Protein 1Z9V (pdb70)

Sequence (102 aa):
HMTFCLETYLQQSGEYEIHMKRAGFRECAAMIEKKARRVVHIKPGEKILGARIIGIPPVPIGIDEERSTVMIPYTKPCYGTAVVELPVDPEEIERILEVAEPHMTFCLETYLQQSGEYEIHMKRAGFRECAAMIEKKARRVVHIKPGEKILGARIIGIPPVPIGIDEERSTVMIPYTKPCYGTAVVELPVDPEEIERILEVAEPHMTFCLETYLQQSGEYEIHMKRAGFRECAAMIEKKARRVVHIKPGEKILGARIIGIPPVPIGIDEERSTVMIPYTKPCYGTAVVELPVDPEEIERILEVAEPHMTFCLETYLQQSGEYEIHMKRAGFRECAAMIEKKARRVVHIKPGEKILGARIIGIPPVPIGIDEERSTVMIPYTKPCYGTAVVELPVDPEEIERILEVAEPHMTFCLETYLQQSGEYEIHMKRAGFRECAAMIEKKARRVVHIKPGEKILGARIIGIPPVPIGIDEERSTVMIPYTKPCYGTAVVELPVDPEEIERILEVAEPHMTFCLETYLQQSGEYEIHMKRAGFRECAAMIEKKARRVVHIKPGEKILGARIIGIPPVPIGIDEERSTVMIPYTKPCYGTAVVELPVDPEEIERILEVAEPHMTFCLETYLQQSGEYEIHMKRAGFRECAAMIEKKARRVVHIKPGEKILGARIIGIPPVPIGIDEERSTVMIPYTKPCYGTAVVELPVDPEEIERILEVAEPHMTFCLETYLQQSGEYEIHMKRAGFRECAAMIEKKARRVVHIKPGEKILGARIIGIPPVPIGIDEERSTVMIPYTKPCYGTAVVELPVDPEEIERILEVAEPHMTFCLETYLQQSGEYEIHMKRAGFRECAAMIEKKARRVVHIKPGEKILGARIIGIPPVPIGIDEERSTVMIPYTKPCYGTAVVELPVDPEEIERILEVAEPHMTFCLETYLQQSGEYEIHMKRAGFRECAAMIEKKARRVVHIKPGEKILGARIIGIPPVPIGIDEERSTVMIPYTKPCYGTAVVELPVDPEEIERILEVAEPHMTFCLETYLQQSGEYEIHMKRAGFRECAAMIEKKARRVVHIKPGEKILGARIIGIPPVPIGIDEERSTVMIPYTKPCYGTAVVELPVDPEEIERILEVAEPHMTFCLETYLQQSGEYEIHMKRAGFRECAAMIEKKARRVVHIKPGEKILGARIIGIPPVPIGIDEERSTVMIPYTKPCYGTAVVELPVDPEEIERILEVAEPHMTFCLETYLQQSGEYEIHMKRAGFRECAAMIEKKARRVVHIKPGEKILGARIIGIPPVPIGIDEERSTVMIPYTKPCYGTAVVELPVDPEEIERILEVAEPHMTFCLETYLQQSGEYEIHMKRAGFRECAAMIEKKARRVVHIKPGEKILGARIIGIPPVPIGIDEERSTVMIPYTKPCYGTAVVELPVDPEEIERILEVAEPHMTFCLETYLQQSGEYEIHMKRAGFRECAAMIEKKARRVVHIKPGEKILGARIIGIPPVPIGIDEERSTVMIPYTKPCYGTAVVELPVDPEEIERILEVAEPHMTFCLETYLQQSGEYEIHMKRAGFRECAAMIEKKARRVVHIKPGEKILGARIIGIPPVPIGIDEERSTVMIPYTKPCYGTAVVELPVDPEEIERILEVAEPHMTFCLETYLQQSGEYEIHMKRAGFRECAAMIEKKARRVVHIKPGEKILGARIIGIPPVPIGIDEERSTVMIPYTKPCYGTAVVELPVDPEEIERILEVAEPHMTFCLETYLQQSGEYEIHMKRAGFRECAAMIEKKARRVVHIKPGEKILGARIIGIPPVPIGIDEERSTVMIPYTKPCYGTAVVELPVDPEEIERILEVAEPHMTFCLETYLQQSGEYEIHMKRAGFRECAAMIEKKARRVVHIKPGEKILGARIIGIPPVPIGIDEERSTVMIPYTKPCYGTAVVELPVDPEEIERILEVAEPHMTFCLETYLQQSGEYEIHMKRAGFRECAAMIEKKARRVVHIKPGEKILGARIIGIPPVPIGIDEERSTVMIPYTKPCYGTAVVELPVDPEEIERILEVAEP

Nearest PDB structures (foldseek):
  1z9v-assembly1_A  TM=9.921E-01  e=6.029E-21  Methanothermobacter thermautotrophicus str. Delta H
  8i9t-assembly1_LY  TM=3.813E-01  e=9.421E+00  Thermochaetoides thermophila DSM 1495
  8ove-assembly1_BZ  TM=2.164E-01  e=8.304E+00  Trypanosoma brucei brucei
  1z9v-assembly1_A  TM=9.501E-01  e=6.858E-19  Methanothermobacter thermautotrophicus str. Delta H
  8ove-assembly1_BZ  TM=2.519E-01  e=5.359E+00  Trypanosoma brucei brucei

InterPro domains:
  IPR012031 MTH0776-like [PF08979] (3-95)
  IPR012031 MTH0776-like [PIRSF006577] (2-100)

Structure (mmCIF, N/CA/C/O backbone):
data_1Z9V
#
_entry.id   1Z9V
#
_cell.length_a   1.000
_cell.length_b   1.000
_cell.length_c   1.000
_cell.angle_alpha   90.00
_cell.angle_beta   90.00
_cell.angle_gamma   90.00
#
_symmetry.space_group_name_H-M   'P 1'
#
loop_
_atom_site.group_PDB
_atom_site.id
_atom_site.type_symbol
_atom_site.label_atom_id
_atom_site.label_alt_id
_atom_site.label_comp_id
_atom_site.label_asym_id
_atom_site.label_entity_id
_atom_site.label_seq_id
_atom_site.pdbx_PDB_ins_code
_atom_site.Cartn_x
_atom_site.Cartn_y
_atom_site.Cartn_z
_atom_site.occupancy
_atom_site.B_iso_or_equiv
_atom_site.auth_seq_id
_atom_site.auth_comp_id
_atom_site.auth_asym_id
_atom_site.auth_atom_id
_atom_site.pdbx_PDB_model_num
ATOM 1 N N . HIS A 1 20 ? 6.085 9.702 -10.847 1.00 0.00 1 HIS A N 1
ATOM 2 C CA . HIS A 1 20 ? 5.044 8.722 -10.586 1.00 0.00 1 HIS A CA 1
ATOM 3 C C . HIS A 1 20 ? 4.763 8.726 -9.078 1.00 0.00 1 HIS A C 1
ATOM 4 O O . HIS A 1 20 ? 5.615 8.321 -8.293 1.00 0.00 1 HIS A O 1
ATOM 18 N N . MET A 1 21 ? 3.578 9.230 -8.680 1.00 0.00 2 MET A N 1
ATOM 19 C CA . MET A 1 21 ? 3.186 9.352 -7.262 1.00 0.00 2 MET A CA 1
ATOM 20 C C . MET A 1 21 ? 1.773 9.883 -7.134 1.00 0.00 2 MET A C 1
ATOM 21 O O . MET A 1 21 ? 1.298 10.620 -8.000 1.00 0.00 2 MET A O 1
ATOM 35 N N . THR A 1 22 ? 1.088 9.472 -6.092 1.00 0.00 3 THR A N 1
ATOM 36 C CA . THR A 1 22 ? -0.252 9.940 -5.798 1.00 0.00 3 THR A CA 1
ATOM 37 C C . THR A 1 22 ? -0.470 9.943 -4.281 1.00 0.00 3 THR A C 1
ATOM 38 O O . THR A 1 22 ? -0.154 8.964 -3.590 1.00 0.00 3 THR A O 1
ATOM 49 N N . PHE A 1 23 ? -0.966 11.054 -3.776 1.00 0.00 4 PHE A N 1
ATOM 50 C CA . PHE A 1 23 ? -1.182 11.243 -2.349 1.00 0.00 4 PHE A CA 1
ATOM 51 C C . PHE A 1 23 ? -2.668 11.380 -2.035 1.00 0.00 4 PHE A C 1
ATOM 52 O O . PHE A 1 23 ? -3.062 11.650 -0.896 1.00 0.00 4 PHE A O 1
ATOM 69 N N . CYS A 1 24 ? -3.476 11.154 -3.037 1.00 0.00 5 CYS A N 1
ATOM 70 C CA . CYS A 1 24 ? -4.896 11.239 -2.932 1.00 0.00 5 CYS A CA 1
ATOM 71 C C . CYS A 1 24 ? -5.419 9.915 -2.406 1.00 0.00 5 CYS A C 1
ATOM 72 O O . CYS A 1 24 ? -5.239 8.875 -3.042 1.00 0.00 5 CYS A O 1
ATOM 80 N N . LEU A 1 25 ? -5.983 9.947 -1.234 1.00 0.00 6 LEU A N 1
ATOM 81 C CA . LEU A 1 25 ? -6.512 8.761 -0.598 1.00 0.00 6 LEU A CA 1
ATOM 82 C C . LEU A 1 25 ? -8.041 8.668 -0.679 1.00 0.00 6 LEU A C 1
ATOM 83 O O . LEU A 1 25 ? -8.593 7.744 -1.272 1.00 0.00 6 LEU A O 1
ATOM 99 N N . GLU A 1 26 ? -8.677 9.721 -0.246 1.00 0.00 7 GLU A N 1
ATOM 100 C CA . GLU A 1 26 ? -10.118 9.841 -0.140 1.00 0.00 7 GLU A CA 1
ATOM 101 C C . GLU A 1 26 ? -10.763 9.921 -1.526 1.00 0.00 7 GLU A C 1
ATOM 102 O O . GLU A 1 26 ? -11.988 9.750 -1.690 1.00 0.00 7 GLU A O 1
ATOM 114 N N . THR A 1 27 ? -9.945 10.153 -2.523 1.00 0.00 8 THR A N 1
ATOM 115 C CA . THR A 1 27 ? -10.401 10.237 -3.864 1.00 0.00 8 THR A CA 1
ATOM 116 C C . THR A 1 27 ? -10.762 8.851 -4.386 1.00 0.00 8 THR A C 1
ATOM 117 O O . THR A 1 27 ? -11.606 8.715 -5.279 1.00 0.00 8 THR A O 1
ATOM 128 N N . TYR A 1 28 ? -10.152 7.816 -3.801 1.00 0.00 9 TYR A N 1
ATOM 129 C CA . TYR A 1 28 ? -10.413 6.458 -4.222 1.00 0.00 9 TYR A CA 1
ATOM 130 C C . TYR A 1 28 ? -11.779 6.048 -3.723 1.00 0.00 9 TYR A C 1
ATOM 131 O O . TYR A 1 28 ? -12.505 5.296 -4.385 1.00 0.00 9 TYR A O 1
ATOM 149 N N . LEU A 1 29 ? -12.141 6.589 -2.571 1.00 0.00 10 LEU A N 1
ATOM 150 C CA . LEU A 1 29 ? -13.433 6.358 -1.961 1.00 0.00 10 LEU A CA 1
ATOM 151 C C . LEU A 1 29 ? -14.502 6.889 -2.921 1.00 0.00 10 LEU A C 1
ATOM 152 O O . LEU A 1 29 ? -15.489 6.214 -3.212 1.00 0.00 10 LEU A O 1
ATOM 168 N N . GLN A 1 30 ? -14.221 8.062 -3.496 1.00 0.00 11 GLN A N 1
ATOM 169 C CA . GLN A 1 30 ? -15.124 8.755 -4.424 1.00 0.00 11 GLN A CA 1
ATOM 170 C C . GLN A 1 30 ? -15.273 7.981 -5.711 1.00 0.00 11 GLN A C 1
ATOM 171 O O . GLN A 1 30 ? -16.181 8.230 -6.498 1.00 0.00 11 GLN A O 1
ATOM 185 N N . GLN A 1 31 ? -14.366 7.080 -5.938 1.00 0.00 12 GLN A N 1
ATOM 186 C CA . GLN A 1 31 ? -14.388 6.284 -7.116 1.00 0.00 12 GLN A CA 1
ATOM 187 C C . GLN A 1 31 ? -15.077 4.960 -6.867 1.00 0.00 12 GLN A C 1
ATOM 188 O O . GLN A 1 31 ? -15.923 4.532 -7.655 1.00 0.00 12 GLN A O 1
ATOM 202 N N . SER A 1 32 ? -14.750 4.320 -5.769 1.00 0.00 13 SER A N 1
ATOM 203 C CA . SER A 1 32 ? -15.311 3.025 -5.470 1.00 0.00 13 SER A CA 1
ATOM 204 C C . SER A 1 32 ? -15.428 2.811 -3.965 1.00 0.00 13 SER A C 1
ATOM 205 O O . SER A 1 32 ? -16.540 2.786 -3.407 1.00 0.00 13 SER A O 1
ATOM 213 N N . GLY A 1 33 ? -14.304 2.714 -3.311 1.00 0.00 14 GLY A N 1
ATOM 214 C CA . GLY A 1 33 ? -14.284 2.464 -1.899 1.00 0.00 14 GLY A CA 1
ATOM 215 C C . GLY A 1 33 ? -13.008 2.947 -1.292 1.00 0.00 14 GLY A C 1
ATOM 216 O O . GLY A 1 33 ? -12.037 3.185 -2.016 1.00 0.00 14 GLY A O 1
ATOM 220 N N . GLU A 1 34 ? -13.006 3.081 0.005 1.00 0.00 15 GLU A N 1
ATOM 221 C CA . GLU A 1 34 ? -11.865 3.583 0.743 1.00 0.00 15 GLU A CA 1
ATOM 222 C C . GLU A 1 34 ? -10.914 2.432 1.074 1.00 0.00 15 GLU A C 1
ATOM 223 O O . GLU A 1 34 ? -11.351 1.258 1.154 1.00 0.00 15 GLU A O 1
ATOM 235 N N . TYR A 1 35 ? -9.637 2.737 1.229 1.00 0.00 16 TYR A N 1
ATOM 236 C CA . TYR A 1 35 ? -8.639 1.717 1.535 1.00 0.00 16 TYR A CA 1
ATOM 237 C C . TYR A 1 35 ? -7.480 2.324 2.328 1.00 0.00 16 TYR A C 1
ATOM 238 O O . TYR A 1 35 ? -6.459 1.674 2.575 1.00 0.00 16 TYR A O 1
ATOM 256 N N . GLU A 1 36 ? -7.699 3.498 2.813 1.00 0.00 17 GLU A N 1
ATOM 257 C CA . GLU A 1 36 ? -6.714 4.266 3.490 1.00 0.00 17 GLU A CA 1
ATOM 258 C C . GLU A 1 36 ? -7.444 5.030 4.597 1.00 0.00 17 GLU A C 1
ATOM 259 O O . GLU A 1 36 ? -8.681 5.000 4.675 1.00 0.00 17 GLU A O 1
ATOM 271 N N . ILE A 1 37 ? -6.720 5.672 5.473 1.00 0.00 18 ILE A N 1
ATOM 272 C CA . ILE A 1 37 ? -7.361 6.476 6.476 1.00 0.00 18 ILE A CA 1
ATOM 273 C C . ILE A 1 37 ? -7.171 7.924 6.080 1.00 0.00 18 ILE A C 1
ATOM 274 O O . ILE A 1 37 ? -6.189 8.241 5.412 1.00 0.00 18 ILE A O 1
ATOM 290 N N . HIS A 1 38 ? -8.109 8.790 6.450 1.00 0.00 19 HIS A N 1
ATOM 291 C CA . HIS A 1 38 ? -8.095 10.217 6.088 1.00 0.00 19 HIS A CA 1
ATOM 292 C C . HIS A 1 38 ? -6.969 10.956 6.816 1.00 0.00 19 HIS A C 1
ATOM 293 O O . HIS A 1 38 ? -7.184 11.726 7.741 1.00 0.00 19 HIS A O 1
ATOM 307 N N . MET A 1 39 ? -5.793 10.604 6.431 1.00 0.00 20 MET A N 1
ATOM 308 C CA . MET A 1 39 ? -4.551 11.119 6.935 1.00 0.00 20 MET A CA 1
ATOM 309 C C . MET A 1 39 ? -3.732 11.721 5.802 1.00 0.00 20 MET A C 1
ATOM 310 O O . MET A 1 39 ? -4.013 12.830 5.338 1.00 0.00 20 MET A O 1
ATOM 324 N N . LYS A 1 40 ? -2.765 10.980 5.339 1.00 0.00 21 LYS A N 1
ATOM 325 C CA . LYS A 1 40 ? -1.921 11.371 4.235 1.00 0.00 21 LYS A CA 1
ATOM 326 C C . LYS A 1 40 ? -1.306 10.112 3.681 1.00 0.00 21 LYS A C 1
ATOM 327 O O . LYS A 1 40 ? -0.712 9.346 4.430 1.00 0.00 21 LYS A O 1
ATOM 346 N N . ARG A 1 41 ? -1.481 9.861 2.416 1.00 0.00 22 ARG A N 1
ATOM 347 C CA . ARG A 1 41 ? -0.924 8.667 1.838 1.00 0.00 22 ARG A CA 1
ATOM 348 C C . ARG A 1 41 ? 0.233 9.081 0.965 1.00 0.00 22 ARG A C 1
ATOM 349 O O . ARG A 1 41 ? 0.171 10.126 0.327 1.00 0.00 22 ARG A O 1
ATOM 370 N N . ALA A 1 42 ? 1.276 8.325 0.964 1.00 0.00 23 ALA A N 1
ATOM 371 C CA . ALA A 1 42 ? 2.391 8.610 0.118 1.00 0.00 23 ALA A CA 1
ATOM 372 C C . ALA A 1 42 ? 2.553 7.462 -0.819 1.00 0.00 23 ALA A C 1
ATOM 373 O O . ALA A 1 42 ? 3.193 6.503 -0.504 1.00 0.00 23 ALA A O 1
ATOM 380 N N . GLY A 1 43 ? 1.921 7.528 -1.947 1.00 0.00 24 GLY A N 1
ATOM 381 C CA . GLY A 1 43 ? 1.995 6.421 -2.856 1.00 0.00 24 GLY A CA 1
ATOM 382 C C . GLY A 1 43 ? 2.834 6.718 -4.037 1.00 0.00 24 GLY A C 1
ATOM 383 O O . GLY A 1 43 ? 2.302 6.954 -5.107 1.00 0.00 24 GLY A O 1
ATOM 387 N N . PHE A 1 44 ? 4.155 6.707 -3.868 1.00 0.00 25 PHE A N 1
ATOM 388 C CA . PHE A 1 44 ? 5.033 7.011 -4.981 1.00 0.00 25 PHE A CA 1
ATOM 389 C C . PHE A 1 44 ? 4.999 5.884 -5.993 1.00 0.00 25 PHE A C 1
ATOM 390 O O . PHE A 1 44 ? 4.334 5.973 -6.999 1.00 0.00 25 PHE A O 1
ATOM 407 N N . ARG A 1 45 ? 5.640 4.793 -5.678 1.00 0.00 26 ARG A N 1
ATOM 408 C CA . ARG A 1 45 ? 5.676 3.666 -6.598 1.00 0.00 26 ARG A CA 1
ATOM 409 C C . ARG A 1 45 ? 4.410 2.846 -6.514 1.00 0.00 26 ARG A C 1
ATOM 410 O O . ARG A 1 45 ? 3.935 2.336 -7.527 1.00 0.00 26 ARG A O 1
ATOM 431 N N . GLU A 1 46 ? 3.809 2.765 -5.306 1.00 0.00 27 GLU A N 1
ATOM 432 C CA . GLU A 1 46 ? 2.591 1.974 -5.130 1.00 0.00 27 GLU A CA 1
ATOM 433 C C . GLU A 1 46 ? 1.448 2.609 -5.920 1.00 0.00 27 GLU A C 1
ATOM 434 O O . GLU A 1 46 ? 0.433 1.994 -6.139 1.00 0.00 27 GLU A O 1
ATOM 446 N N . CYS A 1 47 ? 1.655 3.849 -6.377 1.00 0.00 28 CYS A N 1
ATOM 447 C CA . CYS A 1 47 ? 0.667 4.527 -7.228 1.00 0.00 28 CYS A CA 1
ATOM 448 C C . CYS A 1 47 ? 0.217 3.598 -8.422 1.00 0.00 28 CYS A C 1
ATOM 449 O O . CYS A 1 47 ? -0.974 3.558 -8.807 1.00 0.00 28 CYS A O 1
ATOM 457 N N . ALA A 1 48 ? 1.155 2.834 -8.968 1.00 0.00 29 ALA A N 1
ATOM 458 C CA . ALA A 1 48 ? 0.836 1.912 -10.043 1.00 0.00 29 ALA A CA 1
ATOM 459 C C . ALA A 1 48 ? 0.058 0.733 -9.513 1.00 0.00 29 ALA A C 1
ATOM 460 O O . ALA A 1 48 ? -0.948 0.310 -10.111 1.00 0.00 29 ALA A O 1
ATOM 467 N N . ALA A 1 49 ? 0.503 0.234 -8.375 1.00 0.00 30 ALA A N 1
ATOM 468 C CA . ALA A 1 49 ? -0.103 -0.895 -7.721 1.00 0.00 30 ALA A CA 1
ATOM 469 C C . ALA A 1 49 ? -1.540 -0.635 -7.357 1.00 0.00 30 ALA A C 1
ATOM 470 O O . ALA A 1 49 ? -2.377 -1.456 -7.630 1.00 0.00 30 ALA A O 1
ATOM 477 N N . MET A 1 50 ? -1.816 0.521 -6.757 1.00 0.00 31 MET A N 1
ATOM 478 C CA . MET A 1 50 ? -3.180 0.875 -6.297 1.00 0.00 31 MET A CA 1
ATOM 479 C C . MET A 1 50 ? -4.206 0.744 -7.406 1.00 0.00 31 MET A C 1
ATOM 480 O O . MET A 1 50 ? -5.313 0.254 -7.183 1.00 0.00 31 MET A O 1
ATOM 494 N N . ILE A 1 51 ? -3.825 1.144 -8.605 1.00 0.00 32 ILE A N 1
ATOM 495 C CA . ILE A 1 51 ? -4.709 1.050 -9.753 1.00 0.00 32 ILE A CA 1
ATOM 496 C C . ILE A 1 51 ? -5.065 -0.424 -10.029 1.00 0.00 32 ILE A C 1
ATOM 497 O O . ILE A 1 51 ? -6.233 -0.779 -10.226 1.00 0.00 32 ILE A O 1
ATOM 513 N N . GLU A 1 52 ? -4.076 -1.271 -9.955 1.00 0.00 33 GLU A N 1
ATOM 514 C CA . GLU A 1 52 ? -4.232 -2.687 -10.228 1.00 0.00 33 GLU A CA 1
ATOM 515 C C . GLU A 1 52 ? -4.842 -3.437 -9.029 1.00 0.00 33 GLU A C 1
ATOM 516 O O . GLU A 1 52 ? -5.563 -4.427 -9.191 1.00 0.00 33 GLU A O 1
ATOM 528 N N . LYS A 1 53 ? -4.589 -2.925 -7.841 1.00 0.00 34 LYS A N 1
ATOM 529 C CA . LYS A 1 53 ? -5.076 -3.496 -6.584 1.00 0.00 34 LYS A CA 1
ATOM 530 C C . LYS A 1 53 ? -6.575 -3.450 -6.489 1.00 0.00 34 LYS A C 1
ATOM 531 O O . LYS A 1 53 ? -7.176 -4.220 -5.749 1.00 0.00 34 LYS A O 1
ATOM 550 N N . LYS A 1 54 ? -7.164 -2.548 -7.233 1.00 0.00 35 LYS A N 1
ATOM 551 C CA . LYS A 1 54 ? -8.593 -2.381 -7.255 1.00 0.00 35 LYS A CA 1
ATOM 552 C C . LYS A 1 54 ? -9.273 -3.609 -7.883 1.00 0.00 35 LYS A C 1
ATOM 553 O O . LYS A 1 54 ? -10.411 -3.949 -7.547 1.00 0.00 35 LYS A O 1
ATOM 572 N N . ALA A 1 55 ? -8.544 -4.297 -8.747 1.00 0.00 36 ALA A N 1
ATOM 573 C CA . ALA A 1 55 ? -9.084 -5.421 -9.456 1.00 0.00 36 ALA A CA 1
ATOM 574 C C . ALA A 1 55 ? -9.219 -6.627 -8.545 1.00 0.00 36 ALA A C 1
ATOM 575 O O . ALA A 1 55 ? -10.322 -7.133 -8.316 1.00 0.00 36 ALA A O 1
ATOM 582 N N . ARG A 1 56 ? -8.116 -7.062 -7.994 1.00 0.00 37 ARG A N 1
ATOM 583 C CA . ARG A 1 56 ? -8.101 -8.230 -7.130 1.00 0.00 37 ARG A CA 1
ATOM 584 C C . ARG A 1 56 ? -7.137 -8.010 -5.974 1.00 0.00 37 ARG A C 1
ATOM 585 O O . ARG A 1 56 ? -7.514 -7.657 -4.857 1.00 0.00 37 ARG A O 1
ATOM 606 N N . ARG A 1 57 ? -5.899 -8.189 -6.294 1.00 0.00 38 ARG A N 1
ATOM 607 C CA . ARG A 1 57 ? -4.785 -8.089 -5.426 1.00 0.00 38 ARG A CA 1
ATOM 608 C C . ARG A 1 57 ? -3.585 -8.148 -6.312 1.00 0.00 38 ARG A C 1
ATOM 609 O O . ARG A 1 57 ? -3.450 -9.069 -7.126 1.00 0.00 38 ARG A O 1
ATOM 630 N N . VAL A 1 58 ? -2.766 -7.163 -6.240 1.00 0.00 39 VAL A N 1
ATOM 631 C CA . VAL A 1 58 ? -1.635 -7.102 -7.115 1.00 0.00 39 VAL A CA 1
ATOM 632 C C . VAL A 1 58 ? -0.377 -6.772 -6.370 1.00 0.00 39 VAL A C 1
ATOM 633 O O . VAL A 1 58 ? -0.402 -6.022 -5.379 1.00 0.00 39 VAL A O 1
ATOM 646 N N . VAL A 1 59 ? 0.691 -7.389 -6.811 1.00 0.00 40 VAL A N 1
ATOM 647 C CA . VAL A 1 59 ? 1.989 -7.169 -6.273 1.00 0.00 40 VAL A CA 1
ATOM 648 C C . VAL A 1 59 ? 2.726 -6.176 -7.156 1.00 0.00 40 VAL A C 1
ATOM 649 O O . VAL A 1 59 ? 2.606 -6.214 -8.387 1.00 0.00 40 VAL A O 1
ATOM 662 N N . HIS A 1 60 ? 3.444 -5.278 -6.549 1.00 0.00 41 HIS A N 1
ATOM 663 C CA . HIS A 1 60 ? 4.167 -4.307 -7.281 1.00 0.00 41 HIS A CA 1
ATOM 664 C C . HIS A 1 60 ? 5.617 -4.412 -6.885 1.00 0.00 41 HIS A C 1
ATOM 665 O O . HIS A 1 60 ? 5.944 -4.410 -5.688 1.00 0.00 41 HIS A O 1
ATOM 679 N N . ILE A 1 61 ? 6.462 -4.592 -7.865 1.00 0.00 42 ILE A N 1
ATOM 680 C CA . ILE A 1 61 ? 7.873 -4.691 -7.637 1.00 0.00 42 ILE A CA 1
ATOM 681 C C . ILE A 1 61 ? 8.450 -3.286 -7.608 1.00 0.00 42 ILE A C 1
ATOM 682 O O . ILE A 1 61 ? 8.072 -2.442 -8.426 1.00 0.00 42 ILE A O 1
ATOM 698 N N . LYS A 1 62 ? 9.331 -3.044 -6.653 1.00 0.00 43 LYS A N 1
ATOM 699 C CA . LYS A 1 62 ? 9.934 -1.727 -6.418 1.00 0.00 43 LYS A CA 1
ATOM 700 C C . LYS A 1 62 ? 8.893 -0.734 -5.904 1.00 0.00 43 LYS A C 1
ATOM 701 O O . LYS A 1 62 ? 8.629 0.269 -6.552 1.00 0.00 43 LYS A O 1
ATOM 720 N N . PRO A 1 63 ? 8.231 -1.027 -4.763 1.00 0.00 44 PRO A N 1
ATOM 721 C CA . PRO A 1 63 ? 7.277 -0.120 -4.192 1.00 0.00 44 PRO A CA 1
ATOM 722 C C . PRO A 1 63 ? 8.002 1.018 -3.444 1.00 0.00 44 PRO A C 1
ATOM 723 O O . PRO A 1 63 ? 9.140 0.842 -2.981 1.00 0.00 44 PRO A O 1
ATOM 734 N N . GLY A 1 64 ? 7.350 2.152 -3.290 1.00 0.00 45 GLY A N 1
ATOM 735 C CA . GLY A 1 64 ? 7.995 3.296 -2.654 1.00 0.00 45 GLY A CA 1
ATOM 736 C C . GLY A 1 64 ? 6.993 4.170 -2.017 1.00 0.00 45 GLY A C 1
ATOM 737 O O . GLY A 1 64 ? 7.039 5.375 -2.129 1.00 0.00 45 GLY A O 1
ATOM 741 N N . GLU A 1 65 ? 6.048 3.553 -1.443 1.00 0.00 46 GLU A N 1
ATOM 742 C CA . GLU A 1 65 ? 4.975 4.204 -0.799 1.00 0.00 46 GLU A CA 1
ATOM 743 C C . GLU A 1 65 ? 5.105 4.131 0.721 1.00 0.00 46 GLU A C 1
ATOM 744 O O . GLU A 1 65 ? 6.016 3.503 1.269 1.00 0.00 46 GLU A O 1
ATOM 756 N N . LYS A 1 66 ? 4.188 4.794 1.351 1.00 0.00 47 LYS A N 1
ATOM 757 C CA . LYS A 1 66 ? 4.009 4.822 2.750 1.00 0.00 47 LYS A CA 1
ATOM 758 C C . LYS A 1 66 ? 2.584 5.213 2.950 1.00 0.00 47 LYS A C 1
ATOM 759 O O . LYS A 1 66 ? 2.201 6.366 2.757 1.00 0.00 47 LYS A O 1
ATOM 778 N N . ILE A 1 67 ? 1.787 4.268 3.257 1.00 0.00 48 ILE A N 1
ATOM 779 C CA . ILE A 1 67 ? 0.403 4.520 3.392 1.00 0.00 48 ILE A CA 1
ATOM 780 C C . ILE A 1 67 ? 0.005 4.853 4.813 1.00 0.00 48 ILE A C 1
ATOM 781 O O . ILE A 1 67 ? 0.074 4.012 5.716 1.00 0.00 48 ILE A O 1
ATOM 797 N N . LEU A 1 68 ? -0.269 6.148 5.002 1.00 0.00 49 LEU A N 1
ATOM 798 C CA . LEU A 1 68 ? -0.772 6.794 6.249 1.00 0.00 49 LEU A CA 1
ATOM 799 C C . LEU A 1 68 ? 0.172 6.685 7.442 1.00 0.00 49 LEU A C 1
ATOM 800 O O . LEU A 1 68 ? -0.119 7.200 8.522 1.00 0.00 49 LEU A O 1
ATOM 816 N N . GLY A 1 69 ? 1.271 6.032 7.262 1.00 0.00 50 GLY A N 1
ATOM 817 C CA . GLY A 1 69 ? 2.185 5.805 8.341 1.00 0.00 50 GLY A CA 1
ATOM 818 C C . GLY A 1 69 ? 1.938 4.421 8.893 1.00 0.00 50 GLY A C 1
ATOM 819 O O . GLY A 1 69 ? 2.866 3.685 9.189 1.00 0.00 50 GLY A O 1
ATOM 823 N N . ALA A 1 70 ? 0.672 4.067 8.953 1.00 0.00 51 ALA A N 1
ATOM 824 C CA . ALA A 1 70 ? 0.194 2.783 9.397 1.00 0.00 51 ALA A CA 1
ATOM 825 C C . ALA A 1 70 ? -0.915 2.382 8.446 1.00 0.00 51 ALA A C 1
ATOM 826 O O . ALA A 1 70 ? -1.710 3.233 8.044 1.00 0.00 51 ALA A O 1
ATOM 833 N N . ARG A 1 71 ? -0.972 1.124 8.073 1.00 0.00 52 ARG A N 1
ATOM 834 C CA . ARG A 1 71 ? -1.970 0.671 7.115 1.00 0.00 52 ARG A CA 1
ATOM 835 C C . ARG A 1 71 ? -3.354 0.549 7.740 1.00 0.00 52 ARG A C 1
ATOM 836 O O . ARG A 1 71 ? -3.631 -0.391 8.495 1.00 0.00 52 ARG A O 1
ATOM 857 N N . ILE A 1 72 ? -4.201 1.496 7.445 1.00 0.00 53 ILE A N 1
ATOM 858 C CA . ILE A 1 72 ? -5.554 1.482 7.906 1.00 0.00 53 ILE A CA 1
ATOM 859 C C . ILE A 1 72 ? -6.415 1.584 6.685 1.00 0.00 53 ILE A C 1
ATOM 860 O O . ILE A 1 72 ? -6.293 2.531 5.950 1.00 0.00 53 ILE A O 1
ATOM 876 N N . ILE A 1 73 ? -7.232 0.593 6.465 1.00 0.00 54 ILE A N 1
ATOM 877 C CA . ILE A 1 73 ? -8.103 0.548 5.304 1.00 0.00 54 ILE A CA 1
ATOM 878 C C . ILE A 1 73 ? -9.309 1.459 5.515 1.00 0.00 54 ILE A C 1
ATOM 879 O O . ILE A 1 73 ? -9.863 2.009 4.585 1.00 0.00 54 ILE A O 1
ATOM 895 N N . GLY A 1 74 ? -9.745 1.564 6.745 1.00 0.00 55 GLY A N 1
ATOM 896 C CA . GLY A 1 74 ? -10.884 2.406 7.047 1.00 0.00 55 GLY A CA 1
ATOM 897 C C . GLY A 1 74 ? -12.160 1.607 6.980 1.00 0.00 55 GLY A C 1
ATOM 898 O O . GLY A 1 74 ? -13.163 1.931 7.626 1.00 0.00 55 GLY A O 1
ATOM 902 N N . ILE A 1 75 ? -12.114 0.565 6.209 1.00 0.00 56 ILE A N 1
ATOM 903 C CA . ILE A 1 75 ? -13.204 -0.346 6.051 1.00 0.00 56 ILE A CA 1
ATOM 904 C C . ILE A 1 75 ? -12.864 -1.553 6.906 1.00 0.00 56 ILE A C 1
ATOM 905 O O . ILE A 1 75 ? -11.716 -1.995 6.862 1.00 0.00 56 ILE A O 1
ATOM 921 N N . PRO A 1 76 ? -13.794 -2.040 7.751 1.00 0.00 57 PRO A N 1
ATOM 922 C CA . PRO A 1 76 ? -13.567 -3.234 8.588 1.00 0.00 57 PRO A CA 1
ATOM 923 C C . PRO A 1 76 ? -13.239 -4.464 7.729 1.00 0.00 57 PRO A C 1
ATOM 924 O O . PRO A 1 76 ? -14.085 -4.940 6.950 1.00 0.00 57 PRO A O 1
ATOM 935 N N . PRO A 1 77 ? -11.993 -4.946 7.781 1.00 0.00 58 PRO A N 1
ATOM 936 C CA . PRO A 1 77 ? -11.564 -6.070 7.012 1.00 0.00 58 PRO A CA 1
ATOM 937 C C . PRO A 1 77 ? -11.284 -7.309 7.871 1.00 0.00 58 PRO A C 1
ATOM 938 O O . PRO A 1 77 ? -11.489 -7.320 9.091 1.00 0.00 58 PRO A O 1
ATOM 949 N N . VAL A 1 78 ? -10.834 -8.338 7.219 1.00 0.00 59 VAL A N 1
ATOM 950 C CA . VAL A 1 78 ? -10.437 -9.554 7.878 1.00 0.00 59 VAL A CA 1
ATOM 951 C C . VAL A 1 78 ? -8.967 -9.352 8.258 1.00 0.00 59 VAL A C 1
ATOM 952 O O . VAL A 1 78 ? -8.151 -9.080 7.398 1.00 0.00 59 VAL A O 1
ATOM 965 N N . PRO A 1 79 ? -8.624 -9.435 9.537 1.00 0.00 60 PRO A N 1
ATOM 966 C CA . PRO A 1 79 ? -7.277 -9.091 10.033 1.00 0.00 60 PRO A CA 1
ATOM 967 C C . PRO A 1 79 ? -6.222 -10.199 9.858 1.00 0.00 60 PRO A C 1
ATOM 968 O O . PRO A 1 79 ? -5.348 -10.374 10.717 1.00 0.00 60 PRO A O 1
ATOM 979 N N . ILE A 1 80 ? -6.236 -10.882 8.745 1.00 0.00 61 ILE A N 1
ATOM 980 C CA . ILE A 1 80 ? -5.279 -11.944 8.532 1.00 0.00 61 ILE A CA 1
ATOM 981 C C . ILE A 1 80 ? -4.248 -11.444 7.532 1.00 0.00 61 ILE A C 1
ATOM 982 O O . ILE A 1 80 ? -4.576 -10.642 6.666 1.00 0.00 61 ILE A O 1
ATOM 998 N N . GLY A 1 81 ? -3.017 -11.843 7.665 1.00 0.00 62 GLY A N 1
ATOM 999 C CA . GLY A 1 81 ? -2.034 -11.412 6.719 1.00 0.00 62 GLY A CA 1
ATOM 1000 C C . GLY A 1 81 ? -0.664 -11.931 7.043 1.00 0.00 62 GLY A C 1
ATOM 1001 O O . GLY A 1 81 ? -0.306 -12.081 8.212 1.00 0.00 62 GLY A O 1
ATOM 1005 N N . ILE A 1 82 ? 0.085 -12.215 6.015 1.00 0.00 63 ILE A N 1
ATOM 1006 C CA . ILE A 1 82 ? 1.411 -12.760 6.128 1.00 0.00 63 ILE A CA 1
ATOM 1007 C C . ILE A 1 82 ? 2.429 -11.746 5.581 1.00 0.00 63 ILE A C 1
ATOM 1008 O O . ILE A 1 82 ? 2.731 -11.735 4.388 1.00 0.00 63 ILE A O 1
ATOM 1024 N N . ASP A 1 83 ? 2.878 -10.848 6.415 1.00 0.00 64 ASP A N 1
ATOM 1025 C CA . ASP A 1 83 ? 3.884 -9.878 5.999 1.00 0.00 64 ASP A CA 1
ATOM 1026 C C . ASP A 1 83 ? 5.258 -10.395 6.383 1.00 0.00 64 ASP A C 1
ATOM 1027 O O . ASP A 1 83 ? 5.571 -10.582 7.570 1.00 0.00 64 ASP A O 1
ATOM 1036 N N . GLU A 1 84 ? 6.062 -10.670 5.385 1.00 0.00 65 GLU A N 1
ATOM 1037 C CA . GLU A 1 84 ? 7.378 -11.236 5.617 1.00 0.00 65 GLU A CA 1
ATOM 1038 C C . GLU A 1 84 ? 8.458 -10.183 5.785 1.00 0.00 65 GLU A C 1
ATOM 1039 O O . GLU A 1 84 ? 8.969 -9.969 6.887 1.00 0.00 65 GLU A O 1
ATOM 1051 N N . GLU A 1 85 ? 8.772 -9.510 4.731 1.00 0.00 66 GLU A N 1
ATOM 1052 C CA . GLU A 1 85 ? 9.825 -8.524 4.729 1.00 0.00 66 GLU A CA 1
ATOM 1053 C C . GLU A 1 85 ? 9.405 -7.474 3.734 1.00 0.00 66 GLU A C 1
ATOM 1054 O O . GLU A 1 85 ? 8.462 -7.704 2.996 1.00 0.00 66 GLU A O 1
ATOM 1066 N N . ARG A 1 86 ? 10.069 -6.352 3.710 1.00 0.00 67 ARG A N 1
ATOM 1067 C CA . ARG A 1 86 ? 9.715 -5.290 2.774 1.00 0.00 67 ARG A CA 1
ATOM 1068 C C . ARG A 1 86 ? 10.303 -5.654 1.419 1.00 0.00 67 ARG A C 1
ATOM 1069 O O . ARG A 1 86 ? 9.743 -5.367 0.363 1.00 0.00 67 ARG A O 1
ATOM 1090 N N . SER A 1 87 ? 11.423 -6.304 1.475 1.00 0.00 68 SER A N 1
ATOM 1091 C CA . SER A 1 87 ? 12.133 -6.782 0.324 1.00 0.00 68 SER A CA 1
ATOM 1092 C C . SER A 1 87 ? 11.698 -8.199 -0.052 1.00 0.00 68 SER A C 1
ATOM 1093 O O . SER A 1 87 ? 12.428 -8.972 -0.672 1.00 0.00 68 SER A O 1
ATOM 1101 N N . THR A 1 88 ? 10.495 -8.482 0.273 1.00 0.00 69 THR A N 1
ATOM 1102 C CA . THR A 1 88 ? 9.849 -9.730 0.033 1.00 0.00 69 THR A CA 1
ATOM 1103 C C . THR A 1 88 ? 8.365 -9.378 -0.077 1.00 0.00 69 THR A C 1
ATOM 1104 O O . THR A 1 88 ? 8.000 -8.247 0.229 1.00 0.00 69 THR A O 1
ATOM 1115 N N . VAL A 1 89 ? 7.543 -10.279 -0.531 1.00 0.00 70 VAL A N 1
ATOM 1116 C CA . VAL A 1 89 ? 6.131 -10.008 -0.650 1.00 0.00 70 VAL A CA 1
ATOM 1117 C C . VAL A 1 89 ? 5.432 -10.120 0.690 1.00 0.00 70 VAL A C 1
ATOM 1118 O O . VAL A 1 89 ? 5.918 -10.771 1.633 1.00 0.00 70 VAL A O 1
ATOM 1131 N N . MET A 1 90 ? 4.332 -9.453 0.778 1.00 0.00 71 MET A N 1
ATOM 1132 C CA . MET A 1 90 ? 3.483 -9.526 1.919 1.00 0.00 71 MET A CA 1
ATOM 1133 C C . MET A 1 90 ? 2.177 -10.051 1.388 1.00 0.00 71 MET A C 1
ATOM 1134 O O . MET A 1 90 ? 1.649 -9.520 0.417 1.00 0.00 71 MET A O 1
ATOM 1148 N N . ILE A 1 91 ? 1.706 -11.112 1.946 1.00 0.00 72 ILE A N 1
ATOM 1149 C CA . ILE A 1 91 ? 0.494 -11.745 1.483 1.00 0.00 72 ILE A CA 1
ATOM 1150 C C . ILE A 1 91 ? -0.628 -11.500 2.496 1.00 0.00 72 ILE A C 1
ATOM 1151 O O . ILE A 1 91 ? -0.798 -12.267 3.437 1.00 0.00 72 ILE A O 1
ATOM 1167 N N . PRO A 1 92 ? -1.358 -10.393 2.383 1.00 0.00 73 PRO A N 1
ATOM 1168 C CA . PRO A 1 92 ? -2.410 -10.077 3.309 1.00 0.00 73 PRO A CA 1
ATOM 1169 C C . PRO A 1 92 ? -3.710 -10.794 2.974 1.00 0.00 73 PRO A C 1
ATOM 1170 O O . PRO A 1 92 ? -4.086 -10.959 1.798 1.00 0.00 73 PRO A O 1
ATOM 1181 N N . TYR A 1 93 ? -4.392 -11.212 3.992 1.00 0.00 74 TYR A N 1
ATOM 1182 C CA . TYR A 1 93 ? -5.656 -11.859 3.856 1.00 0.00 74 TYR A CA 1
ATOM 1183 C C . TYR A 1 93 ? -6.689 -10.987 4.501 1.00 0.00 74 TYR A C 1
ATOM 1184 O O . TYR A 1 93 ? -7.451 -11.389 5.387 1.00 0.00 74 TYR A O 1
ATOM 1202 N N . THR A 1 94 ? -6.623 -9.761 4.107 1.00 0.00 75 THR A N 1
ATOM 1203 C CA . THR A 1 94 ? -7.514 -8.769 4.538 1.00 0.00 75 THR A CA 1
ATOM 1204 C C . THR A 1 94 ? -8.559 -8.612 3.470 1.00 0.00 75 THR A C 1
ATOM 1205 O O . THR A 1 94 ? -8.215 -8.329 2.321 1.00 0.00 75 THR A O 1
ATOM 1216 N N . LYS A 1 95 ? -9.801 -8.838 3.801 1.00 0.00 76 LYS A N 1
ATOM 1217 C CA . LYS A 1 95 ? -10.849 -8.708 2.827 1.00 0.00 76 LYS A CA 1
ATOM 1218 C C . LYS A 1 95 ? -11.558 -7.375 3.001 1.00 0.00 76 LYS A C 1
ATOM 1219 O O . LYS A 1 95 ? -12.318 -7.187 3.956 1.00 0.00 76 LYS A O 1
ATOM 1238 N N . PRO A 1 96 ? -11.255 -6.401 2.150 1.00 0.00 77 PRO A N 1
ATOM 1239 C CA . PRO A 1 96 ? -11.882 -5.125 2.176 1.00 0.00 77 PRO A CA 1
ATOM 1240 C C . PRO A 1 96 ? -12.900 -4.987 1.045 1.00 0.00 77 PRO A C 1
ATOM 1241 O O . PRO A 1 96 ? -13.295 -5.967 0.410 1.00 0.00 77 PRO A O 1
ATOM 1252 N N . CYS A 1 97 ? -13.277 -3.783 0.790 1.00 0.00 78 CYS A N 1
ATOM 1253 C CA . CYS A 1 97 ? -14.216 -3.451 -0.242 1.00 0.00 78 CYS A CA 1
ATOM 1254 C C . CYS A 1 97 ? -13.461 -2.731 -1.361 1.00 0.00 78 CYS A C 1
ATOM 1255 O O . CYS A 1 97 ? -13.985 -1.860 -2.047 1.00 0.00 78 CYS A O 1
ATOM 1263 N N . TYR A 1 98 ? -12.236 -3.167 -1.567 1.00 0.00 79 TYR A N 1
ATOM 1264 C CA . TYR A 1 98 ? -11.339 -2.566 -2.538 1.00 0.00 79 TYR A CA 1
ATOM 1265 C C . TYR A 1 98 ? -10.505 -3.648 -3.246 1.00 0.00 79 TYR A C 1
ATOM 1266 O O . TYR A 1 98 ? -10.742 -3.973 -4.405 1.00 0.00 79 TYR A O 1
ATOM 1284 N N . GLY A 1 99 ? -9.573 -4.218 -2.523 1.00 0.00 80 GLY A N 1
ATOM 1285 C CA . GLY A 1 99 ? -8.688 -5.210 -3.061 1.00 0.00 80 GLY A CA 1
ATOM 1286 C C . GLY A 1 99 ? -7.528 -5.385 -2.128 1.00 0.00 80 GLY A C 1
ATOM 1287 O O . GLY A 1 99 ? -7.496 -4.751 -1.071 1.00 0.00 80 GLY A O 1
ATOM 1291 N N . THR A 1 100 ? -6.579 -6.185 -2.476 1.00 0.00 81 THR A N 1
ATOM 1292 C CA . THR A 1 100 ? -5.469 -6.429 -1.592 1.00 0.00 81 THR A CA 1
ATOM 1293 C C . THR A 1 100 ? -4.145 -5.908 -2.199 1.00 0.00 81 THR A C 1
ATOM 1294 O O . THR A 1 100 ? -3.980 -5.871 -3.421 1.00 0.00 81 THR A O 1
ATOM 1305 N N . ALA A 1 101 ? -3.233 -5.494 -1.339 1.00 0.00 82 ALA A N 1
ATOM 1306 C CA . ALA A 1 101 ? -1.968 -4.935 -1.750 1.00 0.00 82 ALA A CA 1
ATOM 1307 C C . ALA A 1 101 ? -0.832 -5.862 -1.408 1.00 0.00 82 ALA A C 1
ATOM 1308 O O . ALA A 1 101 ? -0.678 -6.252 -0.259 1.00 0.00 82 ALA A O 1
ATOM 1315 N N . VAL A 1 102 ? -0.059 -6.209 -2.387 1.00 0.00 83 VAL A N 1
ATOM 1316 C CA . VAL A 1 102 ? 1.101 -7.029 -2.198 1.00 0.00 83 VAL A CA 1
ATOM 1317 C C . VAL A 1 102 ? 2.266 -6.214 -2.728 1.00 0.00 83 VAL A C 1
ATOM 1318 O O . VAL A 1 102 ? 2.214 -5.709 -3.834 1.00 0.00 83 VAL A O 1
ATOM 1331 N N . VAL A 1 103 ? 3.260 -6.002 -1.938 1.00 0.00 84 VAL A N 1
ATOM 1332 C CA . VAL A 1 103 ? 4.386 -5.211 -2.371 1.00 0.00 84 VAL A CA 1
ATOM 1333 C C . VAL A 1 103 ? 5.652 -6.030 -2.180 1.00 0.00 84 VAL A C 1
ATOM 1334 O O . VAL A 1 103 ? 5.695 -6.874 -1.280 1.00 0.00 84 VAL A O 1
ATOM 1347 N N . GLU A 1 104 ? 6.624 -5.863 -3.064 1.00 0.00 85 GLU A N 1
ATOM 1348 C CA . GLU A 1 104 ? 7.894 -6.556 -2.937 1.00 0.00 85 GLU A CA 1
ATOM 1349 C C . GLU A 1 104 ? 9.011 -5.701 -3.482 1.00 0.00 85 GLU A C 1
ATOM 1350 O O . GLU A 1 104 ? 9.018 -5.318 -4.664 1.00 0.00 85 GLU A O 1
ATOM 1362 N N . LEU A 1 105 ? 9.925 -5.369 -2.635 1.00 0.00 86 LEU A N 1
ATOM 1363 C CA . LEU A 1 105 ? 11.039 -4.565 -3.012 1.00 0.00 86 LEU A CA 1
ATOM 1364 C C . LEU A 1 105 ? 12.233 -5.481 -3.345 1.00 0.00 86 LEU A C 1
ATOM 1365 O O . LEU A 1 105 ? 12.591 -6.321 -2.553 1.00 0.00 86 LEU A O 1
ATOM 1381 N N . PRO A 1 106 ? 12.836 -5.350 -4.541 1.00 0.00 87 PRO A N 1
ATOM 1382 C CA . PRO A 1 106 ? 14.016 -6.153 -4.921 1.00 0.00 87 PRO A CA 1
ATOM 1383 C C . PRO A 1 106 ? 15.309 -5.522 -4.391 1.00 0.00 87 PRO A C 1
ATOM 1384 O O . PRO A 1 106 ? 16.423 -6.007 -4.635 1.00 0.00 87 PRO A O 1
ATOM 1395 N N . VAL A 1 107 ? 15.134 -4.434 -3.700 1.00 0.00 88 VAL A N 1
ATOM 1396 C CA . VAL A 1 107 ? 16.194 -3.695 -3.074 1.00 0.00 88 VAL A CA 1
ATOM 1397 C C . VAL A 1 107 ? 16.165 -4.099 -1.600 1.00 0.00 88 VAL A C 1
ATOM 1398 O O . VAL A 1 107 ? 15.163 -4.656 -1.152 1.00 0.00 88 VAL A O 1
ATOM 1411 N N . ASP A 1 108 ? 17.211 -3.816 -0.862 1.00 0.00 89 ASP A N 1
ATOM 1412 C CA . ASP A 1 108 ? 17.294 -4.200 0.543 1.00 0.00 89 ASP A CA 1
ATOM 1413 C C . ASP A 1 108 ? 16.323 -3.374 1.369 1.00 0.00 89 ASP A C 1
ATOM 1414 O O . ASP A 1 108 ? 15.892 -2.296 0.930 1.00 0.00 89 ASP A O 1
ATOM 1423 N N . PRO A 1 109 ? 15.984 -3.814 2.604 1.00 0.00 90 PRO A N 1
ATOM 1424 C CA . PRO A 1 109 ? 15.089 -3.069 3.507 1.00 0.00 90 PRO A CA 1
ATOM 1425 C C . PRO A 1 109 ? 15.736 -1.761 4.024 1.00 0.00 90 PRO A C 1
ATOM 1426 O O . PRO A 1 109 ? 15.270 -1.154 4.982 1.00 0.00 90 PRO A O 1
ATOM 1437 N N . GLU A 1 110 ? 16.796 -1.328 3.359 1.00 0.00 91 GLU A N 1
ATOM 1438 C CA . GLU A 1 110 ? 17.497 -0.098 3.667 1.00 0.00 91 GLU A CA 1
ATOM 1439 C C . GLU A 1 110 ? 16.624 1.080 3.284 1.00 0.00 91 GLU A C 1
ATOM 1440 O O . GLU A 1 110 ? 16.779 2.203 3.785 1.00 0.00 91 GLU A O 1
ATOM 1452 N N . GLU A 1 111 ? 15.673 0.783 2.415 1.00 0.00 92 GLU A N 1
ATOM 1453 C CA . GLU A 1 111 ? 14.690 1.728 1.953 1.00 0.00 92 GLU A CA 1
ATOM 1454 C C . GLU A 1 111 ? 13.778 2.148 3.114 1.00 0.00 92 GLU A C 1
ATOM 1455 O O . GLU A 1 111 ? 13.243 3.259 3.124 1.00 0.00 92 GLU A O 1
ATOM 1467 N N . ILE A 1 112 ? 13.677 1.281 4.133 1.00 0.00 93 ILE A N 1
ATOM 1468 C CA . ILE A 1 112 ? 12.817 1.515 5.283 1.00 0.00 93 ILE A CA 1
ATOM 1469 C C . ILE A 1 112 ? 13.189 2.809 6.020 1.00 0.00 93 ILE A C 1
ATOM 1470 O O . ILE A 1 112 ? 12.330 3.471 6.575 1.00 0.00 93 ILE A O 1
ATOM 1486 N N . GLU A 1 113 ? 14.452 3.216 5.924 1.00 0.00 94 GLU A N 1
ATOM 1487 C CA . GLU A 1 113 ? 14.902 4.431 6.588 1.00 0.00 94 GLU A CA 1
ATOM 1488 C C . GLU A 1 113 ? 14.185 5.644 6.019 1.00 0.00 94 GLU A C 1
ATOM 1489 O O . GLU A 1 113 ? 13.708 6.514 6.764 1.00 0.00 94 GLU A O 1
ATOM 1501 N N . ARG A 1 114 ? 14.023 5.658 4.709 1.00 0.00 95 ARG A N 1
ATOM 1502 C CA . ARG A 1 114 ? 13.349 6.770 4.068 1.00 0.00 95 ARG A CA 1
ATOM 1503 C C . ARG A 1 114 ? 11.892 6.629 4.343 1.00 0.00 95 ARG A C 1
ATOM 1504 O O . ARG A 1 114 ? 11.234 7.572 4.659 1.00 0.00 95 ARG A O 1
ATOM 1525 N N . ILE A 1 115 ? 11.437 5.395 4.306 1.00 0.00 96 ILE A N 1
ATOM 1526 C CA . ILE A 1 115 ? 10.048 5.025 4.528 1.00 0.00 96 ILE A CA 1
ATOM 1527 C C . ILE A 1 115 ? 9.560 5.484 5.921 1.00 0.00 96 ILE A C 1
ATOM 1528 O O . ILE A 1 115 ? 8.412 5.876 6.089 1.00 0.00 96 ILE A O 1
ATOM 1544 N N . LEU A 1 116 ? 10.456 5.463 6.893 1.00 0.00 97 LEU A N 1
ATOM 1545 C CA . LEU A 1 116 ? 10.144 5.912 8.248 1.00 0.00 97 LEU A CA 1
ATOM 1546 C C . LEU A 1 116 ? 9.821 7.413 8.237 1.00 0.00 97 LEU A C 1
ATOM 1547 O O . LEU A 1 116 ? 8.910 7.881 8.920 1.00 0.00 97 LEU A O 1
ATOM 1563 N N . GLU A 1 117 ? 10.551 8.141 7.424 1.00 0.00 98 GLU A N 1
ATOM 1564 C CA . GLU A 1 117 ? 10.385 9.579 7.292 1.00 0.00 98 GLU A CA 1
ATOM 1565 C C . GLU A 1 117 ? 9.184 9.875 6.386 1.00 0.00 98 GLU A C 1
ATOM 1566 O O . GLU A 1 117 ? 8.340 10.724 6.677 1.00 0.00 98 GLU A O 1
ATOM 1578 N N . VAL A 1 118 ? 9.106 9.117 5.324 1.00 0.00 99 VAL A N 1
ATOM 1579 C CA . VAL A 1 118 ? 8.096 9.230 4.292 1.00 0.00 99 VAL A CA 1
ATOM 1580 C C . VAL A 1 118 ? 6.713 8.707 4.781 1.00 0.00 99 VAL A C 1
ATOM 1581 O O . VAL A 1 118 ? 5.746 8.717 4.035 1.00 0.00 99 VAL A O 1
ATOM 1594 N N . ALA A 1 119 ? 6.646 8.297 6.081 1.00 0.00 100 ALA A N 1
ATOM 1595 C CA . ALA A 1 119 ? 5.412 7.823 6.749 1.00 0.00 100 ALA A CA 1
ATOM 1596 C C . ALA A 1 119 ? 4.230 8.694 6.374 1.00 0.00 100 ALA A C 1
ATOM 1597 O O . ALA A 1 119 ? 3.142 8.200 6.059 1.00 0.00 100 ALA A O 1
ATOM 1604 N N . GLU A 1 120 ? 4.477 9.971 6.394 1.00 0.00 101 GLU A N 1
ATOM 1605 C CA . GLU A 1 120 ? 3.564 10.956 5.994 1.00 0.00 101 GLU A CA 1
ATOM 1606 C C . GLU A 1 120 ? 4.381 12.227 5.694 1.00 0.00 101 GLU A C 1
ATOM 1607 O O . GLU A 1 120 ? 4.876 12.890 6.590 1.00 0.00 101 GLU A O 1
ATOM 1619 N N . PRO A 1 121 ? 4.678 12.460 4.409 1.00 0.00 102 PRO A N 1
ATOM 1620 C CA . PRO A 1 121 ? 5.486 13.605 3.955 1.00 0.00 102 PRO A CA 1
ATOM 1621 C C . PRO A 1 121 ? 4.912 14.945 4.401 1.00 0.00 102 PRO A C 1
ATOM 1622 O O . PRO A 1 121 ? 5.374 15.482 5.422 1.00 0.00 102 PRO A O 1
ATOM 1634 N N . HIS A 1 20 ? 4.185 7.427 -12.719 1.00 0.00 1 HIS A N 2
ATOM 1635 C CA . HIS A 1 20 ? 2.932 7.622 -12.003 1.00 0.00 1 HIS A CA 2
ATOM 1636 C C . HIS A 1 20 ? 3.215 7.781 -10.532 1.00 0.00 1 HIS A C 2
ATOM 1637 O O . HIS A 1 20 ? 4.105 7.134 -10.013 1.00 0.00 1 HIS A O 2
ATOM 1651 N N . MET A 1 21 ? 2.473 8.659 -9.881 1.00 0.00 2 MET A N 2
ATOM 1652 C CA . MET A 1 21 ? 2.580 8.944 -8.461 1.00 0.00 2 MET A CA 2
ATOM 1653 C C . MET A 1 21 ? 1.171 9.237 -7.969 1.00 0.00 2 MET A C 2
ATOM 1654 O O . MET A 1 21 ? 0.471 10.054 -8.576 1.00 0.00 2 MET A O 2
ATOM 1668 N N . THR A 1 22 ? 0.747 8.590 -6.920 1.00 0.00 3 THR A N 2
ATOM 1669 C CA . THR A 1 22 ? -0.592 8.770 -6.426 1.00 0.00 3 THR A CA 2
ATOM 1670 C C . THR A 1 22 ? -0.591 9.453 -5.059 1.00 0.00 3 THR A C 2
ATOM 1671 O O . THR A 1 22 ? 0.190 9.085 -4.152 1.00 0.00 3 THR A O 2
ATOM 1682 N N . PHE A 1 23 ? -1.417 10.476 -4.920 1.00 0.00 4 PHE A N 2
ATOM 1683 C CA . PHE A 1 23 ? -1.524 11.210 -3.676 1.00 0.00 4 PHE A CA 2
ATOM 1684 C C . PHE A 1 23 ? -2.980 11.430 -3.287 1.00 0.00 4 PHE A C 2
ATOM 1685 O O . PHE A 1 23 ? -3.273 12.033 -2.262 1.00 0.00 4 PHE A O 2
ATOM 1702 N N . CYS A 1 24 ? -3.878 10.894 -4.068 1.00 0.00 5 CYS A N 2
ATOM 1703 C CA . CYS A 1 24 ? -5.285 11.021 -3.791 1.00 0.00 5 CYS A CA 2
ATOM 1704 C C . CYS A 1 24 ? -5.784 9.809 -3.001 1.00 0.00 5 CYS A C 2
ATOM 1705 O O . CYS A 1 24 ? -5.924 8.710 -3.544 1.00 0.00 5 CYS A O 2
ATOM 1713 N N . LEU A 1 25 ? -5.989 9.973 -1.711 1.00 0.00 6 LEU A N 2
ATOM 1714 C CA . LEU A 1 25 ? -6.514 8.875 -0.923 1.00 0.00 6 LEU A CA 2
ATOM 1715 C C . LEU A 1 25 ? -7.984 9.043 -0.608 1.00 0.00 6 LEU A C 2
ATOM 1716 O O . LEU A 1 25 ? -8.763 8.097 -0.672 1.00 0.00 6 LEU A O 2
ATOM 1732 N N . GLU A 1 26 ? -8.373 10.268 -0.373 1.00 0.00 7 GLU A N 2
ATOM 1733 C CA . GLU A 1 26 ? -9.719 10.582 0.007 1.00 0.00 7 GLU A CA 2
ATOM 1734 C C . GLU A 1 26 ? -10.629 10.497 -1.196 1.00 0.00 7 GLU A C 2
ATOM 1735 O O . GLU A 1 26 ? -11.819 10.279 -1.066 1.00 0.00 7 GLU A O 2
ATOM 1747 N N . THR A 1 27 ? -10.045 10.603 -2.365 1.00 0.00 8 THR A N 2
ATOM 1748 C CA . THR A 1 27 ? -10.766 10.483 -3.588 1.00 0.00 8 THR A CA 2
ATOM 1749 C C . THR A 1 27 ? -11.277 9.057 -3.680 1.00 0.00 8 THR A C 2
ATOM 1750 O O . THR A 1 27 ? -12.417 8.820 -4.017 1.00 0.00 8 THR A O 2
ATOM 1761 N N . TYR A 1 28 ? -10.434 8.125 -3.268 1.00 0.00 9 TYR A N 2
ATOM 1762 C CA . TYR A 1 28 ? -10.778 6.725 -3.275 1.00 0.00 9 TYR A CA 2
ATOM 1763 C C . TYR A 1 28 ? -11.749 6.414 -2.182 1.00 0.00 9 TYR A C 2
ATOM 1764 O O . TYR A 1 28 ? -12.635 5.591 -2.342 1.00 0.00 9 TYR A O 2
ATOM 1782 N N . LEU A 1 29 ? -11.602 7.121 -1.097 1.00 0.00 10 LEU A N 2
ATOM 1783 C CA . LEU A 1 29 ? -12.466 6.994 0.044 1.00 0.00 10 LEU A CA 2
ATOM 1784 C C . LEU A 1 29 ? -13.884 7.455 -0.357 1.00 0.00 10 LEU A C 2
ATOM 1785 O O . LEU A 1 29 ? -14.879 6.856 0.003 1.00 0.00 10 LEU A O 2
ATOM 1801 N N . GLN A 1 30 ? -13.940 8.486 -1.160 1.00 0.00 11 GLN A N 2
ATOM 1802 C CA . GLN A 1 30 ? -15.180 9.018 -1.670 1.00 0.00 11 GLN A CA 2
ATOM 1803 C C . GLN A 1 30 ? -15.753 8.101 -2.735 1.00 0.00 11 GLN A C 2
ATOM 1804 O O . GLN A 1 30 ? -16.966 7.871 -2.789 1.00 0.00 11 GLN A O 2
ATOM 1818 N N . GLN A 1 31 ? -14.871 7.534 -3.540 1.00 0.00 12 GLN A N 2
ATOM 1819 C CA . GLN A 1 31 ? -15.263 6.649 -4.626 1.00 0.00 12 GLN A CA 2
ATOM 1820 C C . GLN A 1 31 ? -15.654 5.273 -4.138 1.00 0.00 12 GLN A C 2
ATOM 1821 O O . GLN A 1 31 ? -16.271 4.505 -4.889 1.00 0.00 12 GLN A O 2
ATOM 1835 N N . SER A 1 32 ? -15.289 4.972 -2.901 1.00 0.00 13 SER A N 2
ATOM 1836 C CA . SER A 1 32 ? -15.539 3.705 -2.258 1.00 0.00 13 SER A CA 2
ATOM 1837 C C . SER A 1 32 ? -14.602 2.645 -2.819 1.00 0.00 13 SER A C 2
ATOM 1838 O O . SER A 1 32 ? -14.734 2.204 -3.968 1.00 0.00 13 SER A O 2
ATOM 1846 N N . GLY A 1 33 ? -13.653 2.271 -2.033 1.00 0.00 14 GLY A N 2
ATOM 1847 C CA . GLY A 1 33 ? -12.673 1.328 -2.458 1.00 0.00 14 GLY A CA 2
ATOM 1848 C C . GLY A 1 33 ? -11.325 1.787 -2.029 1.00 0.00 14 GLY A C 2
ATOM 1849 O O . GLY A 1 33 ? -10.375 1.772 -2.798 1.00 0.00 14 GLY A O 2
ATOM 1853 N N . GLU A 1 34 ? -11.268 2.212 -0.807 1.00 0.00 15 GLU A N 2
ATOM 1854 C CA . GLU A 1 34 ? -10.102 2.744 -0.194 1.00 0.00 15 GLU A CA 2
ATOM 1855 C C . GLU A 1 34 ? -9.423 1.705 0.704 1.00 0.00 15 GLU A C 2
ATOM 1856 O O . GLU A 1 34 ? -10.046 0.708 1.116 1.00 0.00 15 GLU A O 2
ATOM 1868 N N . TYR A 1 35 ? -8.159 1.930 0.961 1.00 0.00 16 TYR A N 2
ATOM 1869 C CA . TYR A 1 35 ? -7.321 1.106 1.844 1.00 0.00 16 TYR A CA 2
ATOM 1870 C C . TYR A 1 35 ? -6.502 2.119 2.625 1.00 0.00 16 TYR A C 2
ATOM 1871 O O . TYR A 1 35 ? -5.452 1.826 3.207 1.00 0.00 16 TYR A O 2
ATOM 1889 N N . GLU A 1 36 ? -7.080 3.297 2.712 1.00 0.00 17 GLU A N 2
ATOM 1890 C CA . GLU A 1 36 ? -6.451 4.438 3.287 1.00 0.00 17 GLU A CA 2
ATOM 1891 C C . GLU A 1 36 ? -7.438 5.159 4.167 1.00 0.00 17 GLU A C 2
ATOM 1892 O O . GLU A 1 36 ? -8.643 4.903 4.094 1.00 0.00 17 GLU A O 2
ATOM 1904 N N . ILE A 1 37 ? -6.951 6.081 4.963 1.00 0.00 18 ILE A N 2
ATOM 1905 C CA . ILE A 1 37 ? -7.827 6.820 5.819 1.00 0.00 18 ILE A CA 2
ATOM 1906 C C . ILE A 1 37 ? -7.669 8.314 5.462 1.00 0.00 18 ILE A C 2
ATOM 1907 O O . ILE A 1 37 ? -6.939 8.619 4.530 1.00 0.00 18 ILE A O 2
ATOM 1923 N N . HIS A 1 38 ? -8.307 9.233 6.187 1.00 0.00 19 HIS A N 2
ATOM 1924 C CA . HIS A 1 38 ? -8.224 10.702 5.897 1.00 0.00 19 HIS A CA 2
ATOM 1925 C C . HIS A 1 38 ? -6.846 11.308 6.288 1.00 0.00 19 HIS A C 2
ATOM 1926 O O . HIS A 1 38 ? -6.762 12.419 6.817 1.00 0.00 19 HIS A O 2
ATOM 1940 N N . MET A 1 39 ? -5.806 10.601 5.963 1.00 0.00 20 MET A N 2
ATOM 1941 C CA . MET A 1 39 ? -4.435 10.972 6.234 1.00 0.00 20 MET A CA 2
ATOM 1942 C C . MET A 1 39 ? -3.746 11.363 4.921 1.00 0.00 20 MET A C 2
ATOM 1943 O O . MET A 1 39 ? -4.387 11.939 4.046 1.00 0.00 20 MET A O 2
ATOM 1957 N N . LYS A 1 40 ? -2.463 11.077 4.772 1.00 0.00 21 LYS A N 2
ATOM 1958 C CA . LYS A 1 40 ? -1.755 11.457 3.569 1.00 0.00 21 LYS A CA 2
ATOM 1959 C C . LYS A 1 40 ? -1.182 10.192 2.909 1.00 0.00 21 LYS A C 2
ATOM 1960 O O . LYS A 1 40 ? -0.632 9.324 3.595 1.00 0.00 21 LYS A O 2
ATOM 1979 N N . ARG A 1 41 ? -1.354 10.060 1.600 1.00 0.00 22 ARG A N 2
ATOM 1980 C CA . ARG A 1 41 ? -0.831 8.905 0.893 1.00 0.00 22 ARG A CA 2
ATOM 1981 C C . ARG A 1 41 ? 0.321 9.357 0.012 1.00 0.00 22 ARG A C 2
ATOM 1982 O O . ARG A 1 41 ? 0.347 10.500 -0.468 1.00 0.00 22 ARG A O 2
ATOM 2003 N N . ALA A 1 42 ? 1.266 8.515 -0.171 1.00 0.00 23 ALA A N 2
ATOM 2004 C CA . ALA A 1 42 ? 2.371 8.832 -1.042 1.00 0.00 23 ALA A CA 2
ATOM 2005 C C . ALA A 1 42 ? 2.757 7.614 -1.832 1.00 0.00 23 ALA A C 2
ATOM 2006 O O . ALA A 1 42 ? 3.649 6.866 -1.446 1.00 0.00 23 ALA A O 2
ATOM 2013 N N . GLY A 1 43 ? 2.066 7.400 -2.915 1.00 0.00 24 GLY A N 2
ATOM 2014 C CA . GLY A 1 43 ? 2.293 6.237 -3.716 1.00 0.00 24 GLY A CA 2
ATOM 2015 C C . GLY A 1 43 ? 3.080 6.513 -4.936 1.00 0.00 24 GLY A C 2
ATOM 2016 O O . GLY A 1 43 ? 2.535 6.605 -6.019 1.00 0.00 24 GLY A O 2
ATOM 2020 N N . PHE A 1 44 ? 4.361 6.625 -4.778 1.00 0.00 25 PHE A N 2
ATOM 2021 C CA . PHE A 1 44 ? 5.227 6.908 -5.897 1.00 0.00 25 PHE A CA 2
ATOM 2022 C C . PHE A 1 44 ? 5.391 5.654 -6.737 1.00 0.00 25 PHE A C 2
ATOM 2023 O O . PHE A 1 44 ? 4.936 5.586 -7.862 1.00 0.00 25 PHE A O 2
ATOM 2040 N N . ARG A 1 45 ? 5.945 4.620 -6.148 1.00 0.00 26 ARG A N 2
ATOM 2041 C CA . ARG A 1 45 ? 6.187 3.412 -6.918 1.00 0.00 26 ARG A CA 2
ATOM 2042 C C . ARG A 1 45 ? 4.942 2.584 -7.009 1.00 0.00 26 ARG A C 2
ATOM 2043 O O . ARG A 1 45 ? 4.579 2.094 -8.069 1.00 0.00 26 ARG A O 2
ATOM 2064 N N . GLU A 1 46 ? 4.242 2.501 -5.912 1.00 0.00 27 GLU A N 2
ATOM 2065 C CA . GLU A 1 46 ? 3.044 1.695 -5.834 1.00 0.00 27 GLU A CA 2
ATOM 2066 C C . GLU A 1 46 ? 1.843 2.306 -6.506 1.00 0.00 27 GLU A C 2
ATOM 2067 O O . GLU A 1 46 ? 0.784 1.731 -6.435 1.00 0.00 27 GLU A O 2
ATOM 2079 N N . CYS A 1 47 ? 1.983 3.478 -7.112 1.00 0.00 28 CYS A N 2
ATOM 2080 C CA . CYS A 1 47 ? 0.857 4.059 -7.860 1.00 0.00 28 CYS A CA 2
ATOM 2081 C C . CYS A 1 47 ? 0.377 3.075 -8.949 1.00 0.00 28 CYS A C 2
ATOM 2082 O O . CYS A 1 47 ? -0.823 2.884 -9.147 1.00 0.00 28 CYS A O 2
ATOM 2090 N N . ALA A 1 48 ? 1.328 2.434 -9.627 1.00 0.00 29 ALA A N 2
ATOM 2091 C CA . ALA A 1 48 ? 1.006 1.451 -10.637 1.00 0.00 29 ALA A CA 2
ATOM 2092 C C . ALA A 1 48 ? 0.376 0.247 -9.993 1.00 0.00 29 ALA A C 2
ATOM 2093 O O . ALA A 1 48 ? -0.613 -0.302 -10.493 1.00 0.00 29 ALA A O 2
ATOM 2100 N N . ALA A 1 49 ? 0.908 -0.121 -8.853 1.00 0.00 30 ALA A N 2
ATOM 2101 C CA . ALA A 1 49 ? 0.408 -1.225 -8.097 1.00 0.00 30 ALA A CA 2
ATOM 2102 C C . ALA A 1 49 ? -1.003 -0.994 -7.668 1.00 0.00 30 ALA A C 2
ATOM 2103 O O . ALA A 1 49 ? -1.852 -1.779 -7.997 1.00 0.00 30 ALA A O 2
ATOM 2110 N N . MET A 1 50 ? -1.243 0.151 -7.007 1.00 0.00 31 MET A N 2
ATOM 2111 C CA . MET A 1 50 ? -2.552 0.512 -6.424 1.00 0.00 31 MET A CA 2
ATOM 2112 C C . MET A 1 50 ? -3.710 0.306 -7.372 1.00 0.00 31 MET A C 2
ATOM 2113 O O . MET A 1 50 ? -4.761 -0.148 -6.962 1.00 0.00 31 MET A O 2
ATOM 2127 N N . ILE A 1 51 ? -3.486 0.571 -8.634 1.00 0.00 32 ILE A N 2
ATOM 2128 C CA . ILE A 1 51 ? -4.527 0.465 -9.621 1.00 0.00 32 ILE A CA 2
ATOM 2129 C C . ILE A 1 51 ? -5.029 -0.978 -9.726 1.00 0.00 32 ILE A C 2
ATOM 2130 O O . ILE A 1 51 ? -6.223 -1.252 -9.612 1.00 0.00 32 ILE A O 2
ATOM 2146 N N . GLU A 1 52 ? -4.119 -1.886 -9.847 1.00 0.00 33 GLU A N 2
ATOM 2147 C CA . GLU A 1 52 ? -4.462 -3.274 -10.002 1.00 0.00 33 GLU A CA 2
ATOM 2148 C C . GLU A 1 52 ? -4.584 -3.944 -8.616 1.00 0.00 33 GLU A C 2
ATOM 2149 O O . GLU A 1 52 ? -5.202 -4.992 -8.455 1.00 0.00 33 GLU A O 2
ATOM 2161 N N . LYS A 1 53 ? -4.036 -3.271 -7.623 1.00 0.00 34 LYS A N 2
ATOM 2162 C CA . LYS A 1 53 ? -4.066 -3.676 -6.224 1.00 0.00 34 LYS A CA 2
ATOM 2163 C C . LYS A 1 53 ? -5.497 -3.520 -5.740 1.00 0.00 34 LYS A C 2
ATOM 2164 O O . LYS A 1 53 ? -5.951 -4.215 -4.840 1.00 0.00 34 LYS A O 2
ATOM 2183 N N . LYS A 1 54 ? -6.199 -2.589 -6.370 1.00 0.00 35 LYS A N 2
ATOM 2184 C CA . LYS A 1 54 ? -7.577 -2.348 -6.073 1.00 0.00 35 LYS A CA 2
ATOM 2185 C C . LYS A 1 54 ? -8.479 -3.299 -6.900 1.00 0.00 35 LYS A C 2
ATOM 2186 O O . LYS A 1 54 ? -9.649 -3.492 -6.583 1.00 0.00 35 LYS A O 2
ATOM 2205 N N . ALA A 1 55 ? -7.919 -3.921 -7.933 1.00 0.00 36 ALA A N 2
ATOM 2206 C CA . ALA A 1 55 ? -8.688 -4.850 -8.761 1.00 0.00 36 ALA A CA 2
ATOM 2207 C C . ALA A 1 55 ? -9.002 -6.106 -7.962 1.00 0.00 36 ALA A C 2
ATOM 2208 O O . ALA A 1 55 ? -10.153 -6.555 -7.900 1.00 0.00 36 ALA A O 2
ATOM 2215 N N . ARG A 1 56 ? -7.984 -6.654 -7.339 1.00 0.00 37 ARG A N 2
ATOM 2216 C CA . ARG A 1 56 ? -8.136 -7.815 -6.488 1.00 0.00 37 ARG A CA 2
ATOM 2217 C C . ARG A 1 56 ? -6.926 -7.931 -5.606 1.00 0.00 37 ARG A C 2
ATOM 2218 O O . ARG A 1 56 ? -6.983 -7.631 -4.438 1.00 0.00 37 ARG A O 2
ATOM 2239 N N . ARG A 1 57 ? -5.825 -8.336 -6.192 1.00 0.00 38 ARG A N 2
ATOM 2240 C CA . ARG A 1 57 ? -4.593 -8.492 -5.478 1.00 0.00 38 ARG A CA 2
ATOM 2241 C C . ARG A 1 57 ? -3.450 -8.476 -6.464 1.00 0.00 38 ARG A C 2
ATOM 2242 O O . ARG A 1 57 ? -3.400 -9.300 -7.382 1.00 0.00 38 ARG A O 2
ATOM 2263 N N . VAL A 1 58 ? -2.570 -7.533 -6.320 1.00 0.00 39 VAL A N 2
ATOM 2264 C CA . VAL A 1 58 ? -1.453 -7.407 -7.227 1.00 0.00 39 VAL A CA 2
ATOM 2265 C C . VAL A 1 58 ? -0.190 -7.135 -6.474 1.00 0.00 39 VAL A C 2
ATOM 2266 O O . VAL A 1 58 ? -0.220 -6.492 -5.416 1.00 0.00 39 VAL A O 2
ATOM 2279 N N . VAL A 1 59 ? 0.897 -7.646 -7.008 1.00 0.00 40 VAL A N 2
ATOM 2280 C CA . VAL A 1 59 ? 2.206 -7.464 -6.445 1.00 0.00 40 VAL A CA 2
ATOM 2281 C C . VAL A 1 59 ? 2.985 -6.482 -7.314 1.00 0.00 40 VAL A C 2
ATOM 2282 O O . VAL A 1 59 ? 2.798 -6.450 -8.540 1.00 0.00 40 VAL A O 2
ATOM 2295 N N . HIS A 1 60 ? 3.826 -5.678 -6.713 1.00 0.00 41 HIS A N 2
ATOM 2296 C CA . HIS A 1 60 ? 4.588 -4.734 -7.467 1.00 0.00 41 HIS A CA 2
ATOM 2297 C C . HIS A 1 60 ? 6.017 -4.835 -7.025 1.00 0.00 41 HIS A C 2
ATOM 2298 O O . HIS A 1 60 ? 6.292 -4.808 -5.810 1.00 0.00 41 HIS A O 2
ATOM 2312 N N . ILE A 1 61 ? 6.909 -5.014 -7.965 1.00 0.00 42 ILE A N 2
ATOM 2313 C CA . ILE A 1 61 ? 8.311 -5.053 -7.650 1.00 0.00 42 ILE A CA 2
ATOM 2314 C C . ILE A 1 61 ? 8.746 -3.597 -7.559 1.00 0.00 42 ILE A C 2
ATOM 2315 O O . ILE A 1 61 ? 8.317 -2.774 -8.389 1.00 0.00 42 ILE A O 2
ATOM 2331 N N . LYS A 1 62 ? 9.535 -3.266 -6.543 1.00 0.00 43 LYS A N 2
ATOM 2332 C CA . LYS A 1 62 ? 9.938 -1.880 -6.285 1.00 0.00 43 LYS A CA 2
ATOM 2333 C C . LYS A 1 62 ? 8.700 -1.053 -5.960 1.00 0.00 43 LYS A C 2
ATOM 2334 O O . LYS A 1 62 ? 8.228 -0.267 -6.779 1.00 0.00 43 LYS A O 2
ATOM 2353 N N . PRO A 1 63 ? 8.064 -1.347 -4.819 1.00 0.00 44 PRO A N 2
ATOM 2354 C CA . PRO A 1 63 ? 6.914 -0.639 -4.368 1.00 0.00 44 PRO A CA 2
ATOM 2355 C C . PRO A 1 63 ? 7.289 0.464 -3.380 1.00 0.00 44 PRO A C 2
ATOM 2356 O O . PRO A 1 63 ? 8.257 0.333 -2.616 1.00 0.00 44 PRO A O 2
ATOM 2367 N N . GLY A 1 64 ? 6.534 1.527 -3.372 1.00 0.00 45 GLY A N 2
ATOM 2368 C CA . GLY A 1 64 ? 6.856 2.618 -2.515 1.00 0.00 45 GLY A CA 2
ATOM 2369 C C . GLY A 1 64 ? 5.705 3.541 -2.298 1.00 0.00 45 GLY A C 2
ATOM 2370 O O . GLY A 1 64 ? 5.695 4.659 -2.826 1.00 0.00 45 GLY A O 2
ATOM 2374 N N . GLU A 1 65 ? 4.694 3.036 -1.669 1.00 0.00 46 GLU A N 2
ATOM 2375 C CA . GLU A 1 65 ? 3.562 3.817 -1.300 1.00 0.00 46 GLU A CA 2
ATOM 2376 C C . GLU A 1 65 ? 3.449 3.926 0.204 1.00 0.00 46 GLU A C 2
ATOM 2377 O O . GLU A 1 65 ? 3.198 2.946 0.918 1.00 0.00 46 GLU A O 2
ATOM 2389 N N . LYS A 1 66 ? 3.664 5.124 0.668 1.00 0.00 47 LYS A N 2
ATOM 2390 C CA . LYS A 1 66 ? 3.590 5.465 2.036 1.00 0.00 47 LYS A CA 2
ATOM 2391 C C . LYS A 1 66 ? 2.247 5.970 2.285 1.00 0.00 47 LYS A C 2
ATOM 2392 O O . LYS A 1 66 ? 1.944 7.152 2.185 1.00 0.00 47 LYS A O 2
ATOM 2411 N N . ILE A 1 67 ? 1.439 5.067 2.453 1.00 0.00 48 ILE A N 2
ATOM 2412 C CA . ILE A 1 67 ? 0.074 5.313 2.714 1.00 0.00 48 ILE A CA 2
ATOM 2413 C C . ILE A 1 67 ? -0.152 5.412 4.167 1.00 0.00 48 ILE A C 2
ATOM 2414 O O . ILE A 1 67 ? -0.064 4.412 4.869 1.00 0.00 48 ILE A O 2
ATOM 2430 N N . LEU A 1 68 ? -0.332 6.651 4.646 1.00 0.00 49 LEU A N 2
ATOM 2431 C CA . LEU A 1 68 ? -0.652 6.964 6.058 1.00 0.00 49 LEU A CA 2
ATOM 2432 C C . LEU A 1 68 ? 0.496 6.639 7.021 1.00 0.00 49 LEU A C 2
ATOM 2433 O O . LEU A 1 68 ? 0.502 7.082 8.158 1.00 0.00 49 LEU A O 2
ATOM 2449 N N . GLY A 1 69 ? 1.442 5.856 6.567 1.00 0.00 50 GLY A N 2
ATOM 2450 C CA . GLY A 1 69 ? 2.502 5.398 7.417 1.00 0.00 50 GLY A CA 2
ATOM 2451 C C . GLY A 1 69 ? 2.052 4.101 8.103 1.00 0.00 50 GLY A C 2
ATOM 2452 O O . GLY A 1 69 ? 2.835 3.426 8.786 1.00 0.00 50 GLY A O 2
ATOM 2456 N N . ALA A 1 70 ? 0.780 3.755 7.877 1.00 0.00 51 ALA A N 2
ATOM 2457 C CA . ALA A 1 70 ? 0.114 2.601 8.433 1.00 0.00 51 ALA A CA 2
ATOM 2458 C C . ALA A 1 70 ? -1.037 2.246 7.513 1.00 0.00 51 ALA A C 2
ATOM 2459 O O . ALA A 1 70 ? -1.681 3.128 6.981 1.00 0.00 51 ALA A O 2
ATOM 2466 N N . ARG A 1 71 ? -1.291 0.988 7.317 1.00 0.00 52 ARG A N 2
ATOM 2467 C CA . ARG A 1 71 ? -2.369 0.580 6.430 1.00 0.00 52 ARG A CA 2
ATOM 2468 C C . ARG A 1 71 ? -3.684 0.578 7.190 1.00 0.00 52 ARG A C 2
ATOM 2469 O O . ARG A 1 71 ? -3.958 -0.341 7.979 1.00 0.00 52 ARG A O 2
ATOM 2490 N N . ILE A 1 72 ? -4.473 1.605 6.992 1.00 0.00 53 ILE A N 2
ATOM 2491 C CA . ILE A 1 72 ? -5.740 1.732 7.654 1.00 0.00 53 ILE A CA 2
ATOM 2492 C C . ILE A 1 72 ? -6.767 1.922 6.580 1.00 0.00 53 ILE A C 2
ATOM 2493 O O . ILE A 1 72 ? -6.816 2.955 5.973 1.00 0.00 53 ILE A O 2
ATOM 2509 N N . ILE A 1 73 ? -7.552 0.911 6.344 1.00 0.00 54 ILE A N 2
ATOM 2510 C CA . ILE A 1 73 ? -8.561 0.920 5.305 1.00 0.00 54 ILE A CA 2
ATOM 2511 C C . ILE A 1 73 ? -9.684 1.863 5.717 1.00 0.00 54 ILE A C 2
ATOM 2512 O O . ILE A 1 73 ? -10.283 2.557 4.913 1.00 0.00 54 ILE A O 2
ATOM 2528 N N . GLY A 1 74 ? -9.956 1.842 6.983 1.00 0.00 55 GLY A N 2
ATOM 2529 C CA . GLY A 1 74 ? -11.026 2.623 7.573 1.00 0.00 55 GLY A CA 2
ATOM 2530 C C . GLY A 1 74 ? -12.265 1.770 7.669 1.00 0.00 55 GLY A C 2
ATOM 2531 O O . GLY A 1 74 ? -13.071 1.883 8.599 1.00 0.00 55 GLY A O 2
ATOM 2535 N N . ILE A 1 75 ? -12.375 0.890 6.722 1.00 0.00 56 ILE A N 2
ATOM 2536 C CA . ILE A 1 75 ? -13.443 -0.055 6.626 1.00 0.00 56 ILE A CA 2
ATOM 2537 C C . ILE A 1 75 ? -12.955 -1.353 7.257 1.00 0.00 56 ILE A C 2
ATOM 2538 O O . ILE A 1 75 ? -11.781 -1.687 7.103 1.00 0.00 56 ILE A O 2
ATOM 2554 N N . PRO A 1 76 ? -13.786 -2.045 8.052 1.00 0.00 57 PRO A N 2
ATOM 2555 C CA . PRO A 1 76 ? -13.414 -3.325 8.649 1.00 0.00 57 PRO A CA 2
ATOM 2556 C C . PRO A 1 76 ? -13.402 -4.442 7.595 1.00 0.00 57 PRO A C 2
ATOM 2557 O O . PRO A 1 76 ? -14.462 -4.828 7.073 1.00 0.00 57 PRO A O 2
ATOM 2568 N N . PRO A 1 77 ? -12.217 -4.937 7.225 1.00 0.00 58 PRO A N 2
ATOM 2569 C CA . PRO A 1 77 ? -12.070 -5.975 6.244 1.00 0.00 58 PRO A CA 2
ATOM 2570 C C . PRO A 1 77 ? -11.765 -7.308 6.899 1.00 0.00 58 PRO A C 2
ATOM 2571 O O . PRO A 1 77 ? -11.964 -7.485 8.104 1.00 0.00 58 PRO A O 2
ATOM 2582 N N . VAL A 1 78 ? -11.316 -8.238 6.109 1.00 0.00 59 VAL A N 2
ATOM 2583 C CA . VAL A 1 78 ? -10.921 -9.525 6.612 1.00 0.00 59 VAL A CA 2
ATOM 2584 C C . VAL A 1 78 ? -9.515 -9.385 7.228 1.00 0.00 59 VAL A C 2
ATOM 2585 O O . VAL A 1 78 ? -8.560 -9.088 6.524 1.00 0.00 59 VAL A O 2
ATOM 2598 N N . PRO A 1 79 ? -9.390 -9.563 8.543 1.00 0.00 60 PRO A N 2
ATOM 2599 C CA . PRO A 1 79 ? -8.129 -9.351 9.277 1.00 0.00 60 PRO A CA 2
ATOM 2600 C C . PRO A 1 79 ? -7.158 -10.547 9.197 1.00 0.00 60 PRO A C 2
ATOM 2601 O O . PRO A 1 79 ? -6.612 -10.997 10.217 1.00 0.00 60 PRO A O 2
ATOM 2612 N N . ILE A 1 80 ? -6.914 -11.038 8.008 1.00 0.00 61 ILE A N 2
ATOM 2613 C CA . ILE A 1 80 ? -5.984 -12.131 7.830 1.00 0.00 61 ILE A CA 2
ATOM 2614 C C . ILE A 1 80 ? -4.792 -11.592 7.030 1.00 0.00 61 ILE A C 2
ATOM 2615 O O . ILE A 1 80 ? -4.918 -10.551 6.377 1.00 0.00 61 ILE A O 2
ATOM 2631 N N . GLY A 1 81 ? -3.635 -12.208 7.119 1.00 0.00 62 GLY A N 2
ATOM 2632 C CA . GLY A 1 81 ? -2.530 -11.733 6.337 1.00 0.00 62 GLY A CA 2
ATOM 2633 C C . GLY A 1 81 ? -1.222 -12.299 6.733 1.00 0.00 62 GLY A C 2
ATOM 2634 O O . GLY A 1 81 ? -1.062 -12.793 7.853 1.00 0.00 62 GLY A O 2
ATOM 2638 N N . ILE A 1 82 ? -0.299 -12.285 5.798 1.00 0.00 63 ILE A N 2
ATOM 2639 C CA . ILE A 1 82 ? 1.033 -12.748 6.029 1.00 0.00 63 ILE A CA 2
ATOM 2640 C C . ILE A 1 82 ? 2.074 -11.703 5.611 1.00 0.00 63 ILE A C 2
ATOM 2641 O O . ILE A 1 82 ? 2.447 -11.579 4.433 1.00 0.00 63 ILE A O 2
ATOM 2657 N N . ASP A 1 83 ? 2.475 -10.899 6.553 1.00 0.00 64 ASP A N 2
ATOM 2658 C CA . ASP A 1 83 ? 3.509 -9.918 6.305 1.00 0.00 64 ASP A CA 2
ATOM 2659 C C . ASP A 1 83 ? 4.830 -10.606 6.550 1.00 0.00 64 ASP A C 2
ATOM 2660 O O . ASP A 1 83 ? 5.250 -10.773 7.701 1.00 0.00 64 ASP A O 2
ATOM 2669 N N . GLU A 1 84 ? 5.439 -11.092 5.491 1.00 0.00 65 GLU A N 2
ATOM 2670 C CA . GLU A 1 84 ? 6.676 -11.823 5.609 1.00 0.00 65 GLU A CA 2
ATOM 2671 C C . GLU A 1 84 ? 7.839 -10.907 5.879 1.00 0.00 65 GLU A C 2
ATOM 2672 O O . GLU A 1 84 ? 8.546 -11.049 6.887 1.00 0.00 65 GLU A O 2
ATOM 2684 N N . GLU A 1 85 ? 8.018 -9.976 4.998 1.00 0.00 66 GLU A N 2
ATOM 2685 C CA . GLU A 1 85 ? 9.091 -9.045 5.050 1.00 0.00 66 GLU A CA 2
ATOM 2686 C C . GLU A 1 85 ? 8.712 -8.001 4.020 1.00 0.00 66 GLU A C 2
ATOM 2687 O O . GLU A 1 85 ? 7.773 -8.239 3.248 1.00 0.00 66 GLU A O 2
ATOM 2699 N N . ARG A 1 86 ? 9.384 -6.897 3.984 1.00 0.00 67 ARG A N 2
ATOM 2700 C CA . ARG A 1 86 ? 9.033 -5.846 3.066 1.00 0.00 67 ARG A CA 2
ATOM 2701 C C . ARG A 1 86 ? 9.725 -6.090 1.746 1.00 0.00 67 ARG A C 2
ATOM 2702 O O . ARG A 1 86 ? 9.202 -5.786 0.665 1.00 0.00 67 ARG A O 2
ATOM 2723 N N . SER A 1 87 ? 10.876 -6.654 1.836 1.00 0.00 68 SER A N 2
ATOM 2724 C CA . SER A 1 87 ? 11.663 -6.984 0.693 1.00 0.00 68 SER A CA 2
ATOM 2725 C C . SER A 1 87 ? 11.383 -8.426 0.268 1.00 0.00 68 SER A C 2
ATOM 2726 O O . SER A 1 87 ? 12.220 -9.129 -0.285 1.00 0.00 68 SER A O 2
ATOM 2734 N N . THR A 1 88 ? 10.173 -8.815 0.500 1.00 0.00 69 THR A N 2
ATOM 2735 C CA . THR A 1 88 ? 9.644 -10.108 0.188 1.00 0.00 69 THR A CA 2
ATOM 2736 C C . THR A 1 88 ? 8.146 -9.882 -0.051 1.00 0.00 69 THR A C 2
ATOM 2737 O O . THR A 1 88 ? 7.653 -8.803 0.258 1.00 0.00 69 THR A O 2
ATOM 2748 N N . VAL A 1 89 ? 7.443 -10.848 -0.584 1.00 0.00 70 VAL A N 2
ATOM 2749 C CA . VAL A 1 89 ? 6.042 -10.680 -0.883 1.00 0.00 70 VAL A CA 2
ATOM 2750 C C . VAL A 1 89 ? 5.166 -10.750 0.356 1.00 0.00 70 VAL A C 2
ATOM 2751 O O . VAL A 1 89 ? 4.998 -11.813 0.973 1.00 0.00 70 VAL A O 2
ATOM 2764 N N . MET A 1 90 ? 4.675 -9.613 0.764 1.00 0.00 71 MET A N 2
ATOM 2765 C CA . MET A 1 90 ? 3.765 -9.572 1.875 1.00 0.00 71 MET A CA 2
ATOM 2766 C C . MET A 1 90 ? 2.380 -9.768 1.308 1.00 0.00 71 MET A C 2
ATOM 2767 O O . MET A 1 90 ? 1.983 -9.064 0.378 1.00 0.00 71 MET A O 2
ATOM 2781 N N . ILE A 1 91 ? 1.674 -10.740 1.798 1.00 0.00 72 ILE A N 2
ATOM 2782 C CA . ILE A 1 91 ? 0.366 -11.021 1.274 1.00 0.00 72 ILE A CA 2
ATOM 2783 C C . ILE A 1 91 ? -0.669 -10.919 2.390 1.00 0.00 72 ILE A C 2
ATOM 2784 O O . ILE A 1 91 ? -0.932 -11.886 3.103 1.00 0.00 72 ILE A O 2
ATOM 2800 N N . PRO A 1 92 ? -1.204 -9.739 2.632 1.00 0.00 73 PRO A N 2
ATOM 2801 C CA . PRO A 1 92 ? -2.216 -9.567 3.625 1.00 0.00 73 PRO A CA 2
ATOM 2802 C C . PRO A 1 92 ? -3.566 -9.955 3.033 1.00 0.00 73 PRO A C 2
ATOM 2803 O O . PRO A 1 92 ? -4.030 -9.347 2.076 1.00 0.00 73 PRO A O 2
ATOM 2814 N N . TYR A 1 93 ? -4.208 -10.935 3.615 1.00 0.00 74 TYR A N 2
ATOM 2815 C CA . TYR A 1 93 ? -5.462 -11.437 3.114 1.00 0.00 74 TYR A CA 2
ATOM 2816 C C . TYR A 1 93 ? -6.574 -10.609 3.695 1.00 0.00 74 TYR A C 2
ATOM 2817 O O . TYR A 1 93 ? -7.426 -11.084 4.468 1.00 0.00 74 TYR A O 2
ATOM 2835 N N . THR A 1 94 ? -6.500 -9.366 3.395 1.00 0.00 75 THR A N 2
ATOM 2836 C CA . THR A 1 94 ? -7.440 -8.431 3.806 1.00 0.00 75 THR A CA 2
ATOM 2837 C C . THR A 1 94 ? -8.329 -8.148 2.633 1.00 0.00 75 THR A C 2
ATOM 2838 O O . THR A 1 94 ? -7.835 -7.763 1.560 1.00 0.00 75 THR A O 2
ATOM 2849 N N . LYS A 1 95 ? -9.596 -8.388 2.795 1.00 0.00 76 LYS A N 2
ATOM 2850 C CA . LYS A 1 95 ? -10.551 -8.148 1.747 1.00 0.00 76 LYS A CA 2
ATOM 2851 C C . LYS A 1 95 ? -11.404 -6.943 2.111 1.00 0.00 76 LYS A C 2
ATOM 2852 O O . LYS A 1 95 ? -12.325 -7.062 2.915 1.00 0.00 76 LYS A O 2
ATOM 2871 N N . PRO A 1 96 ? -11.008 -5.755 1.660 1.00 0.00 77 PRO A N 2
ATOM 2872 C CA . PRO A 1 96 ? -11.742 -4.542 1.862 1.00 0.00 77 PRO A CA 2
ATOM 2873 C C . PRO A 1 96 ? -12.410 -4.111 0.583 1.00 0.00 77 PRO A C 2
ATOM 2874 O O . PRO A 1 96 ? -12.451 -4.856 -0.414 1.00 0.00 77 PRO A O 2
ATOM 2885 N N . CYS A 1 97 ? -12.891 -2.917 0.583 1.00 0.00 78 CYS A N 2
ATOM 2886 C CA . CYS A 1 97 ? -13.499 -2.376 -0.580 1.00 0.00 78 CYS A CA 2
ATOM 2887 C C . CYS A 1 97 ? -12.428 -2.016 -1.623 1.00 0.00 78 CYS A C 2
ATOM 2888 O O . CYS A 1 97 ? -12.714 -1.845 -2.804 1.00 0.00 78 CYS A O 2
ATOM 2896 N N . TYR A 1 98 ? -11.193 -1.930 -1.167 1.00 0.00 79 TYR A N 2
ATOM 2897 C CA . TYR A 1 98 ? -10.072 -1.650 -2.027 1.00 0.00 79 TYR A CA 2
ATOM 2898 C C . TYR A 1 98 ? -9.631 -2.922 -2.740 1.00 0.00 79 TYR A C 2
ATOM 2899 O O . TYR A 1 98 ? -10.061 -3.182 -3.856 1.00 0.00 79 TYR A O 2
ATOM 2917 N N . GLY A 1 99 ? -8.838 -3.724 -2.050 1.00 0.00 80 GLY A N 2
ATOM 2918 C CA . GLY A 1 99 ? -8.294 -4.936 -2.585 1.00 0.00 80 GLY A CA 2
ATOM 2919 C C . GLY A 1 99 ? -7.126 -5.376 -1.724 1.00 0.00 80 GLY A C 2
ATOM 2920 O O . GLY A 1 99 ? -6.984 -4.901 -0.588 1.00 0.00 80 GLY A O 2
ATOM 2924 N N . THR A 1 100 ? -6.302 -6.225 -2.239 1.00 0.00 81 THR A N 2
ATOM 2925 C CA . THR A 1 100 ? -5.183 -6.757 -1.525 1.00 0.00 81 THR A CA 2
ATOM 2926 C C . THR A 1 100 ? -3.880 -6.218 -2.121 1.00 0.00 81 THR A C 2
ATOM 2927 O O . THR A 1 100 ? -3.701 -6.181 -3.349 1.00 0.00 81 THR A O 2
ATOM 2938 N N . ALA A 1 101 ? -2.986 -5.821 -1.260 1.00 0.00 82 ALA A N 2
ATOM 2939 C CA . ALA A 1 101 ? -1.738 -5.241 -1.664 1.00 0.00 82 ALA A CA 2
ATOM 2940 C C . ALA A 1 101 ? -0.587 -6.160 -1.382 1.00 0.00 82 ALA A C 2
ATOM 2941 O O . ALA A 1 101 ? -0.238 -6.387 -0.236 1.00 0.00 82 ALA A O 2
ATOM 2948 N N . VAL A 1 102 ? -0.023 -6.691 -2.416 1.00 0.00 83 VAL A N 2
ATOM 2949 C CA . VAL A 1 102 ? 1.126 -7.530 -2.302 1.00 0.00 83 VAL A CA 2
ATOM 2950 C C . VAL A 1 102 ? 2.266 -6.707 -2.860 1.00 0.00 83 VAL A C 2
ATOM 2951 O O . VAL A 1 102 ? 2.166 -6.179 -3.948 1.00 0.00 83 VAL A O 2
ATOM 2964 N N . VAL A 1 103 ? 3.284 -6.500 -2.116 1.00 0.00 84 VAL A N 2
ATOM 2965 C CA . VAL A 1 103 ? 4.371 -5.680 -2.594 1.00 0.00 84 VAL A CA 2
ATOM 2966 C C . VAL A 1 103 ? 5.678 -6.377 -2.281 1.00 0.00 84 VAL A C 2
ATOM 2967 O O . VAL A 1 103 ? 5.785 -7.050 -1.247 1.00 0.00 84 VAL A O 2
ATOM 2980 N N . GLU A 1 104 ? 6.635 -6.287 -3.191 1.00 0.00 85 GLU A N 2
ATOM 2981 C CA . GLU A 1 104 ? 7.922 -6.914 -2.994 1.00 0.00 85 GLU A CA 2
ATOM 2982 C C . GLU A 1 104 ? 9.017 -5.938 -3.369 1.00 0.00 85 GLU A C 2
ATOM 2983 O O . GLU A 1 104 ? 9.108 -5.480 -4.518 1.00 0.00 85 GLU A O 2
ATOM 2995 N N . LEU A 1 105 ? 9.822 -5.591 -2.424 1.00 0.00 86 LEU A N 2
ATOM 2996 C CA . LEU A 1 105 ? 10.901 -4.691 -2.674 1.00 0.00 86 LEU A CA 2
ATOM 2997 C C . LEU A 1 105 ? 12.186 -5.504 -2.927 1.00 0.00 86 LEU A C 2
ATOM 2998 O O . LEU A 1 105 ? 12.485 -6.418 -2.190 1.00 0.00 86 LEU A O 2
ATOM 3014 N N . PRO A 1 106 ? 12.924 -5.224 -4.009 1.00 0.00 87 PRO A N 2
ATOM 3015 C CA . PRO A 1 106 ? 14.189 -5.904 -4.304 1.00 0.00 87 PRO A CA 2
ATOM 3016 C C . PRO A 1 106 ? 15.379 -5.096 -3.755 1.00 0.00 87 PRO A C 2
ATOM 3017 O O . PRO A 1 106 ? 16.487 -5.103 -4.314 1.00 0.00 87 PRO A O 2
ATOM 3028 N N . VAL A 1 107 ? 15.120 -4.412 -2.673 1.00 0.00 88 VAL A N 2
ATOM 3029 C CA . VAL A 1 107 ? 16.067 -3.588 -1.962 1.00 0.00 88 VAL A CA 2
ATOM 3030 C C . VAL A 1 107 ? 15.835 -3.962 -0.519 1.00 0.00 88 VAL A C 2
ATOM 3031 O O . VAL A 1 107 ? 14.739 -4.387 -0.206 1.00 0.00 88 VAL A O 2
ATOM 3044 N N . ASP A 1 108 ? 16.803 -3.803 0.334 1.00 0.00 89 ASP A N 2
ATOM 3045 C CA . ASP A 1 108 ? 16.674 -4.212 1.743 1.00 0.00 89 ASP A CA 2
ATOM 3046 C C . ASP A 1 108 ? 15.692 -3.366 2.544 1.00 0.00 89 ASP A C 2
ATOM 3047 O O . ASP A 1 108 ? 15.483 -2.179 2.237 1.00 0.00 89 ASP A O 2
ATOM 3056 N N . PRO A 1 109 ? 15.075 -3.968 3.615 1.00 0.00 90 PRO A N 2
ATOM 3057 C CA . PRO A 1 109 ? 14.072 -3.305 4.477 1.00 0.00 90 PRO A CA 2
ATOM 3058 C C . PRO A 1 109 ? 14.612 -2.053 5.188 1.00 0.00 90 PRO A C 2
ATOM 3059 O O . PRO A 1 109 ? 13.864 -1.325 5.818 1.00 0.00 90 PRO A O 2
ATOM 3070 N N . GLU A 1 110 ? 15.916 -1.807 5.074 1.00 0.00 91 GLU A N 2
ATOM 3071 C CA . GLU A 1 110 ? 16.556 -0.614 5.640 1.00 0.00 91 GLU A CA 2
ATOM 3072 C C . GLU A 1 110 ? 15.905 0.646 5.048 1.00 0.00 91 GLU A C 2
ATOM 3073 O O . GLU A 1 110 ? 15.875 1.719 5.675 1.00 0.00 91 GLU A O 2
ATOM 3085 N N . GLU A 1 111 ? 15.349 0.466 3.849 1.00 0.00 92 GLU A N 2
ATOM 3086 C CA . GLU A 1 111 ? 14.629 1.481 3.103 1.00 0.00 92 GLU A CA 2
ATOM 3087 C C . GLU A 1 111 ? 13.432 1.977 3.928 1.00 0.00 92 GLU A C 2
ATOM 3088 O O . GLU A 1 111 ? 13.022 3.124 3.812 1.00 0.00 92 GLU A O 2
ATOM 3100 N N . ILE A 1 112 ? 12.917 1.116 4.802 1.00 0.00 93 ILE A N 2
ATOM 3101 C CA . ILE A 1 112 ? 11.776 1.443 5.632 1.00 0.00 93 ILE A CA 2
ATOM 3102 C C . ILE A 1 112 ? 12.112 2.556 6.597 1.00 0.00 93 ILE A C 2
ATOM 3103 O O . ILE A 1 112 ? 11.325 3.430 6.777 1.00 0.00 93 ILE A O 2
ATOM 3119 N N . GLU A 1 113 ? 13.313 2.549 7.179 1.00 0.00 94 GLU A N 2
ATOM 3120 C CA . GLU A 1 113 ? 13.688 3.611 8.132 1.00 0.00 94 GLU A CA 2
ATOM 3121 C C . GLU A 1 113 ? 13.681 4.956 7.434 1.00 0.00 94 GLU A C 2
ATOM 3122 O O . GLU A 1 113 ? 13.272 5.982 7.997 1.00 0.00 94 GLU A O 2
ATOM 3134 N N . ARG A 1 114 ? 14.106 4.936 6.199 1.00 0.00 95 ARG A N 2
ATOM 3135 C CA . ARG A 1 114 ? 14.127 6.103 5.368 1.00 0.00 95 ARG A CA 2
ATOM 3136 C C . ARG A 1 114 ? 12.687 6.520 5.108 1.00 0.00 95 ARG A C 2
ATOM 3137 O O . ARG A 1 114 ? 12.284 7.619 5.410 1.00 0.00 95 ARG A O 2
ATOM 3158 N N . ILE A 1 115 ? 11.918 5.572 4.660 1.00 0.00 96 ILE A N 2
ATOM 3159 C CA . ILE A 1 115 ? 10.512 5.723 4.330 1.00 0.00 96 ILE A CA 2
ATOM 3160 C C . ILE A 1 115 ? 9.637 6.059 5.572 1.00 0.00 96 ILE A C 2
ATOM 3161 O O . ILE A 1 115 ? 8.569 6.613 5.447 1.00 0.00 96 ILE A O 2
ATOM 3177 N N . LEU A 1 116 ? 10.129 5.741 6.740 1.00 0.00 97 LEU A N 2
ATOM 3178 C CA . LEU A 1 116 ? 9.451 6.019 7.997 1.00 0.00 97 LEU A CA 2
ATOM 3179 C C . LEU A 1 116 ? 9.574 7.498 8.309 1.00 0.00 97 LEU A C 2
ATOM 3180 O O . LEU A 1 116 ? 8.639 8.136 8.818 1.00 0.00 97 LEU A O 2
ATOM 3196 N N . GLU A 1 117 ? 10.712 8.039 7.968 1.00 0.00 98 GLU A N 2
ATOM 3197 C CA . GLU A 1 117 ? 10.998 9.426 8.195 1.00 0.00 98 GLU A CA 2
ATOM 3198 C C . GLU A 1 117 ? 10.392 10.233 7.058 1.00 0.00 98 GLU A C 2
ATOM 3199 O O . GLU A 1 117 ? 9.874 11.310 7.247 1.00 0.00 98 GLU A O 2
ATOM 3211 N N . VAL A 1 118 ? 10.419 9.647 5.893 1.00 0.00 99 VAL A N 2
ATOM 3212 C CA . VAL A 1 118 ? 9.925 10.243 4.670 1.00 0.00 99 VAL A CA 2
ATOM 3213 C C . VAL A 1 118 ? 8.478 9.722 4.400 1.00 0.00 99 VAL A C 2
ATOM 3214 O O . VAL A 1 118 ? 7.995 9.719 3.287 1.00 0.00 99 VAL A O 2
ATOM 3227 N N . ALA A 1 119 ? 7.793 9.346 5.464 1.00 0.00 100 ALA A N 2
ATOM 3228 C CA . ALA A 1 119 ? 6.424 8.774 5.389 1.00 0.00 100 ALA A CA 2
ATOM 3229 C C . ALA A 1 119 ? 5.393 9.723 4.782 1.00 0.00 100 ALA A C 2
ATOM 3230 O O . ALA A 1 119 ? 4.446 9.279 4.138 1.00 0.00 100 ALA A O 2
ATOM 3237 N N . GLU A 1 120 ? 5.572 11.004 4.977 1.00 0.00 101 GLU A N 2
ATOM 3238 C CA . GLU A 1 120 ? 4.626 11.969 4.478 1.00 0.00 101 GLU A CA 2
ATOM 3239 C C . GLU A 1 120 ? 4.979 12.511 3.100 1.00 0.00 101 GLU A C 2
ATOM 3240 O O . GLU A 1 120 ? 4.075 12.670 2.289 1.00 0.00 101 GLU A O 2
ATOM 3252 N N . PRO A 1 121 ? 6.259 12.891 2.818 1.00 0.00 102 PRO A N 2
ATOM 3253 C CA . PRO A 1 121 ? 6.654 13.345 1.485 1.00 0.00 102 PRO A CA 2
ATOM 3254 C C . PRO A 1 121 ? 6.241 12.366 0.366 1.00 0.00 102 PRO A C 2
ATOM 3255 O O . PRO A 1 121 ? 6.995 11.410 0.089 1.00 0.00 102 PRO A O 2
ATOM 3267 N N . HIS A 1 20 ? 4.849 7.431 -12.511 1.00 0.00 1 HIS A N 3
ATOM 3268 C CA . HIS A 1 20 ? 3.541 7.388 -11.874 1.00 0.00 1 HIS A CA 3
ATOM 3269 C C . HIS A 1 20 ? 3.727 7.784 -10.434 1.00 0.00 1 HIS A C 3
ATOM 3270 O O . HIS A 1 20 ? 4.711 7.404 -9.822 1.00 0.00 1 HIS A O 3
ATOM 3284 N N . MET A 1 21 ? 2.820 8.566 -9.905 1.00 0.00 2 MET A N 3
ATOM 3285 C CA . MET A 1 21 ? 2.864 9.002 -8.518 1.00 0.00 2 MET A CA 3
ATOM 3286 C C . MET A 1 21 ? 1.449 9.274 -8.053 1.00 0.00 2 MET A C 3
ATOM 3287 O O . MET A 1 21 ? 0.735 10.090 -8.655 1.00 0.00 2 MET A O 3
ATOM 3301 N N . THR A 1 22 ? 1.037 8.607 -7.022 1.00 0.00 3 THR A N 3
ATOM 3302 C CA . THR A 1 22 ? -0.289 8.795 -6.502 1.00 0.00 3 THR A CA 3
ATOM 3303 C C . THR A 1 22 ? -0.247 9.474 -5.139 1.00 0.00 3 THR A C 3
ATOM 3304 O O . THR A 1 22 ? 0.474 9.043 -4.221 1.00 0.00 3 THR A O 3
ATOM 3315 N N . PHE A 1 23 ? -0.961 10.573 -5.027 1.00 0.00 4 PHE A N 3
ATOM 3316 C CA . PHE A 1 23 ? -1.058 11.298 -3.779 1.00 0.00 4 PHE A CA 3
ATOM 3317 C C . PHE A 1 23 ? -2.512 11.496 -3.425 1.00 0.00 4 PHE A C 3
ATOM 3318 O O . PHE A 1 23 ? -2.858 12.139 -2.434 1.00 0.00 4 PHE A O 3
ATOM 3335 N N . CYS A 1 24 ? -3.351 10.860 -4.204 1.00 0.00 5 CYS A N 3
ATOM 3336 C CA . CYS A 1 24 ? -4.768 10.930 -4.032 1.00 0.00 5 CYS A CA 3
ATOM 3337 C C . CYS A 1 24 ? -5.247 9.743 -3.191 1.00 0.00 5 CYS A C 3
ATOM 3338 O O . CYS A 1 24 ? -5.379 8.625 -3.686 1.00 0.00 5 CYS A O 3
ATOM 3346 N N . LEU A 1 25 ? -5.408 9.956 -1.913 1.00 0.00 6 LEU A N 3
ATOM 3347 C CA . LEU A 1 25 ? -5.899 8.915 -1.038 1.00 0.00 6 LEU A CA 3
ATOM 3348 C C . LEU A 1 25 ? -7.374 9.115 -0.757 1.00 0.00 6 LEU A C 3
ATOM 3349 O O . LEU A 1 25 ? -8.178 8.193 -0.823 1.00 0.00 6 LEU A O 3
ATOM 3365 N N . GLU A 1 26 ? -7.727 10.356 -0.585 1.00 0.00 7 GLU A N 3
ATOM 3366 C CA . GLU A 1 26 ? -9.053 10.757 -0.218 1.00 0.00 7 GLU A CA 3
ATOM 3367 C C . GLU A 1 26 ? -9.988 10.710 -1.409 1.00 0.00 7 GLU A C 3
ATOM 3368 O O . GLU A 1 26 ? -11.187 10.720 -1.255 1.00 0.00 7 GLU A O 3
ATOM 3380 N N . THR A 1 27 ? -9.433 10.602 -2.583 1.00 0.00 8 THR A N 3
ATOM 3381 C CA . THR A 1 27 ? -10.209 10.487 -3.787 1.00 0.00 8 THR A CA 3
ATOM 3382 C C . THR A 1 27 ? -10.911 9.128 -3.775 1.00 0.00 8 THR A C 3
ATOM 3383 O O . THR A 1 27 ? -12.051 8.981 -4.206 1.00 0.00 8 THR A O 3
ATOM 3394 N N . TYR A 1 28 ? -10.232 8.162 -3.199 1.00 0.00 9 TYR A N 3
ATOM 3395 C CA . TYR A 1 28 ? -10.755 6.836 -3.080 1.00 0.00 9 TYR A CA 3
ATOM 3396 C C . TYR A 1 28 ? -11.715 6.770 -1.908 1.00 0.00 9 TYR A C 3
ATOM 3397 O O . TYR A 1 28 ? -12.670 5.999 -1.901 1.00 0.00 9 TYR A O 3
ATOM 3415 N N . LEU A 1 29 ? -11.487 7.653 -0.961 1.00 0.00 10 LEU A N 3
ATOM 3416 C CA . LEU A 1 29 ? -12.317 7.799 0.218 1.00 0.00 10 LEU A CA 3
ATOM 3417 C C . LEU A 1 29 ? -13.642 8.477 -0.202 1.00 0.00 10 LEU A C 3
ATOM 3418 O O . LEU A 1 29 ? -14.694 8.254 0.391 1.00 0.00 10 LEU A O 3
ATOM 3434 N N . GLN A 1 30 ? -13.578 9.262 -1.284 1.00 0.00 11 GLN A N 3
ATOM 3435 C CA . GLN A 1 30 ? -14.747 9.924 -1.853 1.00 0.00 11 GLN A CA 3
ATOM 3436 C C . GLN A 1 30 ? -15.646 8.872 -2.455 1.00 0.00 11 GLN A C 3
ATOM 3437 O O . GLN A 1 30 ? -16.855 9.007 -2.494 1.00 0.00 11 GLN A O 3
ATOM 3451 N N . GLN A 1 31 ? -15.028 7.805 -2.910 1.00 0.00 12 GLN A N 3
ATOM 3452 C CA . GLN A 1 31 ? -15.742 6.717 -3.525 1.00 0.00 12 GLN A CA 3
ATOM 3453 C C . GLN A 1 31 ? -16.083 5.645 -2.508 1.00 0.00 12 GLN A C 3
ATOM 3454 O O . GLN A 1 31 ? -16.800 4.688 -2.813 1.00 0.00 12 GLN A O 3
ATOM 3468 N N . SER A 1 32 ? -15.552 5.820 -1.303 1.00 0.00 13 SER A N 3
ATOM 3469 C CA . SER A 1 32 ? -15.783 4.937 -0.179 1.00 0.00 13 SER A CA 3
ATOM 3470 C C . SER A 1 32 ? -15.229 3.543 -0.457 1.00 0.00 13 SER A C 3
ATOM 3471 O O . SER A 1 32 ? -15.791 2.510 -0.049 1.00 0.00 13 SER A O 3
ATOM 3479 N N . GLY A 1 33 ? -14.101 3.547 -1.115 1.00 0.00 14 GLY A N 3
ATOM 3480 C CA . GLY A 1 33 ? -13.400 2.367 -1.442 1.00 0.00 14 GLY A CA 3
ATOM 3481 C C . GLY A 1 33 ? -11.940 2.638 -1.333 1.00 0.00 14 GLY A C 3
ATOM 3482 O O . GLY A 1 33 ? -11.200 2.513 -2.311 1.00 0.00 14 GLY A O 3
ATOM 3486 N N . GLU A 1 34 ? -11.546 3.096 -0.174 1.00 0.00 15 GLU A N 3
ATOM 3487 C CA . GLU A 1 34 ? -10.184 3.436 0.112 1.00 0.00 15 GLU A CA 3
ATOM 3488 C C . GLU A 1 34 ? -9.476 2.313 0.900 1.00 0.00 15 GLU A C 3
ATOM 3489 O O . GLU A 1 34 ? -10.096 1.297 1.275 1.00 0.00 15 GLU A O 3
ATOM 3501 N N . TYR A 1 35 ? -8.186 2.493 1.102 1.00 0.00 16 TYR A N 3
ATOM 3502 C CA . TYR A 1 35 ? -7.334 1.595 1.880 1.00 0.00 16 TYR A CA 3
ATOM 3503 C C . TYR A 1 35 ? -6.333 2.505 2.569 1.00 0.00 16 TYR A C 3
ATOM 3504 O O . TYR A 1 35 ? -5.235 2.106 2.977 1.00 0.00 16 TYR A O 3
ATOM 3522 N N . GLU A 1 36 ? -6.768 3.730 2.745 1.00 0.00 17 GLU A N 3
ATOM 3523 C CA . GLU A 1 36 ? -5.956 4.766 3.287 1.00 0.00 17 GLU A CA 3
ATOM 3524 C C . GLU A 1 36 ? -6.778 5.604 4.283 1.00 0.00 17 GLU A C 3
ATOM 3525 O O . GLU A 1 36 ? -8.017 5.551 4.289 1.00 0.00 17 GLU A O 3
ATOM 3537 N N . ILE A 1 37 ? -6.093 6.383 5.103 1.00 0.00 18 ILE A N 3
ATOM 3538 C CA . ILE A 1 37 ? -6.756 7.231 6.085 1.00 0.00 18 ILE A CA 3
ATOM 3539 C C . ILE A 1 37 ? -6.469 8.707 5.735 1.00 0.00 18 ILE A C 3
ATOM 3540 O O . ILE A 1 37 ? -5.592 8.957 4.893 1.00 0.00 18 ILE A O 3
ATOM 3556 N N . HIS A 1 38 ? -7.225 9.676 6.323 1.00 0.00 19 HIS A N 3
ATOM 3557 C CA . HIS A 1 38 ? -7.009 11.126 6.111 1.00 0.00 19 HIS A CA 3
ATOM 3558 C C . HIS A 1 38 ? -5.665 11.542 6.691 1.00 0.00 19 HIS A C 3
ATOM 3559 O O . HIS A 1 38 ? -5.568 12.131 7.777 1.00 0.00 19 HIS A O 3
ATOM 3573 N N . MET A 1 39 ? -4.679 11.129 6.025 1.00 0.00 20 MET A N 3
ATOM 3574 C CA . MET A 1 39 ? -3.301 11.398 6.300 1.00 0.00 20 MET A CA 3
ATOM 3575 C C . MET A 1 39 ? -2.644 11.743 4.970 1.00 0.00 20 MET A C 3
ATOM 3576 O O . MET A 1 39 ? -3.319 12.293 4.093 1.00 0.00 20 MET A O 3
ATOM 3590 N N . LYS A 1 40 ? -1.385 11.431 4.786 1.00 0.00 21 LYS A N 3
ATOM 3591 C CA . LYS A 1 40 ? -0.719 11.785 3.556 1.00 0.00 21 LYS A CA 3
ATOM 3592 C C . LYS A 1 40 ? -0.133 10.505 2.922 1.00 0.00 21 LYS A C 3
ATOM 3593 O O . LYS A 1 40 ? 0.614 9.778 3.577 1.00 0.00 21 LYS A O 3
ATOM 3612 N N . ARG A 1 41 ? -0.514 10.209 1.675 1.00 0.00 22 ARG A N 3
ATOM 3613 C CA . ARG A 1 41 ? -0.030 9.007 1.000 1.00 0.00 22 ARG A CA 3
ATOM 3614 C C . ARG A 1 41 ? 1.124 9.401 0.080 1.00 0.00 22 ARG A C 3
ATOM 3615 O O . ARG A 1 41 ? 1.310 10.603 -0.221 1.00 0.00 22 ARG A O 3
ATOM 3636 N N . ALA A 1 42 ? 1.865 8.444 -0.387 1.00 0.00 23 ALA A N 3
ATOM 3637 C CA . ALA A 1 42 ? 2.954 8.744 -1.323 1.00 0.00 23 ALA A CA 3
ATOM 3638 C C . ALA A 1 42 ? 3.313 7.534 -2.164 1.00 0.00 23 ALA A C 3
ATOM 3639 O O . ALA A 1 42 ? 4.282 6.825 -1.876 1.00 0.00 23 ALA A O 3
ATOM 3646 N N . GLY A 1 43 ? 2.534 7.301 -3.195 1.00 0.00 24 GLY A N 3
ATOM 3647 C CA . GLY A 1 43 ? 2.714 6.137 -4.021 1.00 0.00 24 GLY A CA 3
ATOM 3648 C C . GLY A 1 43 ? 3.496 6.358 -5.250 1.00 0.00 24 GLY A C 3
ATOM 3649 O O . GLY A 1 43 ? 2.942 6.496 -6.321 1.00 0.00 24 GLY A O 3
ATOM 3653 N N . PHE A 1 44 ? 4.778 6.338 -5.114 1.00 0.00 25 PHE A N 3
ATOM 3654 C CA . PHE A 1 44 ? 5.657 6.538 -6.235 1.00 0.00 25 PHE A CA 3
ATOM 3655 C C . PHE A 1 44 ? 5.717 5.274 -7.091 1.00 0.00 25 PHE A C 3
ATOM 3656 O O . PHE A 1 44 ? 5.187 5.226 -8.185 1.00 0.00 25 PHE A O 3
ATOM 3673 N N . ARG A 1 45 ? 6.257 4.214 -6.546 1.00 0.00 26 ARG A N 3
ATOM 3674 C CA . ARG A 1 45 ? 6.399 2.997 -7.347 1.00 0.00 26 ARG A CA 3
ATOM 3675 C C . ARG A 1 45 ? 5.150 2.178 -7.302 1.00 0.00 26 ARG A C 3
ATOM 3676 O O . ARG A 1 45 ? 4.738 1.573 -8.287 1.00 0.00 26 ARG A O 3
ATOM 3697 N N . GLU A 1 46 ? 4.513 2.208 -6.175 1.00 0.00 27 GLU A N 3
ATOM 3698 C CA . GLU A 1 46 ? 3.335 1.407 -5.969 1.00 0.00 27 GLU A CA 3
ATOM 3699 C C . GLU A 1 46 ? 2.088 2.049 -6.619 1.00 0.00 27 GLU A C 3
ATOM 3700 O O . GLU A 1 46 ? 0.999 1.477 -6.563 1.00 0.00 27 GLU A O 3
ATOM 3712 N N . CYS A 1 47 ? 2.244 3.257 -7.214 1.00 0.00 28 CYS A N 3
ATOM 3713 C CA . CYS A 1 47 ? 1.140 3.902 -7.934 1.00 0.00 28 CYS A CA 3
ATOM 3714 C C . CYS A 1 47 ? 0.574 2.936 -8.985 1.00 0.00 28 CYS A C 3
ATOM 3715 O O . CYS A 1 47 ? -0.636 2.805 -9.137 1.00 0.00 28 CYS A O 3
ATOM 3723 N N . ALA A 1 48 ? 1.471 2.237 -9.677 1.00 0.00 29 ALA A N 3
ATOM 3724 C CA . ALA A 1 48 ? 1.071 1.262 -10.683 1.00 0.00 29 ALA A CA 3
ATOM 3725 C C . ALA A 1 48 ? 0.322 0.102 -10.055 1.00 0.00 29 ALA A C 3
ATOM 3726 O O . ALA A 1 48 ? -0.708 -0.347 -10.574 1.00 0.00 29 ALA A O 3
ATOM 3733 N N . ALA A 1 49 ? 0.821 -0.347 -8.925 1.00 0.00 30 ALA A N 3
ATOM 3734 C CA . ALA A 1 49 ? 0.234 -1.440 -8.195 1.00 0.00 30 ALA A CA 3
ATOM 3735 C C . ALA A 1 49 ? -1.160 -1.131 -7.730 1.00 0.00 30 ALA A C 3
ATOM 3736 O O . ALA A 1 49 ? -2.044 -1.945 -7.897 1.00 0.00 30 ALA A O 3
ATOM 3743 N N . MET A 1 50 ? -1.362 0.068 -7.163 1.00 0.00 31 MET A N 3
ATOM 3744 C CA . MET A 1 50 ? -2.670 0.438 -6.597 1.00 0.00 31 MET A CA 3
ATOM 3745 C C . MET A 1 50 ? -3.795 0.317 -7.601 1.00 0.00 31 MET A C 3
ATOM 3746 O O . MET A 1 50 ? -4.887 -0.110 -7.252 1.00 0.00 31 MET A O 3
ATOM 3760 N N . ILE A 1 51 ? -3.491 0.635 -8.848 1.00 0.00 32 ILE A N 3
ATOM 3761 C CA . ILE A 1 51 ? -4.458 0.580 -9.930 1.00 0.00 32 ILE A CA 3
ATOM 3762 C C . ILE A 1 51 ? -4.992 -0.843 -10.079 1.00 0.00 32 ILE A C 3
ATOM 3763 O O . ILE A 1 51 ? -6.199 -1.075 -10.138 1.00 0.00 32 ILE A O 3
ATOM 3779 N N . GLU A 1 52 ? -4.094 -1.786 -10.071 1.00 0.00 33 GLU A N 3
ATOM 3780 C CA . GLU A 1 52 ? -4.458 -3.160 -10.245 1.00 0.00 33 GLU A CA 3
ATOM 3781 C C . GLU A 1 52 ? -4.936 -3.778 -8.926 1.00 0.00 33 GLU A C 3
ATOM 3782 O O . GLU A 1 52 ? -5.789 -4.662 -8.922 1.00 0.00 33 GLU A O 3
ATOM 3794 N N . LYS A 1 53 ? -4.425 -3.256 -7.801 1.00 0.00 34 LYS A N 3
ATOM 3795 C CA . LYS A 1 53 ? -4.810 -3.697 -6.444 1.00 0.00 34 LYS A CA 3
ATOM 3796 C C . LYS A 1 53 ? -6.309 -3.561 -6.234 1.00 0.00 34 LYS A C 3
ATOM 3797 O O . LYS A 1 53 ? -6.903 -4.326 -5.479 1.00 0.00 34 LYS A O 3
ATOM 3816 N N . LYS A 1 54 ? -6.904 -2.623 -6.970 1.00 0.00 35 LYS A N 3
ATOM 3817 C CA . LYS A 1 54 ? -8.326 -2.313 -6.912 1.00 0.00 35 LYS A CA 3
ATOM 3818 C C . LYS A 1 54 ? -9.188 -3.533 -7.350 1.00 0.00 35 LYS A C 3
ATOM 3819 O O . LYS A 1 54 ? -10.355 -3.643 -6.988 1.00 0.00 35 LYS A O 3
ATOM 3838 N N . ALA A 1 55 ? -8.596 -4.457 -8.092 1.00 0.00 36 ALA A N 3
ATOM 3839 C CA . ALA A 1 55 ? -9.325 -5.622 -8.574 1.00 0.00 36 ALA A CA 3
ATOM 3840 C C . ALA A 1 55 ? -9.624 -6.597 -7.432 1.00 0.00 36 ALA A C 3
ATOM 3841 O O . ALA A 1 55 ? -10.729 -7.164 -7.349 1.00 0.00 36 ALA A O 3
ATOM 3848 N N . ARG A 1 56 ? -8.660 -6.758 -6.535 1.00 0.00 37 ARG A N 3
ATOM 3849 C CA . ARG A 1 56 ? -8.776 -7.677 -5.408 1.00 0.00 37 ARG A CA 3
ATOM 3850 C C . ARG A 1 56 ? -7.554 -7.542 -4.544 1.00 0.00 37 ARG A C 3
ATOM 3851 O O . ARG A 1 56 ? -7.627 -7.136 -3.398 1.00 0.00 37 ARG A O 3
ATOM 3872 N N . ARG A 1 57 ? -6.442 -7.919 -5.114 1.00 0.00 38 ARG A N 3
ATOM 3873 C CA . ARG A 1 57 ? -5.150 -7.866 -4.512 1.00 0.00 38 ARG A CA 3
ATOM 3874 C C . ARG A 1 57 ? -4.161 -8.151 -5.620 1.00 0.00 38 ARG A C 3
ATOM 3875 O O . ARG A 1 57 ? -4.396 -9.054 -6.423 1.00 0.00 38 ARG A O 3
ATOM 3896 N N . VAL A 1 58 ? -3.134 -7.358 -5.727 1.00 0.00 39 VAL A N 3
ATOM 3897 C CA . VAL A 1 58 ? -2.154 -7.516 -6.792 1.00 0.00 39 VAL A CA 3
ATOM 3898 C C . VAL A 1 58 ? -0.764 -7.338 -6.246 1.00 0.00 39 VAL A C 3
ATOM 3899 O O . VAL A 1 58 ? -0.560 -6.550 -5.301 1.00 0.00 39 VAL A O 3
ATOM 3912 N N . VAL A 1 59 ? 0.166 -8.081 -6.807 1.00 0.00 40 VAL A N 3
ATOM 3913 C CA . VAL A 1 59 ? 1.536 -8.012 -6.409 1.00 0.00 40 VAL A CA 3
ATOM 3914 C C . VAL A 1 59 ? 2.311 -7.118 -7.365 1.00 0.00 40 VAL A C 3
ATOM 3915 O O . VAL A 1 59 ? 2.066 -7.132 -8.583 1.00 0.00 40 VAL A O 3
ATOM 3928 N N . HIS A 1 60 ? 3.196 -6.315 -6.826 1.00 0.00 41 HIS A N 3
ATOM 3929 C CA . HIS A 1 60 ? 3.966 -5.427 -7.632 1.00 0.00 41 HIS A CA 3
ATOM 3930 C C . HIS A 1 60 ? 5.385 -5.455 -7.129 1.00 0.00 41 HIS A C 3
ATOM 3931 O O . HIS A 1 60 ? 5.628 -5.235 -5.926 1.00 0.00 41 HIS A O 3
ATOM 3945 N N . ILE A 1 61 ? 6.298 -5.774 -8.000 1.00 0.00 42 ILE A N 3
ATOM 3946 C CA . ILE A 1 61 ? 7.691 -5.781 -7.648 1.00 0.00 42 ILE A CA 3
ATOM 3947 C C . ILE A 1 61 ? 8.181 -4.340 -7.693 1.00 0.00 42 ILE A C 3
ATOM 3948 O O . ILE A 1 61 ? 7.781 -3.574 -8.584 1.00 0.00 42 ILE A O 3
ATOM 3964 N N . LYS A 1 62 ? 8.982 -3.962 -6.708 1.00 0.00 43 LYS A N 3
ATOM 3965 C CA . LYS A 1 62 ? 9.487 -2.601 -6.569 1.00 0.00 43 LYS A CA 3
ATOM 3966 C C . LYS A 1 62 ? 8.352 -1.621 -6.256 1.00 0.00 43 LYS A C 3
ATOM 3967 O O . LYS A 1 62 ? 7.955 -0.836 -7.096 1.00 0.00 43 LYS A O 3
ATOM 3986 N N . PRO A 1 63 ? 7.696 -1.770 -5.093 1.00 0.00 44 PRO A N 3
ATOM 3987 C CA . PRO A 1 63 ? 6.675 -0.864 -4.676 1.00 0.00 44 PRO A CA 3
ATOM 3988 C C . PRO A 1 63 ? 7.242 0.215 -3.752 1.00 0.00 44 PRO A C 3
ATOM 3989 O O . PRO A 1 63 ? 8.158 -0.035 -2.965 1.00 0.00 44 PRO A O 3
ATOM 4000 N N . GLY A 1 64 ? 6.664 1.378 -3.802 1.00 0.00 45 GLY A N 3
ATOM 4001 C CA . GLY A 1 64 ? 7.163 2.471 -3.037 1.00 0.00 45 GLY A CA 3
ATOM 4002 C C . GLY A 1 64 ? 6.091 3.456 -2.742 1.00 0.00 45 GLY A C 3
ATOM 4003 O O . GLY A 1 64 ? 6.076 4.551 -3.298 1.00 0.00 45 GLY A O 3
ATOM 4007 N N . GLU A 1 65 ? 5.146 3.012 -1.993 1.00 0.00 46 GLU A N 3
ATOM 4008 C CA . GLU A 1 65 ? 4.046 3.810 -1.527 1.00 0.00 46 GLU A CA 3
ATOM 4009 C C . GLU A 1 65 ? 4.133 3.943 -0.031 1.00 0.00 46 GLU A C 3
ATOM 4010 O O . GLU A 1 65 ? 4.213 2.956 0.701 1.00 0.00 46 GLU A O 3
ATOM 4022 N N . LYS A 1 66 ? 4.174 5.153 0.402 1.00 0.00 47 LYS A N 3
ATOM 4023 C CA . LYS A 1 66 ? 4.267 5.471 1.776 1.00 0.00 47 LYS A CA 3
ATOM 4024 C C . LYS A 1 66 ? 2.964 5.982 2.206 1.00 0.00 47 LYS A C 3
ATOM 4025 O O . LYS A 1 66 ? 2.726 7.182 2.364 1.00 0.00 47 LYS A O 3
ATOM 4044 N N . ILE A 1 67 ? 2.119 5.079 2.277 1.00 0.00 48 ILE A N 3
ATOM 4045 C CA . ILE A 1 67 ? 0.762 5.321 2.635 1.00 0.00 48 ILE A CA 3
ATOM 4046 C C . ILE A 1 67 ? 0.610 5.569 4.099 1.00 0.00 48 ILE A C 3
ATOM 4047 O O . ILE A 1 67 ? 0.599 4.633 4.888 1.00 0.00 48 ILE A O 3
ATOM 4063 N N . LEU A 1 68 ? 0.615 6.834 4.463 1.00 0.00 49 LEU A N 3
ATOM 4064 C CA . LEU A 1 68 ? 0.382 7.339 5.839 1.00 0.00 49 LEU A CA 3
ATOM 4065 C C . LEU A 1 68 ? 1.461 6.898 6.841 1.00 0.00 49 LEU A C 3
ATOM 4066 O O . LEU A 1 68 ? 1.475 7.337 7.990 1.00 0.00 49 LEU A O 3
ATOM 4082 N N . GLY A 1 69 ? 2.322 6.030 6.423 1.00 0.00 50 GLY A N 3
ATOM 4083 C CA . GLY A 1 69 ? 3.331 5.488 7.291 1.00 0.00 50 GLY A CA 3
ATOM 4084 C C . GLY A 1 69 ? 2.842 4.191 7.946 1.00 0.00 50 GLY A C 3
ATOM 4085 O O . GLY A 1 69 ? 3.605 3.505 8.624 1.00 0.00 50 GLY A O 3
ATOM 4089 N N . ALA A 1 70 ? 1.567 3.857 7.723 1.00 0.00 51 ALA A N 3
ATOM 4090 C CA . ALA A 1 70 ? 0.943 2.669 8.267 1.00 0.00 51 ALA A CA 3
ATOM 4091 C C . ALA A 1 70 ? -0.298 2.391 7.450 1.00 0.00 51 ALA A C 3
ATOM 4092 O O . ALA A 1 70 ? -0.891 3.316 6.908 1.00 0.00 51 ALA A O 3
ATOM 4099 N N . ARG A 1 71 ? -0.700 1.157 7.365 1.00 0.00 52 ARG A N 3
ATOM 4100 C CA . ARG A 1 71 ? -1.842 0.800 6.554 1.00 0.00 52 ARG A CA 3
ATOM 4101 C C . ARG A 1 71 ? -3.141 0.889 7.339 1.00 0.00 52 ARG A C 3
ATOM 4102 O O . ARG A 1 71 ? -3.467 -0.004 8.124 1.00 0.00 52 ARG A O 3
ATOM 4123 N N . ILE A 1 72 ? -3.850 1.959 7.157 1.00 0.00 53 ILE A N 3
ATOM 4124 C CA . ILE A 1 72 ? -5.133 2.133 7.776 1.00 0.00 53 ILE A CA 3
ATOM 4125 C C . ILE A 1 72 ? -6.098 2.152 6.637 1.00 0.00 53 ILE A C 3
ATOM 4126 O O . ILE A 1 72 ? -6.005 3.006 5.793 1.00 0.00 53 ILE A O 3
ATOM 4142 N N . ILE A 1 73 ? -6.994 1.210 6.609 1.00 0.00 54 ILE A N 3
ATOM 4143 C CA . ILE A 1 73 ? -7.925 1.071 5.526 1.00 0.00 54 ILE A CA 3
ATOM 4144 C C . ILE A 1 73 ? -9.020 2.129 5.616 1.00 0.00 54 ILE A C 3
ATOM 4145 O O . ILE A 1 73 ? -9.413 2.718 4.630 1.00 0.00 54 ILE A O 3
ATOM 4161 N N . GLY A 1 74 ? -9.514 2.329 6.811 1.00 0.00 55 GLY A N 3
ATOM 4162 C CA . GLY A 1 74 ? -10.597 3.266 7.032 1.00 0.00 55 GLY A CA 3
ATOM 4163 C C . GLY A 1 74 ? -11.944 2.579 6.889 1.00 0.00 55 GLY A C 3
ATOM 4164 O O . GLY A 1 74 ? -13.001 3.155 7.185 1.00 0.00 55 GLY A O 3
ATOM 4168 N N . ILE A 1 75 ? -11.889 1.363 6.414 1.00 0.00 56 ILE A N 3
ATOM 4169 C CA . ILE A 1 75 ? -13.019 0.498 6.228 1.00 0.00 56 ILE A CA 3
ATOM 4170 C C . ILE A 1 75 ? -12.704 -0.765 6.988 1.00 0.00 56 ILE A C 3
ATOM 4171 O O . ILE A 1 75 ? -11.588 -1.240 6.871 1.00 0.00 56 ILE A O 3
ATOM 4187 N N . PRO A 1 76 ? -13.613 -1.289 7.829 1.00 0.00 57 PRO A N 3
ATOM 4188 C CA . PRO A 1 76 ? -13.371 -2.552 8.529 1.00 0.00 57 PRO A CA 3
ATOM 4189 C C . PRO A 1 76 ? -13.406 -3.710 7.514 1.00 0.00 57 PRO A C 3
ATOM 4190 O O . PRO A 1 76 ? -14.465 -4.034 6.973 1.00 0.00 57 PRO A O 3
ATOM 4201 N N . PRO A 1 77 ? -12.255 -4.299 7.182 1.00 0.00 58 PRO A N 3
ATOM 4202 C CA . PRO A 1 77 ? -12.174 -5.347 6.209 1.00 0.00 58 PRO A CA 3
ATOM 4203 C C . PRO A 1 77 ? -12.012 -6.699 6.864 1.00 0.00 58 PRO A C 3
ATOM 4204 O O . PRO A 1 77 ? -12.282 -6.867 8.061 1.00 0.00 58 PRO A O 3
ATOM 4215 N N . VAL A 1 78 ? -11.614 -7.651 6.078 1.00 0.00 59 VAL A N 3
ATOM 4216 C CA . VAL A 1 78 ? -11.337 -8.962 6.570 1.00 0.00 59 VAL A CA 3
ATOM 4217 C C . VAL A 1 78 ? -9.987 -8.859 7.281 1.00 0.00 59 VAL A C 3
ATOM 4218 O O . VAL A 1 78 ? -9.007 -8.511 6.665 1.00 0.00 59 VAL A O 3
ATOM 4231 N N . PRO A 1 79 ? -9.929 -9.097 8.580 1.00 0.00 60 PRO A N 3
ATOM 4232 C CA . PRO A 1 79 ? -8.714 -8.868 9.370 1.00 0.00 60 PRO A CA 3
ATOM 4233 C C . PRO A 1 79 ? -7.713 -10.035 9.329 1.00 0.00 60 PRO A C 3
ATOM 4234 O O . PRO A 1 79 ? -7.115 -10.384 10.349 1.00 0.00 60 PRO A O 3
ATOM 4245 N N . ILE A 1 80 ? -7.475 -10.596 8.162 1.00 0.00 61 ILE A N 3
ATOM 4246 C CA . ILE A 1 80 ? -6.558 -11.718 8.065 1.00 0.00 61 ILE A CA 3
ATOM 4247 C C . ILE A 1 80 ? -5.349 -11.268 7.224 1.00 0.00 61 ILE A C 3
ATOM 4248 O O . ILE A 1 80 ? -5.400 -10.203 6.593 1.00 0.00 61 ILE A O 3
ATOM 4264 N N . GLY A 1 81 ? -4.255 -11.998 7.245 1.00 0.00 62 GLY A N 3
ATOM 4265 C CA . GLY A 1 81 ? -3.141 -11.622 6.422 1.00 0.00 62 GLY A CA 3
ATOM 4266 C C . GLY A 1 81 ? -1.863 -12.319 6.766 1.00 0.00 62 GLY A C 3
ATOM 4267 O O . GLY A 1 81 ? -1.698 -12.822 7.882 1.00 0.00 62 GLY A O 3
ATOM 4271 N N . ILE A 1 82 ? -0.977 -12.402 5.792 1.00 0.00 63 ILE A N 3
ATOM 4272 C CA . ILE A 1 82 ? 0.319 -12.981 5.990 1.00 0.00 63 ILE A CA 3
ATOM 4273 C C . ILE A 1 82 ? 1.432 -12.021 5.550 1.00 0.00 63 ILE A C 3
ATOM 4274 O O . ILE A 1 82 ? 1.883 -12.018 4.388 1.00 0.00 63 ILE A O 3
ATOM 4290 N N . ASP A 1 83 ? 1.805 -11.142 6.451 1.00 0.00 64 ASP A N 3
ATOM 4291 C CA . ASP A 1 83 ? 2.894 -10.214 6.195 1.00 0.00 64 ASP A CA 3
ATOM 4292 C C . ASP A 1 83 ? 4.171 -10.952 6.463 1.00 0.00 64 ASP A C 3
ATOM 4293 O O . ASP A 1 83 ? 4.573 -11.108 7.620 1.00 0.00 64 ASP A O 3
ATOM 4302 N N . GLU A 1 84 ? 4.772 -11.490 5.426 1.00 0.00 65 GLU A N 3
ATOM 4303 C CA . GLU A 1 84 ? 5.968 -12.260 5.601 1.00 0.00 65 GLU A CA 3
ATOM 4304 C C . GLU A 1 84 ? 7.153 -11.361 5.827 1.00 0.00 65 GLU A C 3
ATOM 4305 O O . GLU A 1 84 ? 7.808 -11.435 6.860 1.00 0.00 65 GLU A O 3
ATOM 4317 N N . GLU A 1 85 ? 7.381 -10.483 4.902 1.00 0.00 66 GLU A N 3
ATOM 4318 C CA . GLU A 1 85 ? 8.491 -9.575 4.943 1.00 0.00 66 GLU A CA 3
ATOM 4319 C C . GLU A 1 85 ? 8.179 -8.546 3.865 1.00 0.00 66 GLU A C 3
ATOM 4320 O O . GLU A 1 85 ? 7.243 -8.769 3.090 1.00 0.00 66 GLU A O 3
ATOM 4332 N N . ARG A 1 86 ? 8.910 -7.469 3.792 1.00 0.00 67 ARG A N 3
ATOM 4333 C CA . ARG A 1 86 ? 8.615 -6.420 2.825 1.00 0.00 67 ARG A CA 3
ATOM 4334 C C . ARG A 1 86 ? 9.342 -6.733 1.546 1.00 0.00 67 ARG A C 3
ATOM 4335 O O . ARG A 1 86 ? 8.884 -6.433 0.436 1.00 0.00 67 ARG A O 3
ATOM 4356 N N . SER A 1 87 ? 10.455 -7.347 1.707 1.00 0.00 68 SER A N 3
ATOM 4357 C CA . SER A 1 87 ? 11.266 -7.768 0.626 1.00 0.00 68 SER A CA 3
ATOM 4358 C C . SER A 1 87 ? 10.923 -9.218 0.274 1.00 0.00 68 SER A C 3
ATOM 4359 O O . SER A 1 87 ? 11.754 -10.016 -0.148 1.00 0.00 68 SER A O 3
ATOM 4367 N N . THR A 1 88 ? 9.675 -9.512 0.429 1.00 0.00 69 THR A N 3
ATOM 4368 C CA . THR A 1 88 ? 9.072 -10.781 0.157 1.00 0.00 69 THR A CA 3
ATOM 4369 C C . THR A 1 88 ? 7.607 -10.460 -0.129 1.00 0.00 69 THR A C 3
ATOM 4370 O O . THR A 1 88 ? 7.178 -9.342 0.143 1.00 0.00 69 THR A O 3
ATOM 4381 N N . VAL A 1 89 ? 6.858 -11.385 -0.666 1.00 0.00 70 VAL A N 3
ATOM 4382 C CA . VAL A 1 89 ? 5.492 -11.122 -0.994 1.00 0.00 70 VAL A CA 3
ATOM 4383 C C . VAL A 1 89 ? 4.614 -11.179 0.246 1.00 0.00 70 VAL A C 3
ATOM 4384 O O . VAL A 1 89 ? 4.396 -12.246 0.848 1.00 0.00 70 VAL A O 3
ATOM 4397 N N . MET A 1 90 ? 4.206 -10.031 0.693 1.00 0.00 71 MET A N 3
ATOM 4398 C CA . MET A 1 90 ? 3.313 -9.956 1.812 1.00 0.00 71 MET A CA 3
ATOM 4399 C C . MET A 1 90 ? 1.918 -10.077 1.271 1.00 0.00 71 MET A C 3
ATOM 4400 O O . MET A 1 90 ? 1.530 -9.326 0.379 1.00 0.00 71 MET A O 3
ATOM 4414 N N . ILE A 1 91 ? 1.182 -11.029 1.749 1.00 0.00 72 ILE A N 3
ATOM 4415 C CA . ILE A 1 91 ? -0.144 -11.226 1.242 1.00 0.00 72 ILE A CA 3
ATOM 4416 C C . ILE A 1 91 ? -1.152 -11.047 2.356 1.00 0.00 72 ILE A C 3
ATOM 4417 O O . ILE A 1 91 ? -1.481 -11.989 3.077 1.00 0.00 72 ILE A O 3
ATOM 4433 N N . PRO A 1 92 ? -1.583 -9.825 2.611 1.00 0.00 73 PRO A N 3
ATOM 4434 C CA . PRO A 1 92 ? -2.579 -9.591 3.599 1.00 0.00 73 PRO A CA 3
ATOM 4435 C C . PRO A 1 92 ? -3.920 -10.023 3.037 1.00 0.00 73 PRO A C 3
ATOM 4436 O O . PRO A 1 92 ? -4.147 -9.984 1.829 1.00 0.00 73 PRO A O 3
ATOM 4447 N N . TYR A 1 93 ? -4.779 -10.446 3.879 1.00 0.00 74 TYR A N 3
ATOM 4448 C CA . TYR A 1 93 ? -6.058 -10.906 3.469 1.00 0.00 74 TYR A CA 3
ATOM 4449 C C . TYR A 1 93 ? -7.080 -9.947 3.992 1.00 0.00 74 TYR A C 3
ATOM 4450 O O . TYR A 1 93 ? -8.119 -10.321 4.529 1.00 0.00 74 TYR A O 3
ATOM 4468 N N . THR A 1 94 ? -6.736 -8.696 3.889 1.00 0.00 75 THR A N 3
ATOM 4469 C CA . THR A 1 94 ? -7.607 -7.670 4.267 1.00 0.00 75 THR A CA 3
ATOM 4470 C C . THR A 1 94 ? -8.323 -7.226 3.030 1.00 0.00 75 THR A C 3
ATOM 4471 O O . THR A 1 94 ? -7.740 -6.543 2.172 1.00 0.00 75 THR A O 3
ATOM 4482 N N . LYS A 1 95 ? -9.532 -7.645 2.899 1.00 0.00 76 LYS A N 3
ATOM 4483 C CA . LYS A 1 95 ? -10.311 -7.343 1.740 1.00 0.00 76 LYS A CA 3
ATOM 4484 C C . LYS A 1 95 ? -11.285 -6.231 2.055 1.00 0.00 76 LYS A C 3
ATOM 4485 O O . LYS A 1 95 ? -12.255 -6.445 2.777 1.00 0.00 76 LYS A O 3
ATOM 4504 N N . PRO A 1 96 ? -10.977 -5.012 1.618 1.00 0.00 77 PRO A N 3
ATOM 4505 C CA . PRO A 1 96 ? -11.830 -3.879 1.791 1.00 0.00 77 PRO A CA 3
ATOM 4506 C C . PRO A 1 96 ? -12.546 -3.571 0.509 1.00 0.00 77 PRO A C 3
ATOM 4507 O O . PRO A 1 96 ? -12.634 -4.413 -0.384 1.00 0.00 77 PRO A O 3
ATOM 4518 N N . CYS A 1 97 ? -13.005 -2.377 0.393 1.00 0.00 78 CYS A N 3
ATOM 4519 C CA . CYS A 1 97 ? -13.719 -1.953 -0.781 1.00 0.00 78 CYS A CA 3
ATOM 4520 C C . CYS A 1 97 ? -12.755 -1.291 -1.777 1.00 0.00 78 CYS A C 3
ATOM 4521 O O . CYS A 1 97 ? -13.142 -0.510 -2.636 1.00 0.00 78 CYS A O 3
ATOM 4529 N N . TYR A 1 98 ? -11.518 -1.679 -1.666 1.00 0.00 79 TYR A N 3
ATOM 4530 C CA . TYR A 1 98 ? -10.431 -1.175 -2.462 1.00 0.00 79 TYR A CA 3
ATOM 4531 C C . TYR A 1 98 ? -9.704 -2.360 -3.056 1.00 0.00 79 TYR A C 3
ATOM 4532 O O . TYR A 1 98 ? -9.893 -2.698 -4.212 1.00 0.00 79 TYR A O 3
ATOM 4550 N N . GLY A 1 99 ? -8.948 -3.024 -2.223 1.00 0.00 80 GLY A N 3
ATOM 4551 C CA . GLY A 1 99 ? -8.185 -4.148 -2.623 1.00 0.00 80 GLY A CA 3
ATOM 4552 C C . GLY A 1 99 ? -7.060 -4.337 -1.653 1.00 0.00 80 GLY A C 3
ATOM 4553 O O . GLY A 1 99 ? -6.994 -3.627 -0.641 1.00 0.00 80 GLY A O 3
ATOM 4557 N N . THR A 1 100 ? -6.199 -5.254 -1.917 1.00 0.00 81 THR A N 3
ATOM 4558 C CA . THR A 1 100 ? -5.112 -5.522 -1.032 1.00 0.00 81 THR A CA 3
ATOM 4559 C C . THR A 1 100 ? -3.784 -5.339 -1.777 1.00 0.00 81 THR A C 3
ATOM 4560 O O . THR A 1 100 ? -3.719 -5.513 -3.001 1.00 0.00 81 THR A O 3
ATOM 4571 N N . ALA A 1 101 ? -2.751 -4.992 -1.050 1.00 0.00 82 ALA A N 3
ATOM 4572 C CA . ALA A 1 101 ? -1.456 -4.742 -1.619 1.00 0.00 82 ALA A CA 3
ATOM 4573 C C . ALA A 1 101 ? -0.505 -5.876 -1.340 1.00 0.00 82 ALA A C 3
ATOM 4574 O O . ALA A 1 101 ? -0.152 -6.122 -0.190 1.00 0.00 82 ALA A O 3
ATOM 4581 N N . VAL A 1 102 ? -0.137 -6.586 -2.362 1.00 0.00 83 VAL A N 3
ATOM 4582 C CA . VAL A 1 102 ? 0.836 -7.626 -2.229 1.00 0.00 83 VAL A CA 3
ATOM 4583 C C . VAL A 1 102 ? 2.094 -7.002 -2.778 1.00 0.00 83 VAL A C 3
ATOM 4584 O O . VAL A 1 102 ? 2.326 -6.964 -3.959 1.00 0.00 83 VAL A O 3
ATOM 4597 N N . VAL A 1 103 ? 2.831 -6.403 -1.940 1.00 0.00 84 VAL A N 3
ATOM 4598 C CA . VAL A 1 103 ? 3.987 -5.708 -2.383 1.00 0.00 84 VAL A CA 3
ATOM 4599 C C . VAL A 1 103 ? 5.246 -6.472 -2.064 1.00 0.00 84 VAL A C 3
ATOM 4600 O O . VAL A 1 103 ? 5.374 -7.054 -0.983 1.00 0.00 84 VAL A O 3
ATOM 4613 N N . GLU A 1 104 ? 6.136 -6.537 -3.027 1.00 0.00 85 GLU A N 3
ATOM 4614 C CA . GLU A 1 104 ? 7.392 -7.190 -2.834 1.00 0.00 85 GLU A CA 3
ATOM 4615 C C . GLU A 1 104 ? 8.501 -6.288 -3.314 1.00 0.00 85 GLU A C 3
ATOM 4616 O O . GLU A 1 104 ? 8.579 -5.929 -4.502 1.00 0.00 85 GLU A O 3
ATOM 4628 N N . LEU A 1 105 ? 9.324 -5.885 -2.415 1.00 0.00 86 LEU A N 3
ATOM 4629 C CA . LEU A 1 105 ? 10.414 -5.034 -2.746 1.00 0.00 86 LEU A CA 3
ATOM 4630 C C . LEU A 1 105 ? 11.672 -5.894 -2.867 1.00 0.00 86 LEU A C 3
ATOM 4631 O O . LEU A 1 105 ? 11.998 -6.612 -1.957 1.00 0.00 86 LEU A O 3
ATOM 4647 N N . PRO A 1 106 ? 12.384 -5.843 -3.995 1.00 0.00 87 PRO A N 3
ATOM 4648 C CA . PRO A 1 106 ? 13.617 -6.629 -4.186 1.00 0.00 87 PRO A CA 3
ATOM 4649 C C . PRO A 1 106 ? 14.829 -5.954 -3.533 1.00 0.00 87 PRO A C 3
ATOM 4650 O O . PRO A 1 106 ? 15.973 -6.359 -3.725 1.00 0.00 87 PRO A O 3
ATOM 4661 N N . VAL A 1 107 ? 14.549 -4.917 -2.786 1.00 0.00 88 VAL A N 3
ATOM 4662 C CA . VAL A 1 107 ? 15.542 -4.183 -2.047 1.00 0.00 88 VAL A CA 3
ATOM 4663 C C . VAL A 1 107 ? 15.349 -4.629 -0.617 1.00 0.00 88 VAL A C 3
ATOM 4664 O O . VAL A 1 107 ? 14.276 -5.110 -0.294 1.00 0.00 88 VAL A O 3
ATOM 4677 N N . ASP A 1 108 ? 16.342 -4.494 0.208 1.00 0.00 89 ASP A N 3
ATOM 4678 C CA . ASP A 1 108 ? 16.268 -4.942 1.595 1.00 0.00 89 ASP A CA 3
ATOM 4679 C C . ASP A 1 108 ? 15.262 -4.141 2.416 1.00 0.00 89 ASP A C 3
ATOM 4680 O O . ASP A 1 108 ? 15.019 -2.953 2.138 1.00 0.00 89 ASP A O 3
ATOM 4689 N N . PRO A 1 109 ? 14.688 -4.765 3.479 1.00 0.00 90 PRO A N 3
ATOM 4690 C CA . PRO A 1 109 ? 13.668 -4.137 4.343 1.00 0.00 90 PRO A CA 3
ATOM 4691 C C . PRO A 1 109 ? 14.229 -2.972 5.152 1.00 0.00 90 PRO A C 3
ATOM 4692 O O . PRO A 1 109 ? 13.492 -2.236 5.798 1.00 0.00 90 PRO A O 3
ATOM 4703 N N . GLU A 1 110 ? 15.540 -2.802 5.083 1.00 0.00 91 GLU A N 3
ATOM 4704 C CA . GLU A 1 110 ? 16.243 -1.721 5.747 1.00 0.00 91 GLU A CA 3
ATOM 4705 C C . GLU A 1 110 ? 15.724 -0.368 5.249 1.00 0.00 91 GLU A C 3
ATOM 4706 O O . GLU A 1 110 ? 15.798 0.641 5.952 1.00 0.00 91 GLU A O 3
ATOM 4718 N N . GLU A 1 111 ? 15.173 -0.368 4.040 1.00 0.00 92 GLU A N 3
ATOM 4719 C CA . GLU A 1 111 ? 14.609 0.819 3.441 1.00 0.00 92 GLU A CA 3
ATOM 4720 C C . GLU A 1 111 ? 13.403 1.340 4.244 1.00 0.00 92 GLU A C 3
ATOM 4721 O O . GLU A 1 111 ? 13.155 2.532 4.278 1.00 0.00 92 GLU A O 3
ATOM 4733 N N . ILE A 1 112 ? 12.707 0.445 4.941 1.00 0.00 93 ILE A N 3
ATOM 4734 C CA . ILE A 1 112 ? 11.508 0.813 5.714 1.00 0.00 93 ILE A CA 3
ATOM 4735 C C . ILE A 1 112 ? 11.839 1.862 6.768 1.00 0.00 93 ILE A C 3
ATOM 4736 O O . ILE A 1 112 ? 11.101 2.805 6.936 1.00 0.00 93 ILE A O 3
ATOM 4752 N N . GLU A 1 113 ? 12.980 1.704 7.426 1.00 0.00 94 GLU A N 3
ATOM 4753 C CA . GLU A 1 113 ? 13.403 2.621 8.496 1.00 0.00 94 GLU A CA 3
ATOM 4754 C C . GLU A 1 113 ? 13.530 4.028 7.942 1.00 0.00 94 GLU A C 3
ATOM 4755 O O . GLU A 1 113 ? 12.987 4.998 8.486 1.00 0.00 94 GLU A O 3
ATOM 4767 N N . ARG A 1 114 ? 14.192 4.103 6.817 1.00 0.00 95 ARG A N 3
ATOM 4768 C CA . ARG A 1 114 ? 14.452 5.339 6.147 1.00 0.00 95 ARG A CA 3
ATOM 4769 C C . ARG A 1 114 ? 13.114 5.890 5.619 1.00 0.00 95 ARG A C 3
ATOM 4770 O O . ARG A 1 114 ? 12.810 7.079 5.768 1.00 0.00 95 ARG A O 3
ATOM 4791 N N . ILE A 1 115 ? 12.308 4.995 5.082 1.00 0.00 96 ILE A N 3
ATOM 4792 C CA . ILE A 1 115 ? 10.996 5.300 4.545 1.00 0.00 96 ILE A CA 3
ATOM 4793 C C . ILE A 1 115 ? 10.001 5.758 5.611 1.00 0.00 96 ILE A C 3
ATOM 4794 O O . ILE A 1 115 ? 9.120 6.520 5.317 1.00 0.00 96 ILE A O 3
ATOM 4810 N N . LEU A 1 116 ? 10.163 5.315 6.834 1.00 0.00 97 LEU A N 3
ATOM 4811 C CA . LEU A 1 116 ? 9.255 5.690 7.911 1.00 0.00 97 LEU A CA 3
ATOM 4812 C C . LEU A 1 116 ? 9.375 7.182 8.211 1.00 0.00 97 LEU A C 3
ATOM 4813 O O . LEU A 1 116 ? 8.385 7.859 8.483 1.00 0.00 97 LEU A O 3
ATOM 4829 N N . GLU A 1 117 ? 10.584 7.690 8.128 1.00 0.00 98 GLU A N 3
ATOM 4830 C CA . GLU A 1 117 ? 10.842 9.100 8.359 1.00 0.00 98 GLU A CA 3
ATOM 4831 C C . GLU A 1 117 ? 10.439 9.889 7.116 1.00 0.00 98 GLU A C 3
ATOM 4832 O O . GLU A 1 117 ? 9.866 10.977 7.186 1.00 0.00 98 GLU A O 3
ATOM 4844 N N . VAL A 1 118 ? 10.693 9.286 5.989 1.00 0.00 99 VAL A N 3
ATOM 4845 C CA . VAL A 1 118 ? 10.444 9.873 4.692 1.00 0.00 99 VAL A CA 3
ATOM 4846 C C . VAL A 1 118 ? 9.014 9.501 4.196 1.00 0.00 99 VAL A C 3
ATOM 4847 O O . VAL A 1 118 ? 8.687 9.668 3.046 1.00 0.00 99 VAL A O 3
ATOM 4860 N N . ALA A 1 119 ? 8.166 9.058 5.110 1.00 0.00 100 ALA A N 3
ATOM 4861 C CA . ALA A 1 119 ? 6.791 8.611 4.797 1.00 0.00 100 ALA A CA 3
ATOM 4862 C C . ALA A 1 119 ? 5.970 9.639 4.025 1.00 0.00 100 ALA A C 3
ATOM 4863 O O . ALA A 1 119 ? 5.378 9.326 3.005 1.00 0.00 100 ALA A O 3
ATOM 4870 N N . GLU A 1 120 ? 5.973 10.850 4.477 1.00 0.00 101 GLU A N 3
ATOM 4871 C CA . GLU A 1 120 ? 5.192 11.863 3.830 1.00 0.00 101 GLU A CA 3
ATOM 4872 C C . GLU A 1 120 ? 5.931 12.506 2.651 1.00 0.00 101 GLU A C 3
ATOM 4873 O O . GLU A 1 120 ? 5.324 12.633 1.588 1.00 0.00 101 GLU A O 3
ATOM 4885 N N . PRO A 1 121 ? 7.240 12.939 2.818 1.00 0.00 102 PRO A N 3
ATOM 4886 C CA . PRO A 1 121 ? 8.047 13.523 1.742 1.00 0.00 102 PRO A CA 3
ATOM 4887 C C . PRO A 1 121 ? 7.811 12.920 0.340 1.00 0.00 102 PRO A C 3
ATOM 4888 O O . PRO A 1 121 ? 8.268 11.782 0.058 1.00 0.00 102 PRO A O 3
ATOM 4900 N N . HIS A 1 20 ? 2.509 8.852 -12.198 1.00 0.00 1 HIS A N 4
ATOM 4901 C CA . HIS A 1 20 ? 1.659 7.744 -11.792 1.00 0.00 1 HIS A CA 4
ATOM 4902 C C . HIS A 1 20 ? 1.809 7.543 -10.283 1.00 0.00 1 HIS A C 4
ATOM 4903 O O . HIS A 1 20 ? 2.595 6.733 -9.819 1.00 0.00 1 HIS A O 4
ATOM 4917 N N . MET A 1 21 ? 1.118 8.375 -9.547 1.00 0.00 2 MET A N 4
ATOM 4918 C CA . MET A 1 21 ? 1.127 8.407 -8.104 1.00 0.00 2 MET A CA 4
ATOM 4919 C C . MET A 1 21 ? -0.325 8.406 -7.689 1.00 0.00 2 MET A C 4
ATOM 4920 O O . MET A 1 21 ? -1.132 9.074 -8.334 1.00 0.00 2 MET A O 4
ATOM 4934 N N . THR A 1 22 ? -0.676 7.686 -6.668 1.00 0.00 3 THR A N 4
ATOM 4935 C CA . THR A 1 22 ? -2.059 7.610 -6.276 1.00 0.00 3 THR A CA 4
ATOM 4936 C C . THR A 1 22 ? -2.322 8.379 -4.999 1.00 0.00 3 THR A C 4
ATOM 4937 O O . THR A 1 22 ? -1.651 8.177 -3.965 1.00 0.00 3 THR A O 4
ATOM 4948 N N . PHE A 1 23 ? -3.244 9.301 -5.091 1.00 0.00 4 PHE A N 4
ATOM 4949 C CA . PHE A 1 23 ? -3.658 10.097 -3.968 1.00 0.00 4 PHE A CA 4
ATOM 4950 C C . PHE A 1 23 ? -5.175 10.077 -3.866 1.00 0.00 4 PHE A C 4
ATOM 4951 O O . PHE A 1 23 ? -5.761 10.680 -2.976 1.00 0.00 4 PHE A O 4
ATOM 4968 N N . CYS A 1 24 ? -5.799 9.377 -4.786 1.00 0.00 5 CYS A N 4
ATOM 4969 C CA . CYS A 1 24 ? -7.226 9.234 -4.823 1.00 0.00 5 CYS A CA 4
ATOM 4970 C C . CYS A 1 24 ? -7.644 8.058 -3.958 1.00 0.00 5 CYS A C 4
ATOM 4971 O O . CYS A 1 24 ? -7.471 6.899 -4.336 1.00 0.00 5 CYS A O 4
ATOM 4979 N N . LEU A 1 25 ? -8.117 8.355 -2.777 1.00 0.00 6 LEU A N 4
ATOM 4980 C CA . LEU A 1 25 ? -8.509 7.326 -1.854 1.00 0.00 6 LEU A CA 4
ATOM 4981 C C . LEU A 1 25 ? -9.995 7.046 -1.870 1.00 0.00 6 LEU A C 4
ATOM 4982 O O . LEU A 1 25 ? -10.433 5.899 -1.993 1.00 0.00 6 LEU A O 4
ATOM 4998 N N . GLU A 1 26 ? -10.762 8.091 -1.873 1.00 0.00 7 GLU A N 4
ATOM 4999 C CA . GLU A 1 26 ? -12.187 7.972 -1.798 1.00 0.00 7 GLU A CA 4
ATOM 5000 C C . GLU A 1 26 ? -12.818 7.658 -3.161 1.00 0.00 7 GLU A C 4
ATOM 5001 O O . GLU A 1 26 ? -14.002 7.368 -3.253 1.00 0.00 7 GLU A O 4
ATOM 5013 N N . THR A 1 27 ? -12.021 7.637 -4.204 1.00 0.00 8 THR A N 4
ATOM 5014 C CA . THR A 1 27 ? -12.527 7.299 -5.514 1.00 0.00 8 THR A CA 4
ATOM 5015 C C . THR A 1 27 ? -12.863 5.808 -5.564 1.00 0.00 8 THR A C 4
ATOM 5016 O O . THR A 1 27 ? -13.737 5.359 -6.319 1.00 0.00 8 THR A O 4
ATOM 5027 N N . TYR A 1 28 ? -12.197 5.051 -4.699 1.00 0.00 9 TYR A N 4
ATOM 5028 C CA . TYR A 1 28 ? -12.415 3.637 -4.611 1.00 0.00 9 TYR A CA 4
ATOM 5029 C C . TYR A 1 28 ? -13.706 3.356 -3.822 1.00 0.00 9 TYR A C 4
ATOM 5030 O O . TYR A 1 28 ? -14.349 2.316 -4.003 1.00 0.00 9 TYR A O 4
ATOM 5048 N N . LEU A 1 29 ? -14.121 4.331 -3.008 1.00 0.00 10 LEU A N 4
ATOM 5049 C CA . LEU A 1 29 ? -15.342 4.228 -2.198 1.00 0.00 10 LEU A CA 4
ATOM 5050 C C . LEU A 1 29 ? -16.555 4.108 -3.129 1.00 0.00 10 LEU A C 4
ATOM 5051 O O . LEU A 1 29 ? -17.480 3.329 -2.869 1.00 0.00 10 LEU A O 4
ATOM 5067 N N . GLN A 1 30 ? -16.478 4.803 -4.268 1.00 0.00 11 GLN A N 4
ATOM 5068 C CA . GLN A 1 30 ? -17.525 4.795 -5.292 1.00 0.00 11 GLN A CA 4
ATOM 5069 C C . GLN A 1 30 ? -17.642 3.433 -5.942 1.00 0.00 11 GLN A C 4
ATOM 5070 O O . GLN A 1 30 ? -18.615 3.141 -6.645 1.00 0.00 11 GLN A O 4
ATOM 5084 N N . GLN A 1 31 ? -16.661 2.605 -5.722 1.00 0.00 12 GLN A N 4
ATOM 5085 C CA . GLN A 1 31 ? -16.644 1.314 -6.323 1.00 0.00 12 GLN A CA 4
ATOM 5086 C C . GLN A 1 31 ? -17.301 0.317 -5.381 1.00 0.00 12 GLN A C 4
ATOM 5087 O O . GLN A 1 31 ? -18.143 -0.478 -5.794 1.00 0.00 12 GLN A O 4
ATOM 5101 N N . SER A 1 32 ? -16.924 0.377 -4.107 1.00 0.00 13 SER A N 4
ATOM 5102 C CA . SER A 1 32 ? -17.470 -0.499 -3.063 1.00 0.00 13 SER A CA 4
ATOM 5103 C C . SER A 1 32 ? -17.151 0.088 -1.689 1.00 0.00 13 SER A C 4
ATOM 5104 O O . SER A 1 32 ? -18.038 0.579 -0.972 1.00 0.00 13 SER A O 4
ATOM 5112 N N . GLY A 1 33 ? -15.890 0.085 -1.368 1.00 0.00 14 GLY A N 4
ATOM 5113 C CA . GLY A 1 33 ? -15.415 0.573 -0.113 1.00 0.00 14 GLY A CA 4
ATOM 5114 C C . GLY A 1 33 ? -14.116 1.259 -0.324 1.00 0.00 14 GLY A C 4
ATOM 5115 O O . GLY A 1 33 ? -13.666 1.316 -1.445 1.00 0.00 14 GLY A O 4
ATOM 5119 N N . GLU A 1 34 ? -13.521 1.770 0.702 1.00 0.00 15 GLU A N 4
ATOM 5120 C CA . GLU A 1 34 ? -12.262 2.470 0.565 1.00 0.00 15 GLU A CA 4
ATOM 5121 C C . GLU A 1 34 ? -11.101 1.486 0.905 1.00 0.00 15 GLU A C 4
ATOM 5122 O O . GLU A 1 34 ? -11.349 0.305 1.211 1.00 0.00 15 GLU A O 4
ATOM 5134 N N . TYR A 1 35 ? -9.872 1.946 0.782 1.00 0.00 16 TYR A N 4
ATOM 5135 C CA . TYR A 1 35 ? -8.669 1.158 1.082 1.00 0.00 16 TYR A CA 4
ATOM 5136 C C . TYR A 1 35 ? -7.772 1.975 2.020 1.00 0.00 16 TYR A C 4
ATOM 5137 O O . TYR A 1 35 ? -6.650 1.611 2.343 1.00 0.00 16 TYR A O 4
ATOM 5155 N N . GLU A 1 36 ? -8.372 2.992 2.562 1.00 0.00 17 GLU A N 4
ATOM 5156 C CA . GLU A 1 36 ? -7.724 3.947 3.404 1.00 0.00 17 GLU A CA 4
ATOM 5157 C C . GLU A 1 36 ? -8.562 4.172 4.656 1.00 0.00 17 GLU A C 4
ATOM 5158 O O . GLU A 1 36 ? -9.475 3.406 4.937 1.00 0.00 17 GLU A O 4
ATOM 5170 N N . ILE A 1 37 ? -8.242 5.203 5.437 1.00 0.00 18 ILE A N 4
ATOM 5171 C CA . ILE A 1 37 ? -9.051 5.504 6.593 1.00 0.00 18 ILE A CA 4
ATOM 5172 C C . ILE A 1 37 ? -9.598 6.954 6.520 1.00 0.00 18 ILE A C 4
ATOM 5173 O O . ILE A 1 37 ? -9.548 7.730 7.482 1.00 0.00 18 ILE A O 4
ATOM 5189 N N . HIS A 1 38 ? -10.104 7.302 5.330 1.00 0.00 19 HIS A N 4
ATOM 5190 C CA . HIS A 1 38 ? -10.687 8.633 5.012 1.00 0.00 19 HIS A CA 4
ATOM 5191 C C . HIS A 1 38 ? -9.684 9.764 5.280 1.00 0.00 19 HIS A C 4
ATOM 5192 O O . HIS A 1 38 ? -10.061 10.907 5.573 1.00 0.00 19 HIS A O 4
ATOM 5206 N N . MET A 1 39 ? -8.429 9.441 5.105 1.00 0.00 20 MET A N 4
ATOM 5207 C CA . MET A 1 39 ? -7.307 10.345 5.331 1.00 0.00 20 MET A CA 4
ATOM 5208 C C . MET A 1 39 ? -6.530 10.448 4.009 1.00 0.00 20 MET A C 4
ATOM 5209 O O . MET A 1 39 ? -7.025 9.956 3.014 1.00 0.00 20 MET A O 4
ATOM 5223 N N . LYS A 1 40 ? -5.332 11.017 3.968 1.00 0.00 21 LYS A N 4
ATOM 5224 C CA . LYS A 1 40 ? -4.657 11.150 2.663 1.00 0.00 21 LYS A CA 4
ATOM 5225 C C . LYS A 1 40 ? -3.817 9.938 2.350 1.00 0.00 21 LYS A C 4
ATOM 5226 O O . LYS A 1 40 ? -3.120 9.406 3.213 1.00 0.00 21 LYS A O 4
ATOM 5245 N N . ARG A 1 41 ? -3.870 9.504 1.131 1.00 0.00 22 ARG A N 4
ATOM 5246 C CA . ARG A 1 41 ? -3.093 8.375 0.723 1.00 0.00 22 ARG A CA 4
ATOM 5247 C C . ARG A 1 41 ? -1.963 8.888 -0.155 1.00 0.00 22 ARG A C 4
ATOM 5248 O O . ARG A 1 41 ? -2.169 9.828 -0.922 1.00 0.00 22 ARG A O 4
ATOM 5269 N N . ALA A 1 42 ? -0.790 8.339 -0.020 1.00 0.00 23 ALA A N 4
ATOM 5270 C CA . ALA A 1 42 ? 0.303 8.753 -0.854 1.00 0.00 23 ALA A CA 4
ATOM 5271 C C . ALA A 1 42 ? 1.035 7.553 -1.435 1.00 0.00 23 ALA A C 4
ATOM 5272 O O . ALA A 1 42 ? 1.974 7.024 -0.839 1.00 0.00 23 ALA A O 4
ATOM 5279 N N . GLY A 1 43 ? 0.575 7.102 -2.576 1.00 0.00 24 GLY A N 4
ATOM 5280 C CA . GLY A 1 43 ? 1.161 5.973 -3.224 1.00 0.00 24 GLY A CA 4
ATOM 5281 C C . GLY A 1 43 ? 1.908 6.369 -4.451 1.00 0.00 24 GLY A C 4
ATOM 5282 O O . GLY A 1 43 ? 1.426 6.192 -5.545 1.00 0.00 24 GLY A O 4
ATOM 5286 N N . PHE A 1 44 ? 3.095 6.875 -4.276 1.00 0.00 25 PHE A N 4
ATOM 5287 C CA . PHE A 1 44 ? 3.889 7.357 -5.397 1.00 0.00 25 PHE A CA 4
ATOM 5288 C C . PHE A 1 44 ? 4.398 6.220 -6.254 1.00 0.00 25 PHE A C 4
ATOM 5289 O O . PHE A 1 44 ? 4.134 6.151 -7.439 1.00 0.00 25 PHE A O 4
ATOM 5306 N N . ARG A 1 45 ? 5.102 5.332 -5.632 1.00 0.00 26 ARG A N 4
ATOM 5307 C CA . ARG A 1 45 ? 5.718 4.223 -6.324 1.00 0.00 26 ARG A CA 4
ATOM 5308 C C . ARG A 1 45 ? 4.864 2.981 -6.305 1.00 0.00 26 ARG A C 4
ATOM 5309 O O . ARG A 1 45 ? 4.821 2.228 -7.263 1.00 0.00 26 ARG A O 4
ATOM 5330 N N . GLU A 1 46 ? 4.129 2.794 -5.237 1.00 0.00 27 GLU A N 4
ATOM 5331 C CA . GLU A 1 46 ? 3.323 1.599 -5.100 1.00 0.00 27 GLU A CA 4
ATOM 5332 C C . GLU A 1 46 ? 1.995 1.770 -5.861 1.00 0.00 27 GLU A C 4
ATOM 5333 O O . GLU A 1 46 ? 1.164 0.881 -5.862 1.00 0.00 27 GLU A O 4
ATOM 5345 N N . CYS A 1 47 ? 1.802 2.947 -6.492 1.00 0.00 28 CYS A N 4
ATOM 5346 C CA . CYS A 1 47 ? 0.618 3.204 -7.318 1.00 0.00 28 CYS A CA 4
ATOM 5347 C C . CYS A 1 47 ? 0.516 2.157 -8.433 1.00 0.00 28 CYS A C 4
ATOM 5348 O O . CYS A 1 47 ? -0.563 1.683 -8.760 1.00 0.00 28 CYS A O 4
ATOM 5356 N N . ALA A 1 48 ? 1.656 1.777 -8.989 1.00 0.00 29 ALA A N 4
ATOM 5357 C CA . ALA A 1 48 ? 1.681 0.792 -10.042 1.00 0.00 29 ALA A CA 4
ATOM 5358 C C . ALA A 1 48 ? 1.271 -0.549 -9.482 1.00 0.00 29 ALA A C 4
ATOM 5359 O O . ALA A 1 48 ? 0.487 -1.286 -10.086 1.00 0.00 29 ALA A O 4
ATOM 5366 N N . ALA A 1 49 ? 1.778 -0.837 -8.304 1.00 0.00 30 ALA A N 4
ATOM 5367 C CA . ALA A 1 49 ? 1.459 -2.040 -7.589 1.00 0.00 30 ALA A CA 4
ATOM 5368 C C . ALA A 1 49 ? -0.022 -2.101 -7.244 1.00 0.00 30 ALA A C 4
ATOM 5369 O O . ALA A 1 49 ? -0.636 -3.149 -7.388 1.00 0.00 30 ALA A O 4
ATOM 5376 N N . MET A 1 50 ? -0.602 -0.952 -6.818 1.00 0.00 31 MET A N 4
ATOM 5377 C CA . MET A 1 50 ? -2.015 -0.891 -6.380 1.00 0.00 31 MET A CA 4
ATOM 5378 C C . MET A 1 50 ? -2.956 -1.432 -7.440 1.00 0.00 31 MET A C 4
ATOM 5379 O O . MET A 1 50 ? -3.945 -2.096 -7.121 1.00 0.00 31 MET A O 4
ATOM 5393 N N . ILE A 1 51 ? -2.606 -1.190 -8.684 1.00 0.00 32 ILE A N 4
ATOM 5394 C CA . ILE A 1 51 ? -3.401 -1.599 -9.818 1.00 0.00 32 ILE A CA 4
ATOM 5395 C C . ILE A 1 51 ? -3.511 -3.117 -9.870 1.00 0.00 32 ILE A C 4
ATOM 5396 O O . ILE A 1 51 ? -4.558 -3.658 -10.095 1.00 0.00 32 ILE A O 4
ATOM 5412 N N . GLU A 1 52 ? -2.460 -3.785 -9.571 1.00 0.00 33 GLU A N 4
ATOM 5413 C CA . GLU A 1 52 ? -2.477 -5.221 -9.643 1.00 0.00 33 GLU A CA 4
ATOM 5414 C C . GLU A 1 52 ? -2.943 -5.795 -8.307 1.00 0.00 33 GLU A C 4
ATOM 5415 O O . GLU A 1 52 ? -3.561 -6.864 -8.248 1.00 0.00 33 GLU A O 4
ATOM 5427 N N . LYS A 1 53 ? -2.698 -5.037 -7.250 1.00 0.00 34 LYS A N 4
ATOM 5428 C CA . LYS A 1 53 ? -3.090 -5.384 -5.886 1.00 0.00 34 LYS A CA 4
ATOM 5429 C C . LYS A 1 53 ? -4.589 -5.559 -5.750 1.00 0.00 34 LYS A C 4
ATOM 5430 O O . LYS A 1 53 ? -5.050 -6.175 -4.795 1.00 0.00 34 LYS A O 4
ATOM 5449 N N . LYS A 1 54 ? -5.351 -5.031 -6.711 1.00 0.00 35 LYS A N 4
ATOM 5450 C CA . LYS A 1 54 ? -6.801 -5.181 -6.658 1.00 0.00 35 LYS A CA 4
ATOM 5451 C C . LYS A 1 54 ? -7.273 -6.640 -6.885 1.00 0.00 35 LYS A C 4
ATOM 5452 O O . LYS A 1 54 ? -8.438 -6.973 -6.635 1.00 0.00 35 LYS A O 4
ATOM 5471 N N . ALA A 1 55 ? -6.378 -7.490 -7.379 1.00 0.00 36 ALA A N 4
ATOM 5472 C CA . ALA A 1 55 ? -6.713 -8.877 -7.666 1.00 0.00 36 ALA A CA 4
ATOM 5473 C C . ALA A 1 55 ? -6.764 -9.707 -6.390 1.00 0.00 36 ALA A C 4
ATOM 5474 O O . ALA A 1 55 ? -7.780 -10.347 -6.091 1.00 0.00 36 ALA A O 4
ATOM 5481 N N . ARG A 1 56 ? -5.679 -9.691 -5.640 1.00 0.00 37 ARG A N 4
ATOM 5482 C CA . ARG A 1 56 ? -5.590 -10.411 -4.378 1.00 0.00 37 ARG A CA 4
ATOM 5483 C C . ARG A 1 56 ? -4.354 -9.930 -3.656 1.00 0.00 37 ARG A C 4
ATOM 5484 O O . ARG A 1 56 ? -4.441 -9.339 -2.598 1.00 0.00 37 ARG A O 4
ATOM 5505 N N . ARG A 1 57 ? -3.204 -10.191 -4.244 1.00 0.00 38 ARG A N 4
ATOM 5506 C CA . ARG A 1 57 ? -1.940 -9.737 -3.725 1.00 0.00 38 ARG A CA 4
ATOM 5507 C C . ARG A 1 57 ? -0.893 -9.833 -4.811 1.00 0.00 38 ARG A C 4
ATOM 5508 O O . ARG A 1 57 ? -0.725 -10.887 -5.425 1.00 0.00 38 ARG A O 4
ATOM 5529 N N . VAL A 1 58 ? -0.236 -8.736 -5.091 1.00 0.00 39 VAL A N 4
ATOM 5530 C CA . VAL A 1 58 ? 0.764 -8.699 -6.148 1.00 0.00 39 VAL A CA 4
ATOM 5531 C C . VAL A 1 58 ? 2.012 -7.998 -5.641 1.00 0.00 39 VAL A C 4
ATOM 5532 O O . VAL A 1 58 ? 1.924 -7.151 -4.728 1.00 0.00 39 VAL A O 4
ATOM 5545 N N . VAL A 1 59 ? 3.153 -8.362 -6.201 1.00 0.00 40 VAL A N 4
ATOM 5546 C CA . VAL A 1 59 ? 4.416 -7.814 -5.811 1.00 0.00 40 VAL A CA 4
ATOM 5547 C C . VAL A 1 59 ? 4.872 -6.773 -6.822 1.00 0.00 40 VAL A C 4
ATOM 5548 O O . VAL A 1 59 ? 4.545 -6.855 -8.019 1.00 0.00 40 VAL A O 4
ATOM 5561 N N . HIS A 1 60 ? 5.581 -5.800 -6.339 1.00 0.00 41 HIS A N 4
ATOM 5562 C CA . HIS A 1 60 ? 6.115 -4.764 -7.155 1.00 0.00 41 HIS A CA 4
ATOM 5563 C C . HIS A 1 60 ? 7.473 -4.382 -6.579 1.00 0.00 41 HIS A C 4
ATOM 5564 O O . HIS A 1 60 ? 7.664 -4.449 -5.355 1.00 0.00 41 HIS A O 4
ATOM 5578 N N . ILE A 1 61 ? 8.417 -4.055 -7.430 1.00 0.00 42 ILE A N 4
ATOM 5579 C CA . ILE A 1 61 ? 9.718 -3.626 -6.976 1.00 0.00 42 ILE A CA 4
ATOM 5580 C C . ILE A 1 61 ? 9.755 -2.100 -7.031 1.00 0.00 42 ILE A C 4
ATOM 5581 O O . ILE A 1 61 ? 9.116 -1.496 -7.908 1.00 0.00 42 ILE A O 4
ATOM 5597 N N . LYS A 1 62 ? 10.475 -1.494 -6.087 1.00 0.00 43 LYS A N 4
ATOM 5598 C CA . LYS A 1 62 ? 10.576 -0.033 -5.940 1.00 0.00 43 LYS A CA 4
ATOM 5599 C C . LYS A 1 62 ? 9.203 0.576 -5.562 1.00 0.00 43 LYS A C 4
ATOM 5600 O O . LYS A 1 62 ? 8.776 1.524 -6.192 1.00 0.00 43 LYS A O 4
ATOM 5619 N N . PRO A 1 63 ? 8.473 0.033 -4.553 1.00 0.00 44 PRO A N 4
ATOM 5620 C CA . PRO A 1 63 ? 7.180 0.553 -4.157 1.00 0.00 44 PRO A CA 4
ATOM 5621 C C . PRO A 1 63 ? 7.327 1.642 -3.090 1.00 0.00 44 PRO A C 4
ATOM 5622 O O . PRO A 1 63 ? 8.338 1.707 -2.398 1.00 0.00 44 PRO A O 4
ATOM 5633 N N . GLY A 1 64 ? 6.309 2.440 -2.909 1.00 0.00 45 GLY A N 4
ATOM 5634 C CA . GLY A 1 64 ? 6.390 3.518 -1.978 1.00 0.00 45 GLY A CA 4
ATOM 5635 C C . GLY A 1 64 ? 5.060 4.169 -1.790 1.00 0.00 45 GLY A C 4
ATOM 5636 O O . GLY A 1 64 ? 4.761 5.194 -2.413 1.00 0.00 45 GLY A O 4
ATOM 5640 N N . GLU A 1 65 ? 4.226 3.498 -1.069 1.00 0.00 46 GLU A N 4
ATOM 5641 C CA . GLU A 1 65 ? 2.924 3.996 -0.711 1.00 0.00 46 GLU A CA 4
ATOM 5642 C C . GLU A 1 65 ? 2.785 4.061 0.785 1.00 0.00 46 GLU A C 4
ATOM 5643 O O . GLU A 1 65 ? 3.003 3.073 1.504 1.00 0.00 46 GLU A O 4
ATOM 5655 N N . LYS A 1 66 ? 2.475 5.224 1.240 1.00 0.00 47 LYS A N 4
ATOM 5656 C CA . LYS A 1 66 ? 2.286 5.494 2.594 1.00 0.00 47 LYS A CA 4
ATOM 5657 C C . LYS A 1 66 ? 0.926 6.065 2.665 1.00 0.00 47 LYS A C 4
ATOM 5658 O O . LYS A 1 66 ? 0.688 7.170 2.206 1.00 0.00 47 LYS A O 4
ATOM 5677 N N . ILE A 1 67 ? 0.017 5.301 3.110 1.00 0.00 48 ILE A N 4
ATOM 5678 C CA . ILE A 1 67 ? -1.301 5.777 3.184 1.00 0.00 48 ILE A CA 4
ATOM 5679 C C . ILE A 1 67 ? -1.659 6.043 4.594 1.00 0.00 48 ILE A C 4
ATOM 5680 O O . ILE A 1 67 ? -1.313 5.262 5.463 1.00 0.00 48 ILE A O 4
ATOM 5696 N N . LEU A 1 68 ? -2.206 7.231 4.814 1.00 0.00 49 LEU A N 4
ATOM 5697 C CA . LEU A 1 68 ? -2.737 7.747 6.102 1.00 0.00 49 LEU A CA 4
ATOM 5698 C C . LEU A 1 68 ? -1.715 7.697 7.223 1.00 0.00 49 LEU A C 4
ATOM 5699 O O . LEU A 1 68 ? -2.068 7.810 8.390 1.00 0.00 49 LEU A O 4
ATOM 5715 N N . GLY A 1 69 ? -0.467 7.535 6.888 1.00 0.00 50 GLY A N 4
ATOM 5716 C CA . GLY A 1 69 ? 0.549 7.409 7.918 1.00 0.00 50 GLY A CA 4
ATOM 5717 C C . GLY A 1 69 ? 0.628 5.977 8.480 1.00 0.00 50 GLY A C 4
ATOM 5718 O O . GLY A 1 69 ? 1.675 5.551 8.966 1.00 0.00 50 GLY A O 4
ATOM 5722 N N . ALA A 1 70 ? -0.462 5.244 8.385 1.00 0.00 51 ALA A N 4
ATOM 5723 C CA . ALA A 1 70 ? -0.562 3.874 8.833 1.00 0.00 51 ALA A CA 4
ATOM 5724 C C . ALA A 1 70 ? -1.458 3.122 7.846 1.00 0.00 51 ALA A C 4
ATOM 5725 O O . ALA A 1 70 ? -2.396 3.701 7.316 1.00 0.00 51 ALA A O 4
ATOM 5732 N N . ARG A 1 71 ? -1.171 1.860 7.595 1.00 0.00 52 ARG A N 4
ATOM 5733 C CA . ARG A 1 71 ? -1.929 1.074 6.604 1.00 0.00 52 ARG A CA 4
ATOM 5734 C C . ARG A 1 71 ? -3.325 0.682 7.151 1.00 0.00 52 ARG A C 4
ATOM 5735 O O . ARG A 1 71 ? -3.458 -0.359 7.806 1.00 0.00 52 ARG A O 4
ATOM 5756 N N . ILE A 1 72 ? -4.341 1.516 6.951 1.00 0.00 53 ILE A N 4
ATOM 5757 C CA . ILE A 1 72 ? -5.673 1.160 7.369 1.00 0.00 53 ILE A CA 4
ATOM 5758 C C . ILE A 1 72 ? -6.485 1.086 6.125 1.00 0.00 53 ILE A C 4
ATOM 5759 O O . ILE A 1 72 ? -6.455 2.005 5.351 1.00 0.00 53 ILE A O 4
ATOM 5775 N N . ILE A 1 73 ? -7.171 0.001 5.929 1.00 0.00 54 ILE A N 4
ATOM 5776 C CA . ILE A 1 73 ? -7.993 -0.179 4.755 1.00 0.00 54 ILE A CA 4
ATOM 5777 C C . ILE A 1 73 ? -9.414 0.305 5.072 1.00 0.00 54 ILE A C 4
ATOM 5778 O O . ILE A 1 73 ? -10.237 0.524 4.194 1.00 0.00 54 ILE A O 4
ATOM 5794 N N . GLY A 1 74 ? -9.698 0.431 6.361 1.00 0.00 55 GLY A N 4
ATOM 5795 C CA . GLY A 1 74 ? -10.989 0.930 6.825 1.00 0.00 55 GLY A CA 4
ATOM 5796 C C . GLY A 1 74 ? -11.986 -0.182 6.956 1.00 0.00 55 GLY A C 4
ATOM 5797 O O . GLY A 1 74 ? -13.026 -0.056 7.626 1.00 0.00 55 GLY A O 4
ATOM 5801 N N . ILE A 1 75 ? -11.661 -1.254 6.318 1.00 0.00 56 ILE A N 4
ATOM 5802 C CA . ILE A 1 75 ? -12.429 -2.439 6.281 1.00 0.00 56 ILE A CA 4
ATOM 5803 C C . ILE A 1 75 ? -11.558 -3.526 6.869 1.00 0.00 56 ILE A C 4
ATOM 5804 O O . ILE A 1 75 ? -10.589 -3.937 6.229 1.00 0.00 56 ILE A O 4
ATOM 5820 N N . PRO A 1 76 ? -11.852 -3.944 8.123 1.00 0.00 57 PRO A N 4
ATOM 5821 C CA . PRO A 1 76 ? -11.068 -4.955 8.851 1.00 0.00 57 PRO A CA 4
ATOM 5822 C C . PRO A 1 76 ? -10.893 -6.238 8.055 1.00 0.00 57 PRO A C 4
ATOM 5823 O O . PRO A 1 76 ? -11.861 -6.965 7.817 1.00 0.00 57 PRO A O 4
ATOM 5834 N N . PRO A 1 77 ? -9.683 -6.520 7.597 1.00 0.00 58 PRO A N 4
ATOM 5835 C CA . PRO A 1 77 ? -9.401 -7.690 6.833 1.00 0.00 58 PRO A CA 4
ATOM 5836 C C . PRO A 1 77 ? -8.871 -8.810 7.699 1.00 0.00 58 PRO A C 4
ATOM 5837 O O . PRO A 1 77 ? -8.696 -8.648 8.909 1.00 0.00 58 PRO A O 4
ATOM 5848 N N . VAL A 1 78 ? -8.677 -9.949 7.095 1.00 0.00 59 VAL A N 4
ATOM 5849 C CA . VAL A 1 78 ? -8.093 -11.082 7.774 1.00 0.00 59 VAL A CA 4
ATOM 5850 C C . VAL A 1 78 ? -6.582 -10.898 7.667 1.00 0.00 59 VAL A C 4
ATOM 5851 O O . VAL A 1 78 ? -6.047 -11.018 6.575 1.00 0.00 59 VAL A O 4
ATOM 5864 N N . PRO A 1 79 ? -5.885 -10.526 8.748 1.00 0.00 60 PRO A N 4
ATOM 5865 C CA . PRO A 1 79 ? -4.474 -10.234 8.694 1.00 0.00 60 PRO A CA 4
ATOM 5866 C C . PRO A 1 79 ? -3.586 -11.450 8.954 1.00 0.00 60 PRO A C 4
ATOM 5867 O O . PRO A 1 79 ? -3.412 -11.888 10.103 1.00 0.00 60 PRO A O 4
ATOM 5878 N N . ILE A 1 80 ? -3.068 -12.018 7.887 1.00 0.00 61 ILE A N 4
ATOM 5879 C CA . ILE A 1 80 ? -2.162 -13.152 7.966 1.00 0.00 61 ILE A CA 4
ATOM 5880 C C . ILE A 1 80 ? -0.998 -12.872 7.018 1.00 0.00 61 ILE A C 4
ATOM 5881 O O . ILE A 1 80 ? -1.031 -13.254 5.853 1.00 0.00 61 ILE A O 4
ATOM 5897 N N . GLY A 1 81 ? 0.003 -12.182 7.477 1.00 0.00 62 GLY A N 4
ATOM 5898 C CA . GLY A 1 81 ? 1.060 -11.848 6.576 1.00 0.00 62 GLY A CA 4
ATOM 5899 C C . GLY A 1 81 ? 2.446 -12.022 7.116 1.00 0.00 62 GLY A C 4
ATOM 5900 O O . GLY A 1 81 ? 2.677 -11.876 8.323 1.00 0.00 62 GLY A O 4
ATOM 5904 N N . ILE A 1 82 ? 3.367 -12.297 6.217 1.00 0.00 63 ILE A N 4
ATOM 5905 C CA . ILE A 1 82 ? 4.756 -12.508 6.536 1.00 0.00 63 ILE A CA 4
ATOM 5906 C C . ILE A 1 82 ? 5.544 -11.243 6.185 1.00 0.00 63 ILE A C 4
ATOM 5907 O O . ILE A 1 82 ? 5.789 -10.947 5.007 1.00 0.00 63 ILE A O 4
ATOM 5923 N N . ASP A 1 83 ? 5.900 -10.492 7.184 1.00 0.00 64 ASP A N 4
ATOM 5924 C CA . ASP A 1 83 ? 6.654 -9.264 6.991 1.00 0.00 64 ASP A CA 4
ATOM 5925 C C . ASP A 1 83 ? 8.128 -9.532 7.111 1.00 0.00 64 ASP A C 4
ATOM 5926 O O . ASP A 1 83 ? 8.654 -9.647 8.229 1.00 0.00 64 ASP A O 4
ATOM 5935 N N . GLU A 1 84 ? 8.802 -9.672 5.974 1.00 0.00 65 GLU A N 4
ATOM 5936 C CA . GLU A 1 84 ? 10.219 -9.902 5.977 1.00 0.00 65 GLU A CA 4
ATOM 5937 C C . GLU A 1 84 ? 10.948 -8.610 6.277 1.00 0.00 65 GLU A C 4
ATOM 5938 O O . GLU A 1 84 ? 11.490 -8.412 7.372 1.00 0.00 65 GLU A O 4
ATOM 5950 N N . GLU A 1 85 ? 10.897 -7.725 5.341 1.00 0.00 66 GLU A N 4
ATOM 5951 C CA . GLU A 1 85 ? 11.555 -6.463 5.416 1.00 0.00 66 GLU A CA 4
ATOM 5952 C C . GLU A 1 85 ? 10.903 -5.639 4.337 1.00 0.00 66 GLU A C 4
ATOM 5953 O O . GLU A 1 85 ? 10.154 -6.192 3.538 1.00 0.00 66 GLU A O 4
ATOM 5965 N N . ARG A 1 86 ? 11.138 -4.364 4.315 1.00 0.00 67 ARG A N 4
ATOM 5966 C CA . ARG A 1 86 ? 10.530 -3.511 3.309 1.00 0.00 67 ARG A CA 4
ATOM 5967 C C . ARG A 1 86 ? 11.341 -3.614 2.044 1.00 0.00 67 ARG A C 4
ATOM 5968 O O . ARG A 1 86 ? 10.832 -3.507 0.928 1.00 0.00 67 ARG A O 4
ATOM 5989 N N . SER A 1 87 ? 12.593 -3.832 2.235 1.00 0.00 68 SER A N 4
ATOM 5990 C CA . SER A 1 87 ? 13.541 -3.979 1.188 1.00 0.00 68 SER A CA 4
ATOM 5991 C C . SER A 1 87 ? 13.712 -5.448 0.791 1.00 0.00 68 SER A C 4
ATOM 5992 O O . SER A 1 87 ? 14.741 -5.878 0.269 1.00 0.00 68 SER A O 4
ATOM 6000 N N . THR A 1 88 ? 12.668 -6.162 0.992 1.00 0.00 69 THR A N 4
ATOM 6001 C CA . THR A 1 88 ? 12.551 -7.564 0.717 1.00 0.00 69 THR A CA 4
ATOM 6002 C C . THR A 1 88 ? 11.069 -7.764 0.448 1.00 0.00 69 THR A C 4
ATOM 6003 O O . THR A 1 88 ? 10.298 -6.860 0.744 1.00 0.00 69 THR A O 4
ATOM 6014 N N . VAL A 1 89 ? 10.668 -8.888 -0.094 1.00 0.00 70 VAL A N 4
ATOM 6015 C CA . VAL A 1 89 ? 9.286 -9.107 -0.398 1.00 0.00 70 VAL A CA 4
ATOM 6016 C C . VAL A 1 89 ? 8.505 -9.435 0.849 1.00 0.00 70 VAL A C 4
ATOM 6017 O O . VAL A 1 89 ? 8.636 -10.516 1.429 1.00 0.00 70 VAL A O 4
ATOM 6030 N N . MET A 1 90 ? 7.769 -8.482 1.335 1.00 0.00 71 MET A N 4
ATOM 6031 C CA . MET A 1 90 ? 6.943 -8.776 2.454 1.00 0.00 71 MET A CA 4
ATOM 6032 C C . MET A 1 90 ? 5.714 -9.383 1.843 1.00 0.00 71 MET A C 4
ATOM 6033 O O . MET A 1 90 ? 5.087 -8.770 0.982 1.00 0.00 71 MET A O 4
ATOM 6047 N N . ILE A 1 91 ? 5.425 -10.599 2.185 1.00 0.00 72 ILE A N 4
ATOM 6048 C CA . ILE A 1 91 ? 4.306 -11.282 1.594 1.00 0.00 72 ILE A CA 4
ATOM 6049 C C . ILE A 1 91 ? 3.195 -11.427 2.614 1.00 0.00 72 ILE A C 4
ATOM 6050 O O . ILE A 1 91 ? 3.163 -12.392 3.388 1.00 0.00 72 ILE A O 4
ATOM 6066 N N . PRO A 1 92 ? 2.311 -10.445 2.712 1.00 0.00 73 PRO A N 4
ATOM 6067 C CA . PRO A 1 92 ? 1.227 -10.507 3.601 1.00 0.00 73 PRO A CA 4
ATOM 6068 C C . PRO A 1 92 ? -0.023 -11.002 2.903 1.00 0.00 73 PRO A C 4
ATOM 6069 O O . PRO A 1 92 ? -0.065 -11.132 1.665 1.00 0.00 73 PRO A O 4
ATOM 6080 N N . TYR A 1 93 ? -0.999 -11.332 3.663 1.00 0.00 74 TYR A N 4
ATOM 6081 C CA . TYR A 1 93 ? -2.239 -11.739 3.135 1.00 0.00 74 TYR A CA 4
ATOM 6082 C C . TYR A 1 93 ? -3.295 -11.145 3.987 1.00 0.00 74 TYR A C 4
ATOM 6083 O O . TYR A 1 93 ? -3.381 -11.434 5.178 1.00 0.00 74 TYR A O 4
ATOM 6101 N N . THR A 1 94 ? -4.019 -10.260 3.428 1.00 0.00 75 THR A N 4
ATOM 6102 C CA . THR A 1 94 ? -5.082 -9.657 4.115 1.00 0.00 75 THR A CA 4
ATOM 6103 C C . THR A 1 94 ? -6.299 -9.788 3.238 1.00 0.00 75 THR A C 4
ATOM 6104 O O . THR A 1 94 ? -6.181 -9.683 2.018 1.00 0.00 75 THR A O 4
ATOM 6115 N N . LYS A 1 95 ? -7.435 -10.072 3.797 1.00 0.00 76 LYS A N 4
ATOM 6116 C CA . LYS A 1 95 ? -8.615 -10.163 2.970 1.00 0.00 76 LYS A CA 4
ATOM 6117 C C . LYS A 1 95 ? -9.603 -9.031 3.269 1.00 0.00 76 LYS A C 4
ATOM 6118 O O . LYS A 1 95 ? -10.424 -9.136 4.188 1.00 0.00 76 LYS A O 4
ATOM 6137 N N . PRO A 1 96 ? -9.455 -7.886 2.574 1.00 0.00 77 PRO A N 4
ATOM 6138 C CA . PRO A 1 96 ? -10.329 -6.749 2.703 1.00 0.00 77 PRO A CA 4
ATOM 6139 C C . PRO A 1 96 ? -11.236 -6.648 1.470 1.00 0.00 77 PRO A C 4
ATOM 6140 O O . PRO A 1 96 ? -11.527 -7.648 0.828 1.00 0.00 77 PRO A O 4
ATOM 6151 N N . CYS A 1 97 ? -11.656 -5.448 1.136 1.00 0.00 78 CYS A N 4
ATOM 6152 C CA . CYS A 1 97 ? -12.472 -5.235 -0.040 1.00 0.00 78 CYS A CA 4
ATOM 6153 C C . CYS A 1 97 ? -11.574 -4.696 -1.186 1.00 0.00 78 CYS A C 4
ATOM 6154 O O . CYS A 1 97 ? -12.062 -4.224 -2.221 1.00 0.00 78 CYS A O 4
ATOM 6162 N N . TYR A 1 98 ? -10.255 -4.793 -0.997 1.00 0.00 79 TYR A N 4
ATOM 6163 C CA . TYR A 1 98 ? -9.301 -4.316 -1.988 1.00 0.00 79 TYR A CA 4
ATOM 6164 C C . TYR A 1 98 ? -8.334 -5.435 -2.386 1.00 0.00 79 TYR A C 4
ATOM 6165 O O . TYR A 1 98 ? -8.543 -6.106 -3.398 1.00 0.00 79 TYR A O 4
ATOM 6183 N N . GLY A 1 99 ? -7.314 -5.644 -1.565 1.00 0.00 80 GLY A N 4
ATOM 6184 C CA . GLY A 1 99 ? -6.305 -6.632 -1.827 1.00 0.00 80 GLY A CA 4
ATOM 6185 C C . GLY A 1 99 ? -5.109 -6.376 -0.937 1.00 0.00 80 GLY A C 4
ATOM 6186 O O . GLY A 1 99 ? -5.168 -5.488 -0.082 1.00 0.00 80 GLY A O 4
ATOM 6190 N N . THR A 1 100 ? -4.044 -7.116 -1.132 1.00 0.00 81 THR A N 4
ATOM 6191 C CA . THR A 1 100 ? -2.850 -7.003 -0.321 1.00 0.00 81 THR A CA 4
ATOM 6192 C C . THR A 1 100 ? -1.640 -6.589 -1.202 1.00 0.00 81 THR A C 4
ATOM 6193 O O . THR A 1 100 ? -1.643 -6.804 -2.426 1.00 0.00 81 THR A O 4
ATOM 6204 N N . ALA A 1 101 ? -0.620 -6.021 -0.576 1.00 0.00 82 ALA A N 4
ATOM 6205 C CA . ALA A 1 101 ? 0.550 -5.543 -1.270 1.00 0.00 82 ALA A CA 4
ATOM 6206 C C . ALA A 1 101 ? 1.790 -6.314 -0.893 1.00 0.00 82 ALA A C 4
ATOM 6207 O O . ALA A 1 101 ? 2.110 -6.433 0.283 1.00 0.00 82 ALA A O 4
ATOM 6214 N N . VAL A 1 102 ? 2.461 -6.839 -1.872 1.00 0.00 83 VAL A N 4
ATOM 6215 C CA . VAL A 1 102 ? 3.714 -7.509 -1.661 1.00 0.00 83 VAL A CA 4
ATOM 6216 C C . VAL A 1 102 ? 4.720 -6.536 -2.225 1.00 0.00 83 VAL A C 4
ATOM 6217 O O . VAL A 1 102 ? 4.767 -6.298 -3.420 1.00 0.00 83 VAL A O 4
ATOM 6230 N N . VAL A 1 103 ? 5.449 -5.918 -1.389 1.00 0.00 84 VAL A N 4
ATOM 6231 C CA . VAL A 1 103 ? 6.358 -4.903 -1.833 1.00 0.00 84 VAL A CA 4
ATOM 6232 C C . VAL A 1 103 ? 7.794 -5.309 -1.603 1.00 0.00 84 VAL A C 4
ATOM 6233 O O . VAL A 1 103 ? 8.087 -5.991 -0.627 1.00 0.00 84 VAL A O 4
ATOM 6246 N N . GLU A 1 104 ? 8.658 -4.964 -2.544 1.00 0.00 85 GLU A N 4
ATOM 6247 C CA . GLU A 1 104 ? 10.076 -5.215 -2.424 1.00 0.00 85 GLU A CA 4
ATOM 6248 C C . GLU A 1 104 ? 10.815 -3.961 -2.840 1.00 0.00 85 GLU A C 4
ATOM 6249 O O . GLU A 1 104 ? 10.807 -3.575 -4.018 1.00 0.00 85 GLU A O 4
ATOM 6261 N N . LEU A 1 105 ? 11.392 -3.293 -1.907 1.00 0.00 86 LEU A N 4
ATOM 6262 C CA . LEU A 1 105 ? 12.124 -2.099 -2.207 1.00 0.00 86 LEU A CA 4
ATOM 6263 C C . LEU A 1 105 ? 13.620 -2.454 -2.367 1.00 0.00 86 LEU A C 4
ATOM 6264 O O . LEU A 1 105 ? 14.177 -3.124 -1.528 1.00 0.00 86 LEU A O 4
ATOM 6280 N N . PRO A 1 106 ? 14.277 -2.038 -3.462 1.00 0.00 87 PRO A N 4
ATOM 6281 C CA . PRO A 1 106 ? 15.716 -2.293 -3.666 1.00 0.00 87 PRO A CA 4
ATOM 6282 C C . PRO A 1 106 ? 16.563 -1.182 -3.030 1.00 0.00 87 PRO A C 4
ATOM 6283 O O . PRO A 1 106 ? 17.763 -1.042 -3.293 1.00 0.00 87 PRO A O 4
ATOM 6294 N N . VAL A 1 107 ? 15.912 -0.402 -2.217 1.00 0.00 88 VAL A N 4
ATOM 6295 C CA . VAL A 1 107 ? 16.511 0.679 -1.496 1.00 0.00 88 VAL A CA 4
ATOM 6296 C C . VAL A 1 107 ? 16.388 0.312 -0.028 1.00 0.00 88 VAL A C 4
ATOM 6297 O O . VAL A 1 107 ? 15.581 -0.560 0.318 1.00 0.00 88 VAL A O 4
ATOM 6310 N N . ASP A 1 108 ? 17.191 0.902 0.802 1.00 0.00 89 ASP A N 4
ATOM 6311 C CA . ASP A 1 108 ? 17.158 0.646 2.235 1.00 0.00 89 ASP A CA 4
ATOM 6312 C C . ASP A 1 108 ? 15.821 1.141 2.831 1.00 0.00 89 ASP A C 4
ATOM 6313 O O . ASP A 1 108 ? 15.254 2.142 2.342 1.00 0.00 89 ASP A O 4
ATOM 6322 N N . PRO A 1 109 ? 15.279 0.440 3.875 1.00 0.00 90 PRO A N 4
ATOM 6323 C CA . PRO A 1 109 ? 14.026 0.815 4.552 1.00 0.00 90 PRO A CA 4
ATOM 6324 C C . PRO A 1 109 ? 14.010 2.269 5.079 1.00 0.00 90 PRO A C 4
ATOM 6325 O O . PRO A 1 109 ? 12.951 2.786 5.419 1.00 0.00 90 PRO A O 4
ATOM 6336 N N . GLU A 1 110 ? 15.180 2.923 5.130 1.00 0.00 91 GLU A N 4
ATOM 6337 C CA . GLU A 1 110 ? 15.289 4.329 5.548 1.00 0.00 91 GLU A CA 4
ATOM 6338 C C . GLU A 1 110 ? 14.496 5.228 4.599 1.00 0.00 91 GLU A C 4
ATOM 6339 O O . GLU A 1 110 ? 14.110 6.341 4.954 1.00 0.00 91 GLU A O 4
ATOM 6351 N N . GLU A 1 111 ? 14.229 4.723 3.392 1.00 0.00 92 GLU A N 4
ATOM 6352 C CA . GLU A 1 111 ? 13.458 5.458 2.415 1.00 0.00 92 GLU A CA 4
ATOM 6353 C C . GLU A 1 111 ? 12.043 5.650 2.955 1.00 0.00 92 GLU A C 4
ATOM 6354 O O . GLU A 1 111 ? 11.395 6.668 2.722 1.00 0.00 92 GLU A O 4
ATOM 6366 N N . ILE A 1 112 ? 11.614 4.688 3.751 1.00 0.00 93 ILE A N 4
ATOM 6367 C CA . ILE A 1 112 ? 10.313 4.701 4.356 1.00 0.00 93 ILE A CA 4
ATOM 6368 C C . ILE A 1 112 ? 10.246 5.781 5.413 1.00 0.00 93 ILE A C 4
ATOM 6369 O O . ILE A 1 112 ? 9.224 6.379 5.592 1.00 0.00 93 ILE A O 4
ATOM 6385 N N . GLU A 1 113 ? 11.368 6.060 6.066 1.00 0.00 94 GLU A N 4
ATOM 6386 C CA . GLU A 1 113 ? 11.429 7.089 7.104 1.00 0.00 94 GLU A CA 4
ATOM 6387 C C . GLU A 1 113 ? 11.110 8.458 6.484 1.00 0.00 94 GLU A C 4
ATOM 6388 O O . GLU A 1 113 ? 10.384 9.280 7.070 1.00 0.00 94 GLU A O 4
ATOM 6400 N N . ARG A 1 114 ? 11.628 8.664 5.276 1.00 0.00 95 ARG A N 4
ATOM 6401 C CA . ARG A 1 114 ? 11.383 9.878 4.500 1.00 0.00 95 ARG A CA 4
ATOM 6402 C C . ARG A 1 114 ? 9.897 9.929 4.152 1.00 0.00 95 ARG A C 4
ATOM 6403 O O . ARG A 1 114 ? 9.201 10.919 4.372 1.00 0.00 95 ARG A O 4
ATOM 6424 N N . ILE A 1 115 ? 9.420 8.812 3.652 1.00 0.00 96 ILE A N 4
ATOM 6425 C CA . ILE A 1 115 ? 8.056 8.648 3.210 1.00 0.00 96 ILE A CA 4
ATOM 6426 C C . ILE A 1 115 ? 7.068 8.673 4.417 1.00 0.00 96 ILE A C 4
ATOM 6427 O O . ILE A 1 115 ? 5.892 8.962 4.271 1.00 0.00 96 ILE A O 4
ATOM 6443 N N . LEU A 1 116 ? 7.596 8.431 5.603 1.00 0.00 97 LEU A N 4
ATOM 6444 C CA . LEU A 1 116 ? 6.844 8.466 6.855 1.00 0.00 97 LEU A CA 4
ATOM 6445 C C . LEU A 1 116 ? 6.620 9.910 7.272 1.00 0.00 97 LEU A C 4
ATOM 6446 O O . LEU A 1 116 ? 5.661 10.223 7.965 1.00 0.00 97 LEU A O 4
ATOM 6462 N N . GLU A 1 117 ? 7.514 10.779 6.842 1.00 0.00 98 GLU A N 4
ATOM 6463 C CA . GLU A 1 117 ? 7.397 12.201 7.127 1.00 0.00 98 GLU A CA 4
ATOM 6464 C C . GLU A 1 117 ? 6.341 12.755 6.237 1.00 0.00 98 GLU A C 4
ATOM 6465 O O . GLU A 1 117 ? 5.554 13.629 6.640 1.00 0.00 98 GLU A O 4
ATOM 6477 N N . VAL A 1 118 ? 6.333 12.234 5.034 1.00 0.00 99 VAL A N 4
ATOM 6478 C CA . VAL A 1 118 ? 5.351 12.556 4.064 1.00 0.00 99 VAL A CA 4
ATOM 6479 C C . VAL A 1 118 ? 4.046 12.104 4.639 1.00 0.00 99 VAL A C 4
ATOM 6480 O O . VAL A 1 118 ? 3.233 12.932 5.041 1.00 0.00 99 VAL A O 4
ATOM 6493 N N . ALA A 1 119 ? 3.936 10.801 4.795 1.00 0.00 100 ALA A N 4
ATOM 6494 C CA . ALA A 1 119 ? 2.813 10.086 5.387 1.00 0.00 100 ALA A CA 4
ATOM 6495 C C . ALA A 1 119 ? 1.479 10.299 4.692 1.00 0.00 100 ALA A C 4
ATOM 6496 O O . ALA A 1 119 ? 0.823 9.344 4.283 1.00 0.00 100 ALA A O 4
ATOM 6503 N N . GLU A 1 120 ? 1.095 11.525 4.617 1.00 0.00 101 GLU A N 4
ATOM 6504 C CA . GLU A 1 120 ? -0.145 11.938 4.010 1.00 0.00 101 GLU A CA 4
ATOM 6505 C C . GLU A 1 120 ? 0.052 13.044 2.959 1.00 0.00 101 GLU A C 4
ATOM 6506 O O . GLU A 1 120 ? -0.127 12.777 1.773 1.00 0.00 101 GLU A O 4
ATOM 6518 N N . PRO A 1 121 ? 0.415 14.303 3.334 1.00 0.00 102 PRO A N 4
ATOM 6519 C CA . PRO A 1 121 ? 0.606 15.342 2.360 1.00 0.00 102 PRO A CA 4
ATOM 6520 C C . PRO A 1 121 ? 2.044 15.400 1.837 1.00 0.00 102 PRO A C 4
ATOM 6521 O O . PRO A 1 121 ? 2.276 15.020 0.666 1.00 0.00 102 PRO A O 4
ATOM 6533 N N . HIS A 1 20 ? 2.743 6.568 -12.834 1.00 0.00 1 HIS A N 5
ATOM 6534 C CA . HIS A 1 20 ? 2.167 5.920 -11.662 1.00 0.00 1 HIS A CA 5
ATOM 6535 C C . HIS A 1 20 ? 2.959 6.286 -10.440 1.00 0.00 1 HIS A C 5
ATOM 6536 O O . HIS A 1 20 ? 4.014 5.723 -10.187 1.00 0.00 1 HIS A O 5
ATOM 6550 N N . MET A 1 21 ? 2.485 7.291 -9.733 1.00 0.00 2 MET A N 5
ATOM 6551 C CA . MET A 1 21 ? 3.065 7.768 -8.496 1.00 0.00 2 MET A CA 5
ATOM 6552 C C . MET A 1 21 ? 1.950 8.402 -7.676 1.00 0.00 2 MET A C 5
ATOM 6553 O O . MET A 1 21 ? 1.192 9.228 -8.193 1.00 0.00 2 MET A O 5
ATOM 6567 N N . THR A 1 22 ? 1.822 8.003 -6.455 1.00 0.00 3 THR A N 5
ATOM 6568 C CA . THR A 1 22 ? 0.796 8.529 -5.573 1.00 0.00 3 THR A CA 5
ATOM 6569 C C . THR A 1 22 ? 1.422 9.461 -4.538 1.00 0.00 3 THR A C 5
ATOM 6570 O O . THR A 1 22 ? 2.203 9.016 -3.697 1.00 0.00 3 THR A O 5
ATOM 6581 N N . PHE A 1 23 ? 1.135 10.751 -4.633 1.00 0.00 4 PHE A N 5
ATOM 6582 C CA . PHE A 1 23 ? 1.659 11.699 -3.661 1.00 0.00 4 PHE A CA 5
ATOM 6583 C C . PHE A 1 23 ? 0.549 12.565 -3.086 1.00 0.00 4 PHE A C 5
ATOM 6584 O O . PHE A 1 23 ? 0.802 13.524 -2.357 1.00 0.00 4 PHE A O 5
ATOM 6601 N N . CYS A 1 24 ? -0.665 12.206 -3.366 1.00 0.00 5 CYS A N 5
ATOM 6602 C CA . CYS A 1 24 ? -1.812 12.911 -2.845 1.00 0.00 5 CYS A CA 5
ATOM 6603 C C . CYS A 1 24 ? -2.777 11.875 -2.274 1.00 0.00 5 CYS A C 5
ATOM 6604 O O . CYS A 1 24 ? -3.429 11.155 -3.041 1.00 0.00 5 CYS A O 5
ATOM 6612 N N . LEU A 1 25 ? -2.872 11.795 -0.940 1.00 0.00 6 LEU A N 5
ATOM 6613 C CA . LEU A 1 25 ? -3.707 10.773 -0.320 1.00 0.00 6 LEU A CA 5
ATOM 6614 C C . LEU A 1 25 ? -5.180 11.185 -0.311 1.00 0.00 6 LEU A C 5
ATOM 6615 O O . LEU A 1 25 ? -6.085 10.386 -0.555 1.00 0.00 6 LEU A O 5
ATOM 6631 N N . GLU A 1 26 ? -5.399 12.467 -0.091 1.00 0.00 7 GLU A N 5
ATOM 6632 C CA . GLU A 1 26 ? -6.724 13.044 0.009 1.00 0.00 7 GLU A CA 5
ATOM 6633 C C . GLU A 1 26 ? -7.395 13.072 -1.365 1.00 0.00 7 GLU A C 5
ATOM 6634 O O . GLU A 1 26 ? -8.614 13.107 -1.480 1.00 0.00 7 GLU A O 5
ATOM 6646 N N . THR A 1 27 ? -6.602 12.971 -2.401 1.00 0.00 8 THR A N 5
ATOM 6647 C CA . THR A 1 27 ? -7.136 12.926 -3.718 1.00 0.00 8 THR A CA 5
ATOM 6648 C C . THR A 1 27 ? -7.787 11.559 -3.938 1.00 0.00 8 THR A C 5
ATOM 6649 O O . THR A 1 27 ? -8.807 11.461 -4.587 1.00 0.00 8 THR A O 5
ATOM 6660 N N . TYR A 1 28 ? -7.238 10.522 -3.298 1.00 0.00 9 TYR A N 5
ATOM 6661 C CA . TYR A 1 28 ? -7.808 9.189 -3.391 1.00 0.00 9 TYR A CA 5
ATOM 6662 C C . TYR A 1 28 ? -9.110 9.132 -2.647 1.00 0.00 9 TYR A C 5
ATOM 6663 O O . TYR A 1 28 ? -10.039 8.415 -3.038 1.00 0.00 9 TYR A O 5
ATOM 6681 N N . LEU A 1 29 ? -9.199 9.949 -1.610 1.00 0.00 10 LEU A N 5
ATOM 6682 C CA . LEU A 1 29 ? -10.403 10.071 -0.814 1.00 0.00 10 LEU A CA 5
ATOM 6683 C C . LEU A 1 29 ? -11.512 10.576 -1.745 1.00 0.00 10 LEU A C 5
ATOM 6684 O O . LEU A 1 29 ? -12.624 10.039 -1.784 1.00 0.00 10 LEU A O 5
ATOM 6700 N N . GLN A 1 30 ? -11.142 11.548 -2.552 1.00 0.00 11 GLN A N 5
ATOM 6701 C CA . GLN A 1 30 ? -12.024 12.220 -3.485 1.00 0.00 11 GLN A CA 5
ATOM 6702 C C . GLN A 1 30 ? -12.245 11.413 -4.759 1.00 0.00 11 GLN A C 5
ATOM 6703 O O . GLN A 1 30 ? -13.108 11.749 -5.579 1.00 0.00 11 GLN A O 5
ATOM 6717 N N . GLN A 1 31 ? -11.458 10.387 -4.944 1.00 0.00 12 GLN A N 5
ATOM 6718 C CA . GLN A 1 31 ? -11.610 9.523 -6.086 1.00 0.00 12 GLN A CA 5
ATOM 6719 C C . GLN A 1 31 ? -12.561 8.395 -5.775 1.00 0.00 12 GLN A C 5
ATOM 6720 O O . GLN A 1 31 ? -13.300 7.941 -6.645 1.00 0.00 12 GLN A O 5
ATOM 6734 N N . SER A 1 32 ? -12.565 7.956 -4.534 1.00 0.00 13 SER A N 5
ATOM 6735 C CA . SER A 1 32 ? -13.421 6.880 -4.132 1.00 0.00 13 SER A CA 5
ATOM 6736 C C . SER A 1 32 ? -13.511 6.832 -2.617 1.00 0.00 13 SER A C 5
ATOM 6737 O O . SER A 1 32 ? -14.553 7.158 -2.036 1.00 0.00 13 SER A O 5
ATOM 6745 N N . GLY A 1 33 ? -12.416 6.509 -1.995 1.00 0.00 14 GLY A N 5
ATOM 6746 C CA . GLY A 1 33 ? -12.360 6.380 -0.573 1.00 0.00 14 GLY A CA 5
ATOM 6747 C C . GLY A 1 33 ? -10.938 6.330 -0.136 1.00 0.00 14 GLY A C 5
ATOM 6748 O O . GLY A 1 33 ? -10.047 6.166 -0.977 1.00 0.00 14 GLY A O 5
ATOM 6752 N N . GLU A 1 34 ? -10.706 6.496 1.139 1.00 0.00 15 GLU A N 5
ATOM 6753 C CA . GLU A 1 34 ? -9.368 6.484 1.675 1.00 0.00 15 GLU A CA 5
ATOM 6754 C C . GLU A 1 34 ? -8.733 5.099 1.579 1.00 0.00 15 GLU A C 5
ATOM 6755 O O . GLU A 1 34 ? -9.393 4.068 1.752 1.00 0.00 15 GLU A O 5
ATOM 6767 N N . TYR A 1 35 ? -7.478 5.100 1.272 1.00 0.00 16 TYR A N 5
ATOM 6768 C CA . TYR A 1 35 ? -6.670 3.903 1.170 1.00 0.00 16 TYR A CA 5
ATOM 6769 C C . TYR A 1 35 ? -5.312 4.222 1.785 1.00 0.00 16 TYR A C 5
ATOM 6770 O O . TYR A 1 35 ? -4.392 3.400 1.817 1.00 0.00 16 TYR A O 5
ATOM 6788 N N . GLU A 1 36 ? -5.275 5.392 2.391 1.00 0.00 17 GLU A N 5
ATOM 6789 C CA . GLU A 1 36 ? -4.117 5.974 2.970 1.00 0.00 17 GLU A CA 5
ATOM 6790 C C . GLU A 1 36 ? -4.600 6.895 4.089 1.00 0.00 17 GLU A C 5
ATOM 6791 O O . GLU A 1 36 ? -5.722 7.445 4.013 1.00 0.00 17 GLU A O 5
ATOM 6803 N N . ILE A 1 37 ? -3.809 7.045 5.120 1.00 0.00 18 ILE A N 5
ATOM 6804 C CA . ILE A 1 37 ? -4.159 7.932 6.212 1.00 0.00 18 ILE A CA 5
ATOM 6805 C C . ILE A 1 37 ? -3.622 9.342 5.906 1.00 0.00 18 ILE A C 5
ATOM 6806 O O . ILE A 1 37 ? -2.754 9.480 5.053 1.00 0.00 18 ILE A O 5
ATOM 6822 N N . HIS A 1 38 ? -4.157 10.391 6.547 1.00 0.00 19 HIS A N 5
ATOM 6823 C CA . HIS A 1 38 ? -3.707 11.770 6.312 1.00 0.00 19 HIS A CA 5
ATOM 6824 C C . HIS A 1 38 ? -2.324 11.980 6.928 1.00 0.00 19 HIS A C 5
ATOM 6825 O O . HIS A 1 38 ? -2.152 12.570 7.992 1.00 0.00 19 HIS A O 5
ATOM 6839 N N . MET A 1 39 ? -1.403 11.364 6.300 1.00 0.00 20 MET A N 5
ATOM 6840 C CA . MET A 1 39 ? -0.003 11.376 6.610 1.00 0.00 20 MET A CA 5
ATOM 6841 C C . MET A 1 39 ? 0.725 11.529 5.278 1.00 0.00 20 MET A C 5
ATOM 6842 O O . MET A 1 39 ? 0.047 11.662 4.242 1.00 0.00 20 MET A O 5
ATOM 6856 N N . LYS A 1 40 ? 2.051 11.481 5.249 1.00 0.00 21 LYS A N 5
ATOM 6857 C CA . LYS A 1 40 ? 2.750 11.684 3.980 1.00 0.00 21 LYS A CA 5
ATOM 6858 C C . LYS A 1 40 ? 2.834 10.409 3.205 1.00 0.00 21 LYS A C 5
ATOM 6859 O O . LYS A 1 40 ? 3.416 9.437 3.654 1.00 0.00 21 LYS A O 5
ATOM 6878 N N . ARG A 1 41 ? 2.242 10.413 2.056 1.00 0.00 22 ARG A N 5
ATOM 6879 C CA . ARG A 1 41 ? 2.189 9.259 1.238 1.00 0.00 22 ARG A CA 5
ATOM 6880 C C . ARG A 1 41 ? 3.096 9.425 0.026 1.00 0.00 22 ARG A C 5
ATOM 6881 O O . ARG A 1 41 ? 3.176 10.518 -0.562 1.00 0.00 22 ARG A O 5
ATOM 6902 N N . ALA A 1 42 ? 3.824 8.399 -0.292 1.00 0.00 23 ALA A N 5
ATOM 6903 C CA . ALA A 1 42 ? 4.659 8.414 -1.445 1.00 0.00 23 ALA A CA 5
ATOM 6904 C C . ALA A 1 42 ? 4.622 7.032 -2.042 1.00 0.00 23 ALA A C 5
ATOM 6905 O O . ALA A 1 42 ? 5.305 6.114 -1.585 1.00 0.00 23 ALA A O 5
ATOM 6912 N N . GLY A 1 43 ? 3.776 6.862 -3.011 1.00 0.00 24 GLY A N 5
ATOM 6913 C CA . GLY A 1 43 ? 3.603 5.576 -3.596 1.00 0.00 24 GLY A CA 5
ATOM 6914 C C . GLY A 1 43 ? 4.031 5.483 -5.020 1.00 0.00 24 GLY A C 5
ATOM 6915 O O . GLY A 1 43 ? 3.212 5.593 -5.901 1.00 0.00 24 GLY A O 5
ATOM 6919 N N . PHE A 1 44 ? 5.305 5.241 -5.249 1.00 0.00 25 PHE A N 5
ATOM 6920 C CA . PHE A 1 44 ? 5.828 5.159 -6.614 1.00 0.00 25 PHE A CA 5
ATOM 6921 C C . PHE A 1 44 ? 5.323 3.912 -7.352 1.00 0.00 25 PHE A C 5
ATOM 6922 O O . PHE A 1 44 ? 4.350 3.978 -8.073 1.00 0.00 25 PHE A O 5
ATOM 6939 N N . ARG A 1 45 ? 5.935 2.765 -7.117 1.00 0.00 26 ARG A N 5
ATOM 6940 C CA . ARG A 1 45 ? 5.527 1.567 -7.858 1.00 0.00 26 ARG A CA 5
ATOM 6941 C C . ARG A 1 45 ? 4.189 1.004 -7.417 1.00 0.00 26 ARG A C 5
ATOM 6942 O O . ARG A 1 45 ? 3.422 0.535 -8.242 1.00 0.00 26 ARG A O 5
ATOM 6963 N N . GLU A 1 46 ? 3.858 1.127 -6.132 1.00 0.00 27 GLU A N 5
ATOM 6964 C CA . GLU A 1 46 ? 2.610 0.569 -5.641 1.00 0.00 27 GLU A CA 5
ATOM 6965 C C . GLU A 1 46 ? 1.431 1.375 -6.192 1.00 0.00 27 GLU A C 5
ATOM 6966 O O . GLU A 1 46 ? 0.294 0.934 -6.148 1.00 0.00 27 GLU A O 5
ATOM 6978 N N . CYS A 1 47 ? 1.722 2.569 -6.753 1.00 0.00 28 CYS A N 5
ATOM 6979 C CA . CYS A 1 47 ? 0.680 3.353 -7.388 1.00 0.00 28 CYS A CA 5
ATOM 6980 C C . CYS A 1 47 ? 0.073 2.545 -8.557 1.00 0.00 28 CYS A C 5
ATOM 6981 O O . CYS A 1 47 ? -1.113 2.639 -8.849 1.00 0.00 28 CYS A O 5
ATOM 6989 N N . ALA A 1 48 ? 0.908 1.720 -9.190 1.00 0.00 29 ALA A N 5
ATOM 6990 C CA . ALA A 1 48 ? 0.483 0.900 -10.293 1.00 0.00 29 ALA A CA 5
ATOM 6991 C C . ALA A 1 48 ? -0.448 -0.168 -9.814 1.00 0.00 29 ALA A C 5
ATOM 6992 O O . ALA A 1 48 ? -1.536 -0.378 -10.374 1.00 0.00 29 ALA A O 5
ATOM 6999 N N . ALA A 1 49 ? -0.058 -0.786 -8.756 1.00 0.00 30 ALA A N 5
ATOM 7000 C CA . ALA A 1 49 ? -0.794 -1.842 -8.162 1.00 0.00 30 ALA A CA 5
ATOM 7001 C C . ALA A 1 49 ? -2.115 -1.399 -7.582 1.00 0.00 30 ALA A C 5
ATOM 7002 O O . ALA A 1 49 ? -3.125 -2.072 -7.776 1.00 0.00 30 ALA A O 5
ATOM 7009 N N . MET A 1 50 ? -2.109 -0.281 -6.862 1.00 0.00 31 MET A N 5
ATOM 7010 C CA . MET A 1 50 ? -3.314 0.227 -6.205 1.00 0.00 31 MET A CA 5
ATOM 7011 C C . MET A 1 50 ? -4.456 0.441 -7.184 1.00 0.00 31 MET A C 5
ATOM 7012 O O . MET A 1 50 ? -5.619 0.247 -6.836 1.00 0.00 31 MET A O 5
ATOM 7026 N N . ILE A 1 51 ? -4.119 0.778 -8.424 1.00 0.00 32 ILE A N 5
ATOM 7027 C CA . ILE A 1 51 ? -5.113 0.959 -9.471 1.00 0.00 32 ILE A CA 5
ATOM 7028 C C . ILE A 1 51 ? -5.879 -0.364 -9.690 1.00 0.00 32 ILE A C 5
ATOM 7029 O O . ILE A 1 51 ? -7.104 -0.390 -9.803 1.00 0.00 32 ILE A O 5
ATOM 7045 N N . GLU A 1 52 ? -5.149 -1.451 -9.661 1.00 0.00 33 GLU A N 5
ATOM 7046 C CA . GLU A 1 52 ? -5.711 -2.772 -9.876 1.00 0.00 33 GLU A CA 5
ATOM 7047 C C . GLU A 1 52 ? -6.373 -3.283 -8.592 1.00 0.00 33 GLU A C 5
ATOM 7048 O O . GLU A 1 52 ? -7.416 -3.944 -8.625 1.00 0.00 33 GLU A O 5
ATOM 7060 N N . LYS A 1 53 ? -5.787 -2.915 -7.460 1.00 0.00 34 LYS A N 5
ATOM 7061 C CA . LYS A 1 53 ? -6.257 -3.318 -6.122 1.00 0.00 34 LYS A CA 5
ATOM 7062 C C . LYS A 1 53 ? -7.584 -2.686 -5.777 1.00 0.00 34 LYS A C 5
ATOM 7063 O O . LYS A 1 53 ? -8.267 -3.107 -4.845 1.00 0.00 34 LYS A O 5
ATOM 7082 N N . LYS A 1 54 ? -7.943 -1.705 -6.564 1.00 0.00 35 LYS A N 5
ATOM 7083 C CA . LYS A 1 54 ? -9.185 -0.992 -6.453 1.00 0.00 35 LYS A CA 5
ATOM 7084 C C . LYS A 1 54 ? -10.373 -1.933 -6.727 1.00 0.00 35 LYS A C 5
ATOM 7085 O O . LYS A 1 54 ? -11.457 -1.765 -6.168 1.00 0.00 35 LYS A O 5
ATOM 7104 N N . ALA A 1 55 ? -10.147 -2.928 -7.571 1.00 0.00 36 ALA A N 5
ATOM 7105 C CA . ALA A 1 55 ? -11.188 -3.854 -7.959 1.00 0.00 36 ALA A CA 5
ATOM 7106 C C . ALA A 1 55 ? -11.487 -4.865 -6.848 1.00 0.00 36 ALA A C 5
ATOM 7107 O O . ALA A 1 55 ? -12.652 -5.113 -6.512 1.00 0.00 36 ALA A O 5
ATOM 7114 N N . ARG A 1 56 ? -10.446 -5.447 -6.280 1.00 0.00 37 ARG A N 5
ATOM 7115 C CA . ARG A 1 56 ? -10.601 -6.412 -5.197 1.00 0.00 37 ARG A CA 5
ATOM 7116 C C . ARG A 1 56 ? -9.312 -6.576 -4.448 1.00 0.00 37 ARG A C 5
ATOM 7117 O O . ARG A 1 56 ? -9.165 -6.082 -3.360 1.00 0.00 37 ARG A O 5
ATOM 7138 N N . ARG A 1 57 ? -8.376 -7.266 -5.060 1.00 0.00 38 ARG A N 5
ATOM 7139 C CA . ARG A 1 57 ? -7.108 -7.557 -4.460 1.00 0.00 38 ARG A CA 5
ATOM 7140 C C . ARG A 1 57 ? -6.182 -8.040 -5.542 1.00 0.00 38 ARG A C 5
ATOM 7141 O O . ARG A 1 57 ? -6.522 -8.968 -6.261 1.00 0.00 38 ARG A O 5
ATOM 7162 N N . VAL A 1 58 ? -5.053 -7.405 -5.685 1.00 0.00 39 VAL A N 5
ATOM 7163 C CA . VAL A 1 58 ? -4.084 -7.767 -6.722 1.00 0.00 39 VAL A CA 5
ATOM 7164 C C . VAL A 1 58 ? -2.679 -7.756 -6.088 1.00 0.00 39 VAL A C 5
ATOM 7165 O O . VAL A 1 58 ? -2.524 -7.260 -4.961 1.00 0.00 39 VAL A O 5
ATOM 7178 N N . VAL A 1 59 ? -1.698 -8.325 -6.767 1.00 0.00 40 VAL A N 5
ATOM 7179 C CA . VAL A 1 59 ? -0.320 -8.385 -6.291 1.00 0.00 40 VAL A CA 5
ATOM 7180 C C . VAL A 1 59 ? 0.583 -7.510 -7.185 1.00 0.00 40 VAL A C 5
ATOM 7181 O O . VAL A 1 59 ? 0.291 -7.326 -8.366 1.00 0.00 40 VAL A O 5
ATOM 7194 N N . HIS A 1 60 ? 1.639 -6.946 -6.616 1.00 0.00 41 HIS A N 5
ATOM 7195 C CA . HIS A 1 60 ? 2.574 -6.148 -7.364 1.00 0.00 41 HIS A CA 5
ATOM 7196 C C . HIS A 1 60 ? 3.938 -6.487 -6.833 1.00 0.00 41 HIS A C 5
ATOM 7197 O O . HIS A 1 60 ? 4.143 -6.514 -5.605 1.00 0.00 41 HIS A O 5
ATOM 7211 N N . ILE A 1 61 ? 4.825 -6.807 -7.717 1.00 0.00 42 ILE A N 5
ATOM 7212 C CA . ILE A 1 61 ? 6.153 -7.194 -7.361 1.00 0.00 42 ILE A CA 5
ATOM 7213 C C . ILE A 1 61 ? 7.039 -5.973 -7.520 1.00 0.00 42 ILE A C 5
ATOM 7214 O O . ILE A 1 61 ? 6.907 -5.242 -8.510 1.00 0.00 42 ILE A O 5
ATOM 7230 N N . LYS A 1 62 ? 7.920 -5.760 -6.544 1.00 0.00 43 LYS A N 5
ATOM 7231 C CA . LYS A 1 62 ? 8.823 -4.596 -6.462 1.00 0.00 43 LYS A CA 5
ATOM 7232 C C . LYS A 1 62 ? 8.031 -3.326 -6.110 1.00 0.00 43 LYS A C 5
ATOM 7233 O O . LYS A 1 62 ? 8.055 -2.356 -6.860 1.00 0.00 43 LYS A O 5
ATOM 7252 N N . PRO A 1 63 ? 7.280 -3.306 -5.002 1.00 0.00 44 PRO A N 5
ATOM 7253 C CA . PRO A 1 63 ? 6.560 -2.123 -4.617 1.00 0.00 44 PRO A CA 5
ATOM 7254 C C . PRO A 1 63 ? 7.542 -1.076 -4.057 1.00 0.00 44 PRO A C 5
ATOM 7255 O O . PRO A 1 63 ? 8.465 -1.398 -3.290 1.00 0.00 44 PRO A O 5
ATOM 7266 N N . GLY A 1 64 ? 7.379 0.147 -4.473 1.00 0.00 45 GLY A N 5
ATOM 7267 C CA . GLY A 1 64 ? 8.277 1.193 -4.058 1.00 0.00 45 GLY A CA 5
ATOM 7268 C C . GLY A 1 64 ? 7.516 2.304 -3.447 1.00 0.00 45 GLY A C 5
ATOM 7269 O O . GLY A 1 64 ? 7.662 3.465 -3.821 1.00 0.00 45 GLY A O 5
ATOM 7273 N N . GLU A 1 65 ? 6.632 1.949 -2.591 1.00 0.00 46 GLU A N 5
ATOM 7274 C CA . GLU A 1 65 ? 5.823 2.887 -1.924 1.00 0.00 46 GLU A CA 5
ATOM 7275 C C . GLU A 1 65 ? 6.152 2.921 -0.438 1.00 0.00 46 GLU A C 5
ATOM 7276 O O . GLU A 1 65 ? 6.666 1.965 0.128 1.00 0.00 46 GLU A O 5
ATOM 7288 N N . LYS A 1 66 ? 5.906 4.033 0.146 1.00 0.00 47 LYS A N 5
ATOM 7289 C CA . LYS A 1 66 ? 6.047 4.229 1.560 1.00 0.00 47 LYS A CA 5
ATOM 7290 C C . LYS A 1 66 ? 4.915 5.076 1.950 1.00 0.00 47 LYS A C 5
ATOM 7291 O O . LYS A 1 66 ? 5.044 6.240 2.287 1.00 0.00 47 LYS A O 5
ATOM 7310 N N . ILE A 1 67 ? 3.791 4.515 1.723 1.00 0.00 48 ILE A N 5
ATOM 7311 C CA . ILE A 1 67 ? 2.555 5.126 1.995 1.00 0.00 48 ILE A CA 5
ATOM 7312 C C . ILE A 1 67 ? 2.392 5.356 3.477 1.00 0.00 48 ILE A C 5
ATOM 7313 O O . ILE A 1 67 ? 2.307 4.418 4.273 1.00 0.00 48 ILE A O 5
ATOM 7329 N N . LEU A 1 68 ? 2.537 6.617 3.835 1.00 0.00 49 LEU A N 5
ATOM 7330 C CA . LEU A 1 68 ? 2.359 7.180 5.182 1.00 0.00 49 LEU A CA 5
ATOM 7331 C C . LEU A 1 68 ? 3.444 6.774 6.164 1.00 0.00 49 LEU A C 5
ATOM 7332 O O . LEU A 1 68 ? 3.539 7.330 7.268 1.00 0.00 49 LEU A O 5
ATOM 7348 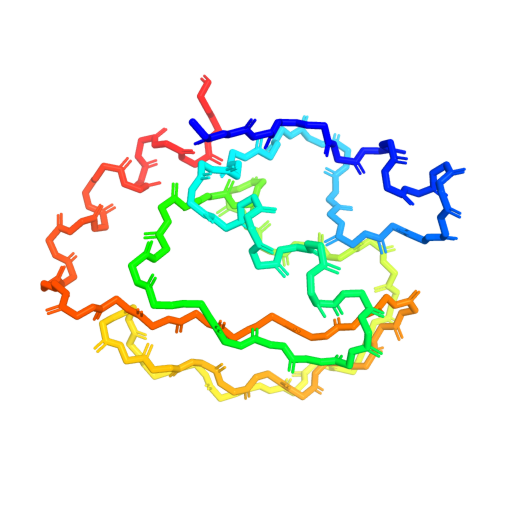N N . GLY A 1 69 ? 4.256 5.838 5.762 1.00 0.00 50 GLY A N 5
ATOM 7349 C CA . GLY A 1 69 ? 5.270 5.288 6.629 1.00 0.00 50 GLY A CA 5
ATOM 7350 C C . GLY A 1 69 ? 4.644 4.169 7.445 1.00 0.00 50 GLY A C 5
ATOM 7351 O O . GLY A 1 69 ? 5.301 3.507 8.243 1.00 0.00 50 GLY A O 5
ATOM 7355 N N . ALA A 1 70 ? 3.355 3.979 7.201 1.00 0.00 51 ALA A N 5
ATOM 7356 C CA . ALA A 1 70 ? 2.515 3.018 7.848 1.00 0.00 51 ALA A CA 5
ATOM 7357 C C . ALA A 1 70 ? 1.321 2.795 6.948 1.00 0.00 51 ALA A C 5
ATOM 7358 O O . ALA A 1 70 ? 0.606 3.743 6.617 1.00 0.00 51 ALA A O 5
ATOM 7365 N N . ARG A 1 71 ? 1.123 1.581 6.525 1.00 0.00 52 ARG A N 5
ATOM 7366 C CA . ARG A 1 71 ? 0.033 1.249 5.615 1.00 0.00 52 ARG A CA 5
ATOM 7367 C C . ARG A 1 71 ? -1.325 1.231 6.319 1.00 0.00 52 ARG A C 5
ATOM 7368 O O . ARG A 1 71 ? -1.772 0.199 6.822 1.00 0.00 52 ARG A O 5
ATOM 7389 N N . ILE A 1 72 ? -1.953 2.378 6.381 1.00 0.00 53 ILE A N 5
ATOM 7390 C CA . ILE A 1 72 ? -3.231 2.525 7.025 1.00 0.00 53 ILE A CA 5
ATOM 7391 C C . ILE A 1 72 ? -4.238 2.934 5.979 1.00 0.00 53 ILE A C 5
ATOM 7392 O O . ILE A 1 72 ? -3.978 3.852 5.220 1.00 0.00 53 ILE A O 5
ATOM 7408 N N . ILE A 1 73 ? -5.361 2.243 5.933 1.00 0.00 54 ILE A N 5
ATOM 7409 C CA . ILE A 1 73 ? -6.407 2.527 4.961 1.00 0.00 54 ILE A CA 5
ATOM 7410 C C . ILE A 1 73 ? -7.104 3.838 5.326 1.00 0.00 54 ILE A C 5
ATOM 7411 O O . ILE A 1 73 ? -7.405 4.658 4.475 1.00 0.00 54 ILE A O 5
ATOM 7427 N N . GLY A 1 74 ? -7.335 4.024 6.600 1.00 0.00 55 GLY A N 5
ATOM 7428 C CA . GLY A 1 74 ? -7.998 5.225 7.064 1.00 0.00 55 GLY A CA 5
ATOM 7429 C C . GLY A 1 74 ? -9.485 4.999 7.221 1.00 0.00 55 GLY A C 5
ATOM 7430 O O . GLY A 1 74 ? -10.247 5.901 7.595 1.00 0.00 55 GLY A O 5
ATOM 7434 N N . ILE A 1 75 ? -9.891 3.807 6.927 1.00 0.00 56 ILE A N 5
ATOM 7435 C CA . ILE A 1 75 ? -11.257 3.401 7.020 1.00 0.00 56 ILE A CA 5
ATOM 7436 C C . ILE A 1 75 ? -11.253 2.115 7.790 1.00 0.00 56 ILE A C 5
ATOM 7437 O O . ILE A 1 75 ? -10.444 1.252 7.465 1.00 0.00 56 ILE A O 5
ATOM 7453 N N . PRO A 1 76 ? -12.080 1.978 8.846 1.00 0.00 57 PRO A N 5
ATOM 7454 C CA . PRO A 1 76 ? -12.177 0.729 9.610 1.00 0.00 57 PRO A CA 5
ATOM 7455 C C . PRO A 1 76 ? -12.779 -0.372 8.740 1.00 0.00 57 PRO A C 5
ATOM 7456 O O . PRO A 1 76 ? -13.975 -0.337 8.424 1.00 0.00 57 PRO A O 5
ATOM 7467 N N . PRO A 1 77 ? -11.975 -1.333 8.303 1.00 0.00 58 PRO A N 5
ATOM 7468 C CA . PRO A 1 77 ? -12.425 -2.379 7.439 1.00 0.00 58 PRO A CA 5
ATOM 7469 C C . PRO A 1 77 ? -12.604 -3.675 8.193 1.00 0.00 58 PRO A C 5
ATOM 7470 O O . PRO A 1 77 ? -12.642 -3.695 9.427 1.00 0.00 58 PRO A O 5
ATOM 7481 N N . VAL A 1 78 ? -12.766 -4.732 7.463 1.00 0.00 59 VAL A N 5
ATOM 7482 C CA . VAL A 1 78 ? -12.851 -6.037 8.045 1.00 0.00 59 VAL A CA 5
ATOM 7483 C C . VAL A 1 78 ? -11.462 -6.640 7.884 1.00 0.00 59 VAL A C 5
ATOM 7484 O O . VAL A 1 78 ? -11.090 -7.006 6.773 1.00 0.00 59 VAL A O 5
ATOM 7497 N N . PRO A 1 79 ? -10.633 -6.639 8.944 1.00 0.00 60 PRO A N 5
ATOM 7498 C CA . PRO A 1 79 ? -9.273 -7.111 8.870 1.00 0.00 60 PRO A CA 5
ATOM 7499 C C . PRO A 1 79 ? -9.134 -8.606 9.119 1.00 0.00 60 PRO A C 5
ATOM 7500 O O . PRO A 1 79 ? -9.247 -9.089 10.252 1.00 0.00 60 PRO A O 5
ATOM 7511 N N . ILE A 1 80 ? -8.961 -9.321 8.054 1.00 0.00 61 ILE A N 5
ATOM 7512 C CA . ILE A 1 80 ? -8.749 -10.746 8.060 1.00 0.00 61 ILE A CA 5
ATOM 7513 C C . ILE A 1 80 ? -7.555 -10.963 7.131 1.00 0.00 61 ILE A C 5
ATOM 7514 O O . ILE A 1 80 ? -7.165 -10.016 6.426 1.00 0.00 61 ILE A O 5
ATOM 7530 N N . GLY A 1 81 ? -6.927 -12.105 7.160 1.00 0.00 62 GLY A N 5
ATOM 7531 C CA . GLY A 1 81 ? -5.857 -12.340 6.244 1.00 0.00 62 GLY A CA 5
ATOM 7532 C C . GLY A 1 81 ? -4.639 -12.919 6.885 1.00 0.00 62 GLY A C 5
ATOM 7533 O O . GLY A 1 81 ? -4.654 -13.258 8.067 1.00 0.00 62 GLY A O 5
ATOM 7537 N N . ILE A 1 82 ? -3.594 -13.059 6.101 1.00 0.00 63 ILE A N 5
ATOM 7538 C CA . ILE A 1 82 ? -2.327 -13.593 6.554 1.00 0.00 63 ILE A CA 5
ATOM 7539 C C . ILE A 1 82 ? -1.212 -12.748 5.952 1.00 0.00 63 ILE A C 5
ATOM 7540 O O . ILE A 1 82 ? -0.944 -12.803 4.734 1.00 0.00 63 ILE A O 5
ATOM 7556 N N . ASP A 1 83 ? -0.603 -11.956 6.782 1.00 0.00 64 ASP A N 5
ATOM 7557 C CA . ASP A 1 83 ? 0.448 -11.042 6.370 1.00 0.00 64 ASP A CA 5
ATOM 7558 C C . ASP A 1 83 ? 1.796 -11.673 6.707 1.00 0.00 64 ASP A C 5
ATOM 7559 O O . ASP A 1 83 ? 2.141 -11.808 7.886 1.00 0.00 64 ASP A O 5
ATOM 7568 N N . GLU A 1 84 ? 2.540 -12.108 5.701 1.00 0.00 65 GLU A N 5
ATOM 7569 C CA . GLU A 1 84 ? 3.810 -12.770 5.954 1.00 0.00 65 GLU A CA 5
ATOM 7570 C C . GLU A 1 84 ? 4.986 -11.829 6.124 1.00 0.00 65 GLU A C 5
ATOM 7571 O O . GLU A 1 84 ? 5.680 -11.874 7.159 1.00 0.00 65 GLU A O 5
ATOM 7583 N N . GLU A 1 85 ? 5.209 -10.994 5.143 1.00 0.00 66 GLU A N 5
ATOM 7584 C CA . GLU A 1 85 ? 6.323 -10.071 5.138 1.00 0.00 66 GLU A CA 5
ATOM 7585 C C . GLU A 1 85 ? 6.144 -9.138 3.954 1.00 0.00 66 GLU A C 5
ATOM 7586 O O . GLU A 1 85 ? 5.317 -9.402 3.087 1.00 0.00 66 GLU A O 5
ATOM 7598 N N . ARG A 1 86 ? 6.903 -8.070 3.935 1.00 0.00 67 ARG A N 5
ATOM 7599 C CA . ARG A 1 86 ? 6.887 -7.071 2.870 1.00 0.00 67 ARG A CA 5
ATOM 7600 C C . ARG A 1 86 ? 7.499 -7.726 1.624 1.00 0.00 67 ARG A C 5
ATOM 7601 O O . ARG A 1 86 ? 7.086 -7.496 0.488 1.00 0.00 67 ARG A O 5
ATOM 7622 N N . SER A 1 87 ? 8.466 -8.557 1.875 1.00 0.00 68 SER A N 5
ATOM 7623 C CA . SER A 1 87 ? 9.208 -9.241 0.859 1.00 0.00 68 SER A CA 5
ATOM 7624 C C . SER A 1 87 ? 8.661 -10.644 0.612 1.00 0.00 68 SER A C 5
ATOM 7625 O O . SER A 1 87 ? 9.374 -11.574 0.212 1.00 0.00 68 SER A O 5
ATOM 7633 N N . THR A 1 88 ? 7.406 -10.768 0.796 1.00 0.00 69 THR A N 5
ATOM 7634 C CA . THR A 1 88 ? 6.698 -12.002 0.609 1.00 0.00 69 THR A CA 5
ATOM 7635 C C . THR A 1 88 ? 5.292 -11.611 0.221 1.00 0.00 69 THR A C 5
ATOM 7636 O O . THR A 1 88 ? 4.912 -10.469 0.435 1.00 0.00 69 THR A O 5
ATOM 7647 N N . VAL A 1 89 ? 4.539 -12.502 -0.354 1.00 0.00 70 VAL A N 5
ATOM 7648 C CA . VAL A 1 89 ? 3.192 -12.177 -0.700 1.00 0.00 70 VAL A CA 5
ATOM 7649 C C . VAL A 1 89 ? 2.322 -12.216 0.533 1.00 0.00 70 VAL A C 5
ATOM 7650 O O . VAL A 1 89 ? 2.160 -13.258 1.192 1.00 0.00 70 VAL A O 5
ATOM 7663 N N . MET A 1 90 ? 1.864 -11.079 0.894 1.00 0.00 71 MET A N 5
ATOM 7664 C CA . MET A 1 90 ? 0.968 -10.934 1.993 1.00 0.00 71 MET A CA 5
ATOM 7665 C C . MET A 1 90 ? -0.426 -11.038 1.428 1.00 0.00 71 MET A C 5
ATOM 7666 O O . MET A 1 90 ? -0.763 -10.322 0.499 1.00 0.00 71 MET A O 5
ATOM 7680 N N . ILE A 1 91 ? -1.213 -11.954 1.912 1.00 0.00 72 ILE A N 5
ATOM 7681 C CA . ILE A 1 91 ? -2.548 -12.091 1.385 1.00 0.00 72 ILE A CA 5
ATOM 7682 C C . ILE A 1 91 ? -3.540 -11.701 2.447 1.00 0.00 72 ILE A C 5
ATOM 7683 O O . ILE A 1 91 ? -3.930 -12.534 3.291 1.00 0.00 72 ILE A O 5
ATOM 7699 N N . PRO A 1 92 ? -3.894 -10.429 2.508 1.00 0.00 73 PRO A N 5
ATOM 7700 C CA . PRO A 1 92 ? -4.866 -9.966 3.430 1.00 0.00 73 PRO A CA 5
ATOM 7701 C C . PRO A 1 92 ? -6.255 -10.149 2.855 1.00 0.00 73 PRO A C 5
ATOM 7702 O O . PRO A 1 92 ? -6.437 -10.250 1.632 1.00 0.00 73 PRO A O 5
ATOM 7713 N N . TYR A 1 93 ? -7.198 -10.232 3.702 1.00 0.00 74 TYR A N 5
ATOM 7714 C CA . TYR A 1 93 ? -8.550 -10.340 3.311 1.00 0.00 74 TYR A CA 5
ATOM 7715 C C . TYR A 1 93 ? -9.244 -9.223 4.009 1.00 0.00 74 TYR A C 5
ATOM 7716 O O . TYR A 1 93 ? -9.846 -9.393 5.066 1.00 0.00 74 TYR A O 5
ATOM 7734 N N . THR A 1 94 ? -9.049 -8.066 3.504 1.00 0.00 75 THR A N 5
ATOM 7735 C CA . THR A 1 94 ? -9.603 -6.933 4.113 1.00 0.00 75 THR A CA 5
ATOM 7736 C C . THR A 1 94 ? -10.757 -6.419 3.310 1.00 0.00 75 THR A C 5
ATOM 7737 O O . THR A 1 94 ? -10.686 -6.357 2.089 1.00 0.00 75 THR A O 5
ATOM 7748 N N . LYS A 1 95 ? -11.826 -6.103 3.964 1.00 0.00 76 LYS A N 5
ATOM 7749 C CA . LYS A 1 95 ? -12.956 -5.544 3.277 1.00 0.00 76 LYS A CA 5
ATOM 7750 C C . LYS A 1 95 ? -13.130 -4.083 3.670 1.00 0.00 76 LYS A C 5
ATOM 7751 O O . LYS A 1 95 ? -13.755 -3.785 4.690 1.00 0.00 76 LYS A O 5
ATOM 7770 N N . PRO A 1 96 ? -12.472 -3.157 2.945 1.00 0.00 77 PRO A N 5
ATOM 7771 C CA . PRO A 1 96 ? -12.585 -1.743 3.169 1.00 0.00 77 PRO A CA 5
ATOM 7772 C C . PRO A 1 96 ? -13.482 -1.121 2.103 1.00 0.00 77 PRO A C 5
ATOM 7773 O O . PRO A 1 96 ? -14.248 -1.819 1.443 1.00 0.00 77 PRO A O 5
ATOM 7784 N N . CYS A 1 97 ? -13.362 0.162 1.901 1.00 0.00 78 CYS A N 5
ATOM 7785 C CA . CYS A 1 97 ? -14.154 0.819 0.891 1.00 0.00 78 CYS A CA 5
ATOM 7786 C C . CYS A 1 97 ? -13.346 0.901 -0.415 1.00 0.00 78 CYS A C 5
ATOM 7787 O O . CYS A 1 97 ? -13.781 1.476 -1.396 1.00 0.00 78 CYS A O 5
ATOM 7795 N N . TYR A 1 98 ? -12.173 0.287 -0.420 1.00 0.00 79 TYR A N 5
ATOM 7796 C CA . TYR A 1 98 ? -11.312 0.328 -1.583 1.00 0.00 79 TYR A CA 5
ATOM 7797 C C . TYR A 1 98 ? -11.040 -1.095 -2.090 1.00 0.00 79 TYR A C 5
ATOM 7798 O O . TYR A 1 98 ? -11.760 -1.600 -2.950 1.00 0.00 79 TYR A O 5
ATOM 7816 N N . GLY A 1 99 ? -10.059 -1.750 -1.505 1.00 0.00 80 GLY A N 5
ATOM 7817 C CA . GLY A 1 99 ? -9.693 -3.079 -1.903 1.00 0.00 80 GLY A CA 5
ATOM 7818 C C . GLY A 1 99 ? -8.539 -3.556 -1.071 1.00 0.00 80 GLY A C 5
ATOM 7819 O O . GLY A 1 99 ? -8.193 -2.908 -0.083 1.00 0.00 80 GLY A O 5
ATOM 7823 N N . THR A 1 100 ? -7.944 -4.647 -1.452 1.00 0.00 81 THR A N 5
ATOM 7824 C CA . THR A 1 100 ? -6.858 -5.222 -0.721 1.00 0.00 81 THR A CA 5
ATOM 7825 C C . THR A 1 100 ? -5.586 -5.222 -1.580 1.00 0.00 81 THR A C 5
ATOM 7826 O O . THR A 1 100 ? -5.637 -5.394 -2.808 1.00 0.00 81 THR A O 5
ATOM 7837 N N . ALA A 1 101 ? -4.465 -5.081 -0.929 1.00 0.00 82 ALA A N 5
ATOM 7838 C CA . ALA A 1 101 ? -3.205 -4.975 -1.588 1.00 0.00 82 ALA A CA 5
ATOM 7839 C C . ALA A 1 101 ? -2.234 -6.071 -1.200 1.00 0.00 82 ALA A C 5
ATOM 7840 O O . ALA A 1 101 ? -1.922 -6.244 -0.033 1.00 0.00 82 ALA A O 5
ATOM 7847 N N . VAL A 1 102 ? -1.788 -6.813 -2.177 1.00 0.00 83 VAL A N 5
ATOM 7848 C CA . VAL A 1 102 ? -0.780 -7.816 -1.974 1.00 0.00 83 VAL A CA 5
ATOM 7849 C C . VAL A 1 102 ? 0.509 -7.225 -2.540 1.00 0.00 83 VAL A C 5
ATOM 7850 O O . VAL A 1 102 ? 0.639 -7.042 -3.757 1.00 0.00 83 VAL A O 5
ATOM 7863 N N . VAL A 1 103 ? 1.389 -6.805 -1.684 1.00 0.00 84 VAL A N 5
ATOM 7864 C CA . VAL A 1 103 ? 2.644 -6.248 -2.122 1.00 0.00 84 VAL A CA 5
ATOM 7865 C C . VAL A 1 103 ? 3.736 -7.321 -1.912 1.00 0.00 84 VAL A C 5
ATOM 7866 O O . VAL A 1 103 ? 3.716 -8.017 -0.896 1.00 0.00 84 VAL A O 5
ATOM 7879 N N . GLU A 1 104 ? 4.591 -7.542 -2.894 1.00 0.00 85 GLU A N 5
ATOM 7880 C CA . GLU A 1 104 ? 5.687 -8.496 -2.736 1.00 0.00 85 GLU A CA 5
ATOM 7881 C C . GLU A 1 104 ? 6.981 -7.872 -3.219 1.00 0.00 85 GLU A C 5
ATOM 7882 O O . GLU A 1 104 ? 7.133 -7.540 -4.401 1.00 0.00 85 GLU A O 5
ATOM 7894 N N . LEU A 1 105 ? 7.889 -7.684 -2.326 1.00 0.00 86 LEU A N 5
ATOM 7895 C CA . LEU A 1 105 ? 9.154 -7.100 -2.656 1.00 0.00 86 LEU A CA 5
ATOM 7896 C C . LEU A 1 105 ? 10.205 -8.209 -2.815 1.00 0.00 86 LEU A C 5
ATOM 7897 O O . LEU A 1 105 ? 10.273 -9.107 -1.995 1.00 0.00 86 LEU A O 5
ATOM 7913 N N . PRO A 1 106 ? 11.018 -8.188 -3.886 1.00 0.00 87 PRO A N 5
ATOM 7914 C CA . PRO A 1 106 ? 12.081 -9.189 -4.088 1.00 0.00 87 PRO A CA 5
ATOM 7915 C C . PRO A 1 106 ? 13.360 -8.827 -3.319 1.00 0.00 87 PRO A C 5
ATOM 7916 O O . PRO A 1 106 ? 14.337 -9.575 -3.310 1.00 0.00 87 PRO A O 5
ATOM 7927 N N . VAL A 1 107 ? 13.328 -7.687 -2.684 1.00 0.00 88 VAL A N 5
ATOM 7928 C CA . VAL A 1 107 ? 14.440 -7.179 -1.908 1.00 0.00 88 VAL A CA 5
ATOM 7929 C C . VAL A 1 107 ? 14.179 -7.573 -0.455 1.00 0.00 88 VAL A C 5
ATOM 7930 O O . VAL A 1 107 ? 13.058 -7.928 -0.121 1.00 0.00 88 VAL A O 5
ATOM 7943 N N . ASP A 1 108 ? 15.182 -7.502 0.378 1.00 0.00 89 ASP A N 5
ATOM 7944 C CA . ASP A 1 108 ? 15.086 -7.894 1.777 1.00 0.00 89 ASP A CA 5
ATOM 7945 C C . ASP A 1 108 ? 14.185 -6.916 2.558 1.00 0.00 89 ASP A C 5
ATOM 7946 O O . ASP A 1 108 ? 14.131 -5.720 2.222 1.00 0.00 89 ASP A O 5
ATOM 7955 N N . PRO A 1 109 ? 13.438 -7.415 3.586 1.00 0.00 90 PRO A N 5
ATOM 7956 C CA . PRO A 1 109 ? 12.562 -6.593 4.452 1.00 0.00 90 PRO A CA 5
ATOM 7957 C C . PRO A 1 109 ? 13.255 -5.373 5.102 1.00 0.00 90 PRO A C 5
ATOM 7958 O O . PRO A 1 109 ? 12.576 -4.504 5.654 1.00 0.00 90 PRO A O 5
ATOM 7969 N N . GLU A 1 110 ? 14.600 -5.299 5.014 1.00 0.00 91 GLU A N 5
ATOM 7970 C CA . GLU A 1 110 ? 15.383 -4.163 5.532 1.00 0.00 91 GLU A CA 5
ATOM 7971 C C . GLU A 1 110 ? 14.893 -2.845 4.929 1.00 0.00 91 GLU A C 5
ATOM 7972 O O . GLU A 1 110 ? 15.094 -1.771 5.505 1.00 0.00 91 GLU A O 5
ATOM 7984 N N . GLU A 1 111 ? 14.241 -2.939 3.769 1.00 0.00 92 GLU A N 5
ATOM 7985 C CA . GLU A 1 111 ? 13.662 -1.790 3.101 1.00 0.00 92 GLU A CA 5
ATOM 7986 C C . GLU A 1 111 ? 12.636 -1.084 3.975 1.00 0.00 92 GLU A C 5
ATOM 7987 O O . GLU A 1 111 ? 12.392 0.083 3.784 1.00 0.00 92 GLU A O 5
ATOM 7999 N N . ILE A 1 112 ? 12.056 -1.791 4.945 1.00 0.00 93 ILE A N 5
ATOM 8000 C CA . ILE A 1 112 ? 11.091 -1.183 5.867 1.00 0.00 93 ILE A CA 5
ATOM 8001 C C . ILE A 1 112 ? 11.764 -0.086 6.689 1.00 0.00 93 ILE A C 5
ATOM 8002 O O . ILE A 1 112 ? 11.218 1.002 6.840 1.00 0.00 93 ILE A O 5
ATOM 8018 N N . GLU A 1 113 ? 12.983 -0.350 7.145 1.00 0.00 94 GLU A N 5
ATOM 8019 C CA . GLU A 1 113 ? 13.720 0.625 7.941 1.00 0.00 94 GLU A CA 5
ATOM 8020 C C . GLU A 1 113 ? 14.024 1.838 7.088 1.00 0.00 94 GLU A C 5
ATOM 8021 O O . GLU A 1 113 ? 13.944 2.983 7.544 1.00 0.00 94 GLU A O 5
ATOM 8033 N N . ARG A 1 114 ? 14.325 1.573 5.824 1.00 0.00 95 ARG A N 5
ATOM 8034 C CA . ARG A 1 114 ? 14.569 2.621 4.866 1.00 0.00 95 ARG A CA 5
ATOM 8035 C C . ARG A 1 114 ? 13.285 3.411 4.697 1.00 0.00 95 ARG A C 5
ATOM 8036 O O . ARG A 1 114 ? 13.262 4.599 4.864 1.00 0.00 95 ARG A O 5
ATOM 8057 N N . ILE A 1 115 ? 12.221 2.693 4.448 1.00 0.00 96 ILE A N 5
ATOM 8058 C CA . ILE A 1 115 ? 10.888 3.210 4.205 1.00 0.00 96 ILE A CA 5
ATOM 8059 C C . ILE A 1 115 ? 10.357 4.048 5.355 1.00 0.00 96 ILE A C 5
ATOM 8060 O O . ILE A 1 115 ? 9.596 4.952 5.138 1.00 0.00 96 ILE A O 5
ATOM 8076 N N . LEU A 1 116 ? 10.778 3.757 6.555 1.00 0.00 97 LEU A N 5
ATOM 8077 C CA . LEU A 1 116 ? 10.328 4.517 7.707 1.00 0.00 97 LEU A CA 5
ATOM 8078 C C . LEU A 1 116 ? 10.894 5.957 7.667 1.00 0.00 97 LEU A C 5
ATOM 8079 O O . LEU A 1 116 ? 10.206 6.928 8.014 1.00 0.00 97 LEU A O 5
ATOM 8095 N N . GLU A 1 117 ? 12.123 6.085 7.199 1.00 0.00 98 GLU A N 5
ATOM 8096 C CA . GLU A 1 117 ? 12.783 7.386 7.073 1.00 0.00 98 GLU A CA 5
ATOM 8097 C C . GLU A 1 117 ? 12.441 8.017 5.710 1.00 0.00 98 GLU A C 5
ATOM 8098 O O . GLU A 1 117 ? 12.041 9.181 5.605 1.00 0.00 98 GLU A O 5
ATOM 8110 N N . VAL A 1 118 ? 12.525 7.194 4.703 1.00 0.00 99 VAL A N 5
ATOM 8111 C CA . VAL A 1 118 ? 12.320 7.539 3.300 1.00 0.00 99 VAL A CA 5
ATOM 8112 C C . VAL A 1 118 ? 10.804 7.569 2.946 1.00 0.00 99 VAL A C 5
ATOM 8113 O O . VAL A 1 118 ? 10.413 7.651 1.790 1.00 0.00 99 VAL A O 5
ATOM 8126 N N . ALA A 1 119 ? 9.979 7.571 3.976 1.00 0.00 100 ALA A N 5
ATOM 8127 C CA . ALA A 1 119 ? 8.530 7.583 3.862 1.00 0.00 100 ALA A CA 5
ATOM 8128 C C . ALA A 1 119 ? 8.018 8.833 3.214 1.00 0.00 100 ALA A C 5
ATOM 8129 O O . ALA A 1 119 ? 7.061 8.805 2.447 1.00 0.00 100 ALA A O 5
ATOM 8136 N N . GLU A 1 120 ? 8.663 9.909 3.506 1.00 0.00 101 GLU A N 5
ATOM 8137 C CA . GLU A 1 120 ? 8.241 11.162 3.011 1.00 0.00 101 GLU A CA 5
ATOM 8138 C C . GLU A 1 120 ? 8.885 11.450 1.637 1.00 0.00 101 GLU A C 5
ATOM 8139 O O . GLU A 1 120 ? 8.167 11.771 0.684 1.00 0.00 101 GLU A O 5
ATOM 8151 N N . PRO A 1 121 ? 10.239 11.359 1.485 1.00 0.00 102 PRO A N 5
ATOM 8152 C CA . PRO A 1 121 ? 10.876 11.575 0.228 1.00 0.00 102 PRO A CA 5
ATOM 8153 C C . PRO A 1 121 ? 11.382 10.253 -0.413 1.00 0.00 102 PRO A C 5
ATOM 8154 O O . PRO A 1 121 ? 10.583 9.533 -1.057 1.00 0.00 102 PRO A O 5
ATOM 8166 N N . HIS A 1 20 ? 3.319 7.182 -12.244 1.00 0.00 1 HIS A N 6
ATOM 8167 C CA . HIS A 1 20 ? 2.686 6.590 -11.080 1.00 0.00 1 HIS A CA 6
ATOM 8168 C C . HIS A 1 20 ? 3.534 6.743 -9.853 1.00 0.00 1 HIS A C 6
ATOM 8169 O O . HIS A 1 20 ? 4.484 6.000 -9.647 1.00 0.00 1 HIS A O 6
ATOM 8183 N N . MET A 1 21 ? 3.209 7.752 -9.079 1.00 0.00 2 MET A N 6
ATOM 8184 C CA . MET A 1 21 ? 3.832 8.067 -7.815 1.00 0.00 2 MET A CA 6
ATOM 8185 C C . MET A 1 21 ? 2.770 8.778 -6.992 1.00 0.00 2 MET A C 6
ATOM 8186 O O . MET A 1 21 ? 2.199 9.769 -7.447 1.00 0.00 2 MET A O 6
ATOM 8200 N N . THR A 1 22 ? 2.484 8.272 -5.835 1.00 0.00 3 THR A N 6
ATOM 8201 C CA . THR A 1 22 ? 1.450 8.827 -4.989 1.00 0.00 3 THR A CA 6
ATOM 8202 C C . THR A 1 22 ? 2.043 9.685 -3.899 1.00 0.00 3 THR A C 6
ATOM 8203 O O . THR A 1 22 ? 2.844 9.205 -3.093 1.00 0.00 3 THR A O 6
ATOM 8214 N N . PHE A 1 23 ? 1.695 10.956 -3.898 1.00 0.00 4 PHE A N 6
ATOM 8215 C CA . PHE A 1 23 ? 2.156 11.859 -2.862 1.00 0.00 4 PHE A CA 6
ATOM 8216 C C . PHE A 1 23 ? 0.986 12.713 -2.370 1.00 0.00 4 PHE A C 6
ATOM 8217 O O . PHE A 1 23 ? 1.169 13.709 -1.652 1.00 0.00 4 PHE A O 6
ATOM 8234 N N . CYS A 1 24 ? -0.211 12.298 -2.719 1.00 0.00 5 CYS A N 6
ATOM 8235 C CA . CYS A 1 24 ? -1.427 12.969 -2.302 1.00 0.00 5 CYS A CA 6
ATOM 8236 C C . CYS A 1 24 ? -2.423 11.907 -1.843 1.00 0.00 5 CYS A C 6
ATOM 8237 O O . CYS A 1 24 ? -3.048 11.254 -2.674 1.00 0.00 5 CYS A O 6
ATOM 8245 N N . LEU A 1 25 ? -2.578 11.744 -0.526 1.00 0.00 6 LEU A N 6
ATOM 8246 C CA . LEU A 1 25 ? -3.445 10.690 -0.009 1.00 0.00 6 LEU A CA 6
ATOM 8247 C C . LEU A 1 25 ? -4.922 11.059 -0.149 1.00 0.00 6 LEU A C 6
ATOM 8248 O O . LEU A 1 25 ? -5.791 10.222 -0.419 1.00 0.00 6 LEU A O 6
ATOM 8264 N N . GLU A 1 26 ? -5.181 12.337 -0.023 1.00 0.00 7 GLU A N 6
ATOM 8265 C CA . GLU A 1 26 ? -6.517 12.878 -0.049 1.00 0.00 7 GLU A CA 6
ATOM 8266 C C . GLU A 1 26 ? -7.100 12.875 -1.455 1.00 0.00 7 GLU A C 6
ATOM 8267 O O . GLU A 1 26 ? -8.309 12.820 -1.633 1.00 0.00 7 GLU A O 6
ATOM 8279 N N . THR A 1 27 ? -6.255 12.839 -2.446 1.00 0.00 8 THR A N 6
ATOM 8280 C CA . THR A 1 27 ? -6.722 12.786 -3.794 1.00 0.00 8 THR A CA 6
ATOM 8281 C C . THR A 1 27 ? -7.383 11.421 -4.041 1.00 0.00 8 THR A C 6
ATOM 8282 O O . THR A 1 27 ? -8.371 11.318 -4.757 1.00 0.00 8 THR A O 6
ATOM 8293 N N . TYR A 1 28 ? -6.891 10.403 -3.346 1.00 0.00 9 TYR A N 6
ATOM 8294 C CA . TYR A 1 28 ? -7.443 9.074 -3.445 1.00 0.00 9 TYR A CA 6
ATOM 8295 C C . TYR A 1 28 ? -8.757 8.980 -2.727 1.00 0.00 9 TYR A C 6
ATOM 8296 O O . TYR A 1 28 ? -9.646 8.214 -3.126 1.00 0.00 9 TYR A O 6
ATOM 8314 N N . LEU A 1 29 ? -8.898 9.799 -1.697 1.00 0.00 10 LEU A N 6
ATOM 8315 C CA . LEU A 1 29 ? -10.121 9.882 -0.932 1.00 0.00 10 LEU A CA 6
ATOM 8316 C C . LEU A 1 29 ? -11.216 10.350 -1.896 1.00 0.00 10 LEU A C 6
ATOM 8317 O O . LEU A 1 29 ? -12.294 9.754 -1.998 1.00 0.00 10 LEU A O 6
ATOM 8333 N N . GLN A 1 30 ? -10.851 11.357 -2.669 1.00 0.00 11 GLN A N 6
ATOM 8334 C CA . GLN A 1 30 ? -11.703 11.997 -3.646 1.00 0.00 11 GLN A CA 6
ATOM 8335 C C . GLN A 1 30 ? -12.002 11.074 -4.792 1.00 0.00 11 GLN A C 6
ATOM 8336 O O . GLN A 1 30 ? -13.105 11.098 -5.358 1.00 0.00 11 GLN A O 6
ATOM 8350 N N . GLN A 1 31 ? -11.027 10.274 -5.136 1.00 0.00 12 GLN A N 6
ATOM 8351 C CA . GLN A 1 31 ? -11.156 9.326 -6.193 1.00 0.00 12 GLN A CA 6
ATOM 8352 C C . GLN A 1 31 ? -12.159 8.268 -5.836 1.00 0.00 12 GLN A C 6
ATOM 8353 O O . GLN A 1 31 ? -13.039 7.942 -6.632 1.00 0.00 12 GLN A O 6
ATOM 8367 N N . SER A 1 32 ? -12.062 7.738 -4.640 1.00 0.00 13 SER A N 6
ATOM 8368 C CA . SER A 1 32 ? -12.963 6.700 -4.214 1.00 0.00 13 SER A CA 6
ATOM 8369 C C . SER A 1 32 ? -13.073 6.675 -2.704 1.00 0.00 13 SER A C 6
ATOM 8370 O O . SER A 1 32 ? -14.112 7.040 -2.127 1.00 0.00 13 SER A O 6
ATOM 8378 N N . GLY A 1 33 ? -12.006 6.307 -2.083 1.00 0.00 14 GLY A N 6
ATOM 8379 C CA . GLY A 1 33 ? -11.960 6.185 -0.676 1.00 0.00 14 GLY A CA 6
ATOM 8380 C C . GLY A 1 33 ? -10.546 6.150 -0.250 1.00 0.00 14 GLY A C 6
ATOM 8381 O O . GLY A 1 33 ? -9.660 6.000 -1.094 1.00 0.00 14 GLY A O 6
ATOM 8385 N N . GLU A 1 34 ? -10.319 6.304 1.006 1.00 0.00 15 GLU A N 6
ATOM 8386 C CA . GLU A 1 34 ? -8.989 6.333 1.542 1.00 0.00 15 GLU A CA 6
ATOM 8387 C C . GLU A 1 34 ? -8.296 4.967 1.421 1.00 0.00 15 GLU A C 6
ATOM 8388 O O . GLU A 1 34 ? -8.928 3.913 1.520 1.00 0.00 15 GLU A O 6
ATOM 8400 N N . TYR A 1 35 ? -7.018 5.010 1.160 1.00 0.00 16 TYR A N 6
ATOM 8401 C CA . TYR A 1 35 ? -6.181 3.822 1.085 1.00 0.00 16 TYR A CA 6
ATOM 8402 C C . TYR A 1 35 ? -4.901 4.112 1.879 1.00 0.00 16 TYR A C 6
ATOM 8403 O O . TYR A 1 35 ? -4.016 3.265 2.054 1.00 0.00 16 TYR A O 6
ATOM 8421 N N . GLU A 1 36 ? -4.913 5.278 2.473 1.00 0.00 17 GLU A N 6
ATOM 8422 C CA . GLU A 1 36 ? -3.828 5.839 3.197 1.00 0.00 17 GLU A CA 6
ATOM 8423 C C . GLU A 1 36 ? -4.457 6.751 4.251 1.00 0.00 17 GLU A C 6
ATOM 8424 O O . GLU A 1 36 ? -5.609 7.204 4.072 1.00 0.00 17 GLU A O 6
ATOM 8436 N N . ILE A 1 37 ? -3.765 7.007 5.339 1.00 0.00 18 ILE A N 6
ATOM 8437 C CA . ILE A 1 37 ? -4.293 7.907 6.336 1.00 0.00 18 ILE A CA 6
ATOM 8438 C C . ILE A 1 37 ? -3.734 9.314 6.078 1.00 0.00 18 ILE A C 6
ATOM 8439 O O . ILE A 1 37 ? -2.825 9.454 5.279 1.00 0.00 18 ILE A O 6
ATOM 8455 N N . HIS A 1 38 ? -4.282 10.353 6.704 1.00 0.00 19 HIS A N 6
ATOM 8456 C CA . HIS A 1 38 ? -3.833 11.721 6.464 1.00 0.00 19 HIS A CA 6
ATOM 8457 C C . HIS A 1 38 ? -2.498 11.960 7.173 1.00 0.00 19 HIS A C 6
ATOM 8458 O O . HIS A 1 38 ? -2.421 12.538 8.256 1.00 0.00 19 HIS A O 6
ATOM 8472 N N . MET A 1 39 ? -1.516 11.359 6.603 1.00 0.00 20 MET A N 6
ATOM 8473 C CA . MET A 1 39 ? -0.127 11.408 7.000 1.00 0.00 20 MET A CA 6
ATOM 8474 C C . MET A 1 39 ? 0.713 11.540 5.743 1.00 0.00 20 MET A C 6
ATOM 8475 O O . MET A 1 39 ? 0.135 11.612 4.647 1.00 0.00 20 MET A O 6
ATOM 8489 N N . LYS A 1 40 ? 2.044 11.531 5.855 1.00 0.00 21 LYS A N 6
ATOM 8490 C CA . LYS A 1 40 ? 2.890 11.712 4.674 1.00 0.00 21 LYS A CA 6
ATOM 8491 C C . LYS A 1 40 ? 2.956 10.434 3.889 1.00 0.00 21 LYS A C 6
ATOM 8492 O O . LYS A 1 40 ? 3.530 9.451 4.330 1.00 0.00 21 LYS A O 6
ATOM 8511 N N . ARG A 1 41 ? 2.373 10.448 2.749 1.00 0.00 22 ARG A N 6
ATOM 8512 C CA . ARG A 1 41 ? 2.301 9.307 1.930 1.00 0.00 22 ARG A CA 6
ATOM 8513 C C . ARG A 1 41 ? 3.307 9.415 0.771 1.00 0.00 22 ARG A C 6
ATOM 8514 O O . ARG A 1 41 ? 3.448 10.473 0.149 1.00 0.00 22 ARG A O 6
ATOM 8535 N N . ALA A 1 42 ? 4.059 8.375 0.545 1.00 0.00 23 ALA A N 6
ATOM 8536 C CA . ALA A 1 42 ? 4.984 8.355 -0.545 1.00 0.00 23 ALA A CA 6
ATOM 8537 C C . ALA A 1 42 ? 4.890 7.005 -1.184 1.00 0.00 23 ALA A C 6
ATOM 8538 O O . ALA A 1 42 ? 5.438 6.026 -0.682 1.00 0.00 23 ALA A O 6
ATOM 8545 N N . GLY A 1 43 ? 4.158 6.924 -2.242 1.00 0.00 24 GLY A N 6
ATOM 8546 C CA . GLY A 1 43 ? 3.958 5.666 -2.867 1.00 0.00 24 GLY A CA 6
ATOM 8547 C C . GLY A 1 43 ? 4.413 5.609 -4.286 1.00 0.00 24 GLY A C 6
ATOM 8548 O O . GLY A 1 43 ? 3.621 5.807 -5.182 1.00 0.00 24 GLY A O 6
ATOM 8552 N N . PHE A 1 44 ? 5.676 5.302 -4.501 1.00 0.00 25 PHE A N 6
ATOM 8553 C CA . PHE A 1 44 ? 6.220 5.250 -5.854 1.00 0.00 25 PHE A CA 6
ATOM 8554 C C . PHE A 1 44 ? 5.687 4.032 -6.597 1.00 0.00 25 PHE A C 6
ATOM 8555 O O . PHE A 1 44 ? 4.760 4.126 -7.381 1.00 0.00 25 PHE A O 6
ATOM 8572 N N . ARG A 1 45 ? 6.219 2.884 -6.264 1.00 0.00 26 ARG A N 6
ATOM 8573 C CA . ARG A 1 45 ? 5.848 1.654 -6.935 1.00 0.00 26 ARG A CA 6
ATOM 8574 C C . ARG A 1 45 ? 4.451 1.200 -6.618 1.00 0.00 26 ARG A C 6
ATOM 8575 O O . ARG A 1 45 ? 3.729 0.764 -7.503 1.00 0.00 26 ARG A O 6
ATOM 8596 N N . GLU A 1 46 ? 4.023 1.365 -5.374 1.00 0.00 27 GLU A N 6
ATOM 8597 C CA . GLU A 1 46 ? 2.716 0.867 -5.012 1.00 0.00 27 GLU A CA 6
ATOM 8598 C C . GLU A 1 46 ? 1.612 1.765 -5.575 1.00 0.00 27 GLU A C 6
ATOM 8599 O O . GLU A 1 46 ? 0.446 1.418 -5.535 1.00 0.00 27 GLU A O 6
ATOM 8611 N N . CYS A 1 47 ? 2.000 2.923 -6.130 1.00 0.00 28 CYS A N 6
ATOM 8612 C CA . CYS A 1 47 ? 1.025 3.802 -6.785 1.00 0.00 28 CYS A CA 6
ATOM 8613 C C . CYS A 1 47 ? 0.320 3.039 -7.921 1.00 0.00 28 CYS A C 6
ATOM 8614 O O . CYS A 1 47 ? -0.871 3.215 -8.160 1.00 0.00 28 CYS A O 6
ATOM 8622 N N . ALA A 1 48 ? 1.067 2.163 -8.588 1.00 0.00 29 ALA A N 6
ATOM 8623 C CA . ALA A 1 48 ? 0.521 1.369 -9.666 1.00 0.00 29 ALA A CA 6
ATOM 8624 C C . ALA A 1 48 ? -0.479 0.372 -9.126 1.00 0.00 29 ALA A C 6
ATOM 8625 O O . ALA A 1 48 ? -1.575 0.198 -9.669 1.00 0.00 29 ALA A O 6
ATOM 8632 N N . ALA A 1 49 ? -0.116 -0.229 -8.026 1.00 0.00 30 ALA A N 6
ATOM 8633 C CA . ALA A 1 49 ? -0.917 -1.220 -7.372 1.00 0.00 30 ALA A CA 6
ATOM 8634 C C . ALA A 1 49 ? -2.229 -0.682 -6.870 1.00 0.00 30 ALA A C 6
ATOM 8635 O O . ALA A 1 49 ? -3.267 -1.286 -7.097 1.00 0.00 30 ALA A O 6
ATOM 8642 N N . MET A 1 50 ? -2.179 0.434 -6.167 1.00 0.00 31 MET A N 6
ATOM 8643 C CA . MET A 1 50 ? -3.377 1.039 -5.575 1.00 0.00 31 MET A CA 6
ATOM 8644 C C . MET A 1 50 ? -4.448 1.342 -6.619 1.00 0.00 31 MET A C 6
ATOM 8645 O O . MET A 1 50 ? -5.645 1.187 -6.349 1.00 0.00 31 MET A O 6
ATOM 8659 N N . ILE A 1 51 ? -4.020 1.687 -7.824 1.00 0.00 32 ILE A N 6
ATOM 8660 C CA . ILE A 1 51 ? -4.941 1.959 -8.920 1.00 0.00 32 ILE A CA 6
ATOM 8661 C C . ILE A 1 51 ? -5.697 0.675 -9.289 1.00 0.00 32 ILE A C 6
ATOM 8662 O O . ILE A 1 51 ? -6.911 0.682 -9.535 1.00 0.00 32 ILE A O 6
ATOM 8678 N N . GLU A 1 52 ? -4.989 -0.427 -9.266 1.00 0.00 33 GLU A N 6
ATOM 8679 C CA . GLU A 1 52 ? -5.556 -1.704 -9.612 1.00 0.00 33 GLU A CA 6
ATOM 8680 C C . GLU A 1 52 ? -6.363 -2.270 -8.442 1.00 0.00 33 GLU A C 6
ATOM 8681 O O . GLU A 1 52 ? -7.386 -2.915 -8.635 1.00 0.00 33 GLU A O 6
ATOM 8693 N N . LYS A 1 53 ? -5.934 -1.956 -7.227 1.00 0.00 34 LYS A N 6
ATOM 8694 C CA . LYS A 1 53 ? -6.605 -2.418 -6.006 1.00 0.00 34 LYS A CA 6
ATOM 8695 C C . LYS A 1 53 ? -7.981 -1.811 -5.869 1.00 0.00 34 LYS A C 6
ATOM 8696 O O . LYS A 1 53 ? -8.841 -2.358 -5.198 1.00 0.00 34 LYS A O 6
ATOM 8715 N N . LYS A 1 54 ? -8.184 -0.694 -6.554 1.00 0.00 35 LYS A N 6
ATOM 8716 C CA . LYS A 1 54 ? -9.460 0.000 -6.593 1.00 0.00 35 LYS A CA 6
ATOM 8717 C C . LYS A 1 54 ? -10.553 -0.905 -7.194 1.00 0.00 35 LYS A C 6
ATOM 8718 O O . LYS A 1 54 ? -11.749 -0.759 -6.883 1.00 0.00 35 LYS A O 6
ATOM 8737 N N . ALA A 1 55 ? -10.131 -1.858 -8.021 1.00 0.00 36 ALA A N 6
ATOM 8738 C CA . ALA A 1 55 ? -11.045 -2.752 -8.672 1.00 0.00 36 ALA A CA 6
ATOM 8739 C C . ALA A 1 55 ? -11.589 -3.768 -7.681 1.00 0.00 36 ALA A C 6
ATOM 8740 O O . ALA A 1 55 ? -12.807 -3.932 -7.564 1.00 0.00 36 ALA A O 6
ATOM 8747 N N . ARG A 1 56 ? -10.702 -4.413 -6.922 1.00 0.00 37 ARG A N 6
ATOM 8748 C CA . ARG A 1 56 ? -11.132 -5.425 -5.965 1.00 0.00 37 ARG A CA 6
ATOM 8749 C C . ARG A 1 56 ? -10.006 -5.772 -4.997 1.00 0.00 37 ARG A C 6
ATOM 8750 O O . ARG A 1 56 ? -10.049 -5.407 -3.841 1.00 0.00 37 ARG A O 6
ATOM 8771 N N . ARG A 1 57 ? -8.999 -6.464 -5.497 1.00 0.00 38 ARG A N 6
ATOM 8772 C CA . ARG A 1 57 ? -7.858 -6.899 -4.703 1.00 0.00 38 ARG A CA 6
ATOM 8773 C C . ARG A 1 57 ? -6.746 -7.303 -5.646 1.00 0.00 38 ARG A C 6
ATOM 8774 O O . ARG A 1 57 ? -6.874 -8.291 -6.358 1.00 0.00 38 ARG A O 6
ATOM 8795 N N . VAL A 1 58 ? -5.682 -6.549 -5.674 1.00 0.00 39 VAL A N 6
ATOM 8796 C CA . VAL A 1 58 ? -4.591 -6.825 -6.602 1.00 0.00 39 VAL A CA 6
ATOM 8797 C C . VAL A 1 58 ? -3.241 -6.851 -5.877 1.00 0.00 39 VAL A C 6
ATOM 8798 O O . VAL A 1 58 ? -3.068 -6.192 -4.831 1.00 0.00 39 VAL A O 6
ATOM 8811 N N . VAL A 1 59 ? -2.320 -7.637 -6.404 1.00 0.00 40 VAL A N 6
ATOM 8812 C CA . VAL A 1 59 ? -0.978 -7.743 -5.880 1.00 0.00 40 VAL A CA 6
ATOM 8813 C C . VAL A 1 59 ? -0.016 -6.955 -6.769 1.00 0.00 40 VAL A C 6
ATOM 8814 O O . VAL A 1 59 ? -0.227 -6.825 -7.978 1.00 0.00 40 VAL A O 6
ATOM 8827 N N . HIS A 1 60 ? 1.005 -6.412 -6.178 1.00 0.00 41 HIS A N 6
ATOM 8828 C CA . HIS A 1 60 ? 1.986 -5.696 -6.904 1.00 0.00 41 HIS A CA 6
ATOM 8829 C C . HIS A 1 60 ? 3.307 -6.179 -6.420 1.00 0.00 41 HIS A C 6
ATOM 8830 O O . HIS A 1 60 ? 3.655 -6.018 -5.232 1.00 0.00 41 HIS A O 6
ATOM 8844 N N . ILE A 1 61 ? 3.978 -6.849 -7.285 1.00 0.00 42 ILE A N 6
ATOM 8845 C CA . ILE A 1 61 ? 5.261 -7.378 -7.008 1.00 0.00 42 ILE A CA 6
ATOM 8846 C C . ILE A 1 61 ? 6.241 -6.245 -7.232 1.00 0.00 42 ILE A C 6
ATOM 8847 O O . ILE A 1 61 ? 6.070 -5.465 -8.178 1.00 0.00 42 ILE A O 6
ATOM 8863 N N . LYS A 1 62 ? 7.211 -6.136 -6.342 1.00 0.00 43 LYS A N 6
ATOM 8864 C CA . LYS A 1 62 ? 8.212 -5.073 -6.335 1.00 0.00 43 LYS A CA 6
ATOM 8865 C C . LYS A 1 62 ? 7.574 -3.723 -5.948 1.00 0.00 43 LYS A C 6
ATOM 8866 O O . LYS A 1 62 ? 7.575 -2.781 -6.747 1.00 0.00 43 LYS A O 6
ATOM 8885 N N . PRO A 1 63 ? 6.957 -3.623 -4.737 1.00 0.00 44 PRO A N 6
ATOM 8886 C CA . PRO A 1 63 ? 6.370 -2.384 -4.274 1.00 0.00 44 PRO A CA 6
ATOM 8887 C C . PRO A 1 63 ? 7.444 -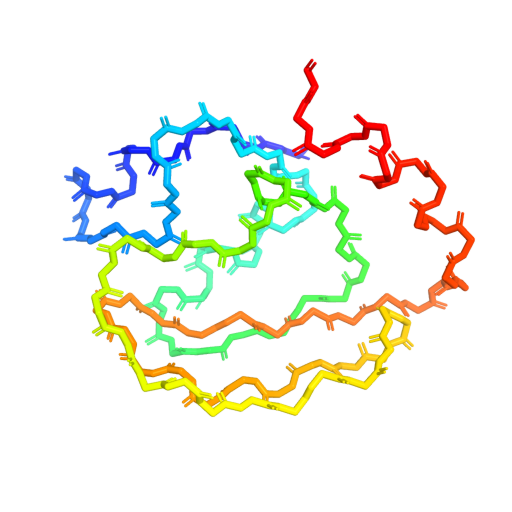1.433 -3.738 1.00 0.00 44 PRO A C 6
ATOM 8888 O O . PRO A 1 63 ? 8.580 -1.841 -3.472 1.00 0.00 44 PRO A O 6
ATOM 8899 N N . GLY A 1 64 ? 7.080 -0.193 -3.558 1.00 0.00 45 GLY A N 6
ATOM 8900 C CA . GLY A 1 64 ? 8.023 0.785 -3.112 1.00 0.00 45 GLY A CA 6
ATOM 8901 C C . GLY A 1 64 ? 7.316 1.971 -2.578 1.00 0.00 45 GLY A C 6
ATOM 8902 O O . GLY A 1 64 ? 7.469 3.091 -3.075 1.00 0.00 45 GLY A O 6
ATOM 8906 N N . GLU A 1 65 ? 6.428 1.719 -1.682 1.00 0.00 46 GLU A N 6
ATOM 8907 C CA . GLU A 1 65 ? 5.713 2.758 -1.041 1.00 0.00 46 GLU A CA 6
ATOM 8908 C C . GLU A 1 65 ? 6.035 2.771 0.456 1.00 0.00 46 GLU A C 6
ATOM 8909 O O . GLU A 1 65 ? 6.429 1.755 1.028 1.00 0.00 46 GLU A O 6
ATOM 8921 N N . LYS A 1 66 ? 5.934 3.926 1.034 1.00 0.00 47 LYS A N 6
ATOM 8922 C CA . LYS A 1 66 ? 6.105 4.141 2.458 1.00 0.00 47 LYS A CA 6
ATOM 8923 C C . LYS A 1 66 ? 5.038 5.085 2.811 1.00 0.00 47 LYS A C 6
ATOM 8924 O O . LYS A 1 66 ? 5.253 6.244 3.145 1.00 0.00 47 LYS A O 6
ATOM 8943 N N . ILE A 1 67 ? 3.880 4.615 2.567 1.00 0.00 48 ILE A N 6
ATOM 8944 C CA . ILE A 1 67 ? 2.704 5.339 2.774 1.00 0.00 48 ILE A CA 6
ATOM 8945 C C . ILE A 1 67 ? 2.460 5.533 4.244 1.00 0.00 48 ILE A C 6
ATOM 8946 O O . ILE A 1 67 ? 2.337 4.576 5.014 1.00 0.00 48 ILE A O 6
ATOM 8962 N N . LEU A 1 68 ? 2.573 6.775 4.634 1.00 0.00 49 LEU A N 6
ATOM 8963 C CA . LEU A 1 68 ? 2.326 7.296 5.980 1.00 0.00 49 LEU A CA 6
ATOM 8964 C C . LEU A 1 68 ? 3.438 6.971 6.958 1.00 0.00 49 LEU A C 6
ATOM 8965 O O . LEU A 1 68 ? 3.575 7.615 7.996 1.00 0.00 49 LEU A O 6
ATOM 8981 N N . GLY A 1 69 ? 4.217 5.993 6.614 1.00 0.00 50 GLY A N 6
ATOM 8982 C CA . GLY A 1 69 ? 5.273 5.526 7.466 1.00 0.00 50 GLY A CA 6
ATOM 8983 C C . GLY A 1 69 ? 4.811 4.284 8.192 1.00 0.00 50 GLY A C 6
ATOM 8984 O O . GLY A 1 69 ? 5.590 3.591 8.844 1.00 0.00 50 GLY A O 6
ATOM 8988 N N . ALA A 1 70 ? 3.531 4.026 8.061 1.00 0.00 51 ALA A N 6
ATOM 8989 C CA . ALA A 1 70 ? 2.849 2.899 8.603 1.00 0.00 51 ALA A CA 6
ATOM 8990 C C . ALA A 1 70 ? 1.591 2.822 7.805 1.00 0.00 51 ALA A C 6
ATOM 8991 O O . ALA A 1 70 ? 0.806 3.780 7.813 1.00 0.00 51 ALA A O 6
ATOM 8998 N N . ARG A 1 71 ? 1.414 1.764 7.055 1.00 0.00 52 ARG A N 6
ATOM 8999 C CA . ARG A 1 71 ? 0.246 1.679 6.219 1.00 0.00 52 ARG A CA 6
ATOM 9000 C C . ARG A 1 71 ? -1.033 1.545 6.986 1.00 0.00 52 ARG A C 6
ATOM 9001 O O . ARG A 1 71 ? -1.208 0.654 7.814 1.00 0.00 52 ARG A O 6
ATOM 9022 N N . ILE A 1 72 ? -1.892 2.463 6.718 1.00 0.00 53 ILE A N 6
ATOM 9023 C CA . ILE A 1 72 ? -3.205 2.522 7.280 1.00 0.00 53 ILE A CA 6
ATOM 9024 C C . ILE A 1 72 ? -4.101 2.874 6.138 1.00 0.00 53 ILE A C 6
ATOM 9025 O O . ILE A 1 72 ? -3.808 3.812 5.423 1.00 0.00 53 ILE A O 6
ATOM 9041 N N . ILE A 1 73 ? -5.147 2.115 5.941 1.00 0.00 54 ILE A N 6
ATOM 9042 C CA . ILE A 1 73 ? -6.056 2.347 4.832 1.00 0.00 54 ILE A CA 6
ATOM 9043 C C . ILE A 1 73 ? -6.873 3.602 5.099 1.00 0.00 54 ILE A C 6
ATOM 9044 O O . ILE A 1 73 ? -7.172 4.360 4.210 1.00 0.00 54 ILE A O 6
ATOM 9060 N N . GLY A 1 74 ? -7.232 3.800 6.333 1.00 0.00 55 GLY A N 6
ATOM 9061 C CA . GLY A 1 74 ? -8.031 4.945 6.686 1.00 0.00 55 GLY A CA 6
ATOM 9062 C C . GLY A 1 74 ? -9.445 4.511 6.824 1.00 0.00 55 GLY A C 6
ATOM 9063 O O . GLY A 1 74 ? -10.178 4.975 7.686 1.00 0.00 55 GLY A O 6
ATOM 9067 N N . ILE A 1 75 ? -9.809 3.581 5.983 1.00 0.00 56 ILE A N 6
ATOM 9068 C CA . ILE A 1 75 ? -11.101 2.999 6.000 1.00 0.00 56 ILE A CA 6
ATOM 9069 C C . ILE A 1 75 ? -10.989 1.772 6.857 1.00 0.00 56 ILE A C 6
ATOM 9070 O O . ILE A 1 75 ? -10.129 0.921 6.581 1.00 0.00 56 ILE A O 6
ATOM 9086 N N . PRO A 1 76 ? -11.755 1.684 7.939 1.00 0.00 57 PRO A N 6
ATOM 9087 C CA . PRO A 1 76 ? -11.759 0.506 8.791 1.00 0.00 57 PRO A CA 6
ATOM 9088 C C . PRO A 1 76 ? -12.363 -0.686 8.036 1.00 0.00 57 PRO A C 6
ATOM 9089 O O . PRO A 1 76 ? -13.552 -0.673 7.680 1.00 0.00 57 PRO A O 6
ATOM 9100 N N . PRO A 1 77 ? -11.559 -1.691 7.703 1.00 0.00 58 PRO A N 6
ATOM 9101 C CA . PRO A 1 77 ? -12.023 -2.848 6.999 1.00 0.00 58 PRO A CA 6
ATOM 9102 C C . PRO A 1 77 ? -12.214 -4.028 7.939 1.00 0.00 58 PRO A C 6
ATOM 9103 O O . PRO A 1 77 ? -12.079 -3.894 9.164 1.00 0.00 58 PRO A O 6
ATOM 9114 N N . VAL A 1 78 ? -12.559 -5.154 7.377 1.00 0.00 59 VAL A N 6
ATOM 9115 C CA . VAL A 1 78 ? -12.697 -6.369 8.140 1.00 0.00 59 VAL A CA 6
ATOM 9116 C C . VAL A 1 78 ? -11.283 -6.915 8.347 1.00 0.00 59 VAL A C 6
ATOM 9117 O O . VAL A 1 78 ? -10.632 -7.257 7.380 1.00 0.00 59 VAL A O 6
ATOM 9130 N N . PRO A 1 79 ? -10.774 -6.955 9.588 1.00 0.00 60 PRO A N 6
ATOM 9131 C CA . PRO A 1 79 ? -9.374 -7.331 9.875 1.00 0.00 60 PRO A CA 6
ATOM 9132 C C . PRO A 1 79 ? -9.048 -8.830 9.712 1.00 0.00 60 PRO A C 6
ATOM 9133 O O . PRO A 1 79 ? -8.477 -9.439 10.612 1.00 0.00 60 PRO A O 6
ATOM 9144 N N . ILE A 1 80 ? -9.356 -9.420 8.577 1.00 0.00 61 ILE A N 6
ATOM 9145 C CA . ILE A 1 80 ? -9.014 -10.806 8.361 1.00 0.00 61 ILE A CA 6
ATOM 9146 C C . ILE A 1 80 ? -7.934 -10.835 7.274 1.00 0.00 61 ILE A C 6
ATOM 9147 O O . ILE A 1 80 ? -7.830 -9.892 6.499 1.00 0.00 61 ILE A O 6
ATOM 9163 N N . GLY A 1 81 ? -7.102 -11.848 7.237 1.00 0.00 62 GLY A N 6
ATOM 9164 C CA . GLY A 1 81 ? -6.100 -11.894 6.213 1.00 0.00 62 GLY A CA 6
ATOM 9165 C C . GLY A 1 81 ? -4.857 -12.609 6.630 1.00 0.00 62 GLY A C 6
ATOM 9166 O O . GLY A 1 81 ? -4.715 -13.003 7.800 1.00 0.00 62 GLY A O 6
ATOM 9170 N N . ILE A 1 82 ? -3.956 -12.795 5.686 1.00 0.00 63 ILE A N 6
ATOM 9171 C CA . ILE A 1 82 ? -2.705 -13.455 5.944 1.00 0.00 63 ILE A CA 6
ATOM 9172 C C . ILE A 1 82 ? -1.552 -12.526 5.573 1.00 0.00 63 ILE A C 6
ATOM 9173 O O . ILE A 1 82 ? -1.116 -12.475 4.405 1.00 0.00 63 ILE A O 6
ATOM 9189 N N . ASP A 1 83 ? -1.104 -11.756 6.529 1.00 0.00 64 ASP A N 6
ATOM 9190 C CA . ASP A 1 83 ? 0.018 -10.856 6.321 1.00 0.00 64 ASP A CA 6
ATOM 9191 C C . ASP A 1 83 ? 1.277 -11.601 6.650 1.00 0.00 64 ASP A C 6
ATOM 9192 O O . ASP A 1 83 ? 1.598 -11.813 7.829 1.00 0.00 64 ASP A O 6
ATOM 9201 N N . GLU A 1 84 ? 1.955 -12.048 5.628 1.00 0.00 65 GLU A N 6
ATOM 9202 C CA . GLU A 1 84 ? 3.159 -12.831 5.780 1.00 0.00 65 GLU A CA 6
ATOM 9203 C C . GLU A 1 84 ? 4.362 -11.957 6.038 1.00 0.00 65 GLU A C 6
ATOM 9204 O O . GLU A 1 84 ? 4.872 -11.902 7.144 1.00 0.00 65 GLU A O 6
ATOM 9216 N N . GLU A 1 85 ? 4.762 -11.247 5.035 1.00 0.00 66 GLU A N 6
ATOM 9217 C CA . GLU A 1 85 ? 5.917 -10.395 5.087 1.00 0.00 66 GLU A CA 6
ATOM 9218 C C . GLU A 1 85 ? 5.799 -9.437 3.918 1.00 0.00 66 GLU A C 6
ATOM 9219 O O . GLU A 1 85 ? 4.913 -9.603 3.084 1.00 0.00 66 GLU A O 6
ATOM 9231 N N . ARG A 1 86 ? 6.649 -8.454 3.874 1.00 0.00 67 ARG A N 6
ATOM 9232 C CA . ARG A 1 86 ? 6.663 -7.443 2.844 1.00 0.00 67 ARG A CA 6
ATOM 9233 C C . ARG A 1 86 ? 7.180 -8.086 1.554 1.00 0.00 67 ARG A C 6
ATOM 9234 O O . ARG A 1 86 ? 6.809 -7.712 0.440 1.00 0.00 67 ARG A O 6
ATOM 9255 N N . SER A 1 87 ? 8.010 -9.063 1.735 1.00 0.00 68 SER A N 6
ATOM 9256 C CA . SER A 1 87 ? 8.650 -9.768 0.664 1.00 0.00 68 SER A CA 6
ATOM 9257 C C . SER A 1 87 ? 7.944 -11.077 0.371 1.00 0.00 68 SER A C 6
ATOM 9258 O O . SER A 1 87 ? 8.516 -12.029 -0.163 1.00 0.00 68 SER A O 6
ATOM 9266 N N . THR A 1 88 ? 6.704 -11.083 0.661 1.00 0.00 69 THR A N 6
ATOM 9267 C CA . THR A 1 88 ? 5.862 -12.227 0.494 1.00 0.00 69 THR A CA 6
ATOM 9268 C C . THR A 1 88 ? 4.485 -11.675 0.186 1.00 0.00 69 THR A C 6
ATOM 9269 O O . THR A 1 88 ? 4.231 -10.513 0.483 1.00 0.00 69 THR A O 6
ATOM 9280 N N . VAL A 1 89 ? 3.620 -12.449 -0.411 1.00 0.00 70 VAL A N 6
ATOM 9281 C CA . VAL A 1 89 ? 2.306 -11.948 -0.712 1.00 0.00 70 VAL A CA 6
ATOM 9282 C C . VAL A 1 89 ? 1.455 -11.858 0.540 1.00 0.00 70 VAL A C 6
ATOM 9283 O O . VAL A 1 89 ? 1.197 -12.855 1.234 1.00 0.00 70 VAL A O 6
ATOM 9296 N N . MET A 1 90 ? 1.114 -10.668 0.889 1.00 0.00 71 MET A N 6
ATOM 9297 C CA . MET A 1 90 ? 0.240 -10.460 1.998 1.00 0.00 71 MET A CA 6
ATOM 9298 C C . MET A 1 90 ? -1.161 -10.392 1.437 1.00 0.00 71 MET A C 6
ATOM 9299 O O . MET A 1 90 ? -1.563 -9.388 0.872 1.00 0.00 71 MET A O 6
ATOM 9313 N N . ILE A 1 91 ? -1.858 -11.500 1.478 1.00 0.00 72 ILE A N 6
ATOM 9314 C CA . ILE A 1 91 ? -3.181 -11.554 0.932 1.00 0.00 72 ILE A CA 6
ATOM 9315 C C . ILE A 1 91 ? -4.168 -11.472 2.065 1.00 0.00 72 ILE A C 6
ATOM 9316 O O . ILE A 1 91 ? -4.405 -12.464 2.779 1.00 0.00 72 ILE A O 6
ATOM 9332 N N . PRO A 1 92 ? -4.708 -10.297 2.320 1.00 0.00 73 PRO A N 6
ATOM 9333 C CA . PRO A 1 92 ? -5.633 -10.123 3.354 1.00 0.00 73 PRO A CA 6
ATOM 9334 C C . PRO A 1 92 ? -7.057 -10.288 2.876 1.00 0.00 73 PRO A C 6
ATOM 9335 O O . PRO A 1 92 ? -7.341 -10.379 1.662 1.00 0.00 73 PRO A O 6
ATOM 9346 N N . TYR A 1 93 ? -7.923 -10.314 3.813 1.00 0.00 74 TYR A N 6
ATOM 9347 C CA . TYR A 1 93 ? -9.314 -10.427 3.609 1.00 0.00 74 TYR A CA 6
ATOM 9348 C C . TYR A 1 93 ? -9.886 -9.228 4.317 1.00 0.00 74 TYR A C 6
ATOM 9349 O O . TYR A 1 93 ? -10.761 -9.312 5.187 1.00 0.00 74 TYR A O 6
ATOM 9367 N N . THR A 1 94 ? -9.274 -8.125 4.023 1.00 0.00 75 THR A N 6
ATOM 9368 C CA . THR A 1 94 ? -9.674 -6.902 4.535 1.00 0.00 75 THR A CA 6
ATOM 9369 C C . THR A 1 94 ? -10.525 -6.217 3.500 1.00 0.00 75 THR A C 6
ATOM 9370 O O . THR A 1 94 ? -10.051 -5.864 2.416 1.00 0.00 75 THR A O 6
ATOM 9381 N N . LYS A 1 95 ? -11.777 -6.093 3.785 1.00 0.00 76 LYS A N 6
ATOM 9382 C CA . LYS A 1 95 ? -12.673 -5.485 2.849 1.00 0.00 76 LYS A CA 6
ATOM 9383 C C . LYS A 1 95 ? -13.011 -4.074 3.267 1.00 0.00 76 LYS A C 6
ATOM 9384 O O . LYS A 1 95 ? -13.733 -3.875 4.243 1.00 0.00 76 LYS A O 6
ATOM 9403 N N . PRO A 1 96 ? -12.424 -3.074 2.620 1.00 0.00 77 PRO A N 6
ATOM 9404 C CA . PRO A 1 96 ? -12.748 -1.714 2.874 1.00 0.00 77 PRO A CA 6
ATOM 9405 C C . PRO A 1 96 ? -13.760 -1.256 1.817 1.00 0.00 77 PRO A C 6
ATOM 9406 O O . PRO A 1 96 ? -14.337 -2.087 1.096 1.00 0.00 77 PRO A O 6
ATOM 9417 N N . CYS A 1 97 ? -13.952 0.027 1.690 1.00 0.00 78 CYS A N 6
ATOM 9418 C CA . CYS A 1 97 ? -14.858 0.548 0.692 1.00 0.00 78 CYS A CA 6
ATOM 9419 C C . CYS A 1 97 ? -14.044 1.002 -0.541 1.00 0.00 78 CYS A C 6
ATOM 9420 O O . CYS A 1 97 ? -14.540 1.687 -1.441 1.00 0.00 78 CYS A O 6
ATOM 9428 N N . TYR A 1 98 ? -12.790 0.579 -0.573 1.00 0.00 79 TYR A N 6
ATOM 9429 C CA . TYR A 1 98 ? -11.897 0.874 -1.673 1.00 0.00 79 TYR A CA 6
ATOM 9430 C C . TYR A 1 98 ? -11.527 -0.439 -2.382 1.00 0.00 79 TYR A C 6
ATOM 9431 O O . TYR A 1 98 ? -12.130 -0.795 -3.402 1.00 0.00 79 TYR A O 6
ATOM 9449 N N . GLY A 1 99 ? -10.600 -1.177 -1.801 1.00 0.00 80 GLY A N 6
ATOM 9450 C CA . GLY A 1 99 ? -10.176 -2.440 -2.344 1.00 0.00 80 GLY A CA 6
ATOM 9451 C C . GLY A 1 99 ? -9.131 -3.043 -1.452 1.00 0.00 80 GLY A C 6
ATOM 9452 O O . GLY A 1 99 ? -8.570 -2.337 -0.605 1.00 0.00 80 GLY A O 6
ATOM 9456 N N . THR A 1 100 ? -8.872 -4.307 -1.616 1.00 0.00 81 THR A N 6
ATOM 9457 C CA . THR A 1 100 ? -7.929 -4.995 -0.794 1.00 0.00 81 THR A CA 6
ATOM 9458 C C . THR A 1 100 ? -6.557 -4.920 -1.460 1.00 0.00 81 THR A C 6
ATOM 9459 O O . THR A 1 100 ? -6.452 -4.842 -2.697 1.00 0.00 81 THR A O 6
ATOM 9470 N N . ALA A 1 101 ? -5.521 -4.976 -0.675 1.00 0.00 82 ALA A N 6
ATOM 9471 C CA . ALA A 1 101 ? -4.213 -4.810 -1.191 1.00 0.00 82 ALA A CA 6
ATOM 9472 C C . ALA A 1 101 ? -3.287 -5.957 -0.880 1.00 0.00 82 ALA A C 6
ATOM 9473 O O . ALA A 1 101 ? -3.252 -6.438 0.229 1.00 0.00 82 ALA A O 6
ATOM 9480 N N . VAL A 1 102 ? -2.543 -6.375 -1.877 1.00 0.00 83 VAL A N 6
ATOM 9481 C CA . VAL A 1 102 ? -1.538 -7.400 -1.730 1.00 0.00 83 VAL A CA 6
ATOM 9482 C C . VAL A 1 102 ? -0.241 -6.812 -2.311 1.00 0.00 83 VAL A C 6
ATOM 9483 O O . VAL A 1 102 ? -0.267 -6.187 -3.377 1.00 0.00 83 VAL A O 6
ATOM 9496 N N . VAL A 1 103 ? 0.848 -6.920 -1.601 1.00 0.00 84 VAL A N 6
ATOM 9497 C CA . VAL A 1 103 ? 2.146 -6.434 -2.081 1.00 0.00 84 VAL A CA 6
ATOM 9498 C C . VAL A 1 103 ? 3.151 -7.551 -1.861 1.00 0.00 84 VAL A C 6
ATOM 9499 O O . VAL A 1 103 ? 2.961 -8.353 -0.947 1.00 0.00 84 VAL A O 6
ATOM 9512 N N . GLU A 1 104 ? 4.146 -7.654 -2.722 1.00 0.00 85 GLU A N 6
ATOM 9513 C CA . GLU A 1 104 ? 5.183 -8.666 -2.566 1.00 0.00 85 GLU A CA 6
ATOM 9514 C C . GLU A 1 104 ? 6.494 -8.166 -3.139 1.00 0.00 85 GLU A C 6
ATOM 9515 O O . GLU A 1 104 ? 6.593 -7.875 -4.323 1.00 0.00 85 GLU A O 6
ATOM 9527 N N . LEU A 1 105 ? 7.473 -8.026 -2.313 1.00 0.00 86 LEU A N 6
ATOM 9528 C CA . LEU A 1 105 ? 8.770 -7.611 -2.764 1.00 0.00 86 LEU A CA 6
ATOM 9529 C C . LEU A 1 105 ? 9.625 -8.877 -2.964 1.00 0.00 86 LEU A C 6
ATOM 9530 O O . LEU A 1 105 ? 9.669 -9.713 -2.098 1.00 0.00 86 LEU A O 6
ATOM 9546 N N . PRO A 1 106 ? 10.291 -9.053 -4.111 1.00 0.00 87 PRO A N 6
ATOM 9547 C CA . PRO A 1 106 ? 11.144 -10.235 -4.340 1.00 0.00 87 PRO A CA 6
ATOM 9548 C C . PRO A 1 106 ? 12.489 -10.109 -3.615 1.00 0.00 87 PRO A C 6
ATOM 9549 O O . PRO A 1 106 ? 13.277 -11.055 -3.550 1.00 0.00 87 PRO A O 6
ATOM 9560 N N . VAL A 1 107 ? 12.722 -8.944 -3.076 1.00 0.00 88 VAL A N 6
ATOM 9561 C CA . VAL A 1 107 ? 13.925 -8.634 -2.353 1.00 0.00 88 VAL A CA 6
ATOM 9562 C C . VAL A 1 107 ? 13.574 -8.736 -0.882 1.00 0.00 88 VAL A C 6
ATOM 9563 O O . VAL A 1 107 ? 12.411 -8.596 -0.535 1.00 0.00 88 VAL A O 6
ATOM 9576 N N . ASP A 1 108 ? 14.551 -8.969 -0.040 1.00 0.00 89 ASP A N 6
ATOM 9577 C CA . ASP A 1 108 ? 14.326 -9.117 1.401 1.00 0.00 89 ASP A CA 6
ATOM 9578 C C . ASP A 1 108 ? 13.780 -7.819 2.029 1.00 0.00 89 ASP A C 6
ATOM 9579 O O . ASP A 1 108 ? 14.079 -6.711 1.546 1.00 0.00 89 ASP A O 6
ATOM 9588 N N . PRO A 1 109 ? 12.992 -7.931 3.142 1.00 0.00 90 PRO A N 6
ATOM 9589 C CA . PRO A 1 109 ? 12.341 -6.776 3.811 1.00 0.00 90 PRO A CA 6
ATOM 9590 C C . PRO A 1 109 ? 13.334 -5.748 4.338 1.00 0.00 90 PRO A C 6
ATOM 9591 O O . PRO A 1 109 ? 12.966 -4.612 4.634 1.00 0.00 90 PRO A O 6
ATOM 9602 N N . GLU A 1 110 ? 14.601 -6.139 4.404 1.00 0.00 91 GLU A N 6
ATOM 9603 C CA . GLU A 1 110 ? 15.686 -5.269 4.843 1.00 0.00 91 GLU A CA 6
ATOM 9604 C C . GLU A 1 110 ? 15.787 -4.016 3.960 1.00 0.00 91 GLU A C 6
ATOM 9605 O O . GLU A 1 110 ? 16.245 -2.961 4.411 1.00 0.00 91 GLU A O 6
ATOM 9617 N N . GLU A 1 111 ? 15.322 -4.124 2.719 1.00 0.00 92 GLU A N 6
ATOM 9618 C CA . GLU A 1 111 ? 15.343 -2.986 1.815 1.00 0.00 92 GLU A CA 6
ATOM 9619 C C . GLU A 1 111 ? 14.267 -2.017 2.187 1.00 0.00 92 GLU A C 6
ATOM 9620 O O . GLU A 1 111 ? 14.411 -0.818 2.022 1.00 0.00 92 GLU A O 6
ATOM 9632 N N . ILE A 1 112 ? 13.220 -2.532 2.753 1.00 0.00 93 ILE A N 6
ATOM 9633 C CA . ILE A 1 112 ? 12.106 -1.725 3.119 1.00 0.00 93 ILE A CA 6
ATOM 9634 C C . ILE A 1 112 ? 12.414 -0.968 4.384 1.00 0.00 93 ILE A C 6
ATOM 9635 O O . ILE A 1 112 ? 11.942 0.118 4.566 1.00 0.00 93 ILE A O 6
ATOM 9651 N N . GLU A 1 113 ? 13.285 -1.520 5.213 1.00 0.00 94 GLU A N 6
ATOM 9652 C CA . GLU A 1 113 ? 13.702 -0.833 6.427 1.00 0.00 94 GLU A CA 6
ATOM 9653 C C . GLU A 1 113 ? 14.483 0.424 6.026 1.00 0.00 94 GLU A C 6
ATOM 9654 O O . GLU A 1 113 ? 14.357 1.494 6.635 1.00 0.00 94 GLU A O 6
ATOM 9666 N N . ARG A 1 114 ? 15.247 0.270 4.961 1.00 0.00 95 ARG A N 6
ATOM 9667 C CA . ARG A 1 114 ? 16.024 1.336 4.347 1.00 0.00 95 ARG A CA 6
ATOM 9668 C C . ARG A 1 114 ? 15.065 2.386 3.774 1.00 0.00 95 ARG A C 6
ATOM 9669 O O . ARG A 1 114 ? 15.200 3.584 4.009 1.00 0.00 95 ARG A O 6
ATOM 9690 N N . ILE A 1 115 ? 14.077 1.904 3.064 1.00 0.00 96 ILE A N 6
ATOM 9691 C CA . ILE A 1 115 ? 13.094 2.734 2.400 1.00 0.00 96 ILE A CA 6
ATOM 9692 C C . ILE A 1 115 ? 12.116 3.373 3.415 1.00 0.00 96 ILE A C 6
ATOM 9693 O O . ILE A 1 115 ? 11.538 4.414 3.149 1.00 0.00 96 ILE A O 6
ATOM 9709 N N . LEU A 1 116 ? 12.000 2.774 4.583 1.00 0.00 97 LEU A N 6
ATOM 9710 C CA . LEU A 1 116 ? 11.155 3.281 5.660 1.00 0.00 97 LEU A CA 6
ATOM 9711 C C . LEU A 1 116 ? 11.830 4.496 6.278 1.00 0.00 97 LEU A C 6
ATOM 9712 O O . LEU A 1 116 ? 11.185 5.391 6.795 1.00 0.00 97 LEU A O 6
ATOM 9728 N N . GLU A 1 117 ? 13.143 4.524 6.181 1.00 0.00 98 GLU A N 6
ATOM 9729 C CA . GLU A 1 117 ? 13.945 5.637 6.664 1.00 0.00 98 GLU A CA 6
ATOM 9730 C C . GLU A 1 117 ? 13.743 6.799 5.680 1.00 0.00 98 GLU A C 6
ATOM 9731 O O . GLU A 1 117 ? 13.813 7.980 6.027 1.00 0.00 98 GLU A O 6
ATOM 9743 N N . VAL A 1 118 ? 13.438 6.417 4.458 1.00 0.00 99 VAL A N 6
ATOM 9744 C CA . VAL A 1 118 ? 13.237 7.317 3.342 1.00 0.00 99 VAL A CA 6
ATOM 9745 C C . VAL A 1 118 ? 11.696 7.468 3.073 1.00 0.00 99 VAL A C 6
ATOM 9746 O O . VAL A 1 118 ? 11.250 7.813 1.981 1.00 0.00 99 VAL A O 6
ATOM 9759 N N . ALA A 1 119 ? 10.910 7.186 4.101 1.00 0.00 100 ALA A N 6
ATOM 9760 C CA . ALA A 1 119 ? 9.451 7.288 4.062 1.00 0.00 100 ALA A CA 6
ATOM 9761 C C . ALA A 1 119 ? 8.939 8.677 3.709 1.00 0.00 100 ALA A C 6
ATOM 9762 O O . ALA A 1 119 ? 8.118 8.833 2.813 1.00 0.00 100 ALA A O 6
ATOM 9769 N N . GLU A 1 120 ? 9.454 9.662 4.385 1.00 0.00 101 GLU A N 6
ATOM 9770 C CA . GLU A 1 120 ? 9.003 11.026 4.211 1.00 0.00 101 GLU A CA 6
ATOM 9771 C C . GLU A 1 120 ? 9.760 11.834 3.140 1.00 0.00 101 GLU A C 6
ATOM 9772 O O . GLU A 1 120 ? 9.117 12.630 2.453 1.00 0.00 101 GLU A O 6
ATOM 9784 N N . PRO A 1 121 ? 11.139 11.731 3.048 1.00 0.00 102 PRO A N 6
ATOM 9785 C CA . PRO A 1 121 ? 11.945 12.448 2.055 1.00 0.00 102 PRO A CA 6
ATOM 9786 C C . PRO A 1 121 ? 11.299 12.623 0.673 1.00 0.00 102 PRO A C 6
ATOM 9787 O O . PRO A 1 121 ? 10.872 13.760 0.337 1.00 0.00 102 PRO A O 6
ATOM 9799 N N . HIS A 1 20 ? 5.269 8.391 -11.388 1.00 0.00 1 HIS A N 7
ATOM 9800 C CA . HIS A 1 20 ? 4.051 7.964 -10.713 1.00 0.00 1 HIS A CA 7
ATOM 9801 C C . HIS A 1 20 ? 4.068 8.445 -9.285 1.00 0.00 1 HIS A C 7
ATOM 9802 O O . HIS A 1 20 ? 5.105 8.357 -8.617 1.00 0.00 1 HIS A O 7
ATOM 9816 N N . MET A 1 21 ? 2.942 8.990 -8.840 1.00 0.00 2 MET A N 7
ATOM 9817 C CA . MET A 1 21 ? 2.748 9.457 -7.474 1.00 0.00 2 MET A CA 7
ATOM 9818 C C . MET A 1 21 ? 1.317 9.850 -7.274 1.00 0.00 2 MET A C 7
ATOM 9819 O O . MET A 1 21 ? 0.701 10.451 -8.147 1.00 0.00 2 MET A O 7
ATOM 9833 N N . THR A 1 22 ? 0.765 9.459 -6.176 1.00 0.00 3 THR A N 7
ATOM 9834 C CA . THR A 1 22 ? -0.581 9.812 -5.843 1.00 0.00 3 THR A CA 7
ATOM 9835 C C . THR A 1 22 ? -0.714 9.929 -4.336 1.00 0.00 3 THR A C 7
ATOM 9836 O O . THR A 1 22 ? -0.269 9.048 -3.584 1.00 0.00 3 THR A O 7
ATOM 9847 N N . PHE A 1 23 ? -1.267 11.027 -3.910 1.00 0.00 4 PHE A N 7
ATOM 9848 C CA . PHE A 1 23 ? -1.447 11.326 -2.518 1.00 0.00 4 PHE A CA 7
ATOM 9849 C C . PHE A 1 23 ? -2.938 11.416 -2.196 1.00 0.00 4 PHE A C 7
ATOM 9850 O O . PHE A 1 23 ? -3.338 11.650 -1.056 1.00 0.00 4 PHE A O 7
ATOM 9867 N N . CYS A 1 24 ? -3.750 11.195 -3.216 1.00 0.00 5 CYS A N 7
ATOM 9868 C CA . CYS A 1 24 ? -5.179 11.198 -3.093 1.00 0.00 5 CYS A CA 7
ATOM 9869 C C . CYS A 1 24 ? -5.626 9.855 -2.583 1.00 0.00 5 CYS A C 7
ATOM 9870 O O . CYS A 1 24 ? -5.446 8.837 -3.255 1.00 0.00 5 CYS A O 7
ATOM 9878 N N . LEU A 1 25 ? -6.119 9.842 -1.380 1.00 0.00 6 LEU A N 7
ATOM 9879 C CA . LEU A 1 25 ? -6.624 8.636 -0.789 1.00 0.00 6 LEU A CA 7
ATOM 9880 C C . LEU A 1 25 ? -8.141 8.680 -0.749 1.00 0.00 6 LEU A C 7
ATOM 9881 O O . LEU A 1 25 ? -8.811 7.794 -1.255 1.00 0.00 6 LEU A O 7
ATOM 9897 N N . GLU A 1 26 ? -8.645 9.835 -0.334 1.00 0.00 7 GLU A N 7
ATOM 9898 C CA . GLU A 1 26 ? -10.060 10.088 -0.126 1.00 0.00 7 GLU A CA 7
ATOM 9899 C C . GLU A 1 26 ? -10.835 10.100 -1.432 1.00 0.00 7 GLU A C 7
ATOM 9900 O O . GLU A 1 26 ? -12.076 10.068 -1.453 1.00 0.00 7 GLU A O 7
ATOM 9912 N N . THR A 1 27 ? -10.119 10.107 -2.519 1.00 0.00 8 THR A N 7
ATOM 9913 C CA . THR A 1 27 ? -10.719 10.058 -3.795 1.00 0.00 8 THR A CA 7
ATOM 9914 C C . THR A 1 27 ? -11.306 8.660 -4.022 1.00 0.00 8 THR A C 7
ATOM 9915 O O . THR A 1 27 ? -12.328 8.502 -4.686 1.00 0.00 8 THR A O 7
ATOM 9926 N N . TYR A 1 28 ? -10.696 7.669 -3.376 1.00 0.00 9 TYR A N 7
ATOM 9927 C CA . TYR A 1 28 ? -11.115 6.283 -3.492 1.00 0.00 9 TYR A CA 7
ATOM 9928 C C . TYR A 1 28 ? -12.365 6.021 -2.698 1.00 0.00 9 TYR A C 7
ATOM 9929 O O . TYR A 1 28 ? -13.203 5.185 -3.085 1.00 0.00 9 TYR A O 7
ATOM 9947 N N . LEU A 1 29 ? -12.520 6.763 -1.618 1.00 0.00 10 LEU A N 7
ATOM 9948 C CA . LEU A 1 29 ? -13.699 6.694 -0.776 1.00 0.00 10 LEU A CA 7
ATOM 9949 C C . LEU A 1 29 ? -14.937 6.996 -1.615 1.00 0.00 10 LEU A C 7
ATOM 9950 O O . LEU A 1 29 ? -15.938 6.267 -1.593 1.00 0.00 10 LEU A O 7
ATOM 9966 N N . GLN A 1 30 ? -14.791 8.004 -2.436 1.00 0.00 11 GLN A N 7
ATOM 9967 C CA . GLN A 1 30 ? -15.841 8.524 -3.290 1.00 0.00 11 GLN A CA 7
ATOM 9968 C C . GLN A 1 30 ? -16.112 7.592 -4.470 1.00 0.00 11 GLN A C 7
ATOM 9969 O O . GLN A 1 30 ? -17.113 7.738 -5.179 1.00 0.00 11 GLN A O 7
ATOM 9983 N N . GLN A 1 31 ? -15.223 6.650 -4.678 1.00 0.00 12 GLN A N 7
ATOM 9984 C CA . GLN A 1 31 ? -15.348 5.725 -5.777 1.00 0.00 12 GLN A CA 7
ATOM 9985 C C . GLN A 1 31 ? -15.929 4.391 -5.337 1.00 0.00 12 GLN A C 7
ATOM 9986 O O . GLN A 1 31 ? -16.631 3.734 -6.108 1.00 0.00 12 GLN A O 7
ATOM 10000 N N . SER A 1 32 ? -15.632 3.978 -4.118 1.00 0.00 13 SER A N 7
ATOM 10001 C CA . SER A 1 32 ? -16.139 2.716 -3.585 1.00 0.00 13 SER A CA 7
ATOM 10002 C C . SER A 1 32 ? -16.171 2.773 -2.066 1.00 0.00 13 SER A C 7
ATOM 10003 O O . SER A 1 32 ? -17.240 2.820 -1.442 1.00 0.00 13 SER A O 7
ATOM 10011 N N . GLY A 1 33 ? -15.016 2.849 -1.498 1.00 0.00 14 GLY A N 7
ATOM 10012 C CA . GLY A 1 33 ? -14.850 2.886 -0.087 1.00 0.00 14 GLY A CA 7
ATOM 10013 C C . GLY A 1 33 ? -13.454 3.287 0.174 1.00 0.00 14 GLY A C 7
ATOM 10014 O O . GLY A 1 33 ? -12.634 3.199 -0.743 1.00 0.00 14 GLY A O 7
ATOM 10018 N N . GLU A 1 34 ? -13.162 3.713 1.361 1.00 0.00 15 GLU A N 7
ATOM 10019 C CA . GLU A 1 34 ? -11.832 4.169 1.655 1.00 0.00 15 GLU A CA 7
ATOM 10020 C C . GLU A 1 34 ? -10.946 2.964 1.995 1.00 0.00 15 GLU A C 7
ATOM 10021 O O . GLU A 1 34 ? -11.438 1.958 2.538 1.00 0.00 15 GLU A O 7
ATOM 10033 N N . TYR A 1 35 ? -9.678 3.045 1.667 1.00 0.00 16 TYR A N 7
ATOM 10034 C CA . TYR A 1 35 ? -8.748 1.930 1.883 1.00 0.00 16 TYR A CA 7
ATOM 10035 C C . TYR A 1 35 ? -7.487 2.442 2.577 1.00 0.00 16 TYR A C 7
ATOM 10036 O O . TYR A 1 35 ? -6.481 1.744 2.702 1.00 0.00 16 TYR A O 7
ATOM 10054 N N . GLU A 1 36 ? -7.628 3.582 3.145 1.00 0.00 17 GLU A N 7
ATOM 10055 C CA . GLU A 1 36 ? -6.575 4.309 3.765 1.00 0.00 17 GLU A CA 7
ATOM 10056 C C . GLU A 1 36 ? -7.231 5.049 4.922 1.00 0.00 17 GLU A C 7
ATOM 10057 O O . GLU A 1 36 ? -8.463 5.027 5.049 1.00 0.00 17 GLU A O 7
ATOM 10069 N N . ILE A 1 37 ? -6.471 5.654 5.786 1.00 0.00 18 ILE A N 7
ATOM 10070 C CA . ILE A 1 37 ? -7.084 6.428 6.824 1.00 0.00 18 ILE A CA 7
ATOM 10071 C C . ILE A 1 37 ? -6.943 7.885 6.414 1.00 0.00 18 ILE A C 7
ATOM 10072 O O . ILE A 1 37 ? -6.085 8.199 5.590 1.00 0.00 18 ILE A O 7
ATOM 10088 N N . HIS A 1 38 ? -7.763 8.762 6.943 1.00 0.00 19 HIS A N 7
ATOM 10089 C CA . HIS A 1 38 ? -7.750 10.166 6.566 1.00 0.00 19 HIS A CA 7
ATOM 10090 C C . HIS A 1 38 ? -6.562 10.918 7.168 1.00 0.00 19 HIS A C 7
ATOM 10091 O O . HIS A 1 38 ? -6.665 11.701 8.115 1.00 0.00 19 HIS A O 7
ATOM 10105 N N . MET A 1 39 ? -5.453 10.558 6.634 1.00 0.00 20 MET A N 7
ATOM 10106 C CA . MET A 1 39 ? -4.119 11.037 6.918 1.00 0.00 20 MET A CA 7
ATOM 10107 C C . MET A 1 39 ? -3.516 11.416 5.579 1.00 0.00 20 MET A C 7
ATOM 10108 O O . MET A 1 39 ? -4.260 11.739 4.659 1.00 0.00 20 MET A O 7
ATOM 10122 N N . LYS A 1 40 ? -2.216 11.424 5.452 1.00 0.00 21 LYS A N 7
ATOM 10123 C CA . LYS A 1 40 ? -1.615 11.717 4.175 1.00 0.00 21 LYS A CA 7
ATOM 10124 C C . LYS A 1 40 ? -1.087 10.434 3.563 1.00 0.00 21 LYS A C 7
ATOM 10125 O O . LYS A 1 40 ? -0.315 9.710 4.199 1.00 0.00 21 LYS A O 7
ATOM 10144 N N . ARG A 1 41 ? -1.540 10.113 2.369 1.00 0.00 22 ARG A N 7
ATOM 10145 C CA . ARG A 1 41 ? -1.051 8.937 1.696 1.00 0.00 22 ARG A CA 7
ATOM 10146 C C . ARG A 1 41 ? 0.090 9.353 0.797 1.00 0.00 22 ARG A C 7
ATOM 10147 O O . ARG A 1 41 ? 0.001 10.376 0.125 1.00 0.00 22 ARG A O 7
ATOM 10168 N N . ALA A 1 42 ? 1.154 8.614 0.807 1.00 0.00 23 ALA A N 7
ATOM 10169 C CA . ALA A 1 42 ? 2.257 8.907 -0.057 1.00 0.00 23 ALA A CA 7
ATOM 10170 C C . ALA A 1 42 ? 2.477 7.723 -0.941 1.00 0.00 23 ALA A C 7
ATOM 10171 O O . ALA A 1 42 ? 3.130 6.793 -0.565 1.00 0.00 23 ALA A O 7
ATOM 10178 N N . GLY A 1 43 ? 1.885 7.717 -2.088 1.00 0.00 24 GLY A N 7
ATOM 10179 C CA . GLY A 1 43 ? 2.029 6.567 -2.935 1.00 0.00 24 GLY A CA 7
ATOM 10180 C C . GLY A 1 43 ? 2.822 6.857 -4.155 1.00 0.00 24 GLY A C 7
ATOM 10181 O O . GLY A 1 43 ? 2.250 7.032 -5.211 1.00 0.00 24 GLY A O 7
ATOM 10185 N N . PHE A 1 44 ? 4.143 6.898 -4.031 1.00 0.00 25 PHE A N 7
ATOM 10186 C CA . PHE A 1 44 ? 4.977 7.201 -5.177 1.00 0.00 25 PHE A CA 7
ATOM 10187 C C . PHE A 1 44 ? 4.996 6.009 -6.112 1.00 0.00 25 PHE A C 7
ATOM 10188 O O . PHE A 1 44 ? 4.379 6.019 -7.157 1.00 0.00 25 PHE A O 7
ATOM 10205 N N . ARG A 1 45 ? 5.628 4.947 -5.691 1.00 0.00 26 ARG A N 7
ATOM 10206 C CA . ARG A 1 45 ? 5.701 3.769 -6.537 1.00 0.00 26 ARG A CA 7
ATOM 10207 C C . ARG A 1 45 ? 4.420 2.951 -6.457 1.00 0.00 26 ARG A C 7
ATOM 10208 O O . ARG A 1 45 ? 3.948 2.456 -7.480 1.00 0.00 26 ARG A O 7
ATOM 10229 N N . GLU A 1 46 ? 3.795 2.874 -5.243 1.00 0.00 27 GLU A N 7
ATOM 10230 C CA . GLU A 1 46 ? 2.575 2.060 -5.062 1.00 0.00 27 GLU A CA 7
ATOM 10231 C C . GLU A 1 46 ? 1.436 2.657 -5.874 1.00 0.00 27 GLU A C 7
ATOM 10232 O O . GLU A 1 46 ? 0.423 2.032 -6.078 1.00 0.00 27 GLU A O 7
ATOM 10244 N N . CYS A 1 47 ? 1.641 3.882 -6.346 1.00 0.00 28 CYS A N 7
ATOM 10245 C CA . CYS A 1 47 ? 0.672 4.548 -7.238 1.00 0.00 28 CYS A CA 7
ATOM 10246 C C . CYS A 1 47 ? 0.258 3.588 -8.403 1.00 0.00 28 CYS A C 7
ATOM 10247 O O . CYS A 1 47 ? -0.923 3.474 -8.769 1.00 0.00 28 CYS A O 7
ATOM 10255 N N . ALA A 1 48 ? 1.230 2.856 -8.927 1.00 0.00 29 ALA A N 7
ATOM 10256 C CA . ALA A 1 48 ? 0.968 1.925 -9.998 1.00 0.00 29 ALA A CA 7
ATOM 10257 C C . ALA A 1 48 ? 0.194 0.719 -9.486 1.00 0.00 29 ALA A C 7
ATOM 10258 O O . ALA A 1 48 ? -0.780 0.274 -10.115 1.00 0.00 29 ALA A O 7
ATOM 10265 N N . ALA A 1 49 ? 0.600 0.234 -8.324 1.00 0.00 30 ALA A N 7
ATOM 10266 C CA . ALA A 1 49 ? -0.007 -0.914 -7.693 1.00 0.00 30 ALA A CA 7
ATOM 10267 C C . ALA A 1 49 ? -1.463 -0.686 -7.373 1.00 0.00 30 ALA A C 7
ATOM 10268 O O . ALA A 1 49 ? -2.285 -1.518 -7.700 1.00 0.00 30 ALA A O 7
ATOM 10275 N N . MET A 1 50 ? -1.768 0.454 -6.748 1.00 0.00 31 MET A N 7
ATOM 10276 C CA . MET A 1 50 ? -3.140 0.792 -6.309 1.00 0.00 31 MET A CA 7
ATOM 10277 C C . MET A 1 50 ? -4.146 0.642 -7.434 1.00 0.00 31 MET A C 7
ATOM 10278 O O . MET A 1 50 ? -5.227 0.097 -7.229 1.00 0.00 31 MET A O 7
ATOM 10292 N N . ILE A 1 51 ? -3.749 1.062 -8.632 1.00 0.00 32 ILE A N 7
ATOM 10293 C CA . ILE A 1 51 ? -4.613 1.002 -9.791 1.00 0.00 32 ILE A CA 7
ATOM 10294 C C . ILE A 1 51 ? -5.020 -0.453 -10.074 1.00 0.00 32 ILE A C 7
ATOM 10295 O O . ILE A 1 51 ? -6.204 -0.771 -10.261 1.00 0.00 32 ILE A O 7
ATOM 10311 N N . GLU A 1 52 ? -4.060 -1.332 -10.017 1.00 0.00 33 GLU A N 7
ATOM 10312 C CA . GLU A 1 52 ? -4.287 -2.729 -10.303 1.00 0.00 33 GLU A CA 7
ATOM 10313 C C . GLU A 1 52 ? -4.889 -3.454 -9.088 1.00 0.00 33 GLU A C 7
ATOM 10314 O O . GLU A 1 52 ? -5.681 -4.385 -9.229 1.00 0.00 33 GLU A O 7
ATOM 10326 N N . LYS A 1 53 ? -4.543 -2.980 -7.907 1.00 0.00 34 LYS A N 7
ATOM 10327 C CA . LYS A 1 53 ? -5.016 -3.518 -6.630 1.00 0.00 34 LYS A CA 7
ATOM 10328 C C . LYS A 1 53 ? -6.503 -3.421 -6.489 1.00 0.00 34 LYS A C 7
ATOM 10329 O O . LYS A 1 53 ? -7.108 -4.216 -5.775 1.00 0.00 34 LYS A O 7
ATOM 10348 N N . LYS A 1 54 ? -7.085 -2.452 -7.164 1.00 0.00 35 LYS A N 7
ATOM 10349 C CA . LYS A 1 54 ? -8.508 -2.220 -7.102 1.00 0.00 35 LYS A CA 7
ATOM 10350 C C . LYS A 1 54 ? -9.273 -3.386 -7.727 1.00 0.00 35 LYS A C 7
ATOM 10351 O O . LYS A 1 54 ? -10.447 -3.624 -7.419 1.00 0.00 35 LYS A O 7
ATOM 10370 N N . ALA A 1 55 ? -8.600 -4.120 -8.584 1.00 0.00 36 ALA A N 7
ATOM 10371 C CA . ALA A 1 55 ? -9.220 -5.203 -9.270 1.00 0.00 36 ALA A CA 7
ATOM 10372 C C . ALA A 1 55 ? -9.427 -6.377 -8.332 1.00 0.00 36 ALA A C 7
ATOM 10373 O O . ALA A 1 55 ? -10.560 -6.805 -8.086 1.00 0.00 36 ALA A O 7
ATOM 10380 N N . ARG A 1 56 ? -8.341 -6.883 -7.791 1.00 0.00 37 ARG A N 7
ATOM 10381 C CA . ARG A 1 56 ? -8.389 -8.038 -6.911 1.00 0.00 37 ARG A CA 7
ATOM 10382 C C . ARG A 1 56 ? -7.341 -7.899 -5.811 1.00 0.00 37 ARG A C 7
ATOM 10383 O O . ARG A 1 56 ? -7.635 -7.549 -4.667 1.00 0.00 37 ARG A O 7
ATOM 10404 N N . ARG A 1 57 ? -6.132 -8.150 -6.185 1.00 0.00 38 ARG A N 7
ATOM 10405 C CA . ARG A 1 57 ? -4.968 -8.088 -5.344 1.00 0.00 38 ARG A CA 7
ATOM 10406 C C . ARG A 1 57 ? -3.811 -8.180 -6.268 1.00 0.00 38 ARG A C 7
ATOM 10407 O O . ARG A 1 57 ? -3.756 -9.082 -7.096 1.00 0.00 38 ARG A O 7
ATOM 10428 N N . VAL A 1 58 ? -2.939 -7.240 -6.205 1.00 0.00 39 VAL A N 7
ATOM 10429 C CA . VAL A 1 58 ? -1.832 -7.211 -7.125 1.00 0.00 39 VAL A CA 7
ATOM 10430 C C . VAL A 1 58 ? -0.537 -6.926 -6.413 1.00 0.00 39 VAL A C 7
ATOM 10431 O O . VAL A 1 58 ? -0.518 -6.206 -5.394 1.00 0.00 39 VAL A O 7
ATOM 10444 N N . VAL A 1 59 ? 0.516 -7.531 -6.914 1.00 0.00 40 VAL A N 7
ATOM 10445 C CA . VAL A 1 59 ? 1.830 -7.336 -6.399 1.00 0.00 40 VAL A CA 7
ATOM 10446 C C . VAL A 1 59 ? 2.548 -6.318 -7.275 1.00 0.00 40 VAL A C 7
ATOM 10447 O O . VAL A 1 59 ? 2.329 -6.270 -8.489 1.00 0.00 40 VAL A O 7
ATOM 10460 N N . HIS A 1 60 ? 3.340 -5.488 -6.665 1.00 0.00 41 HIS A N 7
ATOM 10461 C CA . HIS A 1 60 ? 4.077 -4.487 -7.369 1.00 0.00 41 HIS A CA 7
ATOM 10462 C C . HIS A 1 60 ? 5.506 -4.509 -6.871 1.00 0.00 41 HIS A C 7
ATOM 10463 O O . HIS A 1 60 ? 5.758 -4.373 -5.659 1.00 0.00 41 HIS A O 7
ATOM 10477 N N . ILE A 1 61 ? 6.421 -4.757 -7.777 1.00 0.00 42 ILE A N 7
ATOM 10478 C CA . ILE A 1 61 ? 7.818 -4.795 -7.447 1.00 0.00 42 ILE A CA 7
ATOM 10479 C C . ILE A 1 61 ? 8.345 -3.363 -7.406 1.00 0.00 42 ILE A C 7
ATOM 10480 O O . ILE A 1 61 ? 7.842 -2.498 -8.128 1.00 0.00 42 ILE A O 7
ATOM 10496 N N . LYS A 1 62 ? 9.315 -3.122 -6.541 1.00 0.00 43 LYS A N 7
ATOM 10497 C CA . LYS A 1 62 ? 9.910 -1.792 -6.337 1.00 0.00 43 LYS A CA 7
ATOM 10498 C C . LYS A 1 62 ? 8.864 -0.777 -5.827 1.00 0.00 43 LYS A C 7
ATOM 10499 O O . LYS A 1 62 ? 8.615 0.234 -6.476 1.00 0.00 43 LYS A O 7
ATOM 10518 N N . PRO A 1 63 ? 8.186 -1.060 -4.690 1.00 0.00 44 PRO A N 7
ATOM 10519 C CA . PRO A 1 63 ? 7.221 -0.140 -4.121 1.00 0.00 44 PRO A CA 7
ATOM 10520 C C . PRO A 1 63 ? 7.925 1.018 -3.379 1.00 0.00 44 PRO A C 7
ATOM 10521 O O . PRO A 1 63 ? 9.058 0.872 -2.887 1.00 0.00 44 PRO A O 7
ATOM 10532 N N . GLY A 1 64 ? 7.236 2.124 -3.246 1.00 0.00 45 GLY A N 7
ATOM 10533 C CA . GLY A 1 64 ? 7.810 3.306 -2.644 1.00 0.00 45 GLY A CA 7
ATOM 10534 C C . GLY A 1 64 ? 6.738 4.221 -2.201 1.00 0.00 45 GLY A C 7
ATOM 10535 O O . GLY A 1 64 ? 6.581 5.317 -2.709 1.00 0.00 45 GLY A O 7
ATOM 10539 N N . GLU A 1 65 ? 5.917 3.697 -1.402 1.00 0.00 46 GLU A N 7
ATOM 10540 C CA . GLU A 1 65 ? 4.848 4.389 -0.811 1.00 0.00 46 GLU A CA 7
ATOM 10541 C C . GLU A 1 65 ? 5.025 4.455 0.711 1.00 0.00 46 GLU A C 7
ATOM 10542 O O . GLU A 1 65 ? 5.980 3.907 1.273 1.00 0.00 46 GLU A O 7
ATOM 10554 N N . LYS A 1 66 ? 4.142 5.174 1.318 1.00 0.00 47 LYS A N 7
ATOM 10555 C CA . LYS A 1 66 ? 4.017 5.344 2.722 1.00 0.00 47 LYS A CA 7
ATOM 10556 C C . LYS A 1 66 ? 2.602 5.693 2.968 1.00 0.00 47 LYS A C 7
ATOM 10557 O O . LYS A 1 66 ? 2.188 6.847 2.879 1.00 0.00 47 LYS A O 7
ATOM 10576 N N . ILE A 1 67 ? 1.843 4.693 3.157 1.00 0.00 48 ILE A N 7
ATOM 10577 C CA . ILE A 1 67 ? 0.461 4.855 3.341 1.00 0.00 48 ILE A CA 7
ATOM 10578 C C . ILE A 1 67 ? 0.106 5.144 4.777 1.00 0.00 48 ILE A C 7
ATOM 10579 O O . ILE A 1 67 ? 0.160 4.272 5.632 1.00 0.00 48 ILE A O 7
ATOM 10595 N N . LEU A 1 68 ? -0.126 6.434 5.036 1.00 0.00 49 LEU A N 7
ATOM 10596 C CA . LEU A 1 68 ? -0.572 7.000 6.339 1.00 0.00 49 LEU A CA 7
ATOM 10597 C C . LEU A 1 68 ? 0.403 6.680 7.462 1.00 0.00 49 LEU A C 7
ATOM 10598 O O . LEU A 1 68 ? 0.069 6.796 8.648 1.00 0.00 49 LEU A O 7
ATOM 10614 N N . GLY A 1 69 ? 1.588 6.287 7.101 1.00 0.00 50 GLY A N 7
ATOM 10615 C CA . GLY A 1 69 ? 2.567 5.890 8.072 1.00 0.00 50 GLY A CA 7
ATOM 10616 C C . GLY A 1 69 ? 2.412 4.406 8.374 1.00 0.00 50 GLY A C 7
ATOM 10617 O O . GLY A 1 69 ? 3.366 3.627 8.246 1.00 0.00 50 GLY A O 7
ATOM 10621 N N . ALA A 1 70 ? 1.195 4.020 8.696 1.00 0.00 51 ALA A N 7
ATOM 10622 C CA . ALA A 1 70 ? 0.825 2.664 9.009 1.00 0.00 51 ALA A CA 7
ATOM 10623 C C . ALA A 1 70 ? -0.400 2.313 8.183 1.00 0.00 51 ALA A C 7
ATOM 10624 O O . ALA A 1 70 ? -1.271 3.161 7.983 1.00 0.00 51 ALA A O 7
ATOM 10631 N N . ARG A 1 71 ? -0.468 1.083 7.712 1.00 0.00 52 ARG A N 7
ATOM 10632 C CA . ARG A 1 71 ? -1.564 0.646 6.853 1.00 0.00 52 ARG A CA 7
ATOM 10633 C C . ARG A 1 71 ? -2.889 0.534 7.603 1.00 0.00 52 ARG A C 7
ATOM 10634 O O . ARG A 1 71 ? -3.110 -0.411 8.375 1.00 0.00 52 ARG A O 7
ATOM 10655 N N . ILE A 1 72 ? -3.742 1.500 7.401 1.00 0.00 53 ILE A N 7
ATOM 10656 C CA . ILE A 1 72 ? -5.046 1.502 7.982 1.00 0.00 53 ILE A CA 7
ATOM 10657 C C . ILE A 1 72 ? -6.019 1.608 6.846 1.00 0.00 53 ILE A C 7
ATOM 10658 O O . ILE A 1 72 ? -6.015 2.588 6.149 1.00 0.00 53 ILE A O 7
ATOM 10674 N N . ILE A 1 73 ? -6.802 0.585 6.644 1.00 0.00 54 ILE A N 7
ATOM 10675 C CA . ILE A 1 73 ? -7.774 0.556 5.569 1.00 0.00 54 ILE A CA 7
ATOM 10676 C C . ILE A 1 73 ? -8.979 1.400 5.965 1.00 0.00 54 ILE A C 7
ATOM 10677 O O . ILE A 1 73 ? -9.524 2.166 5.183 1.00 0.00 54 ILE A O 7
ATOM 10693 N N . GLY A 1 74 ? -9.395 1.216 7.177 1.00 0.00 55 GLY A N 7
ATOM 10694 C CA . GLY A 1 74 ? -10.538 1.912 7.705 1.00 0.00 55 GLY A CA 7
ATOM 10695 C C . GLY A 1 74 ? -11.766 1.045 7.599 1.00 0.00 55 GLY A C 7
ATOM 10696 O O . GLY A 1 74 ? -12.684 1.137 8.416 1.00 0.00 55 GLY A O 7
ATOM 10700 N N . ILE A 1 75 ? -11.772 0.199 6.593 1.00 0.00 56 ILE A N 7
ATOM 10701 C CA . ILE A 1 75 ? -12.843 -0.743 6.369 1.00 0.00 56 ILE A CA 7
ATOM 10702 C C . ILE A 1 75 ? -12.521 -1.968 7.184 1.00 0.00 56 ILE A C 7
ATOM 10703 O O . ILE A 1 75 ? -11.412 -2.468 7.065 1.00 0.00 56 ILE A O 7
ATOM 10719 N N . PRO A 1 76 ? -13.442 -2.427 8.057 1.00 0.00 57 PRO A N 7
ATOM 10720 C CA . PRO A 1 76 ? -13.235 -3.640 8.855 1.00 0.00 57 PRO A CA 7
ATOM 10721 C C . PRO A 1 76 ? -13.143 -4.874 7.945 1.00 0.00 57 PRO A C 7
ATOM 10722 O O . PRO A 1 76 ? -14.145 -5.298 7.355 1.00 0.00 57 PRO A O 7
ATOM 10733 N N . PRO A 1 77 ? -11.946 -5.438 7.769 1.00 0.00 58 PRO A N 7
ATOM 10734 C CA . PRO A 1 77 ? -11.732 -6.558 6.906 1.00 0.00 58 PRO A CA 7
ATOM 10735 C C . PRO A 1 77 ? -11.472 -7.830 7.701 1.00 0.00 58 PRO A C 7
ATOM 10736 O O . PRO A 1 77 ? -11.813 -7.929 8.887 1.00 0.00 58 PRO A O 7
ATOM 10747 N N . VAL A 1 78 ? -10.906 -8.791 7.041 1.00 0.00 59 VAL A N 7
ATOM 10748 C CA . VAL A 1 78 ? -10.528 -10.018 7.666 1.00 0.00 59 VAL A CA 7
ATOM 10749 C C . VAL A 1 78 ? -9.039 -9.867 8.016 1.00 0.00 59 VAL A C 7
ATOM 10750 O O . VAL A 1 78 ? -8.218 -9.736 7.114 1.00 0.00 59 VAL A O 7
ATOM 10763 N N . PRO A 1 79 ? -8.677 -9.818 9.313 1.00 0.00 60 PRO A N 7
ATOM 10764 C CA . PRO A 1 79 ? -7.289 -9.556 9.767 1.00 0.00 60 PRO A CA 7
ATOM 10765 C C . PRO A 1 79 ? -6.310 -10.734 9.559 1.00 0.00 60 PRO A C 7
ATOM 10766 O O . PRO A 1 79 ? -5.565 -11.099 10.478 1.00 0.00 60 PRO A O 7
ATOM 10777 N N . ILE A 1 80 ? -6.268 -11.292 8.369 1.00 0.00 61 ILE A N 7
ATOM 10778 C CA . ILE A 1 80 ? -5.342 -12.365 8.087 1.00 0.00 61 ILE A CA 7
ATOM 10779 C C . ILE A 1 80 ? -4.276 -11.817 7.145 1.00 0.00 61 ILE A C 7
ATOM 10780 O O . ILE A 1 80 ? -4.548 -10.892 6.387 1.00 0.00 61 ILE A O 7
ATOM 10796 N N . GLY A 1 81 ? -3.078 -12.318 7.217 1.00 0.00 62 GLY A N 7
ATOM 10797 C CA . GLY A 1 81 ? -2.063 -11.863 6.320 1.00 0.00 62 GLY A CA 7
ATOM 10798 C C . GLY A 1 81 ? -0.758 -12.524 6.584 1.00 0.00 62 GLY A C 7
ATOM 10799 O O . GLY A 1 81 ? -0.619 -13.237 7.576 1.00 0.00 62 GLY A O 7
ATOM 10803 N N . ILE A 1 82 ? 0.160 -12.367 5.672 1.00 0.00 63 ILE A N 7
ATOM 10804 C CA . ILE A 1 82 ? 1.488 -12.891 5.805 1.00 0.00 63 ILE A CA 7
ATOM 10805 C C . ILE A 1 82 ? 2.467 -11.804 5.373 1.00 0.00 63 ILE A C 7
ATOM 10806 O O . ILE A 1 82 ? 2.855 -11.720 4.197 1.00 0.00 63 ILE A O 7
ATOM 10822 N N . ASP A 1 83 ? 2.778 -10.905 6.271 1.00 0.00 64 ASP A N 7
ATOM 10823 C CA . ASP A 1 83 ? 3.736 -9.876 5.960 1.00 0.00 64 ASP A CA 7
ATOM 10824 C C . ASP A 1 83 ? 5.103 -10.359 6.385 1.00 0.00 64 ASP A C 7
ATOM 10825 O O . ASP A 1 83 ? 5.480 -10.311 7.552 1.00 0.00 64 ASP A O 7
ATOM 10834 N N . GLU A 1 84 ? 5.793 -10.925 5.445 1.00 0.00 65 GLU A N 7
ATOM 10835 C CA . GLU A 1 84 ? 7.096 -11.494 5.675 1.00 0.00 65 GLU A CA 7
ATOM 10836 C C . GLU A 1 84 ? 8.135 -10.428 5.883 1.00 0.00 65 GLU A C 7
ATOM 10837 O O . GLU A 1 84 ? 8.707 -10.294 6.961 1.00 0.00 65 GLU A O 7
ATOM 10849 N N . GLU A 1 85 ? 8.325 -9.642 4.879 1.00 0.00 66 GLU A N 7
ATOM 10850 C CA . GLU A 1 85 ? 9.315 -8.626 4.879 1.00 0.00 66 GLU A CA 7
ATOM 10851 C C . GLU A 1 85 ? 8.888 -7.595 3.837 1.00 0.00 66 GLU A C 7
ATOM 10852 O O . GLU A 1 85 ? 7.876 -7.793 3.163 1.00 0.00 66 GLU A O 7
ATOM 10864 N N . ARG A 1 86 ? 9.653 -6.559 3.684 1.00 0.00 67 ARG A N 7
ATOM 10865 C CA . ARG A 1 86 ? 9.326 -5.476 2.769 1.00 0.00 67 ARG A CA 7
ATOM 10866 C C . ARG A 1 86 ? 9.953 -5.806 1.434 1.00 0.00 67 ARG A C 7
ATOM 10867 O O . ARG A 1 86 ? 9.427 -5.505 0.365 1.00 0.00 67 ARG A O 7
ATOM 10888 N N . SER A 1 87 ? 11.066 -6.441 1.520 1.00 0.00 68 SER A N 7
ATOM 10889 C CA . SER A 1 87 ? 11.829 -6.886 0.408 1.00 0.00 68 SER A CA 7
ATOM 10890 C C . SER A 1 87 ? 11.431 -8.300 0.015 1.00 0.00 68 SER A C 7
ATOM 10891 O O . SER A 1 87 ? 12.266 -9.137 -0.366 1.00 0.00 68 SER A O 7
ATOM 10899 N N . THR A 1 88 ? 10.161 -8.532 0.072 1.00 0.00 69 THR A N 7
ATOM 10900 C CA . THR A 1 88 ? 9.592 -9.762 -0.291 1.00 0.00 69 THR A CA 7
ATOM 10901 C C . THR A 1 88 ? 8.117 -9.533 -0.443 1.00 0.00 69 THR A C 7
ATOM 10902 O O . THR A 1 88 ? 7.654 -8.411 -0.251 1.00 0.00 69 THR A O 7
ATOM 10913 N N . VAL A 1 89 ? 7.400 -10.558 -0.753 1.00 0.00 70 VAL A N 7
ATOM 10914 C CA . VAL A 1 89 ? 5.980 -10.439 -0.956 1.00 0.00 70 VAL A CA 7
ATOM 10915 C C . VAL A 1 89 ? 5.202 -10.472 0.353 1.00 0.00 70 VAL A C 7
ATOM 10916 O O . VAL A 1 89 ? 5.113 -11.498 1.041 1.00 0.00 70 VAL A O 7
ATOM 10929 N N . MET A 1 90 ? 4.725 -9.333 0.746 1.00 0.00 71 MET A N 7
ATOM 10930 C CA . MET A 1 90 ? 3.892 -9.266 1.907 1.00 0.00 71 MET A CA 7
ATOM 10931 C C . MET A 1 90 ? 2.469 -9.464 1.416 1.00 0.00 71 MET A C 7
ATOM 10932 O O . MET A 1 90 ? 1.878 -8.570 0.817 1.00 0.00 71 MET A O 7
ATOM 10946 N N . ILE A 1 91 ? 1.969 -10.668 1.586 1.00 0.00 72 ILE A N 7
ATOM 10947 C CA . ILE A 1 91 ? 0.655 -11.028 1.097 1.00 0.00 72 ILE A CA 7
ATOM 10948 C C . ILE A 1 91 ? -0.383 -11.022 2.213 1.00 0.00 72 ILE A C 7
ATOM 10949 O O . ILE A 1 91 ? -0.430 -11.941 3.036 1.00 0.00 72 ILE A O 7
ATOM 10965 N N . PRO A 1 92 ? -1.183 -9.970 2.307 1.00 0.00 73 PRO A N 7
ATOM 10966 C CA . PRO A 1 92 ? -2.238 -9.899 3.278 1.00 0.00 73 PRO A CA 7
ATOM 10967 C C . PRO A 1 92 ? -3.472 -10.647 2.779 1.00 0.00 73 PRO A C 7
ATOM 10968 O O . PRO A 1 92 ? -3.732 -10.717 1.574 1.00 0.00 73 PRO A O 7
ATOM 10979 N N . TYR A 1 93 ? -4.211 -11.202 3.683 1.00 0.00 74 TYR A N 7
ATOM 10980 C CA . TYR A 1 93 ? -5.427 -11.884 3.357 1.00 0.00 74 TYR A CA 7
ATOM 10981 C C . TYR A 1 93 ? -6.536 -11.127 4.017 1.00 0.00 74 TYR A C 7
ATOM 10982 O O . TYR A 1 93 ? -7.213 -11.607 4.948 1.00 0.00 74 TYR A O 7
ATOM 11000 N N . THR A 1 94 ? -6.629 -9.906 3.619 1.00 0.00 75 THR A N 7
ATOM 11001 C CA . THR A 1 94 ? -7.597 -9.019 4.116 1.00 0.00 75 THR A CA 7
ATOM 11002 C C . THR A 1 94 ? -8.641 -8.821 3.052 1.00 0.00 75 THR A C 7
ATOM 11003 O O . THR A 1 94 ? -8.308 -8.397 1.951 1.00 0.00 75 THR A O 7
ATOM 11014 N N . LYS A 1 95 ? -9.864 -9.159 3.342 1.00 0.00 76 LYS A N 7
ATOM 11015 C CA . LYS A 1 95 ? -10.929 -8.961 2.403 1.00 0.00 76 LYS A CA 7
ATOM 11016 C C . LYS A 1 95 ? -11.671 -7.684 2.770 1.00 0.00 76 LYS A C 7
ATOM 11017 O O . LYS A 1 95 ? -12.400 -7.652 3.758 1.00 0.00 76 LYS A O 7
ATOM 11036 N N . PRO A 1 96 ? -11.405 -6.591 2.053 1.00 0.00 77 PRO A N 7
ATOM 11037 C CA . PRO A 1 96 ? -12.050 -5.340 2.270 1.00 0.00 77 PRO A CA 7
ATOM 11038 C C . PRO A 1 96 ? -13.081 -5.056 1.184 1.00 0.00 77 PRO A C 7
ATOM 11039 O O . PRO A 1 96 ? -13.597 -5.969 0.519 1.00 0.00 77 PRO A O 7
ATOM 11050 N N . CYS A 1 97 ? -13.362 -3.812 1.010 1.00 0.00 78 CYS A N 7
ATOM 11051 C CA . CYS A 1 97 ? -14.307 -3.364 0.042 1.00 0.00 78 CYS A CA 7
ATOM 11052 C C . CYS A 1 97 ? -13.584 -2.654 -1.110 1.00 0.00 78 CYS A C 7
ATOM 11053 O O . CYS A 1 97 ? -14.147 -1.796 -1.784 1.00 0.00 78 CYS A O 7
ATOM 11061 N N . TYR A 1 98 ? -12.347 -3.067 -1.356 1.00 0.00 79 TYR A N 7
ATOM 11062 C CA . TYR A 1 98 ? -11.519 -2.459 -2.388 1.00 0.00 79 TYR A CA 7
ATOM 11063 C C . TYR A 1 98 ? -10.645 -3.529 -3.067 1.00 0.00 79 TYR A C 7
ATOM 11064 O O . TYR A 1 98 ? -11.020 -4.075 -4.098 1.00 0.00 79 TYR A O 7
ATOM 11082 N N . GLY A 1 99 ? -9.547 -3.896 -2.433 1.00 0.00 80 GLY A N 7
ATOM 11083 C CA . GLY A 1 99 ? -8.640 -4.875 -2.991 1.00 0.00 80 GLY A CA 7
ATOM 11084 C C . GLY A 1 99 ? -7.495 -5.120 -2.045 1.00 0.00 80 GLY A C 7
ATOM 11085 O O . GLY A 1 99 ? -7.474 -4.549 -0.959 1.00 0.00 80 GLY A O 7
ATOM 11089 N N . THR A 1 100 ? -6.549 -5.926 -2.426 1.00 0.00 81 THR A N 7
ATOM 11090 C CA . THR A 1 100 ? -5.434 -6.231 -1.551 1.00 0.00 81 THR A CA 7
ATOM 11091 C C . THR A 1 100 ? -4.102 -5.772 -2.178 1.00 0.00 81 THR A C 7
ATOM 11092 O O . THR A 1 100 ? -3.943 -5.785 -3.404 1.00 0.00 81 THR A O 7
ATOM 11103 N N . ALA A 1 101 ? -3.174 -5.358 -1.331 1.00 0.00 82 ALA A N 7
ATOM 11104 C CA . ALA A 1 101 ? -1.890 -4.837 -1.749 1.00 0.00 82 ALA A CA 7
ATOM 11105 C C . ALA A 1 101 ? -0.763 -5.773 -1.395 1.00 0.00 82 ALA A C 7
ATOM 11106 O O . ALA A 1 101 ? -0.551 -6.061 -0.227 1.00 0.00 82 ALA A O 7
ATOM 11113 N N . VAL A 1 102 ? -0.063 -6.233 -2.383 1.00 0.00 83 VAL A N 7
ATOM 11114 C CA . VAL A 1 102 ? 1.085 -7.073 -2.181 1.00 0.00 83 VAL A CA 7
ATOM 11115 C C . VAL A 1 102 ? 2.259 -6.303 -2.752 1.00 0.00 83 VAL A C 7
ATOM 11116 O O . VAL A 1 102 ? 2.306 -6.029 -3.932 1.00 0.00 83 VAL A O 7
ATOM 11129 N N . VAL A 1 103 ? 3.144 -5.874 -1.929 1.00 0.00 84 VAL A N 7
ATOM 11130 C CA . VAL A 1 103 ? 4.269 -5.117 -2.417 1.00 0.00 84 VAL A CA 7
ATOM 11131 C C . VAL A 1 103 ? 5.547 -5.904 -2.172 1.00 0.00 84 VAL A C 7
ATOM 11132 O O . VAL A 1 103 ? 5.644 -6.613 -1.168 1.00 0.00 84 VAL A O 7
ATOM 11145 N N . GLU A 1 104 ? 6.484 -5.836 -3.109 1.00 0.00 85 GLU A N 7
ATOM 11146 C CA . GLU A 1 104 ? 7.740 -6.570 -3.000 1.00 0.00 85 GLU A CA 7
ATOM 11147 C C . GLU A 1 104 ? 8.900 -5.708 -3.468 1.00 0.00 85 GLU A C 7
ATOM 11148 O O . GLU A 1 104 ? 8.981 -5.322 -4.639 1.00 0.00 85 GLU A O 7
ATOM 11160 N N . LEU A 1 105 ? 9.765 -5.366 -2.565 1.00 0.00 86 LEU A N 7
ATOM 11161 C CA . LEU A 1 105 ? 10.916 -4.569 -2.901 1.00 0.00 86 LEU A CA 7
ATOM 11162 C C . LEU A 1 105 ? 12.099 -5.502 -3.203 1.00 0.00 86 LEU A C 7
ATOM 11163 O O . LEU A 1 105 ? 12.374 -6.394 -2.437 1.00 0.00 86 LEU A O 7
ATOM 11179 N N . PRO A 1 106 ? 12.799 -5.317 -4.331 1.00 0.00 87 PRO A N 7
ATOM 11180 C CA . PRO A 1 106 ? 13.969 -6.142 -4.685 1.00 0.00 87 PRO A CA 7
ATOM 11181 C C . PRO A 1 106 ? 15.266 -5.544 -4.116 1.00 0.00 87 PRO A C 7
ATOM 11182 O O . PRO A 1 106 ? 16.377 -5.838 -4.573 1.00 0.00 87 PRO A O 7
ATOM 11193 N N . VAL A 1 107 ? 15.094 -4.708 -3.136 1.00 0.00 88 VAL A N 7
ATOM 11194 C CA . VAL A 1 107 ? 16.160 -4.034 -2.449 1.00 0.00 88 VAL A CA 7
ATOM 11195 C C . VAL A 1 107 ? 15.989 -4.429 -1.003 1.00 0.00 88 VAL A C 7
ATOM 11196 O O . VAL A 1 107 ? 14.883 -4.776 -0.615 1.00 0.00 88 VAL A O 7
ATOM 11209 N N . ASP A 1 108 ? 17.041 -4.376 -0.229 1.00 0.00 89 ASP A N 7
ATOM 11210 C CA . ASP A 1 108 ? 17.002 -4.782 1.181 1.00 0.00 89 ASP A CA 7
ATOM 11211 C C . ASP A 1 108 ? 16.088 -3.858 2.002 1.00 0.00 89 ASP A C 7
ATOM 11212 O O . ASP A 1 108 ? 15.771 -2.735 1.560 1.00 0.00 89 ASP A O 7
ATOM 11221 N N . PRO A 1 109 ? 15.644 -4.292 3.222 1.00 0.00 90 PRO A N 7
ATOM 11222 C CA . PRO A 1 109 ? 14.784 -3.475 4.118 1.00 0.00 90 PRO A CA 7
ATOM 11223 C C . PRO A 1 109 ? 15.456 -2.146 4.569 1.00 0.00 90 PRO A C 7
ATOM 11224 O O . PRO A 1 109 ? 14.883 -1.383 5.341 1.00 0.00 90 PRO A O 7
ATOM 11235 N N . GLU A 1 110 ? 16.660 -1.890 4.071 1.00 0.00 91 GLU A N 7
ATOM 11236 C CA . GLU A 1 110 ? 17.404 -0.669 4.338 1.00 0.00 91 GLU A CA 7
ATOM 11237 C C . GLU A 1 110 ? 16.613 0.539 3.830 1.00 0.00 91 GLU A C 7
ATOM 11238 O O . GLU A 1 110 ? 16.656 1.619 4.404 1.00 0.00 91 GLU A O 7
ATOM 11250 N N . GLU A 1 111 ? 15.839 0.313 2.771 1.00 0.00 92 GLU A N 7
ATOM 11251 C CA . GLU A 1 111 ? 15.072 1.362 2.137 1.00 0.00 92 GLU A CA 7
ATOM 11252 C C . GLU A 1 111 ? 13.970 1.877 3.060 1.00 0.00 92 GLU A C 7
ATOM 11253 O O . GLU A 1 111 ? 13.562 3.033 2.966 1.00 0.00 92 GLU A O 7
ATOM 11265 N N . ILE A 1 112 ? 13.565 1.041 4.009 1.00 0.00 93 ILE A N 7
ATOM 11266 C CA . ILE A 1 112 ? 12.525 1.389 4.967 1.00 0.00 93 ILE A CA 7
ATOM 11267 C C . ILE A 1 112 ? 12.919 2.639 5.763 1.00 0.00 93 ILE A C 7
ATOM 11268 O O . ILE A 1 112 ? 12.078 3.441 6.100 1.00 0.00 93 ILE A O 7
ATOM 11284 N N . GLU A 1 113 ? 14.221 2.837 5.964 1.00 0.00 94 GLU A N 7
ATOM 11285 C CA . GLU A 1 113 ? 14.721 3.978 6.728 1.00 0.00 94 GLU A CA 7
ATOM 11286 C C . GLU A 1 113 ? 14.369 5.275 6.018 1.00 0.00 94 GLU A C 7
ATOM 11287 O O . GLU A 1 113 ? 13.946 6.250 6.638 1.00 0.00 94 GLU A O 7
ATOM 11299 N N . ARG A 1 114 ? 14.481 5.258 4.711 1.00 0.00 95 ARG A N 7
ATOM 11300 C CA . ARG A 1 114 ? 14.222 6.440 3.921 1.00 0.00 95 ARG A CA 7
ATOM 11301 C C . ARG A 1 114 ? 12.732 6.612 3.831 1.00 0.00 95 ARG A C 7
ATOM 11302 O O . ARG A 1 114 ? 12.210 7.704 3.950 1.00 0.00 95 ARG A O 7
ATOM 11323 N N . ILE A 1 115 ? 12.058 5.491 3.715 1.00 0.00 96 ILE A N 7
ATOM 11324 C CA . ILE A 1 115 ? 10.621 5.435 3.617 1.00 0.00 96 ILE A CA 7
ATOM 11325 C C . ILE A 1 115 ? 9.966 5.924 4.935 1.00 0.00 96 ILE A C 7
ATOM 11326 O O . ILE A 1 115 ? 8.897 6.498 4.934 1.00 0.00 96 ILE A O 7
ATOM 11342 N N . LEU A 1 116 ? 10.665 5.732 6.033 1.00 0.00 97 LEU A N 7
ATOM 11343 C CA . LEU A 1 116 ? 10.225 6.156 7.350 1.00 0.00 97 LEU A CA 7
ATOM 11344 C C . LEU A 1 116 ? 10.194 7.676 7.420 1.00 0.00 97 LEU A C 7
ATOM 11345 O O . LEU A 1 116 ? 9.333 8.261 8.058 1.00 0.00 97 LEU A O 7
ATOM 11361 N N . GLU A 1 117 ? 11.113 8.304 6.722 1.00 0.00 98 GLU A N 7
ATOM 11362 C CA . GLU A 1 117 ? 11.204 9.755 6.691 1.00 0.00 98 GLU A CA 7
ATOM 11363 C C . GLU A 1 117 ? 10.177 10.297 5.703 1.00 0.00 98 GLU A C 7
ATOM 11364 O O . GLU A 1 117 ? 9.709 11.429 5.794 1.00 0.00 98 GLU A O 7
ATOM 11376 N N . VAL A 1 118 ? 9.832 9.458 4.774 1.00 0.00 99 VAL A N 7
ATOM 11377 C CA . VAL A 1 118 ? 8.881 9.759 3.735 1.00 0.00 99 VAL A CA 7
ATOM 11378 C C . VAL A 1 118 ? 7.457 9.305 4.198 1.00 0.00 99 VAL A C 7
ATOM 11379 O O . VAL A 1 118 ? 6.520 9.210 3.417 1.00 0.00 99 VAL A O 7
ATOM 11392 N N . ALA A 1 119 ? 7.340 9.049 5.524 1.00 0.00 100 ALA A N 7
ATOM 11393 C CA . ALA A 1 119 ? 6.082 8.653 6.194 1.00 0.00 100 ALA A CA 7
ATOM 11394 C C . ALA A 1 119 ? 4.881 9.472 5.746 1.00 0.00 100 ALA A C 7
ATOM 11395 O O . ALA A 1 119 ? 3.832 8.914 5.412 1.00 0.00 100 ALA A O 7
ATOM 11402 N N . GLU A 1 120 ? 5.037 10.768 5.762 1.00 0.00 101 GLU A N 7
ATOM 11403 C CA . GLU A 1 120 ? 4.018 11.672 5.313 1.00 0.00 101 GLU A CA 7
ATOM 11404 C C . GLU A 1 120 ? 4.682 12.973 4.795 1.00 0.00 101 GLU A C 7
ATOM 11405 O O . GLU A 1 120 ? 5.054 13.857 5.577 1.00 0.00 101 GLU A O 7
ATOM 11417 N N . PRO A 1 121 ? 4.950 13.055 3.489 1.00 0.00 102 PRO A N 7
ATOM 11418 C CA . PRO A 1 121 ? 5.573 14.207 2.876 1.00 0.00 102 PRO A CA 7
ATOM 11419 C C . PRO A 1 121 ? 4.544 15.165 2.245 1.00 0.00 102 PRO A C 7
ATOM 11420 O O . PRO A 1 121 ? 4.167 16.147 2.899 1.00 0.00 102 PRO A O 7
ATOM 11432 N N . HIS A 1 20 ? 1.643 7.229 -11.647 1.00 0.00 1 HIS A N 8
ATOM 11433 C CA . HIS A 1 20 ? 1.059 8.555 -11.867 1.00 0.00 1 HIS A CA 8
ATOM 11434 C C . HIS A 1 20 ? 0.798 9.303 -10.561 1.00 0.00 1 HIS A C 8
ATOM 11435 O O . HIS A 1 20 ? 0.376 10.446 -10.603 1.00 0.00 1 HIS A O 8
ATOM 11449 N N . MET A 1 21 ? 1.068 8.658 -9.416 1.00 0.00 2 MET A N 8
ATOM 11450 C CA . MET A 1 21 ? 0.814 9.212 -8.080 1.00 0.00 2 MET A CA 8
ATOM 11451 C C . MET A 1 21 ? -0.680 9.280 -7.826 1.00 0.00 2 MET A C 8
ATOM 11452 O O . MET A 1 21 ? -1.407 10.058 -8.451 1.00 0.00 2 MET A O 8
ATOM 11466 N N . THR A 1 22 ? -1.131 8.492 -6.926 1.00 0.00 3 THR A N 8
ATOM 11467 C CA . THR A 1 22 ? -2.520 8.408 -6.651 1.00 0.00 3 THR A CA 8
ATOM 11468 C C . THR A 1 22 ? -2.847 8.934 -5.261 1.00 0.00 3 THR A C 8
ATOM 11469 O O . THR A 1 22 ? -2.219 8.554 -4.271 1.00 0.00 3 THR A O 8
ATOM 11480 N N . PHE A 1 23 ? -3.798 9.837 -5.204 1.00 0.00 4 PHE A N 8
ATOM 11481 C CA . PHE A 1 23 ? -4.261 10.399 -3.949 1.00 0.00 4 PHE A CA 8
ATOM 11482 C C . PHE A 1 23 ? -5.763 10.299 -3.933 1.00 0.00 4 PHE A C 8
ATOM 11483 O O . PHE A 1 23 ? -6.458 10.995 -3.209 1.00 0.00 4 PHE A O 8
ATOM 11500 N N . CYS A 1 24 ? -6.242 9.402 -4.739 1.00 0.00 5 CYS A N 8
ATOM 11501 C CA . CYS A 1 24 ? -7.637 9.149 -4.893 1.00 0.00 5 CYS A CA 8
ATOM 11502 C C . CYS A 1 24 ? -8.053 8.101 -3.880 1.00 0.00 5 CYS A C 8
ATOM 11503 O O . CYS A 1 24 ? -7.990 6.901 -4.147 1.00 0.00 5 CYS A O 8
ATOM 11511 N N . LEU A 1 25 ? -8.400 8.557 -2.699 1.00 0.00 6 LEU A N 8
ATOM 11512 C CA . LEU A 1 25 ? -8.761 7.676 -1.636 1.00 0.00 6 LEU A CA 8
ATOM 11513 C C . LEU A 1 25 ? -10.201 7.252 -1.682 1.00 0.00 6 LEU A C 8
ATOM 11514 O O . LEU A 1 25 ? -10.498 6.096 -1.627 1.00 0.00 6 LEU A O 8
ATOM 11530 N N . GLU A 1 26 ? -11.091 8.172 -1.937 1.00 0.00 7 GLU A N 8
ATOM 11531 C CA . GLU A 1 26 ? -12.524 7.863 -1.998 1.00 0.00 7 GLU A CA 8
ATOM 11532 C C . GLU A 1 26 ? -12.838 7.004 -3.256 1.00 0.00 7 GLU A C 8
ATOM 11533 O O . GLU A 1 26 ? -13.923 6.462 -3.442 1.00 0.00 7 GLU A O 8
ATOM 11545 N N . THR A 1 27 ? -11.835 6.814 -4.038 1.00 0.00 8 THR A N 8
ATOM 11546 C CA . THR A 1 27 ? -11.895 6.022 -5.198 1.00 0.00 8 THR A CA 8
ATOM 11547 C C . THR A 1 27 ? -11.866 4.550 -4.786 1.00 0.00 8 THR A C 8
ATOM 11548 O O . THR A 1 27 ? -12.338 3.708 -5.515 1.00 0.00 8 THR A O 8
ATOM 11559 N N . TYR A 1 28 ? -11.385 4.252 -3.550 1.00 0.00 9 TYR A N 8
ATOM 11560 C CA . TYR A 1 28 ? -11.388 2.866 -3.064 1.00 0.00 9 TYR A CA 8
ATOM 11561 C C . TYR A 1 28 ? -12.838 2.442 -2.939 1.00 0.00 9 TYR A C 8
ATOM 11562 O O . TYR A 1 28 ? -13.219 1.303 -3.192 1.00 0.00 9 TYR A O 8
ATOM 11580 N N . LEU A 1 29 ? -13.635 3.426 -2.599 1.00 0.00 10 LEU A N 8
ATOM 11581 C CA . LEU A 1 29 ? -15.042 3.305 -2.425 1.00 0.00 10 LEU A CA 8
ATOM 11582 C C . LEU A 1 29 ? -15.736 3.118 -3.756 1.00 0.00 10 LEU A C 8
ATOM 11583 O O . LEU A 1 29 ? -16.690 2.348 -3.865 1.00 0.00 10 LEU A O 8
ATOM 11599 N N . GLN A 1 30 ? -15.216 3.774 -4.776 1.00 0.00 11 GLN A N 8
ATOM 11600 C CA . GLN A 1 30 ? -15.747 3.652 -6.121 1.00 0.00 11 GLN A CA 8
ATOM 11601 C C . GLN A 1 30 ? -15.309 2.335 -6.743 1.00 0.00 11 GLN A C 8
ATOM 11602 O O . GLN A 1 30 ? -15.974 1.802 -7.615 1.00 0.00 11 GLN A O 8
ATOM 11616 N 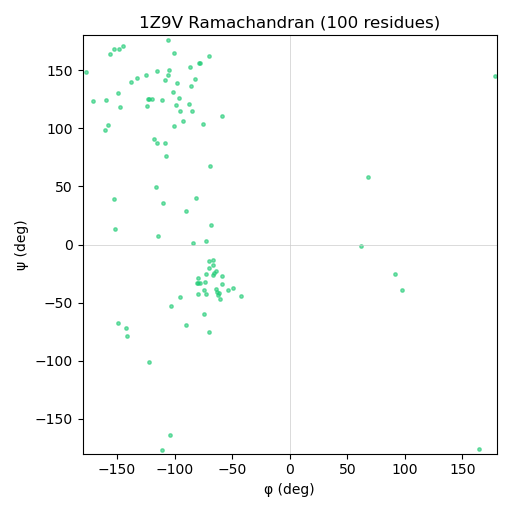N . GLN A 1 31 ? -14.174 1.817 -6.288 1.00 0.00 12 GLN A N 8
ATOM 11617 C CA . GLN A 1 31 ? -13.694 0.535 -6.768 1.00 0.00 12 GLN A CA 8
ATOM 11618 C C . GLN A 1 31 ? -14.375 -0.584 -5.995 1.00 0.00 12 GLN A C 8
ATOM 11619 O O . GLN A 1 31 ? -14.280 -1.755 -6.368 1.00 0.00 12 GLN A O 8
ATOM 11633 N N . SER A 1 32 ? -15.013 -0.195 -4.882 1.00 0.00 13 SER A N 8
ATOM 11634 C CA . SER A 1 32 ? -15.788 -1.075 -4.027 1.00 0.00 13 SER A CA 8
ATOM 11635 C C . SER A 1 32 ? -14.894 -2.027 -3.252 1.00 0.00 13 SER A C 8
ATOM 11636 O O . SER A 1 32 ? -15.271 -3.162 -2.935 1.00 0.00 13 SER A O 8
ATOM 11644 N N . GLY A 1 33 ? -13.740 -1.536 -2.905 1.00 0.00 14 GLY A N 8
ATOM 11645 C CA . GLY A 1 33 ? -12.818 -2.308 -2.168 1.00 0.00 14 GLY A CA 8
ATOM 11646 C C . GLY A 1 33 ? -12.173 -1.490 -1.101 1.00 0.00 14 GLY A C 8
ATOM 11647 O O . GLY A 1 33 ? -11.175 -0.810 -1.358 1.00 0.00 14 GLY A O 8
ATOM 11651 N N . GLU A 1 34 ? -12.774 -1.485 0.076 1.00 0.00 15 GLU A N 8
ATOM 11652 C CA . GLU A 1 34 ? -12.227 -0.782 1.192 1.00 0.00 15 GLU A CA 8
ATOM 11653 C C . GLU A 1 34 ? -10.833 -1.288 1.552 1.00 0.00 15 GLU A C 8
ATOM 11654 O O . GLU A 1 34 ? -10.598 -2.501 1.745 1.00 0.00 15 GLU A O 8
ATOM 11666 N N . TYR A 1 35 ? -9.916 -0.357 1.569 1.00 0.00 16 TYR A N 8
ATOM 11667 C CA . TYR A 1 35 ? -8.519 -0.609 1.820 1.00 0.00 16 TYR A CA 8
ATOM 11668 C C . TYR A 1 35 ? -7.935 0.593 2.548 1.00 0.00 16 TYR A C 8
ATOM 11669 O O . TYR A 1 35 ? -6.733 0.677 2.781 1.00 0.00 16 TYR A O 8
ATOM 11687 N N . GLU A 1 36 ? -8.813 1.483 2.969 1.00 0.00 17 GLU A N 8
ATOM 11688 C CA . GLU A 1 36 ? -8.398 2.715 3.594 1.00 0.00 17 GLU A CA 8
ATOM 11689 C C . GLU A 1 36 ? -9.396 3.141 4.627 1.00 0.00 17 GLU A C 8
ATOM 11690 O O . GLU A 1 36 ? -10.449 2.517 4.780 1.00 0.00 17 GLU A O 8
ATOM 11702 N N . ILE A 1 37 ? -9.112 4.269 5.275 1.00 0.00 18 ILE A N 8
ATOM 11703 C CA . ILE A 1 37 ? -10.029 4.785 6.270 1.00 0.00 18 ILE A CA 8
ATOM 11704 C C . ILE A 1 37 ? -10.736 6.077 5.773 1.00 0.00 18 ILE A C 8
ATOM 11705 O O . ILE A 1 37 ? -11.327 6.824 6.537 1.00 0.00 18 ILE A O 8
ATOM 11721 N N . HIS A 1 38 ? -10.702 6.280 4.431 1.00 0.00 19 HIS A N 8
ATOM 11722 C CA . HIS A 1 38 ? -11.380 7.435 3.758 1.00 0.00 19 HIS A CA 8
ATOM 11723 C C . HIS A 1 38 ? -10.838 8.759 4.328 1.00 0.00 19 HIS A C 8
ATOM 11724 O O . HIS A 1 38 ? -11.546 9.769 4.471 1.00 0.00 19 HIS A O 8
ATOM 11738 N N . MET A 1 39 ? -9.575 8.737 4.614 1.00 0.00 20 MET A N 8
ATOM 11739 C CA . MET A 1 39 ? -8.882 9.865 5.153 1.00 0.00 20 MET A CA 8
ATOM 11740 C C . MET A 1 39 ? -8.139 10.617 4.053 1.00 0.00 20 MET A C 8
ATOM 11741 O O . MET A 1 39 ? -8.733 11.426 3.338 1.00 0.00 20 MET A O 8
ATOM 11755 N N . LYS A 1 40 ? -6.888 10.334 3.904 1.00 0.00 21 LYS A N 8
ATOM 11756 C CA . LYS A 1 40 ? -6.064 10.903 2.856 1.00 0.00 21 LYS A CA 8
ATOM 11757 C C . LYS A 1 40 ? -4.960 9.915 2.560 1.00 0.00 21 LYS A C 8
ATOM 11758 O O . LYS A 1 40 ? -4.272 9.469 3.467 1.00 0.00 21 LYS A O 8
ATOM 11777 N N . ARG A 1 41 ? -4.806 9.553 1.327 1.00 0.00 22 ARG A N 8
ATOM 11778 C CA . ARG A 1 41 ? -3.818 8.573 0.969 1.00 0.00 22 ARG A CA 8
ATOM 11779 C C . ARG A 1 41 ? -2.738 9.235 0.117 1.00 0.00 22 ARG A C 8
ATOM 11780 O O . ARG A 1 41 ? -3.004 10.255 -0.534 1.00 0.00 22 ARG A O 8
ATOM 11801 N N . ALA A 1 42 ? -1.546 8.688 0.134 1.00 0.00 23 ALA A N 8
ATOM 11802 C CA . ALA A 1 42 ? -0.461 9.204 -0.674 1.00 0.00 23 ALA A CA 8
ATOM 11803 C C . ALA A 1 42 ? 0.284 8.063 -1.368 1.00 0.00 23 ALA A C 8
ATOM 11804 O O . ALA A 1 42 ? 1.228 7.499 -0.818 1.00 0.00 23 ALA A O 8
ATOM 11811 N N . GLY A 1 43 ? -0.166 7.702 -2.553 1.00 0.00 24 GLY A N 8
ATOM 11812 C CA . GLY A 1 43 ? 0.431 6.609 -3.276 1.00 0.00 24 GLY A CA 8
ATOM 11813 C C . GLY A 1 43 ? 1.252 7.048 -4.434 1.00 0.00 24 GLY A C 8
ATOM 11814 O O . GLY A 1 43 ? 0.811 6.985 -5.583 1.00 0.00 24 GLY A O 8
ATOM 11818 N N . PHE A 1 44 ? 2.469 7.430 -4.156 1.00 0.00 25 PHE A N 8
ATOM 11819 C CA . PHE A 1 44 ? 3.352 7.942 -5.175 1.00 0.00 25 PHE A CA 8
ATOM 11820 C C . PHE A 1 44 ? 3.798 6.852 -6.111 1.00 0.00 25 PHE A C 8
ATOM 11821 O O . PHE A 1 44 ? 3.353 6.784 -7.239 1.00 0.00 25 PHE A O 8
ATOM 11838 N N . ARG A 1 45 ? 4.619 5.964 -5.625 1.00 0.00 26 ARG A N 8
ATOM 11839 C CA . ARG A 1 45 ? 5.145 4.910 -6.470 1.00 0.00 26 ARG A CA 8
ATOM 11840 C C . ARG A 1 45 ? 4.220 3.707 -6.492 1.00 0.00 26 ARG A C 8
ATOM 11841 O O . ARG A 1 45 ? 4.100 3.022 -7.495 1.00 0.00 26 ARG A O 8
ATOM 11862 N N . GLU A 1 46 ? 3.514 3.488 -5.398 1.00 0.00 27 GLU A N 8
ATOM 11863 C CA . GLU A 1 46 ? 2.591 2.350 -5.304 1.00 0.00 27 GLU A CA 8
ATOM 11864 C C . GLU A 1 46 ? 1.316 2.553 -6.079 1.00 0.00 27 GLU A C 8
ATOM 11865 O O . GLU A 1 46 ? 0.495 1.650 -6.141 1.00 0.00 27 GLU A O 8
ATOM 11877 N N . CYS A 1 47 ? 1.155 3.735 -6.670 1.00 0.00 28 CYS A N 8
ATOM 11878 C CA . CYS A 1 47 ? 0.011 4.021 -7.519 1.00 0.00 28 CYS A CA 8
ATOM 11879 C C . CYS A 1 47 ? -0.129 2.937 -8.626 1.00 0.00 28 CYS A C 8
ATOM 11880 O O . CYS A 1 47 ? -1.220 2.521 -8.973 1.00 0.00 28 CYS A O 8
ATOM 11888 N N . ALA A 1 48 ? 1.007 2.469 -9.141 1.00 0.00 29 ALA A N 8
ATOM 11889 C CA . ALA A 1 48 ? 1.018 1.437 -10.161 1.00 0.00 29 ALA A CA 8
ATOM 11890 C C . ALA A 1 48 ? 0.664 0.085 -9.554 1.00 0.00 29 ALA A C 8
ATOM 11891 O O . ALA A 1 48 ? -0.100 -0.699 -10.136 1.00 0.00 29 ALA A O 8
ATOM 11898 N N . ALA A 1 49 ? 1.207 -0.169 -8.373 1.00 0.00 30 ALA A N 8
ATOM 11899 C CA . ALA A 1 49 ? 0.960 -1.388 -7.643 1.00 0.00 30 ALA A CA 8
ATOM 11900 C C . ALA A 1 49 ? -0.512 -1.543 -7.325 1.00 0.00 30 ALA A C 8
ATOM 11901 O O . ALA A 1 49 ? -1.101 -2.578 -7.634 1.00 0.00 30 ALA A O 8
ATOM 11908 N N . MET A 1 50 ? -1.106 -0.495 -6.731 1.00 0.00 31 MET A N 8
ATOM 11909 C CA . MET A 1 50 ? -2.528 -0.523 -6.309 1.00 0.00 31 MET A CA 8
ATOM 11910 C C . MET A 1 50 ? -3.460 -0.956 -7.426 1.00 0.00 31 MET A C 8
ATOM 11911 O O . MET A 1 50 ? -4.369 -1.745 -7.189 1.00 0.00 31 MET A O 8
ATOM 11925 N N . ILE A 1 51 ? -3.164 -0.505 -8.648 1.00 0.00 32 ILE A N 8
ATOM 11926 C CA . ILE A 1 51 ? -3.987 -0.796 -9.814 1.00 0.00 32 ILE A CA 8
ATOM 11927 C C . ILE A 1 51 ? -4.121 -2.298 -10.012 1.00 0.00 32 ILE A C 8
ATOM 11928 O O . ILE A 1 51 ? -5.224 -2.832 -10.134 1.00 0.00 32 ILE A O 8
ATOM 11944 N N . GLU A 1 52 ? -3.011 -2.982 -9.988 1.00 0.00 33 GLU A N 8
ATOM 11945 C CA . GLU A 1 52 ? -3.033 -4.404 -10.216 1.00 0.00 33 GLU A CA 8
ATOM 11946 C C . GLU A 1 52 ? -3.382 -5.177 -8.950 1.00 0.00 33 GLU A C 8
ATOM 11947 O O . GLU A 1 52 ? -3.962 -6.267 -9.023 1.00 0.00 33 GLU A O 8
ATOM 11959 N N . LYS A 1 53 ? -3.071 -4.587 -7.795 1.00 0.00 34 LYS A N 8
ATOM 11960 C CA . LYS A 1 53 ? -3.381 -5.149 -6.481 1.00 0.00 34 LYS A CA 8
ATOM 11961 C C . LYS A 1 53 ? -4.861 -5.381 -6.292 1.00 0.00 34 LYS A C 8
ATOM 11962 O O . LYS A 1 53 ? -5.245 -6.178 -5.462 1.00 0.00 34 LYS A O 8
ATOM 11981 N N . LYS A 1 54 ? -5.672 -4.677 -7.072 1.00 0.00 35 LYS A N 8
ATOM 11982 C CA . LYS A 1 54 ? -7.127 -4.801 -7.021 1.00 0.00 35 LYS A CA 8
ATOM 11983 C C . LYS A 1 54 ? -7.581 -6.256 -7.305 1.00 0.00 35 LYS A C 8
ATOM 11984 O O . LYS A 1 54 ? -8.682 -6.668 -6.918 1.00 0.00 35 LYS A O 8
ATOM 12003 N N . ALA A 1 55 ? -6.733 -7.020 -7.982 1.00 0.00 36 ALA A N 8
ATOM 12004 C CA . ALA A 1 55 ? -7.047 -8.395 -8.299 1.00 0.00 36 ALA A CA 8
ATOM 12005 C C . ALA A 1 55 ? -6.989 -9.231 -7.017 1.00 0.00 36 ALA A C 8
ATOM 12006 O O . ALA A 1 55 ? -8.005 -9.789 -6.580 1.00 0.00 36 ALA A O 8
ATOM 12013 N N . ARG A 1 56 ? -5.810 -9.296 -6.416 1.00 0.00 37 ARG A N 8
ATOM 12014 C CA . ARG A 1 56 ? -5.605 -9.991 -5.139 1.00 0.00 37 ARG A CA 8
ATOM 12015 C C . ARG A 1 56 ? -4.293 -9.653 -4.508 1.00 0.00 37 ARG A C 8
ATOM 12016 O O . ARG A 1 56 ? -4.267 -9.150 -3.415 1.00 0.00 37 ARG A O 8
ATOM 12037 N N . ARG A 1 57 ? -3.210 -9.920 -5.177 1.00 0.00 38 ARG A N 8
ATOM 12038 C CA . ARG A 1 57 ? -1.923 -9.580 -4.657 1.00 0.00 38 ARG A CA 8
ATOM 12039 C C . ARG A 1 57 ? -0.931 -9.420 -5.803 1.00 0.00 38 ARG A C 8
ATOM 12040 O O . ARG A 1 57 ? -0.746 -10.341 -6.607 1.00 0.00 38 ARG A O 8
ATOM 12061 N N . VAL A 1 58 ? -0.341 -8.260 -5.919 1.00 0.00 39 VAL A N 8
ATOM 12062 C CA . VAL A 1 58 ? 0.616 -8.001 -6.984 1.00 0.00 39 VAL A CA 8
ATOM 12063 C C . VAL A 1 58 ? 1.894 -7.437 -6.404 1.00 0.00 39 VAL A C 8
ATOM 12064 O O . VAL A 1 58 ? 1.860 -6.710 -5.387 1.00 0.00 39 VAL A O 8
ATOM 12077 N N . VAL A 1 59 ? 3.004 -7.799 -7.009 1.00 0.00 40 VAL A N 8
ATOM 12078 C CA . VAL A 1 59 ? 4.296 -7.342 -6.594 1.00 0.00 40 VAL A CA 8
ATOM 12079 C C . VAL A 1 59 ? 4.723 -6.156 -7.436 1.00 0.00 40 VAL A C 8
ATOM 12080 O O . VAL A 1 59 ? 4.513 -6.138 -8.654 1.00 0.00 40 VAL A O 8
ATOM 12093 N N . HIS A 1 60 ? 5.289 -5.163 -6.801 1.00 0.00 41 HIS A N 8
ATOM 12094 C CA . HIS A 1 60 ? 5.715 -4.006 -7.486 1.00 0.00 41 HIS A CA 8
ATOM 12095 C C . HIS A 1 60 ? 7.040 -3.586 -6.899 1.00 0.00 41 HIS A C 8
ATOM 12096 O O . HIS A 1 60 ? 7.188 -3.516 -5.665 1.00 0.00 41 HIS A O 8
ATOM 12110 N N . ILE A 1 61 ? 8.002 -3.368 -7.744 1.00 0.00 42 ILE A N 8
ATOM 12111 C CA . ILE A 1 61 ? 9.287 -2.922 -7.300 1.00 0.00 42 ILE A CA 8
ATOM 12112 C C . ILE A 1 61 ? 9.265 -1.400 -7.301 1.00 0.00 42 ILE A C 8
ATOM 12113 O O . ILE A 1 61 ? 8.582 -0.793 -8.145 1.00 0.00 42 ILE A O 8
ATOM 12129 N N . LYS A 1 62 ? 9.954 -0.800 -6.343 1.00 0.00 43 LYS A N 8
ATOM 12130 C CA . LYS A 1 62 ? 9.989 0.645 -6.167 1.00 0.00 43 LYS A CA 8
ATOM 12131 C C . LYS A 1 62 ? 8.613 1.181 -5.728 1.00 0.00 43 LYS A C 8
ATOM 12132 O O . LYS A 1 62 ? 7.948 1.860 -6.488 1.00 0.00 43 LYS A O 8
ATOM 12151 N N . PRO A 1 63 ? 8.104 0.757 -4.552 1.00 0.00 44 PRO A N 8
ATOM 12152 C CA . PRO A 1 63 ? 6.845 1.260 -4.014 1.00 0.00 44 PRO A CA 8
ATOM 12153 C C . PRO A 1 63 ? 7.016 2.614 -3.305 1.00 0.00 44 PRO A C 8
ATOM 12154 O O . PRO A 1 63 ? 8.133 3.100 -3.132 1.00 0.00 44 PRO A O 8
ATOM 12165 N N . GLY A 1 64 ? 5.910 3.221 -2.908 1.00 0.00 45 GLY A N 8
ATOM 12166 C CA . GLY A 1 64 ? 5.985 4.474 -2.224 1.00 0.00 45 GLY A CA 8
ATOM 12167 C C . GLY A 1 64 ? 4.626 5.029 -1.902 1.00 0.00 45 GLY A C 8
ATOM 12168 O O . GLY A 1 64 ? 4.278 6.106 -2.372 1.00 0.00 45 GLY A O 8
ATOM 12172 N N . GLU A 1 65 ? 3.826 4.260 -1.209 1.00 0.00 46 GLU A N 8
ATOM 12173 C CA . GLU A 1 65 ? 2.523 4.705 -0.775 1.00 0.00 46 GLU A CA 8
ATOM 12174 C C . GLU A 1 65 ? 2.375 4.633 0.733 1.00 0.00 46 GLU A C 8
ATOM 12175 O O . GLU A 1 65 ? 2.830 3.677 1.389 1.00 0.00 46 GLU A O 8
ATOM 12187 N N . LYS A 1 66 ? 1.783 5.662 1.264 1.00 0.00 47 LYS A N 8
ATOM 12188 C CA . LYS A 1 66 ? 1.485 5.780 2.637 1.00 0.00 47 LYS A CA 8
ATOM 12189 C C . LYS A 1 66 ? 0.023 6.085 2.717 1.00 0.00 47 LYS A C 8
ATOM 12190 O O . LYS A 1 66 ? -0.427 7.136 2.263 1.00 0.00 47 LYS A O 8
ATOM 12209 N N . ILE A 1 67 ? -0.735 5.157 3.206 1.00 0.00 48 ILE A N 8
ATOM 12210 C CA . ILE A 1 67 ? -2.141 5.351 3.257 1.00 0.00 48 ILE A CA 8
ATOM 12211 C C . ILE A 1 67 ? -2.617 5.763 4.622 1.00 0.00 48 ILE A C 8
ATOM 12212 O O . ILE A 1 67 ? -2.347 5.096 5.618 1.00 0.00 48 ILE A O 8
ATOM 12228 N N . LEU A 1 68 ? -3.266 6.915 4.640 1.00 0.00 49 LEU A N 8
ATOM 12229 C CA . LEU A 1 68 ? -3.927 7.549 5.806 1.00 0.00 49 LEU A CA 8
ATOM 12230 C C . LEU A 1 68 ? -3.010 7.729 7.007 1.00 0.00 49 LEU A C 8
ATOM 12231 O O . LEU A 1 68 ? -3.486 7.948 8.126 1.00 0.00 49 LEU A O 8
ATOM 12247 N N . GLY A 1 69 ? -1.727 7.636 6.811 1.00 0.00 50 GLY A N 8
ATOM 12248 C CA . GLY A 1 69 ? -0.813 7.741 7.922 1.00 0.00 50 GLY A CA 8
ATOM 12249 C C . GLY A 1 69 ? -0.658 6.406 8.627 1.00 0.00 50 GLY A C 8
ATOM 12250 O O . GLY A 1 69 ? 0.457 5.976 8.943 1.00 0.00 50 GLY A O 8
ATOM 12254 N N . ALA A 1 70 ? -1.771 5.759 8.850 1.00 0.00 51 ALA A N 8
ATOM 12255 C CA . ALA A 1 70 ? -1.846 4.479 9.470 1.00 0.00 51 ALA A CA 8
ATOM 12256 C C . ALA A 1 70 ? -2.617 3.575 8.552 1.00 0.00 51 ALA A C 8
ATOM 12257 O O . ALA A 1 70 ? -3.731 3.912 8.136 1.00 0.00 51 ALA A O 8
ATOM 12264 N N . ARG A 1 71 ? -2.024 2.467 8.210 1.00 0.00 52 ARG A N 8
ATOM 12265 C CA . ARG A 1 71 ? -2.618 1.513 7.304 1.00 0.00 52 ARG A CA 8
ATOM 12266 C C . ARG A 1 71 ? -3.853 0.848 7.930 1.00 0.00 52 ARG A C 8
ATOM 12267 O O . ARG A 1 71 ? -3.734 -0.053 8.768 1.00 0.00 52 ARG A O 8
ATOM 12288 N N . ILE A 1 72 ? -5.019 1.339 7.575 1.00 0.00 53 ILE A N 8
ATOM 12289 C CA . ILE A 1 72 ? -6.262 0.802 8.049 1.00 0.00 53 ILE A CA 8
ATOM 12290 C C . ILE A 1 72 ? -7.061 0.384 6.846 1.00 0.00 53 ILE A C 8
ATOM 12291 O O . ILE A 1 72 ? -7.280 1.186 5.958 1.00 0.00 53 ILE A O 8
ATOM 12307 N N . ILE A 1 73 ? -7.451 -0.863 6.805 1.00 0.00 54 ILE A N 8
ATOM 12308 C CA . ILE A 1 73 ? -8.199 -1.398 5.688 1.00 0.00 54 ILE A CA 8
ATOM 12309 C C . ILE A 1 73 ? -9.673 -1.074 5.872 1.00 0.00 54 ILE A C 8
ATOM 12310 O O . ILE A 1 73 ? -10.397 -0.770 4.921 1.00 0.00 54 ILE A O 8
ATOM 12326 N N . GLY A 1 74 ? -10.098 -1.144 7.113 1.00 0.00 55 GLY A N 8
ATOM 12327 C CA . GLY A 1 74 ? -11.483 -0.910 7.453 1.00 0.00 55 GLY A CA 8
ATOM 12328 C C . GLY A 1 74 ? -12.232 -2.219 7.560 1.00 0.00 55 GLY A C 8
ATOM 12329 O O . GLY A 1 74 ? -13.386 -2.261 7.993 1.00 0.00 55 GLY A O 8
ATOM 12333 N N . ILE A 1 75 ? -11.559 -3.276 7.175 1.00 0.00 56 ILE A N 8
ATOM 12334 C CA . ILE A 1 75 ? -12.076 -4.627 7.185 1.00 0.00 56 ILE A CA 8
ATOM 12335 C C . ILE A 1 75 ? -11.004 -5.517 7.762 1.00 0.00 56 ILE A C 8
ATOM 12336 O O . ILE A 1 75 ? -9.846 -5.364 7.384 1.00 0.00 56 ILE A O 8
ATOM 12352 N N . PRO A 1 76 ? -11.358 -6.404 8.724 1.00 0.00 57 PRO A N 8
ATOM 12353 C CA . PRO A 1 76 ? -10.411 -7.342 9.341 1.00 0.00 57 PRO A CA 8
ATOM 12354 C C . PRO A 1 76 ? -9.701 -8.218 8.299 1.00 0.00 57 PRO A C 8
ATOM 12355 O O . PRO A 1 76 ? -10.330 -9.091 7.658 1.00 0.00 57 PRO A O 8
ATOM 12366 N N . PRO A 1 77 ? -8.406 -7.992 8.078 1.00 0.00 58 PRO A N 8
ATOM 12367 C CA . PRO A 1 77 ? -7.645 -8.757 7.144 1.00 0.00 58 PRO A CA 8
ATOM 12368 C C . PRO A 1 77 ? -7.067 -9.998 7.802 1.00 0.00 58 PRO A C 8
ATOM 12369 O O . PRO A 1 77 ? -6.994 -10.093 9.036 1.00 0.00 58 PRO A O 8
ATOM 12380 N N . VAL A 1 78 ? -6.689 -10.943 6.991 1.00 0.00 59 VAL A N 8
ATOM 12381 C CA . VAL A 1 78 ? -6.072 -12.170 7.469 1.00 0.00 59 VAL A CA 8
ATOM 12382 C C . VAL A 1 78 ? -4.732 -11.846 8.204 1.00 0.00 59 VAL A C 8
ATOM 12383 O O . VAL A 1 78 ? -4.036 -10.918 7.790 1.00 0.00 59 VAL A O 8
ATOM 12396 N N . PRO A 1 79 ? -4.452 -12.550 9.367 1.00 0.00 60 PRO A N 8
ATOM 12397 C CA . PRO A 1 79 ? -3.242 -12.386 10.278 1.00 0.00 60 PRO A CA 8
ATOM 12398 C C . PRO A 1 79 ? -1.801 -12.311 9.652 1.00 0.00 60 PRO A C 8
ATOM 12399 O O . PRO A 1 79 ? -0.835 -12.809 10.252 1.00 0.00 60 PRO A O 8
ATOM 12410 N N . ILE A 1 80 ? -1.684 -11.714 8.490 1.00 0.00 61 ILE A N 8
ATOM 12411 C CA . ILE A 1 80 ? -0.482 -11.430 7.771 1.00 0.00 61 ILE A CA 8
ATOM 12412 C C . ILE A 1 80 ? 0.192 -12.659 7.277 1.00 0.00 61 ILE A C 8
ATOM 12413 O O . ILE A 1 80 ? -0.380 -13.735 7.291 1.00 0.00 61 ILE A O 8
ATOM 12429 N N . GLY A 1 81 ? 1.361 -12.502 6.763 1.00 0.00 62 GLY A N 8
ATOM 12430 C CA . GLY A 1 81 ? 2.021 -13.606 6.241 1.00 0.00 62 GLY A CA 8
ATOM 12431 C C . GLY A 1 81 ? 3.487 -13.530 6.495 1.00 0.00 62 GLY A C 8
ATOM 12432 O O . GLY A 1 81 ? 3.918 -13.551 7.630 1.00 0.00 62 GLY A O 8
ATOM 12436 N N . ILE A 1 82 ? 4.232 -13.384 5.450 1.00 0.00 63 ILE A N 8
ATOM 12437 C CA . ILE A 1 82 ? 5.667 -13.300 5.517 1.00 0.00 63 ILE A CA 8
ATOM 12438 C C . ILE A 1 82 ? 6.089 -11.881 5.194 1.00 0.00 63 ILE A C 8
ATOM 12439 O O . ILE A 1 82 ? 5.743 -11.360 4.144 1.00 0.00 63 ILE A O 8
ATOM 12455 N N . ASP A 1 83 ? 6.798 -11.255 6.081 1.00 0.00 64 ASP A N 8
ATOM 12456 C CA . ASP A 1 83 ? 7.272 -9.909 5.845 1.00 0.00 64 ASP A CA 8
ATOM 12457 C C . ASP A 1 83 ? 8.743 -9.863 6.149 1.00 0.00 64 ASP A C 8
ATOM 12458 O O . ASP A 1 83 ? 9.186 -10.292 7.215 1.00 0.00 64 ASP A O 8
ATOM 12467 N N . GLU A 1 84 ? 9.515 -9.416 5.203 1.00 0.00 65 GLU A N 8
ATOM 12468 C CA . GLU A 1 84 ? 10.939 -9.380 5.397 1.00 0.00 65 GLU A CA 8
ATOM 12469 C C . GLU A 1 84 ? 11.396 -7.976 5.756 1.00 0.00 65 GLU A C 8
ATOM 12470 O O . GLU A 1 84 ? 11.885 -7.727 6.867 1.00 0.00 65 GLU A O 8
ATOM 12482 N N . GLU A 1 85 ? 11.211 -7.067 4.845 1.00 0.00 66 GLU A N 8
ATOM 12483 C CA . GLU A 1 85 ? 11.570 -5.683 5.029 1.00 0.00 66 GLU A CA 8
ATOM 12484 C C . GLU A 1 85 ? 10.882 -4.891 3.933 1.00 0.00 66 GLU A C 8
ATOM 12485 O O . GLU A 1 85 ? 10.344 -5.483 3.014 1.00 0.00 66 GLU A O 8
ATOM 12497 N N . ARG A 1 86 ? 10.886 -3.583 4.047 1.00 0.00 67 ARG A N 8
ATOM 12498 C CA . ARG A 1 86 ? 10.252 -2.688 3.092 1.00 0.00 67 ARG A CA 8
ATOM 12499 C C . ARG A 1 86 ? 11.077 -2.705 1.812 1.00 0.00 67 ARG A C 8
ATOM 12500 O O . ARG A 1 86 ? 10.566 -2.575 0.701 1.00 0.00 67 ARG A O 8
ATOM 12521 N N . SER A 1 87 ? 12.353 -2.894 1.989 1.00 0.00 68 SER A N 8
ATOM 12522 C CA . SER A 1 87 ? 13.299 -2.943 0.918 1.00 0.00 68 SER A CA 8
ATOM 12523 C C . SER A 1 87 ? 13.533 -4.369 0.453 1.00 0.00 68 SER A C 8
ATOM 12524 O O . SER A 1 87 ? 14.613 -4.734 -0.033 1.00 0.00 68 SER A O 8
ATOM 12532 N N . THR A 1 88 ? 12.528 -5.151 0.574 1.00 0.00 69 THR A N 8
ATOM 12533 C CA . THR A 1 88 ? 12.555 -6.539 0.226 1.00 0.00 69 THR A CA 8
ATOM 12534 C C . THR A 1 88 ? 11.103 -6.951 -0.041 1.00 0.00 69 THR A C 8
ATOM 12535 O O . THR A 1 88 ? 10.187 -6.228 0.337 1.00 0.00 69 THR A O 8
ATOM 12546 N N . VAL A 1 89 ? 10.902 -8.041 -0.730 1.00 0.00 70 VAL A N 8
ATOM 12547 C CA . VAL A 1 89 ? 9.571 -8.538 -0.985 1.00 0.00 70 VAL A CA 8
ATOM 12548 C C . VAL A 1 89 ? 8.966 -9.088 0.287 1.00 0.00 70 VAL A C 8
ATOM 12549 O O . VAL A 1 89 ? 9.668 -9.630 1.151 1.00 0.00 70 VAL A O 8
ATOM 12562 N N . MET A 1 90 ? 7.703 -8.912 0.420 1.00 0.00 71 MET A N 8
ATOM 12563 C CA . MET A 1 90 ? 6.974 -9.419 1.526 1.00 0.00 71 MET A CA 8
ATOM 12564 C C . MET A 1 90 ? 5.733 -10.040 0.965 1.00 0.00 71 MET A C 8
ATOM 12565 O O . MET A 1 90 ? 5.149 -9.498 0.035 1.00 0.00 71 MET A O 8
ATOM 12579 N N . ILE A 1 91 ? 5.343 -11.160 1.478 1.00 0.00 72 ILE A N 8
ATOM 12580 C CA . ILE A 1 91 ? 4.161 -11.819 1.016 1.00 0.00 72 ILE A CA 8
ATOM 12581 C C . ILE A 1 91 ? 3.241 -11.917 2.204 1.00 0.00 72 ILE A C 8
ATOM 12582 O O . ILE A 1 91 ? 3.223 -12.928 2.919 1.00 0.00 72 ILE A O 8
ATOM 12598 N N . PRO A 1 92 ? 2.540 -10.838 2.520 1.00 0.00 73 PRO A N 8
ATOM 12599 C CA . PRO A 1 92 ? 1.687 -10.813 3.647 1.00 0.00 73 PRO A CA 8
ATOM 12600 C C . PRO A 1 92 ? 0.379 -11.444 3.310 1.00 0.00 73 PRO A C 8
ATOM 12601 O O . PRO A 1 92 ? -0.226 -11.139 2.292 1.00 0.00 73 PRO A O 8
ATOM 12612 N N . TYR A 1 93 ? -0.076 -12.312 4.136 1.00 0.00 74 TYR A N 8
ATOM 12613 C CA . TYR A 1 93 ? -1.325 -12.905 3.907 1.00 0.00 74 TYR A CA 8
ATOM 12614 C C . TYR A 1 93 ? -2.363 -12.109 4.601 1.00 0.00 74 TYR A C 8
ATOM 12615 O O . TYR A 1 93 ? -3.003 -12.550 5.525 1.00 0.00 74 TYR A O 8
ATOM 12633 N N . THR A 1 94 ? -2.402 -10.867 4.231 1.00 0.00 75 THR A N 8
ATOM 12634 C CA . THR A 1 94 ? -3.347 -9.997 4.724 1.00 0.00 75 THR A CA 8
ATOM 12635 C C . THR A 1 94 ? -4.350 -9.830 3.619 1.00 0.00 75 THR A C 8
ATOM 12636 O O . THR A 1 94 ? -4.058 -9.176 2.605 1.00 0.00 75 THR A O 8
ATOM 12647 N N . LYS A 1 95 ? -5.451 -10.466 3.732 1.00 0.00 76 LYS A N 8
ATOM 12648 C CA . LYS A 1 95 ? -6.437 -10.386 2.691 1.00 0.00 76 LYS A CA 8
ATOM 12649 C C . LYS A 1 95 ? -7.441 -9.314 3.038 1.00 0.00 76 LYS A C 8
ATOM 12650 O O . LYS A 1 95 ? -8.213 -9.474 3.985 1.00 0.00 76 LYS A O 8
ATOM 12669 N N . PRO A 1 96 ? -7.390 -8.168 2.346 1.00 0.00 77 PRO A N 8
ATOM 12670 C CA . PRO A 1 96 ? -8.292 -7.082 2.581 1.00 0.00 77 PRO A CA 8
ATOM 12671 C C . PRO A 1 96 ? -9.472 -7.148 1.612 1.00 0.00 77 PRO A C 8
ATOM 12672 O O . PRO A 1 96 ? -9.674 -8.158 0.939 1.00 0.00 77 PRO A O 8
ATOM 12683 N N . CYS A 1 97 ? -10.220 -6.079 1.507 1.00 0.00 78 CYS A N 8
ATOM 12684 C CA . CYS A 1 97 ? -11.355 -6.052 0.607 1.00 0.00 78 CYS A CA 8
ATOM 12685 C C . CYS A 1 97 ? -10.926 -5.412 -0.728 1.00 0.00 78 CYS A C 8
ATOM 12686 O O . CYS A 1 97 ? -11.741 -5.053 -1.553 1.00 0.00 78 CYS A O 8
ATOM 12694 N N . TYR A 1 98 ? -9.623 -5.316 -0.940 1.00 0.00 79 TYR A N 8
ATOM 12695 C CA . TYR A 1 98 ? -9.107 -4.693 -2.153 1.00 0.00 79 TYR A CA 8
ATOM 12696 C C . TYR A 1 98 ? -7.973 -5.513 -2.755 1.00 0.00 79 TYR A C 8
ATOM 12697 O O . TYR A 1 98 ? -8.087 -5.997 -3.865 1.00 0.00 79 TYR A O 8
ATOM 12715 N N . GLY A 1 99 ? -6.881 -5.654 -2.024 1.00 0.00 80 GLY A N 8
ATOM 12716 C CA . GLY A 1 99 ? -5.776 -6.437 -2.517 1.00 0.00 80 GLY A CA 8
ATOM 12717 C C . GLY A 1 99 ? -4.518 -6.215 -1.715 1.00 0.00 80 GLY A C 8
ATOM 12718 O O . GLY A 1 99 ? -4.269 -5.101 -1.231 1.00 0.00 80 GLY A O 8
ATOM 12722 N N . THR A 1 100 ? -3.719 -7.229 -1.619 1.00 0.00 81 THR A N 8
ATOM 12723 C CA . THR A 1 100 ? -2.511 -7.246 -0.863 1.00 0.00 81 THR A CA 8
ATOM 12724 C C . THR A 1 100 ? -1.387 -6.657 -1.721 1.00 0.00 81 THR A C 8
ATOM 12725 O O . THR A 1 100 ? -1.502 -6.603 -2.939 1.00 0.00 81 THR A O 8
ATOM 12736 N N . ALA A 1 101 ? -0.332 -6.185 -1.104 1.00 0.00 82 ALA A N 8
ATOM 12737 C CA . ALA A 1 101 ? 0.745 -5.567 -1.835 1.00 0.00 82 ALA A CA 8
ATOM 12738 C C . ALA A 1 101 ? 2.058 -6.272 -1.569 1.00 0.00 82 ALA A C 8
ATOM 12739 O O . ALA A 1 101 ? 2.480 -6.368 -0.419 1.00 0.00 82 ALA A O 8
ATOM 12746 N N . VAL A 1 102 ? 2.674 -6.778 -2.588 1.00 0.00 83 VAL A N 8
ATOM 12747 C CA . VAL A 1 102 ? 3.977 -7.372 -2.445 1.00 0.00 83 VAL A CA 8
ATOM 12748 C C . VAL A 1 102 ? 4.919 -6.326 -3.002 1.00 0.00 83 VAL A C 8
ATOM 12749 O O . VAL A 1 102 ? 5.222 -6.282 -4.161 1.00 0.00 83 VAL A O 8
ATOM 12762 N N . VAL A 1 103 ? 5.275 -5.415 -2.187 1.00 0.00 84 VAL A N 8
ATOM 12763 C CA . VAL A 1 103 ? 6.074 -4.317 -2.624 1.00 0.00 84 VAL A CA 8
ATOM 12764 C C . VAL A 1 103 ? 7.496 -4.374 -2.115 1.00 0.00 84 VAL A C 8
ATOM 12765 O O . VAL A 1 103 ? 7.737 -4.474 -0.917 1.00 0.00 84 VAL A O 8
ATOM 12778 N N . GLU A 1 104 ? 8.429 -4.324 -3.048 1.00 0.00 85 GLU A N 8
ATOM 12779 C CA . GLU A 1 104 ? 9.838 -4.402 -2.744 1.00 0.00 85 GLU A CA 8
ATOM 12780 C C . GLU A 1 104 ? 10.537 -3.131 -3.182 1.00 0.00 85 GLU A C 8
ATOM 12781 O O . GLU A 1 104 ? 10.502 -2.760 -4.363 1.00 0.00 85 GLU A O 8
ATOM 12793 N N . LEU A 1 105 ? 11.147 -2.461 -2.263 1.00 0.00 86 LEU A N 8
ATOM 12794 C CA . LEU A 1 105 ? 11.859 -1.255 -2.569 1.00 0.00 86 LEU A CA 8
ATOM 12795 C C . LEU A 1 105 ? 13.349 -1.585 -2.750 1.00 0.00 86 LEU A C 8
ATOM 12796 O O . LEU A 1 105 ? 13.921 -2.287 -1.944 1.00 0.00 86 LEU A O 8
ATOM 12812 N N . PRO A 1 106 ? 13.987 -1.122 -3.840 1.00 0.00 87 PRO A N 8
ATOM 12813 C CA . PRO A 1 106 ? 15.424 -1.353 -4.066 1.00 0.00 87 PRO A CA 8
ATOM 12814 C C . PRO A 1 106 ? 16.275 -0.338 -3.295 1.00 0.00 87 PRO A C 8
ATOM 12815 O O . PRO A 1 106 ? 17.500 -0.399 -3.272 1.00 0.00 87 PRO A O 8
ATOM 12826 N N . VAL A 1 107 ? 15.598 0.576 -2.664 1.00 0.00 88 VAL A N 8
ATOM 12827 C CA . VAL A 1 107 ? 16.208 1.591 -1.854 1.00 0.00 88 VAL A CA 8
ATOM 12828 C C . VAL A 1 107 ? 16.117 1.091 -0.419 1.00 0.00 88 VAL A C 8
ATOM 12829 O O . VAL A 1 107 ? 15.334 0.183 -0.147 1.00 0.00 88 VAL A O 8
ATOM 12842 N N . ASP A 1 108 ? 16.902 1.631 0.470 1.00 0.00 89 ASP A N 8
ATOM 12843 C CA . ASP A 1 108 ? 16.887 1.206 1.870 1.00 0.00 89 ASP A CA 8
ATOM 12844 C C . ASP A 1 108 ? 15.630 1.686 2.586 1.00 0.00 89 ASP A C 8
ATOM 12845 O O . ASP A 1 108 ? 14.940 2.594 2.098 1.00 0.00 89 ASP A O 8
ATOM 12854 N N . PRO A 1 109 ? 15.300 1.097 3.780 1.00 0.00 90 PRO A N 8
ATOM 12855 C CA . PRO A 1 109 ? 14.133 1.512 4.603 1.00 0.00 90 PRO A CA 8
ATOM 12856 C C . PRO A 1 109 ? 14.237 2.980 5.114 1.00 0.00 90 PRO A C 8
ATOM 12857 O O . PRO A 1 109 ? 13.403 3.446 5.892 1.00 0.00 90 PRO A O 8
ATOM 12868 N N . GLU A 1 110 ? 15.256 3.687 4.655 1.00 0.00 91 GLU A N 8
ATOM 12869 C CA . GLU A 1 110 ? 15.479 5.084 4.976 1.00 0.00 91 GLU A CA 8
ATOM 12870 C C . GLU A 1 110 ? 14.372 5.923 4.342 1.00 0.00 91 GLU A C 8
ATOM 12871 O O . GLU A 1 110 ? 14.002 6.984 4.842 1.00 0.00 91 GLU A O 8
ATOM 12883 N N . GLU A 1 111 ? 13.821 5.404 3.247 1.00 0.00 92 GLU A N 8
ATOM 12884 C CA . GLU A 1 111 ? 12.754 6.059 2.533 1.00 0.00 92 GLU A CA 8
ATOM 12885 C C . GLU A 1 111 ? 11.528 6.158 3.374 1.00 0.00 92 GLU A C 8
ATOM 12886 O O . GLU A 1 111 ? 10.785 7.104 3.258 1.00 0.00 92 GLU A O 8
ATOM 12898 N N . ILE A 1 112 ? 11.356 5.208 4.278 1.00 0.00 93 ILE A N 8
ATOM 12899 C CA . ILE A 1 112 ? 10.183 5.171 5.131 1.00 0.00 93 ILE A CA 8
ATOM 12900 C C . ILE A 1 112 ? 10.184 6.400 6.028 1.00 0.00 93 ILE A C 8
ATOM 12901 O O . ILE A 1 112 ? 9.151 6.887 6.388 1.00 0.00 93 ILE A O 8
ATOM 12917 N N . GLU A 1 113 ? 11.362 6.914 6.333 1.00 0.00 94 GLU A N 8
ATOM 12918 C CA . GLU A 1 113 ? 11.486 8.103 7.153 1.00 0.00 94 GLU A CA 8
ATOM 12919 C C . GLU A 1 113 ? 10.938 9.305 6.396 1.00 0.00 94 GLU A C 8
ATOM 12920 O O . GLU A 1 113 ? 10.105 10.053 6.901 1.00 0.00 94 GLU A O 8
ATOM 12932 N N . ARG A 1 114 ? 11.347 9.428 5.155 1.00 0.00 95 ARG A N 8
ATOM 12933 C CA . ARG A 1 114 ? 10.885 10.497 4.290 1.00 0.00 95 ARG A CA 8
ATOM 12934 C C . ARG A 1 114 ? 9.389 10.309 4.001 1.00 0.00 95 ARG A C 8
ATOM 12935 O O . ARG A 1 114 ? 8.644 11.262 3.893 1.00 0.00 95 ARG A O 8
ATOM 12956 N N . ILE A 1 115 ? 8.962 9.069 3.956 1.00 0.00 96 ILE A N 8
ATOM 12957 C CA . ILE A 1 115 ? 7.583 8.733 3.682 1.00 0.00 96 ILE A CA 8
ATOM 12958 C C . ILE A 1 115 ? 6.751 8.751 5.008 1.00 0.00 96 ILE A C 8
ATOM 12959 O O . ILE A 1 115 ? 5.548 8.626 5.009 1.00 0.00 96 ILE A O 8
ATOM 12975 N N . LEU A 1 116 ? 7.429 8.942 6.129 1.00 0.00 97 LEU A N 8
ATOM 12976 C CA . LEU A 1 116 ? 6.773 9.050 7.442 1.00 0.00 97 LEU A CA 8
ATOM 12977 C C . LEU A 1 116 ? 6.278 10.465 7.580 1.00 0.00 97 LEU A C 8
ATOM 12978 O O . LEU A 1 116 ? 5.226 10.740 8.156 1.00 0.00 97 LEU A O 8
ATOM 12994 N N . GLU A 1 117 ? 7.044 11.351 6.997 1.00 0.00 98 GLU A N 8
ATOM 12995 C CA . GLU A 1 117 ? 6.755 12.757 6.950 1.00 0.00 98 GLU A CA 8
ATOM 12996 C C . GLU A 1 117 ? 5.564 12.956 6.024 1.00 0.00 98 GLU A C 8
ATOM 12997 O O . GLU A 1 117 ? 4.701 13.809 6.240 1.00 0.00 98 GLU A O 8
ATOM 13009 N N . VAL A 1 118 ? 5.513 12.097 5.035 1.00 0.00 99 VAL A N 8
ATOM 13010 C CA . VAL A 1 118 ? 4.513 12.121 4.001 1.00 0.00 99 VAL A CA 8
ATOM 13011 C C . VAL A 1 118 ? 3.510 10.942 4.215 1.00 0.00 99 VAL A C 8
ATOM 13012 O O . VAL A 1 118 ? 2.900 10.432 3.287 1.00 0.00 99 VAL A O 8
ATOM 13025 N N . ALA A 1 119 ? 3.345 10.535 5.470 1.00 0.00 100 ALA A N 8
ATOM 13026 C CA . ALA A 1 119 ? 2.450 9.464 5.834 1.00 0.00 100 ALA A CA 8
ATOM 13027 C C . ALA A 1 119 ? 1.003 9.749 5.440 1.00 0.00 100 ALA A C 8
ATOM 13028 O O . ALA A 1 119 ? 0.248 8.830 5.117 1.00 0.00 100 ALA A O 8
ATOM 13035 N N . GLU A 1 120 ? 0.646 11.011 5.453 1.00 0.00 101 GLU A N 8
ATOM 13036 C CA . GLU A 1 120 ? -0.701 11.441 5.146 1.00 0.00 101 GLU A CA 8
ATOM 13037 C C . GLU A 1 120 ? -0.762 12.906 4.683 1.00 0.00 101 GLU A C 8
ATOM 13038 O O . GLU A 1 120 ? -1.217 13.165 3.576 1.00 0.00 101 GLU A O 8
ATOM 13050 N N . PRO A 1 121 ? -0.289 13.893 5.486 1.00 0.00 102 PRO A N 8
ATOM 13051 C CA . PRO A 1 121 ? -0.400 15.278 5.102 1.00 0.00 102 PRO A CA 8
ATOM 13052 C C . PRO A 1 121 ? 0.601 15.686 4.023 1.00 0.00 102 PRO A C 8
ATOM 13053 O O . PRO A 1 121 ? 1.782 15.948 4.328 1.00 0.00 102 PRO A O 8
ATOM 13065 N N . HIS A 1 20 ? 4.784 5.827 -11.532 1.00 0.00 1 HIS A N 9
ATOM 13066 C CA . HIS A 1 20 ? 3.688 6.536 -10.894 1.00 0.00 1 HIS A CA 9
ATOM 13067 C C . HIS A 1 20 ? 4.157 7.106 -9.583 1.00 0.00 1 HIS A C 9
ATOM 13068 O O . HIS A 1 20 ? 5.288 6.841 -9.163 1.00 0.00 1 HIS A O 9
ATOM 13082 N N . MET A 1 21 ? 3.298 7.900 -8.961 1.00 0.00 2 MET A N 9
ATOM 13083 C CA . MET A 1 21 ? 3.521 8.509 -7.660 1.00 0.00 2 MET A CA 9
ATOM 13084 C C . MET A 1 21 ? 2.275 9.237 -7.236 1.00 0.00 2 MET A C 9
ATOM 13085 O O . MET A 1 21 ? 1.731 10.048 -7.989 1.00 0.00 2 MET A O 9
ATOM 13099 N N . THR A 1 22 ? 1.798 8.940 -6.076 1.00 0.00 3 THR A N 9
ATOM 13100 C CA . THR A 1 22 ? 0.645 9.611 -5.591 1.00 0.00 3 THR A CA 9
ATOM 13101 C C . THR A 1 22 ? 0.917 10.245 -4.253 1.00 0.00 3 THR A C 9
ATOM 13102 O O . THR A 1 22 ? 1.567 9.655 -3.368 1.00 0.00 3 THR A O 9
ATOM 13113 N N . PHE A 1 23 ? 0.487 11.464 -4.140 1.00 0.00 4 PHE A N 9
ATOM 13114 C CA . PHE A 1 23 ? 0.607 12.233 -2.932 1.00 0.00 4 PHE A CA 9
ATOM 13115 C C . PHE A 1 23 ? -0.749 12.867 -2.643 1.00 0.00 4 PHE A C 9
ATOM 13116 O O . PHE A 1 23 ? -0.858 13.884 -1.961 1.00 0.00 4 PHE A O 9
ATOM 13133 N N . CYS A 1 24 ? -1.784 12.221 -3.135 1.00 0.00 5 CYS A N 9
ATOM 13134 C CA . CYS A 1 24 ? -3.143 12.663 -2.937 1.00 0.00 5 CYS A CA 9
ATOM 13135 C C . CYS A 1 24 ? -3.953 11.508 -2.357 1.00 0.00 5 CYS A C 9
ATOM 13136 O O . CYS A 1 24 ? -4.327 10.606 -3.085 1.00 0.00 5 CYS A O 9
ATOM 13144 N N . LEU A 1 25 ? -4.196 11.524 -1.041 1.00 0.00 6 LEU A N 9
ATOM 13145 C CA . LEU A 1 25 ? -4.905 10.410 -0.407 1.00 0.00 6 LEU A CA 9
ATOM 13146 C C . LEU A 1 25 ? -6.421 10.543 -0.491 1.00 0.00 6 LEU A C 9
ATOM 13147 O O . LEU A 1 25 ? -7.125 9.644 -0.917 1.00 0.00 6 LEU A O 9
ATOM 13163 N N . GLU A 1 26 ? -6.901 11.723 -0.189 1.00 0.00 7 GLU A N 9
ATOM 13164 C CA . GLU A 1 26 ? -8.314 11.993 -0.126 1.00 0.00 7 GLU A CA 9
ATOM 13165 C C . GLU A 1 26 ? -8.922 12.044 -1.523 1.00 0.00 7 GLU A C 9
ATOM 13166 O O . GLU A 1 26 ? -10.142 11.961 -1.713 1.00 0.00 7 GLU A O 9
ATOM 13178 N N . THR A 1 27 ? -8.059 12.092 -2.489 1.00 0.00 8 THR A N 9
ATOM 13179 C CA . THR A 1 27 ? -8.447 12.090 -3.844 1.00 0.00 8 THR A CA 9
ATOM 13180 C C . THR A 1 27 ? -8.919 10.678 -4.227 1.00 0.00 8 THR A C 9
ATOM 13181 O O . THR A 1 27 ? -9.784 10.520 -5.079 1.00 0.00 8 THR A O 9
ATOM 13192 N N . TYR A 1 28 ? -8.411 9.661 -3.518 1.00 0.00 9 TYR A N 9
ATOM 13193 C CA . TYR A 1 28 ? -8.833 8.293 -3.754 1.00 0.00 9 TYR A CA 9
ATOM 13194 C C . TYR A 1 28 ? -10.215 8.092 -3.231 1.00 0.00 9 TYR A C 9
ATOM 13195 O O . TYR A 1 28 ? -11.007 7.353 -3.815 1.00 0.00 9 TYR A O 9
ATOM 13213 N N . LEU A 1 29 ? -10.521 8.796 -2.157 1.00 0.00 10 LEU A N 9
ATOM 13214 C CA . LEU A 1 29 ? -11.835 8.764 -1.562 1.00 0.00 10 LEU A CA 9
ATOM 13215 C C . LEU A 1 29 ? -12.838 9.313 -2.570 1.00 0.00 10 LEU A C 9
ATOM 13216 O O . LEU A 1 29 ? -13.898 8.731 -2.794 1.00 0.00 10 LEU A O 9
ATOM 13232 N N . GLN A 1 30 ? -12.432 10.388 -3.248 1.00 0.00 11 GLN A N 9
ATOM 13233 C CA . GLN A 1 30 ? -13.253 11.034 -4.253 1.00 0.00 11 GLN A CA 9
ATOM 13234 C C . GLN A 1 30 ? -13.418 10.127 -5.452 1.00 0.00 11 GLN A C 9
ATOM 13235 O O . GLN A 1 30 ? -14.420 10.190 -6.166 1.00 0.00 11 GLN A O 9
ATOM 13249 N N . GLN A 1 31 ? -12.443 9.277 -5.664 1.00 0.00 12 GLN A N 9
ATOM 13250 C CA . GLN A 1 31 ? -12.493 8.329 -6.743 1.00 0.00 12 GLN A CA 9
ATOM 13251 C C . GLN A 1 31 ? -13.394 7.148 -6.382 1.00 0.00 12 GLN A C 9
ATOM 13252 O O . GLN A 1 31 ? -14.244 6.736 -7.178 1.00 0.00 12 GLN A O 9
ATOM 13266 N N . SER A 1 32 ? -13.232 6.619 -5.181 1.00 0.00 13 SER A N 9
ATOM 13267 C CA . SER A 1 32 ? -13.996 5.466 -4.737 1.00 0.00 13 SER A CA 9
ATOM 13268 C C . SER A 1 32 ? -14.026 5.372 -3.217 1.00 0.00 13 SER A C 9
ATOM 13269 O O . SER A 1 32 ? -15.059 5.603 -2.590 1.00 0.00 13 SER A O 9
ATOM 13277 N N . GLY A 1 33 ? -12.897 5.090 -2.635 1.00 0.00 14 GLY A N 9
ATOM 13278 C CA . GLY A 1 33 ? -12.831 4.916 -1.222 1.00 0.00 14 GLY A CA 9
ATOM 13279 C C . GLY A 1 33 ? -11.485 5.264 -0.696 1.00 0.00 14 GLY A C 9
ATOM 13280 O O . GLY A 1 33 ? -10.574 5.522 -1.470 1.00 0.00 14 GLY A O 9
ATOM 13284 N N . GLU A 1 34 ? -11.364 5.246 0.594 1.00 0.00 15 GLU A N 9
ATOM 13285 C CA . GLU A 1 34 ? -10.140 5.606 1.271 1.00 0.00 15 GLU A CA 9
ATOM 13286 C C . GLU A 1 34 ? -9.258 4.352 1.455 1.00 0.00 15 GLU A C 9
ATOM 13287 O O . GLU A 1 34 ? -9.777 3.225 1.586 1.00 0.00 15 GLU A O 9
ATOM 13299 N N . TYR A 1 35 ? -7.961 4.545 1.390 1.00 0.00 16 TYR A N 9
ATOM 13300 C CA . TYR A 1 35 ? -6.961 3.484 1.524 1.00 0.00 16 TYR A CA 9
ATOM 13301 C C . TYR A 1 35 ? -5.811 4.044 2.366 1.00 0.00 16 TYR A C 9
ATOM 13302 O O . TYR A 1 35 ? -4.693 3.506 2.425 1.00 0.00 16 TYR A O 9
ATOM 13320 N N . GLU A 1 36 ? -6.155 5.077 3.110 1.00 0.00 17 GLU A N 9
ATOM 13321 C CA . GLU A 1 36 ? -5.231 5.822 3.898 1.00 0.00 17 GLU A CA 9
ATOM 13322 C C . GLU A 1 36 ? -5.881 6.212 5.259 1.00 0.00 17 GLU A C 9
ATOM 13323 O O . GLU A 1 36 ? -7.058 5.948 5.497 1.00 0.00 17 GLU A O 9
ATOM 13335 N N . ILE A 1 37 ? -5.117 6.847 6.163 1.00 0.00 18 ILE A N 9
ATOM 13336 C CA . ILE A 1 37 ? -5.671 7.260 7.428 1.00 0.00 18 ILE A CA 9
ATOM 13337 C C . ILE A 1 37 ? -5.788 8.794 7.449 1.00 0.00 18 ILE A C 9
ATOM 13338 O O . ILE A 1 37 ? -6.108 9.405 8.455 1.00 0.00 18 ILE A O 9
ATOM 13354 N N . HIS A 1 38 ? -5.507 9.366 6.285 1.00 0.00 19 HIS A N 9
ATOM 13355 C CA . HIS A 1 38 ? -5.522 10.799 6.012 1.00 0.00 19 HIS A CA 9
ATOM 13356 C C . HIS A 1 38 ? -4.305 11.408 6.640 1.00 0.00 19 HIS A C 9
ATOM 13357 O O . HIS A 1 38 ? -4.354 12.012 7.700 1.00 0.00 19 HIS A O 9
ATOM 13371 N N . MET A 1 39 ? -3.204 11.152 6.012 1.00 0.00 20 MET A N 9
ATOM 13372 C CA . MET A 1 39 ? -1.927 11.580 6.473 1.00 0.00 20 MET A CA 9
ATOM 13373 C C . MET A 1 39 ? -1.059 11.624 5.231 1.00 0.00 20 MET A C 9
ATOM 13374 O O . MET A 1 39 ? -1.562 11.292 4.136 1.00 0.00 20 MET A O 9
ATOM 13388 N N . LYS A 1 40 ? 0.177 12.000 5.368 1.00 0.00 21 LYS A N 9
ATOM 13389 C CA . LYS A 1 40 ? 1.097 12.129 4.250 1.00 0.00 21 LYS A CA 9
ATOM 13390 C C . LYS A 1 40 ? 1.277 10.790 3.576 1.00 0.00 21 LYS A C 9
ATOM 13391 O O . LYS A 1 40 ? 1.819 9.848 4.140 1.00 0.00 21 LYS A O 9
ATOM 13410 N N . ARG A 1 41 ? 0.777 10.712 2.418 1.00 0.00 22 ARG A N 9
ATOM 13411 C CA . ARG A 1 41 ? 0.845 9.559 1.624 1.00 0.00 22 ARG A CA 9
ATOM 13412 C C . ARG A 1 41 ? 1.874 9.766 0.518 1.00 0.00 22 ARG A C 9
ATOM 13413 O O . ARG A 1 41 ? 1.773 10.696 -0.287 1.00 0.00 22 ARG A O 9
ATOM 13434 N N . ALA A 1 42 ? 2.858 8.965 0.511 1.00 0.00 23 ALA A N 9
ATOM 13435 C CA . ALA A 1 42 ? 3.855 9.031 -0.498 1.00 0.00 23 ALA A CA 9
ATOM 13436 C C . ALA A 1 42 ? 3.869 7.710 -1.202 1.00 0.00 23 ALA A C 9
ATOM 13437 O O . ALA A 1 42 ? 4.594 6.806 -0.844 1.00 0.00 23 ALA A O 9
ATOM 13444 N N . GLY A 1 43 ? 3.035 7.573 -2.166 1.00 0.00 24 GLY A N 9
ATOM 13445 C CA . GLY A 1 43 ? 2.937 6.318 -2.832 1.00 0.00 24 GLY A CA 9
ATOM 13446 C C . GLY A 1 43 ? 3.665 6.333 -4.108 1.00 0.00 24 GLY A C 9
ATOM 13447 O O . GLY A 1 43 ? 3.062 6.520 -5.132 1.00 0.00 24 GLY A O 9
ATOM 13451 N N . PHE A 1 44 ? 4.965 6.138 -4.059 1.00 0.00 25 PHE A N 9
ATOM 13452 C CA . PHE A 1 44 ? 5.762 6.185 -5.263 1.00 0.00 25 PHE A CA 9
ATOM 13453 C C . PHE A 1 44 ? 5.460 4.983 -6.143 1.00 0.00 25 PHE A C 9
ATOM 13454 O O . PHE A 1 44 ? 4.650 5.064 -7.055 1.00 0.00 25 PHE A O 9
ATOM 13471 N N . ARG A 1 45 ? 6.013 3.844 -5.817 1.00 0.00 26 ARG A N 9
ATOM 13472 C CA . ARG A 1 45 ? 5.795 2.696 -6.667 1.00 0.00 26 ARG A CA 9
ATOM 13473 C C . ARG A 1 45 ? 4.501 1.974 -6.363 1.00 0.00 26 ARG A C 9
ATOM 13474 O O . ARG A 1 45 ? 3.976 1.276 -7.213 1.00 0.00 26 ARG A O 9
ATOM 13495 N N . GLU A 1 46 ? 3.946 2.150 -5.171 1.00 0.00 27 GLU A N 9
ATOM 13496 C CA . GLU A 1 46 ? 2.738 1.433 -4.848 1.00 0.00 27 GLU A CA 9
ATOM 13497 C C . GLU A 1 46 ? 1.554 2.181 -5.456 1.00 0.00 27 GLU A C 9
ATOM 13498 O O . GLU A 1 46 ? 0.468 1.665 -5.536 1.00 0.00 27 GLU A O 9
ATOM 13510 N N . CYS A 1 47 ? 1.811 3.407 -5.942 1.00 0.00 28 CYS A N 9
ATOM 13511 C CA . CYS A 1 47 ? 0.762 4.198 -6.623 1.00 0.00 28 CYS A CA 9
ATOM 13512 C C . CYS A 1 47 ? 0.084 3.392 -7.743 1.00 0.00 28 CYS A C 9
ATOM 13513 O O . CYS A 1 47 ? -1.121 3.484 -7.937 1.00 0.00 28 CYS A O 9
ATOM 13521 N N . ALA A 1 48 ? 0.865 2.599 -8.461 1.00 0.00 29 ALA A N 9
ATOM 13522 C CA . ALA A 1 48 ? 0.331 1.797 -9.542 1.00 0.00 29 ALA A CA 9
ATOM 13523 C C . ALA A 1 48 ? -0.539 0.679 -8.986 1.00 0.00 29 ALA A C 9
ATOM 13524 O O . ALA A 1 48 ? -1.660 0.439 -9.464 1.00 0.00 29 ALA A O 9
ATOM 13531 N N . ALA A 1 49 ? -0.029 0.041 -7.950 1.00 0.00 30 ALA A N 9
ATOM 13532 C CA . ALA A 1 49 ? -0.674 -1.057 -7.288 1.00 0.00 30 ALA A CA 9
ATOM 13533 C C . ALA A 1 49 ? -2.033 -0.697 -6.738 1.00 0.00 30 ALA A C 9
ATOM 13534 O O . ALA A 1 49 ? -3.006 -1.380 -7.009 1.00 0.00 30 ALA A O 9
ATOM 13541 N N . MET A 1 50 ? -2.077 0.371 -5.966 1.00 0.00 31 MET A N 9
ATOM 13542 C CA . MET A 1 50 ? -3.312 0.835 -5.299 1.00 0.00 31 MET A CA 9
ATOM 13543 C C . MET A 1 50 ? -4.464 1.035 -6.268 1.00 0.00 31 MET A C 9
ATOM 13544 O O . MET A 1 50 ? -5.599 0.650 -5.972 1.00 0.00 31 MET A O 9
ATOM 13558 N N . ILE A 1 51 ? -4.150 1.546 -7.456 1.00 0.00 32 ILE A N 9
ATOM 13559 C CA . ILE A 1 51 ? -5.148 1.778 -8.483 1.00 0.00 32 ILE A CA 9
ATOM 13560 C C . ILE A 1 51 ? -5.840 0.457 -8.832 1.00 0.00 32 ILE A C 9
ATOM 13561 O O . ILE A 1 51 ? -7.072 0.359 -8.868 1.00 0.00 32 ILE A O 9
ATOM 13577 N N . GLU A 1 52 ? -5.046 -0.562 -8.989 1.00 0.00 33 GLU A N 9
ATOM 13578 C CA . GLU A 1 52 ? -5.533 -1.852 -9.362 1.00 0.00 33 GLU A CA 9
ATOM 13579 C C . GLU A 1 52 ? -6.115 -2.600 -8.167 1.00 0.00 33 GLU A C 9
ATOM 13580 O O . GLU A 1 52 ? -7.073 -3.351 -8.311 1.00 0.00 33 GLU A O 9
ATOM 13592 N N . LYS A 1 53 ? -5.558 -2.363 -6.980 1.00 0.00 34 LYS A N 9
ATOM 13593 C CA . LYS A 1 53 ? -6.041 -2.978 -5.732 1.00 0.00 34 LYS A CA 9
ATOM 13594 C C . LYS A 1 53 ? -7.484 -2.639 -5.483 1.00 0.00 34 LYS A C 9
ATOM 13595 O O . LYS A 1 53 ? -8.214 -3.427 -4.898 1.00 0.00 34 LYS A O 9
ATOM 13614 N N . LYS A 1 54 ? -7.899 -1.483 -5.984 1.00 0.00 35 LYS A N 9
ATOM 13615 C CA . LYS A 1 54 ? -9.260 -1.003 -5.842 1.00 0.00 35 LYS A CA 9
ATOM 13616 C C . LYS A 1 54 ? -10.261 -1.933 -6.586 1.00 0.00 35 LYS A C 9
ATOM 13617 O O . LYS A 1 54 ? -11.487 -1.809 -6.424 1.00 0.00 35 LYS A O 9
ATOM 13636 N N . ALA A 1 55 ? -9.749 -2.813 -7.431 1.00 0.00 36 ALA A N 9
ATOM 13637 C CA . ALA A 1 55 ? -10.592 -3.743 -8.127 1.00 0.00 36 ALA A CA 9
ATOM 13638 C C . ALA A 1 55 ? -11.000 -4.845 -7.173 1.00 0.00 36 ALA A C 9
ATOM 13639 O O . ALA A 1 55 ? -12.167 -4.954 -6.794 1.00 0.00 36 ALA A O 9
ATOM 13646 N N . ARG A 1 56 ? -10.039 -5.622 -6.738 1.00 0.00 37 ARG A N 9
ATOM 13647 C CA . ARG A 1 56 ? -10.287 -6.720 -5.818 1.00 0.00 37 ARG A CA 9
ATOM 13648 C C . ARG A 1 56 ? -9.143 -6.831 -4.838 1.00 0.00 37 ARG A C 9
ATOM 13649 O O . ARG A 1 56 ? -9.249 -6.447 -3.673 1.00 0.00 37 ARG A O 9
ATOM 13670 N N . ARG A 1 57 ? -8.060 -7.352 -5.328 1.00 0.00 38 ARG A N 9
ATOM 13671 C CA . ARG A 1 57 ? -6.850 -7.541 -4.586 1.00 0.00 38 ARG A CA 9
ATOM 13672 C C . ARG A 1 57 ? -5.760 -7.588 -5.624 1.00 0.00 38 ARG A C 9
ATOM 13673 O O . ARG A 1 57 ? -5.905 -8.293 -6.631 1.00 0.00 38 ARG A O 9
ATOM 13694 N N . VAL A 1 58 ? -4.737 -6.803 -5.467 1.00 0.00 39 VAL A N 9
ATOM 13695 C CA . VAL A 1 58 ? -3.682 -6.768 -6.467 1.00 0.00 39 VAL A CA 9
ATOM 13696 C C . VAL A 1 58 ? -2.319 -6.673 -5.830 1.00 0.00 39 VAL A C 9
ATOM 13697 O O . VAL A 1 58 ? -2.142 -6.011 -4.787 1.00 0.00 39 VAL A O 9
ATOM 13710 N N . VAL A 1 59 ? -1.388 -7.369 -6.418 1.00 0.00 40 VAL A N 9
ATOM 13711 C CA . VAL A 1 59 ? -0.030 -7.346 -5.992 1.00 0.00 40 VAL A CA 9
ATOM 13712 C C . VAL A 1 59 ? 0.778 -6.549 -7.015 1.00 0.00 40 VAL A C 9
ATOM 13713 O O . VAL A 1 59 ? 0.446 -6.527 -8.209 1.00 0.00 40 VAL A O 9
ATOM 13726 N N . HIS A 1 60 ? 1.781 -5.869 -6.555 1.00 0.00 41 HIS A N 9
ATOM 13727 C CA . HIS A 1 60 ? 2.639 -5.125 -7.415 1.00 0.00 41 HIS A CA 9
ATOM 13728 C C . HIS A 1 60 ? 4.029 -5.417 -6.953 1.00 0.00 41 HIS A C 9
ATOM 13729 O O . HIS A 1 60 ? 4.284 -5.448 -5.730 1.00 0.00 41 HIS A O 9
ATOM 13743 N N . ILE A 1 61 ? 4.896 -5.692 -7.872 1.00 0.00 42 ILE A N 9
ATOM 13744 C CA . ILE A 1 61 ? 6.240 -6.003 -7.538 1.00 0.00 42 ILE A CA 9
ATOM 13745 C C . ILE A 1 61 ? 7.045 -4.704 -7.529 1.00 0.00 42 ILE A C 9
ATOM 13746 O O . ILE A 1 61 ? 6.763 -3.786 -8.312 1.00 0.00 42 ILE A O 9
ATOM 13762 N N . LYS A 1 62 ? 7.986 -4.617 -6.608 1.00 0.00 43 LYS A N 9
ATOM 13763 C CA . LYS A 1 62 ? 8.801 -3.429 -6.391 1.00 0.00 43 LYS A CA 9
ATOM 13764 C C . LYS A 1 62 ? 7.943 -2.275 -5.849 1.00 0.00 43 LYS A C 9
ATOM 13765 O O . LYS A 1 62 ? 7.721 -1.303 -6.551 1.00 0.00 43 LYS A O 9
ATOM 13784 N N . PRO A 1 63 ? 7.356 -2.396 -4.643 1.00 0.00 44 PRO A N 9
ATOM 13785 C CA . PRO A 1 63 ? 6.597 -1.306 -4.065 1.00 0.00 44 PRO A CA 9
ATOM 13786 C C . PRO A 1 63 ? 7.541 -0.214 -3.559 1.00 0.00 44 PRO A C 9
ATOM 13787 O O . PRO A 1 63 ? 8.771 -0.390 -3.548 1.00 0.00 44 PRO A O 9
ATOM 13798 N N . GLY A 1 64 ? 6.993 0.884 -3.163 1.00 0.00 45 GLY A N 9
ATOM 13799 C CA . GLY A 1 64 ? 7.802 1.959 -2.696 1.00 0.00 45 GLY A CA 9
ATOM 13800 C C . GLY A 1 64 ? 6.938 3.033 -2.204 1.00 0.00 45 GLY A C 9
ATOM 13801 O O . GLY A 1 64 ? 6.958 4.142 -2.711 1.00 0.00 45 GLY A O 9
ATOM 13805 N N . GLU A 1 65 ? 6.086 2.687 -1.317 1.00 0.00 46 GLU A N 9
ATOM 13806 C CA . GLU A 1 65 ? 5.198 3.631 -0.756 1.00 0.00 46 GLU A CA 9
ATOM 13807 C C . GLU A 1 65 ? 5.486 3.896 0.715 1.00 0.00 46 GLU A C 9
ATOM 13808 O O . GLU A 1 65 ? 6.151 3.112 1.415 1.00 0.00 46 GLU A O 9
ATOM 13820 N N . LYS A 1 66 ? 5.034 5.021 1.129 1.00 0.00 47 LYS A N 9
ATOM 13821 C CA . LYS A 1 66 ? 5.089 5.497 2.458 1.00 0.00 47 LYS A CA 9
ATOM 13822 C C . LYS A 1 66 ? 3.840 6.252 2.715 1.00 0.00 47 LYS A C 9
ATOM 13823 O O . LYS A 1 66 ? 3.782 7.464 2.691 1.00 0.00 47 LYS A O 9
ATOM 13842 N N . ILE A 1 67 ? 2.806 5.499 2.829 1.00 0.00 48 ILE A N 9
ATOM 13843 C CA . ILE A 1 67 ? 1.512 6.019 3.025 1.00 0.00 48 ILE A CA 9
ATOM 13844 C C . ILE A 1 67 ? 1.258 6.105 4.497 1.00 0.00 48 ILE A C 9
ATOM 13845 O O . ILE A 1 67 ? 1.177 5.085 5.151 1.00 0.00 48 ILE A O 9
ATOM 13861 N N . LEU A 1 68 ? 1.242 7.348 5.025 1.00 0.00 49 LEU A N 9
ATOM 13862 C CA . LEU A 1 68 ? 0.956 7.666 6.454 1.00 0.00 49 LEU A CA 9
ATOM 13863 C C . LEU A 1 68 ? 2.070 7.102 7.331 1.00 0.00 49 LEU A C 9
ATOM 13864 O O . LEU A 1 68 ? 1.905 6.944 8.555 1.00 0.00 49 LEU A O 9
ATOM 13880 N N . GLY A 1 69 ? 3.184 6.782 6.713 1.00 0.00 50 GLY A N 9
ATOM 13881 C CA . GLY A 1 69 ? 4.283 6.157 7.408 1.00 0.00 50 GLY A CA 9
ATOM 13882 C C . GLY A 1 69 ? 4.079 4.647 7.399 1.00 0.00 50 GLY A C 9
ATOM 13883 O O . GLY A 1 69 ? 4.920 3.894 6.905 1.00 0.00 50 GLY A O 9
ATOM 13887 N N . ALA A 1 70 ? 2.915 4.237 7.872 1.00 0.00 51 ALA A N 9
ATOM 13888 C CA . ALA A 1 70 ? 2.494 2.868 7.919 1.00 0.00 51 ALA A CA 9
ATOM 13889 C C . ALA A 1 70 ? 1.171 2.823 7.196 1.00 0.00 51 ALA A C 9
ATOM 13890 O O . ALA A 1 70 ? 0.218 3.520 7.595 1.00 0.00 51 ALA A O 9
ATOM 13897 N N . ARG A 1 71 ? 1.134 2.070 6.119 1.00 0.00 52 ARG A N 9
ATOM 13898 C CA . ARG A 1 71 ? -0.032 1.966 5.254 1.00 0.00 52 ARG A CA 9
ATOM 13899 C C . ARG A 1 71 ? -1.245 1.336 5.964 1.00 0.00 52 ARG A C 9
ATOM 13900 O O . ARG A 1 71 ? -1.297 0.130 6.221 1.00 0.00 52 ARG A O 9
ATOM 13921 N N . ILE A 1 72 ? -2.176 2.191 6.305 1.00 0.00 53 ILE A N 9
ATOM 13922 C CA . ILE A 1 72 ? -3.432 1.830 6.932 1.00 0.00 53 ILE A CA 9
ATOM 13923 C C . ILE A 1 72 ? -4.513 2.180 5.931 1.00 0.00 53 ILE A C 9
ATOM 13924 O O . ILE A 1 72 ? -4.451 3.243 5.357 1.00 0.00 53 ILE A O 9
ATOM 13940 N N . ILE A 1 73 ? -5.478 1.301 5.724 1.00 0.00 54 ILE A N 9
ATOM 13941 C CA . ILE A 1 73 ? -6.535 1.535 4.742 1.00 0.00 54 ILE A CA 9
ATOM 13942 C C . ILE A 1 73 ? -7.533 2.549 5.283 1.00 0.00 54 ILE A C 9
ATOM 13943 O O . ILE A 1 73 ? -8.112 3.316 4.545 1.00 0.00 54 ILE A O 9
ATOM 13959 N N . GLY A 1 74 ? -7.770 2.500 6.572 1.00 0.00 55 GLY A N 9
ATOM 13960 C CA . GLY A 1 74 ? -8.670 3.451 7.187 1.00 0.00 55 GLY A CA 9
ATOM 13961 C C . GLY A 1 74 ? -10.092 2.968 7.134 1.00 0.00 55 GLY A C 9
ATOM 13962 O O . GLY A 1 74 ? -10.952 3.405 7.905 1.00 0.00 55 GLY A O 9
ATOM 13966 N N . ILE A 1 75 ? -10.338 2.082 6.217 1.00 0.00 56 ILE A N 9
ATOM 13967 C CA . ILE A 1 75 ? -11.610 1.478 6.043 1.00 0.00 56 ILE A CA 9
ATOM 13968 C C . ILE A 1 75 ? -11.543 0.115 6.685 1.00 0.00 56 ILE A C 9
ATOM 13969 O O . ILE A 1 75 ? -10.683 -0.685 6.305 1.00 0.00 56 ILE A O 9
ATOM 13985 N N . PRO A 1 76 ? -12.398 -0.151 7.688 1.00 0.00 57 PRO A N 9
ATOM 13986 C CA . PRO A 1 76 ? -12.435 -1.436 8.381 1.00 0.00 57 PRO A CA 9
ATOM 13987 C C . PRO A 1 76 ? -12.733 -2.578 7.416 1.00 0.00 57 PRO A C 9
ATOM 13988 O O . PRO A 1 76 ? -13.808 -2.627 6.809 1.00 0.00 57 PRO A O 9
ATOM 13999 N N . PRO A 1 77 ? -11.769 -3.458 7.190 1.00 0.00 58 PRO A N 9
ATOM 14000 C CA . PRO A 1 77 ? -11.944 -4.587 6.339 1.00 0.00 58 PRO A CA 9
ATOM 14001 C C . PRO A 1 77 ? -12.178 -5.846 7.146 1.00 0.00 58 PRO A C 9
ATOM 14002 O O . PRO A 1 77 ? -12.315 -5.794 8.377 1.00 0.00 58 PRO A O 9
ATOM 14013 N N . VAL A 1 78 ? -12.283 -6.956 6.462 1.00 0.00 59 VAL A N 9
ATOM 14014 C CA . VAL A 1 78 ? -12.404 -8.226 7.128 1.00 0.00 59 VAL A CA 9
ATOM 14015 C C . VAL A 1 78 ? -11.066 -8.481 7.827 1.00 0.00 59 VAL A C 9
ATOM 14016 O O . VAL A 1 78 ? -10.025 -8.466 7.180 1.00 0.00 59 VAL A O 9
ATOM 14029 N N . PRO A 1 79 ? -11.075 -8.647 9.147 1.00 0.00 60 PRO A N 9
ATOM 14030 C CA . PRO A 1 79 ? -9.849 -8.729 9.949 1.00 0.00 60 PRO A CA 9
ATOM 14031 C C . PRO A 1 79 ? -9.105 -10.073 9.853 1.00 0.00 60 PRO A C 9
ATOM 14032 O O . PRO A 1 79 ? -8.859 -10.733 10.873 1.00 0.00 60 PRO A O 9
ATOM 14043 N N . ILE A 1 80 ? -8.752 -10.491 8.648 1.00 0.00 61 ILE A N 9
ATOM 14044 C CA . ILE A 1 80 ? -7.993 -11.708 8.469 1.00 0.00 61 ILE A CA 9
ATOM 14045 C C . ILE A 1 80 ? -6.797 -11.354 7.597 1.00 0.00 61 ILE A C 9
ATOM 14046 O O . ILE A 1 80 ? -6.891 -10.451 6.788 1.00 0.00 61 ILE A O 9
ATOM 14062 N N . GLY A 1 81 ? -5.675 -11.989 7.773 1.00 0.00 62 GLY A N 9
ATOM 14063 C CA . GLY A 1 81 ? -4.572 -11.682 6.911 1.00 0.00 62 GLY A CA 9
ATOM 14064 C C . GLY A 1 81 ? -3.250 -11.987 7.510 1.00 0.00 62 GLY A C 9
ATOM 14065 O O . GLY A 1 81 ? -3.069 -11.879 8.728 1.00 0.00 62 GLY A O 9
ATOM 14069 N N . ILE A 1 82 ? -2.318 -12.355 6.666 1.00 0.00 63 ILE A N 9
ATOM 14070 C CA . ILE A 1 82 ? -0.992 -12.712 7.092 1.00 0.00 63 ILE A CA 9
ATOM 14071 C C . ILE A 1 82 ? 0.053 -11.946 6.285 1.00 0.00 63 ILE A C 9
ATOM 14072 O O . ILE A 1 82 ? -0.193 -11.546 5.140 1.00 0.00 63 ILE A O 9
ATOM 14088 N N . ASP A 1 83 ? 1.189 -11.745 6.875 1.00 0.00 64 ASP A N 9
ATOM 14089 C CA . ASP A 1 83 ? 2.301 -11.076 6.231 1.00 0.00 64 ASP A CA 9
ATOM 14090 C C . ASP A 1 83 ? 3.490 -12.010 6.320 1.00 0.00 64 ASP A C 9
ATOM 14091 O O . ASP A 1 83 ? 3.933 -12.351 7.426 1.00 0.00 64 ASP A O 9
ATOM 14100 N N . GLU A 1 84 ? 3.971 -12.482 5.187 1.00 0.00 65 GLU A N 9
ATOM 14101 C CA . GLU A 1 84 ? 5.067 -13.430 5.174 1.00 0.00 65 GLU A CA 9
ATOM 14102 C C . GLU A 1 84 ? 6.401 -12.749 5.336 1.00 0.00 65 GLU A C 9
ATOM 14103 O O . GLU A 1 84 ? 7.014 -12.788 6.407 1.00 0.00 65 GLU A O 9
ATOM 14115 N N . GLU A 1 85 ? 6.803 -12.077 4.323 1.00 0.00 66 GLU A N 9
ATOM 14116 C CA . GLU A 1 85 ? 8.068 -11.410 4.281 1.00 0.00 66 GLU A CA 9
ATOM 14117 C C . GLU A 1 85 ? 7.843 -10.205 3.417 1.00 0.00 66 GLU A C 9
ATOM 14118 O O . GLU A 1 85 ? 6.823 -10.136 2.737 1.00 0.00 66 GLU A O 9
ATOM 14130 N N . ARG A 1 86 ? 8.739 -9.278 3.426 1.00 0.00 67 ARG A N 9
ATOM 14131 C CA . ARG A 1 86 ? 8.561 -8.090 2.630 1.00 0.00 67 ARG A CA 9
ATOM 14132 C C . ARG A 1 86 ? 9.004 -8.334 1.207 1.00 0.00 67 ARG A C 9
ATOM 14133 O O . ARG A 1 86 ? 8.418 -7.828 0.240 1.00 0.00 67 ARG A O 9
ATOM 14154 N N . SER A 1 87 ? 10.006 -9.106 1.091 1.00 0.00 68 SER A N 9
ATOM 14155 C CA . SER A 1 87 ? 10.563 -9.487 -0.167 1.00 0.00 68 SER A CA 9
ATOM 14156 C C . SER A 1 87 ? 9.881 -10.755 -0.728 1.00 0.00 68 SER A C 9
ATOM 14157 O O . SER A 1 87 ? 10.447 -11.530 -1.514 1.00 0.00 68 SER A O 9
ATOM 14165 N N . THR A 1 88 ? 8.644 -10.874 -0.365 1.00 0.00 69 THR A N 9
ATOM 14166 C CA . THR A 1 88 ? 7.745 -11.925 -0.711 1.00 0.00 69 THR A CA 9
ATOM 14167 C C . THR A 1 88 ? 6.363 -11.261 -0.591 1.00 0.00 69 THR A C 9
ATOM 14168 O O . THR A 1 88 ? 6.289 -10.111 -0.133 1.00 0.00 69 THR A O 9
ATOM 14179 N N . VAL A 1 89 ? 5.320 -11.903 -1.018 1.00 0.00 70 VAL A N 9
ATOM 14180 C CA . VAL A 1 89 ? 4.006 -11.323 -0.928 1.00 0.00 70 VAL A CA 9
ATOM 14181 C C . VAL A 1 89 ? 3.450 -11.448 0.473 1.00 0.00 70 VAL A C 9
ATOM 14182 O O . VAL A 1 89 ? 3.929 -12.232 1.307 1.00 0.00 70 VAL A O 9
ATOM 14195 N N . MET A 1 90 ? 2.489 -10.645 0.728 1.00 0.00 71 MET A N 9
ATOM 14196 C CA . MET A 1 90 ? 1.772 -10.662 1.955 1.00 0.00 71 MET A CA 9
ATOM 14197 C C . MET A 1 90 ? 0.365 -10.979 1.552 1.00 0.00 71 MET A C 9
ATOM 14198 O O . MET A 1 90 ? -0.135 -10.397 0.595 1.00 0.00 71 MET A O 9
ATOM 14212 N N . ILE A 1 91 ? -0.257 -11.911 2.193 1.00 0.00 72 ILE A N 9
ATOM 14213 C CA . ILE A 1 91 ? -1.589 -12.282 1.795 1.00 0.00 72 ILE A CA 9
ATOM 14214 C C . ILE A 1 91 ? -2.584 -11.929 2.887 1.00 0.00 72 ILE A C 9
ATOM 14215 O O . ILE A 1 91 ? -2.822 -12.712 3.818 1.00 0.00 72 ILE A O 9
ATOM 14231 N N . PRO A 1 92 ? -3.110 -10.719 2.866 1.00 0.00 73 PRO A N 9
ATOM 14232 C CA . PRO A 1 92 ? -4.082 -10.322 3.804 1.00 0.00 73 PRO A CA 9
ATOM 14233 C C . PRO A 1 92 ? -5.476 -10.628 3.270 1.00 0.00 73 PRO A C 9
ATOM 14234 O O . PRO A 1 92 ? -5.741 -10.522 2.077 1.00 0.00 73 PRO A O 9
ATOM 14245 N N . TYR A 1 93 ? -6.348 -11.002 4.131 1.00 0.00 74 TYR A N 9
ATOM 14246 C CA . TYR A 1 93 ? -7.696 -11.265 3.760 1.00 0.00 74 TYR A CA 9
ATOM 14247 C C . TYR A 1 93 ? -8.541 -10.193 4.360 1.00 0.00 74 TYR A C 9
ATOM 14248 O O . TYR A 1 93 ? -9.544 -10.424 5.053 1.00 0.00 74 TYR A O 9
ATOM 14266 N N . THR A 1 94 ? -8.037 -9.007 4.172 1.00 0.00 75 THR A N 9
ATOM 14267 C CA . THR A 1 94 ? -8.669 -7.840 4.582 1.00 0.00 75 THR A CA 9
ATOM 14268 C C . THR A 1 94 ? -9.463 -7.364 3.411 1.00 0.00 75 THR A C 9
ATOM 14269 O O . THR A 1 94 ? -8.902 -6.907 2.396 1.00 0.00 75 THR A O 9
ATOM 14280 N N . LYS A 1 95 ? -10.723 -7.542 3.497 1.00 0.00 76 LYS A N 9
ATOM 14281 C CA . LYS A 1 95 ? -11.613 -7.183 2.426 1.00 0.00 76 LYS A CA 9
ATOM 14282 C C . LYS A 1 95 ? -12.364 -5.914 2.820 1.00 0.00 76 LYS A C 9
ATOM 14283 O O . LYS A 1 95 ? -13.294 -5.982 3.615 1.00 0.00 76 LYS A O 9
ATOM 14302 N N . PRO A 1 96 ? -11.890 -4.728 2.375 1.00 0.00 77 PRO A N 9
ATOM 14303 C CA . PRO A 1 96 ? -12.521 -3.455 2.670 1.00 0.00 77 PRO A CA 9
ATOM 14304 C C . PRO A 1 96 ? -13.388 -2.988 1.507 1.00 0.00 77 PRO A C 9
ATOM 14305 O O . PRO A 1 96 ? -13.693 -3.757 0.605 1.00 0.00 77 PRO A O 9
ATOM 14316 N N . CYS A 1 97 ? -13.748 -1.725 1.512 1.00 0.00 78 CYS A N 9
ATOM 14317 C CA . CYS A 1 97 ? -14.559 -1.171 0.444 1.00 0.00 78 CYS A CA 9
ATOM 14318 C C . CYS A 1 97 ? -13.655 -0.653 -0.692 1.00 0.00 78 CYS A C 9
ATOM 14319 O O . CYS A 1 97 ? -14.127 -0.260 -1.756 1.00 0.00 78 CYS A O 9
ATOM 14327 N N . TYR A 1 98 ? -12.354 -0.677 -0.460 1.00 0.00 79 TYR A N 9
ATOM 14328 C CA . TYR A 1 98 ? -11.396 -0.239 -1.460 1.00 0.00 79 TYR A CA 9
ATOM 14329 C C . TYR A 1 98 ? -10.883 -1.465 -2.221 1.00 0.00 79 TYR A C 9
ATOM 14330 O O . TYR A 1 98 ? -11.294 -1.717 -3.354 1.00 0.00 79 TYR A O 9
ATOM 14348 N N . GLY A 1 99 ? -10.033 -2.235 -1.571 1.00 0.00 80 GLY A N 9
ATOM 14349 C CA . GLY A 1 99 ? -9.485 -3.432 -2.146 1.00 0.00 80 GLY A CA 9
ATOM 14350 C C . GLY A 1 99 ? -8.396 -3.974 -1.260 1.00 0.00 80 GLY A C 9
ATOM 14351 O O . GLY A 1 99 ? -8.020 -3.315 -0.282 1.00 0.00 80 GLY A O 9
ATOM 14355 N N . THR A 1 100 ? -7.907 -5.144 -1.563 1.00 0.00 81 THR A N 9
ATOM 14356 C CA . THR A 1 100 ? -6.881 -5.773 -0.772 1.00 0.00 81 THR A CA 9
ATOM 14357 C C . THR A 1 100 ? -5.515 -5.455 -1.367 1.00 0.00 81 THR A C 9
ATOM 14358 O O . THR A 1 100 ? -5.341 -5.437 -2.600 1.00 0.00 81 THR A O 9
ATOM 14369 N N . ALA A 1 101 ? -4.554 -5.236 -0.512 1.00 0.00 82 ALA A N 9
ATOM 14370 C CA . ALA A 1 101 ? -3.264 -4.848 -0.928 1.00 0.00 82 ALA A CA 9
ATOM 14371 C C . ALA A 1 101 ? -2.242 -5.944 -0.725 1.00 0.00 82 ALA A C 9
ATOM 14372 O O . ALA A 1 101 ? -2.093 -6.466 0.362 1.00 0.00 82 ALA A O 9
ATOM 14379 N N . VAL A 1 102 ? -1.553 -6.285 -1.776 1.00 0.00 83 VAL A N 9
ATOM 14380 C CA . VAL A 1 102 ? -0.490 -7.253 -1.728 1.00 0.00 83 VAL A CA 9
ATOM 14381 C C . VAL A 1 102 ? 0.736 -6.570 -2.343 1.00 0.00 83 VAL A C 9
ATOM 14382 O O . VAL A 1 102 ? 0.648 -6.003 -3.425 1.00 0.00 83 VAL A O 9
ATOM 14395 N N . VAL A 1 103 ? 1.833 -6.524 -1.628 1.00 0.00 84 VAL A N 9
ATOM 14396 C CA . VAL A 1 103 ? 3.047 -5.906 -2.149 1.00 0.00 84 VAL A CA 9
ATOM 14397 C C . VAL A 1 103 ? 4.185 -6.901 -2.026 1.00 0.00 84 VAL A C 9
ATOM 14398 O O . VAL A 1 103 ? 4.273 -7.619 -1.023 1.00 0.00 84 VAL A O 9
ATOM 14411 N N . GLU A 1 104 ? 4.997 -6.998 -3.052 1.00 0.00 85 GLU A N 9
ATOM 14412 C CA . GLU A 1 104 ? 6.133 -7.882 -3.032 1.00 0.00 85 GLU A CA 9
ATOM 14413 C C . GLU A 1 104 ? 7.336 -7.158 -3.558 1.00 0.00 85 GLU A C 9
ATOM 14414 O O . GLU A 1 104 ? 7.325 -6.623 -4.670 1.00 0.00 85 GLU A O 9
ATOM 14426 N N . LEU A 1 105 ? 8.347 -7.110 -2.774 1.00 0.00 86 LEU A N 9
ATOM 14427 C CA . LEU A 1 105 ? 9.544 -6.439 -3.143 1.00 0.00 86 LEU A CA 9
ATOM 14428 C C . LEU A 1 105 ? 10.577 -7.497 -3.546 1.00 0.00 86 LEU A C 9
ATOM 14429 O O . LEU A 1 105 ? 10.779 -8.437 -2.830 1.00 0.00 86 LEU A O 9
ATOM 14445 N N . PRO A 1 106 ? 11.209 -7.386 -4.723 1.00 0.00 87 PRO A N 9
ATOM 14446 C CA . PRO A 1 106 ? 12.246 -8.341 -5.135 1.00 0.00 87 PRO A CA 9
ATOM 14447 C C . PRO A 1 106 ? 13.602 -7.954 -4.545 1.00 0.00 87 PRO A C 9
ATOM 14448 O O . PRO A 1 106 ? 14.623 -8.599 -4.785 1.00 0.00 87 PRO A O 9
ATOM 14459 N N . VAL A 1 107 ? 13.570 -6.902 -3.781 1.00 0.00 88 VAL A N 9
ATOM 14460 C CA . VAL A 1 107 ? 14.703 -6.357 -3.099 1.00 0.00 88 VAL A CA 9
ATOM 14461 C C . VAL A 1 107 ? 14.550 -6.777 -1.651 1.00 0.00 88 VAL A C 9
ATOM 14462 O O . VAL A 1 107 ? 13.434 -7.091 -1.227 1.00 0.00 88 VAL A O 9
ATOM 14475 N N . ASP A 1 108 ? 15.626 -6.793 -0.912 1.00 0.00 89 ASP A N 9
ATOM 14476 C CA . ASP A 1 108 ? 15.585 -7.131 0.506 1.00 0.00 89 ASP A CA 9
ATOM 14477 C C . ASP A 1 108 ? 14.730 -6.130 1.273 1.00 0.00 89 ASP A C 9
ATOM 14478 O O . ASP A 1 108 ? 14.650 -4.949 0.895 1.00 0.00 89 ASP A O 9
ATOM 14487 N N . PRO A 1 109 ? 14.101 -6.567 2.389 1.00 0.00 90 PRO A N 9
ATOM 14488 C CA . PRO A 1 109 ? 13.223 -5.720 3.218 1.00 0.00 90 PRO A CA 9
ATOM 14489 C C . PRO A 1 109 ? 13.914 -4.450 3.715 1.00 0.00 90 PRO A C 9
ATOM 14490 O O . PRO A 1 109 ? 13.256 -3.446 4.011 1.00 0.00 90 PRO A O 9
ATOM 14501 N N . GLU A 1 110 ? 15.239 -4.495 3.744 1.00 0.00 91 GLU A N 9
ATOM 14502 C CA . GLU A 1 110 ? 16.073 -3.390 4.183 1.00 0.00 91 GLU A CA 9
ATOM 14503 C C . GLU A 1 110 ? 15.831 -2.136 3.339 1.00 0.00 91 GLU A C 9
ATOM 14504 O O . GLU A 1 110 ? 16.045 -1.019 3.810 1.00 0.00 91 GLU A O 9
ATOM 14516 N N . GLU A 1 111 ? 15.325 -2.320 2.112 1.00 0.00 92 GLU A N 9
ATOM 14517 C CA . GLU A 1 111 ? 15.094 -1.184 1.233 1.00 0.00 92 GLU A CA 9
ATOM 14518 C C . GLU A 1 111 ? 13.959 -0.370 1.793 1.00 0.00 92 GLU A C 9
ATOM 14519 O O . GLU A 1 111 ? 14.043 0.838 1.904 1.00 0.00 92 GLU A O 9
ATOM 14531 N N . ILE A 1 112 ? 12.927 -1.057 2.224 1.00 0.00 93 ILE A N 9
ATOM 14532 C CA . ILE A 1 112 ? 11.768 -0.402 2.738 1.00 0.00 93 ILE A CA 9
ATOM 14533 C C . ILE A 1 112 ? 12.039 0.238 4.099 1.00 0.00 93 ILE A C 9
ATOM 14534 O O . ILE A 1 112 ? 11.443 1.254 4.434 1.00 0.00 93 ILE A O 9
ATOM 14550 N N . GLU A 1 113 ? 12.996 -0.309 4.851 1.00 0.00 94 GLU A N 9
ATOM 14551 C CA . GLU A 1 113 ? 13.366 0.299 6.128 1.00 0.00 94 GLU A CA 9
ATOM 14552 C C . GLU A 1 113 ? 14.080 1.626 5.836 1.00 0.00 94 GLU A C 9
ATOM 14553 O O . GLU A 1 113 ? 13.873 2.637 6.516 1.00 0.00 94 GLU A O 9
ATOM 14565 N N . ARG A 1 114 ? 14.872 1.615 4.783 1.00 0.00 95 ARG A N 9
ATOM 14566 C CA . ARG A 1 114 ? 15.567 2.790 4.314 1.00 0.00 95 ARG A CA 9
ATOM 14567 C C . ARG A 1 114 ? 14.528 3.791 3.764 1.00 0.00 95 ARG A C 9
ATOM 14568 O O . ARG A 1 114 ? 14.628 4.996 3.962 1.00 0.00 95 ARG A O 9
ATOM 14589 N N . ILE A 1 115 ? 13.500 3.261 3.135 1.00 0.00 96 ILE A N 9
ATOM 14590 C CA . ILE A 1 115 ? 12.406 4.061 2.609 1.00 0.00 96 ILE A CA 9
ATOM 14591 C C . ILE A 1 115 ? 11.523 4.588 3.778 1.00 0.00 96 ILE A C 9
ATOM 14592 O O . ILE A 1 115 ? 10.803 5.549 3.639 1.00 0.00 96 ILE A O 9
ATOM 14608 N N . LEU A 1 116 ? 11.648 3.971 4.948 1.00 0.00 97 LEU A N 9
ATOM 14609 C CA . LEU A 1 116 ? 10.922 4.401 6.153 1.00 0.00 97 LEU A CA 9
ATOM 14610 C C . LEU A 1 116 ? 11.589 5.659 6.704 1.00 0.00 97 LEU A C 9
ATOM 14611 O O . LEU A 1 116 ? 11.000 6.438 7.435 1.00 0.00 97 LEU A O 9
ATOM 14627 N N . GLU A 1 117 ? 12.820 5.850 6.326 1.00 0.00 98 GLU A N 9
ATOM 14628 C CA . GLU A 1 117 ? 13.566 7.021 6.713 1.00 0.00 98 GLU A CA 9
ATOM 14629 C C . GLU A 1 117 ? 13.123 8.169 5.807 1.00 0.00 98 GLU A C 9
ATOM 14630 O O . GLU A 1 117 ? 13.141 9.332 6.169 1.00 0.00 98 GLU A O 9
ATOM 14642 N N . VAL A 1 118 ? 12.665 7.774 4.651 1.00 0.00 99 VAL A N 9
ATOM 14643 C CA . VAL A 1 118 ? 12.171 8.642 3.596 1.00 0.00 99 VAL A CA 9
ATOM 14644 C C . VAL A 1 118 ? 10.601 8.688 3.685 1.00 0.00 99 VAL A C 9
ATOM 14645 O O . VAL A 1 118 ? 9.910 9.173 2.790 1.00 0.00 99 VAL A O 9
ATOM 14658 N N . ALA A 1 119 ? 10.086 8.219 4.830 1.00 0.00 100 ALA A N 9
ATOM 14659 C CA . ALA A 1 119 ? 8.637 8.103 5.102 1.00 0.00 100 ALA A CA 9
ATOM 14660 C C . ALA A 1 119 ? 7.847 9.354 4.855 1.00 0.00 100 ALA A C 9
ATOM 14661 O O . ALA A 1 119 ? 6.839 9.325 4.158 1.00 0.00 100 ALA A O 9
ATOM 14668 N N . GLU A 1 120 ? 8.278 10.428 5.427 1.00 0.00 101 GLU A N 9
ATOM 14669 C CA . GLU A 1 120 ? 7.548 11.649 5.291 1.00 0.00 101 GLU A CA 9
ATOM 14670 C C . GLU A 1 120 ? 8.154 12.628 4.295 1.00 0.00 101 GLU A C 9
ATOM 14671 O O . GLU A 1 120 ? 7.432 13.134 3.436 1.00 0.00 101 GLU A O 9
ATOM 14683 N N . PRO A 1 121 ? 9.457 12.949 4.375 1.00 0.00 102 PRO A N 9
ATOM 14684 C CA . PRO A 1 121 ? 10.044 13.889 3.468 1.00 0.00 102 PRO A CA 9
ATOM 14685 C C . PRO A 1 121 ? 10.419 13.259 2.129 1.00 0.00 102 PRO A C 9
ATOM 14686 O O . PRO A 1 121 ? 11.517 12.668 2.005 1.00 0.00 102 PRO A O 9
ATOM 14698 N N . HIS A 1 20 ? 2.388 8.317 -12.141 1.00 0.00 1 HIS A N 10
ATOM 14699 C CA . HIS A 1 20 ? 1.344 7.829 -11.248 1.00 0.00 1 HIS A CA 10
ATOM 14700 C C . HIS A 1 20 ? 1.707 8.174 -9.816 1.00 0.00 1 HIS A C 10
ATOM 14701 O O . HIS A 1 20 ? 2.669 7.653 -9.288 1.00 0.00 1 HIS A O 10
ATOM 14715 N N . MET A 1 21 ? 0.968 9.083 -9.212 1.00 0.00 2 MET A N 10
ATOM 14716 C CA . MET A 1 21 ? 1.165 9.475 -7.838 1.00 0.00 2 MET A CA 10
ATOM 14717 C C . MET A 1 21 ? -0.217 9.638 -7.225 1.00 0.00 2 MET A C 10
ATOM 14718 O O . MET A 1 21 ? -1.075 10.289 -7.814 1.00 0.00 2 MET A O 10
ATOM 14732 N N . THR A 1 22 ? -0.456 9.036 -6.098 1.00 0.00 3 THR A N 10
ATOM 14733 C CA . THR A 1 22 ? -1.748 9.148 -5.457 1.00 0.00 3 THR A CA 10
ATOM 14734 C C . THR A 1 22 ? -1.656 9.727 -4.054 1.00 0.00 3 THR A C 10
ATOM 14735 O O . THR A 1 22 ? -0.998 9.172 -3.175 1.00 0.00 3 THR A O 10
ATOM 14746 N N . PHE A 1 23 ? -2.274 10.883 -3.876 1.00 0.00 4 PHE A N 10
ATOM 14747 C CA . PHE A 1 23 ? -2.324 11.541 -2.583 1.00 0.00 4 PHE A CA 10
ATOM 14748 C C . PHE A 1 23 ? -3.762 11.838 -2.221 1.00 0.00 4 PHE A C 10
ATOM 14749 O O . PHE A 1 23 ? -4.048 12.431 -1.193 1.00 0.00 4 PHE A O 10
ATOM 14766 N N . CYS A 1 24 ? -4.665 11.426 -3.074 1.00 0.00 5 CYS A N 10
ATOM 14767 C CA . CYS A 1 24 ? -6.065 11.654 -2.851 1.00 0.00 5 CYS A CA 10
ATOM 14768 C C . CYS A 1 24 ? -6.634 10.532 -1.999 1.00 0.00 5 CYS A C 10
ATOM 14769 O O . CYS A 1 24 ? -7.002 9.496 -2.510 1.00 0.00 5 CYS A O 10
ATOM 14777 N N . LEU A 1 25 ? -6.636 10.737 -0.698 1.00 0.00 6 LEU A N 10
ATOM 14778 C CA . LEU A 1 25 ? -7.102 9.739 0.238 1.00 0.00 6 LEU A CA 10
ATOM 14779 C C . LEU A 1 25 ? -8.610 9.763 0.477 1.00 0.00 6 LEU A C 10
ATOM 14780 O O . LEU A 1 25 ? -9.246 8.733 0.609 1.00 0.00 6 LEU A O 10
ATOM 14796 N N . GLU A 1 26 ? -9.185 10.930 0.454 1.00 0.00 7 GLU A N 10
ATOM 14797 C CA . GLU A 1 26 ? -10.600 11.075 0.737 1.00 0.00 7 GLU A CA 10
ATOM 14798 C C . GLU A 1 26 ? -11.436 10.743 -0.489 1.00 0.00 7 GLU A C 10
ATOM 14799 O O . GLU A 1 26 ? -12.620 10.391 -0.399 1.00 0.00 7 GLU A O 10
ATOM 14811 N N . THR A 1 27 ? -10.779 10.738 -1.609 1.00 0.00 8 THR A N 10
ATOM 14812 C CA . THR A 1 27 ? -11.380 10.408 -2.861 1.00 0.00 8 THR A CA 10
ATOM 14813 C C . THR A 1 27 ? -11.719 8.907 -2.893 1.00 0.00 8 THR A C 10
ATOM 14814 O O . THR A 1 27 ? -12.636 8.472 -3.594 1.00 0.00 8 THR A O 10
ATOM 14825 N N . TYR A 1 28 ? -11.040 8.137 -2.066 1.00 0.00 9 TYR A N 10
ATOM 14826 C CA . TYR A 1 28 ? -11.262 6.731 -2.027 1.00 0.00 9 TYR A CA 10
ATOM 14827 C C . TYR A 1 28 ? -12.496 6.354 -1.267 1.00 0.00 9 TYR A C 10
ATOM 14828 O O . TYR A 1 28 ? -13.050 5.277 -1.482 1.00 0.00 9 TYR A O 10
ATOM 14846 N N . LEU A 1 29 ? -12.969 7.250 -0.417 1.00 0.00 10 LEU A N 10
ATOM 14847 C CA . LEU A 1 29 ? -14.205 7.006 0.300 1.00 0.00 10 LEU A CA 10
ATOM 14848 C C . LEU A 1 29 ? -15.316 7.156 -0.718 1.00 0.00 10 LEU A C 10
ATOM 14849 O O . LEU A 1 29 ? -16.248 6.362 -0.773 1.00 0.00 10 LEU A O 10
ATOM 14865 N N . GLN A 1 30 ? -15.122 8.129 -1.603 1.00 0.00 11 GLN A N 10
ATOM 14866 C CA . GLN A 1 30 ? -16.079 8.468 -2.628 1.00 0.00 11 GLN A CA 10
ATOM 14867 C C . GLN A 1 30 ? -16.166 7.337 -3.626 1.00 0.00 11 GLN A C 10
ATOM 14868 O O . GLN A 1 30 ? -17.209 7.084 -4.220 1.00 0.00 11 GLN A O 10
ATOM 14882 N N . GLN A 1 31 ? -15.063 6.645 -3.790 1.00 0.00 12 GLN A N 10
ATOM 14883 C CA . GLN A 1 31 ? -14.990 5.558 -4.730 1.00 0.00 12 GLN A CA 10
ATOM 14884 C C . GLN A 1 31 ? -15.275 4.221 -4.073 1.00 0.00 12 GLN A C 10
ATOM 14885 O O . GLN A 1 31 ? -15.354 3.198 -4.758 1.00 0.00 12 GLN A O 10
ATOM 14899 N N . SER A 1 32 ? -15.428 4.242 -2.753 1.00 0.00 13 SER A N 10
ATOM 14900 C CA . SER A 1 32 ? -15.697 3.055 -1.963 1.00 0.00 13 SER A CA 10
ATOM 14901 C C . SER A 1 32 ? -14.552 2.038 -2.120 1.00 0.00 13 SER A C 10
ATOM 14902 O O . SER A 1 32 ? -14.762 0.829 -2.260 1.00 0.00 13 SER A O 10
ATOM 14910 N N . GLY A 1 33 ? -13.347 2.553 -2.076 1.00 0.00 14 GLY A N 10
ATOM 14911 C CA . GLY A 1 33 ? -12.179 1.744 -2.226 1.00 0.00 14 GLY A CA 10
ATOM 14912 C C . GLY A 1 33 ? -11.071 2.265 -1.380 1.00 0.00 14 GLY A C 10
ATOM 14913 O O . GLY A 1 33 ? -9.968 2.494 -1.869 1.00 0.00 14 GLY A O 10
ATOM 14917 N N . GLU A 1 34 ? -11.395 2.494 -0.122 1.00 0.00 15 GLU A N 10
ATOM 14918 C CA . GLU A 1 34 ? -10.460 2.990 0.869 1.00 0.00 15 GLU A CA 10
ATOM 14919 C C . GLU A 1 34 ? -9.245 2.055 0.989 1.00 0.00 15 GLU A C 10
ATOM 14920 O O . GLU A 1 34 ? -9.380 0.815 0.944 1.00 0.00 15 GLU A O 10
ATOM 14932 N N . TYR A 1 35 ? -8.093 2.641 1.105 1.00 0.00 16 TYR A N 10
ATOM 14933 C CA . TYR A 1 35 ? -6.839 1.914 1.175 1.00 0.00 16 TYR A CA 10
ATOM 14934 C C . TYR A 1 35 ? -5.925 2.657 2.146 1.00 0.00 16 TYR A C 10
ATOM 14935 O O . TYR A 1 35 ? -4.713 2.475 2.171 1.00 0.00 16 TYR A O 10
ATOM 14953 N N . GLU A 1 36 ? -6.548 3.454 2.973 1.00 0.00 17 GLU A N 10
ATOM 14954 C CA . GLU A 1 36 ? -5.875 4.278 3.927 1.00 0.00 17 GLU A CA 10
ATOM 14955 C C . GLU A 1 36 ? -6.783 4.576 5.064 1.00 0.00 17 GLU A C 10
ATOM 14956 O O . GLU A 1 36 ? -7.945 4.188 5.054 1.00 0.00 17 GLU A O 10
ATOM 14968 N N . ILE A 1 37 ? -6.298 5.329 6.036 1.00 0.00 18 ILE A N 10
ATOM 14969 C CA . ILE A 1 37 ? -7.152 5.649 7.114 1.00 0.00 18 ILE A CA 10
ATOM 14970 C C . ILE A 1 37 ? -7.606 7.135 7.075 1.00 0.00 18 ILE A C 10
ATOM 14971 O O . ILE A 1 37 ? -7.904 7.753 8.089 1.00 0.00 18 ILE A O 10
ATOM 14987 N N . HIS A 1 38 ? -7.681 7.674 5.850 1.00 0.00 19 HIS A N 10
ATOM 14988 C CA . HIS A 1 38 ? -8.119 9.076 5.572 1.00 0.00 19 HIS A CA 10
ATOM 14989 C C . HIS A 1 38 ? -7.235 10.119 6.186 1.00 0.00 19 HIS A C 10
ATOM 14990 O O . HIS A 1 38 ? -7.602 11.287 6.288 1.00 0.00 19 HIS A O 10
ATOM 15004 N N . MET A 1 39 ? -6.073 9.708 6.539 1.00 0.00 20 MET A N 10
ATOM 15005 C CA . MET A 1 39 ? -5.098 10.576 7.101 1.00 0.00 20 MET A CA 10
ATOM 15006 C C . MET A 1 39 ? -4.292 11.284 6.002 1.00 0.00 20 MET A C 10
ATOM 15007 O O . MET A 1 39 ? -4.837 12.092 5.266 1.00 0.00 20 MET A O 10
ATOM 15021 N N . LYS A 1 40 ? -3.054 10.960 5.856 1.00 0.00 21 LYS A N 10
ATOM 15022 C CA . LYS A 1 40 ? -2.237 11.548 4.812 1.00 0.00 21 LYS A CA 10
ATOM 15023 C C . LYS A 1 40 ? -1.560 10.424 4.057 1.00 0.00 21 LYS A C 10
ATOM 15024 O O . LYS A 1 40 ? -0.776 9.704 4.623 1.00 0.00 21 LYS A O 10
ATOM 15043 N N . ARG A 1 41 ? -1.885 10.256 2.798 1.00 0.00 22 ARG A N 10
ATOM 15044 C CA . ARG A 1 41 ? -1.339 9.143 2.034 1.00 0.00 22 ARG A CA 10
ATOM 15045 C C . ARG A 1 41 ? -0.325 9.652 0.997 1.00 0.00 22 ARG A C 10
ATOM 15046 O O . ARG A 1 41 ? -0.330 10.853 0.667 1.00 0.00 22 ARG A O 10
ATOM 15067 N N . ALA A 1 42 ? 0.517 8.765 0.476 1.00 0.00 23 ALA A N 10
ATOM 15068 C CA . ALA A 1 42 ? 1.523 9.165 -0.529 1.00 0.00 23 ALA A CA 10
ATOM 15069 C C . ALA A 1 42 ? 1.999 7.989 -1.416 1.00 0.00 23 ALA A C 10
ATOM 15070 O O . ALA A 1 42 ? 3.001 7.333 -1.108 1.00 0.00 23 ALA A O 10
ATOM 15077 N N . GLY A 1 43 ? 1.293 7.736 -2.506 1.00 0.00 24 GLY A N 10
ATOM 15078 C CA . GLY A 1 43 ? 1.607 6.620 -3.383 1.00 0.00 24 GLY A CA 10
ATOM 15079 C C . GLY A 1 43 ? 2.295 6.986 -4.651 1.00 0.00 24 GLY A C 10
ATOM 15080 O O . GLY A 1 43 ? 1.681 7.019 -5.705 1.00 0.00 24 GLY A O 10
ATOM 15084 N N . PHE A 1 44 ? 3.575 7.181 -4.569 1.00 0.00 25 PHE A N 10
ATOM 15085 C CA . PHE A 1 44 ? 4.380 7.582 -5.724 1.00 0.00 25 PHE A CA 10
ATOM 15086 C C . PHE A 1 44 ? 4.652 6.402 -6.639 1.00 0.00 25 PHE A C 10
ATOM 15087 O O . PHE A 1 44 ? 4.684 6.528 -7.846 1.00 0.00 25 PHE A O 10
ATOM 15104 N N . ARG A 1 45 ? 4.900 5.282 -6.066 1.00 0.00 26 ARG A N 10
ATOM 15105 C CA . ARG A 1 45 ? 5.218 4.118 -6.861 1.00 0.00 26 ARG A CA 10
ATOM 15106 C C . ARG A 1 45 ? 4.088 3.135 -6.860 1.00 0.00 26 ARG A C 10
ATOM 15107 O O . ARG A 1 45 ? 3.688 2.613 -7.893 1.00 0.00 26 ARG A O 10
ATOM 15128 N N . GLU A 1 46 ? 3.502 2.970 -5.711 1.00 0.00 27 GLU A N 10
ATOM 15129 C CA . GLU A 1 46 ? 2.466 2.004 -5.537 1.00 0.00 27 GLU A CA 10
ATOM 15130 C C . GLU A 1 46 ? 1.113 2.501 -6.080 1.00 0.00 27 GLU A C 10
ATOM 15131 O O . GLU A 1 46 ? 0.108 1.786 -5.994 1.00 0.00 27 GLU A O 10
ATOM 15143 N N . CYS A 1 47 ? 1.092 3.736 -6.625 1.00 0.00 28 CYS A N 10
ATOM 15144 C CA . CYS A 1 47 ? -0.101 4.278 -7.250 1.00 0.00 28 CYS A CA 10
ATOM 15145 C C . CYS A 1 47 ? -0.631 3.290 -8.299 1.00 0.00 28 CYS A C 10
ATOM 15146 O O . CYS A 1 47 ? -1.810 2.935 -8.302 1.00 0.00 28 CYS A O 10
ATOM 15154 N N . ALA A 1 48 ? 0.279 2.790 -9.138 1.00 0.00 29 ALA A N 10
ATOM 15155 C CA . ALA A 1 48 ? -0.091 1.870 -10.196 1.00 0.00 29 ALA A CA 10
ATOM 15156 C C . ALA A 1 48 ? -0.520 0.540 -9.623 1.00 0.00 29 ALA A C 10
ATOM 15157 O O . ALA A 1 48 ? -1.501 -0.058 -10.068 1.00 0.00 29 ALA A O 10
ATOM 15164 N N . ALA A 1 49 ? 0.180 0.129 -8.591 1.00 0.00 30 ALA A N 10
ATOM 15165 C CA . ALA A 1 49 ? -0.062 -1.114 -7.910 1.00 0.00 30 ALA A CA 10
ATOM 15166 C C . ALA A 1 49 ? -1.452 -1.210 -7.358 1.00 0.00 30 ALA A C 10
ATOM 15167 O O . ALA A 1 49 ? -2.097 -2.229 -7.503 1.00 0.00 30 ALA A O 10
ATOM 15174 N N . MET A 1 50 ? -1.920 -0.147 -6.727 1.00 0.00 31 MET A N 10
ATOM 15175 C CA . MET A 1 50 ? -3.240 -0.185 -6.105 1.00 0.00 31 MET A CA 10
ATOM 15176 C C . MET A 1 50 ? -4.336 -0.347 -7.136 1.00 0.00 31 MET A C 10
ATOM 15177 O O . MET A 1 50 ? -5.329 -1.029 -6.888 1.00 0.00 31 MET A O 10
ATOM 15191 N N . ILE A 1 51 ? -4.119 0.223 -8.305 1.00 0.00 32 ILE A N 10
ATOM 15192 C CA . ILE A 1 51 ? -5.057 0.125 -9.405 1.00 0.00 32 ILE A CA 10
ATOM 15193 C C . ILE A 1 51 ? -5.184 -1.340 -9.823 1.00 0.00 32 ILE A C 10
ATOM 15194 O O . ILE A 1 51 ? -6.275 -1.839 -10.083 1.00 0.00 32 ILE A O 10
ATOM 15210 N N . GLU A 1 52 ? -4.070 -2.031 -9.802 1.00 0.00 33 GLU A N 10
ATOM 15211 C CA . GLU A 1 52 ? -4.023 -3.409 -10.195 1.00 0.00 33 GLU A CA 10
ATOM 15212 C C . GLU A 1 52 ? -4.574 -4.287 -9.065 1.00 0.00 33 GLU A C 10
ATOM 15213 O O . GLU A 1 52 ? -5.314 -5.227 -9.305 1.00 0.00 33 GLU A O 10
ATOM 15225 N N . LYS A 1 53 ? -4.257 -3.914 -7.824 1.00 0.00 34 LYS A N 10
ATOM 15226 C CA . LYS A 1 53 ? -4.690 -4.648 -6.617 1.00 0.00 34 LYS A CA 10
ATOM 15227 C C . LYS A 1 53 ? -6.191 -4.639 -6.465 1.00 0.00 34 LYS A C 10
ATOM 15228 O O . LYS A 1 53 ? -6.761 -5.479 -5.776 1.00 0.00 34 LYS A O 10
ATOM 15247 N N . LYS A 1 54 ? -6.816 -3.691 -7.130 1.00 0.00 35 LYS A N 10
ATOM 15248 C CA . LYS A 1 54 ? -8.248 -3.544 -7.128 1.00 0.00 35 LYS A CA 10
ATOM 15249 C C . LYS A 1 54 ? -8.911 -4.725 -7.852 1.00 0.00 35 LYS A C 10
ATOM 15250 O O . LYS A 1 54 ? -10.092 -5.010 -7.646 1.00 0.00 35 LYS A O 10
ATOM 15269 N N . ALA A 1 55 ? -8.142 -5.416 -8.689 1.00 0.00 36 ALA A N 10
ATOM 15270 C CA . ALA A 1 55 ? -8.654 -6.549 -9.416 1.00 0.00 36 ALA A CA 10
ATOM 15271 C C . ALA A 1 55 ? -9.005 -7.654 -8.428 1.00 0.00 36 ALA A C 10
ATOM 15272 O O . ALA A 1 55 ? -10.170 -8.030 -8.286 1.00 0.00 36 ALA A O 10
ATOM 15279 N N . ARG A 1 56 ? -7.984 -8.124 -7.726 1.00 0.00 37 ARG A N 10
ATOM 15280 C CA . ARG A 1 56 ? -8.092 -9.147 -6.689 1.00 0.00 37 ARG A CA 10
ATOM 15281 C C . ARG A 1 56 ? -6.894 -9.088 -5.790 1.00 0.00 37 ARG A C 10
ATOM 15282 O O . ARG A 1 56 ? -7.000 -8.742 -4.629 1.00 0.00 37 ARG A O 10
ATOM 15303 N N . ARG A 1 57 ? -5.753 -9.424 -6.336 1.00 0.00 38 ARG A N 10
ATOM 15304 C CA . ARG A 1 57 ? -4.513 -9.389 -5.605 1.00 0.00 38 ARG A CA 10
ATOM 15305 C C . ARG A 1 57 ? -3.375 -9.221 -6.577 1.00 0.00 38 ARG A C 10
ATOM 15306 O O . ARG A 1 57 ? -3.229 -10.015 -7.527 1.00 0.00 38 ARG A O 10
ATOM 15327 N N . VAL A 1 58 ? -2.601 -8.183 -6.405 1.00 0.00 39 VAL A N 10
ATOM 15328 C CA . VAL A 1 58 ? -1.512 -7.914 -7.315 1.00 0.00 39 VAL A CA 10
ATOM 15329 C C . VAL A 1 58 ? -0.282 -7.462 -6.565 1.00 0.00 39 VAL A C 10
ATOM 15330 O O . VAL A 1 58 ? -0.379 -6.805 -5.509 1.00 0.00 39 VAL A O 10
ATOM 15343 N N . VAL A 1 59 ? 0.850 -7.860 -7.080 1.00 0.00 40 VAL A N 10
ATOM 15344 C CA . VAL A 1 59 ? 2.124 -7.492 -6.566 1.00 0.00 40 VAL A CA 10
ATOM 15345 C C . VAL A 1 59 ? 2.770 -6.518 -7.559 1.00 0.00 40 VAL A C 10
ATOM 15346 O O . VAL A 1 59 ? 2.614 -6.668 -8.776 1.00 0.00 40 VAL A O 10
ATOM 15359 N N . HIS A 1 60 ? 3.463 -5.537 -7.063 1.00 0.00 41 HIS A N 10
ATOM 15360 C CA . HIS A 1 60 ? 4.069 -4.544 -7.908 1.00 0.00 41 HIS A CA 10
ATOM 15361 C C . HIS A 1 60 ? 5.483 -4.330 -7.403 1.00 0.00 41 HIS A C 10
ATOM 15362 O O . HIS A 1 60 ? 5.694 -4.206 -6.178 1.00 0.00 41 HIS A O 10
ATOM 15376 N N . ILE A 1 61 ? 6.437 -4.367 -8.305 1.00 0.00 42 ILE A N 10
ATOM 15377 C CA . ILE A 1 61 ? 7.829 -4.203 -7.947 1.00 0.00 42 ILE A CA 10
ATOM 15378 C C . ILE A 1 61 ? 8.141 -2.707 -7.835 1.00 0.00 42 ILE A C 10
ATOM 15379 O O . ILE A 1 61 ? 7.571 -1.900 -8.575 1.00 0.00 42 ILE A O 10
ATOM 15395 N N . LYS A 1 62 ? 9.006 -2.346 -6.887 1.00 0.00 43 LYS A N 10
ATOM 15396 C CA . LYS A 1 62 ? 9.371 -0.948 -6.623 1.00 0.00 43 LYS A CA 10
ATOM 15397 C C . LYS A 1 62 ? 8.153 -0.151 -6.143 1.00 0.00 43 LYS A C 10
ATOM 15398 O O . LYS A 1 62 ? 7.683 0.733 -6.842 1.00 0.00 43 LYS A O 10
ATOM 15417 N N . PRO A 1 63 ? 7.567 -0.506 -4.977 1.00 0.00 44 PRO A N 10
ATOM 15418 C CA . PRO A 1 63 ? 6.439 0.224 -4.431 1.00 0.00 44 PRO A CA 10
ATOM 15419 C C . PRO A 1 63 ? 6.884 1.498 -3.706 1.00 0.00 44 PRO A C 10
ATOM 15420 O O . PRO A 1 63 ? 8.083 1.736 -3.506 1.00 0.00 44 PRO A O 10
ATOM 15431 N N . GLY A 1 64 ? 5.930 2.321 -3.343 1.00 0.00 45 GLY A N 10
ATOM 15432 C CA . GLY A 1 64 ? 6.234 3.517 -2.662 1.00 0.00 45 GLY A CA 10
ATOM 15433 C C . GLY A 1 64 ? 4.997 4.236 -2.245 1.00 0.00 45 GLY A C 10
ATOM 15434 O O . GLY A 1 64 ? 4.773 5.374 -2.671 1.00 0.00 45 GLY A O 10
ATOM 15438 N N . GLU A 1 65 ? 4.131 3.541 -1.536 1.00 0.00 46 GLU A N 10
ATOM 15439 C CA . GLU A 1 65 ? 2.935 4.154 -0.994 1.00 0.00 46 GLU A CA 10
ATOM 15440 C C . GLU A 1 65 ? 3.064 4.233 0.485 1.00 0.00 46 GLU A C 10
ATOM 15441 O O . GLU A 1 65 ? 3.228 3.235 1.190 1.00 0.00 46 GLU A O 10
ATOM 15453 N N . LYS A 1 66 ? 3.043 5.419 0.935 1.00 0.00 47 LYS A N 10
ATOM 15454 C CA . LYS A 1 66 ? 3.202 5.727 2.284 1.00 0.00 47 LYS A CA 10
ATOM 15455 C C . LYS A 1 66 ? 1.931 6.201 2.791 1.00 0.00 47 LYS A C 10
ATOM 15456 O O . LYS A 1 66 ? 1.679 7.393 2.979 1.00 0.00 47 LYS A O 10
ATOM 15475 N N . ILE A 1 67 ? 1.100 5.272 2.885 1.00 0.00 48 ILE A N 10
ATOM 15476 C CA . ILE A 1 67 ? -0.199 5.481 3.372 1.00 0.00 48 ILE A CA 10
ATOM 15477 C C . ILE A 1 67 ? -0.155 5.749 4.836 1.00 0.00 48 ILE A C 10
ATOM 15478 O O . ILE A 1 67 ? 0.123 4.865 5.633 1.00 0.00 48 ILE A O 10
ATOM 15494 N N . LEU A 1 68 ? -0.288 7.007 5.161 1.00 0.00 49 LEU A N 10
ATOM 15495 C CA . LEU A 1 68 ? -0.376 7.562 6.521 1.00 0.00 49 LEU A CA 10
ATOM 15496 C C . LEU A 1 68 ? 0.935 7.476 7.304 1.00 0.00 49 LEU A C 10
ATOM 15497 O O . LEU A 1 68 ? 1.191 8.286 8.189 1.00 0.00 49 LEU A O 10
ATOM 15513 N N . GLY A 1 69 ? 1.747 6.527 6.954 1.00 0.00 50 GLY A N 10
ATOM 15514 C CA . GLY A 1 69 ? 2.966 6.254 7.651 1.00 0.00 50 GLY A CA 10
ATOM 15515 C C . GLY A 1 69 ? 2.722 5.033 8.505 1.00 0.00 50 GLY A C 10
ATOM 15516 O O . GLY A 1 69 ? 3.613 4.506 9.161 1.00 0.00 50 GLY A O 10
ATOM 15520 N N . ALA A 1 70 ? 1.483 4.588 8.453 1.00 0.00 51 ALA A N 10
ATOM 15521 C CA . ALA A 1 70 ? 0.972 3.445 9.149 1.00 0.00 51 ALA A CA 10
ATOM 15522 C C . ALA A 1 70 ? 0.072 2.730 8.176 1.00 0.00 51 ALA A C 10
ATOM 15523 O O . ALA A 1 70 ? -0.927 3.289 7.737 1.00 0.00 51 ALA A O 10
ATOM 15530 N N . ARG A 1 71 ? 0.435 1.531 7.822 1.00 0.00 52 ARG A N 10
ATOM 15531 C CA . ARG A 1 71 ? -0.296 0.755 6.836 1.00 0.00 52 ARG A CA 10
ATOM 15532 C C . ARG A 1 71 ? -1.670 0.298 7.356 1.00 0.00 52 ARG A C 10
ATOM 15533 O O . ARG A 1 71 ? -1.796 -0.764 7.966 1.00 0.00 52 ARG A O 10
ATOM 15554 N N . ILE A 1 72 ? -2.677 1.143 7.164 1.00 0.00 53 ILE A N 10
ATOM 15555 C CA . ILE A 1 72 ? -4.022 0.845 7.554 1.00 0.00 53 ILE A CA 10
ATOM 15556 C C . ILE A 1 72 ? -4.882 0.978 6.316 1.00 0.00 53 ILE A C 10
ATOM 15557 O O . ILE A 1 72 ? -4.812 1.995 5.646 1.00 0.00 53 ILE A O 10
ATOM 15573 N N . ILE A 1 73 ? -5.659 -0.041 6.005 1.00 0.00 54 ILE A N 10
ATOM 15574 C CA . ILE A 1 73 ? -6.534 -0.020 4.821 1.00 0.00 54 ILE A CA 10
ATOM 15575 C C . ILE A 1 73 ? -7.761 0.851 5.106 1.00 0.00 54 ILE A C 10
ATOM 15576 O O . ILE A 1 73 ? -8.369 1.410 4.216 1.00 0.00 54 ILE A O 10
ATOM 15592 N N . GLY A 1 74 ? -8.137 0.911 6.361 1.00 0.00 55 GLY A N 10
ATOM 15593 C CA . GLY A 1 74 ? -9.257 1.739 6.766 1.00 0.00 55 GLY A CA 10
ATOM 15594 C C . GLY A 1 74 ? -10.538 0.958 6.759 1.00 0.00 55 GLY A C 10
ATOM 15595 O O . GLY A 1 74 ? -11.500 1.283 7.468 1.00 0.00 55 GLY A O 10
ATOM 15599 N N . ILE A 1 75 ? -10.548 -0.055 5.956 1.00 0.00 56 ILE A N 10
ATOM 15600 C CA . ILE A 1 75 ? -11.647 -0.946 5.845 1.00 0.00 56 ILE A CA 10
ATOM 15601 C C . ILE A 1 75 ? -11.281 -2.160 6.671 1.00 0.00 56 ILE A C 10
ATOM 15602 O O . ILE A 1 75 ? -10.230 -2.736 6.423 1.00 0.00 56 ILE A O 10
ATOM 15618 N N . PRO A 1 76 ? -12.088 -2.526 7.689 1.00 0.00 57 PRO A N 10
ATOM 15619 C CA . PRO A 1 76 ? -11.829 -3.706 8.524 1.00 0.00 57 PRO A CA 10
ATOM 15620 C C . PRO A 1 76 ? -11.922 -4.988 7.700 1.00 0.00 57 PRO A C 10
ATOM 15621 O O . PRO A 1 76 ? -13.010 -5.375 7.257 1.00 0.00 57 PRO A O 10
ATOM 15632 N N . PRO A 1 77 ? -10.791 -5.626 7.421 1.00 0.00 58 PRO A N 10
ATOM 15633 C CA . PRO A 1 77 ? -10.750 -6.812 6.622 1.00 0.00 58 PRO A CA 10
ATOM 15634 C C . PRO A 1 77 ? -10.529 -8.050 7.466 1.00 0.00 58 PRO A C 10
ATOM 15635 O O . PRO A 1 77 ? -10.451 -7.972 8.699 1.00 0.00 58 PRO A O 10
ATOM 15646 N N . VAL A 1 78 ? -10.478 -9.185 6.827 1.00 0.00 59 VAL A N 10
ATOM 15647 C CA . VAL A 1 78 ? -10.161 -10.405 7.519 1.00 0.00 59 VAL A CA 10
ATOM 15648 C C . VAL A 1 78 ? -8.642 -10.441 7.542 1.00 0.00 59 VAL A C 10
ATOM 15649 O O . VAL A 1 78 ? -8.020 -10.623 6.491 1.00 0.00 59 VAL A O 10
ATOM 15662 N N . PRO A 1 79 ? -8.020 -10.195 8.699 1.00 0.00 60 PRO A N 10
ATOM 15663 C CA . PRO A 1 79 ? -6.599 -10.010 8.780 1.00 0.00 60 PRO A CA 10
ATOM 15664 C C . PRO A 1 79 ? -5.795 -11.305 8.882 1.00 0.00 60 PRO A C 10
ATOM 15665 O O . PRO A 1 79 ? -5.705 -11.931 9.944 1.00 0.00 60 PRO A O 10
ATOM 15676 N N . ILE A 1 80 ? -5.279 -11.727 7.768 1.00 0.00 61 ILE A N 10
ATOM 15677 C CA . ILE A 1 80 ? -4.439 -12.895 7.673 1.00 0.00 61 ILE A CA 10
ATOM 15678 C C . ILE A 1 80 ? -3.241 -12.431 6.863 1.00 0.00 61 ILE A C 10
ATOM 15679 O O . ILE A 1 80 ? -3.341 -11.408 6.194 1.00 0.00 61 ILE A O 10
ATOM 15695 N N . GLY A 1 81 ? -2.124 -13.088 6.949 1.00 0.00 62 GLY A N 10
ATOM 15696 C CA . GLY A 1 81 ? -1.025 -12.676 6.136 1.00 0.00 62 GLY A CA 10
ATOM 15697 C C . GLY A 1 81 ? 0.249 -12.505 6.890 1.00 0.00 62 GLY A C 10
ATOM 15698 O O . GLY A 1 81 ? 0.246 -12.454 8.119 1.00 0.00 62 GLY A O 10
ATOM 15702 N N . ILE A 1 82 ? 1.337 -12.385 6.155 1.00 0.00 63 ILE A N 10
ATOM 15703 C CA . ILE A 1 82 ? 2.665 -12.267 6.728 1.00 0.00 63 ILE A CA 10
ATOM 15704 C C . ILE A 1 82 ? 3.501 -11.291 5.897 1.00 0.00 63 ILE A C 10
ATOM 15705 O O . ILE A 1 82 ? 3.621 -11.446 4.672 1.00 0.00 63 ILE A O 10
ATOM 15721 N N . ASP A 1 83 ? 4.035 -10.274 6.532 1.00 0.00 64 ASP A N 10
ATOM 15722 C CA . ASP A 1 83 ? 4.932 -9.352 5.849 1.00 0.00 64 ASP A CA 10
ATOM 15723 C C . ASP A 1 83 ? 6.283 -10.040 5.938 1.00 0.00 64 ASP A C 10
ATOM 15724 O O . ASP A 1 83 ? 6.892 -10.074 7.014 1.00 0.00 64 ASP A O 10
ATOM 15733 N N . GLU A 1 84 ? 6.707 -10.669 4.846 1.00 0.00 65 GLU A N 10
ATOM 15734 C CA . GLU A 1 84 ? 7.932 -11.454 4.850 1.00 0.00 65 GLU A CA 10
ATOM 15735 C C . GLU A 1 84 ? 9.163 -10.621 5.065 1.00 0.00 65 GLU A C 10
ATOM 15736 O O . GLU A 1 84 ? 9.946 -10.869 5.999 1.00 0.00 65 GLU A O 10
ATOM 15748 N N . GLU A 1 85 ? 9.328 -9.653 4.236 1.00 0.00 66 GLU A N 10
ATOM 15749 C CA . GLU A 1 85 ? 10.453 -8.778 4.274 1.00 0.00 66 GLU A CA 10
ATOM 15750 C C . GLU A 1 85 ? 10.097 -7.666 3.313 1.00 0.00 66 GLU A C 10
ATOM 15751 O O . GLU A 1 85 ? 9.083 -7.786 2.609 1.00 0.00 66 GLU A O 10
ATOM 15763 N N . ARG A 1 86 ? 10.859 -6.621 3.256 1.00 0.00 67 ARG A N 10
ATOM 15764 C CA . ARG A 1 86 ? 10.505 -5.522 2.406 1.00 0.00 67 ARG A CA 10
ATOM 15765 C C . ARG A 1 86 ? 10.996 -5.718 0.986 1.00 0.00 67 ARG A C 10
ATOM 15766 O O . ARG A 1 86 ? 10.313 -5.376 0.015 1.00 0.00 67 ARG A O 10
ATOM 15787 N N . SER A 1 87 ? 12.127 -6.300 0.865 1.00 0.00 68 SER A N 10
ATOM 15788 C CA . SER A 1 87 ? 12.711 -6.589 -0.409 1.00 0.00 68 SER A CA 10
ATOM 15789 C C . SER A 1 87 ? 12.263 -7.996 -0.846 1.00 0.00 68 SER A C 10
ATOM 15790 O O . SER A 1 87 ? 12.914 -8.695 -1.621 1.00 0.00 68 SER A O 10
ATOM 15798 N N . THR A 1 88 ? 11.117 -8.349 -0.373 1.00 0.00 69 THR A N 10
ATOM 15799 C CA . THR A 1 88 ? 10.466 -9.591 -0.622 1.00 0.00 69 THR A CA 10
ATOM 15800 C C . THR A 1 88 ? 8.977 -9.260 -0.719 1.00 0.00 69 THR A C 10
ATOM 15801 O O . THR A 1 88 ? 8.572 -8.158 -0.327 1.00 0.00 69 THR A O 10
ATOM 15812 N N . VAL A 1 89 ? 8.198 -10.151 -1.252 1.00 0.00 70 VAL A N 10
ATOM 15813 C CA . VAL A 1 89 ? 6.783 -9.955 -1.358 1.00 0.00 70 VAL A CA 10
ATOM 15814 C C . VAL A 1 89 ? 6.135 -10.086 -0.008 1.00 0.00 70 VAL A C 10
ATOM 15815 O O . VAL A 1 89 ? 6.363 -11.052 0.723 1.00 0.00 70 VAL A O 10
ATOM 15828 N N . MET A 1 90 ? 5.432 -9.075 0.377 1.00 0.00 71 MET A N 10
ATOM 15829 C CA . MET A 1 90 ? 4.704 -9.149 1.602 1.00 0.00 71 MET A CA 10
ATOM 15830 C C . MET A 1 90 ? 3.401 -9.806 1.232 1.00 0.00 71 MET A C 10
ATOM 15831 O O . MET A 1 90 ? 2.798 -9.435 0.222 1.00 0.00 71 MET A O 10
ATOM 15845 N N . ILE A 1 91 ? 2.980 -10.784 1.965 1.00 0.00 72 ILE A N 10
ATOM 15846 C CA . ILE A 1 91 ? 1.769 -11.458 1.608 1.00 0.00 72 ILE A CA 10
ATOM 15847 C C . ILE A 1 91 ? 0.689 -11.278 2.672 1.00 0.00 72 ILE A C 10
ATOM 15848 O O . ILE A 1 91 ? 0.520 -12.112 3.556 1.00 0.00 72 ILE A O 10
ATOM 15864 N N . PRO A 1 92 ? -0.006 -10.143 2.663 1.00 0.00 73 PRO A N 10
ATOM 15865 C CA . PRO A 1 92 ? -1.058 -9.905 3.570 1.00 0.00 73 PRO A CA 10
ATOM 15866 C C . PRO A 1 92 ? -2.346 -10.408 2.961 1.00 0.00 73 PRO A C 10
ATOM 15867 O O . PRO A 1 92 ? -2.908 -9.802 2.046 1.00 0.00 73 PRO A O 10
ATOM 15878 N N . TYR A 1 93 ? -2.798 -11.522 3.448 1.00 0.00 74 TYR A N 10
ATOM 15879 C CA . TYR A 1 93 ? -3.975 -12.178 2.952 1.00 0.00 74 TYR A CA 10
ATOM 15880 C C . TYR A 1 93 ? -5.160 -11.580 3.669 1.00 0.00 74 TYR A C 10
ATOM 15881 O O . TYR A 1 93 ? -5.912 -12.238 4.394 1.00 0.00 74 TYR A O 10
ATOM 15899 N N . THR A 1 94 ? -5.260 -10.320 3.533 1.00 0.00 75 THR A N 10
ATOM 15900 C CA . THR A 1 94 ? -6.277 -9.606 4.128 1.00 0.00 75 THR A CA 10
ATOM 15901 C C . THR A 1 94 ? -7.417 -9.536 3.148 1.00 0.00 75 THR A C 10
ATOM 15902 O O . THR A 1 94 ? -7.199 -9.189 1.978 1.00 0.00 75 THR A O 10
ATOM 15913 N N . LYS A 1 95 ? -8.590 -9.911 3.585 1.00 0.00 76 LYS A N 10
ATOM 15914 C CA . LYS A 1 95 ? -9.765 -9.875 2.735 1.00 0.00 76 LYS A CA 10
ATOM 15915 C C . LYS A 1 95 ? -10.563 -8.614 3.052 1.00 0.00 76 LYS A C 10
ATOM 15916 O O . LYS A 1 95 ? -11.285 -8.591 4.050 1.00 0.00 76 LYS A O 10
ATOM 15935 N N . PRO A 1 96 ? -10.380 -7.521 2.290 1.00 0.00 77 PRO A N 10
ATOM 15936 C CA . PRO A 1 96 ? -11.098 -6.293 2.498 1.00 0.00 77 PRO A CA 10
ATOM 15937 C C . PRO A 1 96 ? -12.181 -6.094 1.431 1.00 0.00 77 PRO A C 10
ATOM 15938 O O . PRO A 1 96 ? -12.510 -7.012 0.675 1.00 0.00 77 PRO A O 10
ATOM 15949 N N . CYS A 1 97 ? -12.694 -4.891 1.347 1.00 0.00 78 CYS A N 10
ATOM 15950 C CA . CYS A 1 97 ? -13.685 -4.550 0.349 1.00 0.00 78 CYS A CA 10
ATOM 15951 C C . CYS A 1 97 ? -12.982 -3.905 -0.864 1.00 0.00 78 CYS A C 10
ATOM 15952 O O . CYS A 1 97 ? -13.617 -3.343 -1.747 1.00 0.00 78 CYS A O 10
ATOM 15960 N N . TYR A 1 98 ? -11.667 -4.003 -0.901 1.00 0.00 79 TYR A N 10
ATOM 15961 C CA . TYR A 1 98 ? -10.903 -3.434 -1.995 1.00 0.00 79 TYR A CA 10
ATOM 15962 C C . TYR A 1 98 ? -10.155 -4.538 -2.754 1.00 0.00 79 TYR A C 10
ATOM 15963 O O . TYR A 1 98 ? -10.636 -5.022 -3.782 1.00 0.00 79 TYR A O 10
ATOM 15981 N N . GLY A 1 99 ? -9.021 -4.962 -2.223 1.00 0.00 80 GLY A N 10
ATOM 15982 C CA . GLY A 1 99 ? -8.239 -5.998 -2.847 1.00 0.00 80 GLY A CA 10
ATOM 15983 C C . GLY A 1 99 ? -7.033 -6.322 -2.005 1.00 0.00 80 GLY A C 10
ATOM 15984 O O . GLY A 1 99 ? -6.813 -5.678 -0.976 1.00 0.00 80 GLY A O 10
ATOM 15988 N N . THR A 1 100 ? -6.275 -7.296 -2.416 1.00 0.00 81 THR A N 10
ATOM 15989 C CA . THR A 1 100 ? -5.105 -7.723 -1.706 1.00 0.00 81 THR A CA 10
ATOM 15990 C C . THR A 1 100 ? -3.882 -7.026 -2.282 1.00 0.00 81 THR A C 10
ATOM 15991 O O . THR A 1 100 ? -3.695 -6.952 -3.511 1.00 0.00 81 THR A O 10
ATOM 16002 N N . ALA A 1 101 ? -3.052 -6.548 -1.402 1.00 0.00 82 ALA A N 10
ATOM 16003 C CA . ALA A 1 101 ? -1.911 -5.794 -1.775 1.00 0.00 82 ALA A CA 10
ATOM 16004 C C . ALA A 1 101 ? -0.608 -6.510 -1.482 1.00 0.00 82 ALA A C 10
ATOM 16005 O O . ALA A 1 101 ? -0.247 -6.698 -0.342 1.00 0.00 82 ALA A O 10
ATOM 16012 N N . VAL A 1 102 ? 0.085 -6.882 -2.514 1.00 0.00 83 VAL A N 10
ATOM 16013 C CA . VAL A 1 102 ? 1.375 -7.517 -2.395 1.00 0.00 83 VAL A CA 10
ATOM 16014 C C . VAL A 1 102 ? 2.382 -6.551 -3.020 1.00 0.00 83 VAL A C 10
ATOM 16015 O O . VAL A 1 102 ? 2.097 -5.946 -4.053 1.00 0.00 83 VAL A O 10
ATOM 16028 N N . VAL A 1 103 ? 3.494 -6.324 -2.375 1.00 0.00 84 VAL A N 10
ATOM 16029 C CA . VAL A 1 103 ? 4.507 -5.406 -2.893 1.00 0.00 84 VAL A CA 10
ATOM 16030 C C . VAL A 1 103 ? 5.862 -6.048 -2.716 1.00 0.00 84 VAL A C 10
ATOM 16031 O O . VAL A 1 103 ? 6.032 -6.879 -1.812 1.00 0.00 84 VAL A O 10
ATOM 16044 N N . GLU A 1 104 ? 6.789 -5.714 -3.582 1.00 0.00 85 GLU A N 10
ATOM 16045 C CA . GLU A 1 104 ? 8.135 -6.220 -3.491 1.00 0.00 85 GLU A CA 10
ATOM 16046 C C . GLU A 1 104 ? 9.085 -5.110 -3.883 1.00 0.00 85 GLU A C 10
ATOM 16047 O O . GLU A 1 104 ? 8.987 -4.554 -4.981 1.00 0.00 85 GLU A O 10
ATOM 16059 N N . LEU A 1 105 ? 9.971 -4.769 -3.010 1.00 0.00 86 LEU A N 10
ATOM 16060 C CA . LEU A 1 105 ? 10.891 -3.701 -3.267 1.00 0.00 86 LEU A CA 10
ATOM 16061 C C . LEU A 1 105 ? 12.279 -4.302 -3.604 1.00 0.00 86 LEU A C 10
ATOM 16062 O O . LEU A 1 105 ? 12.668 -5.297 -3.016 1.00 0.00 86 LEU A O 10
ATOM 16078 N N . PRO A 1 106 ? 13.016 -3.764 -4.593 1.00 0.00 87 PRO A N 10
ATOM 16079 C CA . PRO A 1 106 ? 14.374 -4.250 -4.932 1.00 0.00 87 PRO A CA 10
ATOM 16080 C C . PRO A 1 106 ? 15.444 -3.579 -4.074 1.00 0.00 87 PRO A C 10
ATOM 16081 O O . PRO A 1 106 ? 16.645 -3.808 -4.239 1.00 0.00 87 PRO A O 10
ATOM 16092 N N . VAL A 1 107 ? 15.002 -2.746 -3.180 1.00 0.00 88 VAL A N 10
ATOM 16093 C CA . VAL A 1 107 ? 15.877 -2.028 -2.299 1.00 0.00 88 VAL A CA 10
ATOM 16094 C C . VAL A 1 107 ? 15.804 -2.710 -0.953 1.00 0.00 88 VAL A C 10
ATOM 16095 O O . VAL A 1 107 ? 14.771 -3.305 -0.617 1.00 0.00 88 VAL A O 10
ATOM 16108 N N . ASP A 1 108 ? 16.875 -2.633 -0.217 1.00 0.00 89 ASP A N 10
ATOM 16109 C CA . ASP A 1 108 ? 16.998 -3.247 1.095 1.00 0.00 89 ASP A CA 10
ATOM 16110 C C . ASP A 1 108 ? 15.953 -2.655 2.058 1.00 0.00 89 ASP A C 10
ATOM 16111 O O . ASP A 1 108 ? 15.641 -1.459 1.962 1.00 0.00 89 ASP A O 10
ATOM 16120 N N . PRO A 1 109 ? 15.387 -3.483 2.990 1.00 0.00 90 PRO A N 10
ATOM 16121 C CA . PRO A 1 109 ? 14.354 -3.067 3.970 1.00 0.00 90 PRO A CA 10
ATOM 16122 C C . PRO A 1 109 ? 14.704 -1.802 4.759 1.00 0.00 90 PRO A C 10
ATOM 16123 O O . PRO A 1 109 ? 13.811 -1.149 5.301 1.00 0.00 90 PRO A O 10
ATOM 16134 N N . GLU A 1 110 ? 15.991 -1.432 4.789 1.00 0.00 91 GLU A N 10
ATOM 16135 C CA . GLU A 1 110 ? 16.443 -0.209 5.468 1.00 0.00 91 GLU A CA 10
ATOM 16136 C C . GLU A 1 110 ? 15.780 1.038 4.848 1.00 0.00 91 GLU A C 10
ATOM 16137 O O . GLU A 1 110 ? 15.766 2.126 5.455 1.00 0.00 91 GLU A O 10
ATOM 16149 N N . GLU A 1 111 ? 15.257 0.866 3.629 1.00 0.00 92 GLU A N 10
ATOM 16150 C CA . GLU A 1 111 ? 14.551 1.897 2.892 1.00 0.00 92 GLU A CA 10
ATOM 16151 C C . GLU A 1 111 ? 13.323 2.348 3.689 1.00 0.00 92 GLU A C 10
ATOM 16152 O O . GLU A 1 111 ? 12.931 3.495 3.612 1.00 0.00 92 GLU A O 10
ATOM 16164 N N . ILE A 1 112 ? 12.769 1.446 4.517 1.00 0.00 93 ILE A N 10
ATOM 16165 C CA . ILE A 1 112 ? 11.589 1.751 5.321 1.00 0.00 93 ILE A CA 10
ATOM 16166 C C . ILE A 1 112 ? 11.853 2.923 6.264 1.00 0.00 93 ILE A C 10
ATOM 16167 O O . ILE A 1 112 ? 11.020 3.785 6.411 1.00 0.00 93 ILE A O 10
ATOM 16183 N N . GLU A 1 113 ? 13.051 2.993 6.831 1.00 0.00 94 GLU A N 10
ATOM 16184 C CA . GLU A 1 113 ? 13.378 4.077 7.771 1.00 0.00 94 GLU A CA 10
ATOM 16185 C C . GLU A 1 113 ? 13.427 5.417 7.053 1.00 0.00 94 GLU A C 10
ATOM 16186 O O . GLU A 1 113 ? 13.068 6.459 7.610 1.00 0.00 94 GLU A O 10
ATOM 16198 N N . ARG A 1 114 ? 13.861 5.374 5.820 1.00 0.00 95 ARG A N 10
ATOM 16199 C CA . ARG A 1 114 ? 13.931 6.542 4.966 1.00 0.00 95 ARG A CA 10
ATOM 16200 C C . ARG A 1 114 ? 12.510 6.923 4.597 1.00 0.00 95 ARG A C 10
ATOM 16201 O O . ARG A 1 114 ? 12.097 8.064 4.714 1.00 0.00 95 ARG A O 10
ATOM 16222 N N . ILE A 1 115 ? 11.760 5.918 4.233 1.00 0.00 96 ILE A N 10
ATOM 16223 C CA . ILE A 1 115 ? 10.380 6.030 3.843 1.00 0.00 96 ILE A CA 10
ATOM 16224 C C . ILE A 1 115 ? 9.504 6.480 5.023 1.00 0.00 96 ILE A C 10
ATOM 16225 O O . ILE A 1 115 ? 8.460 7.037 4.825 1.00 0.00 96 ILE A O 10
ATOM 16241 N N . LEU A 1 116 ? 9.973 6.258 6.237 1.00 0.00 97 LEU A N 10
ATOM 16242 C CA . LEU A 1 116 ? 9.267 6.685 7.433 1.00 0.00 97 LEU A CA 10
ATOM 16243 C C . LEU A 1 116 ? 9.400 8.200 7.600 1.00 0.00 97 LEU A C 10
ATOM 16244 O O . LEU A 1 116 ? 8.510 8.861 8.124 1.00 0.00 97 LEU A O 10
ATOM 16260 N N . GLU A 1 117 ? 10.505 8.735 7.126 1.00 0.00 98 GLU A N 10
ATOM 16261 C CA . GLU A 1 117 ? 10.743 10.165 7.170 1.00 0.00 98 GLU A CA 10
ATOM 16262 C C . GLU A 1 117 ? 9.964 10.796 6.031 1.00 0.00 98 GLU A C 10
ATOM 16263 O O . GLU A 1 117 ? 9.309 11.827 6.172 1.00 0.00 98 GLU A O 10
ATOM 16275 N N . VAL A 1 118 ? 10.022 10.123 4.917 1.00 0.00 99 VAL A N 10
ATOM 16276 C CA . VAL A 1 118 ? 9.410 10.548 3.676 1.00 0.00 99 VAL A CA 10
ATOM 16277 C C . VAL A 1 118 ? 7.938 10.023 3.598 1.00 0.00 99 VAL A C 10
ATOM 16278 O O . VAL A 1 118 ? 7.287 10.052 2.541 1.00 0.00 99 VAL A O 10
ATOM 16291 N N . ALA A 1 119 ? 7.420 9.600 4.745 1.00 0.00 100 ALA A N 10
ATOM 16292 C CA . ALA A 1 119 ? 6.080 9.014 4.863 1.00 0.00 100 ALA A CA 10
ATOM 16293 C C . ALA A 1 119 ? 4.993 10.004 4.588 1.00 0.00 100 ALA A C 10
ATOM 16294 O O . ALA A 1 119 ? 3.964 9.670 4.013 1.00 0.00 100 ALA A O 10
ATOM 16301 N N . GLU A 1 120 ? 5.236 11.218 4.948 1.00 0.00 101 GLU A N 10
ATOM 16302 C CA . GLU A 1 120 ? 4.259 12.234 4.810 1.00 0.00 101 GLU A CA 10
ATOM 16303 C C . GLU A 1 120 ? 4.866 13.443 4.114 1.00 0.00 101 GLU A C 10
ATOM 16304 O O . GLU A 1 120 ? 5.607 14.216 4.732 1.00 0.00 101 GLU A O 10
ATOM 16316 N N . PRO A 1 121 ? 4.653 13.565 2.813 1.00 0.00 102 PRO A N 10
ATOM 16317 C CA . PRO A 1 121 ? 5.130 14.695 2.019 1.00 0.00 102 PRO A CA 10
ATOM 16318 C C . PRO A 1 121 ? 4.236 15.922 2.207 1.00 0.00 102 PRO A C 10
ATOM 16319 O O . PRO A 1 121 ? 3.106 15.936 1.685 1.00 0.00 102 PRO A O 10
ATOM 16331 N N . HIS A 1 20 ? 3.460 8.345 -12.093 1.00 0.00 1 HIS A N 11
ATOM 16332 C CA . HIS A 1 20 ? 3.027 7.312 -11.163 1.00 0.00 1 HIS A CA 11
ATOM 16333 C C . HIS A 1 20 ? 3.220 7.761 -9.747 1.00 0.00 1 HIS A C 11
ATOM 16334 O O . HIS A 1 20 ? 4.344 7.797 -9.258 1.00 0.00 1 HIS A O 11
ATOM 16348 N N . MET A 1 21 ? 2.128 8.172 -9.130 1.00 0.00 2 MET A N 11
ATOM 16349 C CA . MET A 1 21 ? 2.057 8.588 -7.741 1.00 0.00 2 MET A CA 11
ATOM 16350 C C . MET A 1 21 ? 0.638 8.981 -7.425 1.00 0.00 2 MET A C 11
ATOM 16351 O O . MET A 1 21 ? -0.009 9.681 -8.204 1.00 0.00 2 MET A O 11
ATOM 16365 N N . THR A 1 22 ? 0.145 8.506 -6.333 1.00 0.00 3 THR A N 11
ATOM 16366 C CA . THR A 1 22 ? -1.198 8.791 -5.936 1.00 0.00 3 THR A CA 11
ATOM 16367 C C . THR A 1 22 ? -1.241 9.222 -4.476 1.00 0.00 3 THR A C 11
ATOM 16368 O O . THR A 1 22 ? -0.762 8.503 -3.583 1.00 0.00 3 THR A O 11
ATOM 16379 N N . PHE A 1 23 ? -1.777 10.405 -4.249 1.00 0.00 4 PHE A N 11
ATOM 16380 C CA . PHE A 1 23 ? -1.891 10.976 -2.919 1.00 0.00 4 PHE A CA 11
ATOM 16381 C C . PHE A 1 23 ? -3.348 11.160 -2.559 1.00 0.00 4 PHE A C 11
ATOM 16382 O O . PHE A 1 23 ? -3.691 11.434 -1.422 1.00 0.00 4 PHE A O 11
ATOM 16399 N N . CYS A 1 24 ? -4.199 10.961 -3.536 1.00 0.00 5 CYS A N 11
ATOM 16400 C CA . CYS A 1 24 ? -5.614 11.086 -3.353 1.00 0.00 5 CYS A CA 11
ATOM 16401 C C . CYS A 1 24 ? -6.179 9.853 -2.714 1.00 0.00 5 CYS A C 11
ATOM 16402 O O . CYS A 1 24 ? -6.327 8.803 -3.345 1.00 0.00 5 CYS A O 11
ATOM 16410 N N . LEU A 1 25 ? -6.409 9.962 -1.435 1.00 0.00 6 LEU A N 11
ATOM 16411 C CA . LEU A 1 25 ? -6.973 8.889 -0.677 1.00 0.00 6 LEU A CA 11
ATOM 16412 C C . LEU A 1 25 ? -8.471 8.948 -0.700 1.00 0.00 6 LEU A C 11
ATOM 16413 O O . LEU A 1 25 ? -9.101 7.967 -0.896 1.00 0.00 6 LEU A O 11
ATOM 16429 N N . GLU A 1 26 ? -9.021 10.138 -0.645 1.00 0.00 7 GLU A N 11
ATOM 16430 C CA . GLU A 1 26 ? -10.466 10.338 -0.591 1.00 0.00 7 GLU A CA 11
ATOM 16431 C C . GLU A 1 26 ? -11.150 9.946 -1.916 1.00 0.00 7 GLU A C 11
ATOM 16432 O O . GLU A 1 26 ? -12.368 9.772 -1.992 1.00 0.00 7 GLU A O 11
ATOM 16444 N N . THR A 1 27 ? -10.338 9.692 -2.918 1.00 0.00 8 THR A N 11
ATOM 16445 C CA . THR A 1 27 ? -10.804 9.260 -4.198 1.00 0.00 8 THR A CA 11
ATOM 16446 C C . THR A 1 27 ? -11.219 7.779 -4.110 1.00 0.00 8 THR A C 11
ATOM 16447 O O . THR A 1 27 ? -11.964 7.274 -4.956 1.00 0.00 8 THR A O 11
ATOM 16458 N N . TYR A 1 28 ? -10.788 7.107 -3.020 1.00 0.00 9 TYR A N 11
ATOM 16459 C CA . TYR A 1 28 ? -11.097 5.694 -2.812 1.00 0.00 9 TYR A CA 11
ATOM 16460 C C . TYR A 1 28 ? -12.591 5.458 -2.753 1.00 0.00 9 TYR A C 11
ATOM 16461 O O . TYR A 1 28 ? -13.089 4.407 -3.167 1.00 0.00 9 TYR A O 11
ATOM 16479 N N . LEU A 1 29 ? -13.309 6.475 -2.314 1.00 0.00 10 LEU A N 11
ATOM 16480 C CA . LEU A 1 29 ? -14.713 6.377 -2.124 1.00 0.00 10 LEU A CA 11
ATOM 16481 C C . LEU A 1 29 ? -15.389 6.289 -3.474 1.00 0.00 10 LEU A C 11
ATOM 16482 O O . LEU A 1 29 ? -16.254 5.451 -3.695 1.00 0.00 10 LEU A O 11
ATOM 16498 N N . GLN A 1 30 ? -14.864 7.055 -4.402 1.00 0.00 11 GLN A N 11
ATOM 16499 C CA . GLN A 1 30 ? -15.385 7.163 -5.748 1.00 0.00 11 GLN A CA 11
ATOM 16500 C C . GLN A 1 30 ? -15.005 5.939 -6.573 1.00 0.00 11 GLN A C 11
ATOM 16501 O O . GLN A 1 30 ? -15.369 5.829 -7.747 1.00 0.00 11 GLN A O 11
ATOM 16515 N N . GLN A 1 31 ? -14.261 5.035 -5.962 1.00 0.00 12 GLN A N 11
ATOM 16516 C CA . GLN A 1 31 ? -13.819 3.842 -6.625 1.00 0.00 12 GLN A CA 11
ATOM 16517 C C . GLN A 1 31 ? -14.321 2.558 -5.973 1.00 0.00 12 GLN A C 11
ATOM 16518 O O . GLN A 1 31 ? -14.488 1.557 -6.664 1.00 0.00 12 GLN A O 11
ATOM 16532 N N . SER A 1 32 ? -14.567 2.558 -4.670 1.00 0.00 13 SER A N 11
ATOM 16533 C CA . SER A 1 32 ? -15.006 1.332 -4.028 1.00 0.00 13 SER A CA 11
ATOM 16534 C C . SER A 1 32 ? -15.607 1.632 -2.668 1.00 0.00 13 SER A C 11
ATOM 16535 O O . SER A 1 32 ? -16.755 1.283 -2.385 1.00 0.00 13 SER A O 11
ATOM 16543 N N . GLY A 1 33 ? -14.851 2.311 -1.872 1.00 0.00 14 GLY A N 11
ATOM 16544 C CA . GLY A 1 33 ? -15.226 2.634 -0.537 1.00 0.00 14 GLY A CA 11
ATOM 16545 C C . GLY A 1 33 ? -13.984 3.012 0.168 1.00 0.00 14 GLY A C 11
ATOM 16546 O O . GLY A 1 33 ? -13.035 3.416 -0.488 1.00 0.00 14 GLY A O 11
ATOM 16550 N N . GLU A 1 34 ? -13.921 2.862 1.447 1.00 0.00 15 GLU A N 11
ATOM 16551 C CA . GLU A 1 34 ? -12.714 3.242 2.120 1.00 0.00 15 GLU A CA 11
ATOM 16552 C C . GLU A 1 34 ? -11.658 2.141 1.989 1.00 0.00 15 GLU A C 11
ATOM 16553 O O . GLU A 1 34 ? -11.972 0.945 2.065 1.00 0.00 15 GLU A O 11
ATOM 16565 N N . TYR A 1 35 ? -10.434 2.543 1.729 1.00 0.00 16 TYR A N 11
ATOM 16566 C CA . TYR A 1 35 ? -9.333 1.607 1.592 1.00 0.00 16 TYR A CA 11
ATOM 16567 C C . TYR A 1 35 ? -8.056 2.200 2.208 1.00 0.00 16 TYR A C 11
ATOM 16568 O O . TYR A 1 35 ? -7.002 1.571 2.233 1.00 0.00 16 TYR A O 11
ATOM 16586 N N . GLU A 1 36 ? -8.204 3.367 2.784 1.00 0.00 17 GLU A N 11
ATOM 16587 C CA . GLU A 1 36 ? -7.119 4.128 3.357 1.00 0.00 17 GLU A CA 11
ATOM 16588 C C . GLU A 1 36 ? -7.746 4.937 4.487 1.00 0.00 17 GLU A C 11
ATOM 16589 O O . GLU A 1 36 ? -8.966 4.890 4.673 1.00 0.00 17 GLU A O 11
ATOM 16601 N N . ILE A 1 37 ? -6.958 5.674 5.215 1.00 0.00 18 ILE A N 11
ATOM 16602 C CA . ILE A 1 37 ? -7.498 6.542 6.231 1.00 0.00 18 ILE A CA 11
ATOM 16603 C C . ILE A 1 37 ? -7.292 7.980 5.741 1.00 0.00 18 ILE A C 11
ATOM 16604 O O . ILE A 1 37 ? -6.454 8.195 4.860 1.00 0.00 18 ILE A O 11
ATOM 16620 N N . HIS A 1 38 ? -8.076 8.940 6.231 1.00 0.00 19 HIS A N 11
ATOM 16621 C CA . HIS A 1 38 ? -7.971 10.342 5.830 1.00 0.00 19 HIS A CA 11
ATOM 16622 C C . HIS A 1 38 ? -6.691 10.933 6.419 1.00 0.00 19 HIS A C 11
ATOM 16623 O O . HIS A 1 38 ? -6.692 11.640 7.430 1.00 0.00 19 HIS A O 11
ATOM 16637 N N . MET A 1 39 ? -5.631 10.500 5.849 1.00 0.00 20 MET A N 11
ATOM 16638 C CA . MET A 1 39 ? -4.280 10.861 6.189 1.00 0.00 20 MET A CA 11
ATOM 16639 C C . MET A 1 39 ? -3.502 11.052 4.895 1.00 0.00 20 MET A C 11
ATOM 16640 O O . MET A 1 39 ? -4.097 11.138 3.834 1.00 0.00 20 MET A O 11
ATOM 16654 N N . LYS A 1 40 ? -2.206 11.136 4.972 1.00 0.00 21 LYS A N 11
ATOM 16655 C CA . LYS A 1 40 ? -1.391 11.273 3.783 1.00 0.00 21 LYS A CA 11
ATOM 16656 C C . LYS A 1 40 ? -1.046 9.944 3.184 1.00 0.00 21 LYS A C 11
ATOM 16657 O O . LYS A 1 40 ? -0.344 9.146 3.791 1.00 0.00 21 LYS A O 11
ATOM 16676 N N . ARG A 1 41 ? -1.557 9.682 2.022 1.00 0.00 22 ARG A N 11
ATOM 16677 C CA . ARG A 1 41 ? -1.205 8.470 1.349 1.00 0.00 22 ARG A CA 11
ATOM 16678 C C . ARG A 1 41 ? -0.171 8.878 0.321 1.00 0.00 22 ARG A C 11
ATOM 16679 O O . ARG A 1 41 ? -0.350 9.880 -0.369 1.00 0.00 22 ARG A O 11
ATOM 16700 N N . ALA A 1 42 ? 0.909 8.202 0.277 1.00 0.00 23 ALA A N 11
ATOM 16701 C CA . ALA A 1 42 ? 1.921 8.503 -0.684 1.00 0.00 23 ALA A CA 11
ATOM 16702 C C . ALA A 1 42 ? 2.225 7.281 -1.488 1.00 0.00 23 ALA A C 11
ATOM 16703 O O . ALA A 1 42 ? 3.115 6.521 -1.172 1.00 0.00 23 ALA A O 11
ATOM 16710 N N . GLY A 1 43 ? 1.469 7.062 -2.500 1.00 0.00 24 GLY A N 11
ATOM 16711 C CA . GLY A 1 43 ? 1.669 5.888 -3.281 1.00 0.00 24 GLY A CA 11
ATOM 16712 C C . GLY A 1 43 ? 2.440 6.191 -4.506 1.00 0.00 24 GLY A C 11
ATOM 16713 O O . GLY A 1 43 ? 1.861 6.254 -5.566 1.00 0.00 24 GLY A O 11
ATOM 16717 N N . PHE A 1 44 ? 3.756 6.385 -4.368 1.00 0.00 25 PHE A N 11
ATOM 16718 C CA . PHE A 1 44 ? 4.580 6.736 -5.512 1.00 0.00 25 PHE A CA 11
ATOM 16719 C C . PHE A 1 44 ? 4.624 5.589 -6.514 1.00 0.00 25 PHE A C 11
ATOM 16720 O O . PHE A 1 44 ? 3.872 5.553 -7.466 1.00 0.00 25 PHE A O 11
ATOM 16737 N N . ARG A 1 45 ? 5.438 4.615 -6.242 1.00 0.00 26 ARG A N 11
ATOM 16738 C CA . ARG A 1 45 ? 5.594 3.490 -7.158 1.00 0.00 26 ARG A CA 11
ATOM 16739 C C . ARG A 1 45 ? 4.417 2.541 -7.084 1.00 0.00 26 ARG A C 11
ATOM 16740 O O . ARG A 1 45 ? 3.971 2.008 -8.094 1.00 0.00 26 ARG A O 11
ATOM 16761 N N . GLU A 1 46 ? 3.882 2.378 -5.881 1.00 0.00 27 GLU A N 11
ATOM 16762 C CA . GLU A 1 46 ? 2.773 1.461 -5.619 1.00 0.00 27 GLU A CA 11
ATOM 16763 C C . GLU A 1 46 ? 1.495 1.928 -6.326 1.00 0.00 27 GLU A C 11
ATOM 16764 O O . GLU A 1 46 ? 0.517 1.200 -6.409 1.00 0.00 27 GLU A O 11
ATOM 16776 N N . CYS A 1 47 ? 1.531 3.155 -6.835 1.00 0.00 28 CYS A N 11
ATOM 16777 C CA . CYS A 1 47 ? 0.428 3.709 -7.626 1.00 0.00 28 CYS A CA 11
ATOM 16778 C C . CYS A 1 47 ? 0.031 2.725 -8.758 1.00 0.00 28 CYS A C 11
ATOM 16779 O O . CYS A 1 47 ? -1.152 2.473 -9.008 1.00 0.00 28 CYS A O 11
ATOM 16787 N N . ALA A 1 48 ? 1.040 2.138 -9.395 1.00 0.00 29 ALA A N 11
ATOM 16788 C CA . ALA A 1 48 ? 0.828 1.220 -10.489 1.00 0.00 29 ALA A CA 11
ATOM 16789 C C . ALA A 1 48 ? 0.206 -0.061 -10.007 1.00 0.00 29 ALA A C 11
ATOM 16790 O O . ALA A 1 48 ? -0.742 -0.583 -10.608 1.00 0.00 29 ALA A O 11
ATOM 16797 N N . ALA A 1 49 ? 0.703 -0.533 -8.919 1.00 0.00 30 ALA A N 11
ATOM 16798 C CA . ALA A 1 49 ? 0.278 -1.755 -8.334 1.00 0.00 30 ALA A CA 11
ATOM 16799 C C . ALA A 1 49 ? -1.132 -1.725 -7.830 1.00 0.00 30 ALA A C 11
ATOM 16800 O O . ALA A 1 49 ? -1.879 -2.671 -8.055 1.00 0.00 30 ALA A O 11
ATOM 16807 N N . MET A 1 50 ? -1.490 -0.661 -7.124 1.00 0.00 31 MET A N 11
ATOM 16808 C CA . MET A 1 50 ? -2.819 -0.537 -6.538 1.00 0.00 31 MET A CA 11
ATOM 16809 C C . MET A 1 50 ? -3.907 -0.658 -7.585 1.00 0.00 31 MET A C 11
ATOM 16810 O O . MET A 1 50 ? -4.942 -1.244 -7.326 1.00 0.00 31 MET A O 11
ATOM 16824 N N . ILE A 1 51 ? -3.619 -0.184 -8.796 1.00 0.00 32 ILE A N 11
ATOM 16825 C CA . ILE A 1 51 ? -4.564 -0.279 -9.896 1.00 0.00 32 ILE A CA 11
ATOM 16826 C C . ILE A 1 51 ? -4.841 -1.765 -10.230 1.00 0.00 32 ILE A C 11
ATOM 16827 O O . ILE A 1 51 ? -5.980 -2.162 -10.515 1.00 0.00 32 ILE A O 11
ATOM 16843 N N . GLU A 1 52 ? -3.809 -2.582 -10.117 1.00 0.00 33 GLU A N 11
ATOM 16844 C CA . GLU A 1 52 ? -3.903 -4.013 -10.397 1.00 0.00 33 GLU A CA 11
ATOM 16845 C C . GLU A 1 52 ? -4.556 -4.729 -9.215 1.00 0.00 33 GLU A C 11
ATOM 16846 O O . GLU A 1 52 ? -5.318 -5.686 -9.385 1.00 0.00 33 GLU A O 11
ATOM 16858 N N . LYS A 1 53 ? -4.284 -4.215 -8.026 1.00 0.00 34 LYS A N 11
ATOM 16859 C CA . LYS A 1 53 ? -4.773 -4.755 -6.748 1.00 0.00 34 LYS A CA 11
ATOM 16860 C C . LYS A 1 53 ? -6.266 -4.619 -6.572 1.00 0.00 34 LYS A C 11
ATOM 16861 O O . LYS A 1 53 ? -6.836 -5.186 -5.643 1.00 0.00 34 LYS A O 11
ATOM 16880 N N . LYS A 1 54 ? -6.895 -3.882 -7.463 1.00 0.00 35 LYS A N 11
ATOM 16881 C CA . LYS A 1 54 ? -8.329 -3.732 -7.439 1.00 0.00 35 LYS A CA 11
ATOM 16882 C C . LYS A 1 54 ? -8.988 -5.056 -7.827 1.00 0.00 35 LYS A C 11
ATOM 16883 O O . LYS A 1 54 ? -10.144 -5.316 -7.484 1.00 0.00 35 LYS A O 11
ATOM 16902 N N . ALA A 1 55 ? -8.249 -5.893 -8.538 1.00 0.00 36 ALA A N 11
ATOM 16903 C CA . ALA A 1 55 ? -8.782 -7.143 -8.993 1.00 0.00 36 ALA A CA 11
ATOM 16904 C C . ALA A 1 55 ? -9.016 -8.055 -7.804 1.00 0.00 36 ALA A C 11
ATOM 16905 O O . ALA A 1 55 ? -10.161 -8.391 -7.487 1.00 0.00 36 ALA A O 11
ATOM 16912 N N . ARG A 1 56 ? -7.932 -8.434 -7.144 1.00 0.00 37 ARG A N 11
ATOM 16913 C CA . ARG A 1 56 ? -7.986 -9.275 -5.941 1.00 0.00 37 ARG A CA 11
ATOM 16914 C C . ARG A 1 56 ? -6.785 -8.999 -5.054 1.00 0.00 37 ARG A C 11
ATOM 16915 O O . ARG A 1 56 ? -6.925 -8.454 -3.972 1.00 0.00 37 ARG A O 11
ATOM 16936 N N . ARG A 1 57 ? -5.613 -9.369 -5.528 1.00 0.00 38 ARG A N 11
ATOM 16937 C CA . ARG A 1 57 ? -4.367 -9.223 -4.791 1.00 0.00 38 ARG A CA 11
ATOM 16938 C C . ARG A 1 57 ? -3.194 -9.413 -5.739 1.00 0.00 38 ARG A C 11
ATOM 16939 O O . ARG A 1 57 ? -3.002 -10.497 -6.297 1.00 0.00 38 ARG A O 11
ATOM 16960 N N . VAL A 1 58 ? -2.423 -8.375 -5.930 1.00 0.00 39 VAL A N 11
ATOM 16961 C CA . VAL A 1 58 ? -1.292 -8.421 -6.852 1.00 0.00 39 VAL A CA 11
ATOM 16962 C C . VAL A 1 58 ? -0.018 -7.989 -6.104 1.00 0.00 39 VAL A C 11
ATOM 16963 O O . VAL A 1 58 ? -0.111 -7.417 -5.005 1.00 0.00 39 VAL A O 11
ATOM 16976 N N . VAL A 1 59 ? 1.136 -8.301 -6.658 1.00 0.00 40 VAL A N 11
ATOM 16977 C CA . VAL A 1 59 ? 2.424 -7.922 -6.103 1.00 0.00 40 VAL A CA 11
ATOM 16978 C C . VAL A 1 59 ? 3.083 -6.909 -7.054 1.00 0.00 40 VAL A C 11
ATOM 16979 O O . VAL A 1 59 ? 2.813 -6.927 -8.261 1.00 0.00 40 VAL A O 11
ATOM 16992 N N . HIS A 1 60 ? 3.886 -6.007 -6.523 1.00 0.00 41 HIS A N 11
ATOM 16993 C CA . HIS A 1 60 ? 4.551 -5.037 -7.342 1.00 0.00 41 HIS A CA 11
ATOM 16994 C C . HIS A 1 60 ? 5.947 -4.906 -6.844 1.00 0.00 41 HIS A C 11
ATOM 16995 O O . HIS A 1 60 ? 6.162 -4.590 -5.655 1.00 0.00 41 HIS A O 11
ATOM 17009 N N . ILE A 1 61 ? 6.882 -5.200 -7.690 1.00 0.00 42 ILE A N 11
ATOM 17010 C CA . ILE A 1 61 ? 8.248 -5.060 -7.338 1.00 0.00 42 ILE A CA 11
ATOM 17011 C C . ILE A 1 61 ? 8.626 -3.602 -7.559 1.00 0.00 42 ILE A C 11
ATOM 17012 O O . ILE A 1 61 ? 8.041 -2.939 -8.421 1.00 0.00 42 ILE A O 11
ATOM 17028 N N . LYS A 1 62 ? 9.530 -3.102 -6.743 1.00 0.00 43 LYS A N 11
ATOM 17029 C CA . LYS A 1 62 ? 9.995 -1.712 -6.797 1.00 0.00 43 LYS A CA 11
ATOM 17030 C C . LYS A 1 62 ? 8.886 -0.708 -6.367 1.00 0.00 43 LYS A C 11
ATOM 17031 O O . LYS A 1 62 ? 8.590 0.216 -7.112 1.00 0.00 43 LYS A O 11
ATOM 17050 N N . PRO A 1 63 ? 8.223 -0.896 -5.180 1.00 0.00 44 PRO A N 11
ATOM 17051 C CA . PRO A 1 63 ? 7.235 0.026 -4.696 1.00 0.00 44 PRO A CA 11
ATOM 17052 C C . PRO A 1 63 ? 7.893 1.117 -3.813 1.00 0.00 44 PRO A C 11
ATOM 17053 O O . PRO A 1 63 ? 8.990 0.938 -3.294 1.00 0.00 44 PRO A O 11
ATOM 17064 N N . GLY A 1 64 ? 7.225 2.218 -3.648 1.00 0.00 45 GLY A N 11
ATOM 17065 C CA . GLY A 1 64 ? 7.780 3.318 -2.884 1.00 0.00 45 GLY A CA 11
ATOM 17066 C C . GLY A 1 64 ? 6.692 4.096 -2.282 1.00 0.00 45 GLY A C 11
ATOM 17067 O O . GLY A 1 64 ? 6.636 5.309 -2.384 1.00 0.00 45 GLY A O 11
ATOM 17071 N N . GLU A 1 65 ? 5.791 3.392 -1.747 1.00 0.00 46 GLU A N 11
ATOM 17072 C CA . GLU A 1 65 ? 4.641 3.926 -1.159 1.00 0.00 46 GLU A CA 11
ATOM 17073 C C . GLU A 1 65 ? 4.747 4.064 0.371 1.00 0.00 46 GLU A C 11
ATOM 17074 O O . GLU A 1 65 ? 5.552 3.400 1.051 1.00 0.00 46 GLU A O 11
ATOM 17086 N N . LYS A 1 66 ? 3.952 4.945 0.860 1.00 0.00 47 LYS A N 11
ATOM 17087 C CA . LYS A 1 66 ? 3.763 5.218 2.232 1.00 0.00 47 LYS A CA 11
ATOM 17088 C C . LYS A 1 66 ? 2.348 5.573 2.418 1.00 0.00 47 LYS A C 11
ATOM 17089 O O . LYS A 1 66 ? 1.936 6.706 2.297 1.00 0.00 47 LYS A O 11
ATOM 17108 N N . ILE A 1 67 ? 1.598 4.572 2.606 1.00 0.00 48 ILE A N 11
ATOM 17109 C CA . ILE A 1 67 ? 0.210 4.690 2.738 1.00 0.00 48 ILE A CA 11
ATOM 17110 C C . ILE A 1 67 ? -0.208 4.955 4.158 1.00 0.00 48 ILE A C 11
ATOM 17111 O O . ILE A 1 67 ? -0.158 4.073 5.014 1.00 0.00 48 ILE A O 11
ATOM 17127 N N . LEU A 1 68 ? -0.474 6.235 4.400 1.00 0.00 49 LEU A N 11
ATOM 17128 C CA . LEU A 1 68 ? -0.990 6.813 5.658 1.00 0.00 49 LEU A CA 11
ATOM 17129 C C . LEU A 1 68 ? -0.016 6.730 6.826 1.00 0.00 49 LEU A C 11
ATOM 17130 O O . LEU A 1 68 ? -0.369 7.082 7.955 1.00 0.00 49 LEU A O 11
ATOM 17146 N N . GLY A 1 69 ? 1.183 6.251 6.577 1.00 0.00 50 GLY A N 11
ATOM 17147 C CA . GLY A 1 69 ? 2.168 6.089 7.636 1.00 0.00 50 GLY A CA 11
ATOM 17148 C C . GLY A 1 69 ? 1.938 4.815 8.446 1.00 0.00 50 GLY A C 11
ATOM 17149 O O . GLY A 1 69 ? 2.847 4.311 9.109 1.00 0.00 50 GLY A O 11
ATOM 17153 N N . ALA A 1 70 ? 0.723 4.326 8.385 1.00 0.00 51 ALA A N 11
ATOM 17154 C CA . ALA A 1 70 ? 0.277 3.126 9.022 1.00 0.00 51 ALA A CA 11
ATOM 17155 C C . ALA A 1 70 ? -0.827 2.594 8.143 1.00 0.00 51 ALA A C 11
ATOM 17156 O O . ALA A 1 70 ? -1.520 3.378 7.491 1.00 0.00 51 ALA A O 11
ATOM 17163 N N . ARG A 1 71 ? -1.008 1.308 8.101 1.00 0.00 52 ARG A N 11
ATOM 17164 C CA . ARG A 1 71 ? -1.999 0.745 7.217 1.00 0.00 52 ARG A CA 11
ATOM 17165 C C . ARG A 1 71 ? -3.399 0.690 7.839 1.00 0.00 52 ARG A C 11
ATOM 17166 O O . ARG A 1 71 ? -3.655 -0.127 8.727 1.00 0.00 52 ARG A O 11
ATOM 17187 N N . ILE A 1 72 ? -4.282 1.577 7.394 1.00 0.00 53 ILE A N 11
ATOM 17188 C CA . ILE A 1 72 ? -5.666 1.588 7.841 1.00 0.00 53 ILE A CA 11
ATOM 17189 C C . ILE A 1 72 ? -6.514 1.525 6.590 1.00 0.00 53 ILE A C 11
ATOM 17190 O O . ILE A 1 72 ? -6.170 2.167 5.601 1.00 0.00 53 ILE A O 11
ATOM 17206 N N . ILE A 1 73 ? -7.555 0.718 6.606 1.00 0.00 54 ILE A N 11
ATOM 17207 C CA . ILE A 1 73 ? -8.421 0.570 5.463 1.00 0.00 54 ILE A CA 11
ATOM 17208 C C . ILE A 1 73 ? -9.674 1.431 5.653 1.00 0.00 54 ILE A C 11
ATOM 17209 O O . ILE A 1 73 ? -10.172 2.039 4.729 1.00 0.00 54 ILE A O 11
ATOM 17225 N N . GLY A 1 74 ? -10.184 1.455 6.862 1.00 0.00 55 GLY A N 11
ATOM 17226 C CA . GLY A 1 74 ? -11.400 2.207 7.142 1.00 0.00 55 GLY A CA 11
ATOM 17227 C C . GLY A 1 74 ? -12.593 1.285 7.098 1.00 0.00 55 GLY A C 11
ATOM 17228 O O . GLY A 1 74 ? -13.630 1.534 7.712 1.00 0.00 55 GLY A O 11
ATOM 17232 N N . ILE A 1 75 ? -12.436 0.238 6.340 1.00 0.00 56 ILE A N 11
ATOM 17233 C CA . ILE A 1 75 ? -13.404 -0.807 6.197 1.00 0.00 56 ILE A CA 11
ATOM 17234 C C . ILE A 1 75 ? -12.796 -2.029 6.846 1.00 0.00 56 ILE A C 11
ATOM 17235 O O . ILE A 1 75 ? -11.797 -2.527 6.344 1.00 0.00 56 ILE A O 11
ATOM 17251 N N . PRO A 1 76 ? -13.329 -2.465 8.007 1.00 0.00 57 PRO A N 11
ATOM 17252 C CA . PRO A 1 76 ? -12.827 -3.641 8.724 1.00 0.00 57 PRO A CA 11
ATOM 17253 C C . PRO A 1 76 ? -12.804 -4.882 7.830 1.00 0.00 57 PRO A C 11
ATOM 17254 O O . PRO A 1 76 ? -13.861 -5.399 7.438 1.00 0.00 57 PRO A O 11
ATOM 17265 N N . PRO A 1 77 ? -11.611 -5.337 7.451 1.00 0.00 58 PRO A N 11
ATOM 17266 C CA . PRO A 1 77 ? -11.434 -6.491 6.618 1.00 0.00 58 PRO A CA 11
ATOM 17267 C C . PRO A 1 77 ? -11.029 -7.674 7.459 1.00 0.00 58 PRO A C 11
ATOM 17268 O O . PRO A 1 77 ? -11.222 -7.674 8.682 1.00 0.00 58 PRO A O 11
ATOM 17279 N N . VAL A 1 78 ? -10.515 -8.680 6.823 1.00 0.00 59 VAL A N 11
ATOM 17280 C CA . VAL A 1 78 ? -10.012 -9.815 7.532 1.00 0.00 59 VAL A CA 11
ATOM 17281 C C . VAL A 1 78 ? -8.694 -9.370 8.177 1.00 0.00 59 VAL A C 11
ATOM 17282 O O . VAL A 1 78 ? -7.785 -8.943 7.482 1.00 0.00 59 VAL A O 11
ATOM 17295 N N . PRO A 1 79 ? -8.603 -9.409 9.503 1.00 0.00 60 PRO A N 11
ATOM 17296 C CA . PRO A 1 79 ? -7.455 -8.858 10.249 1.00 0.00 60 PRO A CA 11
ATOM 17297 C C . PRO A 1 79 ? -6.201 -9.752 10.245 1.00 0.00 60 PRO A C 11
ATOM 17298 O O . PRO A 1 79 ? -5.494 -9.839 11.257 1.00 0.00 60 PRO A O 11
ATOM 17309 N N . ILE A 1 80 ? -5.880 -10.357 9.124 1.00 0.00 61 ILE A N 11
ATOM 17310 C CA . ILE A 1 80 ? -4.723 -11.220 9.080 1.00 0.00 61 ILE A CA 11
ATOM 17311 C C . ILE A 1 80 ? -3.706 -10.614 8.108 1.00 0.00 61 ILE A C 11
ATOM 17312 O O . ILE A 1 80 ? -4.086 -9.898 7.187 1.00 0.00 61 ILE A O 11
ATOM 17328 N N . GLY A 1 81 ? -2.438 -10.824 8.332 1.00 0.00 62 GLY A N 11
ATOM 17329 C CA . GLY A 1 81 ? -1.449 -10.277 7.438 1.00 0.00 62 GLY A CA 11
ATOM 17330 C C . GLY A 1 81 ? -0.067 -10.342 8.024 1.00 0.00 62 GLY A C 11
ATOM 17331 O O . GLY A 1 81 ? 0.122 -10.076 9.207 1.00 0.00 62 GLY A O 11
ATOM 17335 N N . ILE A 1 82 ? 0.887 -10.696 7.211 1.00 0.00 63 ILE A N 11
ATOM 17336 C CA . ILE A 1 82 ? 2.253 -10.859 7.638 1.00 0.00 63 ILE A CA 11
ATOM 17337 C C . ILE A 1 82 ? 3.183 -9.952 6.830 1.00 0.00 63 ILE A C 11
ATOM 17338 O O . ILE A 1 82 ? 3.340 -10.126 5.618 1.00 0.00 63 ILE A O 11
ATOM 17354 N N . ASP A 1 83 ? 3.781 -8.994 7.487 1.00 0.00 64 ASP A N 11
ATOM 17355 C CA . ASP A 1 83 ? 4.727 -8.096 6.836 1.00 0.00 64 ASP A CA 11
ATOM 17356 C C . ASP A 1 83 ? 6.100 -8.696 7.022 1.00 0.00 64 ASP A C 11
ATOM 17357 O O . ASP A 1 83 ? 6.638 -8.675 8.124 1.00 0.00 64 ASP A O 11
ATOM 17366 N N . GLU A 1 84 ? 6.650 -9.252 5.971 1.00 0.00 65 GLU A N 11
ATOM 17367 C CA . GLU A 1 84 ? 7.927 -9.925 6.049 1.00 0.00 65 GLU A CA 11
ATOM 17368 C C . GLU A 1 84 ? 9.095 -8.972 6.180 1.00 0.00 65 GLU A C 11
ATOM 17369 O O . GLU A 1 84 ? 9.775 -8.936 7.217 1.00 0.00 65 GLU A O 11
ATOM 17381 N N . GLU A 1 85 ? 9.297 -8.181 5.169 1.00 0.00 66 GLU A N 11
ATOM 17382 C CA . GLU A 1 85 ? 10.414 -7.270 5.112 1.00 0.00 66 GLU A CA 11
ATOM 17383 C C . GLU A 1 85 ? 10.119 -6.300 3.950 1.00 0.00 66 GLU A C 11
ATOM 17384 O O . GLU A 1 85 ? 9.070 -6.441 3.307 1.00 0.00 66 GLU A O 11
ATOM 17396 N N . ARG A 1 86 ? 10.984 -5.355 3.675 1.00 0.00 67 ARG A N 11
ATOM 17397 C CA . ARG A 1 86 ? 10.724 -4.372 2.638 1.00 0.00 67 ARG A CA 11
ATOM 17398 C C . ARG A 1 86 ? 11.218 -4.907 1.295 1.00 0.00 67 ARG A C 11
ATOM 17399 O O . ARG A 1 86 ? 10.561 -4.764 0.269 1.00 0.00 67 ARG A O 11
ATOM 17420 N N . SER A 1 87 ? 12.347 -5.548 1.319 1.00 0.00 68 SER A N 11
ATOM 17421 C CA . SER A 1 87 ? 12.941 -6.136 0.145 1.00 0.00 68 SER A CA 11
ATOM 17422 C C . SER A 1 87 ? 12.431 -7.583 -0.021 1.00 0.00 68 SER A C 11
ATOM 17423 O O . SER A 1 87 ? 13.055 -8.446 -0.665 1.00 0.00 68 SER A O 11
ATOM 17431 N N . THR A 1 88 ? 11.262 -7.789 0.503 1.00 0.00 69 THR A N 11
ATOM 17432 C CA . THR A 1 88 ? 10.568 -9.033 0.489 1.00 0.00 69 THR A CA 11
ATOM 17433 C C . THR A 1 88 ? 9.070 -8.696 0.337 1.00 0.00 69 THR A C 11
ATOM 17434 O O . THR A 1 88 ? 8.666 -7.551 0.582 1.00 0.00 69 THR A O 11
ATOM 17445 N N . VAL A 1 89 ? 8.283 -9.649 -0.078 1.00 0.00 70 VAL A N 11
ATOM 17446 C CA . VAL A 1 89 ? 6.852 -9.470 -0.236 1.00 0.00 70 VAL A CA 11
ATOM 17447 C C . VAL A 1 89 ? 6.163 -9.528 1.110 1.00 0.00 70 VAL A C 11
ATOM 17448 O O . VAL A 1 89 ? 6.607 -10.232 2.018 1.00 0.00 70 VAL A O 11
ATOM 17461 N N . MET A 1 90 ? 5.146 -8.745 1.270 1.00 0.00 71 MET A N 11
ATOM 17462 C CA . MET A 1 90 ? 4.372 -8.813 2.478 1.00 0.00 71 MET A CA 11
ATOM 17463 C C . MET A 1 90 ? 3.159 -9.631 2.127 1.00 0.00 71 MET A C 11
ATOM 17464 O O . MET A 1 90 ? 2.610 -9.464 1.040 1.00 0.00 71 MET A O 11
ATOM 17478 N N . ILE A 1 91 ? 2.768 -10.535 2.975 1.00 0.00 72 ILE A N 11
ATOM 17479 C CA . ILE A 1 91 ? 1.646 -11.400 2.672 1.00 0.00 72 ILE A CA 11
ATOM 17480 C C . ILE A 1 91 ? 0.453 -11.026 3.543 1.00 0.00 72 ILE A C 11
ATOM 17481 O O . ILE A 1 91 ? 0.313 -11.522 4.662 1.00 0.00 72 ILE A O 11
ATOM 17497 N N . PRO A 1 92 ? -0.391 -10.105 3.091 1.00 0.00 73 PRO A N 11
ATOM 17498 C CA . PRO A 1 92 ? -1.535 -9.693 3.837 1.00 0.00 73 PRO A CA 11
ATOM 17499 C C . PRO A 1 92 ? -2.738 -10.565 3.546 1.00 0.00 73 PRO A C 11
ATOM 17500 O O . PRO A 1 92 ? -2.924 -11.071 2.423 1.00 0.00 73 PRO A O 11
ATOM 17511 N N . TYR A 1 93 ? -3.540 -10.744 4.539 1.00 0.00 74 TYR A N 11
ATOM 17512 C CA . TYR A 1 93 ? -4.744 -11.496 4.426 1.00 0.00 74 TYR A CA 11
ATOM 17513 C C . TYR A 1 93 ? -5.881 -10.622 4.842 1.00 0.00 74 TYR A C 11
ATOM 17514 O O . TYR A 1 93 ? -6.748 -11.003 5.623 1.00 0.00 74 TYR A O 11
ATOM 17532 N N . THR A 1 94 ? -5.831 -9.421 4.359 1.00 0.00 75 THR A N 11
ATOM 17533 C CA . THR A 1 94 ? -6.846 -8.489 4.605 1.00 0.00 75 THR A CA 11
ATOM 17534 C C . THR A 1 94 ? -7.736 -8.429 3.382 1.00 0.00 75 THR A C 11
ATOM 17535 O O . THR A 1 94 ? -7.290 -8.005 2.297 1.00 0.00 75 THR A O 11
ATOM 17546 N N . LYS A 1 95 ? -8.936 -8.901 3.528 1.00 0.00 76 LYS A N 11
ATOM 17547 C CA . LYS A 1 95 ? -9.911 -8.892 2.455 1.00 0.00 76 LYS A CA 11
ATOM 17548 C C . LYS A 1 95 ? -10.879 -7.725 2.671 1.00 0.00 76 LYS A C 11
ATOM 17549 O O . LYS A 1 95 ? -11.773 -7.812 3.509 1.00 0.00 76 LYS A O 11
ATOM 17568 N N . PRO A 1 96 ? -10.649 -6.582 2.004 1.00 0.00 77 PRO A N 11
ATOM 17569 C CA . PRO A 1 96 ? -11.496 -5.423 2.117 1.00 0.00 77 PRO A CA 11
ATOM 17570 C C . PRO A 1 96 ? -12.398 -5.259 0.883 1.00 0.00 77 PRO A C 11
ATOM 17571 O O . PRO A 1 96 ? -12.501 -6.164 0.049 1.00 0.00 77 PRO A O 11
ATOM 17582 N N . CYS A 1 97 ? -12.996 -4.092 0.745 1.00 0.00 78 CYS A N 11
ATOM 17583 C CA . CYS A 1 97 ? -13.895 -3.810 -0.358 1.00 0.00 78 CYS A CA 11
ATOM 17584 C C . CYS A 1 97 ? -13.104 -3.613 -1.660 1.00 0.00 78 CYS A C 11
ATOM 17585 O O . CYS A 1 97 ? -13.630 -3.791 -2.760 1.00 0.00 78 CYS A O 11
ATOM 17593 N N . TYR A 1 98 ? -11.832 -3.288 -1.532 1.00 0.00 79 TYR A N 11
ATOM 17594 C CA . TYR A 1 98 ? -11.018 -3.035 -2.694 1.00 0.00 79 TYR A CA 11
ATOM 17595 C C . TYR A 1 98 ? -10.236 -4.298 -3.097 1.00 0.00 79 TYR A C 11
ATOM 17596 O O . TYR A 1 98 ? -10.711 -5.097 -3.908 1.00 0.00 79 TYR A O 11
ATOM 17614 N N . GLY A 1 99 ? -9.093 -4.511 -2.477 1.00 0.00 80 GLY A N 11
ATOM 17615 C CA . GLY A 1 99 ? -8.262 -5.641 -2.796 1.00 0.00 80 GLY A CA 11
ATOM 17616 C C . GLY A 1 99 ? -7.094 -5.704 -1.862 1.00 0.00 80 GLY A C 11
ATOM 17617 O O . GLY A 1 99 ? -6.971 -4.848 -0.986 1.00 0.00 80 GLY A O 11
ATOM 17621 N N . THR A 1 100 ? -6.251 -6.666 -2.029 1.00 0.00 81 THR A N 11
ATOM 17622 C CA . THR A 1 100 ? -5.124 -6.844 -1.171 1.00 0.00 81 THR A CA 11
ATOM 17623 C C . THR A 1 100 ? -3.856 -6.421 -1.924 1.00 0.00 81 THR A C 11
ATOM 17624 O O . THR A 1 100 ? -3.732 -6.636 -3.139 1.00 0.00 81 THR A O 11
ATOM 17635 N N . ALA A 1 101 ? -2.925 -5.865 -1.211 1.00 0.00 82 ALA A N 11
ATOM 17636 C CA . ALA A 1 101 ? -1.730 -5.338 -1.812 1.00 0.00 82 ALA A CA 11
ATOM 17637 C C . ALA A 1 101 ? -0.457 -6.008 -1.314 1.00 0.00 82 ALA A C 11
ATOM 17638 O O . ALA A 1 101 ? -0.183 -6.022 -0.139 1.00 0.00 82 ALA A O 11
ATOM 17645 N N . VAL A 1 102 ? 0.297 -6.573 -2.221 1.00 0.00 83 VAL A N 11
ATOM 17646 C CA . VAL A 1 102 ? 1.578 -7.167 -1.904 1.00 0.00 83 VAL A CA 11
ATOM 17647 C C . VAL A 1 102 ? 2.648 -6.267 -2.527 1.00 0.00 83 VAL A C 11
ATOM 17648 O O . VAL A 1 102 ? 2.611 -5.991 -3.728 1.00 0.00 83 VAL A O 11
ATOM 17661 N N . VAL A 1 103 ? 3.518 -5.741 -1.716 1.00 0.00 84 VAL A N 11
ATOM 17662 C CA . VAL A 1 103 ? 4.583 -4.863 -2.174 1.00 0.00 84 VAL A CA 11
ATOM 17663 C C . VAL A 1 103 ? 5.937 -5.573 -1.952 1.00 0.00 84 VAL A C 11
ATOM 17664 O O . VAL A 1 103 ? 6.069 -6.340 -0.986 1.00 0.00 84 VAL A O 11
ATOM 17677 N N . GLU A 1 104 ? 6.898 -5.392 -2.855 1.00 0.00 85 GLU A N 11
ATOM 17678 C CA . GLU A 1 104 ? 8.231 -5.992 -2.693 1.00 0.00 85 GLU A CA 11
ATOM 17679 C C . GLU A 1 104 ? 9.292 -5.098 -3.326 1.00 0.00 85 GLU A C 11
ATOM 17680 O O . GLU A 1 104 ? 9.299 -4.897 -4.535 1.00 0.00 85 GLU A O 11
ATOM 17692 N N . LEU A 1 105 ? 10.180 -4.572 -2.540 1.00 0.00 86 LEU A N 11
ATOM 17693 C CA . LEU A 1 105 ? 11.217 -3.703 -3.053 1.00 0.00 86 LEU A CA 11
ATOM 17694 C C . LEU A 1 105 ? 12.476 -4.550 -3.317 1.00 0.00 86 LEU A C 11
ATOM 17695 O O . LEU A 1 105 ? 12.692 -5.523 -2.643 1.00 0.00 86 LEU A O 11
ATOM 17711 N N . PRO A 1 106 ? 13.252 -4.275 -4.376 1.00 0.00 87 PRO A N 11
ATOM 17712 C CA . PRO A 1 106 ? 14.504 -5.007 -4.626 1.00 0.00 87 PRO A CA 11
ATOM 17713 C C . PRO A 1 106 ? 15.702 -4.271 -4.013 1.00 0.00 87 PRO A C 11
ATOM 17714 O O . PRO A 1 106 ? 16.849 -4.734 -4.057 1.00 0.00 87 PRO A O 11
ATOM 17725 N N . VAL A 1 107 ? 15.411 -3.134 -3.443 1.00 0.00 88 VAL A N 11
ATOM 17726 C CA . VAL A 1 107 ? 16.398 -2.287 -2.834 1.00 0.00 88 VAL A CA 11
ATOM 17727 C C . VAL A 1 107 ? 16.474 -2.688 -1.387 1.00 0.00 88 VAL A C 11
ATOM 17728 O O . VAL A 1 107 ? 15.496 -3.211 -0.844 1.00 0.00 88 VAL A O 11
ATOM 17741 N N . ASP A 1 108 ? 17.595 -2.447 -0.788 1.00 0.00 89 ASP A N 11
ATOM 17742 C CA . ASP A 1 108 ? 17.861 -2.824 0.575 1.00 0.00 89 ASP A CA 11
ATOM 17743 C C . ASP A 1 108 ? 16.899 -2.184 1.561 1.00 0.00 89 ASP A C 11
ATOM 17744 O O . ASP A 1 108 ? 16.411 -1.057 1.341 1.00 0.00 89 ASP A O 11
ATOM 17753 N N . PRO A 1 109 ? 16.615 -2.888 2.685 1.00 0.00 90 PRO A N 11
ATOM 17754 C CA . PRO A 1 109 ? 15.711 -2.412 3.743 1.00 0.00 90 PRO A CA 11
ATOM 17755 C C . PRO A 1 109 ? 16.164 -1.088 4.382 1.00 0.00 90 PRO A C 11
ATOM 17756 O O . PRO A 1 109 ? 15.453 -0.523 5.213 1.00 0.00 90 PRO A O 11
ATOM 17767 N N . GLU A 1 110 ? 17.347 -0.606 4.011 1.00 0.00 91 GLU A N 11
ATOM 17768 C CA . GLU A 1 110 ? 17.870 0.676 4.483 1.00 0.00 91 GLU A CA 11
ATOM 17769 C C . GLU A 1 110 ? 16.908 1.802 4.079 1.00 0.00 91 GLU A C 11
ATOM 17770 O O . GLU A 1 110 ? 16.797 2.830 4.763 1.00 0.00 91 GLU A O 11
ATOM 17782 N N . GLU A 1 111 ? 16.180 1.564 2.984 1.00 0.00 92 GLU A N 11
ATOM 17783 C CA . GLU A 1 111 ? 15.191 2.486 2.462 1.00 0.00 92 GLU A CA 11
ATOM 17784 C C . GLU A 1 111 ? 14.092 2.764 3.456 1.00 0.00 92 GLU A C 11
ATOM 17785 O O . GLU A 1 111 ? 13.537 3.832 3.442 1.00 0.00 92 GLU A O 11
ATOM 17797 N N . ILE A 1 112 ? 13.828 1.818 4.363 1.00 0.00 93 ILE A N 11
ATOM 17798 C CA . ILE A 1 112 ? 12.751 1.960 5.349 1.00 0.00 93 ILE A CA 11
ATOM 17799 C C . ILE A 1 112 ? 12.942 3.224 6.173 1.00 0.00 93 ILE A C 11
ATOM 17800 O O . ILE A 1 112 ? 12.001 3.918 6.418 1.00 0.00 93 ILE A O 11
ATOM 17816 N N . GLU A 1 113 ? 14.180 3.528 6.545 1.00 0.00 94 GLU A N 11
ATOM 17817 C CA . GLU A 1 113 ? 14.468 4.721 7.364 1.00 0.00 94 GLU A CA 11
ATOM 17818 C C . GLU A 1 113 ? 14.025 5.978 6.620 1.00 0.00 94 GLU A C 11
ATOM 17819 O O . GLU A 1 113 ? 13.302 6.830 7.156 1.00 0.00 94 GLU A O 11
ATOM 17831 N N . ARG A 1 114 ? 14.416 6.033 5.369 1.00 0.00 95 ARG A N 11
ATOM 17832 C CA . ARG A 1 114 ? 14.107 7.126 4.482 1.00 0.00 95 ARG A CA 11
ATOM 17833 C C . ARG A 1 114 ? 12.586 7.166 4.259 1.00 0.00 95 ARG A C 11
ATOM 17834 O O . ARG A 1 114 ? 11.951 8.207 4.369 1.00 0.00 95 ARG A O 11
ATOM 17855 N N . ILE A 1 115 ? 12.022 6.003 4.040 1.00 0.00 96 ILE A N 11
ATOM 17856 C CA . ILE A 1 115 ? 10.608 5.835 3.768 1.00 0.00 96 ILE A CA 11
ATOM 17857 C C . ILE A 1 115 ? 9.746 6.132 5.022 1.00 0.00 96 ILE A C 11
ATOM 17858 O O . ILE A 1 115 ? 8.629 6.596 4.911 1.00 0.00 96 ILE A O 11
ATOM 17874 N N . LEU A 1 116 ? 10.306 5.919 6.194 1.00 0.00 97 LEU A N 11
ATOM 17875 C CA . LEU A 1 116 ? 9.621 6.146 7.463 1.00 0.00 97 LEU A CA 11
ATOM 17876 C C . LEU A 1 116 ? 9.441 7.635 7.702 1.00 0.00 97 LEU A C 11
ATOM 17877 O O . LEU A 1 116 ? 8.487 8.065 8.344 1.00 0.00 97 LEU A O 11
ATOM 17893 N N . GLU A 1 117 ? 10.355 8.418 7.176 1.00 0.00 98 GLU A N 11
ATOM 17894 C CA . GLU A 1 117 ? 10.266 9.858 7.291 1.00 0.00 98 GLU A CA 11
ATOM 17895 C C . GLU A 1 117 ? 9.240 10.352 6.277 1.00 0.00 98 GLU A C 11
ATOM 17896 O O . GLU A 1 117 ? 8.497 11.319 6.506 1.00 0.00 98 GLU A O 11
ATOM 17908 N N . VAL A 1 118 ? 9.185 9.638 5.183 1.00 0.00 99 VAL A N 11
ATOM 17909 C CA . VAL A 1 118 ? 8.314 9.914 4.062 1.00 0.00 99 VAL A CA 11
ATOM 17910 C C . VAL A 1 118 ? 6.935 9.215 4.293 1.00 0.00 99 VAL A C 11
ATOM 17911 O O . VAL A 1 118 ? 6.124 9.070 3.396 1.00 0.00 99 VAL A O 11
ATOM 17924 N N . ALA A 1 119 ? 6.700 8.809 5.548 1.00 0.00 100 ALA A N 11
ATOM 17925 C CA . ALA A 1 119 ? 5.438 8.175 5.964 1.00 0.00 100 ALA A CA 11
ATOM 17926 C C . ALA A 1 119 ? 4.234 9.022 5.593 1.00 0.00 100 ALA A C 11
ATOM 17927 O O . ALA A 1 119 ? 3.253 8.515 5.041 1.00 0.00 100 ALA A O 11
ATOM 17934 N N . GLU A 1 120 ? 4.313 10.286 5.908 1.00 0.00 101 GLU A N 11
ATOM 17935 C CA . GLU A 1 120 ? 3.286 11.229 5.582 1.00 0.00 101 GLU A CA 11
ATOM 17936 C C . GLU A 1 120 ? 3.936 12.505 5.031 1.00 0.00 101 GLU A C 11
ATOM 17937 O O . GLU A 1 120 ? 4.281 13.413 5.801 1.00 0.00 101 GLU A O 11
ATOM 17949 N N . PRO A 1 121 ? 4.181 12.567 3.720 1.00 0.00 102 PRO A N 11
ATOM 17950 C CA . PRO A 1 121 ? 4.828 13.711 3.078 1.00 0.00 102 PRO A CA 11
ATOM 17951 C C . PRO A 1 121 ? 3.905 14.927 2.990 1.00 0.00 102 PRO A C 11
ATOM 17952 O O . PRO A 1 121 ? 3.019 14.972 2.100 1.00 0.00 102 PRO A O 11
ATOM 17964 N N . HIS A 1 20 ? 0.621 6.935 -12.431 1.00 0.00 1 HIS A N 12
ATOM 17965 C CA . HIS A 1 20 ? 0.208 6.242 -11.222 1.00 0.00 1 HIS A CA 12
ATOM 17966 C C . HIS A 1 20 ? 0.972 6.770 -10.031 1.00 0.00 1 HIS A C 12
ATOM 17967 O O . HIS A 1 20 ? 2.117 6.403 -9.816 1.00 0.00 1 HIS A O 12
ATOM 17981 N N . MET A 1 21 ? 0.353 7.677 -9.305 1.00 0.00 2 MET A N 12
ATOM 17982 C CA . MET A 1 21 ? 0.880 8.264 -8.084 1.00 0.00 2 MET A CA 12
ATOM 17983 C C . MET A 1 21 ? -0.302 8.759 -7.278 1.00 0.00 2 MET A C 12
ATOM 17984 O O . MET A 1 21 ? -1.116 9.526 -7.786 1.00 0.00 2 MET A O 12
ATOM 17998 N N . THR A 1 22 ? -0.411 8.322 -6.073 1.00 0.00 3 THR A N 12
ATOM 17999 C CA . THR A 1 22 ? -1.513 8.698 -5.219 1.00 0.00 3 THR A CA 12
ATOM 18000 C C . THR A 1 22 ? -1.061 9.762 -4.229 1.00 0.00 3 THR A C 12
ATOM 18001 O O . THR A 1 22 ? -0.192 9.497 -3.386 1.00 0.00 3 THR A O 12
ATOM 18012 N N . PHE A 1 23 ? -1.596 10.969 -4.352 1.00 0.00 4 PHE A N 12
ATOM 18013 C CA . PHE A 1 23 ? -1.236 12.029 -3.418 1.00 0.00 4 PHE A CA 12
ATOM 18014 C C . PHE A 1 23 ? -2.458 12.680 -2.809 1.00 0.00 4 PHE A C 12
ATOM 18015 O O . PHE A 1 23 ? -2.366 13.709 -2.135 1.00 0.00 4 PHE A O 12
ATOM 18032 N N . CYS A 1 24 ? -3.579 12.064 -2.993 1.00 0.00 5 CYS A N 12
ATOM 18033 C CA . CYS A 1 24 ? -4.823 12.521 -2.425 1.00 0.00 5 CYS A CA 12
ATOM 18034 C C . CYS A 1 24 ? -5.617 11.298 -1.959 1.00 0.00 5 CYS A C 12
ATOM 18035 O O . CYS A 1 24 ? -6.231 10.603 -2.780 1.00 0.00 5 CYS A O 12
ATOM 18043 N N . LEU A 1 25 ? -5.624 11.036 -0.643 1.00 0.00 6 LEU A N 12
ATOM 18044 C CA . LEU A 1 25 ? -6.278 9.838 -0.143 1.00 0.00 6 LEU A CA 12
ATOM 18045 C C . LEU A 1 25 ? -7.793 10.003 -0.111 1.00 0.00 6 LEU A C 12
ATOM 18046 O O . LEU A 1 25 ? -8.548 9.089 -0.429 1.00 0.00 6 LEU A O 12
ATOM 18062 N N . GLU A 1 26 ? -8.228 11.208 0.215 1.00 0.00 7 GLU A N 12
ATOM 18063 C CA . GLU A 1 26 ? -9.633 11.513 0.350 1.00 0.00 7 GLU A CA 12
ATOM 18064 C C . GLU A 1 26 ? -10.294 11.518 -1.029 1.00 0.00 7 GLU A C 12
ATOM 18065 O O . GLU A 1 26 ? -11.477 11.234 -1.177 1.00 0.00 7 GLU A O 12
ATOM 18077 N N . THR A 1 27 ? -9.505 11.778 -2.040 1.00 0.00 8 THR A N 12
ATOM 18078 C CA . THR A 1 27 ? -9.997 11.753 -3.381 1.00 0.00 8 THR A CA 12
ATOM 18079 C C . THR A 1 27 ? -10.115 10.287 -3.851 1.00 0.00 8 THR A C 12
ATOM 18080 O O . THR A 1 27 ? -10.945 9.954 -4.689 1.00 0.00 8 THR A O 12
ATOM 18091 N N . TYR A 1 28 ? -9.333 9.399 -3.238 1.00 0.00 9 TYR A N 12
ATOM 18092 C CA . TYR A 1 28 ? -9.396 7.993 -3.577 1.00 0.00 9 TYR A CA 12
ATOM 18093 C C . TYR A 1 28 ? -10.661 7.383 -3.035 1.00 0.00 9 TYR A C 12
ATOM 18094 O O . TYR A 1 28 ? -11.169 6.394 -3.570 1.00 0.00 9 TYR A O 12
ATOM 18112 N N . LEU A 1 29 ? -11.193 8.014 -1.992 1.00 0.00 10 LEU A N 12
ATOM 18113 C CA . LEU A 1 29 ? -12.442 7.603 -1.386 1.00 0.00 10 LEU A CA 12
ATOM 18114 C C . LEU A 1 29 ? -13.522 7.736 -2.467 1.00 0.00 10 LEU A C 12
ATOM 18115 O O . LEU A 1 29 ? -14.319 6.827 -2.697 1.00 0.00 10 LEU A O 12
ATOM 18131 N N . GLN A 1 30 ? -13.451 8.845 -3.180 1.00 0.00 11 GLN A N 12
ATOM 18132 C CA . GLN A 1 30 ? -14.382 9.192 -4.237 1.00 0.00 11 GLN A CA 12
ATOM 18133 C C . GLN A 1 30 ? -14.192 8.273 -5.424 1.00 0.00 11 GLN A C 12
ATOM 18134 O O . GLN A 1 30 ? -15.146 7.903 -6.094 1.00 0.00 11 GLN A O 12
ATOM 18148 N N . GLN A 1 31 ? -12.951 7.906 -5.667 1.00 0.00 12 GLN A N 12
ATOM 18149 C CA . GLN A 1 31 ? -12.615 7.080 -6.791 1.00 0.00 12 GLN A CA 12
ATOM 18150 C C . GLN A 1 31 ? -13.041 5.649 -6.600 1.00 0.00 12 GLN A C 12
ATOM 18151 O O . GLN A 1 31 ? -13.452 4.995 -7.557 1.00 0.00 12 GLN A O 12
ATOM 18165 N N . SER A 1 32 ? -12.966 5.151 -5.384 1.00 0.00 13 SER A N 12
ATOM 18166 C CA . SER A 1 32 ? -13.314 3.783 -5.159 1.00 0.00 13 SER A CA 12
ATOM 18167 C C . SER A 1 32 ? -13.587 3.547 -3.689 1.00 0.00 13 SER A C 12
ATOM 18168 O O . SER A 1 32 ? -14.675 3.082 -3.299 1.00 0.00 13 SER A O 12
ATOM 18176 N N . GLY A 1 33 ? -12.633 3.896 -2.888 1.00 0.00 14 GLY A N 12
ATOM 18177 C CA . GLY A 1 33 ? -12.717 3.699 -1.484 1.00 0.00 14 GLY A CA 12
ATOM 18178 C C . GLY A 1 33 ? -11.387 3.966 -0.884 1.00 0.00 14 GLY A C 12
ATOM 18179 O O . GLY A 1 33 ? -10.421 4.188 -1.622 1.00 0.00 14 GLY A O 12
ATOM 18183 N N . GLU A 1 34 ? -11.313 3.960 0.404 1.00 0.00 15 GLU A N 12
ATOM 18184 C CA . GLU A 1 34 ? -10.074 4.247 1.079 1.00 0.00 15 GLU A CA 12
ATOM 18185 C C . GLU A 1 34 ? -9.132 3.047 1.065 1.00 0.00 15 GLU A C 12
ATOM 18186 O O . GLU A 1 34 ? -9.559 1.886 1.172 1.00 0.00 15 GLU A O 12
ATOM 18198 N N . TYR A 1 35 ? -7.873 3.348 0.890 1.00 0.00 16 TYR A N 12
ATOM 18199 C CA . TYR A 1 35 ? -6.790 2.376 0.886 1.00 0.00 16 TYR A CA 12
ATOM 18200 C C . TYR A 1 35 ? -5.632 2.979 1.682 1.00 0.00 16 TYR A C 12
ATOM 18201 O O . TYR A 1 35 ? -4.578 2.372 1.866 1.00 0.00 16 TYR A O 12
ATOM 18219 N N . GLU A 1 36 ? -5.911 4.132 2.244 1.00 0.00 17 GLU A N 12
ATOM 18220 C CA . GLU A 1 36 ? -4.987 4.937 2.967 1.00 0.00 17 GLU A CA 12
ATOM 18221 C C . GLU A 1 36 ? -5.828 5.666 3.999 1.00 0.00 17 GLU A C 12
ATOM 18222 O O . GLU A 1 36 ? -6.996 5.961 3.728 1.00 0.00 17 GLU A O 12
ATOM 18234 N N . ILE A 1 37 ? -5.288 5.923 5.165 1.00 0.00 18 ILE A N 12
ATOM 18235 C CA . ILE A 1 37 ? -6.050 6.640 6.170 1.00 0.00 18 ILE A CA 12
ATOM 18236 C C . ILE A 1 37 ? -5.911 8.152 5.939 1.00 0.00 18 ILE A C 12
ATOM 18237 O O . ILE A 1 37 ? -5.038 8.563 5.185 1.00 0.00 18 ILE A O 12
ATOM 18253 N N . HIS A 1 38 ? -6.791 8.968 6.532 1.00 0.00 19 HIS A N 12
ATOM 18254 C CA . HIS A 1 38 ? -6.749 10.418 6.394 1.00 0.00 19 HIS A CA 12
ATOM 18255 C C . HIS A 1 38 ? -5.528 10.984 7.099 1.00 0.00 19 HIS A C 12
ATOM 18256 O O . HIS A 1 38 ? -5.566 11.419 8.253 1.00 0.00 19 HIS A O 12
ATOM 18270 N N . MET A 1 39 ? -4.469 10.814 6.433 1.00 0.00 20 MET A N 12
ATOM 18271 C CA . MET A 1 39 ? -3.152 11.260 6.777 1.00 0.00 20 MET A CA 12
ATOM 18272 C C . MET A 1 39 ? -2.454 11.606 5.457 1.00 0.00 20 MET A C 12
ATOM 18273 O O . MET A 1 39 ? -3.097 11.522 4.395 1.00 0.00 20 MET A O 12
ATOM 18287 N N . LYS A 1 40 ? -1.179 11.941 5.473 1.00 0.00 21 LYS A N 12
ATOM 18288 C CA . LYS A 1 40 ? -0.508 12.329 4.243 1.00 0.00 21 LYS A CA 12
ATOM 18289 C C . LYS A 1 40 ? 0.062 11.129 3.543 1.00 0.00 21 LYS A C 12
ATOM 18290 O O . LYS A 1 40 ? 0.957 10.455 4.038 1.00 0.00 21 LYS A O 12
ATOM 18309 N N . ARG A 1 41 ? -0.478 10.870 2.398 1.00 0.00 22 ARG A N 12
ATOM 18310 C CA . ARG A 1 41 ? -0.150 9.733 1.614 1.00 0.00 22 ARG A CA 12
ATOM 18311 C C . ARG A 1 41 ? 0.765 10.111 0.453 1.00 0.00 22 ARG A C 12
ATOM 18312 O O . ARG A 1 41 ? 0.762 11.258 -0.005 1.00 0.00 22 ARG A O 12
ATOM 18333 N N . ALA A 1 42 ? 1.552 9.170 0.025 1.00 0.00 23 ALA A N 12
ATOM 18334 C CA . ALA A 1 42 ? 2.436 9.336 -1.092 1.00 0.00 23 ALA A CA 12
ATOM 18335 C C . ALA A 1 42 ? 2.601 7.973 -1.750 1.00 0.00 23 ALA A C 12
ATOM 18336 O O . ALA A 1 42 ? 3.600 7.280 -1.560 1.00 0.00 23 ALA A O 12
ATOM 18343 N N . GLY A 1 43 ? 1.620 7.585 -2.499 1.00 0.00 24 GLY A N 12
ATOM 18344 C CA . GLY A 1 43 ? 1.615 6.275 -3.095 1.00 0.00 24 GLY A CA 12
ATOM 18345 C C . GLY A 1 43 ? 2.087 6.249 -4.511 1.00 0.00 24 GLY A C 12
ATOM 18346 O O . GLY A 1 43 ? 1.280 6.202 -5.412 1.00 0.00 24 GLY A O 12
ATOM 18350 N N . PHE A 1 44 ? 3.389 6.222 -4.715 1.00 0.00 25 PHE A N 12
ATOM 18351 C CA . PHE A 1 44 ? 3.935 6.246 -6.068 1.00 0.00 25 PHE A CA 12
ATOM 18352 C C . PHE A 1 44 ? 3.666 4.936 -6.808 1.00 0.00 25 PHE A C 12
ATOM 18353 O O . PHE A 1 44 ? 2.683 4.799 -7.507 1.00 0.00 25 PHE A O 12
ATOM 18370 N N . ARG A 1 45 ? 4.494 3.958 -6.568 1.00 0.00 26 ARG A N 12
ATOM 18371 C CA . ARG A 1 45 ? 4.390 2.686 -7.262 1.00 0.00 26 ARG A CA 12
ATOM 18372 C C . ARG A 1 45 ? 3.189 1.877 -6.854 1.00 0.00 26 ARG A C 12
ATOM 18373 O O . ARG A 1 45 ? 2.544 1.268 -7.705 1.00 0.00 26 ARG A O 12
ATOM 18394 N N . GLU A 1 46 ? 2.818 1.917 -5.569 1.00 0.00 27 GLU A N 12
ATOM 18395 C CA . GLU A 1 46 ? 1.693 1.109 -5.139 1.00 0.00 27 GLU A CA 12
ATOM 18396 C C . GLU A 1 46 ? 0.396 1.682 -5.744 1.00 0.00 27 GLU A C 12
ATOM 18397 O O . GLU A 1 46 ? -0.641 1.047 -5.702 1.00 0.00 27 GLU A O 12
ATOM 18409 N N . CYS A 1 47 ? 0.462 2.920 -6.310 1.00 0.00 28 CYS A N 12
ATOM 18410 C CA . CYS A 1 47 ? -0.697 3.487 -6.980 1.00 0.00 28 CYS A CA 12
ATOM 18411 C C . CYS A 1 47 ? -1.111 2.592 -8.167 1.00 0.00 28 CYS A C 12
ATOM 18412 O O . CYS A 1 47 ? -2.289 2.435 -8.463 1.00 0.00 28 CYS A O 12
ATOM 18420 N N . ALA A 1 48 ? -0.120 1.983 -8.815 1.00 0.00 29 ALA A N 12
ATOM 18421 C CA . ALA A 1 48 ? -0.367 1.100 -9.930 1.00 0.00 29 ALA A CA 12
ATOM 18422 C C . ALA A 1 48 ? -1.003 -0.164 -9.433 1.00 0.00 29 ALA A C 12
ATOM 18423 O O . ALA A 1 48 ? -1.965 -0.679 -10.011 1.00 0.00 29 ALA A O 12
ATOM 18430 N N . ALA A 1 49 ? -0.487 -0.620 -8.333 1.00 0.00 30 ALA A N 12
ATOM 18431 C CA . ALA A 1 49 ? -0.947 -1.797 -7.676 1.00 0.00 30 ALA A CA 12
ATOM 18432 C C . ALA A 1 49 ? -2.355 -1.677 -7.172 1.00 0.00 30 ALA A C 12
ATOM 18433 O O . ALA A 1 49 ? -3.154 -2.575 -7.374 1.00 0.00 30 ALA A O 12
ATOM 18440 N N . MET A 1 50 ? -2.647 -0.572 -6.493 1.00 0.00 31 MET A N 12
ATOM 18441 C CA . MET A 1 50 ? -3.955 -0.348 -5.886 1.00 0.00 31 MET A CA 12
ATOM 18442 C C . MET A 1 50 ? -5.080 -0.448 -6.894 1.00 0.00 31 MET A C 12
ATOM 18443 O O . MET A 1 50 ? -6.157 -0.929 -6.564 1.00 0.00 31 MET A O 12
ATOM 18457 N N . ILE A 1 51 ? -4.803 -0.074 -8.134 1.00 0.00 32 ILE A N 12
ATOM 18458 C CA . ILE A 1 51 ? -5.786 -0.166 -9.207 1.00 0.00 32 ILE A CA 12
ATOM 18459 C C . ILE A 1 51 ? -6.221 -1.633 -9.366 1.00 0.00 32 ILE A C 12
ATOM 18460 O O . ILE A 1 51 ? -7.410 -1.960 -9.446 1.00 0.00 32 ILE A O 12
ATOM 18476 N N . GLU A 1 52 ? -5.252 -2.496 -9.310 1.00 0.00 33 GLU A N 12
ATOM 18477 C CA . GLU A 1 52 ? -5.459 -3.909 -9.481 1.00 0.00 33 GLU A CA 12
ATOM 18478 C C . GLU A 1 52 ? -5.939 -4.543 -8.175 1.00 0.00 33 GLU A C 12
ATOM 18479 O O . GLU A 1 52 ? -6.771 -5.437 -8.179 1.00 0.00 33 GLU A O 12
ATOM 18491 N N . LYS A 1 53 ? -5.450 -4.022 -7.055 1.00 0.00 34 LYS A N 12
ATOM 18492 C CA . LYS A 1 53 ? -5.796 -4.506 -5.712 1.00 0.00 34 LYS A CA 12
ATOM 18493 C C . LYS A 1 53 ? -7.257 -4.263 -5.381 1.00 0.00 34 LYS A C 12
ATOM 18494 O O . LYS A 1 53 ? -7.795 -4.828 -4.439 1.00 0.00 34 LYS A O 12
ATOM 18513 N N . LYS A 1 54 ? -7.887 -3.447 -6.202 1.00 0.00 35 LYS A N 12
ATOM 18514 C CA . LYS A 1 54 ? -9.289 -3.152 -6.095 1.00 0.00 35 LYS A CA 12
ATOM 18515 C C . LYS A 1 54 ? -10.117 -4.386 -6.514 1.00 0.00 35 LYS A C 12
ATOM 18516 O O . LYS A 1 54 ? -11.253 -4.559 -6.092 1.00 0.00 35 LYS A O 12
ATOM 18535 N N . ALA A 1 55 ? -9.527 -5.240 -7.335 1.00 0.00 36 ALA A N 12
ATOM 18536 C CA . ALA A 1 55 ? -10.206 -6.425 -7.825 1.00 0.00 36 ALA A CA 12
ATOM 18537 C C . ALA A 1 55 ? -10.474 -7.403 -6.686 1.00 0.00 36 ALA A C 12
ATOM 18538 O O . ALA A 1 55 ? -11.615 -7.832 -6.466 1.00 0.00 36 ALA A O 12
ATOM 18545 N N . ARG A 1 56 ? -9.427 -7.731 -5.966 1.00 0.00 37 ARG A N 12
ATOM 18546 C CA . ARG A 1 56 ? -9.492 -8.620 -4.824 1.00 0.00 37 ARG A CA 12
ATOM 18547 C C . ARG A 1 56 ? -8.204 -8.514 -4.066 1.00 0.00 37 ARG A C 12
ATOM 18548 O O . ARG A 1 56 ? -8.158 -7.970 -2.974 1.00 0.00 37 ARG A O 12
ATOM 18569 N N . ARG A 1 57 ? -7.161 -9.022 -4.664 1.00 0.00 38 ARG A N 12
ATOM 18570 C CA . ARG A 1 57 ? -5.859 -9.015 -4.087 1.00 0.00 38 ARG A CA 12
ATOM 18571 C C . ARG A 1 57 ? -4.878 -9.260 -5.195 1.00 0.00 38 ARG A C 12
ATOM 18572 O O . ARG A 1 57 ? -5.024 -10.237 -5.930 1.00 0.00 38 ARG A O 12
ATOM 18593 N N . VAL A 1 58 ? -3.941 -8.359 -5.360 1.00 0.00 39 VAL A N 12
ATOM 18594 C CA . VAL A 1 58 ? -2.947 -8.461 -6.420 1.00 0.00 39 VAL A CA 12
ATOM 18595 C C . VAL A 1 58 ? -1.558 -8.152 -5.836 1.00 0.00 39 VAL A C 12
ATOM 18596 O O . VAL A 1 58 ? -1.460 -7.565 -4.741 1.00 0.00 39 VAL A O 12
ATOM 18609 N N . VAL A 1 59 ? -0.518 -8.583 -6.522 1.00 0.00 40 VAL A N 12
ATOM 18610 C CA . VAL A 1 59 ? 0.852 -8.339 -6.131 1.00 0.00 40 VAL A CA 12
ATOM 18611 C C . VAL A 1 59 ? 1.468 -7.274 -7.050 1.00 0.00 40 VAL A C 12
ATOM 18612 O O . VAL A 1 59 ? 1.137 -7.205 -8.232 1.00 0.00 40 VAL A O 12
ATOM 18625 N N . HIS A 1 60 ? 2.312 -6.428 -6.494 1.00 0.00 41 HIS A N 12
ATOM 18626 C CA . HIS A 1 60 ? 2.982 -5.419 -7.265 1.00 0.00 41 HIS A CA 12
ATOM 18627 C C . HIS A 1 60 ? 4.415 -5.418 -6.854 1.00 0.00 41 HIS A C 12
ATOM 18628 O O . HIS A 1 60 ? 4.732 -5.310 -5.658 1.00 0.00 41 HIS A O 12
ATOM 18642 N N . ILE A 1 61 ? 5.249 -5.603 -7.805 1.00 0.00 42 ILE A N 12
ATOM 18643 C CA . ILE A 1 61 ? 6.655 -5.632 -7.601 1.00 0.00 42 ILE A CA 12
ATOM 18644 C C . ILE A 1 61 ? 7.172 -4.206 -7.752 1.00 0.00 42 ILE A C 12
ATOM 18645 O O . ILE A 1 61 ? 6.649 -3.452 -8.569 1.00 0.00 42 ILE A O 12
ATOM 18661 N N . LYS A 1 62 ? 8.154 -3.839 -6.925 1.00 0.00 43 LYS A N 12
ATOM 18662 C CA . LYS A 1 62 ? 8.741 -2.487 -6.887 1.00 0.00 43 LYS A CA 12
ATOM 18663 C C . LYS A 1 62 ? 7.779 -1.439 -6.275 1.00 0.00 43 LYS A C 12
ATOM 18664 O O . LYS A 1 62 ? 7.728 -0.336 -6.769 1.00 0.00 43 LYS A O 12
ATOM 18683 N N . PRO A 1 63 ? 7.054 -1.726 -5.145 1.00 0.00 44 PRO A N 12
ATOM 18684 C CA . PRO A 1 63 ? 6.144 -0.759 -4.579 1.00 0.00 44 PRO A CA 12
ATOM 18685 C C . PRO A 1 63 ? 6.910 0.341 -3.843 1.00 0.00 44 PRO A C 12
ATOM 18686 O O . PRO A 1 63 ? 7.927 0.077 -3.177 1.00 0.00 44 PRO A O 12
ATOM 18697 N N . GLY A 1 64 ? 6.420 1.540 -3.940 1.00 0.00 45 GLY A N 12
ATOM 18698 C CA . GLY A 1 64 ? 7.076 2.669 -3.354 1.00 0.00 45 GLY A CA 12
ATOM 18699 C C . GLY A 1 64 ? 6.072 3.615 -2.844 1.00 0.00 45 GLY A C 12
ATOM 18700 O O . GLY A 1 64 ? 6.004 4.772 -3.264 1.00 0.00 45 GLY A O 12
ATOM 18704 N N . GLU A 1 65 ? 5.224 3.113 -2.038 1.00 0.00 46 GLU A N 12
ATOM 18705 C CA . GLU A 1 65 ? 4.221 3.875 -1.449 1.00 0.00 46 GLU A CA 12
ATOM 18706 C C . GLU A 1 65 ? 4.602 4.227 -0.023 1.00 0.00 46 GLU A C 12
ATOM 18707 O O . GLU A 1 65 ? 5.034 3.394 0.760 1.00 0.00 46 GLU A O 12
ATOM 18719 N N . LYS A 1 66 ? 4.501 5.462 0.271 1.00 0.00 47 LYS A N 12
ATOM 18720 C CA . LYS A 1 66 ? 4.765 5.976 1.572 1.00 0.00 47 LYS A CA 12
ATOM 18721 C C . LYS A 1 66 ? 3.503 6.568 2.002 1.00 0.00 47 LYS A C 12
ATOM 18722 O O . LYS A 1 66 ? 3.284 7.773 2.016 1.00 0.00 47 LYS A O 12
ATOM 18741 N N . ILE A 1 67 ? 2.662 5.709 2.224 1.00 0.00 48 ILE A N 12
ATOM 18742 C CA . ILE A 1 67 ? 1.337 6.014 2.572 1.00 0.00 48 ILE A CA 12
ATOM 18743 C C . ILE A 1 67 ? 1.168 6.221 4.053 1.00 0.00 48 ILE A C 12
ATOM 18744 O O . ILE A 1 67 ? 1.376 5.319 4.851 1.00 0.00 48 ILE A O 12
ATOM 18760 N N . LEU A 1 68 ? 0.932 7.476 4.394 1.00 0.00 49 LEU A N 12
ATOM 18761 C CA . LEU A 1 68 ? 0.631 7.989 5.753 1.00 0.00 49 LEU A CA 12
ATOM 18762 C C . LEU A 1 68 ? 1.785 7.847 6.734 1.00 0.00 49 LEU A C 12
ATOM 18763 O O . LEU A 1 68 ? 1.691 8.270 7.880 1.00 0.00 49 LEU A O 12
ATOM 18779 N N . GLY A 1 69 ? 2.846 7.252 6.295 1.00 0.00 50 GLY A N 12
ATOM 18780 C CA . GLY A 1 69 ? 3.972 6.979 7.157 1.00 0.00 50 GLY A CA 12
ATOM 18781 C C . GLY A 1 69 ? 3.793 5.598 7.774 1.00 0.00 50 GLY A C 12
ATOM 18782 O O . GLY A 1 69 ? 4.751 4.921 8.131 1.00 0.00 50 GLY A O 12
ATOM 18786 N N . ALA A 1 70 ? 2.544 5.197 7.863 1.00 0.00 51 ALA A N 12
ATOM 18787 C CA . ALA A 1 70 ? 2.111 3.930 8.361 1.00 0.00 51 ALA A CA 12
ATOM 18788 C C . ALA A 1 70 ? 1.015 3.469 7.432 1.00 0.00 51 ALA A C 12
ATOM 18789 O O . ALA A 1 70 ? 0.038 4.189 7.224 1.00 0.00 51 ALA A O 12
ATOM 18796 N N . ARG A 1 71 ? 1.184 2.309 6.856 1.00 0.00 52 ARG A N 12
ATOM 18797 C CA . ARG A 1 71 ? 0.235 1.782 5.895 1.00 0.00 52 ARG A CA 12
ATOM 18798 C C . ARG A 1 71 ? -1.073 1.353 6.569 1.00 0.00 52 ARG A C 12
ATOM 18799 O O . ARG A 1 71 ? -1.143 0.332 7.261 1.00 0.00 52 ARG A O 12
ATOM 18820 N N . ILE A 1 72 ? -2.078 2.178 6.422 1.00 0.00 53 ILE A N 12
ATOM 18821 C CA . ILE A 1 72 ? -3.370 1.938 6.989 1.00 0.00 53 ILE A CA 12
ATOM 18822 C C . ILE A 1 72 ? -4.351 2.082 5.864 1.00 0.00 53 ILE A C 12
ATOM 18823 O O . ILE A 1 72 ? -4.263 3.039 5.127 1.00 0.00 53 ILE A O 12
ATOM 18839 N N . ILE A 1 73 ? -5.253 1.140 5.728 1.00 0.00 54 ILE A N 12
ATOM 18840 C CA . ILE A 1 73 ? -6.245 1.157 4.653 1.00 0.00 54 ILE A CA 12
ATOM 18841 C C . ILE A 1 73 ? -7.291 2.231 4.961 1.00 0.00 54 ILE A C 12
ATOM 18842 O O . ILE A 1 73 ? -7.933 2.776 4.083 1.00 0.00 54 ILE A O 12
ATOM 18858 N N . GLY A 1 74 ? -7.462 2.498 6.227 1.00 0.00 55 GLY A N 12
ATOM 18859 C CA . GLY A 1 74 ? -8.409 3.500 6.670 1.00 0.00 55 GLY A CA 12
ATOM 18860 C C . GLY A 1 74 ? -9.689 2.841 7.062 1.00 0.00 55 GLY A C 12
ATOM 18861 O O . GLY A 1 74 ? -10.435 3.321 7.918 1.00 0.00 55 GLY A O 12
ATOM 18865 N N . ILE A 1 75 ? -9.923 1.738 6.442 1.00 0.00 56 ILE A N 12
ATOM 18866 C CA . ILE A 1 75 ? -11.054 0.922 6.686 1.00 0.00 56 ILE A CA 12
ATOM 18867 C C . ILE A 1 75 ? -10.554 -0.269 7.462 1.00 0.00 56 ILE A C 12
ATOM 18868 O O . ILE A 1 75 ? -9.710 -0.994 6.946 1.00 0.00 56 ILE A O 12
ATOM 18884 N N . PRO A 1 76 ? -10.981 -0.441 8.723 1.00 0.00 57 PRO A N 12
ATOM 18885 C CA . PRO A 1 76 ? -10.589 -1.595 9.540 1.00 0.00 57 PRO A CA 12
ATOM 18886 C C . PRO A 1 76 ? -11.034 -2.903 8.872 1.00 0.00 57 PRO A C 12
ATOM 18887 O O . PRO A 1 76 ? -12.230 -3.214 8.831 1.00 0.00 57 PRO A O 12
ATOM 18898 N N . PRO A 1 77 ? -10.097 -3.671 8.318 1.00 0.00 58 PRO A N 12
ATOM 18899 C CA . PRO A 1 77 ? -10.403 -4.878 7.622 1.00 0.00 58 PRO A CA 12
ATOM 18900 C C . PRO A 1 77 ? -10.264 -6.084 8.513 1.00 0.00 58 PRO A C 12
ATOM 18901 O O . PRO A 1 77 ? -10.043 -5.964 9.723 1.00 0.00 58 PRO A O 12
ATOM 18912 N N . VAL A 1 78 ? -10.428 -7.230 7.921 1.00 0.00 59 VAL A N 12
ATOM 18913 C CA . VAL A 1 78 ? -10.262 -8.481 8.615 1.00 0.00 59 VAL A CA 12
ATOM 18914 C C . VAL A 1 78 ? -8.769 -8.625 8.936 1.00 0.00 59 VAL A C 12
ATOM 18915 O O . VAL A 1 78 ? -7.959 -8.645 8.021 1.00 0.00 59 VAL A O 12
ATOM 18928 N N . PRO A 1 79 ? -8.374 -8.658 10.215 1.00 0.00 60 PRO A N 12
ATOM 18929 C CA . PRO A 1 79 ? -6.971 -8.730 10.586 1.00 0.00 60 PRO A CA 12
ATOM 18930 C C . PRO A 1 79 ? -6.384 -10.137 10.462 1.00 0.00 60 PRO A C 12
ATOM 18931 O O . PRO A 1 79 ? -6.168 -10.838 11.470 1.00 0.00 60 PRO A O 12
ATOM 18942 N N . ILE A 1 80 ? -6.223 -10.586 9.243 1.00 0.00 61 ILE A N 12
ATOM 18943 C CA . ILE A 1 80 ? -5.620 -11.858 8.963 1.00 0.00 61 ILE A CA 12
ATOM 18944 C C . ILE A 1 80 ? -4.562 -11.604 7.901 1.00 0.00 61 ILE A C 12
ATOM 18945 O O . ILE A 1 80 ? -4.735 -10.713 7.074 1.00 0.00 61 ILE A O 12
ATOM 18961 N N . GLY A 1 81 ? -3.464 -12.309 7.934 1.00 0.00 62 GLY A N 12
ATOM 18962 C CA . GLY A 1 81 ? -2.474 -12.093 6.931 1.00 0.00 62 GLY A CA 12
ATOM 18963 C C . GLY A 1 81 ? -1.100 -12.512 7.344 1.00 0.00 62 GLY A C 12
ATOM 18964 O O . GLY A 1 81 ? -0.775 -12.531 8.538 1.00 0.00 62 GLY A O 12
ATOM 18968 N N . ILE A 1 82 ? -0.294 -12.845 6.364 1.00 0.00 63 ILE A N 12
ATOM 18969 C CA . ILE A 1 82 ? 1.054 -13.291 6.586 1.00 0.00 63 ILE A CA 12
ATOM 18970 C C . ILE A 1 82 ? 2.024 -12.372 5.850 1.00 0.00 63 ILE A C 12
ATOM 18971 O O . ILE A 1 82 ? 2.136 -12.423 4.612 1.00 0.00 63 ILE A O 12
ATOM 18987 N N . ASP A 1 83 ? 2.667 -11.508 6.587 1.00 0.00 64 ASP A N 12
ATOM 18988 C CA . ASP A 1 83 ? 3.665 -10.606 6.030 1.00 0.00 64 ASP A CA 12
ATOM 18989 C C . ASP A 1 83 ? 5.006 -11.264 6.164 1.00 0.00 64 ASP A C 12
ATOM 18990 O O . ASP A 1 83 ? 5.502 -11.421 7.280 1.00 0.00 64 ASP A O 12
ATOM 18999 N N . GLU A 1 84 ? 5.584 -11.698 5.066 1.00 0.00 65 GLU A N 12
ATOM 19000 C CA . GLU A 1 84 ? 6.879 -12.331 5.137 1.00 0.00 65 GLU A CA 12
ATOM 19001 C C . GLU A 1 84 ? 7.960 -11.298 5.284 1.00 0.00 65 GLU A C 12
ATOM 19002 O O . GLU A 1 84 ? 8.558 -11.140 6.347 1.00 0.00 65 GLU A O 12
ATOM 19014 N N . GLU A 1 85 ? 8.167 -10.567 4.241 1.00 0.00 66 GLU A N 12
ATOM 19015 C CA . GLU A 1 85 ? 9.180 -9.572 4.186 1.00 0.00 66 GLU A CA 12
ATOM 19016 C C . GLU A 1 85 ? 8.725 -8.539 3.189 1.00 0.00 66 GLU A C 12
ATOM 19017 O O . GLU A 1 85 ? 7.794 -8.794 2.432 1.00 0.00 66 GLU A O 12
ATOM 19029 N N . ARG A 1 86 ? 9.344 -7.399 3.199 1.00 0.00 67 ARG A N 12
ATOM 19030 C CA . ARG A 1 86 ? 8.962 -6.325 2.313 1.00 0.00 67 ARG A CA 12
ATOM 19031 C C . ARG A 1 86 ? 9.575 -6.582 0.948 1.00 0.00 67 ARG A C 12
ATOM 19032 O O . ARG A 1 86 ? 9.013 -6.243 -0.095 1.00 0.00 67 ARG A O 12
ATOM 19053 N N . SER A 1 87 ? 10.714 -7.200 0.970 1.00 0.00 68 SER A N 12
ATOM 19054 C CA . SER A 1 87 ? 11.429 -7.575 -0.216 1.00 0.00 68 SER A CA 12
ATOM 19055 C C . SER A 1 87 ? 11.089 -9.005 -0.577 1.00 0.00 68 SER A C 12
ATOM 19056 O O . SER A 1 87 ? 11.933 -9.795 -1.003 1.00 0.00 68 SER A O 12
ATOM 19064 N N . THR A 1 88 ? 9.869 -9.316 -0.387 1.00 0.00 69 THR A N 12
ATOM 19065 C CA . THR A 1 88 ? 9.295 -10.579 -0.645 1.00 0.00 69 THR A CA 12
ATOM 19066 C C . THR A 1 88 ? 7.806 -10.285 -0.700 1.00 0.00 69 THR A C 12
ATOM 19067 O O . THR A 1 88 ? 7.406 -9.152 -0.409 1.00 0.00 69 THR A O 12
ATOM 19078 N N . VAL A 1 89 ? 7.020 -11.228 -1.095 1.00 0.00 70 VAL A N 12
ATOM 19079 C CA . VAL A 1 89 ? 5.608 -11.052 -1.121 1.00 0.00 70 VAL A CA 12
ATOM 19080 C C . VAL A 1 89 ? 5.052 -11.153 0.292 1.00 0.00 70 VAL A C 12
ATOM 19081 O O . VAL A 1 89 ? 5.708 -11.662 1.217 1.00 0.00 70 VAL A O 12
ATOM 19094 N N . MET A 1 90 ? 3.887 -10.650 0.449 1.00 0.00 71 MET A N 12
ATOM 19095 C CA . MET A 1 90 ? 3.169 -10.693 1.684 1.00 0.00 71 MET A CA 12
ATOM 19096 C C . MET A 1 90 ? 1.736 -10.966 1.339 1.00 0.00 71 MET A C 12
ATOM 19097 O O . MET A 1 90 ? 1.126 -10.205 0.604 1.00 0.00 71 MET A O 12
ATOM 19111 N N . ILE A 1 91 ? 1.213 -12.067 1.797 1.00 0.00 72 ILE A N 12
ATOM 19112 C CA . ILE A 1 91 ? -0.145 -12.425 1.469 1.00 0.00 72 ILE A CA 12
ATOM 19113 C C . ILE A 1 91 ? -1.040 -12.224 2.680 1.00 0.00 72 ILE A C 12
ATOM 19114 O O . ILE A 1 91 ? -1.097 -13.078 3.590 1.00 0.00 72 ILE A O 12
ATOM 19130 N N . PRO A 1 92 ? -1.684 -11.065 2.777 1.00 0.00 73 PRO A N 12
ATOM 19131 C CA . PRO A 1 92 ? -2.583 -10.792 3.831 1.00 0.00 73 PRO A CA 12
ATOM 19132 C C . PRO A 1 92 ? -4.002 -11.166 3.440 1.00 0.00 73 PRO A C 12
ATOM 19133 O O . PRO A 1 92 ? -4.309 -11.395 2.249 1.00 0.00 73 PRO A O 12
ATOM 19144 N N . TYR A 1 93 ? -4.840 -11.243 4.404 1.00 0.00 74 TYR A N 12
ATOM 19145 C CA . TYR A 1 93 ? -6.210 -11.524 4.199 1.00 0.00 74 TYR A CA 12
ATOM 19146 C C . TYR A 1 93 ? -6.958 -10.464 4.938 1.00 0.00 74 TYR A C 12
ATOM 19147 O O . TYR A 1 93 ? -7.641 -10.697 5.944 1.00 0.00 74 TYR A O 12
ATOM 19165 N N . THR A 1 94 ? -6.679 -9.276 4.541 1.00 0.00 75 THR A N 12
ATOM 19166 C CA . THR A 1 94 ? -7.314 -8.169 5.082 1.00 0.00 75 THR A CA 12
ATOM 19167 C C . THR A 1 94 ? -8.386 -7.753 4.110 1.00 0.00 75 THR A C 12
ATOM 19168 O O . THR A 1 94 ? -8.082 -7.296 2.997 1.00 0.00 75 THR A O 12
ATOM 19179 N N . LYS A 1 95 ? -9.611 -7.951 4.490 1.00 0.00 76 LYS A N 12
ATOM 19180 C CA . LYS A 1 95 ? -10.727 -7.652 3.623 1.00 0.00 76 LYS A CA 12
ATOM 19181 C C . LYS A 1 95 ? -11.434 -6.385 4.058 1.00 0.00 76 LYS A C 12
ATOM 19182 O O . LYS A 1 95 ? -12.134 -6.384 5.075 1.00 0.00 76 LYS A O 12
ATOM 19201 N N . PRO A 1 96 ? -11.166 -5.266 3.388 1.00 0.00 77 PRO A N 12
ATOM 19202 C CA . PRO A 1 96 ? -11.834 -4.025 3.640 1.00 0.00 77 PRO A CA 12
ATOM 19203 C C . PRO A 1 96 ? -12.843 -3.777 2.505 1.00 0.00 77 PRO A C 12
ATOM 19204 O O . PRO A 1 96 ? -13.201 -4.707 1.775 1.00 0.00 77 PRO A O 12
ATOM 19215 N N . CYS A 1 97 ? -13.253 -2.546 2.315 1.00 0.00 78 CYS A N 12
ATOM 19216 C CA . CYS A 1 97 ? -14.162 -2.239 1.232 1.00 0.00 78 CYS A CA 12
ATOM 19217 C C . CYS A 1 97 ? -13.380 -2.059 -0.077 1.00 0.00 78 CYS A C 12
ATOM 19218 O O . CYS A 1 97 ? -13.965 -1.967 -1.144 1.00 0.00 78 CYS A O 12
ATOM 19226 N N . TYR A 1 98 ? -12.064 -2.021 0.012 1.00 0.00 79 TYR A N 12
ATOM 19227 C CA . TYR A 1 98 ? -11.249 -1.813 -1.167 1.00 0.00 79 TYR A CA 12
ATOM 19228 C C . TYR A 1 98 ? -10.736 -3.151 -1.718 1.00 0.00 79 TYR A C 12
ATOM 19229 O O . TYR A 1 98 ? -11.308 -3.695 -2.653 1.00 0.00 79 TYR A O 12
ATOM 19247 N N . GLY A 1 99 ? -9.693 -3.685 -1.105 1.00 0.00 80 GLY A N 12
ATOM 19248 C CA . GLY A 1 99 ? -9.111 -4.931 -1.541 1.00 0.00 80 GLY A CA 12
ATOM 19249 C C . GLY A 1 99 ? -7.892 -5.245 -0.714 1.00 0.00 80 GLY A C 12
ATOM 19250 O O . GLY A 1 99 ? -7.625 -4.546 0.271 1.00 0.00 80 GLY A O 12
ATOM 19254 N N . THR A 1 100 ? -7.162 -6.257 -1.082 1.00 0.00 81 THR A N 12
ATOM 19255 C CA . THR A 1 100 ? -6.004 -6.652 -0.340 1.00 0.00 81 THR A CA 12
ATOM 19256 C C . THR A 1 100 ? -4.742 -6.393 -1.184 1.00 0.00 81 THR A C 12
ATOM 19257 O O . THR A 1 100 ? -4.769 -6.505 -2.422 1.00 0.00 81 THR A O 12
ATOM 19268 N N . ALA A 1 101 ? -3.645 -6.095 -0.525 1.00 0.00 82 ALA A N 12
ATOM 19269 C CA . ALA A 1 101 ? -2.434 -5.735 -1.209 1.00 0.00 82 ALA A CA 12
ATOM 19270 C C . ALA A 1 101 ? -1.246 -6.622 -0.894 1.00 0.00 82 ALA A C 12
ATOM 19271 O O . ALA A 1 101 ? -0.893 -6.818 0.261 1.00 0.00 82 ALA A O 12
ATOM 19278 N N . VAL A 1 102 ? -0.649 -7.154 -1.929 1.00 0.00 83 VAL A N 12
ATOM 19279 C CA . VAL A 1 102 ? 0.558 -7.929 -1.823 1.00 0.00 83 VAL A CA 12
ATOM 19280 C C . VAL A 1 102 ? 1.653 -7.058 -2.448 1.00 0.00 83 VAL A C 12
ATOM 19281 O O . VAL A 1 102 ? 1.578 -6.715 -3.637 1.00 0.00 83 VAL A O 12
ATOM 19294 N N . VAL A 1 103 ? 2.580 -6.608 -1.659 1.00 0.00 84 VAL A N 12
ATOM 19295 C CA . VAL A 1 103 ? 3.649 -5.774 -2.161 1.00 0.00 84 VAL A CA 12
ATOM 19296 C C . VAL A 1 103 ? 4.886 -6.687 -2.286 1.00 0.00 84 VAL A C 12
ATOM 19297 O O . VAL A 1 103 ? 4.919 -7.734 -1.621 1.00 0.00 84 VAL A O 12
ATOM 19310 N N . GLU A 1 104 ? 5.833 -6.362 -3.146 1.00 0.00 85 GLU A N 12
ATOM 19311 C CA . GLU A 1 104 ? 7.071 -7.141 -3.251 1.00 0.00 85 GLU A CA 12
ATOM 19312 C C . GLU A 1 104 ? 8.157 -6.250 -3.801 1.00 0.00 85 GLU A C 12
ATOM 19313 O O . GLU A 1 104 ? 8.110 -5.828 -4.952 1.00 0.00 85 GLU A O 12
ATOM 19325 N N . LEU A 1 105 ? 9.086 -5.898 -2.974 1.00 0.00 86 LEU A N 12
ATOM 19326 C CA . LEU A 1 105 ? 10.136 -5.018 -3.383 1.00 0.00 86 LEU A CA 12
ATOM 19327 C C . LEU A 1 105 ? 11.374 -5.841 -3.758 1.00 0.00 86 LEU A C 12
ATOM 19328 O O . LEU A 1 105 ? 11.820 -6.664 -2.980 1.00 0.00 86 LEU A O 12
ATOM 19344 N N . PRO A 1 106 ? 11.963 -5.612 -4.941 1.00 0.00 87 PRO A N 12
ATOM 19345 C CA . PRO A 1 106 ? 13.161 -6.339 -5.381 1.00 0.00 87 PRO A CA 12
ATOM 19346 C C . PRO A 1 106 ? 14.442 -5.686 -4.843 1.00 0.00 87 PRO A C 12
ATOM 19347 O O . PRO A 1 106 ? 15.539 -5.847 -5.405 1.00 0.00 87 PRO A O 12
ATOM 19358 N N . VAL A 1 107 ? 14.280 -4.949 -3.777 1.00 0.00 88 VAL A N 12
ATOM 19359 C CA . VAL A 1 107 ? 15.341 -4.256 -3.112 1.00 0.00 88 VAL A CA 12
ATOM 19360 C C . VAL A 1 107 ? 15.193 -4.619 -1.651 1.00 0.00 88 VAL A C 12
ATOM 19361 O O . VAL A 1 107 ? 14.077 -4.890 -1.208 1.00 0.00 88 VAL A O 12
ATOM 19374 N N . ASP A 1 108 ? 16.277 -4.617 -0.925 1.00 0.00 89 ASP A N 12
ATOM 19375 C CA . ASP A 1 108 ? 16.294 -5.014 0.485 1.00 0.00 89 ASP A CA 12
ATOM 19376 C C . ASP A 1 108 ? 15.450 -4.120 1.384 1.00 0.00 89 ASP A C 12
ATOM 19377 O O . ASP A 1 108 ? 15.283 -2.919 1.116 1.00 0.00 89 ASP A O 12
ATOM 19386 N N . PRO A 1 109 ? 14.938 -4.689 2.521 1.00 0.00 90 PRO A N 12
ATOM 19387 C CA . PRO A 1 109 ? 14.082 -3.969 3.484 1.00 0.00 90 PRO A CA 12
ATOM 19388 C C . PRO A 1 109 ? 14.819 -2.831 4.191 1.00 0.00 90 PRO A C 12
ATOM 19389 O O . PRO A 1 109 ? 14.223 -2.074 4.958 1.00 0.00 90 PRO A O 12
ATOM 19400 N N . GLU A 1 110 ? 16.116 -2.706 3.915 1.00 0.00 91 GLU A N 12
ATOM 19401 C CA . GLU A 1 110 ? 16.940 -1.635 4.458 1.00 0.00 91 GLU A CA 12
ATOM 19402 C C . GLU A 1 110 ? 16.392 -0.299 3.974 1.00 0.00 91 GLU A C 12
ATOM 19403 O O . GLU A 1 110 ? 16.447 0.712 4.674 1.00 0.00 91 GLU A O 12
ATOM 19415 N N . GLU A 1 111 ? 15.794 -0.335 2.789 1.00 0.00 92 GLU A N 12
ATOM 19416 C CA . GLU A 1 111 ? 15.221 0.829 2.187 1.00 0.00 92 GLU A CA 12
ATOM 19417 C C . GLU A 1 111 ? 14.052 1.321 2.976 1.00 0.00 92 GLU A C 12
ATOM 19418 O O . GLU A 1 111 ? 13.773 2.484 2.964 1.00 0.00 92 GLU A O 12
ATOM 19430 N N . ILE A 1 112 ? 13.417 0.438 3.716 1.00 0.00 93 ILE A N 12
ATOM 19431 C CA . ILE A 1 112 ? 12.249 0.792 4.488 1.00 0.00 93 ILE A CA 12
ATOM 19432 C C . ILE A 1 112 ? 12.618 1.742 5.614 1.00 0.00 93 ILE A C 12
ATOM 19433 O O . ILE A 1 112 ? 11.885 2.666 5.891 1.00 0.00 93 ILE A O 12
ATOM 19449 N N . GLU A 1 113 ? 13.799 1.560 6.197 1.00 0.00 94 GLU A N 12
ATOM 19450 C CA . GLU A 1 113 ? 14.262 2.456 7.261 1.00 0.00 94 GLU A CA 12
ATOM 19451 C C . GLU A 1 113 ? 14.405 3.857 6.678 1.00 0.00 94 GLU A C 12
ATOM 19452 O O . GLU A 1 113 ? 13.954 4.850 7.255 1.00 0.00 94 GLU A O 12
ATOM 19464 N N . ARG A 1 114 ? 14.981 3.901 5.496 1.00 0.00 95 ARG A N 12
ATOM 19465 C CA . ARG A 1 114 ? 15.164 5.121 4.750 1.00 0.00 95 ARG A CA 12
ATOM 19466 C C . ARG A 1 114 ? 13.801 5.696 4.304 1.00 0.00 95 ARG A C 12
ATOM 19467 O O . ARG A 1 114 ? 13.536 6.871 4.463 1.00 0.00 95 ARG A O 12
ATOM 19488 N N . ILE A 1 115 ? 12.932 4.835 3.828 1.00 0.00 96 ILE A N 12
ATOM 19489 C CA . ILE A 1 115 ? 11.612 5.214 3.340 1.00 0.00 96 ILE A CA 12
ATOM 19490 C C . ILE A 1 115 ? 10.705 5.656 4.491 1.00 0.00 96 ILE A C 12
ATOM 19491 O O . ILE A 1 115 ? 9.775 6.390 4.291 1.00 0.00 96 ILE A O 12
ATOM 19507 N N . LEU A 1 116 ? 11.019 5.236 5.699 1.00 0.00 97 LEU A N 12
ATOM 19508 C CA . LEU A 1 116 ? 10.252 5.641 6.861 1.00 0.00 97 LEU A CA 12
ATOM 19509 C C . LEU A 1 116 ? 10.571 7.104 7.212 1.00 0.00 97 LEU A C 12
ATOM 19510 O O . LEU A 1 116 ? 9.747 7.818 7.778 1.00 0.00 97 LEU A O 12
ATOM 19526 N N . GLU A 1 117 ? 11.766 7.533 6.856 1.00 0.00 98 GLU A N 12
ATOM 19527 C CA . GLU A 1 117 ? 12.205 8.905 7.070 1.00 0.00 98 GLU A CA 12
ATOM 19528 C C . GLU A 1 117 ? 11.756 9.751 5.883 1.00 0.00 98 GLU A C 12
ATOM 19529 O O . GLU A 1 117 ? 11.246 10.855 6.029 1.00 0.00 98 GLU A O 12
ATOM 19541 N N . VAL A 1 118 ? 11.903 9.178 4.723 1.00 0.00 99 VAL A N 12
ATOM 19542 C CA . VAL A 1 118 ? 11.547 9.791 3.449 1.00 0.00 99 VAL A CA 12
ATOM 19543 C C . VAL A 1 118 ? 10.018 9.616 3.181 1.00 0.00 99 VAL A C 12
ATOM 19544 O O . VAL A 1 118 ? 9.498 9.979 2.129 1.00 0.00 99 VAL A O 12
ATOM 19557 N N . ALA A 1 119 ? 9.320 9.115 4.190 1.00 0.00 100 ALA A N 12
ATOM 19558 C CA . ALA A 1 119 ? 7.891 8.811 4.138 1.00 0.00 100 ALA A CA 12
ATOM 19559 C C . ALA A 1 119 ? 7.040 9.965 3.675 1.00 0.00 100 ALA A C 12
ATOM 19560 O O . ALA A 1 119 ? 6.385 9.889 2.638 1.00 0.00 100 ALA A O 12
ATOM 19567 N N . GLU A 1 120 ? 7.082 11.029 4.396 1.00 0.00 101 GLU A N 12
ATOM 19568 C CA . GLU A 1 120 ? 6.263 12.147 4.078 1.00 0.00 101 GLU A CA 12
ATOM 19569 C C . GLU A 1 120 ? 6.953 13.161 3.163 1.00 0.00 101 GLU A C 12
ATOM 19570 O O . GLU A 1 120 ? 6.339 13.588 2.173 1.00 0.00 101 GLU A O 12
ATOM 19582 N N . PRO A 1 121 ? 8.209 13.590 3.435 1.00 0.00 102 PRO A N 12
ATOM 19583 C CA . PRO A 1 121 ? 8.891 14.499 2.573 1.00 0.00 102 PRO A CA 12
ATOM 19584 C C . PRO A 1 121 ? 9.926 13.788 1.658 1.00 0.00 102 PRO A C 12
ATOM 19585 O O . PRO A 1 121 ? 9.539 13.311 0.562 1.00 0.00 102 PRO A O 12
ATOM 19597 N N . HIS A 1 20 ? 0.150 7.426 -11.685 1.00 0.00 1 HIS A N 13
ATOM 19598 C CA . HIS A 1 20 ? 1.510 7.684 -11.180 1.00 0.00 1 HIS A CA 13
ATOM 19599 C C . HIS A 1 20 ? 1.495 8.157 -9.718 1.00 0.00 1 HIS A C 13
ATOM 19600 O O . HIS A 1 20 ? 2.547 8.301 -9.113 1.00 0.00 1 HIS A O 13
ATOM 19614 N N . MET A 1 21 ? 0.303 8.434 -9.172 1.00 0.00 2 MET A N 13
ATOM 19615 C CA . MET A 1 21 ? 0.134 8.844 -7.773 1.00 0.00 2 MET A CA 13
ATOM 19616 C C . MET A 1 21 ? -1.336 8.931 -7.455 1.00 0.00 2 MET A C 13
ATOM 19617 O O . MET A 1 21 ? -2.120 9.433 -8.256 1.00 0.00 2 MET A O 13
ATOM 19631 N N . THR A 1 22 ? -1.718 8.419 -6.337 1.00 0.00 3 THR A N 13
ATOM 19632 C CA . THR A 1 22 ? -3.094 8.441 -5.954 1.00 0.00 3 THR A CA 13
ATOM 19633 C C . THR A 1 22 ? -3.247 8.881 -4.505 1.00 0.00 3 THR A C 13
ATOM 19634 O O . THR A 1 22 ? -2.610 8.326 -3.600 1.00 0.00 3 THR A O 13
ATOM 19645 N N . PHE A 1 23 ? -4.033 9.921 -4.301 1.00 0.00 4 PHE A N 13
ATOM 19646 C CA . PHE A 1 23 ? -4.313 10.418 -2.972 1.00 0.00 4 PHE A CA 13
ATOM 19647 C C . PHE A 1 23 ? -5.816 10.387 -2.714 1.00 0.00 4 PHE A C 13
ATOM 19648 O O . PHE A 1 23 ? -6.291 10.767 -1.646 1.00 0.00 4 PHE A O 13
ATOM 19665 N N . CYS A 1 24 ? -6.537 9.868 -3.685 1.00 0.00 5 CYS A N 13
ATOM 19666 C CA . CYS A 1 24 ? -7.975 9.776 -3.625 1.00 0.00 5 CYS A CA 13
ATOM 19667 C C . CYS A 1 24 ? -8.398 8.394 -3.125 1.00 0.00 5 CYS A C 13
ATOM 19668 O O . CYS A 1 24 ? -8.364 7.412 -3.865 1.00 0.00 5 CYS A O 13
ATOM 19676 N N . LEU A 1 25 ? -8.766 8.331 -1.867 1.00 0.00 6 LEU A N 13
ATOM 19677 C CA . LEU A 1 25 ? -9.155 7.079 -1.221 1.00 0.00 6 LEU A CA 13
ATOM 19678 C C . LEU A 1 25 ? -10.656 6.832 -1.298 1.00 0.00 6 LEU A C 13
ATOM 19679 O O . LEU A 1 25 ? -11.122 5.698 -1.395 1.00 0.00 6 LEU A O 13
ATOM 19695 N N . GLU A 1 26 ? -11.403 7.910 -1.331 1.00 0.00 7 GLU A N 13
ATOM 19696 C CA . GLU A 1 26 ? -12.850 7.863 -1.356 1.00 0.00 7 GLU A CA 13
ATOM 19697 C C . GLU A 1 26 ? -13.334 7.309 -2.689 1.00 0.00 7 GLU A C 13
ATOM 19698 O O . GLU A 1 26 ? -14.396 6.695 -2.778 1.00 0.00 7 GLU A O 13
ATOM 19710 N N . THR A 1 27 ? -12.502 7.452 -3.698 1.00 0.00 8 THR A N 13
ATOM 19711 C CA . THR A 1 27 ? -12.796 6.947 -5.000 1.00 0.00 8 THR A CA 13
ATOM 19712 C C . THR A 1 27 ? -12.825 5.416 -4.947 1.00 0.00 8 THR A C 13
ATOM 19713 O O . THR A 1 27 ? -13.631 4.766 -5.611 1.00 0.00 8 THR A O 13
ATOM 19724 N N . TYR A 1 28 ? -12.002 4.856 -4.084 1.00 0.00 9 TYR A N 13
ATOM 19725 C CA . TYR A 1 28 ? -11.936 3.436 -3.932 1.00 0.00 9 TYR A CA 13
ATOM 19726 C C . TYR A 1 28 ? -13.120 2.898 -3.185 1.00 0.00 9 TYR A C 13
ATOM 19727 O O . TYR A 1 28 ? -13.570 1.773 -3.437 1.00 0.00 9 TYR A O 13
ATOM 19745 N N . LEU A 1 29 ? -13.669 3.720 -2.317 1.00 0.00 10 LEU A N 13
ATOM 19746 C CA . LEU A 1 29 ? -14.847 3.353 -1.579 1.00 0.00 10 LEU A CA 13
ATOM 19747 C C . LEU A 1 29 ? -16.020 3.301 -2.553 1.00 0.00 10 LEU A C 13
ATOM 19748 O O . LEU A 1 29 ? -16.869 2.422 -2.468 1.00 0.00 10 LEU A O 13
ATOM 19764 N N . GLN A 1 30 ? -15.994 4.201 -3.533 1.00 0.00 11 GLN A N 13
ATOM 19765 C CA . GLN A 1 30 ? -17.022 4.283 -4.545 1.00 0.00 11 GLN A CA 13
ATOM 19766 C C . GLN A 1 30 ? -16.981 3.051 -5.408 1.00 0.00 11 GLN A C 13
ATOM 19767 O O . GLN A 1 30 ? -18.015 2.479 -5.747 1.00 0.00 11 GLN A O 13
ATOM 19781 N N . GLN A 1 31 ? -15.769 2.584 -5.684 1.00 0.00 12 GLN A N 13
ATOM 19782 C CA . GLN A 1 31 ? -15.578 1.393 -6.493 1.00 0.00 12 GLN A CA 13
ATOM 19783 C C . GLN A 1 31 ? -15.943 0.132 -5.709 1.00 0.00 12 GLN A C 13
ATOM 19784 O O . GLN A 1 31 ? -15.858 -0.983 -6.231 1.00 0.00 12 GLN A O 13
ATOM 19798 N N . SER A 1 32 ? -16.299 0.327 -4.436 1.00 0.00 13 SER A N 13
ATOM 19799 C CA . SER A 1 32 ? -16.700 -0.720 -3.510 1.00 0.00 13 SER A CA 13
ATOM 19800 C C . SER A 1 32 ? -15.531 -1.654 -3.165 1.00 0.00 13 SER A C 13
ATOM 19801 O O . SER A 1 32 ? -15.704 -2.705 -2.540 1.00 0.00 13 SER A O 13
ATOM 19809 N N . GLY A 1 33 ? -14.344 -1.214 -3.515 1.00 0.00 14 GLY A N 13
ATOM 19810 C CA . GLY A 1 33 ? -13.153 -1.947 -3.250 1.00 0.00 14 GLY A CA 13
ATOM 19811 C C . GLY A 1 33 ? -12.406 -1.268 -2.174 1.00 0.00 14 GLY A C 13
ATOM 19812 O O . GLY A 1 33 ? -11.287 -0.795 -2.378 1.00 0.00 14 GLY A O 13
ATOM 19816 N N . GLU A 1 34 ? -13.065 -1.161 -1.046 1.00 0.00 15 GLU A N 13
ATOM 19817 C CA . GLU A 1 34 ? -12.529 -0.521 0.114 1.00 0.00 15 GLU A CA 13
ATOM 19818 C C . GLU A 1 34 ? -11.305 -1.251 0.605 1.00 0.00 15 GLU A C 13
ATOM 19819 O O . GLU A 1 34 ? -11.302 -2.479 0.750 1.00 0.00 15 GLU A O 13
ATOM 19831 N N . TYR A 1 35 ? -10.268 -0.503 0.768 1.00 0.00 16 TYR A N 13
ATOM 19832 C CA . TYR A 1 35 ? -9.003 -0.980 1.249 1.00 0.00 16 TYR A CA 13
ATOM 19833 C C . TYR A 1 35 ? -8.404 0.144 2.074 1.00 0.00 16 TYR A C 13
ATOM 19834 O O . TYR A 1 35 ? -7.262 0.075 2.524 1.00 0.00 16 TYR A O 13
ATOM 19852 N N . GLU A 1 36 ? -9.248 1.154 2.337 1.00 0.00 17 GLU A N 13
ATOM 19853 C CA . GLU A 1 36 ? -8.833 2.359 3.013 1.00 0.00 17 GLU A CA 13
ATOM 19854 C C . GLU A 1 36 ? -9.988 2.910 3.843 1.00 0.00 17 GLU A C 13
ATOM 19855 O O . GLU A 1 36 ? -11.109 2.391 3.786 1.00 0.00 17 GLU A O 13
ATOM 19867 N N . ILE A 1 37 ? -9.712 3.980 4.568 1.00 0.00 18 ILE A N 13
ATOM 19868 C CA . ILE A 1 37 ? -10.694 4.667 5.377 1.00 0.00 18 ILE A CA 13
ATOM 19869 C C . ILE A 1 37 ? -10.667 6.156 4.996 1.00 0.00 18 ILE A C 13
ATOM 19870 O O . ILE A 1 37 ? -9.697 6.593 4.375 1.00 0.00 18 ILE A O 13
ATOM 19886 N N . HIS A 1 38 ? -11.730 6.919 5.317 1.00 0.00 19 HIS A N 13
ATOM 19887 C CA . HIS A 1 38 ? -11.803 8.371 5.048 1.00 0.00 19 HIS A CA 13
ATOM 19888 C C . HIS A 1 38 ? -10.810 9.130 5.891 1.00 0.00 19 HIS A C 13
ATOM 19889 O O . HIS A 1 38 ? -11.133 9.714 6.918 1.00 0.00 19 HIS A O 13
ATOM 19903 N N . MET A 1 39 ? -9.612 8.988 5.508 1.00 0.00 20 MET A N 13
ATOM 19904 C CA . MET A 1 39 ? -8.482 9.630 6.105 1.00 0.00 20 MET A CA 13
ATOM 19905 C C . MET A 1 39 ? -7.639 10.295 5.004 1.00 0.00 20 MET A C 13
ATOM 19906 O O . MET A 1 39 ? -8.161 11.144 4.261 1.00 0.00 20 MET A O 13
ATOM 19920 N N . LYS A 1 40 ? -6.376 9.940 4.872 1.00 0.00 21 LYS A N 13
ATOM 19921 C CA . LYS A 1 40 ? -5.539 10.499 3.816 1.00 0.00 21 LYS A CA 13
ATOM 19922 C C . LYS A 1 40 ? -4.536 9.418 3.387 1.00 0.00 21 LYS A C 13
ATOM 19923 O O . LYS A 1 40 ? -3.798 8.901 4.216 1.00 0.00 21 LYS A O 13
ATOM 19942 N N . ARG A 1 41 ? -4.540 9.078 2.105 1.00 0.00 22 ARG A N 13
ATOM 19943 C CA . ARG A 1 41 ? -3.675 8.023 1.558 1.00 0.00 22 ARG A CA 13
ATOM 19944 C C . ARG A 1 41 ? -2.507 8.664 0.789 1.00 0.00 22 ARG A C 13
ATOM 19945 O O . ARG A 1 41 ? -2.561 9.873 0.480 1.00 0.00 22 ARG A O 13
ATOM 19966 N N . ALA A 1 42 ? -1.491 7.899 0.443 1.00 0.00 23 ALA A N 13
ATOM 19967 C CA . ALA A 1 42 ? -0.334 8.478 -0.285 1.00 0.00 23 ALA A CA 13
ATOM 19968 C C . ALA A 1 42 ? 0.388 7.458 -1.165 1.00 0.00 23 ALA A C 13
ATOM 19969 O O . ALA A 1 42 ? 1.428 6.940 -0.789 1.00 0.00 23 ALA A O 13
ATOM 19976 N N . GLY A 1 43 ? -0.161 7.172 -2.334 1.00 0.00 24 GLY A N 13
ATOM 19977 C CA . GLY A 1 43 ? 0.426 6.163 -3.186 1.00 0.00 24 GLY A CA 13
ATOM 19978 C C . GLY A 1 43 ? 1.080 6.657 -4.407 1.00 0.00 24 GLY A C 13
ATOM 19979 O O . GLY A 1 43 ? 0.508 6.593 -5.494 1.00 0.00 24 GLY A O 13
ATOM 19983 N N . PHE A 1 44 ? 2.301 7.080 -4.259 1.00 0.00 25 PHE A N 13
ATOM 19984 C CA . PHE A 1 44 ? 3.076 7.563 -5.374 1.00 0.00 25 PHE A CA 13
ATOM 19985 C C . PHE A 1 44 ? 3.471 6.395 -6.250 1.00 0.00 25 PHE A C 13
ATOM 19986 O O . PHE A 1 44 ? 2.999 6.234 -7.358 1.00 0.00 25 PHE A O 13
ATOM 20003 N N . ARG A 1 45 ? 4.246 5.515 -5.690 1.00 0.00 26 ARG A N 13
ATOM 20004 C CA . ARG A 1 45 ? 4.757 4.398 -6.440 1.00 0.00 26 ARG A CA 13
ATOM 20005 C C . ARG A 1 45 ? 3.801 3.255 -6.503 1.00 0.00 26 ARG A C 13
ATOM 20006 O O . ARG A 1 45 ? 3.620 2.634 -7.553 1.00 0.00 26 ARG A O 13
ATOM 20027 N N . GLU A 1 46 ? 3.128 3.014 -5.411 1.00 0.00 27 GLU A N 13
ATOM 20028 C CA . GLU A 1 46 ? 2.195 1.927 -5.359 1.00 0.00 27 GLU A CA 13
ATOM 20029 C C . GLU A 1 46 ? 0.914 2.185 -6.090 1.00 0.00 27 GLU A C 13
ATOM 20030 O O . GLU A 1 46 ? 0.047 1.332 -6.101 1.00 0.00 27 GLU A O 13
ATOM 20042 N N . CYS A 1 47 ? 0.776 3.376 -6.656 1.00 0.00 28 CYS A N 13
ATOM 20043 C CA . CYS A 1 47 ? -0.378 3.698 -7.500 1.00 0.00 28 CYS A CA 13
ATOM 20044 C C . CYS A 1 47 ? -0.535 2.581 -8.580 1.00 0.00 28 CYS A C 13
ATOM 20045 O O . CYS A 1 47 ? -1.622 2.025 -8.794 1.00 0.00 28 CYS A O 13
ATOM 20053 N N . ALA A 1 48 ? 0.586 2.208 -9.184 1.00 0.00 29 ALA A N 13
ATOM 20054 C CA . ALA A 1 48 ? 0.603 1.156 -10.177 1.00 0.00 29 ALA A CA 13
ATOM 20055 C C . ALA A 1 48 ? 0.347 -0.201 -9.526 1.00 0.00 29 ALA A C 13
ATOM 20056 O O . ALA A 1 48 ? -0.422 -1.020 -10.041 1.00 0.00 29 ALA A O 13
ATOM 20063 N N . ALA A 1 49 ? 0.959 -0.400 -8.368 1.00 0.00 30 ALA A N 13
ATOM 20064 C CA . ALA A 1 49 ? 0.861 -1.624 -7.594 1.00 0.00 30 ALA A CA 13
ATOM 20065 C C . ALA A 1 49 ? -0.547 -1.946 -7.172 1.00 0.00 30 ALA A C 13
ATOM 20066 O O . ALA A 1 49 ? -0.974 -3.076 -7.292 1.00 0.00 30 ALA A O 13
ATOM 20073 N N . MET A 1 50 ? -1.244 -0.959 -6.647 1.00 0.00 31 MET A N 13
ATOM 20074 C CA . MET A 1 50 ? -2.616 -1.157 -6.140 1.00 0.00 31 MET A CA 13
ATOM 20075 C C . MET A 1 50 ? -3.531 -1.717 -7.221 1.00 0.00 31 MET A C 13
ATOM 20076 O O . MET A 1 50 ? -4.353 -2.594 -6.948 1.00 0.00 31 MET A O 13
ATOM 20090 N N . ILE A 1 51 ? -3.350 -1.239 -8.450 1.00 0.00 32 ILE A N 13
ATOM 20091 C CA . ILE A 1 51 ? -4.145 -1.695 -9.585 1.00 0.00 32 ILE A CA 13
ATOM 20092 C C . ILE A 1 51 ? -3.937 -3.200 -9.787 1.00 0.00 32 ILE A C 13
ATOM 20093 O O . ILE A 1 51 ? -4.880 -3.959 -10.041 1.00 0.00 32 ILE A O 13
ATOM 20109 N N . GLU A 1 52 ? -2.714 -3.624 -9.602 1.00 0.00 33 GLU A N 13
ATOM 20110 C CA . GLU A 1 52 ? -2.339 -5.002 -9.768 1.00 0.00 33 GLU A CA 13
ATOM 20111 C C . GLU A 1 52 ? -2.837 -5.813 -8.583 1.00 0.00 33 GLU A C 13
ATOM 20112 O O . GLU A 1 52 ? -3.418 -6.882 -8.737 1.00 0.00 33 GLU A O 13
ATOM 20124 N N . LYS A 1 53 ? -2.670 -5.244 -7.403 1.00 0.00 34 LYS A N 13
ATOM 20125 C CA . LYS A 1 53 ? -3.034 -5.873 -6.142 1.00 0.00 34 LYS A CA 13
ATOM 20126 C C . LYS A 1 53 ? -4.513 -6.123 -6.028 1.00 0.00 34 LYS A C 13
ATOM 20127 O O . LYS A 1 53 ? -4.937 -6.974 -5.263 1.00 0.00 34 LYS A O 13
ATOM 20146 N N . LYS A 1 54 ? -5.283 -5.411 -6.823 1.00 0.00 35 LYS A N 13
ATOM 20147 C CA . LYS A 1 54 ? -6.711 -5.579 -6.851 1.00 0.00 35 LYS A CA 13
ATOM 20148 C C . LYS A 1 54 ? -7.074 -6.957 -7.420 1.00 0.00 35 LYS A C 13
ATOM 20149 O O . LYS A 1 54 ? -8.124 -7.522 -7.102 1.00 0.00 35 LYS A O 13
ATOM 20168 N N . ALA A 1 55 ? -6.202 -7.499 -8.246 1.00 0.00 36 ALA A N 13
ATOM 20169 C CA . ALA A 1 55 ? -6.470 -8.753 -8.889 1.00 0.00 36 ALA A CA 13
ATOM 20170 C C . ALA A 1 55 ? -6.500 -9.884 -7.877 1.00 0.00 36 ALA A C 13
ATOM 20171 O O . ALA A 1 55 ? -7.499 -10.597 -7.766 1.00 0.00 36 ALA A O 13
ATOM 20178 N N . ARG A 1 56 ? -5.453 -9.993 -7.094 1.00 0.00 37 ARG A N 13
ATOM 20179 C CA . ARG A 1 56 ? -5.339 -11.059 -6.113 1.00 0.00 37 ARG A CA 13
ATOM 20180 C C . ARG A 1 56 ? -4.290 -10.710 -5.091 1.00 0.00 37 ARG A C 13
ATOM 20181 O O . ARG A 1 56 ? -4.586 -10.420 -3.951 1.00 0.00 37 ARG A O 13
ATOM 20202 N N . ARG A 1 57 ? -3.068 -10.745 -5.537 1.00 0.00 38 ARG A N 13
ATOM 20203 C CA . ARG A 1 57 ? -1.910 -10.478 -4.742 1.00 0.00 38 ARG A CA 13
ATOM 20204 C C . ARG A 1 57 ? -0.784 -10.218 -5.692 1.00 0.00 38 ARG A C 13
ATOM 20205 O O . ARG A 1 57 ? -0.450 -11.093 -6.487 1.00 0.00 38 ARG A O 13
ATOM 20226 N N . VAL A 1 58 ? -0.227 -9.047 -5.665 1.00 0.00 39 VAL A N 13
ATOM 20227 C CA . VAL A 1 58 ? 0.845 -8.742 -6.583 1.00 0.00 39 VAL A CA 13
ATOM 20228 C C . VAL A 1 58 ? 1.961 -7.991 -5.872 1.00 0.00 39 VAL A C 13
ATOM 20229 O O . VAL A 1 58 ? 1.702 -7.209 -4.938 1.00 0.00 39 VAL A O 13
ATOM 20242 N N . VAL A 1 59 ? 3.178 -8.276 -6.268 1.00 0.00 40 VAL A N 13
ATOM 20243 C CA . VAL A 1 59 ? 4.340 -7.604 -5.763 1.00 0.00 40 VAL A CA 13
ATOM 20244 C C . VAL A 1 59 ? 4.703 -6.508 -6.765 1.00 0.00 40 VAL A C 13
ATOM 20245 O O . VAL A 1 59 ? 4.494 -6.669 -7.979 1.00 0.00 40 VAL A O 13
ATOM 20258 N N . HIS A 1 60 ? 5.203 -5.410 -6.290 1.00 0.00 41 HIS A N 13
ATOM 20259 C CA . HIS A 1 60 ? 5.527 -4.330 -7.143 1.00 0.00 41 HIS A CA 13
ATOM 20260 C C . HIS A 1 60 ? 6.818 -3.781 -6.667 1.00 0.00 41 HIS A C 13
ATOM 20261 O O . HIS A 1 60 ? 6.956 -3.448 -5.474 1.00 0.00 41 HIS A O 13
ATOM 20275 N N . ILE A 1 61 ? 7.772 -3.782 -7.536 1.00 0.00 42 ILE A N 13
ATOM 20276 C CA . ILE A 1 61 ? 9.049 -3.245 -7.244 1.00 0.00 42 ILE A CA 13
ATOM 20277 C C . ILE A 1 61 ? 8.932 -1.748 -7.380 1.00 0.00 42 ILE A C 13
ATOM 20278 O O . ILE A 1 61 ? 8.248 -1.264 -8.298 1.00 0.00 42 ILE A O 13
ATOM 20294 N N . LYS A 1 62 ? 9.546 -1.041 -6.445 1.00 0.00 43 LYS A N 13
ATOM 20295 C CA . LYS A 1 62 ? 9.488 0.419 -6.337 1.00 0.00 43 LYS A CA 13
ATOM 20296 C C . LYS A 1 62 ? 8.118 0.830 -5.790 1.00 0.00 43 LYS A C 13
ATOM 20297 O O . LYS A 1 62 ? 7.292 1.341 -6.526 1.00 0.00 43 LYS A O 13
ATOM 20316 N N . PRO A 1 63 ? 7.802 0.473 -4.523 1.00 0.00 44 PRO A N 13
ATOM 20317 C CA . PRO A 1 63 ? 6.557 0.868 -3.897 1.00 0.00 44 PRO A CA 13
ATOM 20318 C C . PRO A 1 63 ? 6.679 2.229 -3.195 1.00 0.00 44 PRO A C 13
ATOM 20319 O O . PRO A 1 63 ? 7.787 2.738 -2.997 1.00 0.00 44 PRO A O 13
ATOM 20330 N N . GLY A 1 64 ? 5.555 2.821 -2.835 1.00 0.00 45 GLY A N 13
ATOM 20331 C CA . GLY A 1 64 ? 5.585 4.090 -2.172 1.00 0.00 45 GLY A CA 13
ATOM 20332 C C . GLY A 1 64 ? 4.204 4.582 -1.847 1.00 0.00 45 GLY A C 13
ATOM 20333 O O . GLY A 1 64 ? 3.794 5.629 -2.342 1.00 0.00 45 GLY A O 13
ATOM 20337 N N . GLU A 1 65 ? 3.465 3.767 -1.137 1.00 0.00 46 GLU A N 13
ATOM 20338 C CA . GLU A 1 65 ? 2.136 4.096 -0.661 1.00 0.00 46 GLU A CA 13
ATOM 20339 C C . GLU A 1 65 ? 2.085 3.984 0.856 1.00 0.00 46 GLU A C 13
ATOM 20340 O O . GLU A 1 65 ? 2.778 3.160 1.462 1.00 0.00 46 GLU A O 13
ATOM 20352 N N . LYS A 1 66 ? 1.317 4.845 1.439 1.00 0.00 47 LYS A N 13
ATOM 20353 C CA . LYS A 1 66 ? 1.074 4.898 2.838 1.00 0.00 47 LYS A CA 13
ATOM 20354 C C . LYS A 1 66 ? -0.375 5.217 3.035 1.00 0.00 47 LYS A C 13
ATOM 20355 O O . LYS A 1 66 ? -0.764 6.380 3.192 1.00 0.00 47 LYS A O 13
ATOM 20374 N N . ILE A 1 67 ? -1.189 4.200 2.924 1.00 0.00 48 ILE A N 13
ATOM 20375 C CA . ILE A 1 67 ? -2.590 4.373 3.064 1.00 0.00 48 ILE A CA 13
ATOM 20376 C C . ILE A 1 67 ? -2.942 4.642 4.501 1.00 0.00 48 ILE A C 13
ATOM 20377 O O . ILE A 1 67 ? -2.805 3.774 5.365 1.00 0.00 48 ILE A O 13
ATOM 20393 N N . LEU A 1 68 ? -3.249 5.891 4.760 1.00 0.00 49 LEU A N 13
ATOM 20394 C CA . LEU A 1 68 ? -3.717 6.439 6.055 1.00 0.00 49 LEU A CA 13
ATOM 20395 C C . LEU A 1 68 ? -2.652 6.433 7.155 1.00 0.00 49 LEU A C 13
ATOM 20396 O O . LEU A 1 68 ? -2.749 7.165 8.137 1.00 0.00 49 LEU A O 13
ATOM 20412 N N . GLY A 1 69 ? -1.701 5.579 7.009 1.00 0.00 50 GLY A N 13
ATOM 20413 C CA . GLY A 1 69 ? -0.669 5.389 7.982 1.00 0.00 50 GLY A CA 13
ATOM 20414 C C . GLY A 1 69 ? -0.997 4.133 8.757 1.00 0.00 50 GLY A C 13
ATOM 20415 O O . GLY A 1 69 ? -0.118 3.367 9.164 1.00 0.00 50 GLY A O 13
ATOM 20419 N N . ALA A 1 70 ? -2.285 3.880 8.868 1.00 0.00 51 ALA A N 13
ATOM 20420 C CA . ALA A 1 70 ? -2.810 2.740 9.516 1.00 0.00 51 ALA A CA 13
ATOM 20421 C C . ALA A 1 70 ? -3.652 2.066 8.487 1.00 0.00 51 ALA A C 13
ATOM 20422 O O . ALA A 1 70 ? -4.303 2.741 7.709 1.00 0.00 51 ALA A O 13
ATOM 20429 N N . ARG A 1 71 ? -3.670 0.778 8.457 1.00 0.00 52 ARG A N 13
ATOM 20430 C CA . ARG A 1 71 ? -4.418 0.129 7.415 1.00 0.00 52 ARG A CA 13
ATOM 20431 C C . ARG A 1 71 ? -5.810 -0.280 7.841 1.00 0.00 52 ARG A C 13
ATOM 20432 O O . ARG A 1 71 ? -6.015 -1.309 8.507 1.00 0.00 52 ARG A O 13
ATOM 20453 N N . ILE A 1 72 ? -6.760 0.553 7.500 1.00 0.00 53 ILE A N 13
ATOM 20454 C CA . ILE A 1 72 ? -8.131 0.287 7.774 1.00 0.00 53 ILE A CA 13
ATOM 20455 C C . ILE A 1 72 ? -8.743 0.019 6.436 1.00 0.00 53 ILE A C 13
ATOM 20456 O O . ILE A 1 72 ? -8.679 0.860 5.582 1.00 0.00 53 ILE A O 13
ATOM 20472 N N . ILE A 1 73 ? -9.252 -1.158 6.239 1.00 0.00 54 ILE A N 13
ATOM 20473 C CA . ILE A 1 73 ? -9.814 -1.533 4.958 1.00 0.00 54 ILE A CA 13
ATOM 20474 C C . ILE A 1 73 ? -11.272 -1.116 4.850 1.00 0.00 54 ILE A C 13
ATOM 20475 O O . ILE A 1 73 ? -11.721 -0.657 3.806 1.00 0.00 54 ILE A O 13
ATOM 20491 N N . GLY A 1 74 ? -11.986 -1.235 5.939 1.00 0.00 55 GLY A N 13
ATOM 20492 C CA . GLY A 1 74 ? -13.396 -0.918 5.938 1.00 0.00 55 GLY A CA 13
ATOM 20493 C C . GLY A 1 74 ? -14.223 -2.154 5.666 1.00 0.00 55 GLY A C 13
ATOM 20494 O O . GLY A 1 74 ? -15.459 -2.113 5.637 1.00 0.00 55 GLY A O 13
ATOM 20498 N N . ILE A 1 75 ? -13.534 -3.252 5.466 1.00 0.00 56 ILE A N 13
ATOM 20499 C CA . ILE A 1 75 ? -14.116 -4.547 5.196 1.00 0.00 56 ILE A CA 13
ATOM 20500 C C . ILE A 1 75 ? -13.300 -5.527 6.015 1.00 0.00 56 ILE A C 13
ATOM 20501 O O . ILE A 1 75 ? -12.084 -5.439 5.964 1.00 0.00 56 ILE A O 13
ATOM 20517 N N . PRO A 1 76 ? -13.939 -6.428 6.808 1.00 0.00 57 PRO A N 13
ATOM 20518 C CA . PRO A 1 76 ? -13.229 -7.396 7.679 1.00 0.00 57 PRO A CA 13
ATOM 20519 C C . PRO A 1 76 ? -12.200 -8.242 6.917 1.00 0.00 57 PRO A C 13
ATOM 20520 O O . PRO A 1 76 ? -12.574 -9.087 6.087 1.00 0.00 57 PRO A O 13
ATOM 20531 N N . PRO A 1 77 ? -10.900 -7.982 7.120 1.00 0.00 58 PRO A N 13
ATOM 20532 C CA . PRO A 1 77 ? -9.840 -8.698 6.465 1.00 0.00 58 PRO A CA 13
ATOM 20533 C C . PRO A 1 77 ? -8.989 -9.522 7.445 1.00 0.00 58 PRO A C 13
ATOM 20534 O O . PRO A 1 77 ? -9.348 -9.712 8.620 1.00 0.00 58 PRO A O 13
ATOM 20545 N N . VAL A 1 78 ? -7.892 -10.030 6.951 1.00 0.00 59 VAL A N 13
ATOM 20546 C CA . VAL A 1 78 ? -6.949 -10.750 7.766 1.00 0.00 59 VAL A CA 13
ATOM 20547 C C . VAL A 1 78 ? -5.676 -9.911 7.790 1.00 0.00 59 VAL A C 13
ATOM 20548 O O . VAL A 1 78 ? -5.036 -9.766 6.752 1.00 0.00 59 VAL A O 13
ATOM 20561 N N . PRO A 1 79 ? -5.357 -9.265 8.928 1.00 0.00 60 PRO A N 13
ATOM 20562 C CA . PRO A 1 79 ? -4.151 -8.421 9.070 1.00 0.00 60 PRO A CA 13
ATOM 20563 C C . PRO A 1 79 ? -2.886 -9.208 8.863 1.00 0.00 60 PRO A C 13
ATOM 20564 O O . PRO A 1 79 ? -2.608 -10.154 9.611 1.00 0.00 60 PRO A O 13
ATOM 20575 N N . ILE A 1 80 ? -2.118 -8.844 7.864 1.00 0.00 61 ILE A N 13
ATOM 20576 C CA . ILE A 1 80 ? -0.903 -9.546 7.588 1.00 0.00 61 ILE A CA 13
ATOM 20577 C C . ILE A 1 80 ? 0.201 -8.548 7.491 1.00 0.00 61 ILE A C 13
ATOM 20578 O O . ILE A 1 80 ? 0.311 -7.848 6.504 1.00 0.00 61 ILE A O 13
ATOM 20594 N N . GLY A 1 81 ? 0.954 -8.443 8.541 1.00 0.00 62 GLY A N 13
ATOM 20595 C CA . GLY A 1 81 ? 2.069 -7.556 8.570 1.00 0.00 62 GLY A CA 13
ATOM 20596 C C . GLY A 1 81 ? 3.331 -8.340 8.770 1.00 0.00 62 GLY A C 13
ATOM 20597 O O . GLY A 1 81 ? 3.815 -8.489 9.893 1.00 0.00 62 GLY A O 13
ATOM 20601 N N . ILE A 1 82 ? 3.811 -8.888 7.697 1.00 0.00 63 ILE A N 13
ATOM 20602 C CA . ILE A 1 82 ? 4.995 -9.723 7.674 1.00 0.00 63 ILE A CA 13
ATOM 20603 C C . ILE A 1 82 ? 6.009 -9.080 6.746 1.00 0.00 63 ILE A C 13
ATOM 20604 O O . ILE A 1 82 ? 5.785 -8.989 5.528 1.00 0.00 63 ILE A O 13
ATOM 20620 N N . ASP A 1 83 ? 7.096 -8.619 7.296 1.00 0.00 64 ASP A N 13
ATOM 20621 C CA . ASP A 1 83 ? 8.102 -7.949 6.503 1.00 0.00 64 ASP A CA 13
ATOM 20622 C C . ASP A 1 83 ? 9.474 -8.551 6.668 1.00 0.00 64 ASP A C 13
ATOM 20623 O O . ASP A 1 83 ? 9.952 -8.750 7.781 1.00 0.00 64 ASP A O 13
ATOM 20632 N N . GLU A 1 84 ? 10.092 -8.888 5.552 1.00 0.00 65 GLU A N 13
ATOM 20633 C CA . GLU A 1 84 ? 11.443 -9.427 5.570 1.00 0.00 65 GLU A CA 13
ATOM 20634 C C . GLU A 1 84 ? 12.445 -8.296 5.641 1.00 0.00 65 GLU A C 13
ATOM 20635 O O . GLU A 1 84 ? 13.344 -8.298 6.476 1.00 0.00 65 GLU A O 13
ATOM 20647 N N . GLU A 1 85 ? 12.252 -7.321 4.790 1.00 0.00 66 GLU A N 13
ATOM 20648 C CA . GLU A 1 85 ? 13.070 -6.136 4.730 1.00 0.00 66 GLU A CA 13
ATOM 20649 C C . GLU A 1 85 ? 12.351 -5.195 3.795 1.00 0.00 66 GLU A C 13
ATOM 20650 O O . GLU A 1 85 ? 11.435 -5.624 3.104 1.00 0.00 66 GLU A O 13
ATOM 20662 N N . ARG A 1 86 ? 12.748 -3.946 3.763 1.00 0.00 67 ARG A N 13
ATOM 20663 C CA . ARG A 1 86 ? 12.124 -2.981 2.893 1.00 0.00 67 ARG A CA 13
ATOM 20664 C C . ARG A 1 86 ? 12.582 -3.159 1.472 1.00 0.00 67 ARG A C 13
ATOM 20665 O O . ARG A 1 86 ? 11.831 -2.913 0.535 1.00 0.00 67 ARG A O 13
ATOM 20686 N N . SER A 1 87 ? 13.780 -3.633 1.299 1.00 0.00 68 SER A N 13
ATOM 20687 C CA . SER A 1 87 ? 14.278 -3.852 -0.015 1.00 0.00 68 SER A CA 13
ATOM 20688 C C . SER A 1 87 ? 14.125 -5.344 -0.354 1.00 0.00 68 SER A C 13
ATOM 20689 O O . SER A 1 87 ? 14.921 -5.953 -1.076 1.00 0.00 68 SER A O 13
ATOM 20697 N N . THR A 1 88 ? 13.081 -5.909 0.165 1.00 0.00 69 THR A N 13
ATOM 20698 C CA . THR A 1 88 ? 12.725 -7.279 -0.051 1.00 0.00 69 THR A CA 13
ATOM 20699 C C . THR A 1 88 ? 11.194 -7.342 0.009 1.00 0.00 69 THR A C 13
ATOM 20700 O O . THR A 1 88 ? 10.566 -6.387 0.475 1.00 0.00 69 THR A O 13
ATOM 20711 N N . VAL A 1 89 ? 10.616 -8.400 -0.498 1.00 0.00 70 VAL A N 13
ATOM 20712 C CA . VAL A 1 89 ? 9.176 -8.579 -0.508 1.00 0.00 70 VAL A CA 13
ATOM 20713 C C . VAL A 1 89 ? 8.583 -8.655 0.902 1.00 0.00 70 VAL A C 13
ATOM 20714 O O . VAL A 1 89 ? 9.013 -9.446 1.758 1.00 0.00 70 VAL A O 13
ATOM 20727 N N . MET A 1 90 ? 7.647 -7.792 1.153 1.00 0.00 71 MET A N 13
ATOM 20728 C CA . MET A 1 90 ? 6.951 -7.765 2.408 1.00 0.00 71 MET A CA 13
ATOM 20729 C C . MET A 1 90 ? 5.470 -7.622 2.157 1.00 0.00 71 MET A C 13
ATOM 20730 O O . MET A 1 90 ? 5.053 -7.051 1.131 1.00 0.00 71 MET A O 13
ATOM 20744 N N . ILE A 1 91 ? 4.694 -8.129 3.067 1.00 0.00 72 ILE A N 13
ATOM 20745 C CA . ILE A 1 91 ? 3.263 -8.016 3.028 1.00 0.00 72 ILE A CA 13
ATOM 20746 C C . ILE A 1 91 ? 2.887 -7.320 4.321 1.00 0.00 72 ILE A C 13
ATOM 20747 O O . ILE A 1 91 ? 2.781 -7.958 5.344 1.00 0.00 72 ILE A O 13
ATOM 20763 N N . PRO A 1 92 ? 2.820 -5.992 4.317 1.00 0.00 73 PRO A N 13
ATOM 20764 C CA . PRO A 1 92 ? 2.529 -5.213 5.501 1.00 0.00 73 PRO A CA 13
ATOM 20765 C C . PRO A 1 92 ? 1.105 -4.646 5.523 1.00 0.00 73 PRO A C 13
ATOM 20766 O O . PRO A 1 92 ? 0.907 -3.476 5.891 1.00 0.00 73 PRO A O 13
ATOM 20777 N N . TYR A 1 93 ? 0.108 -5.451 5.182 1.00 0.00 74 TYR A N 13
ATOM 20778 C CA . TYR A 1 93 ? -1.214 -4.962 5.147 1.00 0.00 74 TYR A CA 13
ATOM 20779 C C . TYR A 1 93 ? -2.189 -5.961 5.644 1.00 0.00 74 TYR A C 13
ATOM 20780 O O . TYR A 1 93 ? -2.284 -6.225 6.836 1.00 0.00 74 TYR A O 13
ATOM 20798 N N . THR A 1 94 ? -2.854 -6.543 4.743 1.00 0.00 75 THR A N 13
ATOM 20799 C CA . THR A 1 94 ? -3.890 -7.475 5.018 1.00 0.00 75 THR A CA 13
ATOM 20800 C C . THR A 1 94 ? -4.221 -8.333 3.805 1.00 0.00 75 THR A C 13
ATOM 20801 O O . THR A 1 94 ? -3.624 -8.197 2.727 1.00 0.00 75 THR A O 13
ATOM 20812 N N . LYS A 1 95 ? -5.174 -9.217 4.021 1.00 0.00 76 LYS A N 13
ATOM 20813 C CA . LYS A 1 95 ? -5.763 -10.067 3.016 1.00 0.00 76 LYS A CA 13
ATOM 20814 C C . LYS A 1 95 ? -7.256 -9.740 3.040 1.00 0.00 76 LYS A C 13
ATOM 20815 O O . LYS A 1 95 ? -8.017 -10.323 3.823 1.00 0.00 76 LYS A O 13
ATOM 20834 N N . PRO A 1 96 ? -7.670 -8.705 2.318 1.00 0.00 77 PRO A N 13
ATOM 20835 C CA . PRO A 1 96 ? -9.034 -8.261 2.296 1.00 0.00 77 PRO A CA 13
ATOM 20836 C C . PRO A 1 96 ? -9.796 -8.661 1.030 1.00 0.00 77 PRO A C 13
ATOM 20837 O O . PRO A 1 96 ? -9.337 -9.483 0.228 1.00 0.00 77 PRO A O 13
ATOM 20848 N N . CYS A 1 97 ? -10.952 -8.045 0.869 1.00 0.00 78 CYS A N 13
ATOM 20849 C CA . CYS A 1 97 ? -11.820 -8.231 -0.263 1.00 0.00 78 CYS A CA 13
ATOM 20850 C C . CYS A 1 97 ? -11.222 -7.556 -1.497 1.00 0.00 78 CYS A C 13
ATOM 20851 O O . CYS A 1 97 ? -11.543 -7.913 -2.626 1.00 0.00 78 CYS A O 13
ATOM 20859 N N . TYR A 1 98 ? -10.346 -6.592 -1.266 1.00 0.00 79 TYR A N 13
ATOM 20860 C CA . TYR A 1 98 ? -9.707 -5.880 -2.344 1.00 0.00 79 TYR A CA 13
ATOM 20861 C C . TYR A 1 98 ? -8.620 -6.744 -2.990 1.00 0.00 79 TYR A C 13
ATOM 20862 O O . TYR A 1 98 ? -8.772 -7.192 -4.130 1.00 0.00 79 TYR A O 13
ATOM 20880 N N . GLY A 1 99 ? -7.552 -6.985 -2.255 1.00 0.00 80 GLY A N 13
ATOM 20881 C CA . GLY A 1 99 ? -6.464 -7.789 -2.738 1.00 0.00 80 GLY A CA 13
ATOM 20882 C C . GLY A 1 99 ? -5.289 -7.706 -1.797 1.00 0.00 80 GLY A C 13
ATOM 20883 O O . GLY A 1 99 ? -5.234 -6.802 -0.956 1.00 0.00 80 GLY A O 13
ATOM 20887 N N . THR A 1 100 ? -4.368 -8.621 -1.926 1.00 0.00 81 THR A N 13
ATOM 20888 C CA . THR A 1 100 ? -3.221 -8.688 -1.065 1.00 0.00 81 THR A CA 13
ATOM 20889 C C . THR A 1 100 ? -2.085 -7.890 -1.687 1.00 0.00 81 THR A C 13
ATOM 20890 O O . THR A 1 100 ? -1.972 -7.789 -2.921 1.00 0.00 81 THR A O 13
ATOM 20901 N N . ALA A 1 101 ? -1.231 -7.363 -0.860 1.00 0.00 82 ALA A N 13
ATOM 20902 C CA . ALA A 1 101 ? -0.195 -6.516 -1.334 1.00 0.00 82 ALA A CA 13
ATOM 20903 C C . ALA A 1 101 ? 1.187 -6.926 -0.878 1.00 0.00 82 ALA A C 13
ATOM 20904 O O . ALA A 1 101 ? 1.437 -7.078 0.304 1.00 0.00 82 ALA A O 13
ATOM 20911 N N . VAL A 1 102 ? 2.070 -7.090 -1.833 1.00 0.00 83 VAL A N 13
ATOM 20912 C CA . VAL A 1 102 ? 3.456 -7.395 -1.574 1.00 0.00 83 VAL A CA 13
ATOM 20913 C C . VAL A 1 102 ? 4.233 -6.225 -2.150 1.00 0.00 83 VAL A C 13
ATOM 20914 O O . VAL A 1 102 ? 3.948 -5.778 -3.271 1.00 0.00 83 VAL A O 13
ATOM 20927 N N . VAL A 1 103 ? 5.117 -5.662 -1.396 1.00 0.00 84 VAL A N 13
ATOM 20928 C CA . VAL A 1 103 ? 5.879 -4.538 -1.889 1.00 0.00 84 VAL A CA 13
ATOM 20929 C C . VAL A 1 103 ? 7.360 -4.902 -1.789 1.00 0.00 84 VAL A C 13
ATOM 20930 O O . VAL A 1 103 ? 7.747 -5.628 -0.864 1.00 0.00 84 VAL A O 13
ATOM 20943 N N . GLU A 1 104 ? 8.151 -4.492 -2.762 1.00 0.00 85 GLU A N 13
ATOM 20944 C CA . GLU A 1 104 ? 9.579 -4.745 -2.739 1.00 0.00 85 GLU A CA 13
ATOM 20945 C C . GLU A 1 104 ? 10.300 -3.543 -3.314 1.00 0.00 85 GLU A C 13
ATOM 20946 O O . GLU A 1 104 ? 10.029 -3.114 -4.428 1.00 0.00 85 GLU A O 13
ATOM 20958 N N . LEU A 1 105 ? 11.171 -2.973 -2.545 1.00 0.00 86 LEU A N 13
ATOM 20959 C CA . LEU A 1 105 ? 11.884 -1.796 -2.954 1.00 0.00 86 LEU A CA 13
ATOM 20960 C C . LEU A 1 105 ? 13.284 -2.191 -3.443 1.00 0.00 86 LEU A C 13
ATOM 20961 O O . LEU A 1 105 ? 13.921 -3.034 -2.840 1.00 0.00 86 LEU A O 13
ATOM 20977 N N . PRO A 1 106 ? 13.769 -1.619 -4.556 1.00 0.00 87 PRO A N 13
ATOM 20978 C CA . PRO A 1 106 ? 15.123 -1.908 -5.060 1.00 0.00 87 PRO A CA 13
ATOM 20979 C C . PRO A 1 106 ? 16.172 -0.979 -4.425 1.00 0.00 87 PRO A C 13
ATOM 20980 O O . PRO A 1 106 ? 17.385 -1.142 -4.605 1.00 0.00 87 PRO A O 13
ATOM 20991 N N . VAL A 1 107 ? 15.682 -0.043 -3.663 1.00 0.00 88 VAL A N 13
ATOM 20992 C CA . VAL A 1 107 ? 16.483 0.966 -3.013 1.00 0.00 88 VAL A CA 13
ATOM 20993 C C . VAL A 1 107 ? 16.693 0.520 -1.579 1.00 0.00 88 VAL A C 13
ATOM 20994 O O . VAL A 1 107 ? 15.962 -0.345 -1.094 1.00 0.00 88 VAL A O 13
ATOM 21007 N N . ASP A 1 108 ? 17.650 1.106 -0.915 1.00 0.00 89 ASP A N 13
ATOM 21008 C CA . ASP A 1 108 ? 17.995 0.760 0.443 1.00 0.00 89 ASP A CA 13
ATOM 21009 C C . ASP A 1 108 ? 16.840 1.104 1.386 1.00 0.00 89 ASP A C 13
ATOM 21010 O O . ASP A 1 108 ? 16.105 2.076 1.141 1.00 0.00 89 ASP A O 13
ATOM 21019 N N . PRO A 1 109 ? 16.624 0.280 2.445 1.00 0.00 90 PRO A N 13
ATOM 21020 C CA . PRO A 1 109 ? 15.591 0.510 3.473 1.00 0.00 90 PRO A CA 13
ATOM 21021 C C . PRO A 1 109 ? 15.572 1.938 4.093 1.00 0.00 90 PRO A C 13
ATOM 21022 O O . PRO A 1 109 ? 14.636 2.276 4.821 1.00 0.00 90 PRO A O 13
ATOM 21033 N N . GLU A 1 110 ? 16.591 2.766 3.803 1.00 0.00 91 GLU A N 13
ATOM 21034 C CA . GLU A 1 110 ? 16.655 4.162 4.276 1.00 0.00 91 GLU A CA 13
ATOM 21035 C C . GLU A 1 110 ? 15.463 4.970 3.785 1.00 0.00 91 GLU A C 13
ATOM 21036 O O . GLU A 1 110 ? 15.170 6.059 4.310 1.00 0.00 91 GLU A O 13
ATOM 21048 N N . GLU A 1 111 ? 14.802 4.464 2.751 1.00 0.00 92 GLU A N 13
ATOM 21049 C CA . GLU A 1 111 ? 13.611 5.093 2.237 1.00 0.00 92 GLU A CA 13
ATOM 21050 C C . GLU A 1 111 ? 12.521 5.137 3.295 1.00 0.00 92 GLU A C 13
ATOM 21051 O O . GLU A 1 111 ? 11.627 5.938 3.207 1.00 0.00 92 GLU A O 13
ATOM 21063 N N . ILE A 1 112 ? 12.623 4.288 4.321 1.00 0.00 93 ILE A N 13
ATOM 21064 C CA . ILE A 1 112 ? 11.656 4.292 5.412 1.00 0.00 93 ILE A CA 13
ATOM 21065 C C . ILE A 1 112 ? 11.683 5.633 6.140 1.00 0.00 93 ILE A C 13
ATOM 21066 O O . ILE A 1 112 ? 10.655 6.132 6.504 1.00 0.00 93 ILE A O 13
ATOM 21082 N N . GLU A 1 113 ? 12.865 6.235 6.292 1.00 0.00 94 GLU A N 13
ATOM 21083 C CA . GLU A 1 113 ? 12.968 7.556 6.943 1.00 0.00 94 GLU A CA 13
ATOM 21084 C C . GLU A 1 113 ? 12.164 8.589 6.142 1.00 0.00 94 GLU A C 13
ATOM 21085 O O . GLU A 1 113 ? 11.445 9.427 6.700 1.00 0.00 94 GLU A O 13
ATOM 21097 N N . ARG A 1 114 ? 12.248 8.457 4.836 1.00 0.00 95 ARG A N 13
ATOM 21098 C CA . ARG A 1 114 ? 11.531 9.299 3.894 1.00 0.00 95 ARG A CA 13
ATOM 21099 C C . ARG A 1 114 ? 10.032 8.989 3.971 1.00 0.00 95 ARG A C 13
ATOM 21100 O O . ARG A 1 114 ? 9.198 9.869 4.090 1.00 0.00 95 ARG A O 13
ATOM 21121 N N . ILE A 1 115 ? 9.728 7.719 3.956 1.00 0.00 96 ILE A N 13
ATOM 21122 C CA . ILE A 1 115 ? 8.371 7.215 3.966 1.00 0.00 96 ILE A CA 13
ATOM 21123 C C . ILE A 1 115 ? 7.727 7.392 5.367 1.00 0.00 96 ILE A C 13
ATOM 21124 O O . ILE A 1 115 ? 6.537 7.218 5.553 1.00 0.00 96 ILE A O 13
ATOM 21140 N N . LEU A 1 116 ? 8.530 7.753 6.339 1.00 0.00 97 LEU A N 13
ATOM 21141 C CA . LEU A 1 116 ? 8.044 8.027 7.677 1.00 0.00 97 LEU A CA 13
ATOM 21142 C C . LEU A 1 116 ? 7.500 9.448 7.688 1.00 0.00 97 LEU A C 13
ATOM 21143 O O . LEU A 1 116 ? 6.541 9.764 8.380 1.00 0.00 97 LEU A O 13
ATOM 21159 N N . GLU A 1 117 ? 8.106 10.279 6.868 1.00 0.00 98 GLU A N 13
ATOM 21160 C CA . GLU A 1 117 ? 7.704 11.658 6.692 1.00 0.00 98 GLU A CA 13
ATOM 21161 C C . GLU A 1 117 ? 6.468 11.676 5.805 1.00 0.00 98 GLU A C 13
ATOM 21162 O O . GLU A 1 117 ? 5.548 12.471 5.979 1.00 0.00 98 GLU A O 13
ATOM 21174 N N . VAL A 1 118 ? 6.449 10.749 4.891 1.00 0.00 99 VAL A N 13
ATOM 21175 C CA . VAL A 1 118 ? 5.391 10.586 3.921 1.00 0.00 99 VAL A CA 13
ATOM 21176 C C . VAL A 1 118 ? 4.460 9.430 4.392 1.00 0.00 99 VAL A C 13
ATOM 21177 O O . VAL A 1 118 ? 3.815 8.759 3.614 1.00 0.00 99 VAL A O 13
ATOM 21190 N N . ALA A 1 119 ? 4.379 9.257 5.712 1.00 0.00 100 ALA A N 13
ATOM 21191 C CA . ALA A 1 119 ? 3.540 8.212 6.316 1.00 0.00 100 ALA A CA 13
ATOM 21192 C C . ALA A 1 119 ? 2.059 8.501 6.125 1.00 0.00 100 ALA A C 13
ATOM 21193 O O . ALA A 1 119 ? 1.222 7.603 6.224 1.00 0.00 100 ALA A O 13
ATOM 21200 N N . GLU A 1 120 ? 1.756 9.751 5.870 1.00 0.00 101 GLU A N 13
ATOM 21201 C CA . GLU A 1 120 ? 0.405 10.195 5.619 1.00 0.00 101 GLU A CA 13
ATOM 21202 C C . GLU A 1 120 ? 0.344 11.235 4.494 1.00 0.00 101 GLU A C 13
ATOM 21203 O O . GLU A 1 120 ? -0.278 10.982 3.473 1.00 0.00 101 GLU A O 13
ATOM 21215 N N . PRO A 1 121 ? 1.026 12.405 4.606 1.00 0.00 102 PRO A N 13
ATOM 21216 C CA . PRO A 1 121 ? 0.917 13.431 3.612 1.00 0.00 102 PRO A CA 13
ATOM 21217 C C . PRO A 1 121 ? 1.957 13.324 2.496 1.00 0.00 102 PRO A C 13
ATOM 21218 O O . PRO A 1 121 ? 3.072 13.868 2.629 1.00 0.00 102 PRO A O 13
ATOM 21230 N N . HIS A 1 20 ? 4.105 7.600 -11.756 1.00 0.00 1 HIS A N 14
ATOM 21231 C CA . HIS A 1 20 ? 2.770 7.317 -11.249 1.00 0.00 1 HIS A CA 14
ATOM 21232 C C . HIS A 1 20 ? 2.650 7.876 -9.863 1.00 0.00 1 HIS A C 14
ATOM 21233 O O . HIS A 1 20 ? 3.662 8.024 -9.176 1.00 0.00 1 HIS A O 14
ATOM 21247 N N . MET A 1 21 ? 1.437 8.198 -9.457 1.00 0.00 2 MET A N 14
ATOM 21248 C CA . MET A 1 21 ? 1.148 8.701 -8.122 1.00 0.00 2 MET A CA 14
ATOM 21249 C C . MET A 1 21 ? -0.344 8.773 -7.909 1.00 0.00 2 MET A C 14
ATOM 21250 O O . MET A 1 21 ? -1.078 9.279 -8.759 1.00 0.00 2 MET A O 14
ATOM 21264 N N . THR A 1 22 ? -0.792 8.242 -6.812 1.00 0.00 3 THR A N 14
ATOM 21265 C CA . THR A 1 22 ? -2.185 8.252 -6.502 1.00 0.00 3 THR A CA 14
ATOM 21266 C C . THR A 1 22 ? -2.438 8.970 -5.189 1.00 0.00 3 THR A C 14
ATOM 21267 O O . THR A 1 22 ? -1.784 8.697 -4.154 1.00 0.00 3 THR A O 14
ATOM 21278 N N . PHE A 1 23 ? -3.319 9.931 -5.249 1.00 0.00 4 PHE A N 14
ATOM 21279 C CA . PHE A 1 23 ? -3.698 10.717 -4.105 1.00 0.00 4 PHE A CA 14
ATOM 21280 C C . PHE A 1 23 ? -5.203 10.827 -4.041 1.00 0.00 4 PHE A C 14
ATOM 21281 O O . PHE A 1 23 ? -5.754 11.721 -3.400 1.00 0.00 4 PHE A O 14
ATOM 21298 N N . CYS A 1 24 ? -5.860 9.905 -4.670 1.00 0.00 5 CYS A N 14
ATOM 21299 C CA . CYS A 1 24 ? -7.288 9.863 -4.664 1.00 0.00 5 CYS A CA 14
ATOM 21300 C C . CYS A 1 24 ? -7.779 8.770 -3.706 1.00 0.00 5 CYS A C 14
ATOM 21301 O O . CYS A 1 24 ? -8.127 7.665 -4.116 1.00 0.00 5 CYS A O 14
ATOM 21309 N N . LEU A 1 25 ? -7.748 9.102 -2.418 1.00 0.00 6 LEU A N 14
ATOM 21310 C CA . LEU A 1 25 ? -8.105 8.213 -1.340 1.00 0.00 6 LEU A CA 14
ATOM 21311 C C . LEU A 1 25 ? -9.580 7.957 -1.319 1.00 0.00 6 LEU A C 14
ATOM 21312 O O . LEU A 1 25 ? -10.027 6.837 -1.419 1.00 0.00 6 LEU A O 14
ATOM 21328 N N . GLU A 1 26 ? -10.355 9.013 -1.279 1.00 0.00 7 GLU A N 14
ATOM 21329 C CA . GLU A 1 26 ? -11.785 8.883 -1.166 1.00 0.00 7 GLU A CA 14
ATOM 21330 C C . GLU A 1 26 ? -12.431 8.458 -2.506 1.00 0.00 7 GLU A C 14
ATOM 21331 O O . GLU A 1 26 ? -13.650 8.274 -2.633 1.00 0.00 7 GLU A O 14
ATOM 21343 N N . THR A 1 27 ? -11.591 8.215 -3.465 1.00 0.00 8 THR A N 14
ATOM 21344 C CA . THR A 1 27 ? -11.994 7.746 -4.736 1.00 0.00 8 THR A CA 14
ATOM 21345 C C . THR A 1 27 ? -12.056 6.194 -4.667 1.00 0.00 8 THR A C 14
ATOM 21346 O O . THR A 1 27 ? -12.463 5.515 -5.607 1.00 0.00 8 THR A O 14
ATOM 21357 N N . TYR A 1 28 ? -11.684 5.647 -3.486 1.00 0.00 9 TYR A N 14
ATOM 21358 C CA . TYR A 1 28 ? -11.751 4.202 -3.216 1.00 0.00 9 TYR A CA 14
ATOM 21359 C C . TYR A 1 28 ? -13.198 3.732 -3.239 1.00 0.00 9 TYR A C 14
ATOM 21360 O O . TYR A 1 28 ? -13.488 2.550 -3.420 1.00 0.00 9 TYR A O 14
ATOM 21378 N N . LEU A 1 29 ? -14.095 4.695 -3.115 1.00 0.00 10 LEU A N 14
ATOM 21379 C CA . LEU A 1 29 ? -15.491 4.445 -3.070 1.00 0.00 10 LEU A CA 14
ATOM 21380 C C . LEU A 1 29 ? -15.960 4.139 -4.491 1.00 0.00 10 LEU A C 14
ATOM 21381 O O . LEU A 1 29 ? -16.777 3.264 -4.715 1.00 0.00 10 LEU A O 14
ATOM 21397 N N . GLN A 1 30 ? -15.346 4.822 -5.452 1.00 0.00 11 GLN A N 14
ATOM 21398 C CA . GLN A 1 30 ? -15.650 4.644 -6.869 1.00 0.00 11 GLN A CA 14
ATOM 21399 C C . GLN A 1 30 ? -15.151 3.274 -7.289 1.00 0.00 11 GLN A C 14
ATOM 21400 O O . GLN A 1 30 ? -15.714 2.602 -8.169 1.00 0.00 11 GLN A O 14
ATOM 21414 N N . GLN A 1 31 ? -14.096 2.861 -6.618 1.00 0.00 12 GLN A N 14
ATOM 21415 C CA . GLN A 1 31 ? -13.472 1.585 -6.849 1.00 0.00 12 GLN A CA 14
ATOM 21416 C C . GLN A 1 31 ? -14.269 0.471 -6.183 1.00 0.00 12 GLN A C 14
ATOM 21417 O O . GLN A 1 31 ? -14.058 -0.712 -6.466 1.00 0.00 12 GLN A O 14
ATOM 21431 N N . SER A 1 32 ? -15.166 0.866 -5.295 1.00 0.00 13 SER A N 14
ATOM 21432 C CA . SER A 1 32 ? -16.052 -0.026 -4.583 1.00 0.00 13 SER A CA 14
ATOM 21433 C C . SER A 1 32 ? -15.245 -0.908 -3.632 1.00 0.00 13 SER A C 14
ATOM 21434 O O . SER A 1 32 ? -15.630 -2.035 -3.315 1.00 0.00 13 SER A O 14
ATOM 21442 N N . GLY A 1 33 ? -14.159 -0.373 -3.147 1.00 0.00 14 GLY A N 14
ATOM 21443 C CA . GLY A 1 33 ? -13.321 -1.110 -2.274 1.00 0.00 14 GLY A CA 14
ATOM 21444 C C . GLY A 1 33 ? -12.448 -0.208 -1.479 1.00 0.00 14 GLY A C 14
ATOM 21445 O O . GLY A 1 33 ? -11.355 0.153 -1.925 1.00 0.00 14 GLY A O 14
ATOM 21449 N N . GLU A 1 34 ? -12.950 0.220 -0.341 1.00 0.00 15 GLU A N 14
ATOM 21450 C CA . GLU A 1 34 ? -12.189 1.054 0.554 1.00 0.00 15 GLU A CA 14
ATOM 21451 C C . GLU A 1 34 ? -10.929 0.315 1.003 1.00 0.00 15 GLU A C 14
ATOM 21452 O O . GLU A 1 34 ? -10.981 -0.884 1.347 1.00 0.00 15 GLU A O 14
ATOM 21464 N N . TYR A 1 35 ? -9.811 0.996 0.940 1.00 0.00 16 TYR A N 14
ATOM 21465 C CA . TYR A 1 35 ? -8.538 0.402 1.275 1.00 0.00 16 TYR A CA 14
ATOM 21466 C C . TYR A 1 35 ? -7.705 1.398 2.060 1.00 0.00 16 TYR A C 14
ATOM 21467 O O . TYR A 1 35 ? -6.536 1.167 2.333 1.00 0.00 16 TYR A O 14
ATOM 21485 N N . GLU A 1 36 ? -8.350 2.462 2.493 1.00 0.00 17 GLU A N 14
ATOM 21486 C CA . GLU A 1 36 ? -7.690 3.547 3.183 1.00 0.00 17 GLU A CA 14
ATOM 21487 C C . GLU A 1 36 ? -8.644 4.123 4.210 1.00 0.00 17 GLU A C 14
ATOM 21488 O O . GLU A 1 36 ? -9.805 3.701 4.289 1.00 0.00 17 GLU A O 14
ATOM 21500 N N . ILE A 1 37 ? -8.178 5.073 4.984 1.00 0.00 18 ILE A N 14
ATOM 21501 C CA . ILE A 1 37 ? -9.026 5.731 5.928 1.00 0.00 18 ILE A CA 14
ATOM 21502 C C . ILE A 1 37 ? -9.032 7.200 5.516 1.00 0.00 18 ILE A C 14
ATOM 21503 O O . ILE A 1 37 ? -8.087 7.622 4.873 1.00 0.00 18 ILE A O 14
ATOM 21519 N N . HIS A 1 38 ? -10.067 7.965 5.838 1.00 0.00 19 HIS A N 14
ATOM 21520 C CA . HIS A 1 38 ? -10.173 9.382 5.427 1.00 0.00 19 HIS A CA 14
ATOM 21521 C C . HIS A 1 38 ? -9.149 10.258 6.166 1.00 0.00 19 HIS A C 14
ATOM 21522 O O . HIS A 1 38 ? -9.434 10.930 7.160 1.00 0.00 19 HIS A O 14
ATOM 21536 N N . MET A 1 39 ? -7.969 10.099 5.726 1.00 0.00 20 MET A N 14
ATOM 21537 C CA . MET A 1 39 ? -6.772 10.788 6.160 1.00 0.00 20 MET A CA 14
ATOM 21538 C C . MET A 1 39 ? -6.029 11.261 4.895 1.00 0.00 20 MET A C 14
ATOM 21539 O O . MET A 1 39 ? -6.682 11.630 3.917 1.00 0.00 20 MET A O 14
ATOM 21553 N N . LYS A 1 40 ? -4.705 11.284 4.894 1.00 0.00 21 LYS A N 14
ATOM 21554 C CA . LYS A 1 40 ? -3.965 11.678 3.694 1.00 0.00 21 LYS A CA 14
ATOM 21555 C C . LYS A 1 40 ? -3.074 10.544 3.224 1.00 0.00 21 LYS A C 14
ATOM 21556 O O . LYS A 1 40 ? -2.339 9.963 4.006 1.00 0.00 21 LYS A O 14
ATOM 21575 N N . ARG A 1 41 ? -3.171 10.223 1.955 1.00 0.00 22 ARG A N 14
ATOM 21576 C CA . ARG A 1 41 ? -2.438 9.126 1.357 1.00 0.00 22 ARG A CA 14
ATOM 21577 C C . ARG A 1 41 ? -1.281 9.598 0.485 1.00 0.00 22 ARG A C 14
ATOM 21578 O O . ARG A 1 41 ? -1.151 10.800 0.220 1.00 0.00 22 ARG A O 14
ATOM 21599 N N . ALA A 1 42 ? -0.503 8.640 -0.016 1.00 0.00 23 ALA A N 14
ATOM 21600 C CA . ALA A 1 42 ? 0.608 8.913 -0.903 1.00 0.00 23 ALA A CA 14
ATOM 21601 C C . ALA A 1 42 ? 1.074 7.652 -1.641 1.00 0.00 23 ALA A C 14
ATOM 21602 O O . ALA A 1 42 ? 2.071 7.035 -1.271 1.00 0.00 23 ALA A O 14
ATOM 21609 N N . GLY A 1 43 ? 0.339 7.251 -2.643 1.00 0.00 24 GLY A N 14
ATOM 21610 C CA . GLY A 1 43 ? 0.690 6.095 -3.413 1.00 0.00 24 GLY A CA 14
ATOM 21611 C C . GLY A 1 43 ? 1.555 6.429 -4.601 1.00 0.00 24 GLY A C 14
ATOM 21612 O O . GLY A 1 43 ? 1.091 6.392 -5.721 1.00 0.00 24 GLY A O 14
ATOM 21616 N N . PHE A 1 44 ? 2.814 6.725 -4.371 1.00 0.00 25 PHE A N 14
ATOM 21617 C CA . PHE A 1 44 ? 3.704 7.103 -5.467 1.00 0.00 25 PHE A CA 14
ATOM 21618 C C . PHE A 1 44 ? 4.091 5.885 -6.274 1.00 0.00 25 PHE A C 14
ATOM 21619 O O . PHE A 1 44 ? 3.658 5.701 -7.402 1.00 0.00 25 PHE A O 14
ATOM 21636 N N . ARG A 1 45 ? 4.856 5.029 -5.661 1.00 0.00 26 ARG A N 14
ATOM 21637 C CA . ARG A 1 45 ? 5.354 3.838 -6.317 1.00 0.00 26 ARG A CA 14
ATOM 21638 C C . ARG A 1 45 ? 4.261 2.795 -6.447 1.00 0.00 26 ARG A C 14
ATOM 21639 O O . ARG A 1 45 ? 4.064 2.199 -7.503 1.00 0.00 26 ARG A O 14
ATOM 21660 N N . GLU A 1 46 ? 3.514 2.608 -5.385 1.00 0.00 27 GLU A N 14
ATOM 21661 C CA . GLU A 1 46 ? 2.473 1.609 -5.385 1.00 0.00 27 GLU A CA 14
ATOM 21662 C C . GLU A 1 46 ? 1.234 2.041 -6.121 1.00 0.00 27 GLU A C 14
ATOM 21663 O O . GLU A 1 46 ? 0.261 1.322 -6.116 1.00 0.00 27 GLU A O 14
ATOM 21675 N N . CYS A 1 47 ? 1.252 3.232 -6.717 1.00 0.00 28 CYS A N 14
ATOM 21676 C CA . CYS A 1 47 ? 0.131 3.687 -7.549 1.00 0.00 28 CYS A CA 14
ATOM 21677 C C . CYS A 1 47 ? -0.214 2.592 -8.566 1.00 0.00 28 CYS A C 14
ATOM 21678 O O . CYS A 1 47 ? -1.379 2.227 -8.734 1.00 0.00 28 CYS A O 14
ATOM 21686 N N . ALA A 1 48 ? 0.821 2.021 -9.178 1.00 0.00 29 ALA A N 14
ATOM 21687 C CA . ALA A 1 48 ? 0.640 0.962 -10.146 1.00 0.00 29 ALA A CA 14
ATOM 21688 C C . ALA A 1 48 ? 0.332 -0.362 -9.440 1.00 0.00 29 ALA A C 14
ATOM 21689 O O . ALA A 1 48 ? -0.454 -1.173 -9.932 1.00 0.00 29 ALA A O 14
ATOM 21696 N N . ALA A 1 49 ? 0.930 -0.547 -8.263 1.00 0.00 30 ALA A N 14
ATOM 21697 C CA . ALA A 1 49 ? 0.725 -1.725 -7.442 1.00 0.00 30 ALA A CA 14
ATOM 21698 C C . ALA A 1 49 ? -0.707 -1.866 -7.023 1.00 0.00 30 ALA A C 14
ATOM 21699 O O . ALA A 1 49 ? -1.263 -2.927 -7.148 1.00 0.00 30 ALA A O 14
ATOM 21706 N N . MET A 1 50 ? -1.308 -0.785 -6.506 1.00 0.00 31 MET A N 14
ATOM 21707 C CA . MET A 1 50 ? -2.704 -0.848 -6.032 1.00 0.00 31 MET A CA 14
ATOM 21708 C C . MET A 1 50 ? -3.634 -1.239 -7.150 1.00 0.00 31 MET A C 14
ATOM 21709 O O . MET A 1 50 ? -4.589 -1.967 -6.940 1.00 0.00 31 MET A O 14
ATOM 21723 N N . ILE A 1 51 ? -3.298 -0.800 -8.346 1.00 0.00 32 ILE A N 14
ATOM 21724 C CA . ILE A 1 51 ? -4.054 -1.128 -9.524 1.00 0.00 32 ILE A CA 14
ATOM 21725 C C . ILE A 1 51 ? -4.009 -2.643 -9.756 1.00 0.00 32 ILE A C 14
ATOM 21726 O O . ILE A 1 51 ? -4.975 -3.244 -10.159 1.00 0.00 32 ILE A O 14
ATOM 21742 N N . GLU A 1 52 ? -2.916 -3.259 -9.430 1.00 0.00 33 GLU A N 14
ATOM 21743 C CA . GLU A 1 52 ? -2.811 -4.689 -9.601 1.00 0.00 33 GLU A CA 14
ATOM 21744 C C . GLU A 1 52 ? -3.372 -5.407 -8.371 1.00 0.00 33 GLU A C 14
ATOM 21745 O O . GLU A 1 52 ? -3.966 -6.475 -8.483 1.00 0.00 33 GLU A O 14
ATOM 21757 N N . LYS A 1 53 ? -3.233 -4.781 -7.215 1.00 0.00 34 LYS A N 14
ATOM 21758 C CA . LYS A 1 53 ? -3.740 -5.295 -5.943 1.00 0.00 34 LYS A CA 14
ATOM 21759 C C . LYS A 1 53 ? -5.251 -5.504 -5.976 1.00 0.00 34 LYS A C 14
ATOM 21760 O O . LYS A 1 53 ? -5.791 -6.233 -5.156 1.00 0.00 34 LYS A O 14
ATOM 21779 N N . LYS A 1 54 ? -5.927 -4.898 -6.953 1.00 0.00 35 LYS A N 14
ATOM 21780 C CA . LYS A 1 54 ? -7.363 -5.097 -7.070 1.00 0.00 35 LYS A CA 14
ATOM 21781 C C . LYS A 1 54 ? -7.692 -6.459 -7.699 1.00 0.00 35 LYS A C 14
ATOM 21782 O O . LYS A 1 54 ? -8.830 -6.939 -7.603 1.00 0.00 35 LYS A O 14
ATOM 21801 N N . ALA A 1 55 ? -6.710 -7.086 -8.325 1.00 0.00 36 ALA A N 14
ATOM 21802 C CA . ALA A 1 55 ? -6.929 -8.358 -8.994 1.00 0.00 36 ALA A CA 14
ATOM 21803 C C . ALA A 1 55 ? -7.149 -9.489 -7.990 1.00 0.00 36 ALA A C 14
ATOM 21804 O O . ALA A 1 55 ? -8.000 -10.353 -8.202 1.00 0.00 36 ALA A O 14
ATOM 21811 N N . ARG A 1 56 ? -6.391 -9.455 -6.903 1.00 0.00 37 ARG A N 14
ATOM 21812 C CA . ARG A 1 56 ? -6.481 -10.423 -5.807 1.00 0.00 37 ARG A CA 14
ATOM 21813 C C . ARG A 1 56 ? -5.410 -10.077 -4.806 1.00 0.00 37 ARG A C 14
ATOM 21814 O O . ARG A 1 56 ? -5.666 -9.514 -3.759 1.00 0.00 37 ARG A O 14
ATOM 21835 N N . ARG A 1 57 ? -4.203 -10.363 -5.197 1.00 0.00 38 ARG A N 14
ATOM 21836 C CA . ARG A 1 57 ? -3.036 -10.161 -4.403 1.00 0.00 38 ARG A CA 14
ATOM 21837 C C . ARG A 1 57 ? -1.904 -10.061 -5.397 1.00 0.00 38 ARG A C 14
ATOM 21838 O O . ARG A 1 57 ? -1.698 -11.008 -6.151 1.00 0.00 38 ARG A O 14
ATOM 21859 N N . VAL A 1 58 ? -1.227 -8.945 -5.486 1.00 0.00 39 VAL A N 14
ATOM 21860 C CA . VAL A 1 58 ? -0.163 -8.835 -6.480 1.00 0.00 39 VAL A CA 14
ATOM 21861 C C . VAL A 1 58 ? 1.105 -8.248 -5.882 1.00 0.00 39 VAL A C 14
ATOM 21862 O O . VAL A 1 58 ? 1.041 -7.424 -4.949 1.00 0.00 39 VAL A O 14
ATOM 21875 N N . VAL A 1 59 ? 2.240 -8.716 -6.385 1.00 0.00 40 VAL A N 14
ATOM 21876 C CA . VAL A 1 59 ? 3.530 -8.241 -5.988 1.00 0.00 40 VAL A CA 14
ATOM 21877 C C . VAL A 1 59 ? 3.963 -7.143 -6.933 1.00 0.00 40 VAL A C 14
ATOM 21878 O O . VAL A 1 59 ? 3.764 -7.243 -8.153 1.00 0.00 40 VAL A O 14
ATOM 21891 N N . HIS A 1 60 ? 4.528 -6.103 -6.396 1.00 0.00 41 HIS A N 14
ATOM 21892 C CA . HIS A 1 60 ? 4.947 -5.021 -7.179 1.00 0.00 41 HIS A CA 14
ATOM 21893 C C . HIS A 1 60 ? 6.274 -4.591 -6.627 1.00 0.00 41 HIS A C 14
ATOM 21894 O O . HIS A 1 60 ? 6.417 -4.372 -5.410 1.00 0.00 41 HIS A O 14
ATOM 21908 N N . ILE A 1 61 ? 7.231 -4.537 -7.478 1.00 0.00 42 ILE A N 14
ATOM 21909 C CA . ILE A 1 61 ? 8.565 -4.203 -7.108 1.00 0.00 42 ILE A CA 14
ATOM 21910 C C . ILE A 1 61 ? 8.706 -2.683 -7.113 1.00 0.00 42 ILE A C 14
ATOM 21911 O O . ILE A 1 61 ? 8.151 -2.011 -7.987 1.00 0.00 42 ILE A O 14
ATOM 21927 N N . LYS A 1 62 ? 9.431 -2.164 -6.129 1.00 0.00 43 LYS A N 14
ATOM 21928 C CA . LYS A 1 62 ? 9.614 -0.730 -5.910 1.00 0.00 43 LYS A CA 14
ATOM 21929 C C . LYS A 1 62 ? 8.296 -0.092 -5.443 1.00 0.00 43 LYS A C 14
ATOM 21930 O O . LYS A 1 62 ? 7.660 0.624 -6.199 1.00 0.00 43 LYS A O 14
ATOM 21949 N N . PRO A 1 63 ? 7.801 -0.459 -4.237 1.00 0.00 44 PRO A N 14
ATOM 21950 C CA . PRO A 1 63 ? 6.588 0.118 -3.673 1.00 0.00 44 PRO A CA 14
ATOM 21951 C C . PRO A 1 63 ? 6.857 1.393 -2.848 1.00 0.00 44 PRO A C 14
ATOM 21952 O O . PRO A 1 63 ? 7.989 1.642 -2.400 1.00 0.00 44 PRO A O 14
ATOM 21963 N N . GLY A 1 64 ? 5.812 2.174 -2.629 1.00 0.00 45 GLY A N 14
ATOM 21964 C CA . GLY A 1 64 ? 5.943 3.411 -1.921 1.00 0.00 45 GLY A CA 14
ATOM 21965 C C . GLY A 1 64 ? 4.623 4.122 -1.862 1.00 0.00 45 GLY A C 14
ATOM 21966 O O . GLY A 1 64 ? 4.432 5.156 -2.500 1.00 0.00 45 GLY A O 14
ATOM 21970 N N . GLU A 1 65 ? 3.696 3.488 -1.224 1.00 0.00 46 GLU A N 14
ATOM 21971 C CA . GLU A 1 65 ? 2.376 4.010 -0.988 1.00 0.00 46 GLU A CA 14
ATOM 21972 C C . GLU A 1 65 ? 2.164 4.128 0.492 1.00 0.00 46 GLU A C 14
ATOM 21973 O O . GLU A 1 65 ? 1.981 3.136 1.205 1.00 0.00 46 GLU A O 14
ATOM 21985 N N . LYS A 1 66 ? 2.296 5.320 0.955 1.00 0.00 47 LYS A N 14
ATOM 21986 C CA . LYS A 1 66 ? 2.087 5.619 2.319 1.00 0.00 47 LYS A CA 14
ATOM 21987 C C . LYS A 1 66 ? 0.706 6.096 2.499 1.00 0.00 47 LYS A C 14
ATOM 21988 O O . LYS A 1 66 ? 0.401 7.267 2.312 1.00 0.00 47 LYS A O 14
ATOM 22007 N N . ILE A 1 67 ? -0.158 5.194 2.778 1.00 0.00 48 ILE A N 14
ATOM 22008 C CA . ILE A 1 67 ? -1.487 5.570 2.984 1.00 0.00 48 ILE A CA 14
ATOM 22009 C C . ILE A 1 67 ? -1.731 5.832 4.433 1.00 0.00 48 ILE A C 14
ATOM 22010 O O . ILE A 1 67 ? -1.590 4.940 5.278 1.00 0.00 48 ILE A O 14
ATOM 22026 N N . LEU A 1 68 ? -1.942 7.102 4.720 1.00 0.00 49 LEU A N 14
ATOM 22027 C CA . LEU A 1 68 ? -2.306 7.646 6.041 1.00 0.00 49 LEU A CA 14
ATOM 22028 C C . LEU A 1 68 ? -1.177 7.530 7.060 1.00 0.00 49 LEU A C 14
ATOM 22029 O O . LEU A 1 68 ? -1.315 7.954 8.211 1.00 0.00 49 LEU A O 14
ATOM 22045 N N . GLY A 1 69 ? -0.084 6.945 6.654 1.00 0.00 50 GLY A N 14
ATOM 22046 C CA . GLY A 1 69 ? 1.027 6.716 7.539 1.00 0.00 50 GLY A CA 14
ATOM 22047 C C . GLY A 1 69 ? 0.866 5.379 8.232 1.00 0.00 50 GLY A C 14
ATOM 22048 O O . GLY A 1 69 ? 1.841 4.666 8.490 1.00 0.00 50 GLY A O 14
ATOM 22052 N N . ALA A 1 70 ? -0.369 5.032 8.481 1.00 0.00 51 ALA A N 14
ATOM 22053 C CA . ALA A 1 70 ? -0.752 3.814 9.105 1.00 0.00 51 ALA A CA 14
ATOM 22054 C C . ALA A 1 70 ? -1.710 3.146 8.169 1.00 0.00 51 ALA A C 14
ATOM 22055 O O . ALA A 1 70 ? -2.712 3.747 7.777 1.00 0.00 51 ALA A O 14
ATOM 22062 N N . ARG A 1 71 ? -1.381 1.949 7.772 1.00 0.00 52 ARG A N 14
ATOM 22063 C CA . ARG A 1 71 ? -2.174 1.191 6.829 1.00 0.00 52 ARG A CA 14
ATOM 22064 C C . ARG A 1 71 ? -3.561 0.860 7.433 1.00 0.00 52 ARG A C 14
ATOM 22065 O O . ARG A 1 71 ? -3.668 -0.015 8.285 1.00 0.00 52 ARG A O 14
ATOM 22086 N N . ILE A 1 72 ? -4.597 1.616 7.063 1.00 0.00 53 ILE A N 14
ATOM 22087 C CA . ILE A 1 72 ? -5.931 1.346 7.526 1.00 0.00 53 ILE A CA 14
ATOM 22088 C C . ILE A 1 72 ? -6.753 1.125 6.297 1.00 0.00 53 ILE A C 14
ATOM 22089 O O . ILE A 1 72 ? -6.642 1.889 5.367 1.00 0.00 53 ILE A O 14
ATOM 22105 N N . ILE A 1 73 ? -7.510 0.068 6.275 1.00 0.00 54 ILE A N 14
ATOM 22106 C CA . ILE A 1 73 ? -8.309 -0.292 5.128 1.00 0.00 54 ILE A CA 14
ATOM 22107 C C . ILE A 1 73 ? -9.747 0.156 5.340 1.00 0.00 54 ILE A C 14
ATOM 22108 O O . ILE A 1 73 ? -10.464 0.488 4.400 1.00 0.00 54 ILE A O 14
ATOM 22124 N N . GLY A 1 74 ? -10.156 0.145 6.584 1.00 0.00 55 GLY A N 14
ATOM 22125 C CA . GLY A 1 74 ? -11.495 0.527 6.942 1.00 0.00 55 GLY A CA 14
ATOM 22126 C C . GLY A 1 74 ? -12.329 -0.701 7.156 1.00 0.00 55 GLY A C 14
ATOM 22127 O O . GLY A 1 74 ? -13.284 -0.710 7.932 1.00 0.00 55 GLY A O 14
ATOM 22131 N N . ILE A 1 75 ? -11.950 -1.732 6.466 1.00 0.00 56 ILE A N 14
ATOM 22132 C CA . ILE A 1 75 ? -12.573 -3.010 6.550 1.00 0.00 56 ILE A CA 14
ATOM 22133 C C . ILE A 1 75 ? -11.550 -3.963 7.139 1.00 0.00 56 ILE A C 14
ATOM 22134 O O . ILE A 1 75 ? -10.486 -4.160 6.541 1.00 0.00 56 ILE A O 14
ATOM 22150 N N . PRO A 1 76 ? -11.830 -4.523 8.317 1.00 0.00 57 PRO A N 14
ATOM 22151 C CA . PRO A 1 76 ? -10.908 -5.418 9.005 1.00 0.00 57 PRO A CA 14
ATOM 22152 C C . PRO A 1 76 ? -10.767 -6.796 8.327 1.00 0.00 57 PRO A C 14
ATOM 22153 O O . PRO A 1 76 ? -11.730 -7.578 8.258 1.00 0.00 57 PRO A O 14
ATOM 22164 N N . PRO A 1 77 ? -9.594 -7.094 7.759 1.00 0.00 58 PRO A N 14
ATOM 22165 C CA . PRO A 1 77 ? -9.318 -8.376 7.154 1.00 0.00 58 PRO A CA 14
ATOM 22166 C C . PRO A 1 77 ? -8.698 -9.281 8.191 1.00 0.00 58 PRO A C 14
ATOM 22167 O O . PRO A 1 77 ? -8.656 -8.938 9.378 1.00 0.00 58 PRO A O 14
ATOM 22178 N N . VAL A 1 78 ? -8.226 -10.417 7.782 1.00 0.00 59 VAL A N 14
ATOM 22179 C CA . VAL A 1 78 ? -7.565 -11.270 8.709 1.00 0.00 59 VAL A CA 14
ATOM 22180 C C . VAL A 1 78 ? -6.126 -10.748 8.815 1.00 0.00 59 VAL A C 14
ATOM 22181 O O . VAL A 1 78 ? -5.535 -10.410 7.794 1.00 0.00 59 VAL A O 14
ATOM 22194 N N . PRO A 1 79 ? -5.565 -10.578 10.010 1.00 0.00 60 PRO A N 14
ATOM 22195 C CA . PRO A 1 79 ? -4.237 -10.030 10.150 1.00 0.00 60 PRO A CA 14
ATOM 22196 C C . PRO A 1 79 ? -3.117 -11.057 9.937 1.00 0.00 60 PRO A C 14
ATOM 22197 O O . PRO A 1 79 ? -2.471 -11.491 10.897 1.00 0.00 60 PRO A O 14
ATOM 22208 N N . ILE A 1 80 ? -2.928 -11.499 8.703 1.00 0.00 61 ILE A N 14
ATOM 22209 C CA . ILE A 1 80 ? -1.844 -12.402 8.418 1.00 0.00 61 ILE A CA 14
ATOM 22210 C C . ILE A 1 80 ? -0.702 -11.603 7.841 1.00 0.00 61 ILE A C 14
ATOM 22211 O O . ILE A 1 80 ? -0.649 -11.317 6.665 1.00 0.00 61 ILE A O 14
ATOM 22227 N N . GLY A 1 81 ? 0.161 -11.167 8.698 1.00 0.00 62 GLY A N 14
ATOM 22228 C CA . GLY A 1 81 ? 1.239 -10.360 8.268 1.00 0.00 62 GLY A CA 14
ATOM 22229 C C . GLY A 1 81 ? 2.448 -11.175 7.945 1.00 0.00 62 GLY A C 14
ATOM 22230 O O . GLY A 1 81 ? 3.137 -11.671 8.844 1.00 0.00 62 GLY A O 14
ATOM 22234 N N . ILE A 1 82 ? 2.692 -11.365 6.687 1.00 0.00 63 ILE A N 14
ATOM 22235 C CA . ILE A 1 82 ? 3.853 -12.090 6.247 1.00 0.00 63 ILE A CA 14
ATOM 22236 C C . ILE A 1 82 ? 4.874 -11.070 5.774 1.00 0.00 63 ILE A C 14
ATOM 22237 O O . ILE A 1 82 ? 5.001 -10.800 4.588 1.00 0.00 63 ILE A O 14
ATOM 22253 N N . ASP A 1 83 ? 5.515 -10.430 6.699 1.00 0.00 64 ASP A N 14
ATOM 22254 C CA . ASP A 1 83 ? 6.478 -9.421 6.361 1.00 0.00 64 ASP A CA 14
ATOM 22255 C C . ASP A 1 83 ? 7.861 -9.893 6.704 1.00 0.00 64 ASP A C 14
ATOM 22256 O O . ASP A 1 83 ? 8.153 -10.227 7.850 1.00 0.00 64 ASP A O 14
ATOM 22265 N N . GLU A 1 84 ? 8.685 -9.985 5.699 1.00 0.00 65 GLU A N 14
ATOM 22266 C CA . GLU A 1 84 ? 10.051 -10.428 5.871 1.00 0.00 65 GLU A CA 14
ATOM 22267 C C . GLU A 1 84 ? 10.957 -9.248 6.141 1.00 0.00 65 GLU A C 14
ATOM 22268 O O . GLU A 1 84 ? 11.627 -9.172 7.171 1.00 0.00 65 GLU A O 14
ATOM 22280 N N . GLU A 1 85 ? 10.932 -8.332 5.225 1.00 0.00 66 GLU A N 14
ATOM 22281 C CA . GLU A 1 85 ? 11.735 -7.148 5.233 1.00 0.00 66 GL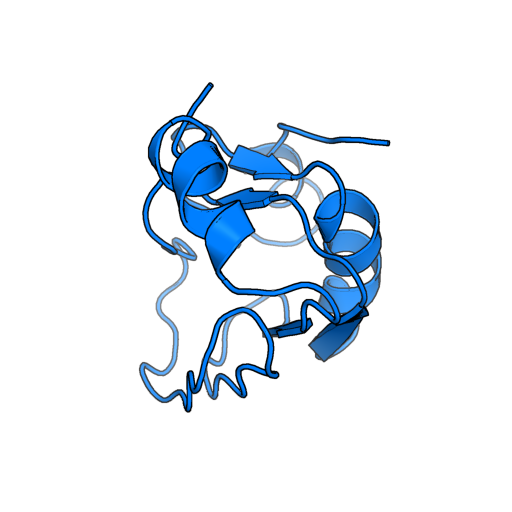U A CA 14
ATOM 22282 C C . GLU A 1 85 ? 11.063 -6.223 4.254 1.00 0.00 66 GLU A C 14
ATOM 22283 O O . GLU A 1 85 ? 10.185 -6.665 3.526 1.00 0.00 66 GLU A O 14
ATOM 22295 N N . ARG A 1 86 ? 11.434 -4.983 4.238 1.00 0.00 67 ARG A N 14
ATOM 22296 C CA . ARG A 1 86 ? 10.817 -4.025 3.333 1.00 0.00 67 ARG A CA 14
ATOM 22297 C C . ARG A 1 86 ? 11.475 -4.177 1.979 1.00 0.00 67 ARG A C 14
ATOM 22298 O O . ARG A 1 86 ? 10.883 -3.939 0.929 1.00 0.00 67 ARG A O 14
ATOM 22319 N N . SER A 1 87 ? 12.689 -4.617 2.025 1.00 0.00 68 SER A N 14
ATOM 22320 C CA . SER A 1 87 ? 13.463 -4.875 0.849 1.00 0.00 68 SER A CA 14
ATOM 22321 C C . SER A 1 87 ? 13.319 -6.364 0.471 1.00 0.00 68 SER A C 14
ATOM 22322 O O . SER A 1 87 ? 14.208 -7.003 -0.101 1.00 0.00 68 SER A O 14
ATOM 22330 N N . THR A 1 88 ? 12.187 -6.882 0.786 1.00 0.00 69 THR A N 14
ATOM 22331 C CA . THR A 1 88 ? 11.804 -8.230 0.520 1.00 0.00 69 THR A CA 14
ATOM 22332 C C . THR A 1 88 ? 10.282 -8.200 0.440 1.00 0.00 69 THR A C 14
ATOM 22333 O O . THR A 1 88 ? 9.684 -7.197 0.826 1.00 0.00 69 THR A O 14
ATOM 22344 N N . VAL A 1 89 ? 9.684 -9.211 -0.121 1.00 0.00 70 VAL A N 14
ATOM 22345 C CA . VAL A 1 89 ? 8.244 -9.274 -0.228 1.00 0.00 70 VAL A CA 14
ATOM 22346 C C . VAL A 1 89 ? 7.553 -9.332 1.131 1.00 0.00 70 VAL A C 14
ATOM 22347 O O . VAL A 1 89 ? 7.964 -10.072 2.039 1.00 0.00 70 VAL A O 14
ATOM 22360 N N . MET A 1 90 ? 6.574 -8.495 1.287 1.00 0.00 71 MET A N 14
ATOM 22361 C CA . MET A 1 90 ? 5.762 -8.481 2.468 1.00 0.00 71 MET A CA 14
ATOM 22362 C C . MET A 1 90 ? 4.315 -8.573 2.052 1.00 0.00 71 MET A C 14
ATOM 22363 O O . MET A 1 90 ? 3.849 -7.789 1.211 1.00 0.00 71 MET A O 14
ATOM 22377 N N . ILE A 1 91 ? 3.635 -9.556 2.577 1.00 0.00 72 ILE A N 14
ATOM 22378 C CA . ILE A 1 91 ? 2.242 -9.791 2.283 1.00 0.00 72 ILE A CA 14
ATOM 22379 C C . ILE A 1 91 ? 1.452 -9.557 3.558 1.00 0.00 72 ILE A C 14
ATOM 22380 O O . ILE A 1 91 ? 1.433 -10.415 4.436 1.00 0.00 72 ILE A O 14
ATOM 22396 N N . PRO A 1 92 ? 0.882 -8.380 3.735 1.00 0.00 73 PRO A N 14
ATOM 22397 C CA . PRO A 1 92 ? 0.098 -8.086 4.900 1.00 0.00 73 PRO A CA 14
ATOM 22398 C C . PRO A 1 92 ? -1.397 -8.373 4.706 1.00 0.00 73 PRO A C 14
ATOM 22399 O O . PRO A 1 92 ? -1.930 -8.289 3.576 1.00 0.00 73 PRO A O 14
ATOM 22410 N N . TYR A 1 93 ? -2.046 -8.750 5.812 1.00 0.00 74 TYR A N 14
ATOM 22411 C CA . TYR A 1 93 ? -3.455 -9.008 5.894 1.00 0.00 74 TYR A CA 14
ATOM 22412 C C . TYR A 1 93 ? -3.789 -10.332 5.269 1.00 0.00 74 TYR A C 14
ATOM 22413 O O . TYR A 1 93 ? -2.990 -11.241 5.269 1.00 0.00 74 TYR A O 14
ATOM 22431 N N . THR A 1 94 ? -4.982 -10.486 4.844 1.00 0.00 75 THR A N 14
ATOM 22432 C CA . THR A 1 94 ? -5.373 -11.701 4.266 1.00 0.00 75 THR A CA 14
ATOM 22433 C C . THR A 1 94 ? -6.382 -11.431 3.153 1.00 0.00 75 THR A C 14
ATOM 22434 O O . THR A 1 94 ? -6.046 -11.442 1.979 1.00 0.00 75 THR A O 14
ATOM 22445 N N . LYS A 1 95 ? -7.611 -11.120 3.553 1.00 0.00 76 LYS A N 14
ATOM 22446 C CA . LYS A 1 95 ? -8.668 -10.828 2.614 1.00 0.00 76 LYS A CA 14
ATOM 22447 C C . LYS A 1 95 ? -9.331 -9.534 2.994 1.00 0.00 76 LYS A C 14
ATOM 22448 O O . LYS A 1 95 ? -10.188 -9.503 3.868 1.00 0.00 76 LYS A O 14
ATOM 22467 N N . PRO A 1 96 ? -8.843 -8.426 2.455 1.00 0.00 77 PRO A N 14
ATOM 22468 C CA . PRO A 1 96 ? -9.416 -7.126 2.696 1.00 0.00 77 PRO A CA 14
ATOM 22469 C C . PRO A 1 96 ? -10.565 -6.847 1.720 1.00 0.00 77 PRO A C 14
ATOM 22470 O O . PRO A 1 96 ? -10.979 -7.732 0.973 1.00 0.00 77 PRO A O 14
ATOM 22481 N N . CYS A 1 97 ? -11.059 -5.630 1.706 1.00 0.00 78 CYS A N 14
ATOM 22482 C CA . CYS A 1 97 ? -12.163 -5.294 0.835 1.00 0.00 78 CYS A CA 14
ATOM 22483 C C . CYS A 1 97 ? -11.659 -5.008 -0.582 1.00 0.00 78 CYS A C 14
ATOM 22484 O O . CYS A 1 97 ? -12.307 -5.335 -1.570 1.00 0.00 78 CYS A O 14
ATOM 22492 N N . TYR A 1 98 ? -10.488 -4.431 -0.675 1.00 0.00 79 TYR A N 14
ATOM 22493 C CA . TYR A 1 98 ? -9.940 -4.073 -1.965 1.00 0.00 79 TYR A CA 14
ATOM 22494 C C . TYR A 1 98 ? -9.121 -5.227 -2.553 1.00 0.00 79 TYR A C 14
ATOM 22495 O O . TYR A 1 98 ? -9.532 -5.859 -3.537 1.00 0.00 79 TYR A O 14
ATOM 22513 N N . GLY A 1 99 ? -7.996 -5.517 -1.940 1.00 0.00 80 GLY A N 14
ATOM 22514 C CA . GLY A 1 99 ? -7.149 -6.578 -2.398 1.00 0.00 80 GLY A CA 14
ATOM 22515 C C . GLY A 1 99 ? -5.981 -6.733 -1.482 1.00 0.00 80 GLY A C 14
ATOM 22516 O O . GLY A 1 99 ? -5.762 -5.868 -0.615 1.00 0.00 80 GLY A O 14
ATOM 22520 N N . THR A 1 100 ? -5.237 -7.780 -1.654 1.00 0.00 81 THR A N 14
ATOM 22521 C CA . THR A 1 100 ? -4.118 -8.070 -0.822 1.00 0.00 81 THR A CA 14
ATOM 22522 C C . THR A 1 100 ? -2.849 -7.586 -1.554 1.00 0.00 81 THR A C 14
ATOM 22523 O O . THR A 1 100 ? -2.822 -7.530 -2.796 1.00 0.00 81 THR A O 14
ATOM 22534 N N . ALA A 1 101 ? -1.822 -7.240 -0.824 1.00 0.00 82 ALA A N 14
ATOM 22535 C CA . ALA A 1 101 ? -0.630 -6.702 -1.433 1.00 0.00 82 ALA A CA 14
ATOM 22536 C C . ALA A 1 101 ? 0.594 -7.514 -1.114 1.00 0.00 82 ALA A C 14
ATOM 22537 O O . ALA A 1 101 ? 0.656 -8.174 -0.091 1.00 0.00 82 ALA A O 14
ATOM 22544 N N . VAL A 1 102 ? 1.525 -7.511 -2.029 1.00 0.00 83 VAL A N 14
ATOM 22545 C CA . VAL A 1 102 ? 2.808 -8.146 -1.860 1.00 0.00 83 VAL A CA 14
ATOM 22546 C C . VAL A 1 102 ? 3.793 -7.115 -2.363 1.00 0.00 83 VAL A C 14
ATOM 22547 O O . VAL A 1 102 ? 3.948 -6.935 -3.546 1.00 0.00 83 VAL A O 14
ATOM 22560 N N . VAL A 1 103 ? 4.390 -6.383 -1.506 1.00 0.00 84 VAL A N 14
ATOM 22561 C CA . VAL A 1 103 ? 5.269 -5.347 -1.978 1.00 0.00 84 VAL A CA 14
ATOM 22562 C C . VAL A 1 103 ? 6.716 -5.637 -1.606 1.00 0.00 84 VAL A C 14
ATOM 22563 O O . VAL A 1 103 ? 6.990 -6.111 -0.500 1.00 0.00 84 VAL A O 14
ATOM 22576 N N . GLU A 1 104 ? 7.623 -5.434 -2.557 1.00 0.00 85 GLU A N 14
ATOM 22577 C CA . GLU A 1 104 ? 9.039 -5.687 -2.338 1.00 0.00 85 GLU A CA 14
ATOM 22578 C C . GLU A 1 104 ? 9.864 -4.554 -2.901 1.00 0.00 85 GLU A C 14
ATOM 22579 O O . GLU A 1 104 ? 9.733 -4.194 -4.079 1.00 0.00 85 GLU A O 14
ATOM 22591 N N . LEU A 1 105 ? 10.687 -3.976 -2.081 1.00 0.00 86 LEU A N 14
ATOM 22592 C CA . LEU A 1 105 ? 11.517 -2.884 -2.502 1.00 0.00 86 LEU A CA 14
ATOM 22593 C C . LEU A 1 105 ? 12.941 -3.399 -2.764 1.00 0.00 86 LEU A C 14
ATOM 22594 O O . LEU A 1 105 ? 13.534 -4.015 -1.905 1.00 0.00 86 LEU A O 14
ATOM 22610 N N . PRO A 1 106 ? 13.510 -3.157 -3.952 1.00 0.00 87 PRO A N 14
ATOM 22611 C CA . PRO A 1 106 ? 14.888 -3.575 -4.270 1.00 0.00 87 PRO A CA 14
ATOM 22612 C C . PRO A 1 106 ? 15.909 -2.558 -3.740 1.00 0.00 87 PRO A C 14
ATOM 22613 O O . PRO A 1 106 ? 17.080 -2.572 -4.102 1.00 0.00 87 PRO A O 14
ATOM 22624 N N . VAL A 1 107 ? 15.426 -1.688 -2.893 1.00 0.00 88 VAL A N 14
ATOM 22625 C CA . VAL A 1 107 ? 16.214 -0.679 -2.259 1.00 0.00 88 VAL A CA 14
ATOM 22626 C C . VAL A 1 107 ? 16.224 -1.032 -0.794 1.00 0.00 88 VAL A C 14
ATOM 22627 O O . VAL A 1 107 ? 15.278 -1.654 -0.303 1.00 0.00 88 VAL A O 14
ATOM 22640 N N . ASP A 1 108 ? 17.260 -0.650 -0.125 1.00 0.00 89 ASP A N 14
ATOM 22641 C CA . ASP A 1 108 ? 17.467 -0.930 1.288 1.00 0.00 89 ASP A CA 14
ATOM 22642 C C . ASP A 1 108 ? 16.366 -0.288 2.153 1.00 0.00 89 ASP A C 14
ATOM 22643 O O . ASP A 1 108 ? 15.774 0.717 1.752 1.00 0.00 89 ASP A O 14
ATOM 22652 N N . PRO A 1 109 ? 16.089 -0.843 3.372 1.00 0.00 90 PRO A N 14
ATOM 22653 C CA . PRO A 1 109 ? 15.040 -0.330 4.294 1.00 0.00 90 PRO A CA 14
ATOM 22654 C C . PRO A 1 109 ? 15.234 1.141 4.677 1.00 0.00 90 PRO A C 14
ATOM 22655 O O . PRO A 1 109 ? 14.304 1.800 5.111 1.00 0.00 90 PRO A O 14
ATOM 22666 N N . GLU A 1 110 ? 16.435 1.652 4.454 1.00 0.00 91 GLU A N 14
ATOM 22667 C CA . GLU A 1 110 ? 16.781 3.053 4.718 1.00 0.00 91 GLU A CA 14
ATOM 22668 C C . GLU A 1 110 ? 15.959 4.007 3.831 1.00 0.00 91 GLU A C 14
ATOM 22669 O O . GLU A 1 110 ? 15.864 5.203 4.099 1.00 0.00 91 GLU A O 14
ATOM 22681 N N . GLU A 1 111 ? 15.366 3.461 2.777 1.00 0.00 92 GLU A N 14
ATOM 22682 C CA . GLU A 1 111 ? 14.524 4.220 1.869 1.00 0.00 92 GLU A CA 14
ATOM 22683 C C . GLU A 1 111 ? 13.218 4.594 2.595 1.00 0.00 92 GLU A C 14
ATOM 22684 O O . GLU A 1 111 ? 12.524 5.549 2.232 1.00 0.00 92 GLU A O 14
ATOM 22696 N N . ILE A 1 112 ? 12.921 3.860 3.666 1.00 0.00 93 ILE A N 14
ATOM 22697 C CA . ILE A 1 112 ? 11.735 4.101 4.458 1.00 0.00 93 ILE A CA 14
ATOM 22698 C C . ILE A 1 112 ? 11.807 5.435 5.162 1.00 0.00 93 ILE A C 14
ATOM 22699 O O . ILE A 1 112 ? 10.802 6.063 5.360 1.00 0.00 93 ILE A O 14
ATOM 22715 N N . GLU A 1 113 ? 13.008 5.900 5.464 1.00 0.00 94 GLU A N 14
ATOM 22716 C CA . GLU A 1 113 ? 13.175 7.202 6.103 1.00 0.00 94 GLU A CA 14
ATOM 22717 C C . GLU A 1 113 ? 12.582 8.293 5.214 1.00 0.00 94 GLU A C 14
ATOM 22718 O O . GLU A 1 113 ? 11.867 9.189 5.684 1.00 0.00 94 GLU A O 14
ATOM 22730 N N . ARG A 1 114 ? 12.853 8.170 3.934 1.00 0.00 95 ARG A N 14
ATOM 22731 C CA . ARG A 1 114 ? 12.335 9.060 2.917 1.00 0.00 95 ARG A CA 14
ATOM 22732 C C . ARG A 1 114 ? 10.821 8.948 2.863 1.00 0.00 95 ARG A C 14
ATOM 22733 O O . ARG A 1 114 ? 10.096 9.939 2.944 1.00 0.00 95 ARG A O 14
ATOM 22754 N N . ILE A 1 115 ? 10.369 7.743 2.782 1.00 0.00 96 ILE A N 14
ATOM 22755 C CA . ILE A 1 115 ? 8.973 7.435 2.673 1.00 0.00 96 ILE A CA 14
ATOM 22756 C C . ILE A 1 115 ? 8.206 7.785 3.989 1.00 0.00 96 ILE A C 14
ATOM 22757 O O . ILE A 1 115 ? 7.011 8.002 3.980 1.00 0.00 96 ILE A O 14
ATOM 22773 N N . LEU A 1 116 ? 8.933 7.899 5.090 1.00 0.00 97 LEU A N 14
ATOM 22774 C CA . LEU A 1 116 ? 8.371 8.271 6.388 1.00 0.00 97 LEU A CA 14
ATOM 22775 C C . LEU A 1 116 ? 7.962 9.745 6.378 1.00 0.00 97 LEU A C 14
ATOM 22776 O O . LEU A 1 116 ? 7.036 10.156 7.073 1.00 0.00 97 LEU A O 14
ATOM 22792 N N . GLU A 1 117 ? 8.645 10.534 5.576 1.00 0.00 98 GLU A N 14
ATOM 22793 C CA . GLU A 1 117 ? 8.316 11.948 5.434 1.00 0.00 98 GLU A CA 14
ATOM 22794 C C . GLU A 1 117 ? 7.048 12.048 4.582 1.00 0.00 98 GLU A C 14
ATOM 22795 O O . GLU A 1 117 ? 6.176 12.904 4.783 1.00 0.00 98 GLU A O 14
ATOM 22807 N N . VAL A 1 118 ? 6.953 11.097 3.687 1.00 0.00 99 VAL A N 14
ATOM 22808 C CA . VAL A 1 118 ? 5.885 10.947 2.716 1.00 0.00 99 VAL A CA 14
ATOM 22809 C C . VAL A 1 118 ? 4.676 10.213 3.358 1.00 0.00 99 VAL A C 14
ATOM 22810 O O . VAL A 1 118 ? 3.628 10.054 2.747 1.00 0.00 99 VAL A O 14
ATOM 22823 N N . ALA A 1 119 ? 4.846 9.804 4.622 1.00 0.00 100 ALA A N 14
ATOM 22824 C CA . ALA A 1 119 ? 3.828 9.069 5.371 1.00 0.00 100 ALA A CA 14
ATOM 22825 C C . ALA A 1 119 ? 2.500 9.775 5.384 1.00 0.00 100 ALA A C 14
ATOM 22826 O O . ALA A 1 119 ? 1.450 9.141 5.344 1.00 0.00 100 ALA A O 14
ATOM 22833 N N . GLU A 1 120 ? 2.550 11.065 5.424 1.00 0.00 101 GLU A N 14
ATOM 22834 C CA . GLU A 1 120 ? 1.371 11.834 5.440 1.00 0.00 101 GLU A CA 14
ATOM 22835 C C . GLU A 1 120 ? 1.660 13.176 4.737 1.00 0.00 101 GLU A C 14
ATOM 22836 O O . GLU A 1 120 ? 2.232 14.082 5.358 1.00 0.00 101 GLU A O 14
ATOM 22848 N N . PRO A 1 121 ? 1.384 13.286 3.434 1.00 0.00 102 PRO A N 14
ATOM 22849 C CA . PRO A 1 121 ? 1.582 14.510 2.679 1.00 0.00 102 PRO A CA 14
ATOM 22850 C C . PRO A 1 121 ? 0.294 15.325 2.540 1.00 0.00 102 PRO A C 14
ATOM 22851 O O . PRO A 1 121 ? 0.120 16.301 3.299 1.00 0.00 102 PRO A O 14
ATOM 22863 N N . HIS A 1 20 ? 2.102 6.640 -12.856 1.00 0.00 1 HIS A N 15
ATOM 22864 C CA . HIS A 1 20 ? 1.369 6.424 -11.621 1.00 0.00 1 HIS A CA 15
ATOM 22865 C C . HIS A 1 20 ? 2.251 6.588 -10.414 1.00 0.00 1 HIS A C 15
ATOM 22866 O O . HIS A 1 20 ? 3.131 5.786 -10.174 1.00 0.00 1 HIS A O 15
ATOM 22880 N N . MET A 1 21 ? 2.026 7.660 -9.685 1.00 0.00 2 MET A N 15
ATOM 22881 C CA . MET A 1 21 ? 2.708 7.987 -8.454 1.00 0.00 2 MET A CA 15
ATOM 22882 C C . MET A 1 21 ? 1.700 8.725 -7.585 1.00 0.00 2 MET A C 15
ATOM 22883 O O . MET A 1 21 ? 1.127 9.736 -8.014 1.00 0.00 2 MET A O 15
ATOM 22897 N N . THR A 1 22 ? 1.460 8.228 -6.414 1.00 0.00 3 THR A N 15
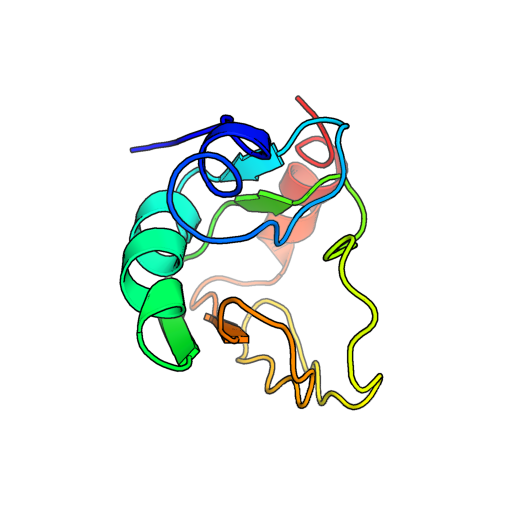ATOM 22898 C CA . THR A 1 22 ? 0.480 8.812 -5.530 1.00 0.00 3 THR A CA 15
ATOM 22899 C C . THR A 1 22 ? 1.137 9.698 -4.504 1.00 0.00 3 THR A C 15
ATOM 22900 O O . THR A 1 22 ? 1.930 9.231 -3.680 1.00 0.00 3 THR A O 15
ATOM 22911 N N . PHE A 1 23 ? 0.854 10.977 -4.582 1.00 0.00 4 PHE A N 15
ATOM 22912 C CA . PHE A 1 23 ? 1.374 11.913 -3.619 1.00 0.00 4 PHE A CA 15
ATOM 22913 C C . PHE A 1 23 ? 0.239 12.755 -3.076 1.00 0.00 4 PHE A C 15
ATOM 22914 O O . PHE A 1 23 ? 0.451 13.751 -2.395 1.00 0.00 4 PHE A O 15
ATOM 22931 N N . CYS A 1 24 ? -0.964 12.306 -3.327 1.00 0.00 5 CYS A N 15
ATOM 22932 C CA . CYS A 1 24 ? -2.158 12.956 -2.844 1.00 0.00 5 CYS A CA 15
ATOM 22933 C C . CYS A 1 24 ? -3.094 11.876 -2.301 1.00 0.00 5 CYS A C 15
ATOM 22934 O O . CYS A 1 24 ? -3.737 11.173 -3.067 1.00 0.00 5 CYS A O 15
ATOM 22942 N N . LEU A 1 25 ? -3.156 11.746 -0.977 1.00 0.00 6 LEU A N 15
ATOM 22943 C CA . LEU A 1 25 ? -3.951 10.688 -0.363 1.00 0.00 6 LEU A CA 15
ATOM 22944 C C . LEU A 1 25 ? -5.444 11.030 -0.346 1.00 0.00 6 LEU A C 15
ATOM 22945 O O . LEU A 1 25 ? -6.312 10.175 -0.515 1.00 0.00 6 LEU A O 15
ATOM 22961 N N . GLU A 1 26 ? -5.726 12.303 -0.190 1.00 0.00 7 GLU A N 15
ATOM 22962 C CA . GLU A 1 26 ? -7.074 12.808 -0.087 1.00 0.00 7 GLU A CA 15
ATOM 22963 C C . GLU A 1 26 ? -7.768 12.786 -1.445 1.00 0.00 7 GLU A C 15
ATOM 22964 O O . GLU A 1 26 ? -8.990 12.742 -1.534 1.00 0.00 7 GLU A O 15
ATOM 22976 N N . THR A 1 27 ? -6.997 12.750 -2.499 1.00 0.00 8 THR A N 15
ATOM 22977 C CA . THR A 1 27 ? -7.573 12.666 -3.803 1.00 0.00 8 THR A CA 15
ATOM 22978 C C . THR A 1 27 ? -8.167 11.277 -3.973 1.00 0.00 8 THR A C 15
ATOM 22979 O O . THR A 1 27 ? -9.244 11.123 -4.517 1.00 0.00 8 THR A O 15
ATOM 22990 N N . TYR A 1 28 ? -7.507 10.286 -3.386 1.00 0.00 9 TYR A N 15
ATOM 22991 C CA . TYR A 1 28 ? -7.978 8.930 -3.444 1.00 0.00 9 TYR A CA 15
ATOM 22992 C C . TYR A 1 28 ? -9.213 8.745 -2.624 1.00 0.00 9 TYR A C 15
ATOM 22993 O O . TYR A 1 28 ? -10.059 7.905 -2.945 1.00 0.00 9 TYR A O 15
ATOM 23011 N N . LEU A 1 29 ? -9.344 9.575 -1.602 1.00 0.00 10 LEU A N 15
ATOM 23012 C CA . LEU A 1 29 ? -10.513 9.578 -0.752 1.00 0.00 10 LEU A CA 15
ATOM 23013 C C . LEU A 1 29 ? -11.699 9.916 -1.656 1.00 0.00 10 LEU A C 15
ATOM 23014 O O . LEU A 1 29 ? -12.665 9.166 -1.769 1.00 0.00 10 LEU A O 15
ATOM 23030 N N . GLN A 1 30 ? -11.520 10.989 -2.389 1.00 0.00 11 GLN A N 15
ATOM 23031 C CA . GLN A 1 30 ? -12.507 11.543 -3.279 1.00 0.00 11 GLN A CA 15
ATOM 23032 C C . GLN A 1 30 ? -12.758 10.646 -4.481 1.00 0.00 11 GLN A C 15
ATOM 23033 O O . GLN A 1 30 ? -13.846 10.639 -5.041 1.00 0.00 11 GLN A O 15
ATOM 23047 N N . GLN A 1 31 ? -11.763 9.887 -4.856 1.00 0.00 12 GLN A N 15
ATOM 23048 C CA . GLN A 1 31 ? -11.872 9.008 -5.982 1.00 0.00 12 GLN A CA 15
ATOM 23049 C C . GLN A 1 31 ? -12.654 7.763 -5.643 1.00 0.00 12 GLN A C 15
ATOM 23050 O O . GLN A 1 31 ? -13.549 7.360 -6.395 1.00 0.00 12 GLN A O 15
ATOM 23064 N N . SER A 1 32 ? -12.356 7.180 -4.497 1.00 0.00 13 SER A N 15
ATOM 23065 C CA . SER A 1 32 ? -12.992 5.945 -4.104 1.00 0.00 13 SER A CA 15
ATOM 23066 C C . SER A 1 32 ? -13.133 5.865 -2.597 1.00 0.00 13 SER A C 15
ATOM 23067 O O . SER A 1 32 ? -14.216 5.604 -2.068 1.00 0.00 13 SER A O 15
ATOM 23075 N N . GLY A 1 33 ? -12.052 6.098 -1.929 1.00 0.00 14 GLY A N 15
ATOM 23076 C CA . GLY A 1 33 ? -12.003 6.018 -0.510 1.00 0.00 14 GLY A CA 15
ATOM 23077 C C . GLY A 1 33 ? -10.580 6.013 -0.088 1.00 0.00 14 GLY A C 15
ATOM 23078 O O . GLY A 1 33 ? -9.698 5.797 -0.928 1.00 0.00 14 GLY A O 15
ATOM 23082 N N . GLU A 1 34 ? -10.328 6.279 1.162 1.00 0.00 15 GLU A N 15
ATOM 23083 C CA . GLU A 1 34 ? -8.978 6.319 1.661 1.00 0.00 15 GLU A CA 15
ATOM 23084 C C . GLU A 1 34 ? -8.328 4.938 1.587 1.00 0.00 15 GLU A C 15
ATOM 23085 O O . GLU A 1 34 ? -8.974 3.908 1.820 1.00 0.00 15 GLU A O 15
ATOM 23097 N N . TYR A 1 35 ? -7.086 4.940 1.199 1.00 0.00 16 TYR A N 15
ATOM 23098 C CA . TYR A 1 35 ? -6.255 3.750 1.119 1.00 0.00 16 TYR A CA 15
ATOM 23099 C C . TYR A 1 35 ? -4.925 4.084 1.801 1.00 0.00 16 TYR A C 15
ATOM 23100 O O . TYR A 1 35 ? -4.026 3.252 1.941 1.00 0.00 16 TYR A O 15
ATOM 23118 N N . GLU A 1 36 ? -4.892 5.290 2.322 1.00 0.00 17 GLU A N 15
ATOM 23119 C CA . GLU A 1 36 ? -3.756 5.891 2.942 1.00 0.00 17 GLU A CA 15
ATOM 23120 C C . GLU A 1 36 ? -4.305 6.844 4.000 1.00 0.00 17 GLU A C 15
ATOM 23121 O O . GLU A 1 36 ? -5.375 7.460 3.790 1.00 0.00 17 GLU A O 15
ATOM 23133 N N . ILE A 1 37 ? -3.633 6.958 5.126 1.00 0.00 18 ILE A N 15
ATOM 23134 C CA . ILE A 1 37 ? -4.081 7.872 6.162 1.00 0.00 18 ILE A CA 15
ATOM 23135 C C . ILE A 1 37 ? -3.604 9.304 5.821 1.00 0.00 18 ILE A C 15
ATOM 23136 O O . ILE A 1 37 ? -2.751 9.463 4.949 1.00 0.00 18 ILE A O 15
ATOM 23152 N N . HIS A 1 38 ? -4.177 10.337 6.454 1.00 0.00 19 HIS A N 15
ATOM 23153 C CA . HIS A 1 38 ? -3.812 11.728 6.182 1.00 0.00 19 HIS A CA 15
ATOM 23154 C C . HIS A 1 38 ? -2.449 12.031 6.799 1.00 0.00 19 HIS A C 15
ATOM 23155 O O . HIS A 1 38 ? -2.322 12.612 7.884 1.00 0.00 19 HIS A O 15
ATOM 23169 N N . MET A 1 39 ? -1.494 11.475 6.167 1.00 0.00 20 MET A N 15
ATOM 23170 C CA . MET A 1 39 ? -0.093 11.579 6.457 1.00 0.00 20 MET A CA 15
ATOM 23171 C C . MET A 1 39 ? 0.612 11.672 5.117 1.00 0.00 20 MET A C 15
ATOM 23172 O O . MET A 1 39 ? -0.076 11.674 4.080 1.00 0.00 20 MET A O 15
ATOM 23186 N N . LYS A 1 40 ? 1.932 11.699 5.082 1.00 0.00 21 LYS A N 15
ATOM 23187 C CA . LYS A 1 40 ? 2.622 11.850 3.808 1.00 0.00 21 LYS A CA 15
ATOM 23188 C C . LYS A 1 40 ? 2.713 10.545 3.083 1.00 0.00 21 LYS A C 15
ATOM 23189 O O . LYS A 1 40 ? 3.307 9.579 3.564 1.00 0.00 21 LYS A O 15
ATOM 23208 N N . ARG A 1 41 ? 2.090 10.506 1.959 1.00 0.00 22 ARG A N 15
ATOM 23209 C CA . ARG A 1 41 ? 2.048 9.353 1.166 1.00 0.00 22 ARG A CA 15
ATOM 23210 C C . ARG A 1 41 ? 2.951 9.545 -0.061 1.00 0.00 22 ARG A C 15
ATOM 23211 O O . ARG A 1 41 ? 2.993 10.633 -0.659 1.00 0.00 22 ARG A O 15
ATOM 23232 N N . ALA A 1 42 ? 3.720 8.563 -0.353 1.00 0.00 23 ALA A N 15
ATOM 23233 C CA . ALA A 1 42 ? 4.583 8.567 -1.495 1.00 0.00 23 ALA A CA 15
ATOM 23234 C C . ALA A 1 42 ? 4.470 7.214 -2.146 1.00 0.00 23 ALA A C 15
ATOM 23235 O O . ALA A 1 42 ? 5.288 6.327 -1.935 1.00 0.00 23 ALA A O 15
ATOM 23242 N N . GLY A 1 43 ? 3.434 7.041 -2.892 1.00 0.00 24 GLY A N 15
ATOM 23243 C CA . GLY A 1 43 ? 3.172 5.774 -3.488 1.00 0.00 24 GLY A CA 15
ATOM 23244 C C . GLY A 1 43 ? 3.583 5.711 -4.913 1.00 0.00 24 GLY A C 15
ATOM 23245 O O . GLY A 1 43 ? 2.753 5.834 -5.785 1.00 0.00 24 GLY A O 15
ATOM 23249 N N . PHE A 1 44 ? 4.857 5.496 -5.159 1.00 0.00 25 PHE A N 15
ATOM 23250 C CA . PHE A 1 44 ? 5.362 5.464 -6.526 1.00 0.00 25 PHE A CA 15
ATOM 23251 C C . PHE A 1 44 ? 4.856 4.239 -7.283 1.00 0.00 25 PHE A C 15
ATOM 23252 O O . PHE A 1 44 ? 3.889 4.321 -8.000 1.00 0.00 25 PHE A O 15
ATOM 23269 N N . ARG A 1 45 ? 5.460 3.087 -7.062 1.00 0.00 26 ARG A N 15
ATOM 23270 C CA . ARG A 1 45 ? 5.043 1.912 -7.826 1.00 0.00 26 ARG A CA 15
ATOM 23271 C C . ARG A 1 45 ? 3.718 1.326 -7.360 1.00 0.00 26 ARG A C 15
ATOM 23272 O O . ARG A 1 45 ? 2.937 0.856 -8.172 1.00 0.00 26 ARG A O 15
ATOM 23293 N N . GLU A 1 46 ? 3.412 1.443 -6.065 1.00 0.00 27 GLU A N 15
ATOM 23294 C CA . GLU A 1 46 ? 2.183 0.873 -5.531 1.00 0.00 27 GLU A CA 15
ATOM 23295 C C . GLU A 1 46 ? 0.978 1.681 -6.033 1.00 0.00 27 GLU A C 15
ATOM 23296 O O . GLU A 1 46 ? -0.160 1.254 -5.932 1.00 0.00 27 GLU A O 15
ATOM 23308 N N . CYS A 1 47 ? 1.252 2.859 -6.611 1.00 0.00 28 CYS A N 15
ATOM 23309 C CA . CYS A 1 47 ? 0.187 3.657 -7.214 1.00 0.00 28 CYS A CA 15
ATOM 23310 C C . CYS A 1 47 ? -0.473 2.853 -8.350 1.00 0.00 28 CYS A C 15
ATOM 23311 O O . CYS A 1 47 ? -1.672 2.960 -8.591 1.00 0.00 28 CYS A O 15
ATOM 23319 N N . ALA A 1 48 ? 0.324 2.020 -9.017 1.00 0.00 29 ALA A N 15
ATOM 23320 C CA . ALA A 1 48 ? -0.166 1.198 -10.096 1.00 0.00 29 ALA A CA 15
ATOM 23321 C C . ALA A 1 48 ? -1.085 0.140 -9.563 1.00 0.00 29 ALA A C 15
ATOM 23322 O O . ALA A 1 48 ? -2.192 -0.074 -10.078 1.00 0.00 29 ALA A O 15
ATOM 23329 N N . ALA A 1 49 ? -0.650 -0.471 -8.509 1.00 0.00 30 ALA A N 15
ATOM 23330 C CA . ALA A 1 49 ? -1.360 -1.521 -7.864 1.00 0.00 30 ALA A CA 15
ATOM 23331 C C . ALA A 1 49 ? -2.645 -1.075 -7.203 1.00 0.00 30 ALA A C 15
ATOM 23332 O O . ALA A 1 49 ? -3.643 -1.771 -7.288 1.00 0.00 30 ALA A O 15
ATOM 23339 N N . MET A 1 50 ? -2.618 0.069 -6.522 1.00 0.00 31 MET A N 15
ATOM 23340 C CA . MET A 1 50 ? -3.809 0.575 -5.820 1.00 0.00 31 MET A CA 15
ATOM 23341 C C . MET A 1 50 ? -4.985 0.747 -6.774 1.00 0.00 31 MET A C 15
ATOM 23342 O O . MET A 1 50 ? -6.139 0.514 -6.398 1.00 0.00 31 MET A O 15
ATOM 23356 N N . ILE A 1 51 ? -4.678 1.086 -8.027 1.00 0.00 32 ILE A N 15
ATOM 23357 C CA . ILE A 1 51 ? -5.690 1.238 -9.063 1.00 0.00 32 ILE A CA 15
ATOM 23358 C C . ILE A 1 51 ? -6.392 -0.104 -9.280 1.00 0.00 32 ILE A C 15
ATOM 23359 O O . ILE A 1 51 ? -7.614 -0.180 -9.375 1.00 0.00 32 ILE A O 15
ATOM 23375 N N . GLU A 1 52 ? -5.605 -1.154 -9.256 1.00 0.00 33 GLU A N 15
ATOM 23376 C CA . GLU A 1 52 ? -6.076 -2.501 -9.490 1.00 0.00 33 GLU A CA 15
ATOM 23377 C C . GLU A 1 52 ? -6.782 -3.029 -8.233 1.00 0.00 33 GLU A C 15
ATOM 23378 O O . GLU A 1 52 ? -7.795 -3.711 -8.311 1.00 0.00 33 GLU A O 15
ATOM 23390 N N . LYS A 1 53 ? -6.253 -2.658 -7.071 1.00 0.00 34 LYS A N 15
ATOM 23391 C CA . LYS A 1 53 ? -6.765 -3.097 -5.761 1.00 0.00 34 LYS A CA 15
ATOM 23392 C C . LYS A 1 53 ? -8.161 -2.583 -5.482 1.00 0.00 34 LYS A C 15
ATOM 23393 O O . LYS A 1 53 ? -8.858 -3.093 -4.612 1.00 0.00 34 LYS A O 15
ATOM 23412 N N . LYS A 1 54 ? -8.563 -1.604 -6.265 1.00 0.00 35 LYS A N 15
ATOM 23413 C CA . LYS A 1 54 ? -9.889 -1.025 -6.210 1.00 0.00 35 LYS A CA 15
ATOM 23414 C C . LYS A 1 54 ? -10.929 -2.062 -6.692 1.00 0.00 35 LYS A C 15
ATOM 23415 O O . LYS A 1 54 ? -12.113 -1.999 -6.335 1.00 0.00 35 LYS A O 15
ATOM 23434 N N . ALA A 1 55 ? -10.472 -3.021 -7.497 1.00 0.00 36 ALA A N 15
ATOM 23435 C CA . ALA A 1 55 ? -11.341 -4.045 -8.049 1.00 0.00 36 ALA A CA 15
ATOM 23436 C C . ALA A 1 55 ? -11.770 -5.045 -6.979 1.00 0.00 36 ALA A C 15
ATOM 23437 O O . ALA A 1 55 ? -12.932 -5.463 -6.949 1.00 0.00 36 ALA A O 15
ATOM 23444 N N . ARG A 1 56 ? -10.834 -5.404 -6.096 1.00 0.00 37 ARG A N 15
ATOM 23445 C CA . ARG A 1 56 ? -11.073 -6.340 -4.986 1.00 0.00 37 ARG A CA 15
ATOM 23446 C C . ARG A 1 56 ? -9.792 -6.545 -4.219 1.00 0.00 37 ARG A C 15
ATOM 23447 O O . ARG A 1 56 ? -9.660 -6.121 -3.092 1.00 0.00 37 ARG A O 15
ATOM 23468 N N . ARG A 1 57 ? -8.848 -7.202 -4.858 1.00 0.00 38 ARG A N 15
ATOM 23469 C CA . ARG A 1 57 ? -7.574 -7.514 -4.266 1.00 0.00 38 ARG A CA 15
ATOM 23470 C C . ARG A 1 57 ? -6.615 -7.891 -5.376 1.00 0.00 38 ARG A C 15
ATOM 23471 O O . ARG A 1 57 ? -6.921 -8.776 -6.176 1.00 0.00 38 ARG A O 15
ATOM 23492 N N . VAL A 1 58 ? -5.497 -7.207 -5.457 1.00 0.00 39 VAL A N 15
ATOM 23493 C CA . VAL A 1 58 ? -4.507 -7.446 -6.510 1.00 0.00 39 VAL A CA 15
ATOM 23494 C C . VAL A 1 58 ? -3.090 -7.401 -5.900 1.00 0.00 39 VAL A C 15
ATOM 23495 O O . VAL A 1 58 ? -2.901 -6.833 -4.811 1.00 0.00 39 VAL A O 15
ATOM 23508 N N . VAL A 1 59 ? -2.135 -8.029 -6.565 1.00 0.00 40 VAL A N 15
ATOM 23509 C CA . VAL A 1 59 ? -0.743 -8.047 -6.144 1.00 0.00 40 VAL A CA 15
ATOM 23510 C C . VAL A 1 59 ? 0.098 -7.164 -7.075 1.00 0.00 40 VAL A C 15
ATOM 23511 O O . VAL A 1 59 ? -0.243 -6.988 -8.244 1.00 0.00 40 VAL A O 15
ATOM 23524 N N . HIS A 1 60 ? 1.147 -6.570 -6.546 1.00 0.00 41 HIS A N 15
ATOM 23525 C CA . HIS A 1 60 ? 2.035 -5.764 -7.330 1.00 0.00 41 HIS A CA 15
ATOM 23526 C C . HIS A 1 60 ? 3.418 -6.148 -6.928 1.00 0.00 41 HIS A C 15
ATOM 23527 O O . HIS A 1 60 ? 3.734 -6.209 -5.727 1.00 0.00 41 HIS A O 15
ATOM 23541 N N . ILE A 1 61 ? 4.208 -6.460 -7.890 1.00 0.00 42 ILE A N 15
ATOM 23542 C CA . ILE A 1 61 ? 5.544 -6.891 -7.654 1.00 0.00 42 ILE A CA 15
ATOM 23543 C C . ILE A 1 61 ? 6.460 -5.686 -7.816 1.00 0.00 42 ILE A C 15
ATOM 23544 O O . ILE A 1 61 ? 6.275 -4.888 -8.750 1.00 0.00 42 ILE A O 15
ATOM 23560 N N . LYS A 1 62 ? 7.413 -5.553 -6.894 1.00 0.00 43 LYS A N 15
ATOM 23561 C CA . LYS A 1 62 ? 8.358 -4.431 -6.828 1.00 0.00 43 LYS A CA 15
ATOM 23562 C C . LYS A 1 62 ? 7.655 -3.134 -6.400 1.00 0.00 43 LYS A C 15
ATOM 23563 O O . LYS A 1 62 ? 7.759 -2.121 -7.081 1.00 0.00 43 LYS A O 15
ATOM 23582 N N . PRO A 1 63 ? 6.931 -3.120 -5.267 1.00 0.00 44 PRO A N 15
ATOM 23583 C CA . PRO A 1 63 ? 6.258 -1.926 -4.828 1.00 0.00 44 PRO A CA 15
ATOM 23584 C C . PRO A 1 63 ? 7.286 -0.890 -4.349 1.00 0.00 44 PRO A C 15
ATOM 23585 O O . PRO A 1 63 ? 8.350 -1.239 -3.804 1.00 0.00 44 PRO A O 15
ATOM 23596 N N . GLY A 1 64 ? 7.004 0.351 -4.596 1.00 0.00 45 GLY A N 15
ATOM 23597 C CA . GLY A 1 64 ? 7.918 1.400 -4.241 1.00 0.00 45 GLY A CA 15
ATOM 23598 C C . GLY A 1 64 ? 7.179 2.508 -3.609 1.00 0.00 45 GLY A C 15
ATOM 23599 O O . GLY A 1 64 ? 7.271 3.654 -4.023 1.00 0.00 45 GLY A O 15
ATOM 23603 N N . GLU A 1 65 ? 6.364 2.149 -2.700 1.00 0.00 46 GLU A N 15
ATOM 23604 C CA . GLU A 1 65 ? 5.569 3.051 -1.991 1.00 0.00 46 GLU A CA 15
ATOM 23605 C C . GLU A 1 65 ? 6.087 3.244 -0.570 1.00 0.00 46 GLU A C 15
ATOM 23606 O O . GLU A 1 65 ? 6.701 2.359 0.025 1.00 0.00 46 GLU A O 15
ATOM 23618 N N . LYS A 1 66 ? 5.878 4.414 -0.089 1.00 0.00 47 LYS A N 15
ATOM 23619 C CA . LYS A 1 66 ? 6.184 4.821 1.230 1.00 0.00 47 LYS A CA 15
ATOM 23620 C C . LYS A 1 66 ? 4.996 5.543 1.655 1.00 0.00 47 LYS A C 15
ATOM 23621 O O . LYS A 1 66 ? 4.858 6.751 1.515 1.00 0.00 47 LYS A O 15
ATOM 23640 N N . ILE A 1 67 ? 4.107 4.791 2.024 1.00 0.00 48 ILE A N 15
ATOM 23641 C CA . ILE A 1 67 ? 2.834 5.277 2.397 1.00 0.00 48 ILE A CA 15
ATOM 23642 C C . ILE A 1 67 ? 2.689 5.477 3.880 1.00 0.00 48 ILE A C 15
ATOM 23643 O O . ILE A 1 67 ? 2.649 4.530 4.646 1.00 0.00 48 ILE A O 15
ATOM 23659 N N . LEU A 1 68 ? 2.743 6.752 4.269 1.00 0.00 49 LEU A N 15
ATOM 23660 C CA . LEU A 1 68 ? 2.536 7.273 5.653 1.00 0.00 49 LEU A CA 15
ATOM 23661 C C . LEU A 1 68 ? 3.515 6.699 6.680 1.00 0.00 49 LEU A C 15
ATOM 23662 O O . LEU A 1 68 ? 3.393 6.962 7.868 1.00 0.00 49 LEU A O 15
ATOM 23678 N N . GLY A 1 69 ? 4.470 5.937 6.219 1.00 0.00 50 GLY A N 15
ATOM 23679 C CA . GLY A 1 69 ? 5.408 5.270 7.115 1.00 0.00 50 GLY A CA 15
ATOM 23680 C C . GLY A 1 69 ? 4.778 4.004 7.727 1.00 0.00 50 GLY A C 15
ATOM 23681 O O . GLY A 1 69 ? 5.434 3.244 8.448 1.00 0.00 50 GLY A O 15
ATOM 23685 N N . ALA A 1 70 ? 3.514 3.790 7.402 1.00 0.00 51 ALA A N 15
ATOM 23686 C CA . ALA A 1 70 ? 2.708 2.689 7.869 1.00 0.00 51 ALA A CA 15
ATOM 23687 C C . ALA A 1 70 ? 1.528 2.578 6.927 1.00 0.00 51 ALA A C 15
ATOM 23688 O O . ALA A 1 70 ? 0.883 3.587 6.630 1.00 0.00 51 ALA A O 15
ATOM 23695 N N . ARG A 1 71 ? 1.240 1.390 6.459 1.00 0.00 52 ARG A N 15
ATOM 23696 C CA . ARG A 1 71 ? 0.163 1.191 5.503 1.00 0.00 52 ARG A CA 15
ATOM 23697 C C . ARG A 1 71 ? -1.182 1.242 6.214 1.00 0.00 52 ARG A C 15
ATOM 23698 O O . ARG A 1 71 ? -1.697 0.216 6.664 1.00 0.00 52 ARG A O 15
ATOM 23719 N N . ILE A 1 72 ? -1.707 2.411 6.368 1.00 0.00 53 ILE A N 15
ATOM 23720 C CA . ILE A 1 72 ? -2.966 2.601 7.022 1.00 0.00 53 ILE A CA 15
ATOM 23721 C C . ILE A 1 72 ? -3.953 2.974 5.964 1.00 0.00 53 ILE A C 15
ATOM 23722 O O . ILE A 1 72 ? -3.700 3.894 5.206 1.00 0.00 53 ILE A O 15
ATOM 23738 N N . ILE A 1 73 ? -5.052 2.267 5.906 1.00 0.00 54 ILE A N 15
ATOM 23739 C CA . ILE A 1 73 ? -6.065 2.509 4.909 1.00 0.00 54 ILE A CA 15
ATOM 23740 C C . ILE A 1 73 ? -6.780 3.806 5.249 1.00 0.00 54 ILE A C 15
ATOM 23741 O O . ILE A 1 73 ? -7.091 4.600 4.391 1.00 0.00 54 ILE A O 15
ATOM 23757 N N . GLY A 1 74 ? -7.009 4.011 6.515 1.00 0.00 55 GLY A N 15
ATOM 23758 C CA . GLY A 1 74 ? -7.699 5.200 6.959 1.00 0.00 55 GLY A CA 15
ATOM 23759 C C . GLY A 1 74 ? -9.125 4.868 7.264 1.00 0.00 55 GLY A C 15
ATOM 23760 O O . GLY A 1 74 ? -9.757 5.476 8.129 1.00 0.00 55 GLY A O 15
ATOM 23764 N N . ILE A 1 75 ? -9.621 3.910 6.547 1.00 0.00 56 ILE A N 15
ATOM 23765 C CA . ILE A 1 75 ? -10.941 3.392 6.719 1.00 0.00 56 ILE A CA 15
ATOM 23766 C C . ILE A 1 75 ? -10.759 2.094 7.448 1.00 0.00 56 ILE A C 15
ATOM 23767 O O . ILE A 1 75 ? -10.037 1.243 6.938 1.00 0.00 56 ILE A O 15
ATOM 23783 N N . PRO A 1 76 ? -11.357 1.935 8.648 1.00 0.00 57 PRO A N 15
ATOM 23784 C CA . PRO A 1 76 ? -11.208 0.721 9.471 1.00 0.00 57 PRO A CA 15
ATOM 23785 C C . PRO A 1 76 ? -11.490 -0.567 8.685 1.00 0.00 57 PRO A C 15
ATOM 23786 O O . PRO A 1 76 ? -12.645 -0.843 8.296 1.00 0.00 57 PRO A O 15
ATOM 23797 N N . PRO A 1 77 ? -10.443 -1.336 8.372 1.00 0.00 58 PRO A N 15
ATOM 23798 C CA . PRO A 1 77 ? -10.578 -2.563 7.662 1.00 0.00 58 PRO A CA 15
ATOM 23799 C C . PRO A 1 77 ? -10.596 -3.753 8.599 1.00 0.00 58 PRO A C 15
ATOM 23800 O O . PRO A 1 77 ? -9.825 -3.818 9.565 1.00 0.00 58 PRO A O 15
ATOM 23811 N N . VAL A 1 78 ? -11.475 -4.665 8.337 1.00 0.00 59 VAL A N 15
ATOM 23812 C CA . VAL A 1 78 ? -11.563 -5.881 9.122 1.00 0.00 59 VAL A CA 15
ATOM 23813 C C . VAL A 1 78 ? -10.287 -6.682 8.840 1.00 0.00 59 VAL A C 15
ATOM 23814 O O . VAL A 1 78 ? -10.053 -7.083 7.694 1.00 0.00 59 VAL A O 15
ATOM 23827 N N . PRO A 1 79 ? -9.421 -6.861 9.847 1.00 0.00 60 PRO A N 15
ATOM 23828 C CA . PRO A 1 79 ? -8.116 -7.445 9.650 1.00 0.00 60 PRO A CA 15
ATOM 23829 C C . PRO A 1 79 ? -8.100 -8.971 9.658 1.00 0.00 60 PRO A C 15
ATOM 23830 O O . PRO A 1 79 ? -7.945 -9.615 10.706 1.00 0.00 60 PRO A O 15
ATOM 23841 N N . ILE A 1 80 ? -8.313 -9.530 8.508 1.00 0.00 61 ILE A N 15
ATOM 23842 C CA . ILE A 1 80 ? -8.280 -10.948 8.304 1.00 0.00 61 ILE A CA 15
ATOM 23843 C C . ILE A 1 80 ? -7.238 -11.170 7.224 1.00 0.00 61 ILE A C 15
ATOM 23844 O O . ILE A 1 80 ? -7.055 -10.292 6.378 1.00 0.00 61 ILE A O 15
ATOM 23860 N N . GLY A 1 81 ? -6.513 -12.249 7.255 1.00 0.00 62 GLY A N 15
ATOM 23861 C CA . GLY A 1 81 ? -5.577 -12.453 6.198 1.00 0.00 62 GLY A CA 15
ATOM 23862 C C . GLY A 1 81 ? -4.281 -13.072 6.625 1.00 0.00 62 GLY A C 15
ATOM 23863 O O . GLY A 1 81 ? -4.121 -13.474 7.779 1.00 0.00 62 GLY A O 15
ATOM 23867 N N . ILE A 1 82 ? -3.363 -13.172 5.686 1.00 0.00 63 ILE A N 15
ATOM 23868 C CA . ILE A 1 82 ? -2.045 -13.712 5.923 1.00 0.00 63 ILE A CA 15
ATOM 23869 C C . ILE A 1 82 ? -1.003 -12.703 5.427 1.00 0.00 63 ILE A C 15
ATOM 23870 O O . ILE A 1 82 ? -0.795 -12.557 4.220 1.00 0.00 63 ILE A O 15
ATOM 23886 N N . ASP A 1 83 ? -0.405 -11.975 6.344 1.00 0.00 64 ASP A N 15
ATOM 23887 C CA . ASP A 1 83 ? 0.638 -11.010 6.000 1.00 0.00 64 ASP A CA 15
ATOM 23888 C C . ASP A 1 83 ? 1.961 -11.694 6.230 1.00 0.00 64 ASP A C 15
ATOM 23889 O O . ASP A 1 83 ? 2.346 -11.940 7.377 1.00 0.00 64 ASP A O 15
ATOM 23898 N N . GLU A 1 84 ? 2.615 -12.074 5.167 1.00 0.00 65 GLU A N 15
ATOM 23899 C CA . GLU A 1 84 ? 3.859 -12.778 5.272 1.00 0.00 65 GLU A CA 15
ATOM 23900 C C . GLU A 1 84 ? 5.000 -11.842 5.548 1.00 0.00 65 GLU A C 15
ATOM 23901 O O . GLU A 1 84 ? 5.541 -11.812 6.659 1.00 0.00 65 GLU A O 15
ATOM 23913 N N . GLU A 1 85 ? 5.332 -11.061 4.573 1.00 0.00 66 GLU A N 15
ATOM 23914 C CA . GLU A 1 85 ? 6.426 -10.146 4.651 1.00 0.00 66 GLU A CA 15
ATOM 23915 C C . GLU A 1 85 ? 6.302 -9.219 3.463 1.00 0.00 66 GLU A C 15
ATOM 23916 O O . GLU A 1 85 ? 5.525 -9.493 2.563 1.00 0.00 66 GLU A O 15
ATOM 23928 N N . ARG A 1 86 ? 7.053 -8.158 3.473 1.00 0.00 67 ARG A N 15
ATOM 23929 C CA . ARG A 1 86 ? 7.050 -7.133 2.448 1.00 0.00 67 ARG A CA 15
ATOM 23930 C C . ARG A 1 86 ? 7.592 -7.752 1.168 1.00 0.00 67 ARG A C 15
ATOM 23931 O O . ARG A 1 86 ? 7.163 -7.436 0.059 1.00 0.00 67 ARG A O 15
ATOM 23952 N N . SER A 1 87 ? 8.511 -8.645 1.342 1.00 0.00 68 SER A N 15
ATOM 23953 C CA . SER A 1 87 ? 9.167 -9.287 0.253 1.00 0.00 68 SER A CA 15
ATOM 23954 C C . SER A 1 87 ? 8.577 -10.661 -0.017 1.00 0.00 68 SER A C 15
ATOM 23955 O O . SER A 1 87 ? 9.252 -11.592 -0.471 1.00 0.00 68 SER A O 15
ATOM 23963 N N . THR A 1 88 ? 7.327 -10.763 0.235 1.00 0.00 69 THR A N 15
ATOM 23964 C CA . THR A 1 88 ? 6.586 -11.969 0.039 1.00 0.00 69 THR A CA 15
ATOM 23965 C C . THR A 1 88 ? 5.150 -11.555 -0.250 1.00 0.00 69 THR A C 15
ATOM 23966 O O . THR A 1 88 ? 4.772 -10.429 0.042 1.00 0.00 69 THR A O 15
ATOM 23977 N N . VAL A 1 89 ? 4.381 -12.419 -0.833 1.00 0.00 70 VAL A N 15
ATOM 23978 C CA . VAL A 1 89 ? 3.013 -12.108 -1.116 1.00 0.00 70 VAL A CA 15
ATOM 23979 C C . VAL A 1 89 ? 2.170 -12.224 0.130 1.00 0.00 70 VAL A C 15
ATOM 23980 O O . VAL A 1 89 ? 2.123 -13.264 0.790 1.00 0.00 70 VAL A O 15
ATOM 23993 N N . MET A 1 90 ? 1.580 -11.147 0.481 1.00 0.00 71 MET A N 15
ATOM 23994 C CA . MET A 1 90 ? 0.700 -11.089 1.604 1.00 0.00 71 MET A CA 15
ATOM 23995 C C . MET A 1 90 ? -0.715 -11.190 1.089 1.00 0.00 71 MET A C 15
ATOM 23996 O O . MET A 1 90 ? -1.180 -10.314 0.392 1.00 0.00 71 MET A O 15
ATOM 24010 N N . ILE A 1 91 ? -1.382 -12.272 1.371 1.00 0.00 72 ILE A N 15
ATOM 24011 C CA . ILE A 1 91 ? -2.730 -12.436 0.880 1.00 0.00 72 ILE A CA 15
ATOM 24012 C C . ILE A 1 91 ? -3.689 -12.263 2.037 1.00 0.00 72 ILE A C 15
ATOM 24013 O O . ILE A 1 91 ? -3.917 -13.205 2.808 1.00 0.00 72 ILE A O 15
ATOM 24029 N N . PRO A 1 92 ? -4.187 -11.058 2.267 1.00 0.00 73 PRO A N 15
ATOM 24030 C CA . PRO A 1 92 ? -5.119 -10.825 3.294 1.00 0.00 73 PRO A CA 15
ATOM 24031 C C . PRO A 1 92 ? -6.550 -10.730 2.773 1.00 0.00 73 PRO A C 15
ATOM 24032 O O . PRO A 1 92 ? -6.812 -10.830 1.560 1.00 0.00 73 PRO A O 15
ATOM 24043 N N . TYR A 1 93 ? -7.443 -10.557 3.678 1.00 0.00 74 TYR A N 15
ATOM 24044 C CA . TYR A 1 93 ? -8.819 -10.383 3.398 1.00 0.00 74 TYR A CA 15
ATOM 24045 C C . TYR A 1 93 ? -9.280 -9.258 4.257 1.00 0.00 74 TYR A C 15
ATOM 24046 O O . TYR A 1 93 ? -9.760 -9.454 5.370 1.00 0.00 74 TYR A O 15
ATOM 24064 N N . THR A 1 94 ? -9.036 -8.092 3.811 1.00 0.00 75 THR A N 15
ATOM 24065 C CA . THR A 1 94 ? -9.402 -6.976 4.571 1.00 0.00 75 THR A CA 15
ATOM 24066 C C . THR A 1 94 ? -10.712 -6.464 4.076 1.00 0.00 75 THR A C 15
ATOM 24067 O O . THR A 1 94 ? -10.958 -6.463 2.869 1.00 0.00 75 THR A O 15
ATOM 24078 N N . LYS A 1 95 ? -11.567 -6.077 4.970 1.00 0.00 76 LYS A N 15
ATOM 24079 C CA . LYS A 1 95 ? -12.841 -5.554 4.566 1.00 0.00 76 LYS A CA 15
ATOM 24080 C C . LYS A 1 95 ? -12.930 -4.064 4.882 1.00 0.00 76 LYS A C 15
ATOM 24081 O O . LYS A 1 95 ? -13.264 -3.689 6.007 1.00 0.00 76 LYS A O 15
ATOM 24100 N N . PRO A 1 96 ? -12.483 -3.201 3.948 1.00 0.00 77 PRO A N 15
ATOM 24101 C CA . PRO A 1 96 ? -12.570 -1.770 4.070 1.00 0.00 77 PRO A CA 15
ATOM 24102 C C . PRO A 1 96 ? -13.646 -1.265 3.102 1.00 0.00 77 PRO A C 15
ATOM 24103 O O . PRO A 1 96 ? -14.549 -2.013 2.738 1.00 0.00 77 PRO A O 15
ATOM 24114 N N . CYS A 1 97 ? -13.543 -0.033 2.667 1.00 0.00 78 CYS A N 15
ATOM 24115 C CA . CYS A 1 97 ? -14.493 0.488 1.705 1.00 0.00 78 CYS A CA 15
ATOM 24116 C C . CYS A 1 97 ? -13.766 0.690 0.356 1.00 0.00 78 CYS A C 15
ATOM 24117 O O . CYS A 1 97 ? -14.298 1.285 -0.584 1.00 0.00 78 CYS A O 15
ATOM 24125 N N . TYR A 1 98 ? -12.547 0.155 0.272 1.00 0.00 79 TYR A N 15
ATOM 24126 C CA . TYR A 1 98 ? -11.730 0.290 -0.924 1.00 0.00 79 TYR A CA 15
ATOM 24127 C C . TYR A 1 98 ? -11.444 -1.098 -1.524 1.00 0.00 79 TYR A C 15
ATOM 24128 O O . TYR A 1 98 ? -12.161 -1.546 -2.408 1.00 0.00 79 TYR A O 15
ATOM 24146 N N . GLY A 1 99 ? -10.449 -1.790 -0.990 1.00 0.00 80 GLY A N 15
ATOM 24147 C CA . GLY A 1 99 ? -10.089 -3.098 -1.481 1.00 0.00 80 GLY A CA 15
ATOM 24148 C C . GLY A 1 99 ? -8.947 -3.656 -0.672 1.00 0.00 80 GLY A C 15
ATOM 24149 O O . GLY A 1 99 ? -8.540 -3.034 0.310 1.00 0.00 80 GLY A O 15
ATOM 24153 N N . THR A 1 100 ? -8.431 -4.793 -1.064 1.00 0.00 81 THR A N 15
ATOM 24154 C CA . THR A 1 100 ? -7.348 -5.427 -0.360 1.00 0.00 81 THR A CA 15
ATOM 24155 C C . THR A 1 100 ? -6.072 -5.345 -1.208 1.00 0.00 81 THR A C 15
ATOM 24156 O O . THR A 1 100 ? -6.120 -5.392 -2.450 1.00 0.00 81 THR A O 15
ATOM 24167 N N . ALA A 1 101 ? -4.953 -5.261 -0.547 1.00 0.00 82 ALA A N 15
ATOM 24168 C CA . ALA A 1 101 ? -3.697 -5.085 -1.201 1.00 0.00 82 ALA A CA 15
ATOM 24169 C C . ALA A 1 101 ? -2.708 -6.195 -0.917 1.00 0.00 82 ALA A C 15
ATOM 24170 O O . ALA A 1 101 ? -2.569 -6.643 0.210 1.00 0.00 82 ALA A O 15
ATOM 24177 N N . VAL A 1 102 ? -2.054 -6.643 -1.961 1.00 0.00 83 VAL A N 15
ATOM 24178 C CA . VAL A 1 102 ? -1.006 -7.619 -1.870 1.00 0.00 83 VAL A CA 15
ATOM 24179 C C . VAL A 1 102 ? 0.244 -6.956 -2.473 1.00 0.00 83 VAL A C 15
ATOM 24180 O O . VAL A 1 102 ? 0.276 -6.659 -3.668 1.00 0.00 83 VAL A O 15
ATOM 24193 N N . VAL A 1 103 ? 1.201 -6.619 -1.652 1.00 0.00 84 VAL A N 15
ATOM 24194 C CA . VAL A 1 103 ? 2.431 -6.011 -2.134 1.00 0.00 84 VAL A CA 15
ATOM 24195 C C . VAL A 1 103 ? 3.565 -7.057 -2.005 1.00 0.00 84 VAL A C 15
ATOM 24196 O O . VAL A 1 103 ? 3.668 -7.712 -0.972 1.00 0.00 84 VAL A O 15
ATOM 24209 N N . GLU A 1 104 ? 4.335 -7.291 -3.058 1.00 0.00 85 GLU A N 15
ATOM 24210 C CA . GLU A 1 104 ? 5.455 -8.235 -2.961 1.00 0.00 85 GLU A CA 15
ATOM 24211 C C . GLU A 1 104 ? 6.717 -7.638 -3.557 1.00 0.00 85 GLU A C 15
ATOM 24212 O O . GLU A 1 104 ? 6.777 -7.320 -4.752 1.00 0.00 85 GLU A O 15
ATOM 24224 N N . LEU A 1 105 ? 7.711 -7.476 -2.740 1.00 0.00 86 LEU A N 15
ATOM 24225 C CA . LEU A 1 105 ? 8.969 -6.942 -3.175 1.00 0.00 86 LEU A CA 15
ATOM 24226 C C . LEU A 1 105 ? 9.956 -8.106 -3.394 1.00 0.00 86 LEU A C 15
ATOM 24227 O O . LEU A 1 105 ? 10.024 -9.012 -2.584 1.00 0.00 86 LEU A O 15
ATOM 24243 N N . PRO A 1 106 ? 10.707 -8.117 -4.504 1.00 0.00 87 PRO A N 15
ATOM 24244 C CA . PRO A 1 106 ? 11.706 -9.167 -4.769 1.00 0.00 87 PRO A CA 15
ATOM 24245 C C . PRO A 1 106 ? 13.054 -8.850 -4.105 1.00 0.00 87 PRO A C 15
ATOM 24246 O O . PRO A 1 106 ? 14.009 -9.632 -4.168 1.00 0.00 87 PRO A O 15
ATOM 24257 N N . VAL A 1 107 ? 13.112 -7.699 -3.484 1.00 0.00 88 VAL A N 15
ATOM 24258 C CA . VAL A 1 107 ? 14.289 -7.242 -2.786 1.00 0.00 88 VAL A CA 15
ATOM 24259 C C . VAL A 1 107 ? 14.100 -7.639 -1.334 1.00 0.00 88 VAL A C 15
ATOM 24260 O O . VAL A 1 107 ? 12.968 -7.872 -0.917 1.00 0.00 88 VAL A O 15
ATOM 24273 N N . ASP A 1 108 ? 15.163 -7.744 -0.588 1.00 0.00 89 ASP A N 15
ATOM 24274 C CA . ASP A 1 108 ? 15.102 -8.168 0.814 1.00 0.00 89 ASP A CA 15
ATOM 24275 C C . ASP A 1 108 ? 14.338 -7.141 1.685 1.00 0.00 89 ASP A C 15
ATOM 24276 O O . ASP A 1 108 ? 14.374 -5.932 1.392 1.00 0.00 89 ASP A O 15
ATOM 24285 N N . PRO A 1 109 ? 13.589 -7.617 2.745 1.00 0.00 90 PRO A N 15
ATOM 24286 C CA . PRO A 1 109 ? 12.842 -6.755 3.691 1.00 0.00 90 PRO A CA 15
ATOM 24287 C C . PRO A 1 109 ? 13.670 -5.606 4.314 1.00 0.00 90 PRO A C 15
ATOM 24288 O O . PRO A 1 109 ? 13.102 -4.709 4.958 1.00 0.00 90 PRO A O 15
ATOM 24299 N N . GLU A 1 110 ? 15.008 -5.628 4.129 1.00 0.00 91 GLU A N 15
ATOM 24300 C CA . GLU A 1 110 ? 15.892 -4.557 4.603 1.00 0.00 91 GLU A CA 15
ATOM 24301 C C . GLU A 1 110 ? 15.466 -3.212 4.012 1.00 0.00 91 GLU A C 15
ATOM 24302 O O . GLU A 1 110 ? 15.752 -2.155 4.573 1.00 0.00 91 GLU A O 15
ATOM 24314 N N . GLU A 1 111 ? 14.762 -3.256 2.876 1.00 0.00 92 GLU A N 15
ATOM 24315 C CA . GLU A 1 111 ? 14.251 -2.045 2.261 1.00 0.00 92 GLU A CA 15
ATOM 24316 C C . GLU A 1 111 ? 13.310 -1.302 3.193 1.00 0.00 92 GLU A C 15
ATOM 24317 O O . GLU A 1 111 ? 13.202 -0.097 3.113 1.00 0.00 92 GLU A O 15
ATOM 24329 N N . ILE A 1 112 ? 12.665 -2.020 4.100 1.00 0.00 93 ILE A N 15
ATOM 24330 C CA . ILE A 1 112 ? 11.776 -1.397 5.067 1.00 0.00 93 ILE A CA 15
ATOM 24331 C C . ILE A 1 112 ? 12.561 -0.539 6.048 1.00 0.00 93 ILE A C 15
ATOM 24332 O O . ILE A 1 112 ? 12.111 0.519 6.431 1.00 0.00 93 ILE A O 15
ATOM 24348 N N . GLU A 1 113 ? 13.771 -0.958 6.371 1.00 0.00 94 GLU A N 15
ATOM 24349 C CA . GLU A 1 113 ? 14.639 -0.200 7.277 1.00 0.00 94 GLU A CA 15
ATOM 24350 C C . GLU A 1 113 ? 14.927 1.142 6.638 1.00 0.00 94 GLU A C 15
ATOM 24351 O O . GLU A 1 113 ? 14.839 2.203 7.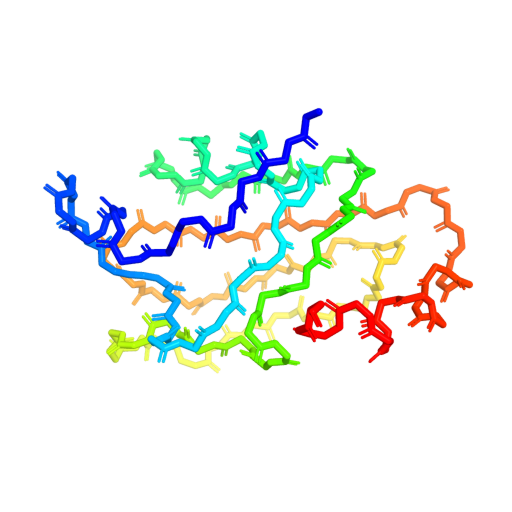279 1.00 0.00 94 GLU A O 15
ATOM 24363 N N . ARG A 1 114 ? 15.198 1.069 5.357 1.00 0.00 95 ARG A N 15
ATOM 24364 C CA . ARG A 1 114 ? 15.464 2.213 4.530 1.00 0.00 95 ARG A CA 15
ATOM 24365 C C . ARG A 1 114 ? 14.214 3.071 4.456 1.00 0.00 95 ARG A C 15
ATOM 24366 O O . ARG A 1 114 ? 14.232 4.245 4.779 1.00 0.00 95 ARG A O 15
ATOM 24387 N N . ILE A 1 115 ? 13.117 2.432 4.129 1.00 0.00 96 ILE A N 15
ATOM 24388 C CA . ILE A 1 115 ? 11.831 3.071 3.950 1.00 0.00 96 ILE A CA 15
ATOM 24389 C C . ILE A 1 115 ? 11.300 3.682 5.241 1.00 0.00 96 ILE A C 15
ATOM 24390 O O . ILE A 1 115 ? 10.560 4.624 5.197 1.00 0.00 96 ILE A O 15
ATOM 24406 N N . LEU A 1 116 ? 11.713 3.171 6.379 1.00 0.00 97 LEU A N 15
ATOM 24407 C CA . LEU A 1 116 ? 11.285 3.737 7.641 1.00 0.00 97 LEU A CA 15
ATOM 24408 C C . LEU A 1 116 ? 11.824 5.163 7.779 1.00 0.00 97 LEU A C 15
ATOM 24409 O O . LEU A 1 116 ? 11.120 6.068 8.210 1.00 0.00 97 LEU A O 15
ATOM 24425 N N . GLU A 1 117 ? 13.051 5.360 7.354 1.00 0.00 98 GLU A N 15
ATOM 24426 C CA . GLU A 1 117 ? 13.680 6.665 7.439 1.00 0.00 98 GLU A CA 15
ATOM 24427 C C . GLU A 1 117 ? 13.333 7.499 6.199 1.00 0.00 98 GLU A C 15
ATOM 24428 O O . GLU A 1 117 ? 13.015 8.680 6.280 1.00 0.00 98 GLU A O 15
ATOM 24440 N N . VAL A 1 118 ? 13.355 6.848 5.074 1.00 0.00 99 VAL A N 15
ATOM 24441 C CA . VAL A 1 118 ? 13.121 7.455 3.767 1.00 0.00 99 VAL A CA 15
ATOM 24442 C C . VAL A 1 118 ? 11.600 7.625 3.462 1.00 0.00 99 VAL A C 15
ATOM 24443 O O . VAL A 1 118 ? 11.233 8.143 2.430 1.00 0.00 99 VAL A O 15
ATOM 24456 N N . ALA A 1 119 ? 10.755 7.259 4.410 1.00 0.00 100 ALA A N 15
ATOM 24457 C CA . ALA A 1 119 ? 9.273 7.285 4.272 1.00 0.00 100 ALA A CA 15
ATOM 24458 C C . ALA A 1 119 ? 8.692 8.576 3.701 1.00 0.00 100 ALA A C 15
ATOM 24459 O O . ALA A 1 119 ? 7.891 8.533 2.774 1.00 0.00 100 ALA A O 15
ATOM 24466 N N . GLU A 1 120 ? 9.102 9.693 4.226 1.00 0.00 101 GLU A N 15
ATOM 24467 C CA . GLU A 1 120 ? 8.570 10.960 3.783 1.00 0.00 101 GLU A CA 15
ATOM 24468 C C . GLU A 1 120 ? 9.338 11.528 2.591 1.00 0.00 101 GLU A C 15
ATOM 24469 O O . GLU A 1 120 ? 8.709 12.010 1.641 1.00 0.00 101 GLU A O 15
ATOM 24481 N N . PRO A 1 121 ? 10.694 11.558 2.604 1.00 0.00 102 PRO A N 15
ATOM 24482 C CA . PRO A 1 121 ? 11.415 12.034 1.460 1.00 0.00 102 PRO A CA 15
ATOM 24483 C C . PRO A 1 121 ? 11.626 10.926 0.407 1.00 0.00 102 PRO A C 15
ATOM 24484 O O . PRO A 1 121 ? 10.719 10.691 -0.417 1.00 0.00 102 PRO A O 15
ATOM 24496 N N . HIS A 1 20 ? 3.963 9.001 -11.467 1.00 0.00 1 HIS A N 16
ATOM 24497 C CA . HIS A 1 20 ? 2.829 8.330 -10.832 1.00 0.00 1 HIS A CA 16
ATOM 24498 C C . HIS A 1 20 ? 2.776 8.826 -9.414 1.00 0.00 1 HIS A C 16
ATOM 24499 O O . HIS A 1 20 ? 3.773 8.751 -8.721 1.00 0.00 1 HIS A O 16
ATOM 24513 N N . MET A 1 21 ? 1.663 9.403 -8.997 1.00 0.00 2 MET A N 16
ATOM 24514 C CA . MET A 1 21 ? 1.530 9.910 -7.635 1.00 0.00 2 MET A CA 16
ATOM 24515 C C . MET A 1 21 ? 0.071 9.865 -7.208 1.00 0.00 2 MET A C 16
ATOM 24516 O O . MET A 1 21 ? -0.807 10.277 -7.958 1.00 0.00 2 MET A O 16
ATOM 24530 N N . THR A 1 22 ? -0.187 9.355 -6.036 1.00 0.00 3 THR A N 16
ATOM 24531 C CA . THR A 1 22 ? -1.527 9.322 -5.493 1.00 0.00 3 THR A CA 16
ATOM 24532 C C . THR A 1 22 ? -1.530 9.933 -4.094 1.00 0.00 3 THR A C 16
ATOM 24533 O O . THR A 1 22 ? -0.851 9.435 -3.187 1.00 0.00 3 THR A O 16
ATOM 24544 N N . PHE A 1 23 ? -2.224 11.044 -3.945 1.00 0.00 4 PHE A N 16
ATOM 24545 C CA . PHE A 1 23 ? -2.342 11.702 -2.654 1.00 0.00 4 PHE A CA 16
ATOM 24546 C C . PHE A 1 23 ? -3.801 11.906 -2.288 1.00 0.00 4 PHE A C 16
ATOM 24547 O O . PHE A 1 23 ? -4.113 12.356 -1.197 1.00 0.00 4 PHE A O 16
ATOM 24564 N N . CYS A 1 24 ? -4.684 11.569 -3.198 1.00 0.00 5 CYS A N 16
ATOM 24565 C CA . CYS A 1 24 ? -6.104 11.731 -2.976 1.00 0.00 5 CYS A CA 16
ATOM 24566 C C . CYS A 1 24 ? -6.628 10.614 -2.079 1.00 0.00 5 CYS A C 16
ATOM 24567 O O . CYS A 1 24 ? -6.995 9.562 -2.567 1.00 0.00 5 CYS A O 16
ATOM 24575 N N . LEU A 1 25 ? -6.613 10.831 -0.772 1.00 0.00 6 LEU A N 16
ATOM 24576 C CA . LEU A 1 25 ? -7.038 9.826 0.159 1.00 0.00 6 LEU A CA 16
ATOM 24577 C C . LEU A 1 25 ? -8.544 9.708 0.299 1.00 0.00 6 LEU A C 16
ATOM 24578 O O . LEU A 1 25 ? -9.108 8.642 0.113 1.00 0.00 6 LEU A O 16
ATOM 24594 N N . GLU A 1 26 ? -9.219 10.806 0.517 1.00 0.00 7 GLU A N 16
ATOM 24595 C CA . GLU A 1 26 ? -10.642 10.727 0.728 1.00 0.00 7 GLU A CA 16
ATOM 24596 C C . GLU A 1 26 ? -11.405 10.512 -0.595 1.00 0.00 7 GLU A C 16
ATOM 24597 O O . GLU A 1 26 ? -12.598 10.189 -0.613 1.00 0.00 7 GLU A O 16
ATOM 24609 N N . THR A 1 27 ? -10.689 10.609 -1.695 1.00 0.00 8 THR A N 16
ATOM 24610 C CA . THR A 1 27 ? -11.261 10.387 -2.991 1.00 0.00 8 THR A CA 16
ATOM 24611 C C . THR A 1 27 ? -11.596 8.899 -3.144 1.00 0.00 8 THR A C 16
ATOM 24612 O O . THR A 1 27 ? -12.538 8.531 -3.839 1.00 0.00 8 THR A O 16
ATOM 24623 N N . TYR A 1 28 ? -10.879 8.051 -2.422 1.00 0.00 9 TYR A N 16
ATOM 24624 C CA . TYR A 1 28 ? -11.111 6.643 -2.501 1.00 0.00 9 TYR A CA 16
ATOM 24625 C C . TYR A 1 28 ? -12.359 6.230 -1.766 1.00 0.00 9 TYR A C 16
ATOM 24626 O O . TYR A 1 28 ? -12.982 5.223 -2.112 1.00 0.00 9 TYR A O 16
ATOM 24644 N N . LEU A 1 29 ? -12.775 7.046 -0.804 1.00 0.00 10 LEU A N 16
ATOM 24645 C CA . LEU A 1 29 ? -14.011 6.792 -0.084 1.00 0.00 10 LEU A CA 16
ATOM 24646 C C . LEU A 1 29 ? -15.134 7.052 -1.084 1.00 0.00 10 LEU A C 16
ATOM 24647 O O . LEU A 1 29 ? -16.081 6.281 -1.209 1.00 0.00 10 LEU A O 16
ATOM 24663 N N . GLN A 1 30 ? -14.941 8.102 -1.872 1.00 0.00 11 GLN A N 16
ATOM 24664 C CA . GLN A 1 30 ? -15.904 8.531 -2.862 1.00 0.00 11 GLN A CA 16
ATOM 24665 C C . GLN A 1 30 ? -15.991 7.506 -3.979 1.00 0.00 11 GLN A C 16
ATOM 24666 O O . GLN A 1 30 ? -17.007 7.395 -4.660 1.00 0.00 11 GLN A O 16
ATOM 24680 N N . GLN A 1 31 ? -14.931 6.737 -4.138 1.00 0.00 12 GLN A N 16
ATOM 24681 C CA . GLN A 1 31 ? -14.872 5.737 -5.171 1.00 0.00 12 GLN A CA 16
ATOM 24682 C C . GLN A 1 31 ? -15.179 4.350 -4.638 1.00 0.00 12 GLN A C 16
ATOM 24683 O O . GLN A 1 31 ? -15.038 3.363 -5.362 1.00 0.00 12 GLN A O 16
ATOM 24697 N N . SER A 1 32 ? -15.563 4.283 -3.358 1.00 0.00 13 SER A N 16
ATOM 24698 C CA . SER A 1 32 ? -15.950 3.040 -2.696 1.00 0.00 13 SER A CA 16
ATOM 24699 C C . SER A 1 32 ? -14.804 2.019 -2.678 1.00 0.00 13 SER A C 16
ATOM 24700 O O . SER A 1 32 ? -15.033 0.797 -2.678 1.00 0.00 13 SER A O 16
ATOM 24708 N N . GLY A 1 33 ? -13.595 2.512 -2.621 1.00 0.00 14 GLY A N 16
ATOM 24709 C CA . GLY A 1 33 ? -12.443 1.666 -2.627 1.00 0.00 14 GLY A CA 16
ATOM 24710 C C . GLY A 1 33 ? -11.367 2.254 -1.781 1.00 0.00 14 GLY A C 16
ATOM 24711 O O . GLY A 1 33 ? -10.348 2.695 -2.288 1.00 0.00 14 GLY A O 16
ATOM 24715 N N . GLU A 1 34 ? -11.620 2.287 -0.502 1.00 0.00 15 GLU A N 16
ATOM 24716 C CA . GLU A 1 34 ? -10.708 2.865 0.467 1.00 0.00 15 GLU A CA 16
ATOM 24717 C C . GLU A 1 34 ? -9.433 2.023 0.605 1.00 0.00 15 GLU A C 16
ATOM 24718 O O . GLU A 1 34 ? -9.459 0.785 0.474 1.00 0.00 15 GLU A O 16
ATOM 24730 N N . TYR A 1 35 ? -8.344 2.688 0.831 1.00 0.00 16 TYR A N 16
ATOM 24731 C CA . TYR A 1 35 ? -7.048 2.064 0.983 1.00 0.00 16 TYR A CA 16
ATOM 24732 C C . TYR A 1 35 ? -6.272 2.889 2.011 1.00 0.00 16 TYR A C 16
ATOM 24733 O O . TYR A 1 35 ? -5.043 2.917 2.034 1.00 0.00 16 TYR A O 16
ATOM 24751 N N . GLU A 1 36 ? -7.022 3.518 2.892 1.00 0.00 17 GLU A N 16
ATOM 24752 C CA . GLU A 1 36 ? -6.473 4.380 3.904 1.00 0.00 17 GLU A CA 16
ATOM 24753 C C . GLU A 1 36 ? -7.364 4.513 5.074 1.00 0.00 17 GLU A C 16
ATOM 24754 O O . GLU A 1 36 ? -8.527 4.129 5.043 1.00 0.00 17 GLU A O 16
ATOM 24766 N N . ILE A 1 37 ? -6.835 5.156 6.107 1.00 0.00 18 ILE A N 16
ATOM 24767 C CA . ILE A 1 37 ? -7.610 5.388 7.255 1.00 0.00 18 ILE A CA 16
ATOM 24768 C C . ILE A 1 37 ? -8.031 6.881 7.311 1.00 0.00 18 ILE A C 16
ATOM 24769 O O . ILE A 1 37 ? -8.453 7.394 8.345 1.00 0.00 18 ILE A O 16
ATOM 24785 N N . HIS A 1 38 ? -7.905 7.548 6.165 1.00 0.00 19 HIS A N 16
ATOM 24786 C CA . HIS A 1 38 ? -8.246 8.966 6.006 1.00 0.00 19 HIS A CA 16
ATOM 24787 C C . HIS A 1 38 ? -7.339 9.815 6.827 1.00 0.00 19 HIS A C 16
ATOM 24788 O O . HIS A 1 38 ? -7.697 10.339 7.877 1.00 0.00 19 HIS A O 16
ATOM 24802 N N . MET A 1 39 ? -6.129 9.831 6.391 1.00 0.00 20 MET A N 16
ATOM 24803 C CA . MET A 1 39 ? -5.068 10.556 7.009 1.00 0.00 20 MET A CA 16
ATOM 24804 C C . MET A 1 39 ? -4.128 10.954 5.869 1.00 0.00 20 MET A C 16
ATOM 24805 O O . MET A 1 39 ? -4.485 10.748 4.721 1.00 0.00 20 MET A O 16
ATOM 24819 N N . LYS A 1 40 ? -2.954 11.437 6.143 1.00 0.00 21 LYS A N 16
ATOM 24820 C CA . LYS A 1 40 ? -2.053 11.878 5.076 1.00 0.00 21 LYS A CA 16
ATOM 24821 C C . LYS A 1 40 ? -1.416 10.680 4.366 1.00 0.00 21 LYS A C 16
ATOM 24822 O O . LYS A 1 40 ? -0.634 9.947 4.955 1.00 0.00 21 LYS A O 16
ATOM 24841 N N . ARG A 1 41 ? -1.774 10.476 3.115 1.00 0.00 22 ARG A N 16
ATOM 24842 C CA . ARG A 1 41 ? -1.254 9.362 2.342 1.00 0.00 22 ARG A CA 16
ATOM 24843 C C . ARG A 1 41 ? -0.255 9.904 1.326 1.00 0.00 22 ARG A C 16
ATOM 24844 O O . ARG A 1 41 ? -0.278 11.109 1.033 1.00 0.00 22 ARG A O 16
ATOM 24865 N N . ALA A 1 42 ? 0.609 9.052 0.789 1.00 0.00 23 ALA A N 16
ATOM 24866 C CA . ALA A 1 42 ? 1.582 9.521 -0.227 1.00 0.00 23 ALA A CA 16
ATOM 24867 C C . ALA A 1 42 ? 2.143 8.372 -1.064 1.00 0.00 23 ALA A C 16
ATOM 24868 O O . ALA A 1 42 ? 3.176 7.765 -0.704 1.00 0.00 23 ALA A O 16
ATOM 24875 N N . GLY A 1 43 ? 1.494 8.084 -2.172 1.00 0.00 24 GLY A N 16
ATOM 24876 C CA . GLY A 1 43 ? 1.880 6.963 -2.997 1.00 0.00 24 GLY A CA 16
ATOM 24877 C C . GLY A 1 43 ? 2.538 7.319 -4.264 1.00 0.00 24 GLY A C 16
ATOM 24878 O O . GLY A 1 43 ? 1.891 7.432 -5.298 1.00 0.00 24 GLY A O 16
ATOM 24882 N N . PHE A 1 44 ? 3.825 7.428 -4.206 1.00 0.00 25 PHE A N 16
ATOM 24883 C CA . PHE A 1 44 ? 4.612 7.781 -5.355 1.00 0.00 25 PHE A CA 16
ATOM 24884 C C . PHE A 1 44 ? 4.747 6.566 -6.265 1.00 0.00 25 PHE A C 16
ATOM 24885 O O . PHE A 1 44 ? 4.144 6.475 -7.316 1.00 0.00 25 PHE A O 16
ATOM 24902 N N . ARG A 1 45 ? 5.444 5.584 -5.792 1.00 0.00 26 ARG A N 16
ATOM 24903 C CA . ARG A 1 45 ? 5.702 4.407 -6.587 1.00 0.00 26 ARG A CA 16
ATOM 24904 C C . ARG A 1 45 ? 4.550 3.453 -6.567 1.00 0.00 26 ARG A C 16
ATOM 24905 O O . ARG A 1 45 ? 4.215 2.840 -7.577 1.00 0.00 26 ARG A O 16
ATOM 24926 N N . GLU A 1 46 ? 3.890 3.385 -5.452 1.00 0.00 27 GLU A N 16
ATOM 24927 C CA . GLU A 1 46 ? 2.826 2.446 -5.307 1.00 0.00 27 GLU A CA 16
ATOM 24928 C C . GLU A 1 46 ? 1.527 2.943 -5.950 1.00 0.00 27 GLU A C 16
ATOM 24929 O O . GLU A 1 46 ? 0.529 2.217 -5.974 1.00 0.00 27 GLU A O 16
ATOM 24941 N N . CYS A 1 47 ? 1.542 4.197 -6.449 1.00 0.00 28 CYS A N 16
ATOM 24942 C CA . CYS A 1 47 ? 0.407 4.762 -7.186 1.00 0.00 28 CYS A CA 16
ATOM 24943 C C . CYS A 1 47 ? -0.042 3.776 -8.272 1.00 0.00 28 CYS A C 16
ATOM 24944 O O . CYS A 1 47 ? -1.220 3.456 -8.394 1.00 0.00 28 CYS A O 16
ATOM 24952 N N . ALA A 1 48 ? 0.930 3.249 -9.004 1.00 0.00 29 ALA A N 16
ATOM 24953 C CA . ALA A 1 48 ? 0.654 2.322 -10.087 1.00 0.00 29 ALA A CA 16
ATOM 24954 C C . ALA A 1 48 ? 0.159 0.981 -9.563 1.00 0.00 29 ALA A C 16
ATOM 24955 O O . ALA A 1 48 ? -0.778 0.386 -10.113 1.00 0.00 29 ALA A O 16
ATOM 24962 N N . ALA A 1 49 ? 0.766 0.540 -8.487 1.00 0.00 30 ALA A N 16
ATOM 24963 C CA . ALA A 1 49 ? 0.446 -0.712 -7.846 1.00 0.00 30 ALA A CA 16
ATOM 24964 C C . ALA A 1 49 ? -0.975 -0.778 -7.362 1.00 0.00 30 ALA A C 16
ATOM 24965 O O . ALA A 1 49 ? -1.667 -1.762 -7.599 1.00 0.00 30 ALA A O 16
ATOM 24972 N N . MET A 1 50 ? -1.411 0.269 -6.684 1.00 0.00 31 MET A N 16
ATOM 24973 C CA . MET A 1 50 ? -2.748 0.286 -6.103 1.00 0.00 31 MET A CA 16
ATOM 24974 C C . MET A 1 50 ? -3.828 0.155 -7.149 1.00 0.00 31 MET A C 16
ATOM 24975 O O . MET A 1 50 ? -4.834 -0.512 -6.918 1.00 0.00 31 MET A O 16
ATOM 24989 N N . ILE A 1 51 ? -3.593 0.734 -8.303 1.00 0.00 32 ILE A N 16
ATOM 24990 C CA . ILE A 1 51 ? -4.536 0.678 -9.402 1.00 0.00 32 ILE A CA 16
ATOM 24991 C C . ILE A 1 51 ? -4.775 -0.774 -9.809 1.00 0.00 32 ILE A C 16
ATOM 24992 O O . ILE A 1 51 ? -5.918 -1.212 -9.989 1.00 0.00 32 ILE A O 16
ATOM 25008 N N . GLU A 1 52 ? -3.707 -1.524 -9.868 1.00 0.00 33 GLU A N 16
ATOM 25009 C CA . GLU A 1 52 ? -3.767 -2.892 -10.285 1.00 0.00 33 GLU A CA 16
ATOM 25010 C C . GLU A 1 52 ? -4.294 -3.783 -9.159 1.00 0.00 33 GLU A C 16
ATOM 25011 O O . GLU A 1 52 ? -5.046 -4.720 -9.408 1.00 0.00 33 GLU A O 16
ATOM 25023 N N . LYS A 1 53 ? -3.940 -3.443 -7.912 1.00 0.00 34 LYS A N 16
ATOM 25024 C CA . LYS A 1 53 ? -4.363 -4.196 -6.710 1.00 0.00 34 LYS A CA 16
ATOM 25025 C C . LYS A 1 53 ? -5.873 -4.283 -6.584 1.00 0.00 34 LYS A C 16
ATOM 25026 O O . LYS A 1 53 ? -6.401 -5.220 -5.985 1.00 0.00 34 LYS A O 16
ATOM 25045 N N . LYS A 1 54 ? -6.554 -3.322 -7.185 1.00 0.00 35 LYS A N 16
ATOM 25046 C CA . LYS A 1 54 ? -8.003 -3.259 -7.171 1.00 0.00 35 LYS A CA 16
ATOM 25047 C C . LYS A 1 54 ? -8.627 -4.468 -7.913 1.00 0.00 35 LYS A C 16
ATOM 25048 O O . LYS A 1 54 ? -9.779 -4.836 -7.668 1.00 0.00 35 LYS A O 16
ATOM 25067 N N . ALA A 1 55 ? -7.851 -5.092 -8.793 1.00 0.00 36 ALA A N 16
ATOM 25068 C CA . ALA A 1 55 ? -8.336 -6.215 -9.573 1.00 0.00 36 ALA A CA 16
ATOM 25069 C C . ALA A 1 55 ? -8.638 -7.410 -8.666 1.00 0.00 36 ALA A C 16
ATOM 25070 O O . ALA A 1 55 ? -9.710 -8.024 -8.766 1.00 0.00 36 ALA A O 16
ATOM 25077 N N . ARG A 1 56 ? -7.707 -7.706 -7.770 1.00 0.00 37 ARG A N 16
ATOM 25078 C CA . ARG A 1 56 ? -7.847 -8.780 -6.789 1.00 0.00 37 ARG A CA 16
ATOM 25079 C C . ARG A 1 56 ? -6.636 -8.722 -5.884 1.00 0.00 37 ARG A C 16
ATOM 25080 O O . ARG A 1 56 ? -6.747 -8.388 -4.733 1.00 0.00 37 ARG A O 16
ATOM 25101 N N . ARG A 1 57 ? -5.490 -9.062 -6.422 1.00 0.00 38 ARG A N 16
ATOM 25102 C CA . ARG A 1 57 ? -4.245 -9.010 -5.683 1.00 0.00 38 ARG A CA 16
ATOM 25103 C C . ARG A 1 57 ? -3.125 -8.755 -6.650 1.00 0.00 38 ARG A C 16
ATOM 25104 O O . ARG A 1 57 ? -2.991 -9.474 -7.635 1.00 0.00 38 ARG A O 16
ATOM 25125 N N . VAL A 1 58 ? -2.370 -7.717 -6.433 1.00 0.00 39 VAL A N 16
ATOM 25126 C CA . VAL A 1 58 ? -1.278 -7.411 -7.333 1.00 0.00 39 VAL A CA 16
ATOM 25127 C C . VAL A 1 58 ? -0.054 -6.990 -6.564 1.00 0.00 39 VAL A C 16
ATOM 25128 O O . VAL A 1 58 ? -0.157 -6.321 -5.517 1.00 0.00 39 VAL A O 16
ATOM 25141 N N . VAL A 1 59 ? 1.075 -7.428 -7.047 1.00 0.00 40 VAL A N 16
ATOM 25142 C CA . VAL A 1 59 ? 2.340 -7.082 -6.499 1.00 0.00 40 VAL A CA 16
ATOM 25143 C C . VAL A 1 59 ? 3.035 -6.139 -7.483 1.00 0.00 40 VAL A C 16
ATOM 25144 O O . VAL A 1 59 ? 2.867 -6.269 -8.705 1.00 0.00 40 VAL A O 16
ATOM 25157 N N . HIS A 1 60 ? 3.756 -5.189 -6.968 1.00 0.00 41 HIS A N 16
ATOM 25158 C CA . HIS A 1 60 ? 4.426 -4.217 -7.778 1.00 0.00 41 HIS A CA 16
ATOM 25159 C C . HIS A 1 60 ? 5.830 -4.096 -7.248 1.00 0.00 41 HIS A C 16
ATOM 25160 O O . HIS A 1 60 ? 6.026 -4.002 -6.015 1.00 0.00 41 HIS A O 16
ATOM 25174 N N . ILE A 1 61 ? 6.789 -4.173 -8.129 1.00 0.00 42 ILE A N 16
ATOM 25175 C CA . ILE A 1 61 ? 8.167 -4.060 -7.739 1.00 0.00 42 ILE A CA 16
ATOM 25176 C C . ILE A 1 61 ? 8.518 -2.577 -7.655 1.00 0.00 42 ILE A C 16
ATOM 25177 O O . ILE A 1 61 ? 8.026 -1.778 -8.467 1.00 0.00 42 ILE A O 16
ATOM 25193 N N . LYS A 1 62 ? 9.322 -2.222 -6.658 1.00 0.00 43 LYS A N 16
ATOM 25194 C CA . LYS A 1 62 ? 9.716 -0.832 -6.382 1.00 0.00 43 LYS A CA 16
ATOM 25195 C C . LYS A 1 62 ? 8.514 -0.012 -5.894 1.00 0.00 43 LYS A C 16
ATOM 25196 O O . LYS A 1 62 ? 8.037 0.873 -6.614 1.00 0.00 43 LYS A O 16
ATOM 25215 N N . PRO A 1 63 ? 7.937 -0.343 -4.713 1.00 0.00 44 PRO A N 16
ATOM 25216 C CA . PRO A 1 63 ? 6.828 0.420 -4.157 1.00 0.00 44 PRO A CA 16
ATOM 25217 C C . PRO A 1 63 ? 7.317 1.705 -3.471 1.00 0.00 44 PRO A C 16
ATOM 25218 O O . PRO A 1 63 ? 8.526 1.913 -3.306 1.00 0.00 44 PRO A O 16
ATOM 25229 N N . GLY A 1 64 ? 6.388 2.565 -3.090 1.00 0.00 45 GLY A N 16
ATOM 25230 C CA . GLY A 1 64 ? 6.761 3.803 -2.468 1.00 0.00 45 GLY A CA 16
ATOM 25231 C C . GLY A 1 64 ? 5.565 4.575 -1.993 1.00 0.00 45 GLY A C 16
ATOM 25232 O O . GLY A 1 64 ? 5.375 5.739 -2.363 1.00 0.00 45 GLY A O 16
ATOM 25236 N N . GLU A 1 65 ? 4.715 3.909 -1.270 1.00 0.00 46 GLU A N 16
ATOM 25237 C CA . GLU A 1 65 ? 3.549 4.529 -0.673 1.00 0.00 46 GLU A CA 16
ATOM 25238 C C . GLU A 1 65 ? 3.641 4.389 0.822 1.00 0.00 46 GLU A C 16
ATOM 25239 O O . GLU A 1 65 ? 4.178 3.414 1.328 1.00 0.00 46 GLU A O 16
ATOM 25251 N N . LYS A 1 66 ? 3.178 5.392 1.504 1.00 0.00 47 LYS A N 16
ATOM 25252 C CA . LYS A 1 66 ? 3.155 5.436 2.929 1.00 0.00 47 LYS A CA 16
ATOM 25253 C C . LYS A 1 66 ? 1.889 6.034 3.282 1.00 0.00 47 LYS A C 16
ATOM 25254 O O . LYS A 1 66 ? 1.743 7.255 3.423 1.00 0.00 47 LYS A O 16
ATOM 25273 N N . ILE A 1 67 ? 0.972 5.209 3.255 1.00 0.00 48 ILE A N 16
ATOM 25274 C CA . ILE A 1 67 ? -0.358 5.552 3.543 1.00 0.00 48 ILE A CA 16
ATOM 25275 C C . ILE A 1 67 ? -0.514 5.796 5.006 1.00 0.00 48 ILE A C 16
ATOM 25276 O O . ILE A 1 67 ? -0.339 4.902 5.815 1.00 0.00 48 ILE A O 16
ATOM 25292 N N . LEU A 1 68 ? -0.721 7.044 5.328 1.00 0.00 49 LEU A N 16
ATOM 25293 C CA . LEU A 1 68 ? -1.007 7.548 6.678 1.00 0.00 49 LEU A CA 16
ATOM 25294 C C . LEU A 1 68 ? 0.129 7.285 7.645 1.00 0.00 49 LEU A C 16
ATOM 25295 O O . LEU A 1 68 ? -0.037 7.406 8.853 1.00 0.00 49 LEU A O 16
ATOM 25311 N N . GLY A 1 69 ? 1.266 6.948 7.127 1.00 0.00 50 GLY A N 16
ATOM 25312 C CA . GLY A 1 69 ? 2.398 6.591 7.959 1.00 0.00 50 GLY A CA 16
ATOM 25313 C C . GLY A 1 69 ? 2.291 5.133 8.431 1.00 0.00 50 GLY A C 16
ATOM 25314 O O . GLY A 1 69 ? 3.277 4.393 8.437 1.00 0.00 50 GLY A O 16
ATOM 25318 N N . ALA A 1 70 ? 1.086 4.736 8.795 1.00 0.00 51 ALA A N 16
ATOM 25319 C CA . ALA A 1 70 ? 0.778 3.410 9.237 1.00 0.00 51 ALA A CA 16
ATOM 25320 C C . ALA A 1 70 ? -0.190 2.799 8.248 1.00 0.00 51 ALA A C 16
ATOM 25321 O O . ALA A 1 70 ? -1.274 3.343 8.015 1.00 0.00 51 ALA A O 16
ATOM 25328 N N . ARG A 1 71 ? 0.213 1.695 7.675 1.00 0.00 52 ARG A N 16
ATOM 25329 C CA . ARG A 1 71 ? -0.532 0.978 6.655 1.00 0.00 52 ARG A CA 16
ATOM 25330 C C . ARG A 1 71 ? -1.895 0.454 7.159 1.00 0.00 52 ARG A C 16
ATOM 25331 O O . ARG A 1 71 ? -1.979 -0.628 7.753 1.00 0.00 52 ARG A O 16
ATOM 25352 N N . ILE A 1 72 ? -2.942 1.249 6.968 1.00 0.00 53 ILE A N 16
ATOM 25353 C CA . ILE A 1 72 ? -4.281 0.869 7.340 1.00 0.00 53 ILE A CA 16
ATOM 25354 C C . ILE A 1 72 ? -5.148 0.987 6.096 1.00 0.00 53 ILE A C 16
ATOM 25355 O O . ILE A 1 72 ? -5.064 1.987 5.393 1.00 0.00 53 ILE A O 16
ATOM 25371 N N . ILE A 1 73 ? -5.949 -0.026 5.821 1.00 0.00 54 ILE A N 16
ATOM 25372 C CA . ILE A 1 73 ? -6.804 -0.041 4.626 1.00 0.00 54 ILE A CA 16
ATOM 25373 C C . ILE A 1 73 ? -8.060 0.802 4.874 1.00 0.00 54 ILE A C 16
ATOM 25374 O O . ILE A 1 73 ? -8.650 1.354 3.957 1.00 0.00 54 ILE A O 16
ATOM 25390 N N . GLY A 1 74 ? -8.469 0.862 6.122 1.00 0.00 55 GLY A N 16
ATOM 25391 C CA . GLY A 1 74 ? -9.621 1.669 6.496 1.00 0.00 55 GLY A CA 16
ATOM 25392 C C . GLY A 1 74 ? -10.917 0.947 6.249 1.00 0.00 55 GLY A C 16
ATOM 25393 O O . GLY A 1 74 ? -12.011 1.508 6.398 1.00 0.00 55 GLY A O 16
ATOM 25397 N N . ILE A 1 75 ? -10.791 -0.279 5.868 1.00 0.00 56 ILE A N 16
ATOM 25398 C CA . ILE A 1 75 ? -11.890 -1.140 5.611 1.00 0.00 56 ILE A CA 16
ATOM 25399 C C . ILE A 1 75 ? -11.659 -2.365 6.433 1.00 0.00 56 ILE A C 16
ATOM 25400 O O . ILE A 1 75 ? -10.598 -2.957 6.298 1.00 0.00 56 ILE A O 16
ATOM 25416 N N . PRO A 1 76 ? -12.587 -2.734 7.328 1.00 0.00 57 PRO A N 16
ATOM 25417 C CA . PRO A 1 76 ? -12.462 -3.954 8.120 1.00 0.00 57 PRO A CA 16
ATOM 25418 C C . PRO A 1 76 ? -12.522 -5.182 7.197 1.00 0.00 57 PRO A C 16
ATOM 25419 O O . PRO A 1 76 ? -13.573 -5.482 6.608 1.00 0.00 57 PRO A O 16
ATOM 25430 N N . PRO A 1 77 ? -11.405 -5.868 6.981 1.00 0.00 58 PRO A N 16
ATOM 25431 C CA . PRO A 1 77 ? -11.349 -6.995 6.106 1.00 0.00 58 PRO A CA 16
ATOM 25432 C C . PRO A 1 77 ? -11.147 -8.297 6.862 1.00 0.00 58 PRO A C 16
ATOM 25433 O O . PRO A 1 77 ? -11.245 -8.343 8.095 1.00 0.00 58 PRO A O 16
ATOM 25444 N N . VAL A 1 78 ? -10.930 -9.351 6.126 1.00 0.00 59 VAL A N 16
ATOM 25445 C CA . VAL A 1 78 ? -10.606 -10.613 6.723 1.00 0.00 59 VAL A CA 16
ATOM 25446 C C . VAL A 1 78 ? -9.165 -10.450 7.199 1.00 0.00 59 VAL A C 16
ATOM 25447 O O . VAL A 1 78 ? -8.290 -10.196 6.387 1.00 0.00 59 VAL A O 16
ATOM 25460 N N . PRO A 1 79 ? -8.923 -10.531 8.510 1.00 0.00 60 PRO A N 16
ATOM 25461 C CA . PRO A 1 79 ? -7.631 -10.157 9.129 1.00 0.00 60 PRO A CA 16
ATOM 25462 C C . PRO A 1 79 ? -6.478 -11.149 8.910 1.00 0.00 60 PRO A C 16
ATOM 25463 O O . PRO A 1 79 ? -5.647 -11.345 9.805 1.00 0.00 60 PRO A O 16
ATOM 25474 N N . ILE A 1 80 ? -6.369 -11.719 7.742 1.00 0.00 61 ILE A N 16
ATOM 25475 C CA . ILE A 1 80 ? -5.296 -12.635 7.480 1.00 0.00 61 ILE A CA 16
ATOM 25476 C C . ILE A 1 80 ? -4.214 -11.840 6.788 1.00 0.00 61 ILE A C 16
ATOM 25477 O O . ILE A 1 80 ? -4.517 -10.945 6.027 1.00 0.00 61 ILE A O 16
ATOM 25493 N N . GLY A 1 81 ? -2.983 -12.086 7.085 1.00 0.00 62 GLY A N 16
ATOM 25494 C CA . GLY A 1 81 ? -1.976 -11.339 6.421 1.00 0.00 62 GLY A CA 16
ATOM 25495 C C . GLY A 1 81 ? -0.645 -11.435 7.063 1.00 0.00 62 GLY A C 16
ATOM 25496 O O . GLY A 1 81 ? -0.507 -11.242 8.269 1.00 0.00 62 GLY A O 16
ATOM 25500 N N . ILE A 1 82 ? 0.333 -11.737 6.269 1.00 0.00 63 ILE A N 16
ATOM 25501 C CA . ILE A 1 82 ? 1.675 -11.864 6.719 1.00 0.00 63 ILE A CA 16
ATOM 25502 C C . ILE A 1 82 ? 2.517 -10.837 5.966 1.00 0.00 63 ILE A C 16
ATOM 25503 O O . ILE A 1 82 ? 2.185 -10.462 4.846 1.00 0.00 63 ILE A O 16
ATOM 25519 N N . ASP A 1 83 ? 3.510 -10.331 6.618 1.00 0.00 64 ASP A N 16
ATOM 25520 C CA . ASP A 1 83 ? 4.445 -9.405 6.042 1.00 0.00 64 ASP A CA 16
ATOM 25521 C C . ASP A 1 83 ? 5.780 -10.088 6.208 1.00 0.00 64 ASP A C 16
ATOM 25522 O O . ASP A 1 83 ? 6.377 -10.052 7.294 1.00 0.00 64 ASP A O 16
ATOM 25531 N N . GLU A 1 84 ? 6.188 -10.815 5.176 1.00 0.00 65 GLU A N 16
ATOM 25532 C CA . GLU A 1 84 ? 7.378 -11.600 5.225 1.00 0.00 65 GLU A CA 16
ATOM 25533 C C . GLU A 1 84 ? 8.606 -10.759 5.351 1.00 0.00 65 GLU A C 16
ATOM 25534 O O . GLU A 1 84 ? 9.290 -10.778 6.379 1.00 0.00 65 GLU A O 16
ATOM 25546 N N . GLU A 1 85 ? 8.852 -9.987 4.358 1.00 0.00 66 GLU A N 16
ATOM 25547 C CA . GLU A 1 85 ? 10.021 -9.179 4.321 1.00 0.00 66 GLU A CA 16
ATOM 25548 C C . GLU A 1 85 ? 9.718 -8.077 3.309 1.00 0.00 66 GLU A C 16
ATOM 25549 O O . GLU A 1 85 ? 8.716 -8.168 2.598 1.00 0.00 66 GLU A O 16
ATOM 25561 N N . ARG A 1 86 ? 10.545 -7.084 3.228 1.00 0.00 67 ARG A N 16
ATOM 25562 C CA . ARG A 1 86 ? 10.305 -5.972 2.362 1.00 0.00 67 ARG A CA 16
ATOM 25563 C C . ARG A 1 86 ? 10.830 -6.207 0.968 1.00 0.00 67 ARG A C 16
ATOM 25564 O O . ARG A 1 86 ? 10.196 -5.834 -0.030 1.00 0.00 67 ARG A O 16
ATOM 25585 N N . SER A 1 87 ? 11.950 -6.825 0.890 1.00 0.00 68 SER A N 16
ATOM 25586 C CA . SER A 1 87 ? 12.549 -7.153 -0.372 1.00 0.00 68 SER A CA 16
ATOM 25587 C C . SER A 1 87 ? 12.065 -8.552 -0.775 1.00 0.00 68 SER A C 16
ATOM 25588 O O . SER A 1 87 ? 12.719 -9.306 -1.498 1.00 0.00 68 SER A O 16
ATOM 25596 N N . THR A 1 88 ? 10.889 -8.839 -0.331 1.00 0.00 69 THR A N 16
ATOM 25597 C CA . THR A 1 88 ? 10.200 -10.050 -0.558 1.00 0.00 69 THR A CA 16
ATOM 25598 C C . THR A 1 88 ? 8.739 -9.621 -0.650 1.00 0.00 69 THR A C 16
ATOM 25599 O O . THR A 1 88 ? 8.439 -8.456 -0.360 1.00 0.00 69 THR A O 16
ATOM 25610 N N . VAL A 1 89 ? 7.861 -10.483 -1.050 1.00 0.00 70 VAL A N 16
ATOM 25611 C CA . VAL A 1 89 ? 6.482 -10.128 -1.114 1.00 0.00 70 VAL A CA 16
ATOM 25612 C C . VAL A 1 89 ? 5.870 -10.374 0.228 1.00 0.00 70 VAL A C 16
ATOM 25613 O O . VAL A 1 89 ? 6.409 -11.143 1.036 1.00 0.00 70 VAL A O 16
ATOM 25626 N N . MET A 1 90 ? 4.815 -9.707 0.469 1.00 0.00 71 MET A N 16
ATOM 25627 C CA . MET A 1 90 ? 4.075 -9.836 1.681 1.00 0.00 71 MET A CA 16
ATOM 25628 C C . MET A 1 90 ? 2.729 -10.385 1.297 1.00 0.00 71 MET A C 16
ATOM 25629 O O . MET A 1 90 ? 2.217 -10.042 0.223 1.00 0.00 71 MET A O 16
ATOM 25643 N N . ILE A 1 91 ? 2.169 -11.235 2.093 1.00 0.00 72 ILE A N 16
ATOM 25644 C CA . ILE A 1 91 ? 0.878 -11.778 1.761 1.00 0.00 72 ILE A CA 16
ATOM 25645 C C . ILE A 1 91 ? -0.232 -11.352 2.749 1.00 0.00 72 ILE A C 16
ATOM 25646 O O . ILE A 1 91 ? -0.567 -12.071 3.697 1.00 0.00 72 ILE A O 16
ATOM 25662 N N . PRO A 1 92 ? -0.777 -10.142 2.599 1.00 0.00 73 PRO A N 16
ATOM 25663 C CA . PRO A 1 92 ? -1.855 -9.694 3.417 1.00 0.00 73 PRO A CA 16
ATOM 25664 C C . PRO A 1 92 ? -3.135 -10.200 2.806 1.00 0.00 73 PRO A C 16
ATOM 25665 O O . PRO A 1 92 ? -3.640 -9.635 1.839 1.00 0.00 73 PRO A O 16
ATOM 25676 N N . TYR A 1 93 ? -3.646 -11.282 3.327 1.00 0.00 74 TYR A N 16
ATOM 25677 C CA . TYR A 1 93 ? -4.817 -11.873 2.770 1.00 0.00 74 TYR A CA 16
ATOM 25678 C C . TYR A 1 93 ? -6.019 -11.264 3.415 1.00 0.00 74 TYR A C 16
ATOM 25679 O O . TYR A 1 93 ? -6.722 -11.867 4.245 1.00 0.00 74 TYR A O 16
ATOM 25697 N N . THR A 1 94 ? -6.181 -10.051 3.121 1.00 0.00 75 THR A N 16
ATOM 25698 C CA . THR A 1 94 ? -7.223 -9.318 3.613 1.00 0.00 75 THR A CA 16
ATOM 25699 C C . THR A 1 94 ? -8.249 -9.137 2.513 1.00 0.00 75 THR A C 16
ATOM 25700 O O . THR A 1 94 ? -7.894 -8.980 1.333 1.00 0.00 75 THR A O 16
ATOM 25711 N N . LYS A 1 95 ? -9.503 -9.251 2.865 1.00 0.00 76 LYS A N 16
ATOM 25712 C CA . LYS A 1 95 ? -10.572 -9.045 1.906 1.00 0.00 76 LYS A CA 16
ATOM 25713 C C . LYS A 1 95 ? -11.296 -7.738 2.186 1.00 0.00 76 LYS A C 16
ATOM 25714 O O . LYS A 1 95 ? -12.175 -7.679 3.062 1.00 0.00 76 LYS A O 16
ATOM 25733 N N . PRO A 1 96 ? -10.873 -6.649 1.547 1.00 0.00 77 PRO A N 16
ATOM 25734 C CA . PRO A 1 96 ? -11.501 -5.373 1.687 1.00 0.00 77 PRO A CA 16
ATOM 25735 C C . PRO A 1 96 ? -12.397 -5.071 0.480 1.00 0.00 77 PRO A C 16
ATOM 25736 O O . PRO A 1 96 ? -12.691 -5.951 -0.325 1.00 0.00 77 PRO A O 16
ATOM 25747 N N . CYS A 1 97 ? -12.792 -3.831 0.343 1.00 0.00 78 CYS A N 16
ATOM 25748 C CA . CYS A 1 97 ? -13.622 -3.413 -0.765 1.00 0.00 78 CYS A CA 16
ATOM 25749 C C . CYS A 1 97 ? -12.730 -2.898 -1.903 1.00 0.00 78 CYS A C 16
ATOM 25750 O O . CYS A 1 97 ? -13.210 -2.495 -2.957 1.00 0.00 78 CYS A O 16
ATOM 25758 N N . TYR A 1 98 ? -11.428 -2.938 -1.692 1.00 0.00 79 TYR A N 16
ATOM 25759 C CA . TYR A 1 98 ? -10.505 -2.451 -2.687 1.00 0.00 79 TYR A CA 16
ATOM 25760 C C . TYR A 1 98 ? -9.768 -3.620 -3.343 1.00 0.00 79 TYR A C 16
ATOM 25761 O O . TYR A 1 98 ? -10.136 -4.047 -4.428 1.00 0.00 79 TYR A O 16
ATOM 25779 N N . GLY A 1 99 ? -8.771 -4.161 -2.667 1.00 0.00 80 GLY A N 16
ATOM 25780 C CA . GLY A 1 99 ? -8.038 -5.280 -3.204 1.00 0.00 80 GLY A CA 16
ATOM 25781 C C . GLY A 1 99 ? -6.910 -5.681 -2.292 1.00 0.00 80 GLY A C 16
ATOM 25782 O O . GLY A 1 99 ? -6.705 -5.051 -1.252 1.00 0.00 80 GLY A O 16
ATOM 25786 N N . THR A 1 100 ? -6.199 -6.708 -2.666 1.00 0.00 81 THR A N 16
ATOM 25787 C CA . THR A 1 100 ? -5.099 -7.218 -1.910 1.00 0.00 81 THR A CA 16
ATOM 25788 C C . THR A 1 100 ? -3.816 -6.575 -2.409 1.00 0.00 81 THR A C 16
ATOM 25789 O O . THR A 1 100 ? -3.537 -6.533 -3.626 1.00 0.00 81 THR A O 16
ATOM 25800 N N . ALA A 1 101 ? -3.040 -6.099 -1.480 1.00 0.00 82 ALA A N 16
ATOM 25801 C CA . ALA A 1 101 ? -1.856 -5.388 -1.778 1.00 0.00 82 ALA A CA 16
ATOM 25802 C C . ALA A 1 101 ? -0.612 -6.167 -1.461 1.00 0.00 82 ALA A C 16
ATOM 25803 O O . ALA A 1 101 ? -0.346 -6.485 -0.323 1.00 0.00 82 ALA A O 16
ATOM 25810 N N . VAL A 1 102 ? 0.143 -6.452 -2.469 1.00 0.00 83 VAL A N 16
ATOM 25811 C CA . VAL A 1 102 ? 1.395 -7.127 -2.326 1.00 0.00 83 VAL A CA 16
ATOM 25812 C C . VAL A 1 102 ? 2.447 -6.180 -2.908 1.00 0.00 83 VAL A C 16
ATOM 25813 O O . VAL A 1 102 ? 2.214 -5.568 -3.943 1.00 0.00 83 VAL A O 16
ATOM 25826 N N . VAL A 1 103 ? 3.538 -5.977 -2.217 1.00 0.00 84 VAL A N 16
ATOM 25827 C CA . VAL A 1 103 ? 4.586 -5.091 -2.706 1.00 0.00 84 VAL A CA 16
ATOM 25828 C C . VAL A 1 103 ? 5.909 -5.786 -2.510 1.00 0.00 84 VAL A C 16
ATOM 25829 O O . VAL A 1 103 ? 6.061 -6.549 -1.545 1.00 0.00 84 VAL A O 16
ATOM 25842 N N . GLU A 1 104 ? 6.822 -5.593 -3.422 1.00 0.00 85 GLU A N 16
ATOM 25843 C CA . GLU A 1 104 ? 8.126 -6.171 -3.292 1.00 0.00 85 GLU A CA 16
ATOM 25844 C C . GLU A 1 104 ? 9.144 -5.142 -3.700 1.00 0.00 85 GLU A C 16
ATOM 25845 O O . GLU A 1 104 ? 9.059 -4.550 -4.779 1.00 0.00 85 GLU A O 16
ATOM 25857 N N . LEU A 1 105 ? 10.064 -4.895 -2.846 1.00 0.00 86 LEU A N 16
ATOM 25858 C CA . LEU A 1 105 ? 11.070 -3.920 -3.101 1.00 0.00 86 LEU A CA 16
ATOM 25859 C C . LEU A 1 105 ? 12.354 -4.661 -3.534 1.00 0.00 86 LEU A C 16
ATOM 25860 O O . LEU A 1 105 ? 12.670 -5.706 -2.981 1.00 0.00 86 LEU A O 16
ATOM 25876 N N . PRO A 1 106 ? 13.086 -4.176 -4.544 1.00 0.00 87 PRO A N 16
ATOM 25877 C CA . PRO A 1 106 ? 14.347 -4.820 -4.973 1.00 0.00 87 PRO A CA 16
ATOM 25878 C C . PRO A 1 106 ? 15.528 -4.384 -4.099 1.00 0.00 87 PRO A C 16
ATOM 25879 O O . PRO A 1 106 ? 16.647 -4.879 -4.224 1.00 0.00 87 PRO A O 16
ATOM 25890 N N . VAL A 1 107 ? 15.235 -3.483 -3.208 1.00 0.00 88 VAL A N 16
ATOM 25891 C CA . VAL A 1 107 ? 16.190 -2.899 -2.310 1.00 0.00 88 VAL A CA 16
ATOM 25892 C C . VAL A 1 107 ? 15.970 -3.545 -0.960 1.00 0.00 88 VAL A C 16
ATOM 25893 O O . VAL A 1 107 ? 14.888 -4.089 -0.709 1.00 0.00 88 VAL A O 16
ATOM 25906 N N . ASP A 1 108 ? 16.965 -3.490 -0.116 1.00 0.00 89 ASP A N 16
ATOM 25907 C CA . ASP A 1 108 ? 16.899 -4.048 1.227 1.00 0.00 89 ASP A CA 16
ATOM 25908 C C . ASP A 1 108 ? 15.839 -3.329 2.066 1.00 0.00 89 ASP A C 16
ATOM 25909 O O . ASP A 1 108 ? 15.468 -2.180 1.766 1.00 0.00 89 ASP A O 16
ATOM 25918 N N . PRO A 1 109 ? 15.341 -3.978 3.150 1.00 0.00 90 PRO A N 16
ATOM 25919 C CA . PRO A 1 109 ? 14.321 -3.403 4.063 1.00 0.00 90 PRO A CA 16
ATOM 25920 C C . PRO A 1 109 ? 14.754 -2.079 4.716 1.00 0.00 90 PRO A C 16
ATOM 25921 O O . PRO A 1 109 ? 13.941 -1.393 5.328 1.00 0.00 90 PRO A O 16
ATOM 25932 N N . GLU A 1 110 ? 16.030 -1.725 4.554 1.00 0.00 91 GLU A N 16
ATOM 25933 C CA . GLU A 1 110 ? 16.605 -0.475 5.058 1.00 0.00 91 GLU A CA 16
ATOM 25934 C C . GLU A 1 110 ? 15.829 0.732 4.512 1.00 0.00 91 GLU A C 16
ATOM 25935 O O . GLU A 1 110 ? 15.776 1.800 5.137 1.00 0.00 91 GLU A O 16
ATOM 25947 N N . GLU A 1 111 ? 15.202 0.528 3.357 1.00 0.00 92 GLU A N 16
ATOM 25948 C CA . GLU A 1 111 ? 14.417 1.542 2.701 1.00 0.00 92 GLU A CA 16
ATOM 25949 C C . GLU A 1 111 ? 13.214 1.910 3.587 1.00 0.00 92 GLU A C 16
ATOM 25950 O O . GLU A 1 111 ? 12.812 3.046 3.624 1.00 0.00 92 GLU A O 16
ATOM 25962 N N . ILE A 1 112 ? 12.701 0.931 4.364 1.00 0.00 93 ILE A N 16
ATOM 25963 C CA . ILE A 1 112 ? 11.522 1.142 5.230 1.00 0.00 93 ILE A CA 16
ATOM 25964 C C . ILE A 1 112 ? 11.789 2.229 6.244 1.00 0.00 93 ILE A C 16
ATOM 25965 O O . ILE A 1 112 ? 10.956 3.082 6.466 1.00 0.00 93 ILE A O 16
ATOM 25981 N N . GLU A 1 113 ? 12.963 2.203 6.817 1.00 0.00 94 GLU A N 16
ATOM 25982 C CA . GLU A 1 113 ? 13.346 3.144 7.851 1.00 0.00 94 GLU A CA 16
ATOM 25983 C C . GLU A 1 113 ? 13.408 4.568 7.282 1.00 0.00 94 GLU A C 16
ATOM 25984 O O . GLU A 1 113 ? 12.972 5.533 7.918 1.00 0.00 94 GLU A O 16
ATOM 25996 N N . ARG A 1 114 ? 13.863 4.666 6.055 1.00 0.00 95 ARG A N 16
ATOM 25997 C CA . ARG A 1 114 ? 13.924 5.932 5.340 1.00 0.00 95 ARG A CA 16
ATOM 25998 C C . ARG A 1 114 ? 12.495 6.348 4.978 1.00 0.00 95 ARG A C 16
ATOM 25999 O O . ARG A 1 114 ? 12.086 7.494 5.138 1.00 0.00 95 ARG A O 16
ATOM 26020 N N . ILE A 1 115 ? 11.745 5.368 4.543 1.00 0.00 96 ILE A N 16
ATOM 26021 C CA . ILE A 1 115 ? 10.352 5.482 4.171 1.00 0.00 96 ILE A CA 16
ATOM 26022 C C . ILE A 1 115 ? 9.479 5.832 5.400 1.00 0.00 96 ILE A C 16
ATOM 26023 O O . ILE A 1 115 ? 8.365 6.312 5.271 1.00 0.00 96 ILE A O 16
ATOM 26039 N N . LEU A 1 116 ? 10.022 5.617 6.581 1.00 0.00 97 LEU A N 16
ATOM 26040 C CA . LEU A 1 116 ? 9.354 5.954 7.821 1.00 0.00 97 LEU A CA 16
ATOM 26041 C C . LEU A 1 116 ? 9.481 7.461 8.064 1.00 0.00 97 LEU A C 16
ATOM 26042 O O . LEU A 1 116 ? 8.628 8.079 8.693 1.00 0.00 97 LEU A O 16
ATOM 26058 N N . GLU A 1 117 ? 10.544 8.043 7.553 1.00 0.00 98 GLU A N 16
ATOM 26059 C CA . GLU A 1 117 ? 10.756 9.482 7.652 1.00 0.00 98 GLU A CA 16
ATOM 26060 C C . GLU A 1 117 ? 9.952 10.150 6.540 1.00 0.00 98 GLU A C 16
ATOM 26061 O O . GLU A 1 117 ? 9.225 11.125 6.744 1.00 0.00 98 GLU A O 16
ATOM 26073 N N . VAL A 1 118 ? 10.046 9.547 5.371 1.00 0.00 99 VAL A N 16
ATOM 26074 C CA . VAL A 1 118 ? 9.369 9.992 4.155 1.00 0.00 99 VAL A CA 16
ATOM 26075 C C . VAL A 1 118 ? 7.875 9.536 4.187 1.00 0.00 99 VAL A C 16
ATOM 26076 O O . VAL A 1 118 ? 7.132 9.630 3.192 1.00 0.00 99 VAL A O 16
ATOM 26089 N N . ALA A 1 119 ? 7.443 9.070 5.364 1.00 0.00 100 ALA A N 16
ATOM 26090 C CA . ALA A 1 119 ? 6.081 8.602 5.601 1.00 0.00 100 ALA A CA 16
ATOM 26091 C C . ALA A 1 119 ? 5.091 9.670 5.224 1.00 0.00 100 ALA A C 16
ATOM 26092 O O . ALA A 1 119 ? 4.184 9.446 4.415 1.00 0.00 100 ALA A O 16
ATOM 26099 N N . GLU A 1 120 ? 5.323 10.841 5.742 1.00 0.00 101 GLU A N 16
ATOM 26100 C CA . GLU A 1 120 ? 4.477 11.960 5.507 1.00 0.00 101 GLU A CA 16
ATOM 26101 C C . GLU A 1 120 ? 5.277 13.088 4.850 1.00 0.00 101 GLU A C 16
ATOM 26102 O O . GLU A 1 120 ? 5.962 13.853 5.527 1.00 0.00 101 GLU A O 16
ATOM 26114 N N . PRO A 1 121 ? 5.280 13.135 3.521 1.00 0.00 102 PRO A N 16
ATOM 26115 C CA . PRO A 1 121 ? 5.954 14.169 2.750 1.00 0.00 102 PRO A CA 16
ATOM 26116 C C . PRO A 1 121 ? 5.089 15.417 2.645 1.00 0.00 102 PRO A C 16
ATOM 26117 O O . PRO A 1 121 ? 4.010 15.366 2.020 1.00 0.00 102 PRO A O 16
ATOM 26129 N N . HIS A 1 20 ? 4.185 7.427 -12.719 1.00 0.00 1 HIS A N 17
ATOM 26130 C CA . HIS A 1 20 ? 2.932 7.622 -12.003 1.00 0.00 1 HIS A CA 17
ATOM 26131 C C . HIS A 1 20 ? 3.215 7.781 -10.532 1.00 0.00 1 HIS A C 17
ATOM 26132 O O . HIS A 1 20 ? 4.105 7.134 -10.013 1.00 0.00 1 HIS A O 17
ATOM 26146 N N . MET A 1 21 ? 2.473 8.659 -9.881 1.00 0.00 2 MET A N 17
ATOM 26147 C CA . MET A 1 21 ? 2.580 8.944 -8.461 1.00 0.00 2 MET A CA 17
ATOM 26148 C C . MET A 1 21 ? 1.171 9.237 -7.969 1.00 0.00 2 MET A C 17
ATOM 26149 O O . MET A 1 21 ? 0.471 10.054 -8.576 1.00 0.00 2 MET A O 17
ATOM 26163 N N . THR A 1 22 ? 0.747 8.590 -6.920 1.00 0.00 3 THR A N 17
ATOM 26164 C CA . THR A 1 22 ? -0.592 8.770 -6.426 1.00 0.00 3 THR A CA 17
ATOM 26165 C C . THR A 1 22 ? -0.591 9.453 -5.059 1.00 0.00 3 THR A C 17
ATOM 26166 O O . THR A 1 22 ? 0.190 9.085 -4.152 1.00 0.00 3 THR A O 17
ATOM 26177 N N . PHE A 1 23 ? -1.417 10.476 -4.920 1.00 0.00 4 PHE A N 17
ATOM 26178 C CA . PHE A 1 23 ? -1.524 11.210 -3.676 1.00 0.00 4 PHE A CA 17
ATOM 26179 C C . PHE A 1 23 ? -2.980 11.430 -3.287 1.00 0.00 4 PHE A C 17
ATOM 26180 O O . PHE A 1 23 ? -3.273 12.033 -2.262 1.00 0.00 4 PHE A O 17
ATOM 26197 N N . CYS A 1 24 ? -3.878 10.894 -4.068 1.00 0.00 5 CYS A N 17
ATOM 26198 C CA . CYS A 1 24 ? -5.285 11.021 -3.791 1.00 0.00 5 CYS A CA 17
ATOM 26199 C C . CYS A 1 24 ? -5.784 9.809 -3.001 1.00 0.00 5 CYS A C 17
ATOM 26200 O O . CYS A 1 24 ? -5.924 8.710 -3.544 1.00 0.00 5 CYS A O 17
ATOM 26208 N N . LEU A 1 25 ? -5.989 9.973 -1.711 1.00 0.00 6 LEU A N 17
ATOM 26209 C CA . LEU A 1 25 ? -6.514 8.875 -0.923 1.00 0.00 6 LEU A CA 17
ATOM 26210 C C . LEU A 1 25 ? -7.984 9.043 -0.608 1.00 0.00 6 LEU A C 17
ATOM 26211 O O . LEU A 1 25 ? -8.763 8.097 -0.672 1.00 0.00 6 LEU A O 17
ATOM 26227 N N . GLU A 1 26 ? -8.373 10.268 -0.373 1.00 0.00 7 GLU A N 17
ATOM 26228 C CA . GLU A 1 26 ? -9.719 10.582 0.007 1.00 0.00 7 GLU A CA 17
ATOM 26229 C C . GLU A 1 26 ? -10.629 10.497 -1.196 1.00 0.00 7 GLU A C 17
ATOM 26230 O O . GLU A 1 26 ? -11.819 10.279 -1.066 1.00 0.00 7 GLU A O 17
ATOM 26242 N N . THR A 1 27 ? -10.045 10.603 -2.365 1.00 0.00 8 THR A N 17
ATOM 26243 C CA . THR A 1 27 ? -10.766 10.483 -3.588 1.00 0.00 8 THR A CA 17
ATOM 26244 C C . THR A 1 27 ? -11.277 9.057 -3.680 1.00 0.00 8 THR A C 17
ATOM 26245 O O . THR A 1 27 ? -12.417 8.820 -4.017 1.00 0.00 8 THR A O 17
ATOM 26256 N N . TYR A 1 28 ? -10.434 8.125 -3.268 1.00 0.00 9 TYR A N 17
ATOM 26257 C CA . TYR A 1 28 ? -10.778 6.725 -3.275 1.00 0.00 9 TYR A CA 17
ATOM 26258 C C . TYR A 1 28 ? -11.749 6.414 -2.182 1.00 0.00 9 TYR A C 17
ATOM 26259 O O . TYR A 1 28 ? -12.635 5.591 -2.342 1.00 0.00 9 TYR A O 17
ATOM 26277 N N . LEU A 1 29 ? -11.602 7.121 -1.097 1.00 0.00 10 LEU A N 17
ATOM 26278 C CA . LEU A 1 29 ? -12.466 6.994 0.044 1.00 0.00 10 LEU A CA 17
ATOM 26279 C C . LEU A 1 29 ? -13.884 7.455 -0.357 1.00 0.00 10 LEU A C 17
ATOM 26280 O O . LEU A 1 29 ? -14.879 6.856 0.003 1.00 0.00 10 LEU A O 17
ATOM 26296 N N . GLN A 1 30 ? -13.940 8.486 -1.160 1.00 0.00 11 GLN A N 17
ATOM 26297 C CA . GLN A 1 30 ? -15.180 9.018 -1.670 1.00 0.00 11 GLN A CA 17
ATOM 26298 C C . GLN A 1 30 ? -15.753 8.101 -2.735 1.00 0.00 11 GLN A C 17
ATOM 26299 O O . GLN A 1 30 ? -16.966 7.871 -2.789 1.00 0.00 11 GLN A O 17
ATOM 26313 N N . GLN A 1 31 ? -14.871 7.534 -3.540 1.00 0.00 12 GLN A N 17
ATOM 26314 C CA . GLN A 1 31 ? -15.263 6.649 -4.626 1.00 0.00 12 GLN A CA 17
ATOM 26315 C C . GLN A 1 31 ? -15.654 5.273 -4.138 1.00 0.00 12 GLN A C 17
ATOM 26316 O O . GLN A 1 31 ? -16.271 4.505 -4.889 1.00 0.00 12 GLN A O 17
ATOM 26330 N N . SER A 1 32 ? -15.289 4.972 -2.901 1.00 0.00 13 SER A N 17
ATOM 26331 C CA . SER A 1 32 ? -15.539 3.705 -2.258 1.00 0.00 13 SER A CA 17
ATOM 26332 C C . SER A 1 32 ? -14.602 2.645 -2.819 1.00 0.00 13 SER A C 17
ATOM 26333 O O . SER A 1 32 ? -14.734 2.204 -3.968 1.00 0.00 13 SER A O 17
ATOM 26341 N N . GLY A 1 33 ? -13.653 2.271 -2.033 1.00 0.00 14 GLY A N 17
ATOM 26342 C CA . GLY A 1 33 ? -12.673 1.328 -2.458 1.00 0.00 14 GLY A CA 17
ATOM 26343 C C . GLY A 1 33 ? -11.325 1.787 -2.029 1.00 0.00 14 GLY A C 17
ATOM 26344 O O . GLY A 1 33 ? -10.375 1.772 -2.798 1.00 0.00 14 GLY A O 17
ATOM 26348 N N . GLU A 1 34 ? -11.268 2.212 -0.807 1.00 0.00 15 GLU A N 17
ATOM 26349 C CA . GLU A 1 34 ? -10.102 2.744 -0.194 1.00 0.00 15 GLU A CA 17
ATOM 26350 C C . GLU A 1 34 ? -9.423 1.705 0.704 1.00 0.00 15 GLU A C 17
ATOM 26351 O O . GLU A 1 34 ? -10.046 0.708 1.116 1.00 0.00 15 GLU A O 17
ATOM 26363 N N . TYR A 1 35 ? -8.159 1.930 0.961 1.00 0.00 16 TYR A N 17
ATOM 26364 C CA . TYR A 1 35 ? -7.321 1.106 1.844 1.00 0.00 16 TYR A CA 17
ATOM 26365 C C . TYR A 1 35 ? -6.502 2.119 2.625 1.00 0.00 16 TYR A C 17
ATOM 26366 O O . TYR A 1 35 ? -5.452 1.826 3.207 1.00 0.00 16 TYR A O 17
ATOM 26384 N N . GLU A 1 36 ? -7.080 3.297 2.712 1.00 0.00 17 GLU A N 17
ATOM 26385 C CA . GLU A 1 36 ? -6.451 4.438 3.287 1.00 0.00 17 GLU A CA 17
ATOM 26386 C C . GLU A 1 36 ? -7.438 5.159 4.167 1.00 0.00 17 GLU A C 17
ATOM 26387 O O . GLU A 1 36 ? -8.643 4.903 4.094 1.00 0.00 17 GLU A O 17
ATOM 26399 N N . ILE A 1 37 ? -6.951 6.081 4.963 1.00 0.00 18 ILE A N 17
ATOM 26400 C CA . ILE A 1 37 ? -7.827 6.820 5.819 1.00 0.00 18 ILE A CA 17
ATOM 26401 C C . ILE A 1 37 ? -7.669 8.314 5.462 1.00 0.00 18 ILE A C 17
ATOM 26402 O O . ILE A 1 37 ? -6.939 8.619 4.530 1.00 0.00 18 ILE A O 17
ATOM 26418 N N . HIS A 1 38 ? -8.307 9.233 6.187 1.00 0.00 19 HIS A N 17
ATOM 26419 C CA . HIS A 1 38 ? -8.224 10.702 5.897 1.00 0.00 19 HIS A CA 17
ATOM 26420 C C . HIS A 1 38 ? -6.846 11.308 6.288 1.00 0.00 19 HIS A C 17
ATOM 26421 O O . HIS A 1 38 ? -6.762 12.419 6.817 1.00 0.00 19 HIS A O 17
ATOM 26435 N N . MET A 1 39 ? -5.806 10.601 5.963 1.00 0.00 20 MET A N 17
ATOM 26436 C CA . MET A 1 39 ? -4.435 10.972 6.234 1.00 0.00 20 MET A CA 17
ATOM 26437 C C . MET A 1 39 ? -3.746 11.363 4.921 1.00 0.00 20 MET A C 17
ATOM 26438 O O . MET A 1 39 ? -4.387 11.939 4.046 1.00 0.00 20 MET A O 17
ATOM 26452 N N . LYS A 1 40 ? -2.463 11.077 4.772 1.00 0.00 21 LYS A N 17
ATOM 26453 C CA . LYS A 1 40 ? -1.755 11.457 3.569 1.00 0.00 21 LYS A CA 17
ATOM 26454 C C . LYS A 1 40 ? -1.182 10.192 2.909 1.00 0.00 21 LYS A C 17
ATOM 26455 O O . LYS A 1 40 ? -0.632 9.324 3.595 1.00 0.00 21 LYS A O 17
ATOM 26474 N N . ARG A 1 41 ? -1.354 10.060 1.600 1.00 0.00 22 ARG A N 17
ATOM 26475 C CA . ARG A 1 41 ? -0.831 8.905 0.893 1.00 0.00 22 ARG A CA 17
ATOM 26476 C C . ARG A 1 41 ? 0.321 9.357 0.012 1.00 0.00 22 ARG A C 17
ATOM 26477 O O . ARG A 1 41 ? 0.347 10.500 -0.468 1.00 0.00 22 ARG A O 17
ATOM 26498 N N . ALA A 1 42 ? 1.266 8.515 -0.171 1.00 0.00 23 ALA A N 17
ATOM 26499 C CA . ALA A 1 42 ? 2.371 8.832 -1.042 1.00 0.00 23 ALA A CA 17
ATOM 26500 C C . ALA A 1 42 ? 2.757 7.614 -1.832 1.00 0.00 23 ALA A C 17
ATOM 26501 O O . ALA A 1 42 ? 3.649 6.866 -1.446 1.00 0.00 23 ALA A O 17
ATOM 26508 N N . GLY A 1 43 ? 2.066 7.400 -2.915 1.00 0.00 24 GLY A N 17
ATOM 26509 C CA . GLY A 1 43 ? 2.293 6.237 -3.716 1.00 0.00 24 GLY A CA 17
ATOM 26510 C C . GLY A 1 43 ? 3.080 6.513 -4.936 1.00 0.00 24 GLY A C 17
ATOM 26511 O O . GLY A 1 43 ? 2.535 6.605 -6.019 1.00 0.00 24 GLY A O 17
ATOM 26515 N N . PHE A 1 44 ? 4.361 6.625 -4.778 1.00 0.00 25 PHE A N 17
ATOM 26516 C CA . PHE A 1 44 ? 5.227 6.908 -5.897 1.00 0.00 25 PHE A CA 17
ATOM 26517 C C . PHE A 1 44 ? 5.391 5.654 -6.737 1.00 0.00 25 PHE A C 17
ATOM 26518 O O . PHE A 1 44 ? 4.936 5.586 -7.862 1.00 0.00 25 PHE A O 17
ATOM 26535 N N . ARG A 1 45 ? 5.945 4.620 -6.148 1.00 0.00 26 ARG A N 17
ATOM 26536 C CA . ARG A 1 45 ? 6.187 3.412 -6.918 1.00 0.00 26 ARG A CA 17
ATOM 26537 C C . ARG A 1 45 ? 4.942 2.584 -7.009 1.00 0.00 26 ARG A C 17
ATOM 26538 O O . ARG A 1 45 ? 4.579 2.094 -8.069 1.00 0.00 26 ARG A O 17
ATOM 26559 N N . GLU A 1 46 ? 4.242 2.501 -5.912 1.00 0.00 27 GLU A N 17
ATOM 26560 C CA . GLU A 1 46 ? 3.044 1.695 -5.834 1.00 0.00 27 GLU A CA 17
ATOM 26561 C C . GLU A 1 46 ? 1.843 2.306 -6.506 1.00 0.00 27 GLU A C 17
ATOM 26562 O O . GLU A 1 46 ? 0.784 1.731 -6.435 1.00 0.00 27 GLU A O 17
ATOM 26574 N N . CYS A 1 47 ? 1.983 3.478 -7.112 1.00 0.00 28 CYS A N 17
ATOM 26575 C CA . CYS A 1 47 ? 0.857 4.059 -7.860 1.00 0.00 28 CYS A CA 17
ATOM 26576 C C . CYS A 1 47 ? 0.377 3.075 -8.949 1.00 0.00 28 CYS A C 17
ATOM 26577 O O . CYS A 1 47 ? -0.823 2.884 -9.147 1.00 0.00 28 CYS A O 17
ATOM 26585 N N . ALA A 1 48 ? 1.328 2.434 -9.627 1.00 0.00 29 ALA A N 17
ATOM 26586 C CA . ALA A 1 48 ? 1.006 1.451 -10.637 1.00 0.00 29 ALA A CA 17
ATOM 26587 C C . ALA A 1 48 ? 0.376 0.247 -9.993 1.00 0.00 29 ALA A C 17
ATOM 26588 O O . ALA A 1 48 ? -0.613 -0.302 -10.493 1.00 0.00 29 ALA A O 17
ATOM 26595 N N . ALA A 1 49 ? 0.908 -0.121 -8.853 1.00 0.00 30 ALA A N 17
ATOM 26596 C CA . ALA A 1 49 ? 0.408 -1.225 -8.097 1.00 0.00 30 ALA A CA 17
ATOM 26597 C C . ALA A 1 49 ? -1.003 -0.994 -7.668 1.00 0.00 30 ALA A C 17
ATOM 26598 O O . ALA A 1 49 ? -1.852 -1.779 -7.997 1.00 0.00 30 ALA A O 17
ATOM 26605 N N . MET A 1 50 ? -1.243 0.151 -7.007 1.00 0.00 31 MET A N 17
ATOM 26606 C CA . MET A 1 50 ? -2.552 0.512 -6.424 1.00 0.00 31 MET A CA 17
ATOM 26607 C C . MET A 1 50 ? -3.710 0.306 -7.372 1.00 0.00 31 MET A C 17
ATOM 26608 O O . MET A 1 50 ? -4.761 -0.148 -6.962 1.00 0.00 31 MET A O 17
ATOM 26622 N N . ILE A 1 51 ? -3.486 0.571 -8.634 1.00 0.00 32 ILE A N 17
ATOM 26623 C CA . ILE A 1 51 ? -4.527 0.465 -9.621 1.00 0.00 32 ILE A CA 17
ATOM 26624 C C . ILE A 1 51 ? -5.029 -0.978 -9.726 1.00 0.00 32 ILE A C 17
ATOM 26625 O O . ILE A 1 51 ? -6.223 -1.252 -9.612 1.00 0.00 32 ILE A O 17
ATOM 26641 N N . GLU A 1 52 ? -4.119 -1.886 -9.847 1.00 0.00 33 GLU A N 17
ATOM 26642 C CA . GLU A 1 52 ? -4.462 -3.274 -10.002 1.00 0.00 33 GLU A CA 17
ATOM 26643 C C . GLU A 1 52 ? -4.584 -3.944 -8.616 1.00 0.00 33 GLU A C 17
ATOM 26644 O O . GLU A 1 52 ? -5.202 -4.992 -8.455 1.00 0.00 33 GLU A O 17
ATOM 26656 N N . LYS A 1 53 ? -4.036 -3.271 -7.623 1.00 0.00 34 LYS A N 17
ATOM 26657 C CA . LYS A 1 53 ? -4.066 -3.676 -6.224 1.00 0.00 34 LYS A CA 17
ATOM 26658 C C . LYS A 1 53 ? -5.497 -3.520 -5.740 1.00 0.00 34 LYS A C 17
ATOM 26659 O O . LYS A 1 53 ? -5.951 -4.215 -4.840 1.00 0.00 34 LYS A O 17
ATOM 26678 N N . LYS A 1 54 ? -6.199 -2.589 -6.370 1.00 0.00 35 LYS A N 17
ATOM 26679 C CA . LYS A 1 54 ? -7.577 -2.348 -6.073 1.00 0.00 35 LYS A CA 17
ATOM 26680 C C . LYS A 1 54 ? -8.479 -3.299 -6.900 1.00 0.00 35 LYS A C 17
ATOM 26681 O O . LYS A 1 54 ? -9.649 -3.492 -6.583 1.00 0.00 35 LYS A O 17
ATOM 26700 N N . ALA A 1 55 ? -7.919 -3.921 -7.933 1.00 0.00 36 ALA A N 17
ATOM 26701 C CA . ALA A 1 55 ? -8.688 -4.850 -8.761 1.00 0.00 36 ALA A CA 17
ATOM 26702 C C . ALA A 1 55 ? -9.002 -6.106 -7.962 1.00 0.00 36 ALA A C 17
ATOM 26703 O O . ALA A 1 55 ? -10.153 -6.555 -7.900 1.00 0.00 36 ALA A O 17
ATOM 26710 N N . ARG A 1 56 ? -7.984 -6.654 -7.339 1.00 0.00 37 ARG A N 17
ATOM 26711 C CA . ARG A 1 56 ? -8.136 -7.815 -6.488 1.00 0.00 37 ARG A CA 17
ATOM 26712 C C . ARG A 1 56 ? -6.926 -7.931 -5.606 1.00 0.00 37 ARG A C 17
ATOM 26713 O O . ARG A 1 56 ? -6.983 -7.631 -4.438 1.00 0.00 37 ARG A O 17
ATOM 26734 N N . ARG A 1 57 ? -5.825 -8.336 -6.192 1.00 0.00 38 ARG A N 17
ATOM 26735 C CA . ARG A 1 57 ? -4.593 -8.492 -5.478 1.00 0.00 38 ARG A CA 17
ATOM 26736 C C . ARG A 1 57 ? -3.450 -8.476 -6.464 1.00 0.00 38 ARG A C 17
ATOM 26737 O O . ARG A 1 57 ? -3.400 -9.300 -7.382 1.00 0.00 38 ARG A O 17
ATOM 26758 N N . VAL A 1 58 ? -2.570 -7.533 -6.320 1.00 0.00 39 VAL A N 17
ATOM 26759 C CA . VAL A 1 58 ? -1.453 -7.407 -7.227 1.00 0.00 39 VAL A CA 17
ATOM 26760 C C . VAL A 1 58 ? -0.190 -7.135 -6.474 1.00 0.00 39 VAL A C 17
ATOM 26761 O O . VAL A 1 58 ? -0.220 -6.492 -5.416 1.00 0.00 39 VAL A O 17
ATOM 26774 N N . VAL A 1 59 ? 0.897 -7.646 -7.008 1.00 0.00 40 VAL A N 17
ATOM 26775 C CA . VAL A 1 59 ? 2.206 -7.464 -6.445 1.00 0.00 40 VAL A CA 17
ATOM 26776 C C . VAL A 1 59 ? 2.985 -6.482 -7.314 1.00 0.00 40 VAL A C 17
ATOM 26777 O O . VAL A 1 59 ? 2.798 -6.450 -8.540 1.00 0.00 40 VAL A O 17
ATOM 26790 N N . HIS A 1 60 ? 3.826 -5.678 -6.713 1.00 0.00 41 HIS A N 17
ATOM 26791 C CA . HIS A 1 60 ? 4.588 -4.734 -7.467 1.00 0.00 41 HIS A CA 17
ATOM 26792 C C . HIS A 1 60 ? 6.017 -4.835 -7.025 1.00 0.00 41 HIS A C 17
ATOM 26793 O O . HIS A 1 60 ? 6.292 -4.808 -5.810 1.00 0.00 41 HIS A O 17
ATOM 26807 N N . ILE A 1 61 ? 6.909 -5.014 -7.965 1.00 0.00 42 ILE A N 17
ATOM 26808 C CA . ILE A 1 61 ? 8.311 -5.053 -7.650 1.00 0.00 42 ILE A CA 17
ATOM 26809 C C . ILE A 1 61 ? 8.746 -3.597 -7.559 1.00 0.00 42 ILE A C 17
ATOM 26810 O O . ILE A 1 61 ? 8.317 -2.774 -8.389 1.00 0.00 42 ILE A O 17
ATOM 26826 N N . LYS A 1 62 ? 9.535 -3.266 -6.543 1.00 0.00 43 LYS A N 17
ATOM 26827 C CA . LYS A 1 62 ? 9.938 -1.880 -6.285 1.00 0.00 43 LYS A CA 17
ATOM 26828 C C . LYS A 1 62 ? 8.700 -1.053 -5.960 1.00 0.00 43 LYS A C 17
ATOM 26829 O O . LYS A 1 62 ? 8.228 -0.267 -6.779 1.00 0.00 43 LYS A O 17
ATOM 26848 N N . PRO A 1 63 ? 8.064 -1.347 -4.819 1.00 0.00 44 PRO A N 17
ATOM 26849 C CA . PRO A 1 63 ? 6.914 -0.639 -4.368 1.00 0.00 44 PRO A CA 17
ATOM 26850 C C . PRO A 1 63 ? 7.289 0.464 -3.380 1.00 0.00 44 PRO A C 17
ATOM 26851 O O . PRO A 1 63 ? 8.257 0.333 -2.616 1.00 0.00 44 PRO A O 17
ATOM 26862 N N . GLY A 1 64 ? 6.534 1.527 -3.372 1.00 0.00 45 GLY A N 17
ATOM 26863 C CA . GLY A 1 64 ? 6.856 2.618 -2.515 1.00 0.00 45 GLY A CA 17
ATOM 26864 C C . GLY A 1 64 ? 5.705 3.541 -2.298 1.00 0.00 45 GLY A C 17
ATOM 26865 O O . GLY A 1 64 ? 5.695 4.659 -2.826 1.00 0.00 45 GLY A O 17
ATOM 26869 N N . GLU A 1 65 ? 4.694 3.036 -1.669 1.00 0.00 46 GLU A N 17
ATOM 26870 C CA . GLU A 1 65 ? 3.562 3.817 -1.300 1.00 0.00 46 GLU A CA 17
ATOM 26871 C C . GLU A 1 65 ? 3.449 3.926 0.204 1.00 0.00 46 GLU A C 17
ATOM 26872 O O . GLU A 1 65 ? 3.198 2.946 0.918 1.00 0.00 46 GLU A O 17
ATOM 26884 N N . LYS A 1 66 ? 3.664 5.124 0.668 1.00 0.00 47 LYS A N 17
ATOM 26885 C CA . LYS A 1 66 ? 3.590 5.465 2.036 1.00 0.00 47 LYS A CA 17
ATOM 26886 C C . LYS A 1 66 ? 2.247 5.970 2.285 1.00 0.00 47 LYS A C 17
ATOM 26887 O O . LYS A 1 66 ? 1.944 7.152 2.185 1.00 0.00 47 LYS A O 17
ATOM 26906 N N . ILE A 1 67 ? 1.439 5.067 2.453 1.00 0.00 48 ILE A N 17
ATOM 26907 C CA . ILE A 1 67 ? 0.074 5.313 2.714 1.00 0.00 48 ILE A CA 17
ATOM 26908 C C . ILE A 1 67 ? -0.152 5.412 4.167 1.00 0.00 48 ILE A C 17
ATOM 26909 O O . ILE A 1 67 ? -0.064 4.412 4.869 1.00 0.00 48 ILE A O 17
ATOM 26925 N N . LEU A 1 68 ? -0.332 6.651 4.646 1.00 0.00 49 LEU A N 17
ATOM 26926 C CA . LEU A 1 68 ? -0.652 6.964 6.058 1.00 0.00 49 LEU A CA 17
ATOM 26927 C C . LEU A 1 68 ? 0.496 6.639 7.021 1.00 0.00 49 LEU A C 17
ATOM 26928 O O . LEU A 1 68 ? 0.502 7.082 8.158 1.00 0.00 49 LEU A O 17
ATOM 26944 N N . GLY A 1 69 ? 1.442 5.856 6.567 1.00 0.00 50 GLY A N 17
ATOM 26945 C CA . GLY A 1 69 ? 2.502 5.398 7.417 1.00 0.00 50 GLY A CA 17
ATOM 26946 C C . GLY A 1 69 ? 2.052 4.101 8.103 1.00 0.00 50 GLY A C 17
ATOM 26947 O O . GLY A 1 69 ? 2.835 3.426 8.786 1.00 0.00 50 GLY A O 17
ATOM 26951 N N . ALA A 1 70 ? 0.780 3.755 7.877 1.00 0.00 51 ALA A N 17
ATOM 26952 C CA . ALA A 1 70 ? 0.114 2.601 8.433 1.00 0.00 51 ALA A CA 17
ATOM 26953 C C . ALA A 1 70 ? -1.037 2.246 7.513 1.00 0.00 51 ALA A C 17
ATOM 26954 O O . ALA A 1 70 ? -1.681 3.128 6.981 1.00 0.00 51 ALA A O 17
ATOM 26961 N N . ARG A 1 71 ? -1.291 0.988 7.317 1.00 0.00 52 ARG A N 17
ATOM 26962 C CA . ARG A 1 71 ? -2.369 0.580 6.430 1.00 0.00 52 ARG A CA 17
ATOM 26963 C C . ARG A 1 71 ? -3.684 0.578 7.190 1.00 0.00 52 ARG A C 17
ATOM 26964 O O . ARG A 1 71 ? -3.958 -0.341 7.979 1.00 0.00 52 ARG A O 17
ATOM 26985 N N . ILE A 1 72 ? -4.473 1.605 6.992 1.00 0.00 53 ILE A N 17
ATOM 26986 C CA . ILE A 1 72 ? -5.740 1.732 7.654 1.00 0.00 53 ILE A CA 17
ATOM 26987 C C . ILE A 1 72 ? -6.767 1.922 6.580 1.00 0.00 53 ILE A C 17
ATOM 26988 O O . ILE A 1 72 ? -6.816 2.955 5.973 1.00 0.00 53 ILE A O 17
ATOM 27004 N N . ILE A 1 73 ? -7.552 0.911 6.344 1.00 0.00 54 ILE A N 17
ATOM 27005 C CA . ILE A 1 73 ? -8.561 0.920 5.305 1.00 0.00 54 ILE A CA 17
ATOM 27006 C C . ILE A 1 73 ? -9.684 1.863 5.717 1.00 0.00 54 ILE A C 17
ATOM 27007 O O . ILE A 1 73 ? -10.283 2.557 4.913 1.00 0.00 54 ILE A O 17
ATOM 27023 N N . GLY A 1 74 ? -9.956 1.842 6.983 1.00 0.00 55 GLY A N 17
ATOM 27024 C CA . GLY A 1 74 ? -11.026 2.623 7.573 1.00 0.00 55 GLY A CA 17
ATOM 27025 C C . GLY A 1 74 ? -12.265 1.770 7.669 1.00 0.00 55 GLY A C 17
ATOM 27026 O O . GLY A 1 74 ? -13.071 1.883 8.599 1.00 0.00 55 GLY A O 17
ATOM 27030 N N . ILE A 1 75 ? -12.375 0.890 6.722 1.00 0.00 56 ILE A N 17
ATOM 27031 C CA . ILE A 1 75 ? -13.443 -0.055 6.626 1.00 0.00 56 ILE A CA 17
ATOM 27032 C C . ILE A 1 75 ? -12.955 -1.353 7.257 1.00 0.00 56 ILE A C 17
ATOM 27033 O O . ILE A 1 75 ? -11.781 -1.687 7.103 1.00 0.00 56 ILE A O 17
ATOM 27049 N N . PRO A 1 76 ? -13.786 -2.045 8.052 1.00 0.00 57 PRO A N 17
ATOM 27050 C CA . PRO A 1 76 ? -13.414 -3.325 8.649 1.00 0.00 57 PRO A CA 17
ATOM 27051 C C . PRO A 1 76 ? -13.402 -4.442 7.595 1.00 0.00 57 PRO A C 17
ATOM 27052 O O . PRO A 1 76 ? -14.462 -4.828 7.073 1.00 0.00 57 PRO A O 17
ATOM 27063 N N . PRO A 1 77 ? -12.217 -4.937 7.225 1.00 0.00 58 PRO A N 17
ATOM 27064 C CA . PRO A 1 77 ? -12.070 -5.975 6.244 1.00 0.00 58 PRO A CA 17
ATOM 27065 C C . PRO A 1 77 ? -11.765 -7.308 6.899 1.00 0.00 58 PRO A C 17
ATOM 27066 O O . PRO A 1 77 ? -11.964 -7.485 8.104 1.00 0.00 58 PRO A O 17
ATOM 27077 N N . VAL A 1 78 ? -11.316 -8.238 6.109 1.00 0.00 59 VAL A N 17
ATOM 27078 C CA . VAL A 1 78 ? -10.921 -9.525 6.612 1.00 0.00 59 VAL A CA 17
ATOM 27079 C C . VAL A 1 78 ? -9.515 -9.385 7.228 1.00 0.00 59 VAL A C 17
ATOM 27080 O O . VAL A 1 78 ? -8.560 -9.088 6.524 1.00 0.00 59 VAL A O 17
ATOM 27093 N N . PRO A 1 79 ? -9.390 -9.563 8.543 1.00 0.00 60 PRO A N 17
ATOM 27094 C CA . PRO A 1 79 ? -8.129 -9.351 9.277 1.00 0.00 60 PRO A CA 17
ATOM 27095 C C . PRO A 1 79 ? -7.158 -10.547 9.197 1.00 0.00 60 PRO A C 17
ATOM 27096 O O . PRO A 1 79 ? -6.612 -10.997 10.217 1.00 0.00 60 PRO A O 17
ATOM 27107 N N . ILE A 1 80 ? -6.914 -11.038 8.008 1.00 0.00 61 ILE A N 17
ATOM 27108 C CA . ILE A 1 80 ? -5.984 -12.131 7.830 1.00 0.00 61 ILE A CA 17
ATOM 27109 C C . ILE A 1 80 ? -4.792 -11.592 7.030 1.00 0.00 61 ILE A C 17
ATOM 27110 O O . ILE A 1 80 ? -4.918 -10.551 6.377 1.00 0.00 61 ILE A O 17
ATOM 27126 N N . GLY A 1 81 ? -3.635 -12.208 7.119 1.00 0.00 62 GLY A N 17
ATOM 27127 C CA . GLY A 1 81 ? -2.530 -11.733 6.337 1.00 0.00 62 GLY A CA 17
ATOM 27128 C C . GLY A 1 81 ? -1.222 -12.299 6.733 1.00 0.00 62 GLY A C 17
ATOM 27129 O O . GLY A 1 81 ? -1.062 -12.793 7.853 1.00 0.00 62 GLY A O 17
ATOM 27133 N N . ILE A 1 82 ? -0.299 -12.285 5.798 1.00 0.00 63 ILE A N 17
ATOM 27134 C CA . ILE A 1 82 ? 1.033 -12.748 6.029 1.00 0.00 63 ILE A CA 17
ATOM 27135 C C . ILE A 1 82 ? 2.074 -11.703 5.611 1.00 0.00 63 ILE A C 17
ATOM 27136 O O . ILE A 1 82 ? 2.447 -11.579 4.433 1.00 0.00 63 ILE A O 17
ATOM 27152 N N . ASP A 1 83 ? 2.475 -10.899 6.553 1.00 0.00 64 ASP A N 17
ATOM 27153 C CA . ASP A 1 83 ? 3.509 -9.918 6.305 1.00 0.00 64 ASP A CA 17
ATOM 27154 C C . ASP A 1 83 ? 4.830 -10.606 6.550 1.00 0.00 64 ASP A C 17
ATOM 27155 O O . ASP A 1 83 ? 5.250 -10.773 7.701 1.00 0.00 64 ASP A O 17
ATOM 27164 N N . GLU A 1 84 ? 5.439 -11.092 5.491 1.00 0.00 65 GLU A N 17
ATOM 27165 C CA . GLU A 1 84 ? 6.676 -11.823 5.609 1.00 0.00 65 GLU A CA 17
ATOM 27166 C C . GLU A 1 84 ? 7.839 -10.907 5.879 1.00 0.00 65 GLU A C 17
ATOM 27167 O O . GLU A 1 84 ? 8.546 -11.049 6.887 1.00 0.00 65 GLU A O 17
ATOM 27179 N N . GLU A 1 85 ? 8.018 -9.976 4.998 1.00 0.00 66 GLU A N 17
ATOM 27180 C CA . GLU A 1 85 ? 9.091 -9.045 5.050 1.00 0.00 66 GLU A CA 17
ATOM 27181 C C . GLU A 1 85 ? 8.712 -8.001 4.020 1.00 0.00 66 GLU A C 17
ATOM 27182 O O . GLU A 1 85 ? 7.773 -8.239 3.248 1.00 0.00 66 GLU A O 17
ATOM 27194 N N . ARG A 1 86 ? 9.384 -6.897 3.984 1.00 0.00 67 ARG A N 17
ATOM 27195 C CA . ARG A 1 86 ? 9.033 -5.846 3.066 1.00 0.00 67 ARG A CA 17
ATOM 27196 C C . ARG A 1 86 ? 9.725 -6.090 1.746 1.00 0.00 67 ARG A C 17
ATOM 27197 O O . ARG A 1 86 ? 9.202 -5.786 0.665 1.00 0.00 67 ARG A O 17
ATOM 27218 N N . SER A 1 87 ? 10.876 -6.654 1.836 1.00 0.00 68 SER A N 17
ATOM 27219 C CA . SER A 1 87 ? 11.663 -6.984 0.693 1.00 0.00 68 SER A CA 17
ATOM 27220 C C . SER A 1 87 ? 11.383 -8.426 0.268 1.00 0.00 68 SER A C 17
ATOM 27221 O O . SER A 1 87 ? 12.220 -9.129 -0.285 1.00 0.00 68 SER A O 17
ATOM 27229 N N . THR A 1 88 ? 10.173 -8.815 0.500 1.00 0.00 69 THR A N 17
ATOM 27230 C CA . THR A 1 88 ? 9.644 -10.108 0.188 1.00 0.00 69 THR A CA 17
ATOM 27231 C C . THR A 1 88 ? 8.146 -9.882 -0.051 1.00 0.00 69 THR A C 17
ATOM 27232 O O . THR A 1 88 ? 7.653 -8.803 0.258 1.00 0.00 69 THR A O 17
ATOM 27243 N N . VAL A 1 89 ? 7.443 -10.848 -0.584 1.00 0.00 70 VAL A N 17
ATOM 27244 C CA . VAL A 1 89 ? 6.042 -10.680 -0.883 1.00 0.00 70 VAL A CA 17
ATOM 27245 C C . VAL A 1 89 ? 5.166 -10.750 0.356 1.00 0.00 70 VAL A C 17
ATOM 27246 O O . VAL A 1 89 ? 4.998 -11.813 0.973 1.00 0.00 70 VAL A O 17
ATOM 27259 N N . MET A 1 90 ? 4.675 -9.613 0.764 1.00 0.00 71 MET A N 17
ATOM 27260 C CA . MET A 1 90 ? 3.765 -9.572 1.875 1.00 0.00 71 MET A CA 17
ATOM 27261 C C . MET A 1 90 ? 2.380 -9.768 1.308 1.00 0.00 71 MET A C 17
ATOM 27262 O O . MET A 1 90 ? 1.983 -9.064 0.378 1.00 0.00 71 MET A O 17
ATOM 27276 N N . ILE A 1 91 ? 1.674 -10.740 1.798 1.00 0.00 72 ILE A N 17
ATOM 27277 C CA . ILE A 1 91 ? 0.366 -11.021 1.274 1.00 0.00 72 ILE A CA 17
ATOM 27278 C C . ILE A 1 91 ? -0.669 -10.919 2.390 1.00 0.00 72 ILE A C 17
ATOM 27279 O O . ILE A 1 91 ? -0.932 -11.886 3.103 1.00 0.00 72 ILE A O 17
ATOM 27295 N N . PRO A 1 92 ? -1.204 -9.739 2.632 1.00 0.00 73 PRO A N 17
ATOM 27296 C CA . PRO A 1 92 ? -2.216 -9.567 3.625 1.00 0.00 73 PRO A CA 17
ATOM 27297 C C . PRO A 1 92 ? -3.566 -9.955 3.033 1.00 0.00 73 PRO A C 17
ATOM 27298 O O . PRO A 1 92 ? -4.030 -9.347 2.076 1.00 0.00 73 PRO A O 17
ATOM 27309 N N . TYR A 1 93 ? -4.208 -10.935 3.615 1.00 0.00 74 TYR A N 17
ATOM 27310 C CA . TYR A 1 93 ? -5.462 -11.437 3.114 1.00 0.00 74 TYR A CA 17
ATOM 27311 C C . TYR A 1 93 ? -6.574 -10.609 3.695 1.00 0.00 74 TYR A C 17
ATOM 27312 O O . TYR A 1 93 ? -7.426 -11.084 4.468 1.00 0.00 74 TYR A O 17
ATOM 27330 N N . THR A 1 94 ? -6.500 -9.366 3.395 1.00 0.00 75 THR A N 17
ATOM 27331 C CA . THR A 1 94 ? -7.440 -8.431 3.806 1.00 0.00 75 THR A CA 17
ATOM 27332 C C . THR A 1 94 ? -8.329 -8.148 2.633 1.00 0.00 75 THR A C 17
ATOM 27333 O O . THR A 1 94 ? -7.835 -7.763 1.560 1.00 0.00 75 THR A O 17
ATOM 27344 N N . LYS A 1 95 ? -9.596 -8.388 2.795 1.00 0.00 76 LYS A N 17
ATOM 27345 C CA . LYS A 1 95 ? -10.551 -8.148 1.747 1.00 0.00 76 LYS A CA 17
ATOM 27346 C C . LYS A 1 95 ? -11.404 -6.943 2.111 1.00 0.00 76 LYS A C 17
ATOM 27347 O O . LYS A 1 95 ? -12.325 -7.062 2.915 1.00 0.00 76 LYS A O 17
ATOM 27366 N N . PRO A 1 96 ? -11.008 -5.755 1.660 1.00 0.00 77 PRO A N 17
ATOM 27367 C CA . PRO A 1 96 ? -11.742 -4.542 1.862 1.00 0.00 77 PRO A CA 17
ATOM 27368 C C . PRO A 1 96 ? -12.410 -4.111 0.583 1.00 0.00 77 PRO A C 17
ATOM 27369 O O . PRO A 1 96 ? -12.451 -4.856 -0.414 1.00 0.00 77 PRO A O 17
ATOM 27380 N N . CYS A 1 97 ? -12.891 -2.917 0.583 1.00 0.00 78 CYS A N 17
ATOM 27381 C CA . CYS 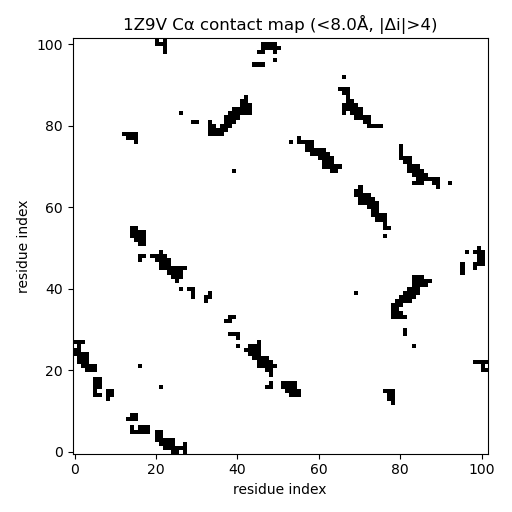A 1 97 ? -13.499 -2.376 -0.580 1.00 0.00 78 CYS A CA 17
ATOM 27382 C C . CYS A 1 97 ? -12.428 -2.016 -1.623 1.00 0.00 78 CYS A C 17
ATOM 27383 O O . CYS A 1 97 ? -12.714 -1.845 -2.804 1.00 0.00 78 CYS A O 17
ATOM 27391 N N . TYR A 1 98 ? -11.193 -1.930 -1.167 1.00 0.00 79 TYR A N 17
ATOM 27392 C CA . TYR A 1 98 ? -10.072 -1.650 -2.027 1.00 0.00 79 TYR A CA 17
ATOM 27393 C C . TYR A 1 98 ? -9.631 -2.922 -2.740 1.00 0.00 79 TYR A C 17
ATOM 27394 O O . TYR A 1 98 ? -10.061 -3.182 -3.856 1.00 0.00 79 TYR A O 17
ATOM 27412 N N . GLY A 1 99 ? -8.838 -3.724 -2.050 1.00 0.00 80 GLY A N 17
AT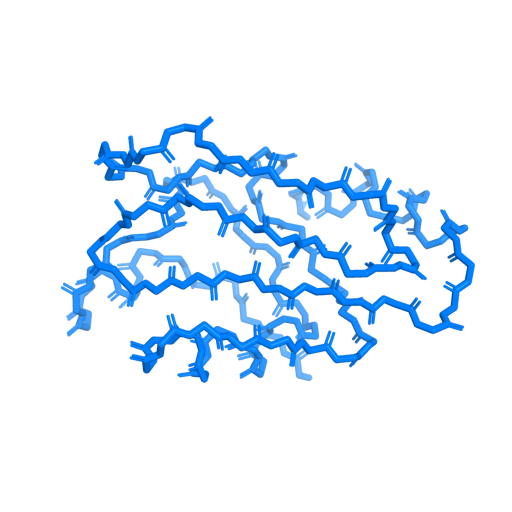OM 27413 C CA . GLY A 1 99 ? -8.294 -4.936 -2.585 1.00 0.00 80 GLY A CA 17
ATOM 27414 C C . GLY A 1 99 ? -7.126 -5.376 -1.724 1.00 0.00 80 GLY A C 17
ATOM 27415 O O . GLY A 1 99 ? -6.984 -4.901 -0.588 1.00 0.00 80 GLY A O 17
ATOM 27419 N N . THR A 1 100 ? -6.302 -6.225 -2.239 1.00 0.00 81 THR A N 17
ATOM 27420 C CA . THR A 1 100 ? -5.183 -6.757 -1.525 1.00 0.00 81 THR A CA 17
ATOM 27421 C C . THR A 1 100 ? -3.880 -6.218 -2.121 1.00 0.00 81 THR A C 17
ATOM 27422 O O . THR A 1 100 ? -3.701 -6.181 -3.349 1.00 0.00 81 THR A O 17
ATOM 27433 N N . ALA A 1 101 ? -2.986 -5.821 -1.260 1.00 0.00 82 ALA A N 17
ATOM 27434 C CA . ALA A 1 101 ? -1.738 -5.241 -1.664 1.00 0.00 82 ALA A CA 17
ATOM 27435 C C . ALA A 1 101 ? -0.587 -6.160 -1.382 1.00 0.00 82 ALA A C 17
ATOM 27436 O O . ALA A 1 101 ? -0.238 -6.387 -0.236 1.00 0.00 82 ALA A O 17
ATOM 27443 N N . VAL A 1 102 ? -0.023 -6.691 -2.416 1.00 0.00 83 VAL A N 17
ATOM 27444 C CA . VAL A 1 102 ? 1.126 -7.530 -2.302 1.00 0.00 83 VAL A CA 17
ATOM 27445 C C . VAL A 1 102 ? 2.266 -6.707 -2.860 1.00 0.00 83 VAL A C 17
ATOM 27446 O O . VAL A 1 102 ? 2.166 -6.179 -3.948 1.00 0.00 83 VAL A O 17
ATOM 27459 N N . VAL A 1 103 ? 3.284 -6.500 -2.116 1.00 0.00 84 VAL A N 17
ATOM 27460 C CA . VAL A 1 103 ? 4.371 -5.680 -2.594 1.00 0.00 84 VAL A CA 17
ATOM 27461 C C . VAL A 1 103 ? 5.678 -6.377 -2.281 1.00 0.00 84 VAL A C 17
ATOM 27462 O O . VAL A 1 103 ? 5.785 -7.050 -1.247 1.00 0.00 84 VAL A O 17
ATOM 27475 N N . GLU A 1 104 ? 6.635 -6.287 -3.191 1.00 0.00 85 GLU A N 17
ATOM 27476 C CA . GLU A 1 104 ? 7.922 -6.914 -2.994 1.00 0.00 85 GLU A CA 17
ATOM 27477 C C . GLU A 1 104 ? 9.017 -5.938 -3.369 1.00 0.00 85 GLU A C 17
ATOM 27478 O O . GLU A 1 104 ? 9.108 -5.480 -4.518 1.00 0.00 85 GLU A O 17
ATOM 27490 N N . LEU A 1 105 ? 9.822 -5.591 -2.424 1.00 0.00 86 LEU A N 17
ATOM 27491 C CA . LEU A 1 105 ? 10.901 -4.691 -2.674 1.00 0.00 86 LEU A CA 17
ATOM 27492 C C . LEU A 1 105 ? 12.186 -5.504 -2.927 1.00 0.00 86 LEU A C 17
ATOM 27493 O O . LEU A 1 105 ? 12.485 -6.418 -2.190 1.00 0.00 86 LEU A O 17
ATOM 27509 N N . PRO A 1 106 ? 12.924 -5.224 -4.009 1.00 0.00 87 PRO A N 17
ATOM 27510 C CA . PRO A 1 106 ? 14.189 -5.904 -4.304 1.00 0.00 87 PRO A CA 17
ATOM 27511 C C . PRO A 1 106 ? 15.379 -5.096 -3.755 1.00 0.00 87 PRO A C 17
ATOM 27512 O O . PRO A 1 106 ? 16.487 -5.103 -4.314 1.00 0.00 87 PRO A O 17
ATOM 27523 N N . VAL A 1 107 ? 15.120 -4.412 -2.673 1.00 0.00 88 VAL A N 17
ATOM 27524 C CA . VAL A 1 107 ? 16.067 -3.588 -1.962 1.00 0.00 88 VAL A CA 17
ATOM 27525 C C . VAL A 1 107 ? 15.835 -3.962 -0.519 1.00 0.00 88 VAL A C 17
ATOM 27526 O O . VAL A 1 107 ? 14.739 -4.387 -0.206 1.00 0.00 88 VAL A O 17
ATOM 27539 N N . ASP A 1 108 ? 16.803 -3.803 0.334 1.00 0.00 89 ASP A N 17
ATOM 27540 C CA . ASP A 1 108 ? 16.674 -4.212 1.743 1.00 0.00 89 ASP A CA 17
ATOM 27541 C C . ASP A 1 108 ? 15.692 -3.366 2.544 1.00 0.00 89 ASP A C 17
ATOM 27542 O O . ASP A 1 108 ? 15.483 -2.179 2.237 1.00 0.00 89 ASP A O 17
ATOM 27551 N N . PRO A 1 109 ? 15.075 -3.968 3.615 1.00 0.00 90 PRO A N 17
ATOM 27552 C CA . PRO A 1 109 ? 14.072 -3.305 4.477 1.00 0.00 90 PRO A CA 17
ATOM 27553 C C . PRO A 1 109 ? 14.612 -2.053 5.188 1.00 0.00 90 PRO A C 17
ATOM 27554 O O . PRO A 1 109 ? 13.864 -1.325 5.818 1.00 0.00 90 PRO A O 17
ATOM 27565 N N . GLU A 1 110 ? 15.916 -1.807 5.074 1.00 0.00 91 GLU A N 17
ATOM 27566 C CA . GLU A 1 110 ? 16.556 -0.614 5.640 1.00 0.00 91 GLU A CA 17
ATOM 27567 C C . GLU A 1 110 ? 15.905 0.646 5.048 1.00 0.00 91 GLU A C 17
ATOM 27568 O O . GLU A 1 110 ? 15.875 1.719 5.675 1.00 0.00 91 GLU A O 17
ATOM 27580 N N . GLU A 1 111 ? 15.349 0.466 3.849 1.00 0.00 92 GLU A N 17
ATOM 27581 C CA . GLU A 1 111 ? 14.629 1.481 3.103 1.00 0.00 92 GLU A CA 17
ATOM 27582 C C . GLU A 1 111 ? 13.432 1.977 3.928 1.00 0.00 92 GLU A C 17
ATOM 27583 O O . GLU A 1 111 ? 13.022 3.124 3.812 1.00 0.00 92 GLU A O 17
ATOM 27595 N N . ILE A 1 112 ? 12.917 1.116 4.802 1.00 0.00 93 ILE A N 17
ATOM 27596 C CA . ILE A 1 112 ? 11.776 1.443 5.632 1.00 0.00 93 ILE A CA 17
ATOM 27597 C C . ILE A 1 112 ? 12.112 2.556 6.597 1.00 0.00 93 ILE A C 17
ATOM 27598 O O . ILE A 1 112 ? 11.325 3.430 6.777 1.00 0.00 93 ILE A O 17
ATOM 27614 N N . GLU A 1 113 ? 13.313 2.549 7.179 1.00 0.00 94 GLU A N 17
ATOM 27615 C CA . GLU A 1 113 ? 13.688 3.611 8.132 1.00 0.00 94 GLU A CA 17
ATOM 27616 C C . GLU A 1 113 ? 13.681 4.956 7.434 1.00 0.00 94 GLU A C 17
ATOM 27617 O O . GLU A 1 113 ? 13.272 5.982 7.997 1.00 0.00 94 GLU A O 17
ATOM 27629 N N . ARG A 1 114 ? 14.106 4.936 6.199 1.00 0.00 95 ARG A N 17
ATOM 27630 C CA . ARG A 1 114 ? 14.127 6.103 5.368 1.00 0.00 95 ARG A CA 17
ATOM 27631 C C . ARG A 1 114 ? 12.687 6.520 5.108 1.00 0.00 95 ARG A C 17
ATOM 27632 O O . ARG A 1 114 ? 12.284 7.619 5.410 1.00 0.00 95 ARG A O 17
ATOM 27653 N N . ILE A 1 115 ? 11.918 5.572 4.660 1.00 0.00 96 ILE A N 17
ATOM 27654 C CA . ILE A 1 115 ? 10.512 5.723 4.330 1.00 0.00 96 ILE A CA 17
ATOM 27655 C C . ILE A 1 115 ? 9.637 6.059 5.572 1.00 0.00 96 ILE A C 17
ATOM 27656 O O . ILE A 1 115 ? 8.569 6.613 5.447 1.00 0.00 96 ILE A O 17
ATOM 27672 N N . LEU A 1 116 ? 10.129 5.741 6.740 1.00 0.00 97 LEU A N 17
ATOM 27673 C CA . LEU A 1 116 ? 9.451 6.019 7.997 1.00 0.00 97 LEU A CA 17
ATOM 27674 C C . LEU A 1 116 ? 9.574 7.498 8.309 1.00 0.00 97 LEU A C 17
ATOM 27675 O O . LEU A 1 116 ? 8.639 8.136 8.818 1.00 0.00 97 LEU A O 17
ATOM 27691 N N . GLU A 1 117 ? 10.712 8.039 7.968 1.00 0.00 98 GLU A N 17
ATOM 27692 C CA . GLU A 1 117 ? 10.998 9.426 8.195 1.00 0.00 98 GLU A CA 17
ATOM 27693 C C . GLU A 1 117 ? 10.392 10.233 7.058 1.00 0.00 98 GLU A C 17
ATOM 27694 O O . GLU A 1 117 ? 9.874 11.310 7.247 1.00 0.00 98 GLU A O 17
ATOM 27706 N N . VAL A 1 118 ? 10.419 9.647 5.893 1.00 0.00 99 VAL A N 17
ATOM 27707 C CA . VAL A 1 118 ? 9.925 10.243 4.670 1.00 0.00 99 VAL A CA 17
ATOM 27708 C C . VAL A 1 118 ? 8.478 9.722 4.400 1.00 0.00 99 VAL A C 17
ATOM 27709 O O . VAL A 1 118 ? 7.995 9.719 3.287 1.00 0.00 99 VAL A O 17
ATOM 27722 N N . ALA A 1 119 ? 7.793 9.346 5.464 1.00 0.00 100 ALA A N 17
ATOM 27723 C CA . ALA A 1 119 ? 6.424 8.774 5.389 1.00 0.00 100 ALA A CA 17
ATOM 27724 C C . ALA A 1 119 ? 5.393 9.723 4.782 1.00 0.00 100 ALA A C 17
ATOM 27725 O O . ALA A 1 119 ? 4.446 9.279 4.138 1.00 0.00 100 ALA A O 17
ATOM 27732 N N . GLU A 1 120 ? 5.572 11.004 4.977 1.00 0.00 101 GLU A N 17
ATOM 27733 C CA . GLU A 1 120 ? 4.626 11.969 4.478 1.00 0.00 101 GLU A CA 17
ATOM 27734 C C . GLU A 1 120 ? 4.979 12.511 3.100 1.00 0.00 101 GLU A C 17
ATOM 27735 O O . GLU A 1 120 ? 4.075 12.670 2.289 1.00 0.00 101 GLU A O 17
ATOM 27747 N N . PRO A 1 121 ? 6.259 12.891 2.818 1.00 0.00 102 PRO A N 17
ATOM 27748 C CA . PRO A 1 121 ? 6.654 13.345 1.485 1.00 0.00 102 PRO A CA 17
ATOM 27749 C C . PRO A 1 121 ? 6.241 12.366 0.366 1.00 0.00 102 PRO A C 17
ATOM 27750 O O . PRO A 1 121 ? 6.995 11.410 0.089 1.00 0.00 102 PRO A O 17
ATOM 27762 N N . HIS A 1 20 ? 3.699 8.984 -11.235 1.00 0.00 1 HIS A N 18
ATOM 27763 C CA . HIS A 1 20 ? 2.335 9.031 -10.696 1.00 0.00 1 HIS A CA 18
ATOM 27764 C C . HIS A 1 20 ? 2.413 9.304 -9.213 1.00 0.00 1 HIS A C 18
ATOM 27765 O O . HIS A 1 20 ? 3.454 9.078 -8.614 1.00 0.00 1 HIS A O 18
ATOM 27779 N N . MET A 1 21 ? 1.343 9.830 -8.628 1.00 0.00 2 MET A N 18
ATOM 27780 C CA . MET A 1 21 ? 1.294 10.138 -7.206 1.00 0.00 2 MET A CA 18
ATOM 27781 C C . MET A 1 21 ? -0.144 10.008 -6.729 1.00 0.00 2 MET A C 18
ATOM 27782 O O . MET A 1 21 ? -1.077 10.358 -7.463 1.00 0.00 2 MET A O 18
ATOM 27796 N N . THR A 1 22 ? -0.328 9.495 -5.546 1.00 0.00 3 THR A N 18
ATOM 27797 C CA . THR A 1 22 ? -1.646 9.389 -4.963 1.00 0.00 3 THR A CA 18
ATOM 27798 C C . THR A 1 22 ? -1.650 10.063 -3.605 1.00 0.00 3 THR A C 18
ATOM 27799 O O . THR A 1 22 ? -0.965 9.621 -2.674 1.00 0.00 3 THR A O 18
ATOM 27810 N N . PHE A 1 23 ? -2.357 11.154 -3.505 1.00 0.00 4 PHE A N 18
ATOM 27811 C CA . PHE A 1 23 ? -2.483 11.852 -2.256 1.00 0.00 4 PHE A CA 18
ATOM 27812 C C . PHE A 1 23 ? -3.942 12.035 -1.904 1.00 0.00 4 PHE A C 18
ATOM 27813 O O . PHE A 1 23 ? -4.275 12.431 -0.790 1.00 0.00 4 PHE A O 18
ATOM 27830 N N . CYS A 1 24 ? -4.811 11.753 -2.851 1.00 0.00 5 CYS A N 18
ATOM 27831 C CA . CYS A 1 24 ? -6.230 11.859 -2.627 1.00 0.00 5 CYS A CA 18
ATOM 27832 C C . CYS A 1 24 ? -6.741 10.622 -1.917 1.00 0.00 5 CYS A C 18
ATOM 27833 O O . CYS A 1 24 ? -7.048 9.617 -2.544 1.00 0.00 5 CYS A O 18
ATOM 27841 N N . LEU A 1 25 ? -6.770 10.692 -0.608 1.00 0.00 6 LEU A N 18
ATOM 27842 C CA . LEU A 1 25 ? -7.199 9.595 0.207 1.00 0.00 6 LEU A CA 18
ATOM 27843 C C . LEU A 1 25 ? -8.717 9.511 0.328 1.00 0.00 6 LEU A C 18
ATOM 27844 O O . LEU A 1 25 ? -9.322 8.466 0.155 1.00 0.00 6 LEU A O 18
ATOM 27860 N N . GLU A 1 26 ? -9.330 10.645 0.494 1.00 0.00 7 GLU A N 18
ATOM 27861 C CA . GLU A 1 26 ? -10.754 10.728 0.712 1.00 0.00 7 GLU A CA 18
ATOM 27862 C C . GLU A 1 26 ? -11.552 10.491 -0.577 1.00 0.00 7 GLU A C 18
ATOM 27863 O O . GLU A 1 26 ? -12.768 10.245 -0.553 1.00 0.00 7 GLU A O 18
ATOM 27875 N N . THR A 1 27 ? -10.866 10.502 -1.689 1.00 0.00 8 THR A N 18
ATOM 27876 C CA . THR A 1 27 ? -11.495 10.240 -2.946 1.00 0.00 8 THR A CA 18
ATOM 27877 C C . THR A 1 27 ? -11.870 8.751 -3.010 1.00 0.00 8 THR A C 18
ATOM 27878 O O . THR A 1 27 ? -12.853 8.370 -3.634 1.00 0.00 8 THR A O 18
ATOM 27889 N N . TYR A 1 28 ? -11.143 7.932 -2.264 1.00 0.00 9 TYR A N 18
ATOM 27890 C CA . TYR A 1 28 ? -11.378 6.519 -2.257 1.00 0.00 9 TYR A CA 18
ATOM 27891 C C . TYR A 1 28 ? -12.589 6.134 -1.453 1.00 0.00 9 TYR A C 18
ATOM 27892 O O . TYR A 1 28 ? -13.217 5.103 -1.723 1.00 0.00 9 TYR A O 18
ATOM 27910 N N . LEU A 1 29 ? -12.964 6.984 -0.509 1.00 0.00 10 LEU A N 18
ATOM 27911 C CA . LEU A 1 29 ? -14.168 6.757 0.276 1.00 0.00 10 LEU A CA 18
ATOM 27912 C C . LEU A 1 29 ? -15.344 6.964 -0.666 1.00 0.00 10 LEU A C 18
ATOM 27913 O O . LEU A 1 29 ? -16.299 6.180 -0.693 1.00 0.00 10 LEU A O 18
ATOM 27929 N N . GLN A 1 30 ? -15.211 7.981 -1.499 1.00 0.00 11 GLN A N 18
ATOM 27930 C CA . GLN A 1 30 ? -16.217 8.349 -2.461 1.00 0.00 11 GLN A CA 18
ATOM 27931 C C . GLN A 1 30 ? -16.307 7.299 -3.548 1.00 0.00 11 GLN A C 18
ATOM 27932 O O . GLN A 1 30 ? -17.375 7.025 -4.081 1.00 0.00 11 GLN A O 18
ATOM 27946 N N . GLN A 1 31 ? -15.192 6.675 -3.844 1.00 0.00 12 GLN A N 18
ATOM 27947 C CA . GLN A 1 31 ? -15.161 5.657 -4.873 1.00 0.00 12 GLN A CA 18
ATOM 27948 C C . GLN A 1 31 ? -15.512 4.284 -4.330 1.00 0.00 12 GLN A C 18
ATOM 27949 O O . GLN A 1 31 ? -15.570 3.305 -5.081 1.00 0.00 12 GLN A O 18
ATOM 27963 N N . SER A 1 32 ? -15.772 4.226 -3.027 1.00 0.00 13 SER A N 18
ATOM 27964 C CA . SER A 1 32 ? -16.096 2.995 -2.329 1.00 0.00 13 SER A CA 18
ATOM 27965 C C . SER A 1 32 ? -14.981 1.959 -2.544 1.00 0.00 13 SER A C 18
ATOM 27966 O O . SER A 1 32 ? -15.229 0.786 -2.855 1.00 0.00 13 SER A O 18
ATOM 27974 N N . GLY A 1 33 ? -13.764 2.412 -2.393 1.00 0.00 14 GLY A N 18
ATOM 27975 C CA . GLY A 1 33 ? -12.622 1.571 -2.556 1.00 0.00 14 GLY A CA 18
ATOM 27976 C C . GLY A 1 33 ? -11.536 2.037 -1.656 1.00 0.00 14 GLY A C 18
ATOM 27977 O O . GLY A 1 33 ? -10.437 2.315 -2.103 1.00 0.00 14 GLY A O 18
ATOM 27981 N N . GLU A 1 34 ? -11.886 2.154 -0.392 1.00 0.00 15 GLU A N 18
ATOM 27982 C CA . GLU A 1 34 ? -11.002 2.635 0.655 1.00 0.00 15 GLU A CA 18
ATOM 27983 C C . GLU A 1 34 ? -9.754 1.762 0.768 1.00 0.00 15 GLU A C 18
ATOM 27984 O O . GLU A 1 34 ? -9.834 0.518 0.712 1.00 0.00 15 GLU A O 18
ATOM 27996 N N . TYR A 1 35 ? -8.632 2.415 0.868 1.00 0.00 16 TYR A N 18
ATOM 27997 C CA . TYR A 1 35 ? -7.333 1.790 0.976 1.00 0.00 16 TYR A CA 18
ATOM 27998 C C . TYR A 1 35 ? -6.569 2.550 2.071 1.00 0.00 16 TYR A C 18
ATOM 27999 O O . TYR A 1 35 ? -5.341 2.466 2.194 1.00 0.00 16 TYR A O 18
ATOM 28017 N N . GLU A 1 36 ? -7.334 3.259 2.894 1.00 0.00 17 GLU A N 18
ATOM 28018 C CA . GLU A 1 36 ? -6.790 4.082 3.942 1.00 0.00 17 GLU A CA 18
ATOM 28019 C C . GLU A 1 36 ? -7.691 4.237 5.122 1.00 0.00 17 GLU A C 18
ATOM 28020 O O . GLU A 1 36 ? -8.852 3.809 5.138 1.00 0.00 17 GLU A O 18
ATOM 28032 N N . ILE A 1 37 ? -7.152 4.930 6.122 1.00 0.00 18 ILE A N 18
ATOM 28033 C CA . ILE A 1 37 ? -7.906 5.221 7.278 1.00 0.00 18 ILE A CA 18
ATOM 28034 C C . ILE A 1 37 ? -8.300 6.718 7.295 1.00 0.00 18 ILE A C 18
ATOM 28035 O O . ILE A 1 37 ? -8.740 7.274 8.308 1.00 0.00 18 ILE A O 18
ATOM 28051 N N . HIS A 1 38 ? -8.218 7.320 6.103 1.00 0.00 19 HIS A N 18
ATOM 28052 C CA . HIS A 1 38 ? -8.551 8.734 5.881 1.00 0.00 19 HIS A CA 18
ATOM 28053 C C . HIS A 1 38 ? -7.751 9.617 6.768 1.00 0.00 19 HIS A C 18
ATOM 28054 O O . HIS A 1 38 ? -8.240 10.294 7.659 1.00 0.00 19 HIS A O 18
ATOM 28068 N N . MET A 1 39 ? -6.500 9.509 6.542 1.00 0.00 20 MET A N 18
ATOM 28069 C CA . MET A 1 39 ? -5.468 10.181 7.249 1.00 0.00 20 MET A CA 18
ATOM 28070 C C . MET A 1 39 ? -4.508 10.675 6.175 1.00 0.00 20 MET A C 18
ATOM 28071 O O . MET A 1 39 ? -4.892 10.700 5.028 1.00 0.00 20 MET A O 18
ATOM 28085 N N . LYS A 1 40 ? -3.295 10.990 6.478 1.00 0.00 21 LYS A N 18
ATOM 28086 C CA . LYS A 1 40 ? -2.416 11.524 5.444 1.00 0.00 21 LYS A CA 18
ATOM 28087 C C . LYS A 1 40 ? -1.709 10.398 4.684 1.00 0.00 21 LYS A C 18
ATOM 28088 O O . LYS A 1 40 ? -0.934 9.650 5.256 1.00 0.00 21 LYS A O 18
ATOM 28107 N N . ARG A 1 41 ? -2.020 10.264 3.401 1.00 0.00 22 ARG A N 18
ATOM 28108 C CA . ARG A 1 41 ? -1.439 9.210 2.579 1.00 0.00 22 ARG A CA 18
ATOM 28109 C C . ARG A 1 41 ? -0.405 9.834 1.644 1.00 0.00 22 ARG A C 18
ATOM 28110 O O . ARG A 1 41 ? -0.442 11.058 1.415 1.00 0.00 22 ARG A O 18
ATOM 28131 N N . ALA A 1 42 ? 0.493 9.034 1.105 1.00 0.00 23 ALA A N 18
ATOM 28132 C CA . ALA A 1 42 ? 1.509 9.559 0.160 1.00 0.00 23 ALA A CA 18
ATOM 28133 C C . ALA A 1 42 ? 2.056 8.458 -0.769 1.00 0.00 23 ALA A C 18
ATOM 28134 O O . ALA A 1 42 ? 3.069 7.815 -0.458 1.00 0.00 23 ALA A O 18
ATOM 28141 N N . GLY A 1 43 ? 1.399 8.243 -1.899 1.00 0.00 24 GLY A N 18
ATOM 28142 C CA . GLY A 1 43 ? 1.784 7.172 -2.800 1.00 0.00 24 GLY A CA 18
ATOM 28143 C C . GLY A 1 43 ? 2.467 7.574 -4.057 1.00 0.00 24 GLY A C 18
ATOM 28144 O O . GLY A 1 43 ? 1.846 7.676 -5.097 1.00 0.00 24 GLY A O 18
ATOM 28148 N N . PHE A 1 44 ? 3.753 7.719 -3.988 1.00 0.00 25 PHE A N 18
ATOM 28149 C CA . PHE A 1 44 ? 4.531 8.100 -5.149 1.00 0.00 25 PHE A CA 18
ATOM 28150 C C . PHE A 1 44 ? 4.743 6.909 -6.075 1.00 0.00 25 PHE A C 18
ATOM 28151 O O . PHE A 1 44 ? 4.250 6.865 -7.186 1.00 0.00 25 PHE A O 18
ATOM 28168 N N . ARG A 1 45 ? 5.410 5.918 -5.579 1.00 0.00 26 ARG A N 18
ATOM 28169 C CA . ARG A 1 45 ? 5.736 4.764 -6.393 1.00 0.00 26 ARG A CA 18
ATOM 28170 C C . ARG A 1 45 ? 4.582 3.792 -6.460 1.00 0.00 26 ARG A C 18
ATOM 28171 O O . ARG A 1 45 ? 4.220 3.287 -7.525 1.00 0.00 26 ARG A O 18
ATOM 28192 N N . GLU A 1 46 ? 3.943 3.608 -5.338 1.00 0.00 27 GLU A N 18
ATOM 28193 C CA . GLU A 1 46 ? 2.890 2.645 -5.233 1.00 0.00 27 GLU A CA 18
ATOM 28194 C C . GLU A 1 46 ? 1.562 3.147 -5.834 1.00 0.00 27 GLU A C 18
ATOM 28195 O O . GLU A 1 46 ? 0.580 2.397 -5.871 1.00 0.00 27 GLU A O 18
ATOM 28207 N N . CYS A 1 47 ? 1.526 4.422 -6.279 1.00 0.00 28 CYS A N 18
ATOM 28208 C CA . CYS A 1 47 ? 0.345 4.979 -6.954 1.00 0.00 28 CYS A CA 18
ATOM 28209 C C . CYS A 1 47 ? -0.113 4.038 -8.072 1.00 0.00 28 CYS A C 18
ATOM 28210 O O . CYS A 1 47 ? -1.285 3.669 -8.159 1.00 0.00 28 CYS A O 18
ATOM 28218 N N . ALA A 1 48 ? 0.847 3.588 -8.869 1.00 0.00 29 ALA A N 18
ATOM 28219 C CA . ALA A 1 48 ? 0.558 2.732 -9.998 1.00 0.00 29 ALA A CA 18
ATOM 28220 C C . ALA A 1 48 ? 0.092 1.361 -9.543 1.00 0.00 29 ALA A C 18
ATOM 28221 O O . ALA A 1 48 ? -0.803 0.768 -10.141 1.00 0.00 29 ALA A O 18
ATOM 28228 N N . ALA A 1 49 ? 0.682 0.899 -8.467 1.00 0.00 30 ALA A N 18
ATOM 28229 C CA . ALA A 1 49 ? 0.377 -0.378 -7.871 1.00 0.00 30 ALA A CA 18
ATOM 28230 C C . ALA A 1 49 ? -1.038 -0.476 -7.375 1.00 0.00 30 ALA A C 18
ATOM 28231 O O . ALA A 1 49 ? -1.691 -1.488 -7.570 1.00 0.00 30 ALA A O 18
ATOM 28238 N N . MET A 1 50 ? -1.512 0.564 -6.719 1.00 0.00 31 MET A N 18
ATOM 28239 C CA . MET A 1 50 ? -2.851 0.521 -6.141 1.00 0.00 31 MET A CA 18
ATOM 28240 C C . MET A 1 50 ? -3.922 0.403 -7.200 1.00 0.00 31 MET A C 18
ATOM 28241 O O . MET A 1 50 ? -4.946 -0.243 -6.978 1.00 0.00 31 MET A O 18
ATOM 28255 N N . ILE A 1 51 ? -3.658 0.975 -8.356 1.00 0.00 32 ILE A N 18
ATOM 28256 C CA . ILE A 1 51 ? -4.574 0.909 -9.477 1.00 0.00 32 ILE A CA 18
ATOM 28257 C C . ILE A 1 51 ? -4.717 -0.551 -9.917 1.00 0.00 32 ILE A C 18
ATOM 28258 O O . ILE A 1 51 ? -5.807 -1.022 -10.238 1.00 0.00 32 ILE A O 18
ATOM 28274 N N . GLU A 1 52 ? -3.624 -1.272 -9.843 1.00 0.00 33 GLU A N 18
ATOM 28275 C CA . GLU A 1 52 ? -3.599 -2.654 -10.230 1.00 0.00 33 GLU A CA 18
ATOM 28276 C C . GLU A 1 52 ? -4.237 -3.500 -9.129 1.00 0.00 33 GLU A C 18
ATOM 28277 O O . GLU A 1 52 ? -5.043 -4.394 -9.402 1.00 0.00 33 GLU A O 18
ATOM 28289 N N . LYS A 1 53 ? -3.924 -3.157 -7.873 1.00 0.00 34 LYS A N 18
ATOM 28290 C CA . LYS A 1 53 ? -4.412 -3.878 -6.678 1.00 0.00 34 LYS A CA 18
ATOM 28291 C C . LYS A 1 53 ? -5.919 -3.811 -6.563 1.00 0.00 34 LYS A C 18
ATOM 28292 O O . LYS A 1 53 ? -6.529 -4.608 -5.866 1.00 0.00 34 LYS A O 18
ATOM 28311 N N . LYS A 1 54 ? -6.493 -2.866 -7.279 1.00 0.00 35 LYS A N 18
ATOM 28312 C CA . LYS A 1 54 ? -7.921 -2.652 -7.344 1.00 0.00 35 LYS A CA 18
ATOM 28313 C C . LYS A 1 54 ? -8.639 -3.888 -7.927 1.00 0.00 35 LYS A C 18
ATOM 28314 O O . LYS A 1 54 ? -9.824 -4.087 -7.693 1.00 0.00 35 LYS A O 18
ATOM 28333 N N . ALA A 1 55 ? -7.912 -4.702 -8.679 1.00 0.00 36 ALA A N 18
ATOM 28334 C CA . ALA A 1 55 ? -8.475 -5.902 -9.260 1.00 0.00 36 ALA A CA 18
ATOM 28335 C C . ALA A 1 55 ? -8.755 -6.938 -8.177 1.00 0.00 36 ALA A C 18
ATOM 28336 O O . ALA A 1 55 ? -9.885 -7.377 -8.009 1.00 0.00 36 ALA A O 18
ATOM 28343 N N . ARG A 1 56 ? -7.718 -7.305 -7.434 1.00 0.00 37 ARG A N 18
ATOM 28344 C CA . ARG A 1 56 ? -7.848 -8.277 -6.345 1.00 0.00 37 ARG A CA 18
ATOM 28345 C C . ARG A 1 56 ? -6.614 -8.184 -5.486 1.00 0.00 37 ARG A C 18
ATOM 28346 O O . ARG A 1 56 ? -6.695 -7.899 -4.320 1.00 0.00 37 ARG A O 18
ATOM 28367 N N . ARG A 1 57 ? -5.481 -8.493 -6.066 1.00 0.00 38 ARG A N 18
ATOM 28368 C CA . ARG A 1 57 ? -4.209 -8.403 -5.387 1.00 0.00 38 ARG A CA 18
ATOM 28369 C C . ARG A 1 57 ? -3.149 -8.302 -6.436 1.00 0.00 38 ARG A C 18
ATOM 28370 O O . ARG A 1 57 ? -3.198 -9.043 -7.420 1.00 0.00 38 ARG A O 18
ATOM 28391 N N . VAL A 1 58 ? -2.249 -7.364 -6.291 1.00 0.00 39 VAL A N 18
ATOM 28392 C CA . VAL A 1 58 ? -1.175 -7.182 -7.257 1.00 0.00 39 VAL A CA 18
ATOM 28393 C C . VAL A 1 58 ? 0.094 -6.735 -6.545 1.00 0.00 39 VAL A C 18
ATOM 28394 O O . VAL A 1 58 ? 0.028 -6.018 -5.520 1.00 0.00 39 VAL A O 18
ATOM 28407 N N . VAL A 1 59 ? 1.222 -7.189 -7.047 1.00 0.00 40 VAL A N 18
ATOM 28408 C CA . VAL A 1 59 ? 2.504 -6.800 -6.542 1.00 0.00 40 VAL A CA 18
ATOM 28409 C C . VAL A 1 59 ? 3.108 -5.791 -7.508 1.00 0.00 40 VAL A C 18
ATOM 28410 O O . VAL A 1 59 ? 2.858 -5.859 -8.723 1.00 0.00 40 VAL A O 18
ATOM 28423 N N . HIS A 1 60 ? 3.859 -4.863 -6.988 1.00 0.00 41 HIS A N 18
ATOM 28424 C CA . HIS A 1 60 ? 4.472 -3.852 -7.780 1.00 0.00 41 HIS A CA 18
ATOM 28425 C C . HIS A 1 60 ? 5.867 -3.672 -7.230 1.00 0.00 41 HIS A C 18
ATOM 28426 O O . HIS A 1 60 ? 6.041 -3.570 -5.995 1.00 0.00 41 HIS A O 18
ATOM 28440 N N . ILE A 1 61 ? 6.846 -3.719 -8.092 1.00 0.00 42 ILE A N 18
ATOM 28441 C CA . ILE A 1 61 ? 8.219 -3.568 -7.684 1.00 0.00 42 ILE A CA 18
ATOM 28442 C C . ILE A 1 61 ? 8.523 -2.081 -7.510 1.00 0.00 42 ILE A C 18
ATOM 28443 O O . ILE A 1 61 ? 7.985 -1.256 -8.253 1.00 0.00 42 ILE A O 18
ATOM 28459 N N . LYS A 1 62 ? 9.339 -1.749 -6.506 1.00 0.00 43 LYS A N 18
ATOM 28460 C CA . LYS A 1 62 ? 9.702 -0.361 -6.187 1.00 0.00 43 LYS A CA 18
ATOM 28461 C C . LYS A 1 62 ? 8.495 0.423 -5.679 1.00 0.00 43 LYS A C 18
ATOM 28462 O O . LYS A 1 62 ? 7.994 1.296 -6.372 1.00 0.00 43 LYS A O 18
ATOM 28481 N N . PRO A 1 63 ? 7.940 0.067 -4.510 1.00 0.00 44 PRO A N 18
ATOM 28482 C CA . PRO A 1 63 ? 6.832 0.807 -3.946 1.00 0.00 44 PRO A CA 18
ATOM 28483 C C . PRO A 1 63 ? 7.302 2.082 -3.230 1.00 0.00 44 PRO A C 18
ATOM 28484 O O . PRO A 1 63 ? 8.513 2.323 -3.065 1.00 0.00 44 PRO A O 18
ATOM 28495 N N . GLY A 1 64 ? 6.346 2.905 -2.847 1.00 0.00 45 GLY A N 18
ATOM 28496 C CA . GLY A 1 64 ? 6.655 4.127 -2.186 1.00 0.00 45 GLY A CA 18
ATOM 28497 C C . GLY A 1 64 ? 5.410 4.843 -1.766 1.00 0.00 45 GLY A C 18
ATOM 28498 O O . GLY A 1 64 ? 5.195 6.007 -2.133 1.00 0.00 45 GLY A O 18
ATOM 28502 N N . GLU A 1 65 ? 4.550 4.126 -1.095 1.00 0.00 46 GLU A N 18
ATOM 28503 C CA . GLU A 1 65 ? 3.321 4.681 -0.554 1.00 0.00 46 GLU A CA 18
ATOM 28504 C C . GLU A 1 65 ? 3.346 4.553 0.934 1.00 0.00 46 GLU A C 18
ATOM 28505 O O . GLU A 1 65 ? 3.627 3.484 1.485 1.00 0.00 46 GLU A O 18
ATOM 28517 N N . LYS A 1 66 ? 3.085 5.640 1.568 1.00 0.00 47 LYS A N 18
ATOM 28518 C CA . LYS A 1 66 ? 3.110 5.733 2.977 1.00 0.00 47 LYS A CA 18
ATOM 28519 C C . LYS A 1 66 ? 1.784 6.175 3.414 1.00 0.00 47 LYS A C 18
ATOM 28520 O O . LYS A 1 66 ? 1.530 7.335 3.732 1.00 0.00 47 LYS A O 18
ATOM 28539 N N . ILE A 1 67 ? 0.943 5.271 3.294 1.00 0.00 48 ILE A N 18
ATOM 28540 C CA . ILE A 1 67 ? -0.422 5.434 3.617 1.00 0.00 48 ILE A CA 18
ATOM 28541 C C . ILE A 1 67 ? -0.639 5.536 5.092 1.00 0.00 48 ILE A C 18
ATOM 28542 O O . ILE A 1 67 ? -0.458 4.576 5.830 1.00 0.00 48 ILE A O 18
ATOM 28558 N N . LEU A 1 68 ? -0.915 6.748 5.509 1.00 0.00 49 LEU A N 18
ATOM 28559 C CA . LEU A 1 68 ? -1.280 7.156 6.883 1.00 0.00 49 LEU A CA 18
ATOM 28560 C C . LEU A 1 68 ? -0.199 6.852 7.915 1.00 0.00 49 LEU A C 18
ATOM 28561 O O . LEU A 1 68 ? -0.391 7.072 9.107 1.00 0.00 49 LEU A O 18
ATOM 28577 N N . GLY A 1 69 ? 0.922 6.378 7.458 1.00 0.00 50 GLY A N 18
ATOM 28578 C CA . GLY A 1 69 ? 1.987 5.980 8.343 1.00 0.00 50 GLY A CA 18
ATOM 28579 C C . GLY A 1 69 ? 1.662 4.638 9.014 1.00 0.00 50 GLY A C 18
ATOM 28580 O O . GLY A 1 69 ? 2.357 4.210 9.945 1.00 0.00 50 GLY A O 18
ATOM 28584 N N . ALA A 1 70 ? 0.606 3.987 8.525 1.00 0.00 51 ALA A N 18
ATOM 28585 C CA . ALA A 1 70 ? 0.106 2.719 9.036 1.00 0.00 51 ALA A CA 18
ATOM 28586 C C . ALA A 1 70 ? -0.846 2.151 8.006 1.00 0.00 51 ALA A C 18
ATOM 28587 O O . ALA A 1 70 ? -1.811 2.820 7.623 1.00 0.00 51 ALA A O 18
ATOM 28594 N N . ARG A 1 71 ? -0.597 0.940 7.549 1.00 0.00 52 ARG A N 18
ATOM 28595 C CA . ARG A 1 71 ? -1.432 0.361 6.519 1.00 0.00 52 ARG A CA 18
ATOM 28596 C C . ARG A 1 71 ? -2.765 -0.124 7.056 1.00 0.00 52 ARG A C 18
ATOM 28597 O O . ARG A 1 71 ? -2.882 -1.243 7.575 1.00 0.00 52 ARG A O 18
ATOM 28618 N N . ILE A 1 72 ? -3.731 0.729 6.982 1.00 0.00 53 ILE A N 18
ATOM 28619 C CA . ILE A 1 72 ? -5.067 0.423 7.366 1.00 0.00 53 ILE A CA 18
ATOM 28620 C C . ILE A 1 72 ? -5.896 0.624 6.128 1.00 0.00 53 ILE A C 18
ATOM 28621 O O . ILE A 1 72 ? -5.968 1.729 5.632 1.00 0.00 53 ILE A O 18
ATOM 28637 N N . ILE A 1 73 ? -6.455 -0.443 5.605 1.00 0.00 54 ILE A N 18
ATOM 28638 C CA . ILE A 1 73 ? -7.271 -0.380 4.392 1.00 0.00 54 ILE A CA 18
ATOM 28639 C C . ILE A 1 73 ? -8.589 0.353 4.689 1.00 0.00 54 ILE A C 18
ATOM 28640 O O . ILE A 1 73 ? -9.169 0.998 3.837 1.00 0.00 54 ILE A O 18
ATOM 28656 N N . GLY A 1 74 ? -9.055 0.221 5.904 1.00 0.00 55 GLY A N 18
ATOM 28657 C CA . GLY A 1 74 ? -10.276 0.880 6.305 1.00 0.00 55 GLY A CA 18
ATOM 28658 C C . GLY A 1 74 ? -11.434 -0.059 6.192 1.00 0.00 55 GLY A C 18
ATOM 28659 O O . GLY A 1 74 ? -12.428 0.068 6.895 1.00 0.00 55 GLY A O 18
ATOM 28663 N N . ILE A 1 75 ? -11.290 -1.007 5.313 1.00 0.00 56 ILE A N 18
ATOM 28664 C CA . ILE A 1 75 ? -12.272 -2.018 5.101 1.00 0.00 56 ILE A CA 18
ATOM 28665 C C . ILE A 1 75 ? -11.828 -3.219 5.915 1.00 0.00 56 ILE A C 18
ATOM 28666 O O . ILE A 1 75 ? -10.705 -3.686 5.720 1.00 0.00 56 ILE A O 18
ATOM 28682 N N . PRO A 1 76 ? -12.642 -3.683 6.876 1.00 0.00 57 PRO A N 18
ATOM 28683 C CA . PRO A 1 76 ? -12.311 -4.847 7.715 1.00 0.00 57 PRO A CA 18
ATOM 28684 C C . PRO A 1 76 ? -12.257 -6.143 6.895 1.00 0.00 57 PRO A C 18
ATOM 28685 O O . PRO A 1 76 ? -13.284 -6.610 6.390 1.00 0.00 57 PRO A O 18
ATOM 28696 N N . PRO A 1 77 ? -11.073 -6.714 6.694 1.00 0.00 58 PRO A N 18
ATOM 28697 C CA . PRO A 1 77 ? -10.918 -7.919 5.943 1.00 0.00 58 PRO A CA 18
ATOM 28698 C C . PRO A 1 77 ? -10.580 -9.126 6.830 1.00 0.00 58 PRO A C 18
ATOM 28699 O O . PRO A 1 77 ? -10.630 -9.059 8.075 1.00 0.00 58 PRO A O 18
ATOM 28710 N N . VAL A 1 78 ? -10.283 -10.219 6.179 1.00 0.00 59 VAL A N 18
ATOM 28711 C CA . VAL A 1 78 ? -9.850 -11.420 6.842 1.00 0.00 59 VAL A CA 18
ATOM 28712 C C . VAL A 1 78 ? -8.356 -11.216 7.120 1.00 0.00 59 VAL A C 18
ATOM 28713 O O . VAL A 1 78 ? -7.586 -11.080 6.176 1.00 0.00 59 VAL A O 18
ATOM 28726 N N . PRO A 1 79 ? -7.929 -11.111 8.387 1.00 0.00 60 PRO A N 18
ATOM 28727 C CA . PRO A 1 79 ? -6.556 -10.796 8.712 1.00 0.00 60 PRO A CA 18
ATOM 28728 C C . PRO A 1 79 ? -5.634 -12.007 8.704 1.00 0.00 60 PRO A C 18
ATOM 28729 O O . PRO A 1 79 ? -5.472 -12.702 9.720 1.00 0.00 60 PRO A O 18
ATOM 28740 N N . ILE A 1 80 ? -5.118 -12.306 7.547 1.00 0.00 61 ILE A N 18
ATOM 28741 C CA . ILE A 1 80 ? -4.177 -13.375 7.350 1.00 0.00 61 ILE A CA 18
ATOM 28742 C C . ILE A 1 80 ? -3.074 -12.801 6.474 1.00 0.00 61 ILE A C 18
ATOM 28743 O O . ILE A 1 80 ? -3.335 -11.896 5.688 1.00 0.00 61 ILE A O 18
ATOM 28759 N N . GLY A 1 81 ? -1.863 -13.250 6.632 1.00 0.00 62 GLY A N 18
ATOM 28760 C CA . GLY A 1 81 ? -0.816 -12.752 5.801 1.00 0.00 62 GLY A CA 18
ATOM 28761 C C . GLY A 1 81 ? 0.534 -13.000 6.386 1.00 0.00 62 GLY A C 18
ATOM 28762 O O . GLY A 1 81 ? 0.657 -13.176 7.607 1.00 0.00 62 GLY A O 18
ATOM 28766 N N . ILE A 1 82 ? 1.543 -13.064 5.540 1.00 0.00 63 ILE A N 18
ATOM 28767 C CA . ILE A 1 82 ? 2.908 -13.268 5.995 1.00 0.00 63 ILE A CA 18
ATOM 28768 C C . ILE A 1 82 ? 3.826 -12.345 5.197 1.00 0.00 63 ILE A C 18
ATOM 28769 O O . ILE A 1 82 ? 3.660 -12.209 3.986 1.00 0.00 63 ILE A O 18
ATOM 28785 N N . ASP A 1 83 ? 4.745 -11.689 5.865 1.00 0.00 64 ASP A N 18
ATOM 28786 C CA . ASP A 1 83 ? 5.713 -10.829 5.199 1.00 0.00 64 ASP A CA 18
ATOM 28787 C C . ASP A 1 83 ? 7.022 -11.562 5.112 1.00 0.00 64 ASP A C 18
ATOM 28788 O O . ASP A 1 83 ? 7.688 -11.752 6.132 1.00 0.00 64 ASP A O 18
ATOM 28797 N N . GLU A 1 84 ? 7.387 -12.009 3.925 1.00 0.00 65 GLU A N 18
ATOM 28798 C CA . GLU A 1 84 ? 8.653 -12.708 3.728 1.00 0.00 65 GLU A CA 18
ATOM 28799 C C . GLU A 1 84 ? 9.796 -11.799 4.054 1.00 0.00 65 GLU A C 18
ATOM 28800 O O . GLU A 1 84 ? 10.606 -12.080 4.943 1.00 0.00 65 GLU A O 18
ATOM 28812 N N . GLU A 1 85 ? 9.828 -10.702 3.380 1.00 0.00 66 GLU A N 18
ATOM 28813 C CA . GLU A 1 85 ? 10.843 -9.732 3.549 1.00 0.00 66 GLU A CA 18
ATOM 28814 C C . GLU A 1 85 ? 10.284 -8.472 2.940 1.00 0.00 66 GLU A C 18
ATOM 28815 O O . GLU A 1 85 ? 9.220 -8.518 2.325 1.00 0.00 66 GLU A O 18
ATOM 28827 N N . ARG A 1 86 ? 10.962 -7.376 3.092 1.00 0.00 67 ARG A N 18
ATOM 28828 C CA . ARG A 1 86 ? 10.515 -6.165 2.510 1.00 0.00 67 ARG A CA 18
ATOM 28829 C C . ARG A 1 86 ? 11.022 -6.066 1.095 1.00 0.00 67 ARG A C 18
ATOM 28830 O O . ARG A 1 86 ? 10.346 -5.562 0.191 1.00 0.00 67 ARG A O 18
ATOM 28851 N N . SER A 1 87 ? 12.183 -6.571 0.901 1.00 0.00 68 SER A N 18
ATOM 28852 C CA . SER A 1 87 ? 12.789 -6.586 -0.390 1.00 0.00 68 SER A CA 18
ATOM 28853 C C . SER A 1 87 ? 12.408 -7.889 -1.128 1.00 0.00 68 SER A C 18
ATOM 28854 O O . SER A 1 87 ? 13.107 -8.387 -2.019 1.00 0.00 68 SER A O 18
ATOM 28862 N N . THR A 1 88 ? 11.256 -8.364 -0.799 1.00 0.00 69 THR A N 18
ATOM 28863 C CA . THR A 1 88 ? 10.690 -9.555 -1.332 1.00 0.00 69 THR A CA 18
ATOM 28864 C C . THR A 1 88 ? 9.184 -9.343 -1.238 1.00 0.00 69 THR A C 18
ATOM 28865 O O . THR A 1 88 ? 8.747 -8.387 -0.585 1.00 0.00 69 THR A O 18
ATOM 28876 N N . VAL A 1 89 ? 8.413 -10.154 -1.904 1.00 0.00 70 VAL A N 18
ATOM 28877 C CA . VAL A 1 89 ? 6.981 -10.047 -1.833 1.00 0.00 70 VAL A CA 18
ATOM 28878 C C . VAL A 1 89 ? 6.489 -10.501 -0.482 1.00 0.00 70 VAL A C 18
ATOM 28879 O O . VAL A 1 89 ? 7.166 -11.244 0.238 1.00 0.00 70 VAL A O 18
ATOM 28892 N N . MET A 1 90 ? 5.361 -10.028 -0.144 1.00 0.00 71 MET A N 18
ATOM 28893 C CA . MET A 1 90 ? 4.706 -10.380 1.068 1.00 0.00 71 MET A CA 18
ATOM 28894 C C . MET A 1 90 ? 3.385 -10.950 0.656 1.00 0.00 71 MET A C 18
ATOM 28895 O O . MET A 1 90 ? 2.829 -10.521 -0.353 1.00 0.00 71 MET A O 18
ATOM 28909 N N . ILE A 1 91 ? 2.888 -11.895 1.364 1.00 0.00 72 ILE A N 18
ATOM 28910 C CA . ILE A 1 91 ? 1.649 -12.488 0.975 1.00 0.00 72 ILE A CA 18
ATOM 28911 C C . ILE A 1 91 ? 0.577 -12.294 2.038 1.00 0.00 72 ILE A C 18
ATOM 28912 O O . ILE A 1 91 ? 0.440 -13.089 2.972 1.00 0.00 72 ILE A O 18
ATOM 28928 N N . PRO A 1 92 ? -0.143 -11.186 1.978 1.00 0.00 73 PRO A N 18
ATOM 28929 C CA . PRO A 1 92 ? -1.206 -10.943 2.881 1.00 0.00 73 PRO A CA 18
ATOM 28930 C C . PRO A 1 92 ? -2.480 -11.538 2.318 1.00 0.00 73 PRO A C 18
ATOM 28931 O O . PRO A 1 92 ? -2.906 -11.193 1.208 1.00 0.00 73 PRO A O 18
ATOM 28942 N N . TYR A 1 93 ? -3.076 -12.442 3.026 1.00 0.00 74 TYR A N 18
ATOM 28943 C CA . TYR A 1 93 ? -4.258 -13.033 2.536 1.00 0.00 74 TYR A CA 18
ATOM 28944 C C . TYR A 1 93 ? -5.407 -12.379 3.189 1.00 0.00 74 TYR A C 18
ATOM 28945 O O . TYR A 1 93 ? -5.872 -12.792 4.251 1.00 0.00 74 TYR A O 18
ATOM 28963 N N . THR A 1 94 ? -5.808 -11.326 2.616 1.00 0.00 75 THR A N 18
ATOM 28964 C CA . THR A 1 94 ? -6.850 -10.583 3.140 1.00 0.00 75 THR A CA 18
ATOM 28965 C C . THR A 1 94 ? -7.966 -10.536 2.129 1.00 0.00 75 THR A C 18
ATOM 28966 O O . THR A 1 94 ? -7.732 -10.726 0.927 1.00 0.00 75 THR A O 18
ATOM 28977 N N . LYS A 1 95 ? -9.164 -10.355 2.591 1.00 0.00 76 LYS A N 18
ATOM 28978 C CA . LYS A 1 95 ? -10.292 -10.219 1.699 1.00 0.00 76 LYS A CA 18
ATOM 28979 C C . LYS A 1 95 ? -10.976 -8.888 1.942 1.00 0.00 76 LYS A C 18
ATOM 28980 O O . LYS A 1 95 ? -11.863 -8.787 2.794 1.00 0.00 76 LYS A O 18
ATOM 28999 N N . PRO A 1 96 ? -10.494 -7.815 1.305 1.00 0.00 77 PRO A N 18
ATOM 29000 C CA . PRO A 1 96 ? -11.097 -6.516 1.416 1.00 0.00 77 PRO A CA 18
ATOM 29001 C C . PRO A 1 96 ? -12.115 -6.327 0.294 1.00 0.00 77 PRO A C 18
ATOM 29002 O O . PRO A 1 96 ? -12.377 -7.259 -0.483 1.00 0.00 77 PRO A O 18
ATOM 29013 N N . CYS A 1 97 ? -12.698 -5.165 0.196 1.00 0.00 78 CYS A N 18
ATOM 29014 C CA . CYS A 1 97 ? -13.630 -4.929 -0.881 1.00 0.00 78 CYS A CA 18
ATOM 29015 C C . CYS A 1 97 ? -12.917 -4.188 -2.022 1.00 0.00 78 CYS A C 18
ATOM 29016 O O . CYS A 1 97 ? -13.452 -4.022 -3.111 1.00 0.00 78 CYS A O 18
ATOM 29024 N N . TYR A 1 98 ? -11.694 -3.758 -1.756 1.00 0.00 79 TYR A N 18
ATOM 29025 C CA . TYR A 1 98 ? -10.892 -3.098 -2.762 1.00 0.00 79 TYR A CA 18
ATOM 29026 C C . TYR A 1 98 ? -9.904 -4.115 -3.320 1.00 0.00 79 TYR A C 18
ATOM 29027 O O . TYR A 1 98 ? -10.205 -4.811 -4.299 1.00 0.00 79 TYR A O 18
ATOM 29045 N N . GLY A 1 99 ? -8.791 -4.285 -2.641 1.00 0.00 80 GLY A N 18
ATOM 29046 C CA . GLY A 1 99 ? -7.813 -5.219 -3.075 1.00 0.00 80 GLY A CA 18
ATOM 29047 C C . GLY A 1 99 ? -6.707 -5.344 -2.077 1.00 0.00 80 GLY A C 18
ATOM 29048 O O . GLY A 1 99 ? -6.610 -4.538 -1.144 1.00 0.00 80 GLY A O 18
ATOM 29052 N N . THR A 1 100 ? -5.912 -6.343 -2.252 1.00 0.00 81 THR A N 18
ATOM 29053 C CA . THR A 1 100 ? -4.803 -6.623 -1.420 1.00 0.00 81 THR A CA 18
ATOM 29054 C C . THR A 1 100 ? -3.544 -6.083 -2.079 1.00 0.00 81 THR A C 18
ATOM 29055 O O . THR A 1 100 ? -3.412 -6.076 -3.315 1.00 0.00 81 THR A O 18
ATOM 29066 N N . ALA A 1 101 ? -2.637 -5.657 -1.268 1.00 0.00 82 ALA A N 18
ATOM 29067 C CA . ALA A 1 101 ? -1.444 -5.061 -1.713 1.00 0.00 82 ALA A CA 18
ATOM 29068 C C . ALA A 1 101 ? -0.246 -5.939 -1.454 1.00 0.00 82 ALA A C 18
ATOM 29069 O O . ALA A 1 101 ? -0.030 -6.387 -0.338 1.00 0.00 82 ALA A O 18
ATOM 29076 N N . VAL A 1 102 ? 0.497 -6.197 -2.479 1.00 0.00 83 VAL A N 18
ATOM 29077 C CA . VAL A 1 102 ? 1.721 -6.932 -2.389 1.00 0.00 83 VAL A CA 18
ATOM 29078 C C . VAL A 1 102 ? 2.765 -5.978 -2.938 1.00 0.00 83 VAL A C 18
ATOM 29079 O O . VAL A 1 102 ? 2.552 -5.371 -3.980 1.00 0.00 83 VAL A O 18
ATOM 29092 N N . VAL A 1 103 ? 3.819 -5.745 -2.220 1.00 0.00 84 VAL A N 18
ATOM 29093 C CA . VAL A 1 103 ? 4.826 -4.808 -2.676 1.00 0.00 84 VAL A CA 18
ATOM 29094 C C . VAL A 1 103 ? 6.175 -5.482 -2.596 1.00 0.00 84 VAL A C 18
ATOM 29095 O O . VAL A 1 103 ? 6.397 -6.309 -1.703 1.00 0.00 84 VAL A O 18
ATOM 29108 N N . GLU A 1 104 ? 7.033 -5.202 -3.540 1.00 0.00 85 GLU A N 18
ATOM 29109 C CA . GLU A 1 104 ? 8.351 -5.774 -3.538 1.00 0.00 85 GLU A CA 18
ATOM 29110 C C . GLU A 1 104 ? 9.341 -4.668 -3.769 1.00 0.00 85 GLU A C 18
ATOM 29111 O O . GLU A 1 104 ? 9.358 -4.045 -4.833 1.00 0.00 85 GLU A O 18
ATOM 29123 N N . LEU A 1 105 ? 10.127 -4.385 -2.800 1.00 0.00 86 LEU A N 18
ATOM 29124 C CA . LEU A 1 105 ? 11.105 -3.360 -2.942 1.00 0.00 86 LEU A CA 18
ATOM 29125 C C . LEU A 1 105 ? 12.419 -4.031 -3.356 1.00 0.00 86 LEU A C 18
ATOM 29126 O O . LEU A 1 105 ? 12.782 -5.038 -2.799 1.00 0.00 86 LEU A O 18
ATOM 29142 N N . PRO A 1 106 ? 13.124 -3.526 -4.361 1.00 0.00 87 PRO A N 18
ATOM 29143 C CA . PRO A 1 106 ? 14.395 -4.126 -4.787 1.00 0.00 87 PRO A CA 18
ATOM 29144 C C . PRO A 1 106 ? 15.557 -3.732 -3.861 1.00 0.00 87 PRO A C 18
ATOM 29145 O O . PRO A 1 106 ? 16.653 -4.292 -3.939 1.00 0.00 87 PRO A O 18
ATOM 29156 N N . VAL A 1 107 ? 15.289 -2.803 -2.982 1.00 0.00 88 VAL A N 18
ATOM 29157 C CA . VAL A 1 107 ? 16.265 -2.294 -2.055 1.00 0.00 88 VAL A CA 18
ATOM 29158 C C . VAL A 1 107 ? 15.978 -2.931 -0.709 1.00 0.00 88 VAL A C 18
ATOM 29159 O O . VAL A 1 107 ? 14.842 -3.346 -0.458 1.00 0.00 88 VAL A O 18
ATOM 29172 N N . ASP A 1 108 ? 16.986 -3.006 0.126 1.00 0.00 89 ASP A N 18
ATOM 29173 C CA . ASP A 1 108 ? 16.888 -3.592 1.460 1.00 0.00 89 ASP A CA 18
ATOM 29174 C C . ASP A 1 108 ? 15.839 -2.855 2.319 1.00 0.00 89 ASP A C 18
ATOM 29175 O O . ASP A 1 108 ? 15.540 -1.676 2.071 1.00 0.00 89 ASP A O 18
ATOM 29184 N N . PRO A 1 109 ? 15.284 -3.527 3.372 1.00 0.00 90 PRO A N 18
ATOM 29185 C CA . PRO A 1 109 ? 14.258 -2.949 4.270 1.00 0.00 90 PRO A CA 18
ATOM 29186 C C . PRO A 1 109 ? 14.722 -1.666 5.005 1.00 0.00 90 PRO A C 18
ATOM 29187 O O . PRO A 1 109 ? 13.939 -1.012 5.685 1.00 0.00 90 PRO A O 18
ATOM 29198 N N . GLU A 1 110 ? 15.987 -1.322 4.852 1.00 0.00 91 GLU A N 18
ATOM 29199 C CA . GLU A 1 110 ? 16.575 -0.113 5.432 1.00 0.00 91 GLU A CA 18
ATOM 29200 C C . GLU A 1 110 ? 15.918 1.139 4.834 1.00 0.00 91 GLU A C 18
ATOM 29201 O O . GLU A 1 110 ? 15.922 2.213 5.437 1.00 0.00 91 GLU A O 18
ATOM 29213 N N . GLU A 1 111 ? 15.337 0.968 3.649 1.00 0.00 92 GLU A N 18
ATOM 29214 C CA . GLU A 1 111 ? 14.644 2.033 2.942 1.00 0.00 92 GLU A CA 18
ATOM 29215 C C . GLU A 1 111 ? 13.455 2.507 3.781 1.00 0.00 92 GLU A C 18
ATOM 29216 O O . GLU A 1 111 ? 13.101 3.681 3.762 1.00 0.00 92 GLU A O 18
ATOM 29228 N N . ILE A 1 112 ? 12.888 1.585 4.568 1.00 0.00 93 ILE A N 18
ATOM 29229 C CA . ILE A 1 112 ? 11.728 1.871 5.405 1.00 0.00 93 ILE A CA 18
ATOM 29230 C C . ILE A 1 112 ? 12.032 3.000 6.374 1.00 0.00 93 ILE A C 18
ATOM 29231 O O . ILE A 1 112 ? 11.217 3.852 6.572 1.00 0.00 93 ILE A O 18
ATOM 29247 N N . GLU A 1 113 ? 13.242 3.022 6.913 1.00 0.00 94 GLU A N 18
ATOM 29248 C CA . GLU A 1 113 ? 13.644 4.041 7.890 1.00 0.00 94 GLU A CA 18
ATOM 29249 C C . GLU A 1 113 ? 13.525 5.429 7.277 1.00 0.00 94 GLU A C 18
ATOM 29250 O O . GLU A 1 113 ? 12.972 6.357 7.887 1.00 0.00 94 GLU A O 18
ATOM 29262 N N . ARG A 1 114 ? 14.008 5.539 6.062 1.00 0.00 95 ARG A N 18
ATOM 29263 C CA . ARG A 1 114 ? 13.951 6.765 5.288 1.00 0.00 95 ARG A CA 18
ATOM 29264 C C . ARG A 1 114 ? 12.489 7.090 4.991 1.00 0.00 95 ARG A C 18
ATOM 29265 O O . ARG A 1 114 ? 11.997 8.182 5.271 1.00 0.00 95 ARG A O 18
ATOM 29286 N N . ILE A 1 115 ? 11.801 6.087 4.510 1.00 0.00 96 ILE A N 18
ATOM 29287 C CA . ILE A 1 115 ? 10.416 6.164 4.109 1.00 0.00 96 ILE A CA 18
ATOM 29288 C C . ILE A 1 115 ? 9.477 6.479 5.291 1.00 0.00 96 ILE A C 18
ATOM 29289 O O . ILE A 1 115 ? 8.437 7.084 5.103 1.00 0.00 96 ILE A O 18
ATOM 29305 N N . LEU A 1 116 ? 9.878 6.115 6.495 1.00 0.00 97 LEU A N 18
ATOM 29306 C CA . LEU A 1 116 ? 9.087 6.367 7.685 1.00 0.00 97 LEU A CA 18
ATOM 29307 C C . LEU A 1 116 ? 9.090 7.859 8.021 1.00 0.00 97 LEU A C 18
ATOM 29308 O O . LEU A 1 116 ? 8.114 8.393 8.536 1.00 0.00 97 LEU A O 18
ATOM 29324 N N . GLU A 1 117 ? 10.175 8.534 7.696 1.00 0.00 98 GLU A N 18
ATOM 29325 C CA . GLU A 1 117 ? 10.260 9.972 7.915 1.00 0.00 98 GLU A CA 18
ATOM 29326 C C . GLU A 1 117 ? 9.460 10.660 6.828 1.00 0.00 98 GLU A C 18
ATOM 29327 O O . GLU A 1 117 ? 8.705 11.607 7.059 1.00 0.00 98 GLU A O 18
ATOM 29339 N N . VAL A 1 118 ? 9.594 10.116 5.652 1.00 0.00 99 VAL A N 18
ATOM 29340 C CA . VAL A 1 118 ? 8.968 10.614 4.449 1.00 0.00 99 VAL A CA 18
ATOM 29341 C C . VAL A 1 118 ? 7.480 10.137 4.375 1.00 0.00 99 VAL A C 18
ATOM 29342 O O . VAL A 1 118 ? 6.771 10.378 3.378 1.00 0.00 99 VAL A O 18
ATOM 29355 N N . ALA A 1 119 ? 7.018 9.490 5.459 1.00 0.00 100 ALA A N 18
ATOM 29356 C CA . ALA A 1 119 ? 5.656 8.950 5.580 1.00 0.00 100 ALA A CA 18
ATOM 29357 C C . ALA A 1 119 ? 4.627 10.011 5.345 1.00 0.00 100 ALA A C 18
ATOM 29358 O O . ALA A 1 119 ? 3.694 9.836 4.573 1.00 0.00 100 ALA A O 18
ATOM 29365 N N . GLU A 1 120 ? 4.842 11.125 5.954 1.00 0.00 101 GLU A N 18
ATOM 29366 C CA . GLU A 1 120 ? 3.940 12.203 5.869 1.00 0.00 101 GLU A CA 18
ATOM 29367 C C . GLU A 1 120 ? 4.701 13.450 5.474 1.00 0.00 101 GLU A C 18
ATOM 29368 O O . GLU A 1 120 ? 5.377 14.062 6.305 1.00 0.00 101 GLU A O 18
ATOM 29380 N N . PRO A 1 121 ? 4.704 13.778 4.199 1.00 0.00 102 PRO A N 18
ATOM 29381 C CA . PRO A 1 121 ? 5.348 14.975 3.694 1.00 0.00 102 PRO A CA 18
ATOM 29382 C C . PRO A 1 121 ? 4.498 16.204 4.007 1.00 0.00 102 PRO A C 18
ATOM 29383 O O . PRO A 1 121 ? 3.489 16.449 3.310 1.00 0.00 102 PRO A O 18
ATOM 29395 N N . HIS A 1 20 ? 3.165 7.067 -12.359 1.00 0.00 1 HIS A N 19
ATOM 29396 C CA . HIS A 1 20 ? 2.013 7.124 -11.468 1.00 0.00 1 HIS A CA 19
ATOM 29397 C C . HIS A 1 20 ? 2.485 7.314 -10.060 1.00 0.00 1 HIS A C 19
ATOM 29398 O O . HIS A 1 20 ? 3.541 6.811 -9.688 1.00 0.00 1 HIS A O 19
ATOM 29412 N N . MET A 1 21 ? 1.714 8.058 -9.309 1.00 0.00 2 MET A N 19
ATOM 29413 C CA . MET A 1 21 ? 1.966 8.411 -7.926 1.00 0.00 2 MET A CA 19
ATOM 29414 C C . MET A 1 21 ? 0.733 9.080 -7.392 1.00 0.00 2 MET A C 19
ATOM 29415 O O . MET A 1 21 ? 0.191 9.982 -8.031 1.00 0.00 2 MET A O 19
ATOM 29429 N N . THR A 1 22 ? 0.274 8.646 -6.266 1.00 0.00 3 THR A N 19
ATOM 29430 C CA . THR A 1 22 ? -0.925 9.174 -5.712 1.00 0.00 3 THR A CA 19
ATOM 29431 C C . THR A 1 22 ? -0.677 9.912 -4.420 1.00 0.00 3 THR A C 19
ATOM 29432 O O . THR A 1 22 ? 0.005 9.418 -3.497 1.00 0.00 3 THR A O 19
ATOM 29443 N N . PHE A 1 23 ? -1.192 11.108 -4.378 1.00 0.00 4 PHE A N 19
ATOM 29444 C CA . PHE A 1 23 ? -1.101 11.965 -3.229 1.00 0.00 4 PHE A CA 19
ATOM 29445 C C . PHE A 1 23 ? -2.495 12.510 -2.913 1.00 0.00 4 PHE A C 19
ATOM 29446 O O . PHE A 1 23 ? -2.647 13.567 -2.313 1.00 0.00 4 PHE A O 19
ATOM 29463 N N . CYS A 1 24 ? -3.498 11.771 -3.320 1.00 0.00 5 CYS A N 19
ATOM 29464 C CA . CYS A 1 24 ? -4.880 12.108 -3.051 1.00 0.00 5 CYS A CA 19
ATOM 29465 C C . CYS A 1 24 ? -5.556 10.897 -2.479 1.00 0.00 5 CYS A C 19
ATOM 29466 O O . CYS A 1 24 ? -5.927 9.982 -3.215 1.00 0.00 5 CYS A O 19
ATOM 29474 N N . LEU A 1 25 ? -5.700 10.880 -1.160 1.00 0.00 6 LEU A N 19
ATOM 29475 C CA . LEU A 1 25 ? -6.250 9.722 -0.501 1.00 0.00 6 LEU A CA 19
ATOM 29476 C C . LEU A 1 25 ? -7.765 9.661 -0.558 1.00 0.00 6 LEU A C 19
ATOM 29477 O O . LEU A 1 25 ? -8.353 8.657 -0.940 1.00 0.00 6 LEU A O 19
ATOM 29493 N N . GLU A 1 26 ? -8.402 10.782 -0.290 1.00 0.00 7 GLU A N 19
ATOM 29494 C CA . GLU A 1 26 ? -9.842 10.823 -0.237 1.00 0.00 7 GLU A CA 19
ATOM 29495 C C . GLU A 1 26 ? -10.468 10.766 -1.639 1.00 0.00 7 GLU A C 19
ATOM 29496 O O . GLU A 1 26 ? -11.678 10.648 -1.810 1.00 0.00 7 GLU A O 19
ATOM 29508 N N . THR A 1 27 ? -9.620 10.750 -2.631 1.00 0.00 8 THR A N 19
ATOM 29509 C CA . THR A 1 27 ? -10.074 10.639 -3.983 1.00 0.00 8 THR A CA 19
ATOM 29510 C C . THR A 1 27 ? -10.461 9.178 -4.238 1.00 0.00 8 THR A C 19
ATOM 29511 O O . THR A 1 27 ? -11.352 8.891 -5.026 1.00 0.00 8 THR A O 19
ATOM 29522 N N . TYR A 1 28 ? -9.840 8.259 -3.490 1.00 0.00 9 TYR A N 19
ATOM 29523 C CA . TYR A 1 28 ? -10.179 6.850 -3.624 1.00 0.00 9 TYR A CA 19
ATOM 29524 C C . TYR A 1 28 ? -11.500 6.558 -2.973 1.00 0.00 9 TYR A C 19
ATOM 29525 O O . TYR A 1 28 ? -12.206 5.645 -3.378 1.00 0.00 9 TYR A O 19
ATOM 29543 N N . LEU A 1 29 ? -11.874 7.396 -2.015 1.00 0.00 10 LEU A N 19
ATOM 29544 C CA . LEU A 1 29 ? -13.149 7.271 -1.329 1.00 0.00 10 LEU A CA 19
ATOM 29545 C C . LEU A 1 29 ? -14.271 7.667 -2.291 1.00 0.00 10 LEU A C 19
ATOM 29546 O O . LEU A 1 29 ? -15.429 7.281 -2.139 1.00 0.00 10 LEU A O 19
ATOM 29562 N N . GLN A 1 30 ? -13.887 8.400 -3.311 1.00 0.00 11 GLN A N 19
ATOM 29563 C CA . GLN A 1 30 ? -14.793 8.863 -4.334 1.00 0.00 11 GLN A CA 19
ATOM 29564 C C . GLN A 1 30 ? -14.846 7.850 -5.478 1.00 0.00 11 GLN A C 19
ATOM 29565 O O . GLN A 1 30 ? -15.402 8.121 -6.551 1.00 0.00 11 GLN A O 19
ATOM 29579 N N . GLN A 1 31 ? -14.248 6.700 -5.251 1.00 0.00 12 GLN A N 19
ATOM 29580 C CA . GLN A 1 31 ? -14.182 5.635 -6.237 1.00 0.00 12 GLN A CA 19
ATOM 29581 C C . GLN A 1 31 ? -14.656 4.328 -5.603 1.00 0.00 12 GLN A C 19
ATOM 29582 O O . GLN A 1 31 ? -15.429 3.570 -6.189 1.00 0.00 12 GLN A O 19
ATOM 29596 N N . SER A 1 32 ? -14.155 4.060 -4.422 1.00 0.00 13 SER A N 19
ATOM 29597 C CA . SER A 1 32 ? -14.462 2.877 -3.647 1.00 0.00 13 SER A CA 19
ATOM 29598 C C . SER A 1 32 ? -14.248 3.245 -2.175 1.00 0.00 13 SER A C 19
ATOM 29599 O O . SER A 1 32 ? -14.373 4.420 -1.824 1.00 0.00 13 SER A O 19
ATOM 29607 N N . GLY A 1 33 ? -13.982 2.272 -1.319 1.00 0.00 14 GLY A N 19
ATOM 29608 C CA . GLY A 1 33 ? -13.703 2.586 0.062 1.00 0.00 14 GLY A CA 19
ATOM 29609 C C . GLY A 1 33 ? -12.338 3.244 0.182 1.00 0.00 14 GLY A C 19
ATOM 29610 O O . GLY A 1 33 ? -11.538 3.178 -0.756 1.00 0.00 14 GLY A O 19
ATOM 29614 N N . GLU A 1 34 ? -12.057 3.840 1.316 1.00 0.00 15 GLU A N 19
ATOM 29615 C CA . GLU A 1 34 ? -10.807 4.533 1.512 1.00 0.00 15 GLU A CA 19
ATOM 29616 C C . GLU A 1 34 ? -9.773 3.483 1.857 1.00 0.00 15 GLU A C 19
ATOM 29617 O O . GLU A 1 34 ? -10.114 2.443 2.447 1.00 0.00 15 GLU A O 19
ATOM 29629 N N . TYR A 1 35 ? -8.569 3.699 1.457 1.00 0.00 16 TYR A N 19
ATOM 29630 C CA . TYR A 1 35 ? -7.516 2.749 1.660 1.00 0.00 16 TYR A CA 19
ATOM 29631 C C . TYR A 1 35 ? -6.355 3.459 2.349 1.00 0.00 16 TYR A C 19
ATOM 29632 O O . TYR A 1 35 ? -5.209 2.984 2.390 1.00 0.00 16 TYR A O 19
ATOM 29650 N N . GLU A 1 36 ? -6.718 4.546 3.002 1.00 0.00 17 GLU A N 19
ATOM 29651 C CA . GLU A 1 36 ? -5.815 5.418 3.667 1.00 0.00 17 GLU A CA 19
ATOM 29652 C C . GLU A 1 36 ? -6.482 5.907 4.967 1.00 0.00 17 GLU A C 19
ATOM 29653 O O . GLU A 1 36 ? -7.662 5.718 5.138 1.00 0.00 17 GLU A O 19
ATOM 29665 N N . ILE A 1 37 ? -5.730 6.547 5.887 1.00 0.00 18 ILE A N 19
ATOM 29666 C CA . ILE A 1 37 ? -6.311 6.962 7.158 1.00 0.00 18 ILE A CA 19
ATOM 29667 C C . ILE A 1 37 ? -6.667 8.444 7.178 1.00 0.00 18 ILE A C 19
ATOM 29668 O O . ILE A 1 37 ? -7.260 8.947 8.128 1.00 0.00 18 ILE A O 19
ATOM 29684 N N . HIS A 1 38 ? -6.361 9.049 6.091 1.00 0.00 19 HIS A N 19
ATOM 29685 C CA . HIS A 1 38 ? -6.494 10.483 5.819 1.00 0.00 19 HIS A CA 19
ATOM 29686 C C . HIS A 1 38 ? -5.317 11.149 6.456 1.00 0.00 19 HIS A C 19
ATOM 29687 O O . HIS A 1 38 ? -5.364 11.648 7.584 1.00 0.00 19 HIS A O 19
ATOM 29701 N N . MET A 1 39 ? -4.235 11.050 5.760 1.00 0.00 20 MET A N 19
ATOM 29702 C CA . MET A 1 39 ? -2.985 11.543 6.188 1.00 0.00 20 MET A CA 19
ATOM 29703 C C . MET A 1 39 ? -2.194 11.697 4.911 1.00 0.00 20 MET A C 19
ATOM 29704 O O . MET A 1 39 ? -2.732 11.369 3.831 1.00 0.00 20 MET A O 19
ATOM 29718 N N . LYS A 1 40 ? -0.980 12.122 4.991 1.00 0.00 21 LYS A N 19
ATOM 29719 C CA . LYS A 1 40 ? -0.183 12.349 3.829 1.00 0.00 21 LYS A CA 19
ATOM 29720 C C . LYS A 1 40 ? 0.242 11.056 3.199 1.00 0.00 21 LYS A C 19
ATOM 29721 O O . LYS A 1 40 ? 1.089 10.325 3.690 1.00 0.00 21 LYS A O 19
ATOM 29740 N N . ARG A 1 41 ? -0.448 10.759 2.168 1.00 0.00 22 ARG A N 19
ATOM 29741 C CA . ARG A 1 41 ? -0.274 9.599 1.405 1.00 0.00 22 ARG A CA 19
ATOM 29742 C C . ARG A 1 41 ? 0.661 9.887 0.240 1.00 0.00 22 ARG A C 19
ATOM 29743 O O . ARG A 1 41 ? 0.428 10.797 -0.557 1.00 0.00 22 ARG A O 19
ATOM 29764 N N . ALA A 1 42 ? 1.711 9.182 0.175 1.00 0.00 23 ALA A N 19
ATOM 29765 C CA . ALA A 1 42 ? 2.629 9.322 -0.884 1.00 0.00 23 ALA A CA 19
ATOM 29766 C C . ALA A 1 42 ? 2.802 7.977 -1.538 1.00 0.00 23 ALA A C 19
ATOM 29767 O O . ALA A 1 42 ? 3.737 7.245 -1.261 1.00 0.00 23 ALA A O 19
ATOM 29774 N N . GLY A 1 43 ? 1.871 7.620 -2.350 1.00 0.00 24 GLY A N 19
ATOM 29775 C CA . GLY A 1 43 ? 1.929 6.337 -2.969 1.00 0.00 24 GLY A CA 19
ATOM 29776 C C . GLY A 1 43 ? 2.536 6.436 -4.306 1.00 0.00 24 GLY A C 19
ATOM 29777 O O . GLY A 1 43 ? 1.837 6.646 -5.260 1.00 0.00 24 GLY A O 19
ATOM 29781 N N . PHE A 1 44 ? 3.836 6.332 -4.380 1.00 0.00 25 PHE A N 19
ATOM 29782 C CA . PHE A 1 44 ? 4.505 6.443 -5.649 1.00 0.00 25 PHE A CA 19
ATOM 29783 C C . PHE A 1 44 ? 4.374 5.150 -6.421 1.00 0.00 25 PHE A C 19
ATOM 29784 O O . PHE A 1 44 ? 3.710 5.080 -7.433 1.00 0.00 25 PHE A O 19
ATOM 29801 N N . ARG A 1 45 ? 4.953 4.110 -5.896 1.00 0.00 26 ARG A N 19
ATOM 29802 C CA . ARG A 1 45 ? 4.948 2.847 -6.580 1.00 0.00 26 ARG A CA 19
ATOM 29803 C C . ARG A 1 45 ? 3.703 2.051 -6.332 1.00 0.00 26 ARG A C 19
ATOM 29804 O O . ARG A 1 45 ? 3.140 1.503 -7.265 1.00 0.00 26 ARG A O 19
ATOM 29825 N N . GLU A 1 46 ? 3.203 2.035 -5.085 1.00 0.00 27 GLU A N 19
ATOM 29826 C CA . GLU A 1 46 ? 2.031 1.225 -4.785 1.00 0.00 27 GLU A CA 19
ATOM 29827 C C . GLU A 1 46 ? 0.813 1.788 -5.503 1.00 0.00 27 GLU A C 19
ATOM 29828 O O . GLU A 1 46 ? -0.224 1.145 -5.596 1.00 0.00 27 GLU A O 19
ATOM 29840 N N . CYS A 1 47 ? 0.972 2.989 -6.030 1.00 0.00 28 CYS A N 19
ATOM 29841 C CA . CYS A 1 47 ? -0.073 3.652 -6.798 1.00 0.00 28 CYS A CA 19
ATOM 29842 C C . CYS A 1 47 ? -0.514 2.761 -7.947 1.00 0.00 28 CYS A C 19
ATOM 29843 O O . CYS A 1 47 ? -1.695 2.603 -8.189 1.00 0.00 28 CYS A O 19
ATOM 29851 N N . ALA A 1 48 ? 0.448 2.129 -8.605 1.00 0.00 29 ALA A N 19
ATOM 29852 C CA . ALA A 1 48 ? 0.138 1.269 -9.718 1.00 0.00 29 ALA A CA 19
ATOM 29853 C C . ALA A 1 48 ? -0.546 -0.004 -9.238 1.00 0.00 29 ALA A C 19
ATOM 29854 O O . ALA A 1 48 ? -1.421 -0.537 -9.902 1.00 0.00 29 ALA A O 19
ATOM 29861 N N . ALA A 1 49 ? -0.180 -0.439 -8.047 1.00 0.00 30 ALA A N 19
ATOM 29862 C CA . ALA A 1 49 ? -0.708 -1.648 -7.461 1.00 0.00 30 ALA A CA 19
ATOM 29863 C C . ALA A 1 49 ? -2.102 -1.493 -6.943 1.00 0.00 30 ALA A C 19
ATOM 29864 O O . ALA A 1 49 ? -2.908 -2.375 -7.095 1.00 0.00 30 ALA A O 19
ATOM 29871 N N . MET A 1 50 ? -2.374 -0.378 -6.306 1.00 0.00 31 MET A N 19
ATOM 29872 C CA . MET A 1 50 ? -3.678 -0.136 -5.700 1.00 0.00 31 MET A CA 19
ATOM 29873 C C . MET A 1 50 ? -4.789 -0.136 -6.739 1.00 0.00 31 MET A C 19
ATOM 29874 O O . MET A 1 50 ? -5.883 -0.634 -6.494 1.00 0.00 31 MET A O 19
ATOM 29888 N N . ILE A 1 51 ? -4.442 0.326 -7.921 1.00 0.00 32 ILE A N 19
ATOM 29889 C CA . ILE A 1 51 ? -5.340 0.368 -9.062 1.00 0.00 32 ILE A CA 19
ATOM 29890 C C . ILE A 1 51 ? -5.712 -1.073 -9.490 1.00 0.00 32 ILE A C 19
ATOM 29891 O O . ILE A 1 51 ? -6.814 -1.338 -10.002 1.00 0.00 32 ILE A O 19
ATOM 29907 N N . GLU A 1 52 ? -4.804 -1.992 -9.226 1.00 0.00 33 GLU A N 19
ATOM 29908 C CA . GLU A 1 52 ? -4.972 -3.384 -9.585 1.00 0.00 33 GLU A CA 19
ATOM 29909 C C . GLU A 1 52 ? -5.598 -4.160 -8.416 1.00 0.00 33 GLU A C 19
ATOM 29910 O O . GLU A 1 52 ? -6.437 -5.032 -8.616 1.00 0.00 33 GLU A O 19
ATOM 29922 N N . LYS A 1 53 ? -5.195 -3.797 -7.190 1.00 0.00 34 LYS A N 19
ATOM 29923 C CA . LYS A 1 53 ? -5.643 -4.433 -5.932 1.00 0.00 34 LYS A CA 19
ATOM 29924 C C . LYS A 1 53 ? -7.118 -4.347 -5.781 1.00 0.00 34 LYS A C 19
ATOM 29925 O O . LYS A 1 53 ? -7.721 -5.183 -5.121 1.00 0.00 34 LYS A O 19
ATOM 29944 N N . LYS A 1 54 ? -7.696 -3.350 -6.429 1.00 0.00 35 LYS A N 19
ATOM 29945 C CA . LYS A 1 54 ? -9.098 -3.115 -6.398 1.00 0.00 35 LYS A CA 19
ATOM 29946 C C . LYS A 1 54 ? -9.862 -4.314 -6.960 1.00 0.00 35 LYS A C 19
ATOM 29947 O O . LYS A 1 54 ? -11.003 -4.573 -6.567 1.00 0.00 35 LYS A O 19
ATOM 29966 N N . ALA A 1 55 ? -9.209 -5.068 -7.845 1.00 0.00 36 ALA A N 19
ATOM 29967 C CA . ALA A 1 55 ? -9.833 -6.187 -8.471 1.00 0.00 36 ALA A CA 19
ATOM 29968 C C . ALA A 1 55 ? -10.105 -7.272 -7.451 1.00 0.00 36 ALA A C 19
ATOM 29969 O O . ALA A 1 55 ? -11.255 -7.598 -7.168 1.00 0.00 36 ALA A O 19
ATOM 29976 N N . ARG A 1 56 ? -9.051 -7.790 -6.871 1.00 0.00 37 ARG A N 19
ATOM 29977 C CA . ARG A 1 56 ? -9.145 -8.828 -5.858 1.00 0.00 37 ARG A CA 19
ATOM 29978 C C . ARG A 1 56 ? -7.958 -8.745 -4.926 1.00 0.00 37 ARG A C 19
ATOM 29979 O O . ARG A 1 56 ? -8.096 -8.345 -3.767 1.00 0.00 37 ARG A O 19
ATOM 30000 N N . ARG A 1 57 ? -6.793 -9.090 -5.429 1.00 0.00 38 ARG A N 19
ATOM 30001 C CA . ARG A 1 57 ? -5.587 -9.067 -4.651 1.00 0.00 38 ARG A CA 19
ATOM 30002 C C . ARG A 1 57 ? -4.437 -8.989 -5.600 1.00 0.00 38 ARG A C 19
ATOM 30003 O O . ARG A 1 57 ? -4.336 -9.796 -6.528 1.00 0.00 38 ARG A O 19
ATOM 30024 N N . VAL A 1 58 ? -3.615 -8.000 -5.447 1.00 0.00 39 VAL A N 19
ATOM 30025 C CA . VAL A 1 58 ? -2.506 -7.856 -6.355 1.00 0.00 39 VAL A CA 19
ATOM 30026 C C . VAL A 1 58 ? -1.274 -7.408 -5.597 1.00 0.00 39 VAL A C 19
ATOM 30027 O O . VAL A 1 58 ? -1.366 -6.766 -4.529 1.00 0.00 39 VAL A O 19
ATOM 30040 N N . VAL A 1 59 ? -0.158 -7.731 -6.158 1.00 0.00 40 VAL A N 19
ATOM 30041 C CA . VAL A 1 59 ? 1.130 -7.445 -5.626 1.00 0.00 40 VAL A CA 19
ATOM 30042 C C . VAL A 1 59 ? 1.870 -6.480 -6.536 1.00 0.00 40 VAL A C 19
ATOM 30043 O O . VAL A 1 59 ? 1.708 -6.515 -7.762 1.00 0.00 40 VAL A O 19
ATOM 30056 N N . HIS A 1 60 ? 2.635 -5.602 -5.950 1.00 0.00 41 HIS A N 19
ATOM 30057 C CA . HIS A 1 60 ? 3.417 -4.697 -6.729 1.00 0.00 41 HIS A CA 19
ATOM 30058 C C . HIS A 1 60 ? 4.850 -5.001 -6.533 1.00 0.00 41 HIS A C 19
ATOM 30059 O O . HIS A 1 60 ? 5.316 -5.084 -5.387 1.00 0.00 41 HIS A O 19
ATOM 30073 N N . ILE A 1 61 ? 5.536 -5.202 -7.609 1.00 0.00 42 ILE A N 19
ATOM 30074 C CA . ILE A 1 61 ? 6.929 -5.426 -7.536 1.00 0.00 42 ILE A CA 19
ATOM 30075 C C . ILE A 1 61 ? 7.564 -4.043 -7.539 1.00 0.00 42 ILE A C 19
ATOM 30076 O O . ILE A 1 61 ? 7.124 -3.163 -8.290 1.00 0.00 42 ILE A O 19
ATOM 30092 N N . LYS A 1 62 ? 8.513 -3.846 -6.657 1.00 0.00 43 LYS A N 19
ATOM 30093 C CA . LYS A 1 62 ? 9.178 -2.548 -6.442 1.00 0.00 43 LYS A CA 19
ATOM 30094 C C . LYS A 1 62 ? 8.164 -1.524 -5.855 1.00 0.00 43 LYS A C 19
ATOM 30095 O O . LYS A 1 62 ? 7.831 -0.552 -6.523 1.00 0.00 43 LYS A O 19
ATOM 30114 N N . PRO A 1 63 ? 7.555 -1.771 -4.664 1.00 0.00 44 PRO A N 19
ATOM 30115 C CA . PRO A 1 63 ? 6.654 -0.804 -4.047 1.00 0.00 44 PRO A CA 19
ATOM 30116 C C . PRO A 1 63 ? 7.428 0.422 -3.565 1.00 0.00 44 PRO A C 19
ATOM 30117 O O . PRO A 1 63 ? 8.667 0.419 -3.515 1.00 0.00 44 PRO A O 19
ATOM 30128 N N . GLY A 1 64 ? 6.722 1.443 -3.217 1.00 0.00 45 GLY A N 19
ATOM 30129 C CA . GLY A 1 64 ? 7.356 2.649 -2.813 1.00 0.00 45 GLY A CA 19
ATOM 30130 C C . GLY A 1 64 ? 6.332 3.622 -2.493 1.00 0.00 45 GLY A C 19
ATOM 30131 O O . GLY A 1 64 ? 6.185 4.634 -3.156 1.00 0.00 45 GLY A O 19
ATOM 30135 N N . GLU A 1 65 ? 5.519 3.243 -1.609 1.00 0.00 46 GLU A N 19
ATOM 30136 C CA . GLU A 1 65 ? 4.495 4.067 -1.144 1.00 0.00 46 GLU A CA 19
ATOM 30137 C C . GLU A 1 65 ? 4.700 4.362 0.312 1.00 0.00 46 GLU A C 19
ATOM 30138 O O . GLU A 1 65 ? 5.295 3.571 1.056 1.00 0.00 46 GLU A O 19
ATOM 30150 N N . LYS A 1 66 ? 4.306 5.504 0.679 1.00 0.00 47 LYS A N 19
ATOM 30151 C CA . LYS A 1 66 ? 4.311 5.939 2.013 1.00 0.00 47 LYS A CA 19
ATOM 30152 C C . LYS A 1 66 ? 3.052 6.624 2.265 1.00 0.00 47 LYS A C 19
ATOM 30153 O O . LYS A 1 66 ? 2.917 7.822 2.211 1.00 0.00 47 LYS A O 19
ATOM 30172 N N . ILE A 1 67 ? 2.095 5.808 2.413 1.00 0.00 48 ILE A N 19
ATOM 30173 C CA . ILE A 1 67 ? 0.781 6.203 2.602 1.00 0.00 48 ILE A CA 19
ATOM 30174 C C . ILE A 1 67 ? 0.578 6.380 4.057 1.00 0.00 48 ILE A C 19
ATOM 30175 O O . ILE A 1 67 ? 0.672 5.424 4.767 1.00 0.00 48 ILE A O 19
ATOM 30191 N N . LEU A 1 68 ? 0.466 7.653 4.511 1.00 0.00 49 LEU A N 19
ATOM 30192 C CA . LEU A 1 68 ? 0.185 8.024 5.934 1.00 0.00 49 LEU A CA 19
ATOM 30193 C C . LEU A 1 68 ? 1.390 7.727 6.834 1.00 0.00 49 LEU A C 19
ATOM 30194 O O . LEU A 1 68 ? 1.371 8.012 8.031 1.00 0.00 49 LEU A O 19
ATOM 30210 N N . GLY A 1 69 ? 2.411 7.144 6.258 1.00 0.00 50 GLY A N 19
ATOM 30211 C CA . GLY A 1 69 ? 3.580 6.726 6.998 1.00 0.00 50 GLY A CA 19
ATOM 30212 C C . GLY A 1 69 ? 3.549 5.209 7.135 1.00 0.00 50 GLY A C 19
ATOM 30213 O O . GLY A 1 69 ? 4.572 4.519 7.024 1.00 0.00 50 GLY A O 19
ATOM 30217 N N . ALA A 1 70 ? 2.356 4.708 7.327 1.00 0.00 51 ALA A N 19
ATOM 30218 C CA . ALA A 1 70 ? 2.048 3.307 7.430 1.00 0.00 51 ALA A CA 19
ATOM 30219 C C . ALA A 1 70 ? 0.767 3.133 6.663 1.00 0.00 51 ALA A C 19
ATOM 30220 O O . ALA A 1 70 ? -0.172 3.904 6.870 1.00 0.00 51 ALA A O 19
ATOM 30227 N N . ARG A 1 71 ? 0.720 2.159 5.786 1.00 0.00 52 ARG A N 19
ATOM 30228 C CA . ARG A 1 71 ? -0.414 1.949 4.932 1.00 0.00 52 ARG A CA 19
ATOM 30229 C C . ARG A 1 71 ? -1.556 1.413 5.749 1.00 0.00 52 ARG A C 19
ATOM 30230 O O . ARG A 1 71 ? -1.570 0.254 6.167 1.00 0.00 52 ARG A O 19
ATOM 30251 N N . ILE A 1 72 ? -2.476 2.278 6.016 1.00 0.00 53 ILE A N 19
ATOM 30252 C CA . ILE A 1 72 ? -3.608 1.974 6.801 1.00 0.00 53 ILE A CA 19
ATOM 30253 C C . ILE A 1 72 ? -4.803 2.217 5.924 1.00 0.00 53 ILE A C 19
ATOM 30254 O O . ILE A 1 72 ? -4.845 3.212 5.264 1.00 0.00 53 ILE A O 19
ATOM 30270 N N . ILE A 1 73 ? -5.735 1.323 5.929 1.00 0.00 54 ILE A N 19
ATOM 30271 C CA . ILE A 1 73 ? -6.922 1.407 5.094 1.00 0.00 54 ILE A CA 19
ATOM 30272 C C . ILE A 1 73 ? -7.969 2.269 5.794 1.00 0.00 54 ILE A C 19
ATOM 30273 O O . ILE A 1 73 ? -8.661 3.063 5.180 1.00 0.00 54 ILE A O 19
ATOM 30289 N N . GLY A 1 74 ? -8.094 2.074 7.085 1.00 0.00 55 GLY A N 19
ATOM 30290 C CA . GLY A 1 74 ? -9.049 2.825 7.875 1.00 0.00 55 GLY A CA 19
ATOM 30291 C C . GLY A 1 74 ? -10.400 2.157 7.856 1.00 0.00 55 GLY A C 19
ATOM 30292 O O . GLY A 1 74 ? -11.257 2.406 8.708 1.00 0.00 55 GLY A O 19
ATOM 30296 N N . ILE A 1 75 ? -10.578 1.306 6.890 1.00 0.00 56 ILE A N 19
ATOM 30297 C CA . ILE A 1 75 ? -11.764 0.541 6.722 1.00 0.00 56 ILE A CA 19
ATOM 30298 C C . ILE A 1 75 ? -11.466 -0.847 7.254 1.00 0.00 56 ILE A C 19
ATOM 30299 O O . ILE A 1 75 ? -10.657 -1.559 6.650 1.00 0.00 56 ILE A O 19
ATOM 30315 N N . PRO A 1 76 ? -12.056 -1.213 8.420 1.00 0.00 57 PRO A N 19
ATOM 30316 C CA . PRO A 1 76 ? -11.823 -2.508 9.075 1.00 0.00 57 PRO A CA 19
ATOM 30317 C C . PRO A 1 76 ? -12.060 -3.691 8.137 1.00 0.00 57 PRO A C 19
ATOM 30318 O O . PRO A 1 76 ? -13.195 -3.968 7.738 1.00 0.00 57 PRO A O 19
ATOM 30329 N N . PRO A 1 77 ? -10.993 -4.376 7.738 1.00 0.00 58 PRO A N 19
ATOM 30330 C CA . PRO A 1 77 ? -11.080 -5.496 6.850 1.00 0.00 58 PRO A CA 19
ATOM 30331 C C . PRO A 1 77 ? -11.075 -6.808 7.609 1.00 0.00 58 PRO A C 19
ATOM 30332 O O . PRO A 1 77 ? -11.050 -6.817 8.846 1.00 0.00 58 PRO A O 19
ATOM 30343 N N . VAL A 1 78 ? -11.145 -7.905 6.876 1.00 0.00 59 VAL A N 19
ATOM 30344 C CA . VAL A 1 78 ? -11.061 -9.226 7.476 1.00 0.00 59 VAL A CA 19
ATOM 30345 C C . VAL A 1 78 ? -9.636 -9.370 8.013 1.00 0.00 59 VAL A C 19
ATOM 30346 O O . VAL A 1 78 ? -8.698 -9.392 7.244 1.00 0.00 59 VAL A O 19
ATOM 30359 N N . PRO A 1 79 ? -9.450 -9.428 9.323 1.00 0.00 60 PRO A N 19
ATOM 30360 C CA . PRO A 1 79 ? -8.135 -9.352 9.909 1.00 0.00 60 PRO A CA 19
ATOM 30361 C C . PRO A 1 79 ? -7.340 -10.656 9.909 1.00 0.00 60 PRO A C 19
ATOM 30362 O O . PRO A 1 79 ? -7.247 -11.348 10.934 1.00 0.00 60 PRO A O 19
ATOM 30373 N N . ILE A 1 80 ? -6.827 -11.032 8.754 1.00 0.00 61 ILE A N 19
ATOM 30374 C CA . ILE A 1 80 ? -5.998 -12.188 8.630 1.00 0.00 61 ILE A CA 19
ATOM 30375 C C . ILE A 1 80 ? -4.876 -11.741 7.736 1.00 0.00 61 ILE A C 19
ATOM 30376 O O . ILE A 1 80 ? -5.112 -10.918 6.865 1.00 0.00 61 ILE A O 19
ATOM 30392 N N . GLY A 1 81 ? -3.680 -12.165 7.970 1.00 0.00 62 GLY A N 19
ATOM 30393 C CA . GLY A 1 81 ? -2.644 -11.791 7.101 1.00 0.00 62 GLY A CA 19
ATOM 30394 C C . GLY A 1 81 ? -1.373 -11.423 7.790 1.00 0.00 62 GLY A C 19
ATOM 30395 O O . GLY A 1 81 ? -1.387 -11.026 8.969 1.00 0.00 62 GLY A O 19
ATOM 30399 N N . ILE A 1 82 ? -0.278 -11.533 7.056 1.00 0.00 63 ILE A N 19
ATOM 30400 C CA . ILE A 1 82 ? 1.054 -11.264 7.563 1.00 0.00 63 ILE A CA 19
ATOM 30401 C C . ILE A 1 82 ? 1.980 -10.775 6.455 1.00 0.00 63 ILE A C 19
ATOM 30402 O O . ILE A 1 82 ? 1.702 -10.965 5.269 1.00 0.00 63 ILE A O 19
ATOM 30418 N N . ASP A 1 83 ? 3.060 -10.143 6.850 1.00 0.00 64 ASP A N 19
ATOM 30419 C CA . ASP A 1 83 ? 4.092 -9.694 5.923 1.00 0.00 64 ASP A CA 19
ATOM 30420 C C . ASP A 1 83 ? 5.223 -10.685 6.059 1.00 0.00 64 ASP A C 19
ATOM 30421 O O . ASP A 1 83 ? 5.547 -11.097 7.186 1.00 0.00 64 ASP A O 19
ATOM 30430 N N . GLU A 1 84 ? 5.802 -11.113 4.965 1.00 0.00 65 GLU A N 19
ATOM 30431 C CA . GLU A 1 84 ? 6.908 -12.055 5.049 1.00 0.00 65 GLU A CA 19
ATOM 30432 C C . GLU A 1 84 ? 8.202 -11.305 5.253 1.00 0.00 65 GLU A C 19
ATOM 30433 O O . GLU A 1 84 ? 8.866 -11.438 6.278 1.00 0.00 65 GLU A O 19
ATOM 30445 N N . GLU A 1 85 ? 8.523 -10.499 4.301 1.00 0.00 66 GLU A N 19
ATOM 30446 C CA . GLU A 1 85 ? 9.685 -9.665 4.320 1.00 0.00 66 GLU A CA 19
ATOM 30447 C C . GLU A 1 85 ? 9.344 -8.539 3.394 1.00 0.00 66 GLU A C 19
ATOM 30448 O O . GLU A 1 85 ? 8.359 -8.643 2.662 1.00 0.00 66 GLU A O 19
ATOM 30460 N N . ARG A 1 86 ? 10.090 -7.490 3.414 1.00 0.00 67 ARG A N 19
ATOM 30461 C CA . ARG A 1 86 ? 9.801 -6.373 2.558 1.00 0.00 67 ARG A CA 19
ATOM 30462 C C . ARG A 1 86 ? 10.241 -6.664 1.144 1.00 0.00 67 ARG A C 19
ATOM 30463 O O . ARG A 1 86 ? 9.581 -6.285 0.162 1.00 0.00 67 ARG A O 19
ATOM 30484 N N . SER A 1 87 ? 11.282 -7.386 1.050 1.00 0.00 68 SER A N 19
ATOM 30485 C CA . SER A 1 87 ? 11.836 -7.808 -0.187 1.00 0.00 68 SER A CA 19
ATOM 30486 C C . SER A 1 87 ? 11.242 -9.140 -0.602 1.00 0.00 68 SER A C 19
ATOM 30487 O O . SER A 1 87 ? 11.848 -9.951 -1.307 1.00 0.00 68 SER A O 19
ATOM 30495 N N . THR A 1 88 ? 10.031 -9.306 -0.215 1.00 0.00 69 THR A N 19
ATOM 30496 C CA . THR A 1 88 ? 9.260 -10.444 -0.439 1.00 0.00 69 THR A CA 19
ATOM 30497 C C . THR A 1 88 ? 7.818 -9.918 -0.393 1.00 0.00 69 THR A C 19
ATOM 30498 O O . THR A 1 88 ? 7.619 -8.723 -0.100 1.00 0.00 69 THR A O 19
ATOM 30509 N N . VAL A 1 89 ? 6.859 -10.730 -0.697 1.00 0.00 70 VAL A N 19
ATOM 30510 C CA . VAL A 1 89 ? 5.497 -10.339 -0.660 1.00 0.00 70 VAL A CA 19
ATOM 30511 C C . VAL A 1 89 ? 4.991 -10.355 0.752 1.00 0.00 70 VAL A C 19
ATOM 30512 O O . VAL A 1 89 ? 5.644 -10.841 1.688 1.00 0.00 70 VAL A O 19
ATOM 30525 N N . MET A 1 90 ? 3.890 -9.773 0.902 1.00 0.00 71 MET A N 19
ATOM 30526 C CA . MET A 1 90 ? 3.200 -9.770 2.128 1.00 0.00 71 MET A CA 19
ATOM 30527 C C . MET A 1 90 ? 1.878 -10.413 1.785 1.00 0.00 71 MET A C 19
ATOM 30528 O O . MET A 1 90 ? 1.211 -9.960 0.868 1.00 0.00 71 MET A O 19
ATOM 30542 N N . ILE A 1 91 ? 1.526 -11.477 2.430 1.00 0.00 72 ILE A N 19
ATOM 30543 C CA . ILE A 1 91 ? 0.300 -12.156 2.067 1.00 0.00 72 ILE A CA 19
ATOM 30544 C C . ILE A 1 91 ? -0.724 -12.052 3.164 1.00 0.00 72 ILE A C 19
ATOM 30545 O O . ILE A 1 91 ? -0.713 -12.845 4.126 1.00 0.00 72 ILE A O 19
ATOM 30561 N N . PRO A 1 92 ? -1.556 -11.024 3.138 1.00 0.00 73 PRO A N 19
ATOM 30562 C CA . PRO A 1 92 ? -2.574 -10.912 4.070 1.00 0.00 73 PRO A CA 19
ATOM 30563 C C . PRO A 1 92 ? -3.929 -11.295 3.468 1.00 0.00 73 PRO A C 19
ATOM 30564 O O . PRO A 1 92 ? -4.067 -11.495 2.256 1.00 0.00 73 PRO A O 19
ATOM 30575 N N . TYR A 1 93 ? -4.903 -11.393 4.304 1.00 0.00 74 TYR A N 19
ATOM 30576 C CA . TYR A 1 93 ? -6.234 -11.707 3.906 1.00 0.00 74 TYR A CA 19
ATOM 30577 C C . TYR A 1 93 ? -7.181 -10.680 4.416 1.00 0.00 74 TYR A C 19
ATOM 30578 O O . TYR A 1 93 ? -8.354 -10.941 4.674 1.00 0.00 74 TYR A O 19
ATOM 30596 N N . THR A 1 94 ? -6.664 -9.478 4.485 1.00 0.00 75 THR A N 19
ATOM 30597 C CA . THR A 1 94 ? -7.409 -8.367 4.895 1.00 0.00 75 THR A CA 19
ATOM 30598 C C . THR A 1 94 ? -8.224 -7.887 3.735 1.00 0.00 75 THR A C 19
ATOM 30599 O O . THR A 1 94 ? -7.699 -7.306 2.779 1.00 0.00 75 THR A O 19
ATOM 30610 N N . LYS A 1 95 ? -9.471 -8.186 3.797 1.00 0.00 76 LYS A N 19
ATOM 30611 C CA . LYS A 1 95 ? -10.400 -7.862 2.753 1.00 0.00 76 LYS A CA 19
ATOM 30612 C C . LYS A 1 95 ? -11.244 -6.676 3.171 1.00 0.00 76 LYS A C 19
ATOM 30613 O O . LYS A 1 95 ? -12.125 -6.801 4.025 1.00 0.00 76 LYS A O 19
ATOM 30632 N N . PRO A 1 96 ? -10.920 -5.501 2.647 1.00 0.00 77 PRO A N 19
ATOM 30633 C CA . PRO A 1 96 ? -11.602 -4.266 2.962 1.00 0.00 77 PRO A CA 19
ATOM 30634 C C . PRO A 1 96 ? -12.644 -3.895 1.898 1.00 0.00 77 PRO A C 19
ATOM 30635 O O . PRO A 1 96 ? -13.104 -4.737 1.142 1.00 0.00 77 PRO A O 19
ATOM 30646 N N . CYS A 1 97 ? -12.960 -2.632 1.831 1.00 0.00 78 CYS A N 19
ATOM 30647 C CA . CYS A 1 97 ? -13.917 -2.097 0.879 1.00 0.00 78 CYS A CA 19
ATOM 30648 C C . CYS A 1 97 ? -13.135 -1.563 -0.337 1.00 0.00 78 CYS A C 19
ATOM 30649 O O . CYS A 1 97 ? -13.565 -0.657 -1.051 1.00 0.00 78 CYS A O 19
ATOM 30657 N N . TYR A 1 98 ? -11.996 -2.165 -0.573 1.00 0.00 79 TYR A N 19
ATOM 30658 C CA . TYR A 1 98 ? -11.123 -1.751 -1.639 1.00 0.00 79 TYR A CA 19
ATOM 30659 C C . TYR A 1 98 ? -10.584 -2.989 -2.378 1.00 0.00 79 TYR A C 19
ATOM 30660 O O . TYR A 1 98 ? -11.143 -3.408 -3.396 1.00 0.00 79 TYR A O 19
ATOM 30678 N N . GLY A 1 99 ? -9.514 -3.553 -1.861 1.00 0.00 80 GLY A N 19
ATOM 30679 C CA . GLY A 1 99 ? -8.934 -4.761 -2.410 1.00 0.00 80 GLY A CA 19
ATOM 30680 C C . GLY A 1 99 ? -7.832 -5.271 -1.516 1.00 0.00 80 GLY A C 19
ATOM 30681 O O . GLY A 1 99 ? -7.467 -4.585 -0.551 1.00 0.00 80 GLY A O 19
ATOM 30685 N N . THR A 1 100 ? -7.287 -6.438 -1.817 1.00 0.00 81 THR A N 19
ATOM 30686 C CA . THR A 1 100 ? -6.247 -7.014 -1.000 1.00 0.00 81 THR A CA 19
ATOM 30687 C C . THR A 1 100 ? -4.905 -6.511 -1.525 1.00 0.00 81 THR A C 19
ATOM 30688 O O . THR A 1 100 ? -4.652 -6.520 -2.736 1.00 0.00 81 THR A O 19
ATOM 30699 N N . ALA A 1 101 ? -4.054 -6.125 -0.628 1.00 0.00 82 ALA A N 19
ATOM 30700 C CA . ALA A 1 101 ? -2.826 -5.538 -0.941 1.00 0.00 82 ALA A CA 19
ATOM 30701 C C . ALA A 1 101 ? -1.649 -6.423 -0.638 1.00 0.00 82 ALA A C 19
ATOM 30702 O O . ALA A 1 101 ? -1.505 -6.923 0.464 1.00 0.00 82 ALA A O 19
ATOM 30709 N N . VAL A 1 102 ? -0.827 -6.605 -1.631 1.00 0.00 83 VAL A N 19
ATOM 30710 C CA . VAL A 1 102 ? 0.393 -7.343 -1.534 1.00 0.00 83 VAL A CA 19
ATOM 30711 C C . VAL A 1 102 ? 1.471 -6.459 -2.219 1.00 0.00 83 VAL A C 19
ATOM 30712 O O . VAL A 1 102 ? 1.173 -5.789 -3.205 1.00 0.00 83 VAL A O 19
ATOM 30725 N N . VAL A 1 103 ? 2.659 -6.374 -1.658 1.00 0.00 84 VAL A N 19
ATOM 30726 C CA . VAL A 1 103 ? 3.771 -5.600 -2.242 1.00 0.00 84 VAL A CA 19
ATOM 30727 C C . VAL A 1 103 ? 5.065 -6.405 -2.048 1.00 0.00 84 VAL A C 19
ATOM 30728 O O . VAL A 1 103 ? 5.221 -7.061 -1.006 1.00 0.00 84 VAL A O 19
ATOM 30741 N N . GLU A 1 104 ? 5.943 -6.410 -3.041 1.00 0.00 85 GLU A N 19
ATOM 30742 C CA . GLU A 1 104 ? 7.212 -7.134 -2.964 1.00 0.00 85 GLU A CA 19
ATOM 30743 C C . GLU A 1 104 ? 8.311 -6.288 -3.562 1.00 0.00 85 GLU A C 19
ATOM 30744 O O . GLU A 1 104 ? 8.265 -5.928 -4.738 1.00 0.00 85 GLU A O 19
ATOM 30756 N N . LEU A 1 105 ? 9.276 -5.955 -2.775 1.00 0.00 86 LEU A N 19
ATOM 30757 C CA . LEU A 1 105 ? 10.359 -5.127 -3.228 1.00 0.00 86 LEU A CA 19
ATOM 30758 C C . LEU A 1 105 ? 11.528 -6.024 -3.615 1.00 0.00 86 LEU A C 19
ATOM 30759 O O . LEU A 1 105 ? 11.716 -7.069 -3.021 1.00 0.00 86 LEU A O 19
ATOM 30775 N N . PRO A 1 106 ? 12.283 -5.676 -4.653 1.00 0.00 87 PRO A N 19
ATOM 30776 C CA . PRO A 1 106 ? 13.445 -6.445 -5.046 1.00 0.00 87 PRO A CA 19
ATOM 30777 C C . PRO A 1 106 ? 14.740 -5.900 -4.431 1.00 0.00 87 PRO A C 19
ATOM 30778 O O . PRO A 1 106 ? 15.830 -6.279 -4.842 1.00 0.00 87 PRO A O 19
ATOM 30789 N N . VAL A 1 107 ? 14.615 -5.015 -3.461 1.00 0.00 88 VAL A N 19
ATOM 30790 C CA . VAL A 1 107 ? 15.735 -4.432 -2.819 1.00 0.00 88 VAL A CA 19
ATOM 30791 C C . VAL A 1 107 ? 15.602 -4.871 -1.401 1.00 0.00 88 VAL A C 19
ATOM 30792 O O . VAL A 1 107 ? 14.487 -5.215 -0.992 1.00 0.00 88 VAL A O 19
ATOM 30805 N N . ASP A 1 108 ? 16.684 -4.889 -0.678 1.00 0.00 89 ASP A N 19
ATOM 30806 C CA . ASP A 1 108 ? 16.697 -5.275 0.726 1.00 0.00 89 ASP A CA 19
ATOM 30807 C C . ASP A 1 108 ? 15.660 -4.504 1.537 1.00 0.00 89 ASP A C 19
ATOM 30808 O O . ASP A 1 108 ? 15.284 -3.377 1.171 1.00 0.00 89 ASP A O 19
ATOM 30817 N N . PRO A 1 109 ? 15.228 -5.048 2.704 1.00 0.00 90 PRO A N 19
ATOM 30818 C CA . PRO A 1 109 ? 14.232 -4.403 3.549 1.00 0.00 90 PRO A CA 19
ATOM 30819 C C . PRO A 1 109 ? 14.780 -3.112 4.127 1.00 0.00 90 PRO A C 19
ATOM 30820 O O . PRO A 1 109 ? 14.048 -2.295 4.664 1.00 0.00 90 PRO A O 19
ATOM 30831 N N . GLU A 1 110 ? 16.083 -2.924 3.973 1.00 0.00 91 GLU A N 19
ATOM 30832 C CA . GLU A 1 110 ? 16.742 -1.736 4.419 1.00 0.00 91 GLU A CA 19
ATOM 30833 C C . GLU A 1 110 ? 16.271 -0.535 3.606 1.00 0.00 91 GLU A C 19
ATOM 30834 O O . GLU A 1 110 ? 16.456 0.602 4.028 1.00 0.00 91 GLU A O 19
ATOM 30846 N N . GLU A 1 111 ? 15.629 -0.792 2.417 1.00 0.00 92 GLU A N 19
ATOM 30847 C CA . GLU A 1 111 ? 15.081 0.299 1.614 1.00 0.00 92 GLU A CA 19
ATOM 30848 C C . GLU A 1 111 ? 14.039 1.061 2.451 1.00 0.00 92 GLU A C 19
ATOM 30849 O O . GLU A 1 111 ? 13.843 2.264 2.274 1.00 0.00 92 GLU A O 19
ATOM 30861 N N . ILE A 1 112 ? 13.426 0.352 3.426 1.00 0.00 93 ILE A N 19
ATOM 30862 C CA . ILE A 1 112 ? 12.433 0.938 4.314 1.00 0.00 93 ILE A CA 19
ATOM 30863 C C . ILE A 1 112 ? 13.007 2.143 5.028 1.00 0.00 93 ILE A C 19
ATOM 30864 O O . ILE A 1 112 ? 12.329 3.078 5.198 1.00 0.00 93 ILE A O 19
ATOM 30880 N N . GLU A 1 113 ? 14.282 2.105 5.385 1.00 0.00 94 GLU A N 19
ATOM 30881 C CA . GLU A 1 113 ? 14.957 3.241 6.064 1.00 0.00 94 GLU A CA 19
ATOM 30882 C C . GLU A 1 113 ? 14.831 4.528 5.231 1.00 0.00 94 GLU A C 19
ATOM 30883 O O . GLU A 1 113 ? 14.552 5.616 5.747 1.00 0.00 94 GLU A O 19
ATOM 30895 N N . ARG A 1 114 ? 14.983 4.369 3.956 1.00 0.00 95 ARG A N 19
ATOM 30896 C CA . ARG A 1 114 ? 14.941 5.462 3.004 1.00 0.00 95 ARG A CA 19
ATOM 30897 C C . ARG A 1 114 ? 13.505 5.848 2.755 1.00 0.00 95 ARG A C 19
ATOM 30898 O O . ARG A 1 114 ? 13.159 7.013 2.721 1.00 0.00 95 ARG A O 19
ATOM 30919 N N . ILE A 1 115 ? 12.669 4.871 2.688 1.00 0.00 96 ILE A N 19
ATOM 30920 C CA . ILE A 1 115 ? 11.263 5.081 2.476 1.00 0.00 96 ILE A CA 19
ATOM 30921 C C . ILE A 1 115 ? 10.618 5.598 3.788 1.00 0.00 96 ILE A C 19
ATOM 30922 O O . ILE A 1 115 ? 9.563 6.164 3.778 1.00 0.00 96 ILE A O 19
ATOM 30938 N N . LEU A 1 116 ? 11.301 5.409 4.899 1.00 0.00 97 LEU A N 19
ATOM 30939 C CA . LEU A 1 116 ? 10.822 5.832 6.206 1.00 0.00 97 LEU A CA 19
ATOM 30940 C C . LEU A 1 116 ? 11.128 7.297 6.391 1.00 0.00 97 LEU A C 19
ATOM 30941 O O . LEU A 1 116 ? 10.428 8.018 7.092 1.00 0.00 97 LEU A O 19
ATOM 30957 N N . GLU A 1 117 ? 12.160 7.722 5.734 1.00 0.00 98 GLU A N 19
ATOM 30958 C CA . GLU A 1 117 ? 12.578 9.105 5.739 1.00 0.00 98 GLU A CA 19
ATOM 30959 C C . GLU A 1 117 ? 11.610 9.880 4.845 1.00 0.00 98 GLU A C 19
ATOM 30960 O O . GLU A 1 117 ? 11.348 11.072 5.026 1.00 0.00 98 GLU A O 19
ATOM 30972 N N . VAL A 1 118 ? 11.070 9.144 3.916 1.00 0.00 99 VAL A N 19
ATOM 30973 C CA . VAL A 1 118 ? 10.139 9.589 2.915 1.00 0.00 99 VAL A CA 19
ATOM 30974 C C . VAL A 1 118 ? 8.678 9.185 3.334 1.00 0.00 99 VAL A C 19
ATOM 30975 O O . VAL A 1 118 ? 7.721 9.357 2.595 1.00 0.00 99 VAL A O 19
ATOM 30988 N N . ALA A 1 119 ? 8.544 8.678 4.563 1.00 0.00 100 ALA A N 19
ATOM 30989 C CA . ALA A 1 119 ? 7.250 8.201 5.097 1.00 0.00 100 ALA A CA 19
ATOM 30990 C C . ALA A 1 119 ? 6.120 9.211 5.057 1.00 0.00 100 ALA A C 19
ATOM 30991 O O . ALA A 1 119 ? 5.082 8.979 4.457 1.00 0.00 100 ALA A O 19
ATOM 30998 N N . GLU A 1 120 ? 6.309 10.254 5.735 1.00 0.00 101 GLU A N 19
ATOM 30999 C CA . GLU A 1 120 ? 5.322 11.307 5.818 1.00 0.00 101 GLU A CA 19
ATOM 31000 C C . GLU A 1 120 ? 5.636 12.491 4.902 1.00 0.00 101 GLU A C 19
ATOM 31001 O O . GLU A 1 120 ? 4.713 13.040 4.277 1.00 0.00 101 GLU A O 19
ATOM 31013 N N . PRO A 1 121 ? 6.898 12.980 4.824 1.00 0.00 102 PRO A N 19
ATOM 31014 C CA . PRO A 1 121 ? 7.214 14.069 3.964 1.00 0.00 102 PRO A CA 19
ATOM 31015 C C . PRO A 1 121 ? 7.761 13.603 2.611 1.00 0.00 102 PRO A C 19
ATOM 31016 O O . PRO A 1 121 ? 8.981 13.349 2.491 1.00 0.00 102 PRO A O 19
ATOM 31028 N N . HIS A 1 20 ? 3.699 8.984 -11.235 1.00 0.00 1 HIS A N 20
ATOM 31029 C CA . HIS A 1 20 ? 2.335 9.031 -10.696 1.00 0.00 1 HIS A CA 20
ATOM 31030 C C . HIS A 1 20 ? 2.413 9.304 -9.213 1.00 0.00 1 HIS A C 20
ATOM 31031 O O . HIS A 1 20 ? 3.454 9.078 -8.614 1.00 0.00 1 HIS A O 20
ATOM 31045 N N . MET A 1 21 ? 1.343 9.830 -8.628 1.00 0.00 2 MET A N 20
ATOM 31046 C CA . MET A 1 21 ? 1.294 10.138 -7.206 1.00 0.00 2 MET A CA 20
ATOM 31047 C C . MET A 1 21 ? -0.144 10.008 -6.729 1.00 0.00 2 MET A C 20
ATOM 31048 O O . MET A 1 21 ? -1.077 10.358 -7.463 1.00 0.00 2 MET A O 20
ATOM 31062 N N . THR A 1 22 ? -0.328 9.495 -5.546 1.00 0.00 3 THR A N 20
ATOM 31063 C CA . THR A 1 22 ? -1.646 9.389 -4.963 1.00 0.00 3 THR A CA 20
ATOM 31064 C C . THR A 1 22 ? -1.650 10.063 -3.605 1.00 0.00 3 THR A C 20
ATOM 31065 O O . THR A 1 22 ? -0.965 9.621 -2.674 1.00 0.00 3 THR A O 20
ATOM 31076 N N . PHE A 1 23 ? -2.357 11.154 -3.505 1.00 0.00 4 PHE A N 20
ATOM 31077 C CA . PHE A 1 23 ? -2.483 11.852 -2.256 1.00 0.00 4 PHE A CA 20
ATOM 31078 C C . PHE A 1 23 ? -3.942 12.035 -1.904 1.00 0.00 4 PHE A C 20
ATOM 31079 O O . PHE A 1 23 ? -4.275 12.431 -0.790 1.00 0.00 4 PHE A O 20
ATOM 31096 N N . CYS A 1 24 ? -4.811 11.753 -2.851 1.00 0.00 5 CYS A N 20
ATOM 31097 C CA . CYS A 1 24 ? -6.230 11.859 -2.627 1.00 0.00 5 CYS A CA 20
ATOM 31098 C C . CYS A 1 24 ? -6.741 10.622 -1.917 1.00 0.00 5 CYS A C 20
ATOM 31099 O O . CYS A 1 24 ? -7.048 9.617 -2.544 1.00 0.00 5 CYS A O 20
ATOM 31107 N N . LEU A 1 25 ? -6.770 10.692 -0.608 1.00 0.00 6 LEU A N 20
ATOM 31108 C CA . LEU A 1 25 ? -7.199 9.595 0.207 1.00 0.00 6 LEU A CA 20
ATOM 31109 C C . LEU A 1 25 ? -8.717 9.511 0.328 1.00 0.00 6 LEU A C 20
ATOM 31110 O O . LEU A 1 25 ? -9.322 8.466 0.155 1.00 0.00 6 LEU A O 20
ATOM 31126 N N . GLU A 1 26 ? -9.330 10.645 0.494 1.00 0.00 7 GLU A N 20
ATOM 31127 C CA . GLU A 1 26 ? -10.754 10.728 0.712 1.00 0.00 7 GLU A CA 20
ATOM 31128 C C . GLU A 1 26 ? -11.552 10.491 -0.577 1.00 0.00 7 GLU A C 20
ATOM 31129 O O . GLU A 1 26 ? -12.768 10.245 -0.553 1.00 0.00 7 GLU A O 20
ATOM 31141 N N . THR A 1 27 ? -10.866 10.502 -1.689 1.00 0.00 8 THR A N 20
ATOM 31142 C CA . THR A 1 27 ? -11.495 10.240 -2.946 1.00 0.00 8 THR A CA 20
ATOM 31143 C C . THR A 1 27 ? -11.870 8.751 -3.010 1.00 0.00 8 THR A C 20
ATOM 31144 O O . THR A 1 27 ? -12.853 8.370 -3.634 1.00 0.00 8 THR A O 20
ATOM 31155 N N . TYR A 1 28 ? -11.143 7.932 -2.264 1.00 0.00 9 TYR A N 20
ATOM 31156 C CA . TYR A 1 28 ? -11.378 6.519 -2.257 1.00 0.00 9 TYR A CA 20
ATOM 31157 C C . TYR A 1 28 ? -12.589 6.134 -1.453 1.00 0.00 9 TYR A C 20
ATOM 31158 O O . TYR A 1 28 ? -13.217 5.103 -1.723 1.00 0.00 9 TYR A O 20
ATOM 31176 N N . LEU A 1 29 ? -12.964 6.984 -0.509 1.00 0.00 10 LEU A N 20
ATOM 31177 C CA . LEU A 1 29 ? -14.168 6.757 0.276 1.00 0.00 10 LEU A CA 20
ATOM 31178 C C . LEU A 1 29 ? -15.344 6.964 -0.666 1.00 0.00 10 LEU A C 20
ATOM 31179 O O . LEU A 1 29 ? -16.299 6.180 -0.693 1.00 0.00 10 LEU A O 20
ATOM 31195 N N . GLN A 1 30 ? -15.211 7.981 -1.499 1.00 0.00 11 GLN A N 20
ATOM 31196 C CA . GLN A 1 30 ? -16.217 8.349 -2.461 1.00 0.00 11 GLN A CA 20
ATOM 31197 C C . GLN A 1 30 ? -16.307 7.299 -3.548 1.00 0.00 11 GLN A C 20
ATOM 31198 O O . GLN A 1 30 ? -17.375 7.025 -4.081 1.00 0.00 11 GLN A O 20
ATOM 31212 N N . GLN A 1 31 ? -15.192 6.675 -3.844 1.00 0.00 12 GLN A N 20
ATOM 31213 C CA . GLN A 1 31 ? -15.161 5.657 -4.873 1.00 0.00 12 GLN A CA 20
ATOM 31214 C C . GLN A 1 31 ? -15.512 4.284 -4.330 1.00 0.00 12 GLN A C 20
ATOM 31215 O O . GLN A 1 31 ? -15.570 3.305 -5.081 1.00 0.00 12 GLN A O 20
ATOM 31229 N N . SER A 1 32 ? -15.772 4.226 -3.027 1.00 0.00 13 SER A N 20
ATOM 31230 C CA . SER A 1 32 ? -16.096 2.995 -2.329 1.00 0.00 13 SER A CA 20
ATOM 31231 C C . SER A 1 32 ? -14.981 1.959 -2.544 1.00 0.00 13 SER A C 20
ATOM 31232 O O . SER A 1 32 ? -15.229 0.786 -2.855 1.00 0.00 13 SER A O 20
ATOM 31240 N N . GLY A 1 33 ? -13.764 2.412 -2.393 1.00 0.00 14 GLY A N 20
ATOM 31241 C CA . GLY A 1 33 ? -12.622 1.571 -2.556 1.00 0.00 14 GLY A CA 20
ATOM 31242 C C . GLY A 1 33 ? -11.536 2.037 -1.656 1.00 0.00 14 GLY A C 20
ATOM 31243 O O . GLY A 1 33 ? -10.437 2.315 -2.103 1.00 0.00 14 GLY A O 20
ATOM 31247 N N . GLU A 1 34 ? -11.886 2.154 -0.392 1.00 0.00 15 GLU A N 20
ATOM 31248 C CA . GLU A 1 34 ? -11.002 2.635 0.655 1.00 0.00 15 GLU A CA 20
ATOM 31249 C C . GLU A 1 34 ? -9.754 1.762 0.768 1.00 0.00 15 GLU A C 20
ATOM 31250 O O . GLU A 1 34 ? -9.834 0.518 0.712 1.00 0.00 15 GLU A O 20
ATOM 31262 N N . TYR A 1 35 ? -8.632 2.415 0.868 1.00 0.00 16 TYR A N 20
ATOM 31263 C CA . TYR A 1 35 ? -7.333 1.790 0.976 1.00 0.00 16 TYR A CA 20
ATOM 31264 C C . TYR A 1 35 ? -6.569 2.550 2.071 1.00 0.00 16 TYR A C 20
ATOM 31265 O O . TYR A 1 35 ? -5.341 2.466 2.194 1.00 0.00 16 TYR A O 20
ATOM 31283 N N . GLU A 1 36 ? -7.334 3.259 2.894 1.00 0.00 17 GLU A N 20
ATOM 31284 C CA . GLU A 1 36 ? -6.790 4.082 3.942 1.00 0.00 17 GLU A CA 20
ATOM 31285 C C . GLU A 1 36 ? -7.691 4.237 5.122 1.00 0.00 17 GLU A C 20
ATOM 31286 O O . GLU A 1 36 ? -8.852 3.809 5.138 1.00 0.00 17 GLU A O 20
ATOM 31298 N N . ILE A 1 37 ? -7.152 4.930 6.122 1.00 0.00 18 ILE A N 20
ATOM 31299 C CA . ILE A 1 37 ? -7.906 5.221 7.278 1.00 0.00 18 ILE A CA 20
ATOM 31300 C C . ILE A 1 37 ? -8.300 6.718 7.295 1.00 0.00 18 ILE A C 20
ATOM 31301 O O . ILE A 1 37 ? -8.740 7.274 8.308 1.00 0.00 18 ILE A O 20
ATOM 31317 N N . HIS A 1 38 ? -8.218 7.320 6.103 1.00 0.00 19 HIS A N 20
ATOM 31318 C CA . HIS A 1 38 ? -8.551 8.734 5.881 1.00 0.00 19 HIS A CA 20
ATOM 31319 C C . HIS A 1 38 ? -7.751 9.617 6.768 1.00 0.00 19 HIS A C 20
ATOM 31320 O O . HIS A 1 38 ? -8.240 10.294 7.659 1.00 0.00 19 HIS A O 20
ATOM 31334 N N . MET A 1 39 ? -6.500 9.509 6.542 1.00 0.00 20 MET A N 20
ATOM 31335 C CA . MET A 1 39 ? -5.468 10.181 7.249 1.00 0.00 20 MET A CA 20
ATOM 31336 C C . MET A 1 39 ? -4.508 10.675 6.175 1.00 0.00 20 MET A C 20
ATOM 31337 O O . MET A 1 39 ? -4.892 10.700 5.028 1.00 0.00 20 MET A O 20
ATOM 31351 N N . LYS A 1 40 ? -3.295 10.990 6.478 1.00 0.00 21 LYS A N 20
ATOM 31352 C CA . LYS A 1 40 ? -2.416 11.524 5.444 1.00 0.00 21 LYS A CA 20
ATOM 31353 C C . LYS A 1 40 ? -1.709 10.398 4.684 1.00 0.00 21 LYS A C 20
ATOM 31354 O O . LYS A 1 40 ? -0.934 9.650 5.256 1.00 0.00 21 LYS A O 20
ATOM 31373 N N . ARG A 1 41 ? -2.020 10.264 3.401 1.00 0.00 22 ARG A N 20
ATOM 31374 C CA . ARG A 1 41 ? -1.439 9.210 2.579 1.00 0.00 22 ARG A CA 20
ATOM 31375 C C . ARG A 1 41 ? -0.405 9.834 1.644 1.00 0.00 22 ARG A C 20
ATOM 31376 O O . ARG A 1 41 ? -0.442 11.058 1.415 1.00 0.00 22 ARG A O 20
ATOM 31397 N N . ALA A 1 42 ? 0.493 9.034 1.105 1.00 0.00 23 ALA A N 20
ATOM 31398 C CA . ALA A 1 42 ? 1.509 9.559 0.160 1.00 0.00 23 ALA A CA 20
ATOM 31399 C C . ALA A 1 42 ? 2.056 8.458 -0.769 1.00 0.00 23 ALA A C 20
ATOM 31400 O O . ALA A 1 42 ? 3.069 7.815 -0.458 1.00 0.00 23 ALA A O 20
ATOM 31407 N N . GLY A 1 43 ? 1.399 8.243 -1.899 1.00 0.00 24 GLY A N 20
ATOM 31408 C CA . GLY A 1 43 ? 1.784 7.172 -2.800 1.00 0.00 24 GLY A CA 20
ATOM 31409 C C . GLY A 1 43 ? 2.467 7.574 -4.057 1.00 0.00 24 GLY A C 20
ATOM 31410 O O . GLY A 1 43 ? 1.846 7.676 -5.097 1.00 0.00 24 GLY A O 20
ATOM 31414 N N . PHE A 1 44 ? 3.753 7.719 -3.988 1.00 0.00 25 PHE A N 20
ATOM 31415 C CA . PHE A 1 44 ? 4.531 8.100 -5.149 1.00 0.00 25 PHE A CA 20
ATOM 31416 C C . PHE A 1 44 ? 4.743 6.909 -6.075 1.00 0.00 25 PHE A C 20
ATOM 31417 O O . PHE A 1 44 ? 4.250 6.865 -7.186 1.00 0.00 25 PHE A O 20
ATOM 31434 N N . ARG A 1 45 ? 5.410 5.918 -5.579 1.00 0.00 26 ARG A N 20
ATOM 31435 C CA . ARG A 1 45 ? 5.736 4.764 -6.393 1.00 0.00 26 ARG A CA 20
ATOM 31436 C C . ARG A 1 45 ? 4.582 3.792 -6.460 1.00 0.00 26 ARG A C 20
ATOM 31437 O O . ARG A 1 45 ? 4.220 3.287 -7.525 1.00 0.00 26 ARG A O 20
ATOM 31458 N N . GLU A 1 46 ? 3.943 3.608 -5.338 1.00 0.00 27 GLU A N 20
ATOM 31459 C CA . GLU A 1 46 ? 2.890 2.645 -5.233 1.00 0.00 27 GLU A CA 20
ATOM 31460 C C . GLU A 1 46 ? 1.562 3.147 -5.834 1.00 0.00 27 GLU A C 20
ATOM 31461 O O . GLU A 1 46 ? 0.580 2.397 -5.871 1.00 0.00 27 GLU A O 20
ATOM 31473 N N . CYS A 1 47 ? 1.526 4.422 -6.279 1.00 0.00 28 CYS A N 20
ATOM 31474 C CA . CYS A 1 47 ? 0.345 4.979 -6.954 1.00 0.00 28 CYS A CA 20
ATOM 31475 C C . CYS A 1 47 ? -0.113 4.038 -8.072 1.00 0.00 28 CYS A C 20
ATOM 31476 O O . CYS A 1 47 ? -1.285 3.669 -8.159 1.00 0.00 28 CYS A O 20
ATOM 31484 N N . ALA A 1 48 ? 0.847 3.588 -8.869 1.00 0.00 29 ALA A N 20
ATOM 31485 C CA . ALA A 1 48 ? 0.558 2.732 -9.998 1.00 0.00 29 ALA A CA 20
ATOM 31486 C C . ALA A 1 48 ? 0.092 1.361 -9.543 1.00 0.00 29 ALA A C 20
ATOM 31487 O O . ALA A 1 48 ? -0.803 0.768 -10.141 1.00 0.00 29 ALA A O 20
ATOM 31494 N N . ALA A 1 49 ? 0.682 0.899 -8.467 1.00 0.00 30 ALA A N 20
ATOM 31495 C CA . ALA A 1 49 ? 0.377 -0.378 -7.871 1.00 0.00 30 ALA A CA 20
ATOM 31496 C C . ALA A 1 49 ? -1.038 -0.476 -7.375 1.00 0.00 30 ALA A C 20
ATOM 31497 O O . ALA A 1 49 ? -1.691 -1.488 -7.570 1.00 0.00 30 ALA A O 20
ATOM 31504 N N . MET A 1 50 ? -1.512 0.564 -6.719 1.00 0.00 31 MET A N 20
ATOM 31505 C CA . MET A 1 50 ? -2.851 0.521 -6.141 1.00 0.00 31 MET A CA 20
ATOM 31506 C C . MET A 1 50 ? -3.922 0.403 -7.200 1.00 0.00 31 MET A C 20
ATOM 31507 O O . MET A 1 50 ? -4.946 -0.243 -6.978 1.00 0.00 31 MET A O 20
ATOM 31521 N N . ILE A 1 51 ? -3.658 0.975 -8.356 1.00 0.00 32 ILE A N 20
ATOM 31522 C CA . ILE A 1 51 ? -4.574 0.909 -9.477 1.00 0.00 32 ILE A CA 20
ATOM 31523 C C . ILE A 1 51 ? -4.717 -0.551 -9.917 1.00 0.00 32 ILE A C 20
ATOM 31524 O O . ILE A 1 51 ? -5.807 -1.022 -10.238 1.00 0.00 32 ILE A O 20
ATOM 31540 N N . GLU A 1 52 ? -3.624 -1.272 -9.843 1.00 0.00 33 GLU A N 20
ATOM 31541 C CA . GLU A 1 52 ? -3.599 -2.654 -10.230 1.00 0.00 33 GLU A CA 20
ATOM 31542 C C . GLU A 1 52 ? -4.237 -3.500 -9.129 1.00 0.00 33 GLU A C 20
ATOM 31543 O O . GLU A 1 52 ? -5.043 -4.394 -9.402 1.00 0.00 33 GLU A O 20
ATOM 31555 N N . LYS A 1 53 ? -3.924 -3.157 -7.873 1.00 0.00 34 LYS A N 20
ATOM 31556 C CA . LYS A 1 53 ? -4.412 -3.878 -6.678 1.00 0.00 34 LYS A CA 20
ATOM 31557 C C . LYS A 1 53 ? -5.919 -3.811 -6.563 1.00 0.00 34 LYS A C 20
ATOM 31558 O O . LYS A 1 53 ? -6.529 -4.608 -5.866 1.00 0.00 34 LYS A O 20
ATOM 31577 N N . LYS A 1 54 ? -6.493 -2.866 -7.279 1.00 0.00 35 LYS A N 20
ATOM 31578 C CA . LYS A 1 54 ? -7.921 -2.652 -7.344 1.00 0.00 35 LYS A CA 20
ATOM 31579 C C . LYS A 1 54 ? -8.639 -3.888 -7.927 1.00 0.00 35 LYS A C 20
ATOM 31580 O O . LYS A 1 54 ? -9.824 -4.087 -7.693 1.00 0.00 35 LYS A O 20
ATOM 31599 N N . ALA A 1 55 ? -7.912 -4.702 -8.679 1.00 0.00 36 ALA A N 20
ATOM 31600 C CA . ALA A 1 55 ? -8.475 -5.902 -9.260 1.00 0.00 36 ALA A CA 20
ATOM 31601 C C . ALA A 1 55 ? -8.755 -6.938 -8.177 1.00 0.00 36 ALA A C 20
ATOM 31602 O O . ALA A 1 55 ? -9.885 -7.377 -8.009 1.00 0.00 36 ALA A O 20
ATOM 31609 N N . ARG A 1 56 ? -7.718 -7.305 -7.434 1.00 0.00 37 ARG A N 20
ATOM 31610 C CA . ARG A 1 56 ? -7.848 -8.277 -6.345 1.00 0.00 37 ARG A CA 20
ATOM 31611 C C . ARG A 1 56 ? -6.614 -8.184 -5.486 1.00 0.00 37 ARG A C 20
ATOM 31612 O O . ARG A 1 56 ? -6.695 -7.899 -4.320 1.00 0.00 37 ARG A O 20
ATOM 31633 N N . ARG A 1 57 ? -5.481 -8.493 -6.066 1.00 0.00 38 ARG A N 20
ATOM 31634 C CA . ARG A 1 57 ? -4.209 -8.403 -5.387 1.00 0.00 38 ARG A CA 20
ATOM 31635 C C . ARG A 1 57 ? -3.149 -8.302 -6.436 1.00 0.00 38 ARG A C 20
ATOM 31636 O O . ARG A 1 57 ? -3.198 -9.043 -7.420 1.00 0.00 38 ARG A O 20
ATOM 31657 N N . VAL A 1 58 ? -2.249 -7.364 -6.291 1.00 0.00 39 VAL A N 20
ATOM 31658 C CA . VAL A 1 58 ? -1.175 -7.182 -7.257 1.00 0.00 39 VAL A CA 20
ATOM 31659 C C . VAL A 1 58 ? 0.094 -6.735 -6.545 1.00 0.00 39 VAL A C 20
ATOM 31660 O O . VAL A 1 58 ? 0.028 -6.018 -5.520 1.00 0.00 39 VAL A O 20
ATOM 31673 N N . VAL A 1 59 ? 1.222 -7.189 -7.047 1.00 0.00 40 VAL A N 20
ATOM 31674 C CA . VAL A 1 59 ? 2.504 -6.800 -6.542 1.00 0.00 40 VAL A CA 20
ATOM 31675 C C . VAL A 1 59 ? 3.108 -5.791 -7.508 1.00 0.00 40 VAL A C 20
ATOM 31676 O O . VAL A 1 59 ? 2.858 -5.859 -8.723 1.00 0.00 40 VAL A O 20
ATOM 31689 N N . HIS A 1 60 ? 3.859 -4.863 -6.988 1.00 0.00 41 HIS A N 20
ATOM 31690 C CA . HIS A 1 60 ? 4.472 -3.852 -7.780 1.00 0.00 41 HIS A CA 20
ATOM 31691 C C . HIS A 1 60 ? 5.867 -3.672 -7.230 1.00 0.00 41 HIS A C 20
ATOM 31692 O O . HIS A 1 60 ? 6.041 -3.570 -5.995 1.00 0.00 41 HIS A O 20
ATOM 31706 N N . ILE A 1 61 ? 6.846 -3.719 -8.092 1.00 0.00 42 ILE A N 20
ATOM 31707 C CA . ILE A 1 61 ? 8.219 -3.568 -7.684 1.00 0.00 42 ILE A CA 20
ATOM 31708 C C . ILE A 1 61 ? 8.523 -2.081 -7.510 1.00 0.00 42 ILE A C 20
ATOM 31709 O O . ILE A 1 61 ? 7.985 -1.256 -8.253 1.00 0.00 42 ILE A O 20
ATOM 31725 N N . LYS A 1 62 ? 9.339 -1.749 -6.506 1.00 0.00 43 LYS A N 20
ATOM 31726 C CA . LYS A 1 62 ? 9.702 -0.361 -6.187 1.00 0.00 43 LYS A CA 20
ATOM 31727 C C . LYS A 1 62 ? 8.495 0.423 -5.679 1.00 0.00 43 LYS A C 20
ATOM 31728 O O . LYS A 1 62 ? 7.994 1.296 -6.372 1.00 0.00 43 LYS A O 20
ATOM 31747 N N . PRO A 1 63 ? 7.940 0.067 -4.510 1.00 0.00 44 PRO A N 20
ATOM 31748 C CA . PRO A 1 63 ? 6.832 0.807 -3.946 1.00 0.00 44 PRO A CA 20
ATOM 31749 C C . PRO A 1 63 ? 7.302 2.082 -3.230 1.00 0.00 44 PRO A C 20
ATOM 31750 O O . PRO A 1 63 ? 8.513 2.323 -3.065 1.00 0.00 44 PRO A O 20
ATOM 31761 N N . GLY A 1 64 ? 6.346 2.905 -2.847 1.00 0.00 45 GLY A N 20
ATOM 31762 C CA . GLY A 1 64 ? 6.655 4.127 -2.186 1.00 0.00 45 GLY A CA 20
ATOM 31763 C C . GLY A 1 64 ? 5.410 4.843 -1.766 1.00 0.00 45 GLY A C 20
ATOM 31764 O O . GLY A 1 64 ? 5.195 6.007 -2.133 1.00 0.00 45 GLY A O 20
ATOM 31768 N N . GLU A 1 65 ? 4.550 4.126 -1.095 1.00 0.00 46 GLU A N 20
ATOM 31769 C CA . GLU A 1 65 ? 3.321 4.681 -0.554 1.00 0.00 46 GLU A CA 20
ATOM 31770 C C . GLU A 1 65 ? 3.346 4.553 0.934 1.00 0.00 46 GLU A C 20
ATOM 31771 O O . GLU A 1 65 ? 3.627 3.484 1.485 1.00 0.00 46 GLU A O 20
ATOM 31783 N N . LYS A 1 66 ? 3.085 5.640 1.568 1.00 0.00 47 LYS A N 20
ATOM 31784 C CA . LYS A 1 66 ? 3.110 5.733 2.977 1.00 0.00 47 LYS A CA 20
ATOM 31785 C C . LYS A 1 66 ? 1.784 6.175 3.414 1.00 0.00 47 LYS A C 20
ATOM 31786 O O . LYS A 1 66 ? 1.530 7.335 3.732 1.00 0.00 47 LYS A O 20
ATOM 31805 N N . ILE A 1 67 ? 0.943 5.271 3.294 1.00 0.00 48 ILE A N 20
ATOM 31806 C CA . ILE A 1 67 ? -0.422 5.434 3.617 1.00 0.00 48 ILE A CA 20
ATOM 31807 C C . ILE A 1 67 ? -0.639 5.536 5.092 1.00 0.00 48 ILE A C 20
ATOM 31808 O O . ILE A 1 67 ? -0.458 4.576 5.830 1.00 0.00 48 ILE A O 20
ATOM 31824 N N . LEU A 1 68 ? -0.915 6.748 5.509 1.00 0.00 49 LEU A N 20
ATOM 31825 C CA . LEU A 1 68 ? -1.280 7.156 6.883 1.00 0.00 49 LEU A CA 20
ATOM 31826 C C . LEU A 1 68 ? -0.199 6.852 7.915 1.00 0.00 49 LEU A C 20
ATOM 31827 O O . LEU A 1 68 ? -0.391 7.072 9.107 1.00 0.00 49 LEU A O 20
ATOM 31843 N N . GLY A 1 69 ? 0.922 6.378 7.458 1.00 0.00 50 GLY A N 20
ATOM 31844 C CA . GLY A 1 69 ? 1.987 5.980 8.343 1.00 0.00 50 GLY A CA 20
ATOM 31845 C C . GLY A 1 69 ? 1.662 4.638 9.014 1.00 0.00 50 GLY A C 20
ATOM 31846 O O . GLY A 1 69 ? 2.357 4.210 9.945 1.00 0.00 50 GLY A O 20
ATOM 31850 N N . ALA A 1 70 ? 0.606 3.987 8.525 1.00 0.00 51 ALA A N 20
ATOM 31851 C CA . ALA A 1 70 ? 0.106 2.719 9.036 1.00 0.00 51 ALA A CA 20
ATOM 31852 C C . ALA A 1 70 ? -0.846 2.151 8.006 1.00 0.00 51 ALA A C 20
ATOM 31853 O O . ALA A 1 70 ? -1.811 2.820 7.623 1.00 0.00 51 ALA A O 20
ATOM 31860 N N . ARG A 1 71 ? -0.597 0.940 7.549 1.00 0.00 52 ARG A N 20
ATOM 31861 C CA . ARG A 1 71 ? -1.432 0.361 6.519 1.00 0.00 52 ARG A CA 20
ATOM 31862 C C . ARG A 1 71 ? -2.765 -0.124 7.056 1.00 0.00 52 ARG A C 20
ATOM 31863 O O . ARG A 1 71 ? -2.882 -1.243 7.575 1.00 0.00 52 ARG A O 20
ATOM 31884 N N . ILE A 1 72 ? -3.731 0.729 6.982 1.00 0.00 53 ILE A N 20
ATOM 31885 C CA . ILE A 1 72 ? -5.067 0.423 7.366 1.00 0.00 53 ILE A CA 20
ATOM 31886 C C . ILE A 1 72 ? -5.896 0.624 6.128 1.00 0.00 53 ILE A C 20
ATOM 31887 O O . ILE A 1 72 ? -5.968 1.729 5.632 1.00 0.00 53 ILE A O 20
ATOM 31903 N N . ILE A 1 73 ? -6.455 -0.443 5.605 1.00 0.00 54 ILE A N 20
ATOM 31904 C CA . ILE A 1 73 ? -7.271 -0.380 4.392 1.00 0.00 54 ILE A CA 20
ATOM 31905 C C . ILE A 1 73 ? -8.589 0.353 4.689 1.00 0.00 54 ILE A C 20
ATOM 31906 O O . ILE A 1 73 ? -9.169 0.998 3.837 1.00 0.00 54 ILE A O 20
ATOM 31922 N N . GLY A 1 74 ? -9.055 0.221 5.904 1.00 0.00 55 GLY A N 20
ATOM 31923 C CA . GLY A 1 74 ? -10.276 0.880 6.305 1.00 0.00 55 GLY A CA 20
ATOM 31924 C C . GLY A 1 74 ? -11.434 -0.059 6.192 1.00 0.00 55 GLY A C 20
ATOM 31925 O O . GLY A 1 74 ? -12.428 0.068 6.895 1.00 0.00 55 GLY A O 20
ATOM 31929 N N . ILE A 1 75 ? -11.290 -1.007 5.313 1.00 0.00 56 ILE A N 20
ATOM 31930 C CA . ILE A 1 75 ? -12.272 -2.018 5.101 1.00 0.00 56 ILE A CA 20
ATOM 31931 C C . ILE A 1 75 ? -11.828 -3.219 5.915 1.00 0.00 56 ILE A C 20
ATOM 31932 O O . ILE A 1 75 ? -10.705 -3.686 5.720 1.00 0.00 56 ILE A O 20
ATOM 31948 N N . PRO A 1 76 ? -12.642 -3.683 6.876 1.00 0.00 57 PRO A N 20
ATOM 31949 C CA . PRO A 1 76 ? -12.311 -4.847 7.715 1.00 0.00 57 PRO A CA 20
ATOM 31950 C C . PRO A 1 76 ? -12.257 -6.143 6.895 1.00 0.00 57 PRO A C 20
ATOM 31951 O O . PRO A 1 76 ? -13.284 -6.610 6.390 1.00 0.00 57 PRO A O 20
ATOM 31962 N N . PRO A 1 77 ? -11.073 -6.714 6.694 1.00 0.00 58 PRO A N 20
ATOM 31963 C CA . PRO A 1 77 ? -10.918 -7.919 5.943 1.00 0.00 58 PRO A CA 20
ATOM 31964 C C . PRO A 1 77 ? -10.580 -9.126 6.830 1.00 0.00 58 PRO A C 20
ATOM 31965 O O . PRO A 1 77 ? -10.630 -9.059 8.075 1.00 0.00 58 PRO A O 20
ATOM 31976 N N . VAL A 1 78 ? -10.283 -10.219 6.179 1.00 0.00 59 VAL A N 20
ATOM 31977 C CA . VAL A 1 78 ? -9.850 -11.420 6.842 1.00 0.00 59 VAL A CA 20
ATOM 31978 C C . VAL A 1 78 ? -8.356 -11.216 7.120 1.00 0.00 59 VAL A C 20
ATOM 31979 O O . VAL A 1 78 ? -7.586 -11.080 6.176 1.00 0.00 59 VAL A O 20
ATOM 31992 N N . PRO A 1 79 ? -7.929 -11.111 8.387 1.00 0.00 60 PRO A N 20
ATOM 31993 C CA . PRO A 1 79 ? -6.556 -10.796 8.712 1.00 0.00 60 PRO A CA 20
ATOM 31994 C C . PRO A 1 79 ? -5.634 -12.007 8.704 1.00 0.00 60 PRO A C 20
ATOM 31995 O O . PRO A 1 79 ? -5.472 -12.702 9.720 1.00 0.00 60 PRO A O 20
ATOM 32006 N N . ILE A 1 80 ? -5.118 -12.306 7.547 1.00 0.00 61 ILE A N 20
ATOM 32007 C CA . ILE A 1 80 ? -4.177 -13.375 7.350 1.00 0.00 61 ILE A CA 20
ATOM 32008 C C . ILE A 1 80 ? -3.074 -12.801 6.474 1.00 0.00 61 ILE A C 20
ATOM 32009 O O . ILE A 1 80 ? -3.335 -11.896 5.688 1.00 0.00 61 ILE A O 20
ATOM 32025 N N . GLY A 1 81 ? -1.863 -13.250 6.632 1.00 0.00 62 GLY A N 20
ATOM 32026 C CA . GLY A 1 81 ? -0.816 -12.752 5.801 1.00 0.00 62 GLY A CA 20
ATOM 32027 C C . GLY A 1 81 ? 0.534 -13.000 6.386 1.00 0.00 62 GLY A C 20
ATOM 32028 O O . GLY A 1 81 ? 0.657 -13.176 7.607 1.00 0.00 62 GLY A O 20
ATOM 32032 N N . ILE A 1 82 ? 1.543 -13.064 5.540 1.00 0.00 63 ILE A N 20
ATOM 32033 C CA . ILE A 1 82 ? 2.908 -13.268 5.995 1.00 0.00 63 ILE A CA 20
ATOM 32034 C C . ILE A 1 82 ? 3.826 -12.345 5.197 1.00 0.00 63 ILE A C 20
ATOM 32035 O O . ILE A 1 82 ? 3.660 -12.209 3.986 1.00 0.00 63 ILE A O 20
ATOM 32051 N N . ASP A 1 83 ? 4.745 -11.689 5.865 1.00 0.00 64 ASP A N 20
ATOM 32052 C CA . ASP A 1 83 ? 5.713 -10.829 5.199 1.00 0.00 64 ASP A CA 20
ATOM 32053 C C . ASP A 1 83 ? 7.022 -11.562 5.112 1.00 0.00 64 ASP A C 20
ATOM 32054 O O . ASP A 1 83 ? 7.688 -11.752 6.132 1.00 0.00 64 ASP A O 20
ATOM 32063 N N . GLU A 1 84 ? 7.387 -12.009 3.925 1.00 0.00 65 GLU A N 20
ATOM 32064 C CA . GLU A 1 84 ? 8.653 -12.708 3.728 1.00 0.00 65 GLU A CA 20
ATOM 32065 C C . GLU A 1 84 ? 9.796 -11.799 4.054 1.00 0.00 65 GLU A C 20
ATOM 32066 O O . GLU A 1 84 ? 10.606 -12.080 4.943 1.00 0.00 65 GLU A O 20
ATOM 32078 N N . GLU A 1 85 ? 9.828 -10.702 3.380 1.00 0.00 66 GLU A N 20
ATOM 32079 C CA . GLU A 1 85 ? 10.843 -9.732 3.549 1.00 0.00 66 GLU A CA 20
ATOM 32080 C C . GLU A 1 85 ? 10.284 -8.472 2.940 1.00 0.00 66 GLU A C 20
ATOM 32081 O O . GLU A 1 85 ? 9.220 -8.518 2.325 1.00 0.00 66 GLU A O 20
ATOM 32093 N N . ARG A 1 86 ? 10.962 -7.376 3.092 1.00 0.00 67 ARG A N 20
ATOM 32094 C CA . ARG A 1 86 ? 10.515 -6.165 2.510 1.00 0.00 67 ARG A CA 20
ATOM 32095 C C . ARG A 1 86 ? 11.022 -6.066 1.095 1.00 0.00 67 ARG A C 20
ATOM 32096 O O . ARG A 1 86 ? 10.346 -5.562 0.191 1.00 0.00 67 ARG A O 20
ATOM 32117 N N . SER A 1 87 ? 12.183 -6.571 0.901 1.00 0.00 68 SER A N 20
ATOM 32118 C CA . SER A 1 87 ? 12.789 -6.586 -0.390 1.00 0.00 68 SER A CA 20
ATOM 32119 C C . SER A 1 87 ? 12.408 -7.889 -1.128 1.00 0.00 68 SER A C 20
ATOM 32120 O O . SER A 1 87 ? 13.107 -8.387 -2.019 1.00 0.00 68 SER A O 20
ATOM 32128 N N . THR A 1 88 ? 11.256 -8.364 -0.799 1.00 0.00 69 THR A N 20
ATOM 32129 C CA . THR A 1 88 ? 10.690 -9.555 -1.332 1.00 0.00 69 THR A CA 20
ATOM 32130 C C . THR A 1 88 ? 9.184 -9.343 -1.238 1.00 0.00 69 THR A C 20
ATOM 32131 O O . THR A 1 88 ? 8.747 -8.387 -0.585 1.00 0.00 69 THR A O 20
ATOM 32142 N N . VAL A 1 89 ? 8.413 -10.154 -1.904 1.00 0.00 70 VAL A N 20
ATOM 32143 C CA . VAL A 1 89 ? 6.981 -10.047 -1.833 1.00 0.00 70 VAL A CA 20
ATOM 32144 C C . VAL A 1 89 ? 6.489 -10.501 -0.482 1.00 0.00 70 VAL A C 20
ATOM 32145 O O . VAL A 1 89 ? 7.166 -11.244 0.238 1.00 0.00 70 VAL A O 20
ATOM 32158 N N . MET A 1 90 ? 5.361 -10.028 -0.144 1.00 0.00 71 MET A N 20
ATOM 32159 C CA . MET A 1 90 ? 4.706 -10.380 1.068 1.00 0.00 71 MET A CA 20
ATOM 32160 C C . MET A 1 90 ? 3.385 -10.950 0.656 1.00 0.00 71 MET A C 20
ATOM 32161 O O . MET A 1 90 ? 2.829 -10.521 -0.353 1.00 0.00 71 MET A O 20
ATOM 32175 N N . ILE A 1 91 ? 2.888 -11.895 1.364 1.00 0.00 72 ILE A N 20
ATOM 32176 C CA . ILE A 1 91 ? 1.649 -12.488 0.975 1.00 0.00 72 ILE A CA 20
ATOM 32177 C C . ILE A 1 91 ? 0.577 -12.294 2.038 1.00 0.00 72 ILE A C 20
ATOM 32178 O O . ILE A 1 91 ? 0.440 -13.089 2.972 1.00 0.00 72 ILE A O 20
ATOM 32194 N N . PRO A 1 92 ? -0.143 -11.186 1.978 1.00 0.00 73 PRO A N 20
ATOM 32195 C CA . PRO A 1 92 ? -1.206 -10.943 2.881 1.00 0.00 73 PRO A CA 20
ATOM 32196 C C . PRO A 1 92 ? -2.480 -11.538 2.318 1.00 0.00 73 PRO A C 20
ATOM 32197 O O . PRO A 1 92 ? -2.906 -11.193 1.208 1.00 0.00 73 PRO A O 20
ATOM 32208 N N . TYR A 1 93 ? -3.076 -12.442 3.026 1.00 0.00 74 TYR A N 20
ATOM 32209 C CA . TYR A 1 93 ? -4.258 -13.033 2.536 1.00 0.00 74 TYR A CA 20
ATOM 32210 C C . TYR A 1 93 ? -5.407 -12.379 3.189 1.00 0.00 74 TYR A C 20
ATOM 32211 O O . TYR A 1 93 ? -5.872 -12.792 4.251 1.00 0.00 74 TYR A O 20
ATOM 32229 N N . THR A 1 94 ? -5.808 -11.326 2.616 1.00 0.00 75 THR A N 20
ATOM 32230 C CA . THR A 1 94 ? -6.850 -10.583 3.140 1.00 0.00 75 THR A CA 20
ATOM 32231 C C . THR A 1 94 ? -7.966 -10.536 2.129 1.00 0.00 75 THR A C 20
ATOM 32232 O O . THR A 1 94 ? -7.732 -10.726 0.927 1.00 0.00 75 THR A O 20
ATOM 32243 N N . LYS A 1 95 ? -9.164 -10.355 2.591 1.00 0.00 76 LYS A N 20
ATOM 32244 C CA . LYS A 1 95 ? -10.292 -10.219 1.699 1.00 0.00 76 LYS A CA 20
ATOM 32245 C C . LYS A 1 95 ? -10.976 -8.888 1.942 1.00 0.00 76 LYS A C 20
ATOM 32246 O O . LYS A 1 95 ? -11.863 -8.787 2.794 1.00 0.00 76 LYS A O 20
ATOM 32265 N N . PRO A 1 96 ? -10.494 -7.815 1.305 1.00 0.00 77 PRO A N 20
ATOM 32266 C CA . PRO A 1 96 ? -11.097 -6.516 1.416 1.00 0.00 77 PRO A CA 20
ATOM 32267 C C . PRO A 1 96 ? -12.115 -6.327 0.294 1.00 0.00 77 PRO A C 20
ATOM 32268 O O . PRO A 1 96 ? -12.377 -7.259 -0.483 1.00 0.00 77 PRO A O 20
ATOM 32279 N N . CYS A 1 97 ? -12.698 -5.165 0.196 1.00 0.00 78 CYS A N 20
ATOM 32280 C CA . CYS A 1 97 ? -13.630 -4.929 -0.881 1.00 0.00 78 CYS A CA 20
ATOM 32281 C C . CYS A 1 97 ? -12.917 -4.188 -2.022 1.00 0.00 78 CYS A C 20
ATOM 32282 O O . CYS A 1 97 ? -13.452 -4.022 -3.111 1.00 0.00 78 CYS A O 20
ATOM 32290 N N . TYR A 1 98 ? -11.694 -3.758 -1.756 1.00 0.00 79 TYR A N 20
ATOM 32291 C CA . TYR A 1 98 ? -10.892 -3.098 -2.762 1.00 0.00 79 TYR A CA 20
ATOM 32292 C C . TYR A 1 98 ? -9.904 -4.115 -3.320 1.00 0.00 79 TYR A C 20
ATOM 32293 O O . TYR A 1 98 ? -10.205 -4.811 -4.299 1.00 0.00 79 TYR A O 20
ATOM 32311 N N . GLY A 1 99 ? -8.791 -4.285 -2.641 1.00 0.00 80 GLY A N 20
ATOM 32312 C CA . GLY A 1 99 ? -7.813 -5.219 -3.075 1.00 0.00 80 GLY A CA 20
ATOM 32313 C C . GLY A 1 99 ? -6.707 -5.344 -2.077 1.00 0.00 80 GLY A C 20
ATOM 32314 O O . GLY A 1 99 ? -6.610 -4.538 -1.144 1.00 0.00 80 GLY A O 20
ATOM 32318 N N . THR A 1 100 ? -5.912 -6.343 -2.252 1.00 0.00 81 THR A N 20
ATOM 32319 C CA . THR A 1 100 ? -4.803 -6.623 -1.420 1.00 0.00 81 THR A CA 20
ATOM 32320 C C . THR A 1 100 ? -3.544 -6.083 -2.079 1.00 0.00 81 THR A C 20
ATOM 32321 O O . THR A 1 100 ? -3.412 -6.076 -3.315 1.00 0.00 81 THR A O 20
ATOM 32332 N N . ALA A 1 101 ? -2.637 -5.657 -1.268 1.00 0.00 82 ALA A N 20
ATOM 32333 C CA . ALA A 1 101 ? -1.444 -5.061 -1.713 1.00 0.00 82 ALA A CA 20
ATOM 32334 C C . ALA A 1 101 ? -0.246 -5.939 -1.454 1.00 0.00 82 ALA A C 20
ATOM 32335 O O . ALA A 1 101 ? -0.030 -6.387 -0.338 1.00 0.00 82 ALA A O 20
ATOM 32342 N N . VAL A 1 102 ? 0.497 -6.197 -2.479 1.00 0.00 83 VAL A N 20
ATOM 32343 C CA . VAL A 1 102 ? 1.721 -6.932 -2.389 1.00 0.00 83 VAL A CA 20
ATOM 32344 C C . VAL A 1 102 ? 2.765 -5.978 -2.938 1.00 0.00 83 VAL A C 20
ATOM 32345 O O . VAL A 1 102 ? 2.552 -5.371 -3.980 1.00 0.00 83 VAL A O 20
ATOM 32358 N N . VAL A 1 103 ? 3.819 -5.745 -2.220 1.00 0.00 84 VAL A N 20
ATOM 32359 C CA . VAL A 1 103 ? 4.826 -4.808 -2.676 1.00 0.00 84 VAL A CA 20
ATOM 32360 C C . VAL A 1 103 ? 6.175 -5.482 -2.596 1.00 0.00 84 VAL A C 20
ATOM 32361 O O . VAL A 1 103 ? 6.397 -6.309 -1.703 1.00 0.00 84 VAL A O 20
ATOM 32374 N N . GLU A 1 104 ? 7.033 -5.202 -3.540 1.00 0.00 85 GLU A N 20
ATOM 32375 C CA . GLU A 1 104 ? 8.351 -5.774 -3.538 1.00 0.00 85 GLU A CA 20
ATOM 32376 C C . GLU A 1 104 ? 9.341 -4.668 -3.769 1.00 0.00 85 GLU A C 20
ATOM 32377 O O . GLU A 1 104 ? 9.358 -4.045 -4.833 1.00 0.00 85 GLU A O 20
ATOM 32389 N N . LEU A 1 105 ? 10.127 -4.385 -2.800 1.00 0.00 86 LEU A N 20
ATOM 32390 C CA . LEU A 1 105 ? 11.105 -3.360 -2.942 1.00 0.00 86 LEU A CA 20
ATOM 32391 C C . LEU A 1 105 ? 12.419 -4.031 -3.356 1.00 0.00 86 LEU A C 20
ATOM 32392 O O . LEU A 1 105 ? 12.782 -5.038 -2.799 1.00 0.00 86 LEU A O 20
ATOM 32408 N N . PRO A 1 106 ? 13.124 -3.526 -4.361 1.00 0.00 87 PRO A N 20
ATOM 32409 C CA . PRO A 1 106 ? 14.395 -4.126 -4.787 1.00 0.00 87 PRO A CA 20
ATOM 32410 C C . PRO A 1 106 ? 15.557 -3.732 -3.861 1.00 0.00 87 PRO A C 20
ATOM 32411 O O . PRO A 1 106 ? 16.653 -4.292 -3.939 1.00 0.00 87 PRO A O 20
ATOM 32422 N N . VAL A 1 107 ? 15.289 -2.803 -2.982 1.00 0.00 88 VAL A N 20
ATOM 32423 C CA . VAL A 1 107 ? 16.265 -2.294 -2.055 1.00 0.00 88 VAL A CA 20
ATOM 32424 C C . VAL A 1 107 ? 15.978 -2.931 -0.709 1.00 0.00 88 VAL A C 20
ATOM 32425 O O . VAL A 1 107 ? 14.842 -3.346 -0.458 1.00 0.00 88 VAL A O 20
ATOM 32438 N N . ASP A 1 108 ? 16.986 -3.006 0.126 1.00 0.00 89 ASP A N 20
ATOM 32439 C CA . ASP A 1 108 ? 16.888 -3.592 1.460 1.00 0.00 89 ASP A CA 20
ATOM 32440 C C . ASP A 1 108 ? 15.839 -2.855 2.319 1.00 0.00 89 ASP A C 20
ATOM 32441 O O . ASP A 1 108 ? 15.540 -1.676 2.071 1.00 0.00 89 ASP A O 20
ATOM 32450 N N . PRO A 1 109 ? 15.284 -3.527 3.372 1.00 0.00 90 PRO A N 20
ATOM 32451 C CA . PRO A 1 109 ? 14.258 -2.949 4.270 1.00 0.00 90 PRO A CA 20
ATOM 32452 C C . PRO A 1 109 ? 14.722 -1.666 5.005 1.00 0.00 90 PRO A C 20
ATOM 32453 O O . PRO A 1 109 ? 13.939 -1.012 5.685 1.00 0.00 90 PRO A O 20
ATOM 32464 N N . GLU A 1 110 ? 15.987 -1.322 4.852 1.00 0.00 91 GLU A N 20
ATOM 32465 C CA . GLU A 1 110 ? 16.575 -0.113 5.432 1.00 0.00 91 GLU A CA 20
ATOM 32466 C C . GLU A 1 110 ? 15.918 1.139 4.834 1.00 0.00 91 GLU A C 20
ATOM 32467 O O . GLU A 1 110 ? 15.922 2.213 5.437 1.00 0.00 91 GLU A O 20
ATOM 32479 N N . GLU A 1 111 ? 15.337 0.968 3.649 1.00 0.00 92 GLU A N 20
ATOM 32480 C CA . GLU A 1 111 ? 14.644 2.033 2.942 1.00 0.00 92 GLU A CA 20
ATOM 32481 C C . GLU A 1 111 ? 13.455 2.507 3.781 1.00 0.00 92 GLU A C 20
ATOM 32482 O O . GLU A 1 111 ? 13.101 3.681 3.762 1.00 0.00 92 GLU A O 20
ATOM 32494 N N . ILE A 1 112 ? 12.888 1.585 4.568 1.00 0.00 93 ILE A N 20
ATOM 32495 C CA . ILE A 1 112 ? 11.728 1.871 5.405 1.00 0.00 93 ILE A CA 20
ATOM 32496 C C . ILE A 1 112 ? 12.032 3.000 6.374 1.00 0.00 93 ILE A C 20
ATOM 32497 O O . ILE A 1 112 ? 11.217 3.852 6.572 1.00 0.00 93 ILE A O 20
ATOM 32513 N N . GLU A 1 113 ? 13.242 3.022 6.913 1.00 0.00 94 GLU A N 20
ATOM 32514 C CA . GLU A 1 113 ? 13.644 4.041 7.890 1.00 0.00 94 GLU A CA 20
ATOM 32515 C C . GLU A 1 113 ? 13.525 5.429 7.277 1.00 0.00 94 GLU A C 20
ATOM 32516 O O . GLU A 1 113 ? 12.972 6.357 7.887 1.00 0.00 94 GLU A O 20
ATOM 32528 N N . ARG A 1 114 ? 14.008 5.539 6.062 1.00 0.00 95 ARG A N 20
ATOM 32529 C CA . ARG A 1 114 ? 13.951 6.765 5.288 1.00 0.00 95 ARG A CA 20
ATOM 32530 C C . ARG A 1 114 ? 12.489 7.090 4.991 1.00 0.00 95 ARG A C 20
ATOM 32531 O O . ARG A 1 114 ? 11.997 8.182 5.271 1.00 0.00 95 ARG A O 20
ATOM 32552 N N . ILE A 1 115 ? 11.801 6.087 4.510 1.00 0.00 96 ILE A N 20
ATOM 32553 C CA . ILE A 1 115 ? 10.416 6.164 4.109 1.00 0.00 96 ILE A CA 20
ATOM 32554 C C . ILE A 1 115 ? 9.477 6.479 5.291 1.00 0.00 96 ILE A C 20
ATOM 32555 O O . ILE A 1 115 ? 8.437 7.084 5.103 1.00 0.00 96 ILE A O 20
ATOM 32571 N N . LEU A 1 116 ? 9.878 6.115 6.495 1.00 0.00 97 LEU A N 20
ATOM 32572 C CA . LEU A 1 116 ? 9.087 6.367 7.685 1.00 0.00 97 LEU A CA 20
ATOM 32573 C C . LEU A 1 116 ? 9.090 7.859 8.021 1.00 0.00 97 LEU A C 20
ATOM 32574 O O . LEU A 1 116 ? 8.114 8.393 8.536 1.00 0.00 97 LEU A O 20
ATOM 32590 N N . GLU A 1 117 ? 10.175 8.534 7.696 1.00 0.00 98 GLU A N 20
ATOM 32591 C CA . GLU A 1 117 ? 10.260 9.972 7.915 1.00 0.00 98 GLU A CA 20
ATOM 32592 C C . GLU A 1 117 ? 9.460 10.660 6.828 1.00 0.00 98 GLU A C 20
ATOM 32593 O O . GLU A 1 117 ? 8.705 11.607 7.059 1.00 0.00 98 GLU A O 20
ATOM 32605 N N . VAL A 1 118 ? 9.594 10.116 5.652 1.00 0.00 99 VAL A N 20
ATOM 32606 C CA . VAL A 1 118 ? 8.968 10.614 4.449 1.00 0.00 99 VAL A CA 20
ATOM 32607 C C . VAL A 1 118 ? 7.480 10.137 4.375 1.00 0.00 99 VAL A C 20
ATOM 32608 O O . VAL A 1 118 ? 6.771 10.378 3.378 1.00 0.00 99 VAL A O 20
ATOM 32621 N N . ALA A 1 119 ? 7.018 9.490 5.459 1.00 0.00 100 ALA A N 20
ATOM 32622 C CA . ALA A 1 119 ? 5.656 8.950 5.580 1.00 0.00 100 ALA A CA 20
ATOM 32623 C C . ALA A 1 119 ? 4.627 10.011 5.345 1.00 0.00 100 ALA A C 20
ATOM 32624 O O . ALA A 1 119 ? 3.694 9.836 4.573 1.00 0.00 100 ALA A O 20
ATOM 32631 N N . GLU A 1 120 ? 4.842 11.125 5.954 1.00 0.00 101 GLU A N 20
ATOM 32632 C CA . GLU A 1 120 ? 3.940 12.203 5.869 1.00 0.00 101 GLU A CA 20
ATOM 32633 C C . GLU A 1 120 ? 4.701 13.450 5.474 1.00 0.00 101 GLU A C 20
ATOM 32634 O O . GLU A 1 120 ? 5.377 14.062 6.305 1.00 0.00 101 GLU A O 20
ATOM 32646 N N . PRO A 1 121 ? 4.704 13.778 4.199 1.00 0.00 102 PRO A N 20
ATOM 32647 C CA . PRO A 1 121 ? 5.348 14.975 3.694 1.00 0.00 102 PRO A CA 20
ATOM 32648 C C . PRO A 1 121 ? 4.498 16.204 4.007 1.00 0.00 102 PRO A C 20
ATOM 32649 O O . PRO A 1 121 ? 3.489 16.449 3.310 1.00 0.00 102 PRO A O 20
#

Secondary structure (DSSP, 8-state):
--B---HHHHTTT---S-SS-EEESSHHHHHHHHTTSEEEEES--EEESSS---SS----EEEE--TTS-EEEE---SS-EEEEE-SS-GGGHHHHHHTT--

Radius of gyration: 12.45 Å; Cα contacts (8 Å, |Δi|>4): 230; chains: 1; bounding box: 33×26×21 Å

Foldseek 3Di:
DKDFPQVVCVVVVAAFAPPATKIWDACPVVLVVQQVAEDEDEATQMQGNLDGDSNFDWDFAWAQPAQQQWTGTDIGGNGGHYIYHYVDHCVVVVVSSVVSHD

Organism: Methanothermobacter thermautotrophicus (strain ATCC 29096 / DSM 1053 / JCM 10044 / NBRC 100330 / Delta H) (NCBI:txid187420)

Solvent-accessible surface area: 6086 Å² total; per-residue (Å²): 144,113,32,75,64,20,78,56,18,78,130,132,81,10,6,2,6,58,107,116,69,5,0,0,64,132,2,18,32,0,12,95,95,1,104,79,191,93,44,74,39,113,113,3,19,18,46,21,10,26,59,83,72,8,51,47,124,56,64,127,101,43,79,114,118,92,32,25,43,41,38,66,6,101,12,143,11,91,25,8,1,2,17,11,58,4,78,61,96,57,71,44,78,133,114,20,142,140,39,25,76,93